Protein AF-0000000081334165 (afdb_homodimer)

Solvent-accessible surface area (backbone atoms only — not comparable to full-atom values): 91832 Å² total; per-residue (Å²): 130,87,77,68,78,71,56,58,39,54,40,35,56,31,52,33,25,50,48,74,70,47,47,52,51,48,32,50,76,73,73,34,92,42,68,66,59,48,47,58,62,47,50,38,78,86,43,57,79,36,36,62,44,57,65,48,78,8,33,24,68,68,56,44,54,52,51,51,49,57,36,32,65,49,25,54,87,49,56,69,19,46,39,72,92,49,43,61,37,69,53,54,45,59,52,48,51,65,37,71,65,22,54,60,46,34,41,13,50,54,49,84,54,26,45,41,22,44,20,61,47,50,37,36,24,48,28,11,32,50,50,15,42,40,35,52,24,79,35,28,27,47,22,30,59,34,38,17,50,37,51,35,52,47,52,56,44,25,60,75,67,24,72,28,70,86,40,52,29,34,38,32,33,62,44,35,44,69,44,33,54,43,20,33,50,45,56,24,53,49,66,65,39,44,74,46,73,37,58,71,92,70,61,82,76,55,68,60,22,12,23,37,41,41,39,42,58,21,53,61,11,38,60,80,83,55,46,66,58,44,50,52,32,44,74,36,34,17,37,37,34,33,38,38,46,62,63,58,28,63,53,27,56,24,51,33,76,46,60,41,49,28,41,27,20,50,42,31,56,37,32,39,56,37,10,31,41,8,72,33,13,5,37,47,28,26,43,72,93,50,57,81,61,53,62,61,51,31,50,22,40,29,29,20,78,84,65,46,78,37,50,35,70,36,71,59,74,42,34,14,85,69,35,19,64,71,23,79,37,37,66,77,62,25,11,31,44,44,30,37,46,25,25,48,40,44,23,38,45,16,49,67,43,49,38,48,51,38,49,32,25,30,42,52,32,33,30,42,51,53,39,40,42,74,62,70,45,48,67,71,55,80,25,34,56,34,32,44,31,31,61,47,41,89,48,30,64,58,48,52,52,54,32,46,76,70,43,32,41,63,22,81,69,54,79,35,27,40,27,42,26,52,35,72,75,63,48,72,70,51,48,53,51,53,46,55,66,69,31,76,85,51,81,75,66,83,91,54,92,48,71,82,38,58,53,76,91,38,48,43,80,75,82,50,56,78,55,62,70,24,72,65,28,50,18,52,56,51,36,48,28,51,49,45,54,28,46,64,31,37,66,24,56,41,76,35,71,49,55,44,19,82,45,36,80,47,67,59,49,47,72,28,52,57,62,48,77,33,60,57,42,20,62,35,56,59,81,52,63,69,81,36,39,46,13,57,52,51,51,51,54,51,43,35,52,52,50,25,32,42,31,41,24,69,40,58,45,60,26,24,44,22,46,50,46,7,46,36,51,47,49,45,16,51,51,50,48,35,42,75,70,73,39,66,69,31,33,31,30,40,31,46,70,63,50,60,25,38,54,46,16,24,39,45,58,54,44,27,46,79,42,77,27,51,56,41,96,70,66,42,75,26,62,65,54,41,46,50,49,37,59,74,35,30,84,26,30,34,31,35,50,44,50,50,48,30,77,60,18,24,51,62,69,55,50,52,57,53,34,46,51,38,47,75,28,66,21,43,34,34,33,41,30,72,41,40,45,52,24,32,51,51,28,12,56,37,59,49,52,33,39,26,27,24,32,31,35,27,22,64,39,35,30,42,35,11,34,34,7,51,40,35,1,26,30,34,21,30,69,88,42,52,86,38,51,72,17,20,83,92,43,91,48,51,59,50,16,79,35,54,24,77,40,12,30,39,28,54,50,56,25,36,47,41,47,54,47,21,24,16,31,49,33,42,25,47,41,12,49,36,10,25,48,43,15,38,45,51,46,62,74,38,42,87,77,36,49,64,68,44,55,34,98,74,69,38,35,32,32,19,36,30,38,43,36,53,66,50,22,74,66,43,67,51,44,52,64,30,53,35,29,32,33,38,39,73,52,33,49,36,45,26,65,43,45,75,45,78,41,22,38,23,44,25,44,37,32,29,53,30,56,68,57,52,48,53,51,52,51,50,52,53,51,50,49,52,53,47,50,29,31,56,73,58,79,30,49,75,80,55,34,62,42,73,59,21,26,56,32,69,74,60,62,48,52,85,80,85,59,87,62,55,58,38,59,48,58,44,74,48,76,81,39,72,87,66,65,58,62,37,74,40,35,37,66,39,64,68,57,20,62,75,44,77,38,47,48,73,69,60,73,69,69,77,103,129,87,78,69,78,70,56,58,39,54,40,35,56,32,52,32,25,49,48,74,69,48,47,53,52,49,32,50,75,74,72,35,91,41,68,64,58,46,48,58,62,48,48,39,78,86,42,58,78,37,35,63,43,58,64,48,80,7,32,24,68,68,56,44,54,53,51,50,49,57,36,33,64,50,25,54,87,48,56,71,19,45,40,72,92,49,43,62,38,68,53,56,44,60,51,47,53,66,36,71,64,22,53,61,46,34,42,12,48,55,48,83,54,26,44,42,22,42,19,62,45,49,36,36,25,46,28,10,32,52,51,15,42,41,36,51,22,80,36,29,28,46,22,30,59,33,36,17,50,36,50,35,51,48,52,56,44,25,62,74,68,25,73,26,71,85,42,51,28,33,38,31,33,62,44,34,44,69,44,33,54,42,19,32,49,46,56,24,53,48,66,65,39,44,75,46,72,39,59,72,91,68,60,84,75,55,67,62,23,12,24,34,41,40,40,41,57,22,54,61,11,38,59,81,84,54,44,65,59,43,51,52,32,46,75,36,34,17,38,36,34,31,38,37,46,63,62,58,26,63,53,28,56,25,52,32,75,45,62,41,49,28,41,27,20,51,44,31,56,37,34,38,57,35,9,31,43,8,72,33,12,6,37,46,28,25,44,72,91,49,59,80,62,53,64,60,51,30,49,23,41,28,27,18,78,84,64,46,78,36,50,34,71,35,72,58,73,43,34,15,82,67,36,20,62,72,23,79,38,38,64,76,64,26,12,31,42,44,32,37,47,26,26,48,40,46,23,38,43,15,49,68,43,48,38,49,51,39,49,32,24,29,42,52,32,32,30,45,50,52,39,40,43,73,60,70,44,47,66,71,55,79,27,34,56,34,34,43,30,31,61,47,41,89,48,30,64,60,48,52,51,56,30,44,75,70,43,32,40,65,21,82,71,54,79,36,28,40,27,42,28,50,35,72,75,62,47,73,69,50,48,54,50,54,45,55,66,69,31,77,85,52,82,74,65,81,92,55,92,47,70,82,37,58,54,77,90,39,48,44,81,75,84,50,56,78,53,62,72,24,73,65,28,50,20,52,54,51,35,48,27,50,49,45,55,28,47,65,30,37,64,23,56,43,75,36,72,49,56,43,19,84,47,35,78,48,66,58,49,47,71,29,53,56,61,47,77,34,60,56,42,20,62,34,58,58,82,52,62,71,81,36,39,47,14,57,52,52,51,52,53,51,42,36,52,52,50,24,32,43,31,42,23,70,40,58,46,59,26,25,44,22,45,49,46,7,47,37,51,46,50,46,16,51,49,50,50,36,41,74,69,74,38,66,69,30,33,31,32,39,32,45,70,63,51,62,26,40,53,46,17,25,38,46,59,56,46,26,46,80,43,74,27,52,55,41,95,71,66,38,75,26,61,66,54,42,47,51,50,38,60,74,35,29,82,26,29,34,31,35,51,42,50,49,48,30,76,59,19,24,51,64,66,56,51,49,57,53,33,46,51,40,48,74,29,67,20,43,34,34,32,41,31,70,41,41,46,52,24,32,50,52,27,14,56,36,58,48,51,34,40,27,28,24,32,31,37,27,21,63,38,37,31,42,34,11,35,32,7,52,41,35,1,25,30,35,20,30,70,87,42,51,88,41,51,73,19,20,82,93,44,91,49,49,58,50,16,78,36,55,24,76,40,12,29,40,27,55,48,56,23,35,46,42,48,53,45,20,24,15,31,49,32,42,25,48,42,13,48,38,8,25,46,44,14,38,45,51,47,62,73,40,43,87,77,36,48,64,69,43,54,33,97,75,68,36,34,32,30,19,36,31,35,46,37,54,66,50,24,73,67,44,67,52,43,50,66,29,54,36,29,31,33,37,41,73,51,32,48,36,43,25,65,44,46,76,45,78,41,22,38,23,43,24,45,37,30,30,54,30,56,68,58,52,47,52,50,52,51,50,54,51,52,52,48,51,52,48,50,28,30,56,72,58,80,30,49,76,80,55,35,64,42,72,59,20,27,56,30,69,73,60,62,47,50,84,79,86,60,88,63,56,60,37,59,48,59,44,73,47,75,80,40,73,88,66,65,59,63,37,77,42,35,39,67,38,64,68,57,20,62,75,45,77,37,48,48,74,68,60,73,68,68,78,103

Organism: NCBI:txid2813360

Secondary structure (DSSP, 8-state):
-PPP---TTHHHHHH--S-HHHHHHHHHHHT-S-HHHHHHHHS-GGGTT------PPPPPHHHHHHHHHHHHTTB---EEE--TT-------HHHIIIIIT-HHHHTB--TTSGGGBHHHHHHHHHHHHHHHHHHT-SEE-S-BS-HHHHHHHHHHHHHHH-S-TT--EEEEETTS-HHHHHHHHHHHGGGT-EEEEE-GGG----TTEEEEEEEES-TTSB----HHHHHHHHHTT-EEEEEE-TTGGGTB--GGGGT-SEEEEE-TTTT---GGG----EEEEE-GGGGGG--S-EEEEEEBTTS-EEEEEE-GGGSHHHHGGG-S-------HHHHHHHHHHHHHHHHHHHHHHHHHHHHHHHHHHHHHHHTT-EE--SSBSSEEEEE-GGGHHHHHHHHHHTTEEEEE-SSSEEEEE--TT--HHHHHHHHHHHHTTSPPPP-------S-GGGB--S----STHHHH--SHHHHHHHHHHHHHTB-BTTT-S-S-GGG------HHHHGGGG-HHHHS--TTS-GGGBHHHHHHHHHHHHHHHHHH--SEEE---SSHHHHHHHHHHHHHHHHHHTT-TT--EEEEETTS-THHHHHHHHTTPEEEEEPB-TTSSB-HHHHHHHHHHTTTTEEEEEEESS-TTSS--TTHHHHHHHHHHTT-EEEEEETTGGGTTTT--HHHHT-SEEEE-TTTTT----TTT------EEE-GGGGGGS---TTSSS-S---SSSTTSSGGGHHHHHHHHHHHHHHHHHHHHHHHHHHHHHHHHHHTTTS-B----TTS--SS-EEEE-HHHHHHH---HHHHHHHHHHTT----EES-SSTTEEEE---TTS-HHHHHHHHHHHHHHHHHHHHHHTTSS-SSSSHHHH-S--SGGGGS---SSS-HHHHH-SSGGGGGG----SSSSB-HHHHHHS---SPPPGGGG-/-PPP---TTHHHHHH--S-HHHHHHHHHHHT-S-HHHHHHHHS-GGGTT------PPPPPHHHHHHHHHHHHTTB---EEE--TT-------HHHIIIIIT-HHHHTB--TTSGGGBHHHHHHHHHHHHHHHHHHT-SEE-S-BS-HHHHHHHHHHHHHHH-S-TT--EEEEETTS-HHHHHHHHHHHGGGT-EEEEE-GGG----TTEEEEEEEES-TTSB----HHHHHHHHHTT-EEEEEE-TTGGGTB--GGGGT-SEEEEE-TTTT---GGG----EEEEE-GGGGGG--S-EEEEEEBTTS-EEEEEE-GGGSHHHHGGG-S-------HHHHHHHHHHHHHHHHHHHHHHHHHHHHHHHHHHHHHHHTT-EE--SSBSSEEEEE-GGGHHHHHHHHHHTTEEEEE-SSSEEEEE--TT--HHHHHHHHHHHHTTSPPPP-------S-GGGB--S----STHHHH--SHHHHHHHHHHHHHTB-BTTT-S-S-GGG------HHHHGGGG-HHHHS--TTS-GGGBHHHHHHHHHHHHHHHHHH--SEEE---SSHHHHHHHHHHHHHHHHHHTT-TT--EEEEETTS-THHHHHHHHTT-EEEEEPB-TTSSB-HHHHHHHHHHTTTTEEEEEEESS-TTSS--TTHHHHHHHHHHTT-EEEEEETTGGGTTTT--HHHHT-SEEEE-TTTTT----TTT------EEE-GGGGGGS---TTSSS-S---SSSTTSSGGGHHHHHHHHHHHHHHHHHHHHHHHHHHHHHHHHHHTTTS-B----TTS--SS-EEEE-HHHHHHH---HHHHHHHHHHTT----EES-SSTTEEEE---TTS-HHHHHHHHHHHHHHHHHHHHHHTTSS-SSSSHHHH-S--SGGGGS---SSS-HHHHH-SSGGGGGG----SSSSB-HHHHHHS---SPPPGGGG-

Sequence (1890 aa):
MSINLSTANEFIARHIGPRQADEQQMLASLGFDSLEALSASVIPESIKGTSVLGLEDGLSEAEALARIKTIASQNQLFKTYIGQGYYNCHTPSPILRNLLENPAWYTAYTPYQPEISQGRLEALLNFQTLISDLTGLPIANASLLDEATAAAEAMTFCKRLSKNKGSNAFFASVHSHPQTLDVLRTRAEPLGIDVVVGDERELTDVSAFFGALLQYPASNGDVFDYRALTERFHAANALVAVAADLLALTLLTPPGEFGADVAIGSAQRFGVPLGFGGPHAAYFSTKDAFKRDMPGRLVGVSVDRFGKPALRLAMQTREQHIRREKATSNICTAQVLLANIASMYAVYHGPEGLTQIAQRIHQLTAILAKGLTALGLKVEQENFFDTLTLNTGANTAALHDKARAQRINLRVVDAERVGLSVDETTTQADIETLWAIFADGKALPAFAQAESALPAALLRQSPILSHPVFNRYHSETELMRYLRKLADKDLALDRTMIPLGSCTMKLNAASEMIPVTWAEFGALHPFAPAEQSAGYLQLTADLEAMLCAATGYDAISLQPNAGSQGEYAGLLAIRAYHQSRGEARRDICLIPSSAHGTNPATANMAGMRVVVTACDARGNVDIEDLRAKAIEHREHLAALMITYPSTHGVFEEGIREICAIIHDNGGQVYIDGANMNAMVGLCAPGKFGGDVSHLNLHKTFCIPHGGGGPGVGPIGVKSHLTPFLPGHAAMERKEGAVCAAPFGSASILPITWMYISMMGGAGLKRASQLAILNANYISRRLEEHYPVLYTGSNGLVAHECILDLRPLKDSSGISVDDVAKRLIDFGFHAPTMSFPVAGTLMIEPTESESREELDRFCDAMIAIREEIRAVENGTLDKDDNPLKNAPHTAAELVGEWSHPYSREQAVYPVASLIEGKYWPPVGRVDNVFGDRNLVCACPSIESYAMSINLSTANEFIARHIGPRQADEQQMLASLGFDSLEALSASVIPESIKGTSVLGLEDGLSEAEALARIKTIASQNQLFKTYIGQGYYNCHTPSPILRNLLENPAWYTAYTPYQPEISQGRLEALLNFQTLISDLTGLPIANASLLDEATAAAEAMTFCKRLSKNKGSNAFFASVHSHPQTLDVLRTRAEPLGIDVVVGDERELTDVSAFFGALLQYPASNGDVFDYRALTERFHAANALVAVAADLLALTLLTPPGEFGADVAIGSAQRFGVPLGFGGPHAAYFSTKDAFKRDMPGRLVGVSVDRFGKPALRLAMQTREQHIRREKATSNICTAQVLLANIASMYAVYHGPEGLTQIAQRIHQLTAILAKGLTALGLKVEQENFFDTLTLNTGANTAALHDKARAQRINLRVVDAERVGLSVDETTTQADIETLWAIFADGKALPAFAQAESALPAALLRQSPILSHPVFNRYHSETELMRYLRKLADKDLALDRTMIPLGSCTMKLNAASEMIPVTWAEFGALHPFAPAEQSAGYLQLTADLEAMLCAATGYDAISLQPNAGSQGEYAGLLAIRAYHQSRGEARRDICLIPSSAHGTNPATANMAGMRVVVTACDARGNVDIEDLRAKAIEHREHLAALMITYPSTHGVFEEGIREICAIIHDNGGQVYIDGANMNAMVGLCAPGKFGGDVSHLNLHKTFCIPHGGGGPGVGPIGVKSHLTPFLPGHAAMERKEGAVCAAPFGSASILPITWMYISMMGGAGLKRASQLAILNANYISRRLEEHYPVLYTGSNGLVAHECILDLRPLKDSSGISVDDVAKRLIDFGFHAPTMSFPVAGTLMIEPTESESREELDRFCDAMIAIREEIRAVENGTLDKDDNPLKNAPHTAAELVGEWSHPYSREQAVYPVASLIEGKYWPPVGRVDNVFGDRNLVCACPSIESYA

Radius of gyration: 35.68 Å; Cα contacts (8 Å, |Δi|>4): 4645; chains: 2; bounding box: 79×101×93 Å

Nearest PDB structures (foldseek):
  4lhd-assembly1_A  TM=9.823E-01  e=0.000E+00  Synechocystis sp. PCC 6803 substr. Kazusa
  4lhc-assembly1_A  TM=9.825E-01  e=0.000E+00  Synechocystis sp. PCC 6803 substr. Kazus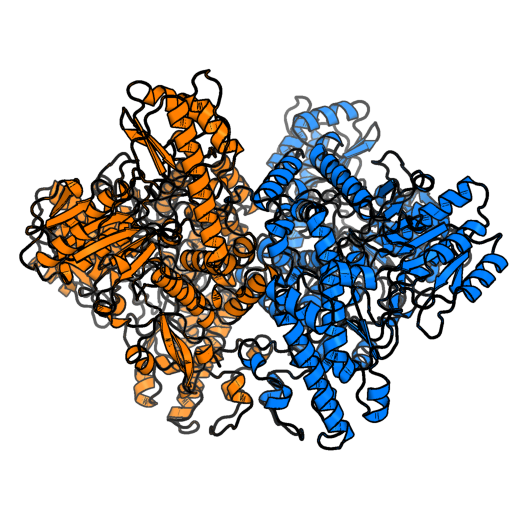a
  4lhd-assembly1_B  TM=9.816E-01  e=0.000E+00  Synechocystis sp. PCC 6803 substr. Kazusa
  4lgl-assembly1_A  TM=9.764E-01  e=0.000E+00  Synechocystis sp. PCC 6803 substr. Kazusa
  4lgl-assembly1_B  TM=9.721E-01  e=0.000E+00  Synechocystis sp. PCC 6803 substr. Kazusa

InterPro domains:
  IPR003437 Glycine dehydrogenase (decarboxylating) [MF_00711] (5-944)
  IPR003437 Glycine dehydrogenase (decarboxylating) [TIGR00461] (14-938)
  IPR015421 Pyridoxal phosphate-dependent transferase, major domain [G3DSA:3.40.640.10] (92-352)
  IPR015421 Pyridoxal phosphate-dependent transferase, major domain [G3DSA:3.40.640.10] (516-757)
  IPR015422 Pyridoxal phosphate-dependent transferase, small domain [G3DSA:3.90.1150.10] (81-434)
  IPR015422 Pyridoxal phosphate-dependent transferase, small domain [G3DSA:3.90.1150.10] (758-892)
  IPR015424 Pyridoxal phosphate-dependent transferase [SSF53383] (14-440)
  IPR015424 Pyridoxal phosphate-dependent transferase [SSF53383] (452-939)
  IPR020581 Glycine cleavage system P protein [PTHR11773] (5-944)
  IPR020581 Glycine cleavage system P protein [cd00613] (61-438)
  IPR020581 Glycine cleavage system P protein [cd00613] (476-861)
  IPR049315 Glycine cleavage system P-protein, N-terminal domain [PF02347] (14-438)
  IPR049315 Glycine cleavage system P-protein, N-terminal domain [PF02347] (464-728)
  IPR049316 Glycine dehydrogenase, C-terminal domain [PF21478] (767-888)

Foldseek 3Di:
DDDDPDCWQVCLPVFFFADPVRLCVLCVLVPHRDLVRLLVVFFFPLFFPFAQADFDIFHHLVVLLVVLVVLLVLFFFFAEFAPLQAFDAAFPPLCVVLFQLDQLFQQFAACQPQLFQQLLLVLLLLLQQLVCQLQVAAGKFSFAWFQLLLLLLVQLLLQVPFPLVPAQEEEEELQHRPLSVQQNVLLSVLVVHHYDYDHLVPDDDLLRHQEYEEEAPGSQFAHDLCLVVQVRCVVSRHAYEYEYDRLVSLWFAHNSRSPHFKYKGWLCNLNAFQLLFDGTTIMIGGHPVSVLLDDHWFKFWFAFPVRAITIGTFNCCLALQNCQLNHSFLDQFGASSNSSSSSLSLLQQFSVRSNVLQVVQQFLQQLLQVQLVVLVWDFPYQAGRFKTKTFQAQCVVVLQVLQVVVSYHWHPPDNGMIMGGTHSVDDPVNSQVSSVSNNVPPDTDDRDTGDGSHDPVTTDDDDGDPFVSSVPQNDSVSSSVSSVVSSLQHFGPVFADFQAQLQQSGDLDSSLSVLLPPCSSRHDNNPPPPSSNSSLVVLVVLLQVLVCSQAVFDTKAFQQFFALLQLLLQLQLLCVLCVVVVLNLQAEEEEELQDRSSNSNSSVSSNHHYDYFYADQQRHTPQVSLLVVLVVCLSRHAEYEAEPVHQQQGHDNCVLVSLVSSVVSPYAYEYACSPSLQPGLGGHNNRSRHAKYWYWCCHNQNRHCSNRDRTTIMMGGHPSSVVSGAAPCPGPDHHNRNGSGSNRNSSSSSSSVSRCSSCRSSSSNVQNSLLQSLQQSLCSLCCVLFPWRHADPVRGGTSKTKTACVVLCVQQVQFPVLLQQLVVLLVHNFYHACHPHHRMGMHGGGSSHYPVSSVSSSVSSNLVSVQSVCSNVVVAPSCFGLSNWGDDAPVVQVDDDPGPDDPCCNRPVDVVCPVPPRGRPRTHTDNVRCNVPGDRHDDHPVSND/DDDDPDCWQVCLPVFFFADPVRLCVLCVLVPHRDLVRLLVVFFFPLFFPFAQADFDIFHHLVVLLVVLVVLLVLFFFFAEFAPLQAFDAAFPPLCVVLFQLDQLFQQFAACQPQLFQQLLLVLLLLLQQLVCQLQVAAGKFSFAWFQLLLLLLVQLLLQVPFPLVVAQEEEEELQHRPLSVQQNVLLSVLVVHHYDYDHLVPDDDLLRHQEYEEEAPGSQFAHDLCLVVQVRCVVSRHAYEYEYDRLVSLWFAHNSRSPHFKYKGWLCNLNAFQLLFDGTTIMIGGHPVSVLLDDHWFKFWFAFPVRAITIGTFNCCLALQNCQLNHSFLDQFGASSNSSSSSLSLLQQFSVRSNVLQVVQQFLQQLLQVQLVVLVWDFPYQAGRFKTKTFQAQCVVVLQVLQVVVSYHWHPPDNGMIMGGTHSVDDPVNSQVSSVSNNVPPDGDDRDTGDGSHDPVTTDDDDGRPFVSSVPQNDSVSSSVSSVVSSLQHFGPVFADFQAQLQQSGDLDSSLSVLLPPCSSRHDNNPPPPSSSSSLVVLVVLLQVLVCSQAVFDTKAFQQFFALLLLLQVLQLLCVLCVVVVLNLQAEEEEELQDRSSNSNSSVSSNHHYDYFYADQQRHTPQVSLLVVLVVCLSRHAEYEAEPVHLQQGHDNCVLVSLVSSVVSPYAYEYACSPSLQPGLGGHNNRSRHAKYWYWCCHNQNRHCSNRDRTIIMMGGHPSSVVSGAAPCPGPDHHNRNGSGSNRNSSSSSSSVSRCSSCRSSSSNVQNSLLQSLQQSLCSLCCVLFPWRHADPVRGGTSKTKTACVVLCVQQVQFPVLLQQLVVLLVHHFYHACHPHHRMGMHGGGSSHYPVSSVSSSVSSNLVSVQSVCSNVVVAPSCFGLSNWGDDAPVVQVDDDPGPDDPCCNRPVDVVCPVPPRGRPRTHTDNVRCNVPGDRHDDHPVSND

Structure (mmCIF, N/CA/C/O backbone):
data_AF-0000000081334165-model_v1
#
loop_
_entity.id
_entity.type
_entity.pdbx_description
1 polymer 'Glycine dehydrogenase (decarboxylating)'
#
loop_
_atom_site.group_PDB
_atom_site.id
_atom_site.type_symbol
_atom_site.label_atom_id
_atom_site.label_alt_id
_atom_site.label_comp_id
_atom_site.label_asym_id
_atom_site.label_entity_id
_atom_site.label_seq_id
_atom_site.pdbx_PDB_ins_code
_atom_site.Cartn_x
_atom_site.Cartn_y
_atom_site.Cartn_z
_atom_site.occupancy
_atom_site.B_iso_or_equiv
_atom_site.auth_seq_id
_atom_site.auth_comp_id
_atom_site.auth_asym_id
_atom_site.auth_atom_id
_atom_site.pdbx_PDB_model_num
ATOM 1 N N . MET A 1 1 ? 37.188 18.109 -6.395 1 54.38 1 MET A N 1
ATOM 2 C CA . MET A 1 1 ? 36.594 16.828 -6.809 1 54.38 1 MET A CA 1
ATOM 3 C C . MET A 1 1 ? 35.375 17.047 -7.68 1 54.38 1 MET A C 1
ATOM 5 O O . MET A 1 1 ? 34.562 17.922 -7.402 1 54.38 1 MET A O 1
ATOM 9 N N . SER A 1 2 ? 35.406 16.516 -8.812 1 76.94 2 SER A N 1
ATOM 10 C CA . SER A 1 2 ? 34.312 16.672 -9.789 1 76.94 2 SER A CA 1
ATOM 11 C C . SER A 1 2 ? 33 16.141 -9.258 1 76.94 2 SER A C 1
ATOM 13 O O . SER A 1 2 ? 32.969 15.086 -8.609 1 76.94 2 SER A O 1
ATOM 15 N N . ILE A 1 3 ? 32 17.031 -9.242 1 85.75 3 ILE A N 1
ATOM 16 C CA . ILE A 1 3 ? 30.656 16.688 -8.773 1 85.75 3 ILE A CA 1
ATOM 17 C C . ILE A 1 3 ? 29.938 15.836 -9.82 1 85.75 3 ILE A C 1
ATOM 19 O O . ILE A 1 3 ? 29.938 16.172 -11.008 1 85.75 3 ILE A O 1
ATOM 23 N N . ASN A 1 4 ? 29.5 14.703 -9.383 1 87.5 4 ASN A N 1
ATOM 24 C CA . ASN A 1 4 ? 28.734 13.828 -10.266 1 87.5 4 ASN A CA 1
ATOM 25 C C . ASN A 1 4 ? 27.344 14.398 -10.555 1 87.5 4 ASN A C 1
ATOM 27 O O . ASN A 1 4 ? 26.516 14.531 -9.656 1 87.5 4 ASN A O 1
ATOM 31 N N . LEU A 1 5 ? 27.047 14.703 -11.789 1 92.88 5 LEU A N 1
ATOM 32 C CA . LEU A 1 5 ? 25.797 15.336 -12.172 1 92.88 5 LEU A CA 1
ATOM 33 C C . LEU A 1 5 ? 24.781 14.297 -12.625 1 92.88 5 LEU A C 1
ATOM 35 O O . LEU A 1 5 ? 23.594 14.609 -12.789 1 92.88 5 LEU A O 1
ATOM 39 N N . SER A 1 6 ? 25.234 13.078 -12.781 1 90.44 6 SER A N 1
ATOM 40 C CA . SER A 1 6 ? 24.375 12 -13.266 1 90.44 6 SER A CA 1
ATOM 41 C C . SER A 1 6 ? 23.719 11.25 -12.109 1 90.44 6 SER A C 1
ATOM 43 O O . SER A 1 6 ? 24.25 11.227 -11 1 90.44 6 SER A O 1
ATOM 45 N N . THR A 1 7 ? 22.5 10.766 -12.367 1 92.19 7 THR A N 1
ATOM 46 C CA . THR A 1 7 ? 21.828 9.898 -11.406 1 92.19 7 THR A CA 1
ATOM 47 C C . THR A 1 7 ? 21.828 8.453 -11.898 1 92.19 7 THR A C 1
ATOM 49 O O . THR A 1 7 ? 21.094 7.613 -11.367 1 92.19 7 THR A O 1
ATOM 52 N N . ALA A 1 8 ? 22.625 8.18 -12.922 1 91.75 8 ALA A N 1
ATOM 53 C CA . ALA A 1 8 ? 22.75 6.816 -13.422 1 91.75 8 ALA A CA 1
ATOM 54 C C . ALA A 1 8 ? 23.266 5.879 -12.328 1 91.75 8 ALA A C 1
ATOM 56 O O . ALA A 1 8 ? 24.062 6.285 -11.484 1 91.75 8 ALA A O 1
ATOM 57 N N . ASN A 1 9 ? 22.844 4.66 -12.266 1 94.44 9 ASN A N 1
ATOM 58 C CA . ASN A 1 9 ? 23.297 3.578 -11.406 1 94.44 9 ASN A CA 1
ATOM 59 C C . ASN A 1 9 ? 22.906 3.812 -9.945 1 94.44 9 ASN A C 1
ATOM 61 O O . ASN A 1 9 ? 23.375 3.105 -9.055 1 94.44 9 ASN A O 1
ATOM 65 N N . GLU A 1 10 ? 22.047 4.883 -9.719 1 95 10 GLU A N 1
ATOM 66 C CA . GLU A 1 10 ? 21.688 5.176 -8.336 1 95 10 GLU A CA 1
ATOM 67 C C . GLU A 1 10 ? 20.953 4.004 -7.695 1 95 10 GLU A C 1
ATOM 69 O O . GLU A 1 10 ? 21.016 3.803 -6.48 1 95 10 GLU A O 1
ATOM 74 N N . PHE A 1 11 ? 20.234 3.172 -8.508 1 97.31 11 PHE A N 1
ATOM 75 C CA . PHE A 1 11 ? 19.406 2.086 -8.016 1 97.31 11 PHE A CA 1
ATOM 76 C C . PHE A 1 11 ? 20.25 0.948 -7.465 1 97.31 11 PHE A C 1
ATOM 78 O O . PHE A 1 11 ? 19.797 0.184 -6.609 1 97.31 11 PHE A O 1
ATOM 85 N N . ILE A 1 12 ? 21.484 0.809 -7.941 1 97.62 12 ILE A N 1
ATOM 86 C CA . ILE A 1 12 ? 22.359 -0.292 -7.539 1 97.62 12 ILE A CA 1
ATOM 87 C C . ILE A 1 12 ? 22.484 -0.312 -6.02 1 97.62 12 ILE A C 1
ATOM 89 O O . ILE A 1 12 ? 22.297 -1.354 -5.387 1 97.62 12 ILE A O 1
ATOM 93 N N . ALA A 1 13 ? 22.688 0.855 -5.406 1 95.88 13 ALA A N 1
ATOM 94 C CA . ALA A 1 13 ? 22.906 0.927 -3.963 1 95.88 13 ALA A CA 1
ATOM 95 C C . ALA A 1 13 ? 21.594 0.73 -3.211 1 95.88 13 ALA A C 1
ATOM 97 O O . ALA A 1 13 ? 21.594 0.354 -2.037 1 95.88 13 ALA A O 1
ATOM 98 N N . ARG A 1 14 ? 20.469 1.013 -3.869 1 96.12 14 ARG A N 1
ATOM 99 C CA . ARG A 1 14 ? 19.156 0.809 -3.268 1 96.12 14 ARG A CA 1
ATOM 100 C C . ARG A 1 14 ? 18.797 -0.672 -3.221 1 96.12 14 ARG A C 1
ATOM 102 O O . ARG A 1 14 ? 18.094 -1.12 -2.312 1 96.12 14 ARG A O 1
ATOM 109 N N . HIS A 1 15 ? 19.234 -1.38 -4.23 1 97.75 15 HIS A N 1
ATOM 110 C CA . HIS A 1 15 ? 18.922 -2.795 -4.387 1 97.75 15 HIS A CA 1
ATOM 111 C C . HIS A 1 15 ? 19.891 -3.666 -3.582 1 97.75 15 HIS A C 1
ATOM 113 O O . HIS A 1 15 ? 19.469 -4.648 -2.963 1 97.75 15 HIS A O 1
ATOM 119 N N . ILE A 1 16 ? 21.188 -3.385 -3.605 1 97.81 16 ILE A N 1
ATOM 120 C CA . ILE A 1 16 ? 22.234 -4.18 -2.959 1 97.81 16 ILE A CA 1
ATOM 121 C C . ILE A 1 16 ? 22.281 -3.852 -1.469 1 97.81 16 ILE A C 1
ATOM 123 O O . ILE A 1 16 ? 22.375 -2.684 -1.085 1 97.81 16 ILE A O 1
ATOM 127 N N . GLY A 1 17 ? 22.25 -4.844 -0.606 1 96.19 17 GLY A N 1
ATOM 128 C CA . GLY A 1 17 ? 22.125 -4.691 0.834 1 96.19 17 GLY A CA 1
ATOM 129 C C . GLY A 1 17 ? 23.391 -4.168 1.492 1 96.19 17 GLY A C 1
ATOM 130 O O . GLY A 1 17 ? 23.359 -3.135 2.164 1 96.19 17 GLY A O 1
ATOM 131 N N . PRO A 1 18 ? 24.516 -4.793 1.286 1 96.69 18 PRO A N 1
ATOM 132 C CA . PRO A 1 18 ? 25.766 -4.383 1.947 1 96.69 18 PRO A CA 1
ATOM 133 C C . PRO A 1 18 ? 26.312 -3.064 1.407 1 96.69 18 PRO A C 1
ATOM 135 O O . PRO A 1 18 ? 26.266 -2.822 0.199 1 96.69 18 PRO A O 1
ATOM 138 N N . ARG A 1 19 ? 26.828 -2.262 2.32 1 94.5 19 ARG A N 1
ATOM 139 C CA . ARG A 1 19 ? 27.531 -1.039 1.936 1 94.5 19 ARG A CA 1
ATOM 140 C C . ARG A 1 19 ? 29 -1.312 1.682 1 94.5 19 ARG A C 1
ATOM 142 O O . ARG A 1 19 ? 29.484 -2.426 1.903 1 94.5 19 ARG A O 1
ATOM 149 N N . GLN A 1 20 ? 29.688 -0.35 1.18 1 93.62 20 GLN A N 1
ATOM 150 C CA . GLN A 1 20 ? 31.078 -0.517 0.799 1 93.62 20 GLN A CA 1
ATOM 151 C C . GLN A 1 20 ? 31.922 -1.022 1.973 1 93.62 20 GLN A C 1
ATOM 153 O O . GLN A 1 20 ? 32.719 -1.947 1.82 1 93.62 20 GLN A O 1
ATOM 158 N N . ALA A 1 21 ? 31.703 -0.443 3.119 1 94.69 21 ALA A N 1
ATOM 159 C CA . ALA A 1 21 ? 32.438 -0.864 4.301 1 94.69 21 ALA A CA 1
ATOM 160 C C . ALA A 1 21 ? 32.094 -2.295 4.691 1 94.69 21 ALA A C 1
ATOM 162 O O . ALA A 1 21 ? 32.969 -3.057 5.137 1 94.69 21 ALA A O 1
ATOM 163 N N . ASP A 1 22 ? 30.859 -2.689 4.555 1 96.62 22 ASP A N 1
ATOM 164 C CA . ASP A 1 22 ? 30.406 -4.051 4.828 1 96.62 22 ASP A CA 1
ATOM 165 C C . ASP A 1 22 ? 31.078 -5.051 3.895 1 96.62 22 ASP A C 1
ATOM 167 O O . ASP A 1 22 ? 31.547 -6.102 4.336 1 96.62 22 ASP A O 1
ATOM 171 N N . GLU A 1 23 ? 31.109 -4.664 2.645 1 97.31 23 GLU A N 1
ATOM 172 C CA . GLU A 1 23 ? 31.703 -5.523 1.625 1 97.31 23 GLU A CA 1
ATOM 173 C C . GLU A 1 23 ? 33.188 -5.805 1.935 1 97.31 23 GLU A C 1
ATOM 175 O O . GLU A 1 23 ? 33.625 -6.953 1.868 1 97.31 23 GLU A O 1
ATOM 180 N N . GLN A 1 24 ? 33.844 -4.777 2.311 1 97.44 24 GLN A N 1
ATOM 181 C CA . GLN A 1 24 ? 35.281 -4.914 2.613 1 97.44 24 GLN A CA 1
ATOM 182 C C . GLN A 1 24 ? 35.5 -5.828 3.816 1 97.44 24 GLN A C 1
ATOM 184 O O . GLN A 1 24 ? 36.375 -6.68 3.801 1 97.44 24 GLN A O 1
ATOM 189 N N . GLN A 1 25 ? 34.656 -5.652 4.777 1 97.75 25 GLN A N 1
ATOM 190 C CA . GLN A 1 25 ? 34.781 -6.484 5.969 1 97.75 25 GLN A CA 1
ATOM 191 C C . GLN A 1 25 ? 34.438 -7.941 5.664 1 97.75 25 GLN A C 1
ATOM 193 O O . GLN A 1 25 ? 35.125 -8.852 6.145 1 97.75 25 GLN A O 1
ATOM 198 N N . MET A 1 26 ? 33.469 -8.156 4.91 1 98.5 26 MET A N 1
ATOM 199 C CA . MET A 1 26 ? 33.062 -9.508 4.539 1 98.5 26 MET A CA 1
ATOM 200 C C . MET A 1 26 ? 34.125 -10.195 3.689 1 98.5 26 MET A C 1
ATOM 202 O O . MET A 1 26 ? 34.438 -11.367 3.916 1 98.5 26 MET A O 1
ATOM 206 N N . LEU A 1 27 ? 34.688 -9.461 2.74 1 98.5 27 LEU A N 1
ATOM 207 C CA . LEU A 1 27 ? 35.75 -9.992 1.896 1 98.5 27 LEU A CA 1
ATOM 208 C C . LEU A 1 27 ? 36.969 -10.352 2.729 1 98.5 27 LEU A C 1
ATOM 210 O O . LEU A 1 27 ? 37.594 -11.406 2.529 1 98.5 27 LEU A O 1
ATOM 214 N N . ALA A 1 28 ? 37.281 -9.477 3.67 1 98 28 ALA A N 1
ATOM 215 C CA . ALA A 1 28 ? 38.406 -9.711 4.539 1 98 28 ALA A CA 1
ATOM 216 C C . ALA A 1 28 ? 38.25 -10.984 5.352 1 98 28 ALA A C 1
ATOM 218 O O . ALA A 1 28 ? 39.188 -11.742 5.551 1 98 28 ALA A O 1
ATOM 219 N N . SER A 1 29 ? 37.062 -11.172 5.805 1 97.25 29 SER A N 1
ATOM 220 C CA . SER A 1 29 ? 36.781 -12.367 6.598 1 97.25 29 SER A CA 1
ATOM 221 C C . SER A 1 29 ? 36.969 -13.633 5.766 1 97.25 29 SER A C 1
ATOM 223 O O . SER A 1 29 ? 37.188 -14.711 6.316 1 97.25 29 SER A O 1
ATOM 225 N N . LEU A 1 30 ? 36.875 -13.57 4.453 1 97.5 30 LEU A N 1
ATOM 226 C CA . LEU A 1 30 ? 37.031 -14.711 3.551 1 97.5 30 LEU A CA 1
ATOM 227 C C . LEU A 1 30 ? 38.438 -14.789 2.986 1 97.5 30 LEU A C 1
ATOM 229 O O . LEU A 1 30 ? 38.781 -15.758 2.305 1 97.5 30 LEU A O 1
ATOM 233 N N . GLY A 1 31 ? 39.219 -13.773 3.234 1 97 31 GLY A N 1
ATOM 234 C CA . GLY A 1 31 ? 40.594 -13.758 2.781 1 97 31 GLY A CA 1
ATOM 235 C C . GLY A 1 31 ? 40.75 -13.219 1.37 1 97 31 GLY A C 1
ATOM 236 O O . GLY A 1 31 ? 41.688 -13.578 0.67 1 97 31 GLY A O 1
ATOM 237 N N . PHE A 1 32 ? 39.812 -12.438 0.936 1 97.62 32 PHE A N 1
ATOM 238 C CA . PHE A 1 32 ? 39.875 -11.875 -0.407 1 97.62 32 PHE A CA 1
ATOM 239 C C . PHE A 1 32 ? 39.969 -10.352 -0.352 1 97.62 32 PHE A C 1
ATOM 241 O O . PHE A 1 32 ? 39.438 -9.734 0.58 1 97.62 32 PHE A O 1
ATOM 248 N N . ASP A 1 33 ? 40.5 -9.742 -1.419 1 96.12 33 ASP A N 1
ATOM 249 C CA . ASP A 1 33 ? 40.719 -8.297 -1.453 1 96.12 33 ASP A CA 1
ATOM 250 C C . ASP A 1 33 ? 39.625 -7.602 -2.256 1 96.12 33 ASP A C 1
ATOM 252 O O . ASP A 1 33 ? 39.406 -6.395 -2.119 1 96.12 33 ASP A O 1
ATOM 256 N N . SER A 1 34 ? 39 -8.375 -3.076 1 97.25 34 SER A N 1
ATOM 257 C CA . SER A 1 34 ? 38 -7.766 -3.943 1 97.25 34 SER A CA 1
ATOM 258 C C . SER A 1 34 ? 36.938 -8.781 -4.355 1 97.25 34 SER A C 1
ATOM 260 O O . SER A 1 34 ? 37.156 -9.984 -4.262 1 97.25 34 SER A O 1
ATOM 262 N N . LEU A 1 35 ? 35.844 -8.219 -4.82 1 97 35 LEU A N 1
ATOM 263 C CA . LEU A 1 35 ? 34.781 -9.047 -5.344 1 97 35 LEU A CA 1
ATOM 264 C C . LEU A 1 35 ? 35.219 -9.82 -6.574 1 97 35 LEU A C 1
ATOM 266 O O . LEU A 1 35 ? 34.812 -10.961 -6.785 1 97 35 LEU A O 1
ATOM 270 N N . GLU A 1 36 ? 36.031 -9.195 -7.328 1 96.75 36 GLU A N 1
ATOM 271 C CA . GLU A 1 36 ? 36.562 -9.836 -8.531 1 96.75 36 GLU A CA 1
ATOM 272 C C . GLU A 1 36 ? 37.406 -11.055 -8.172 1 96.75 36 GLU A C 1
ATOM 274 O O . GLU A 1 36 ? 37.281 -12.109 -8.805 1 96.75 36 GLU A O 1
ATOM 279 N N . ALA A 1 37 ? 38.188 -10.852 -7.203 1 97.19 37 ALA A N 1
ATOM 280 C CA . ALA A 1 37 ? 39.031 -11.961 -6.781 1 97.19 37 ALA A CA 1
ATOM 281 C C . ALA A 1 37 ? 38.219 -13.125 -6.25 1 97.19 37 ALA A C 1
ATOM 283 O O . ALA A 1 37 ? 38.5 -14.281 -6.551 1 97.19 37 ALA A O 1
ATOM 284 N N . LEU A 1 38 ? 37.219 -12.828 -5.48 1 97.69 38 LEU A N 1
ATOM 285 C CA . LEU A 1 38 ? 36.344 -13.867 -4.949 1 97.69 38 LEU A CA 1
ATOM 286 C C . LEU A 1 38 ? 35.625 -14.586 -6.074 1 97.69 38 LEU A C 1
ATOM 288 O O . LEU A 1 38 ? 35.594 -15.82 -6.117 1 97.69 38 LEU A O 1
ATOM 292 N N . SER A 1 39 ? 35.031 -13.852 -6.988 1 96.31 39 SER A N 1
ATOM 293 C CA . SER A 1 39 ? 34.281 -14.43 -8.086 1 96.31 39 SER A CA 1
ATOM 294 C C . SER A 1 39 ? 35.156 -15.305 -8.977 1 96.31 39 SER A C 1
ATOM 296 O O . SER A 1 39 ? 34.719 -16.375 -9.422 1 96.31 39 SER A O 1
ATOM 298 N N . ALA A 1 40 ? 36.312 -14.836 -9.18 1 95.25 40 ALA A N 1
ATOM 299 C CA . ALA A 1 40 ? 37.25 -15.594 -10.008 1 95.25 40 ALA A CA 1
ATOM 300 C C . ALA A 1 40 ? 37.625 -16.922 -9.359 1 95.25 40 ALA A C 1
ATOM 302 O O . ALA A 1 40 ? 37.875 -17.922 -10.047 1 95.25 40 ALA A O 1
ATOM 303 N N . SER A 1 41 ? 37.594 -16.891 -8.078 1 96.06 41 SER A N 1
ATOM 304 C CA . SER A 1 41 ? 37.938 -18.094 -7.344 1 96.06 41 SER A CA 1
ATOM 305 C C . SER A 1 41 ? 36.781 -19.078 -7.316 1 96.06 41 SER A C 1
ATOM 307 O O . SER A 1 41 ? 37 -20.281 -7.148 1 96.06 41 SER A O 1
ATOM 309 N N . VAL A 1 42 ? 35.594 -18.625 -7.449 1 96.31 42 VAL A N 1
ATOM 310 C CA . VAL A 1 42 ? 34.406 -19.438 -7.348 1 96.31 42 VAL A CA 1
ATOM 311 C C . VAL A 1 42 ? 34.062 -20.016 -8.719 1 96.31 42 VAL A C 1
ATOM 313 O O . VAL A 1 42 ? 33.625 -21.188 -8.82 1 96.31 42 VAL A O 1
ATOM 316 N N . ILE A 1 43 ? 34.156 -19.297 -9.797 1 95.94 43 ILE A N 1
ATOM 317 C CA . ILE A 1 43 ? 33.781 -19.672 -11.148 1 95.94 43 ILE A CA 1
ATOM 318 C C . ILE A 1 43 ? 34.875 -20.531 -11.789 1 95.94 43 ILE A C 1
ATOM 320 O O . ILE A 1 43 ? 36.031 -20.109 -11.844 1 95.94 43 ILE A O 1
ATOM 324 N N . PRO A 1 44 ? 34.469 -21.656 -12.305 1 95.25 44 PRO A N 1
ATOM 325 C CA . PRO A 1 44 ? 35.469 -22.531 -12.93 1 95.25 44 PRO A CA 1
ATOM 326 C C . PRO A 1 44 ? 36.156 -21.875 -14.125 1 95.25 44 PRO A C 1
ATOM 328 O O . PRO A 1 44 ? 35.531 -21.141 -14.883 1 95.25 44 PRO A O 1
ATOM 331 N N . GLU A 1 45 ? 37.375 -22.266 -14.344 1 94.62 45 GLU A N 1
ATOM 332 C CA . GLU A 1 45 ? 38.156 -21.719 -15.438 1 94.62 45 GLU A CA 1
ATOM 333 C C . GLU A 1 45 ? 37.531 -22.016 -16.797 1 94.62 45 GLU A C 1
ATOM 335 O O . GLU A 1 45 ? 37.656 -21.219 -17.734 1 94.62 45 GLU A O 1
ATOM 340 N N . SER A 1 46 ? 36.906 -23.109 -16.891 1 94.12 46 SER A N 1
ATOM 341 C CA . SER A 1 46 ? 36.375 -23.594 -18.172 1 94.12 46 SER A CA 1
ATOM 342 C C . SER A 1 46 ? 35.25 -22.688 -18.672 1 94.12 46 SER A C 1
ATOM 344 O O . SER A 1 46 ? 34.906 -22.688 -19.859 1 94.12 46 SER A O 1
ATOM 346 N N . ILE A 1 47 ? 34.656 -21.906 -17.812 1 95.88 47 ILE A N 1
ATOM 347 C CA . ILE A 1 47 ? 33.531 -21.125 -18.266 1 95.88 47 ILE A CA 1
ATOM 348 C C . ILE A 1 47 ? 33.781 -19.641 -18 1 95.88 47 ILE A C 1
ATOM 350 O O . ILE A 1 47 ? 32.906 -18.812 -18.234 1 95.88 47 ILE A O 1
ATOM 354 N N . LYS A 1 48 ? 34.906 -19.328 -17.484 1 94.31 48 LYS A N 1
ATOM 355 C CA . LYS A 1 48 ? 35.281 -17.922 -17.328 1 94.31 48 LYS A CA 1
ATOM 356 C C . LYS A 1 48 ? 35.281 -17.203 -18.688 1 94.31 48 LYS A C 1
ATOM 358 O O . LYS A 1 48 ? 35.688 -17.766 -19.688 1 94.31 48 LYS A O 1
ATOM 363 N N . GLY A 1 49 ? 34.75 -15.969 -18.672 1 92.31 49 GLY A N 1
ATOM 364 C CA . GLY A 1 49 ? 34.781 -15.164 -19.891 1 92.31 49 GLY A CA 1
ATOM 365 C C . GLY A 1 49 ? 33.625 -15.453 -20.828 1 92.31 49 GLY A C 1
ATOM 366 O O . GLY A 1 49 ? 33.562 -14.875 -21.922 1 92.31 49 GLY A O 1
ATOM 367 N N . THR A 1 50 ? 32.719 -16.234 -20.422 1 94.19 50 THR A N 1
ATOM 368 C CA . THR A 1 50 ? 31.625 -16.609 -21.312 1 94.19 50 THR A CA 1
ATOM 369 C C . THR A 1 50 ? 30.5 -15.586 -21.234 1 94.19 50 THR A C 1
ATOM 371 O O . THR A 1 50 ? 29.594 -15.594 -22.078 1 94.19 50 THR A O 1
ATOM 374 N N . SER A 1 51 ? 30.531 -14.719 -20.297 1 95.31 51 SER A N 1
ATOM 375 C CA . SER A 1 51 ? 29.484 -13.703 -20.188 1 95.31 51 SER A CA 1
ATOM 376 C C . SER A 1 51 ? 29.453 -12.82 -21.438 1 95.31 51 SER A C 1
ATOM 378 O O . SER A 1 51 ? 30.5 -12.453 -21.969 1 95.31 51 SER A O 1
ATOM 380 N N . VAL A 1 52 ? 28.188 -12.414 -21.859 1 95.69 52 VAL A N 1
ATOM 381 C CA . VAL A 1 52 ? 28.031 -11.531 -23.016 1 95.69 52 VAL A CA 1
ATOM 382 C C . VAL A 1 52 ? 27.266 -10.273 -22.594 1 95.69 52 VAL A C 1
ATOM 384 O O . VAL A 1 52 ? 26.812 -9.508 -23.438 1 95.69 52 VAL A O 1
ATOM 387 N N . LEU A 1 53 ? 27.031 -10.156 -21.359 1 96.25 53 LEU A N 1
ATOM 388 C CA . LEU A 1 53 ? 26.297 -9.016 -20.812 1 96.25 53 LEU A CA 1
ATOM 389 C C . LEU A 1 53 ? 27.109 -7.73 -20.953 1 96.25 53 LEU A C 1
ATOM 391 O O . LEU A 1 53 ? 28.25 -7.664 -20.516 1 96.25 53 LEU A O 1
ATOM 395 N N . GLY A 1 54 ? 26.516 -6.734 -21.609 1 94.88 54 GLY A N 1
ATOM 396 C CA . GLY A 1 54 ? 27.141 -5.422 -21.625 1 94.88 54 GLY A CA 1
ATOM 397 C C . GLY A 1 54 ? 27.156 -4.746 -20.266 1 94.88 54 GLY A C 1
ATOM 398 O O . GLY A 1 54 ? 26.344 -5.082 -19.391 1 94.88 54 GLY A O 1
ATOM 399 N N . LEU A 1 55 ? 28.047 -3.807 -20.062 1 94.12 55 LEU A N 1
ATOM 400 C CA . LEU A 1 55 ? 28.219 -3.18 -18.766 1 94.12 55 LEU A CA 1
ATOM 401 C C . LEU A 1 55 ? 27.734 -1.734 -18.781 1 94.12 55 LEU A C 1
ATOM 403 O O . LEU A 1 55 ? 28.297 -0.87 -18.125 1 94.12 55 LEU A O 1
ATOM 407 N N . GLU A 1 56 ? 26.734 -1.485 -19.594 1 94.5 56 GLU A N 1
ATOM 408 C CA . GLU A 1 56 ? 26.172 -0.144 -19.688 1 94.5 56 GLU A CA 1
ATOM 409 C C . GLU A 1 56 ? 25.531 0.28 -18.375 1 94.5 56 GLU A C 1
ATOM 411 O O . GLU A 1 56 ? 25.062 -0.563 -17.594 1 94.5 56 GLU A O 1
ATOM 416 N N . ASP A 1 57 ? 25.5 1.576 -18.188 1 95.88 57 ASP A N 1
ATOM 417 C CA . ASP A 1 57 ? 24.906 2.146 -16.984 1 95.88 57 ASP A CA 1
ATOM 418 C C . ASP A 1 57 ? 23.406 1.892 -16.938 1 95.88 57 ASP A C 1
ATOM 420 O O . ASP A 1 57 ? 22.734 1.861 -17.969 1 95.88 57 ASP A O 1
ATOM 424 N N . GLY A 1 58 ? 22.953 1.683 -15.664 1 97.31 58 GLY A N 1
ATOM 425 C CA . GLY A 1 58 ? 21.516 1.604 -15.461 1 97.31 58 GLY A CA 1
ATOM 426 C C . GLY A 1 58 ? 20.844 2.963 -15.422 1 97.31 58 GLY A C 1
ATOM 427 O O . GLY A 1 58 ? 21.484 3.975 -15.156 1 97.31 58 GLY A O 1
ATOM 428 N N . LEU A 1 59 ? 19.562 3.016 -15.672 1 97.62 59 LEU A N 1
ATOM 429 C CA . LEU A 1 59 ? 18.766 4.227 -15.547 1 97.62 59 LEU A CA 1
ATOM 430 C C . LEU A 1 59 ? 18.469 4.539 -14.086 1 97.62 59 LEU A C 1
ATOM 432 O O . LEU A 1 59 ? 18.469 3.637 -13.242 1 97.62 59 LEU A O 1
ATOM 436 N N . SER A 1 60 ? 18.281 5.844 -13.797 1 96.81 60 SER A N 1
ATOM 437 C CA . SER A 1 60 ? 17.719 6.191 -12.492 1 96.81 60 SER A CA 1
ATOM 438 C C . SER A 1 60 ? 16.281 5.699 -12.359 1 96.81 60 SER A C 1
ATOM 440 O O . SER A 1 60 ? 15.641 5.352 -13.359 1 96.81 60 SER A O 1
ATOM 442 N N . GLU A 1 61 ? 15.719 5.621 -11.125 1 97.25 61 GLU A N 1
ATOM 443 C CA . GLU A 1 61 ? 14.336 5.199 -10.898 1 97.25 61 GLU A CA 1
ATOM 444 C C . GLU A 1 61 ? 13.352 6.098 -11.641 1 97.25 61 GLU A C 1
ATOM 446 O O . GLU A 1 61 ? 12.414 5.609 -12.281 1 97.25 61 GLU A O 1
ATOM 451 N N . ALA A 1 62 ? 13.602 7.387 -11.555 1 96.44 62 ALA A N 1
ATOM 452 C CA . ALA A 1 62 ? 12.711 8.344 -12.203 1 96.44 62 ALA A CA 1
ATOM 453 C C . ALA A 1 62 ? 12.75 8.18 -13.727 1 96.44 62 ALA A C 1
ATOM 455 O O . ALA A 1 62 ? 11.703 8.219 -14.383 1 96.44 62 ALA A O 1
ATOM 456 N N . GLU A 1 63 ? 13.953 8.031 -14.297 1 97.25 63 GLU A N 1
ATOM 457 C CA . GLU A 1 63 ? 14.102 7.867 -15.742 1 97.25 63 GLU A CA 1
ATOM 458 C C . GLU A 1 63 ? 13.469 6.559 -16.219 1 97.25 63 GLU A C 1
ATOM 460 O O . GLU A 1 63 ? 12.836 6.516 -17.266 1 97.25 63 GLU A O 1
ATOM 465 N N . ALA A 1 64 ? 13.703 5.496 -15.438 1 98.38 64 ALA A N 1
ATOM 466 C CA . ALA A 1 64 ? 13.125 4.199 -15.789 1 98.38 64 ALA A CA 1
ATOM 467 C C . ALA A 1 64 ? 11.602 4.258 -15.789 1 98.38 64 ALA A C 1
ATOM 469 O O . ALA A 1 64 ? 10.953 3.744 -16.703 1 98.38 64 ALA A O 1
ATOM 470 N N . LEU A 1 65 ? 11.023 4.852 -14.742 1 98.12 65 LEU A N 1
ATOM 471 C CA . LEU A 1 65 ? 9.57 4.988 -14.648 1 98.12 65 LEU A CA 1
ATOM 472 C C . LEU A 1 65 ? 9.023 5.832 -15.797 1 98.12 65 LEU A C 1
ATOM 474 O O . LEU A 1 65 ? 7.965 5.527 -16.344 1 98.12 65 LEU A O 1
ATOM 478 N N . ALA A 1 66 ? 9.734 6.902 -16.156 1 97.25 66 ALA A N 1
ATOM 479 C CA . ALA A 1 66 ? 9.312 7.738 -17.266 1 97.25 66 ALA A CA 1
ATOM 480 C C . ALA A 1 66 ? 9.367 6.961 -18.578 1 97.25 66 ALA A C 1
ATOM 482 O O . ALA A 1 66 ? 8.461 7.066 -19.406 1 97.25 66 ALA A O 1
ATOM 483 N N . ARG A 1 67 ? 10.438 6.219 -18.75 1 98.25 67 ARG A N 1
ATOM 484 C CA . ARG A 1 67 ? 10.617 5.461 -19.984 1 98.25 67 ARG A CA 1
ATOM 485 C C . ARG A 1 67 ? 9.555 4.379 -20.125 1 98.25 67 ARG A C 1
ATOM 487 O O . ARG A 1 67 ? 8.969 4.211 -21.188 1 98.25 67 ARG A O 1
ATOM 494 N N . ILE A 1 68 ? 9.336 3.623 -19.078 1 98.69 68 ILE A N 1
ATOM 495 C CA . ILE A 1 68 ? 8.367 2.541 -19.188 1 98.69 68 ILE A CA 1
ATOM 496 C C . ILE A 1 68 ? 6.961 3.125 -19.328 1 98.69 68 ILE A C 1
ATOM 498 O O . ILE A 1 68 ? 6.098 2.523 -19.969 1 98.69 68 ILE A O 1
ATOM 502 N N . LYS A 1 69 ? 6.629 4.262 -18.703 1 98.12 69 LYS A N 1
ATOM 503 C CA . LYS A 1 69 ? 5.348 4.93 -18.922 1 98.12 69 LYS A CA 1
ATOM 504 C C . LYS A 1 69 ? 5.164 5.293 -20.391 1 98.12 69 LYS A C 1
ATOM 506 O O . LYS A 1 69 ? 4.059 5.18 -20.922 1 98.12 69 LYS A O 1
ATOM 511 N N . THR A 1 70 ? 6.262 5.777 -21.031 1 98.19 70 THR A N 1
ATOM 512 C CA . THR A 1 70 ? 6.215 6.066 -22.469 1 98.19 70 THR A CA 1
ATOM 513 C C . THR A 1 70 ? 5.875 4.809 -23.25 1 98.19 70 THR A C 1
ATOM 515 O O . THR A 1 70 ? 5.059 4.852 -24.172 1 98.19 70 THR A O 1
ATOM 518 N N . ILE A 1 71 ? 6.438 3.709 -22.875 1 98.69 71 ILE A N 1
ATOM 519 C CA . ILE A 1 71 ? 6.16 2.432 -23.516 1 98.69 71 ILE A CA 1
ATOM 520 C C . ILE A 1 71 ? 4.695 2.049 -23.297 1 98.69 71 ILE A C 1
ATOM 522 O O . ILE A 1 71 ? 3.982 1.727 -24.25 1 98.69 71 ILE A O 1
ATOM 526 N N . ALA A 1 72 ? 4.238 2.109 -22.031 1 98.5 72 ALA A N 1
ATOM 527 C CA . ALA A 1 72 ? 2.873 1.745 -21.672 1 98.5 72 ALA A CA 1
ATOM 528 C C . ALA A 1 72 ? 1.854 2.592 -22.422 1 98.5 72 ALA A C 1
ATOM 530 O O . ALA A 1 72 ? 0.799 2.094 -22.828 1 98.5 72 ALA A O 1
ATOM 531 N N . SER A 1 73 ? 2.178 3.875 -22.656 1 97.5 73 SER A N 1
ATOM 532 C CA . SER A 1 73 ? 1.251 4.836 -23.234 1 97.5 73 SER A CA 1
ATOM 533 C C . SER A 1 73 ? 1.01 4.543 -24.719 1 97.5 73 SER A C 1
ATOM 535 O O . SER A 1 73 ? 0.07 5.07 -25.312 1 97.5 73 SER A O 1
ATOM 537 N N . GLN A 1 74 ? 1.849 3.699 -25.297 1 98.31 74 GLN A N 1
ATOM 538 C CA . GLN A 1 74 ? 1.648 3.297 -26.688 1 98.31 74 GLN A CA 1
ATOM 539 C C . GLN A 1 74 ? 0.492 2.309 -26.812 1 98.31 74 GLN A C 1
ATOM 541 O O . GLN A 1 74 ? -0.015 2.072 -27.906 1 98.31 74 GLN A O 1
ATOM 546 N N . ASN A 1 75 ? 0.129 1.673 -25.719 1 98.5 75 ASN A N 1
ATOM 547 C CA . ASN A 1 75 ? -1.035 0.794 -25.734 1 98.5 75 ASN A CA 1
ATOM 548 C C . ASN A 1 75 ? -2.336 1.588 -25.828 1 98.5 75 ASN A C 1
ATOM 550 O O . ASN A 1 75 ? -2.49 2.617 -25.172 1 98.5 75 ASN A O 1
ATOM 554 N N . GLN A 1 76 ? -3.207 1.195 -26.719 1 97.81 76 GLN A N 1
ATOM 555 C CA . GLN A 1 76 ? -4.5 1.849 -26.891 1 97.81 76 GLN A CA 1
ATOM 556 C C . GLN A 1 76 ? -5.594 1.116 -26.109 1 97.81 76 GLN A C 1
ATOM 558 O O . GLN A 1 76 ? -5.902 -0.039 -26.406 1 97.81 76 GLN A O 1
ATOM 563 N N . LEU A 1 77 ? -6.152 1.768 -25.172 1 96.69 77 LEU A N 1
ATOM 564 C CA . LEU A 1 77 ? -7.184 1.163 -24.328 1 96.69 77 LEU A CA 1
ATOM 565 C C . LEU A 1 77 ? -8.562 1.371 -24.938 1 96.69 77 LEU A C 1
ATOM 567 O O . LEU A 1 77 ? -9.18 2.426 -24.75 1 96.69 77 LEU A O 1
ATOM 571 N N . PHE A 1 78 ? -9.102 0.359 -25.641 1 97.69 78 PHE A N 1
ATOM 572 C CA . PHE A 1 78 ? -10.461 0.336 -26.172 1 97.69 78 PHE A CA 1
ATOM 573 C C . PHE A 1 78 ? -11.406 -0.349 -25.203 1 97.69 78 PHE A C 1
ATOM 575 O O . PHE A 1 78 ? -10.992 -1.201 -24.422 1 97.69 78 PHE A O 1
ATOM 582 N N . LYS A 1 79 ? -12.672 0.132 -25.234 1 97.31 79 LYS A N 1
ATOM 583 C CA . LYS A 1 79 ? -13.68 -0.696 -24.578 1 97.31 79 LYS A CA 1
ATOM 584 C C . LYS A 1 79 ? -13.805 -2.055 -25.266 1 97.31 79 LYS A C 1
ATOM 586 O O . LYS A 1 79 ? -13.906 -2.129 -26.484 1 97.31 79 LYS A O 1
ATOM 591 N N . THR A 1 80 ? -13.703 -3.158 -24.469 1 97.81 80 THR A N 1
ATOM 592 C CA . THR A 1 80 ? -13.609 -4.465 -25.109 1 97.81 80 THR A CA 1
ATOM 593 C C . THR A 1 80 ? -14.797 -5.34 -24.719 1 97.81 80 THR A C 1
ATOM 595 O O . THR A 1 80 ? -15.203 -5.379 -23.562 1 97.81 80 THR A O 1
ATOM 598 N N . TYR A 1 81 ? -15.406 -5.957 -25.812 1 98.56 81 TYR A N 1
ATOM 599 C CA . TYR A 1 81 ? -16.5 -6.918 -25.656 1 98.56 81 TYR A CA 1
ATOM 600 C C . TYR A 1 81 ? -16.109 -8.273 -26.219 1 98.56 81 TYR A C 1
ATOM 602 O O . TYR A 1 81 ? -16.969 -9.047 -26.656 1 98.56 81 TYR A O 1
ATOM 610 N N . ILE A 1 82 ? -14.797 -8.57 -26.172 1 98.19 82 ILE A N 1
ATOM 611 C CA . ILE A 1 82 ? -14.273 -9.766 -26.828 1 98.19 82 ILE A CA 1
ATOM 612 C C . ILE A 1 82 ? -14.672 -11 -26.031 1 98.19 82 ILE A C 1
ATOM 614 O O . ILE A 1 82 ? -15.078 -12.016 -26.609 1 98.19 82 ILE A O 1
ATOM 618 N N . GLY A 1 83 ? -14.539 -10.945 -24.734 1 97.94 83 GLY A N 1
ATOM 619 C CA . GLY A 1 83 ? -14.805 -12.109 -23.922 1 97.94 83 GLY A CA 1
ATOM 620 C C . GLY A 1 83 ? -13.797 -13.227 -24.109 1 97.94 83 GLY A C 1
ATOM 621 O O . GLY A 1 83 ? -12.586 -12.992 -24.047 1 97.94 83 GLY A O 1
ATOM 622 N N . GLN A 1 84 ? -14.281 -14.438 -24.297 1 96.75 84 GLN A N 1
ATOM 623 C CA . GLN A 1 84 ? -13.438 -15.594 -24.594 1 96.75 84 GLN A CA 1
ATOM 624 C C . GLN A 1 84 ? -12.578 -15.961 -23.391 1 96.75 84 GLN A C 1
ATOM 626 O O . GLN A 1 84 ? -11.367 -16.156 -23.516 1 96.75 84 GLN A O 1
ATOM 631 N N . GLY A 1 85 ? -13.117 -15.898 -22.219 1 97 85 GLY A N 1
ATOM 632 C CA . GLY A 1 85 ? -12.453 -16.344 -21.016 1 97 85 GLY A CA 1
ATOM 633 C C . GLY A 1 85 ? -11.758 -15.211 -20.266 1 97 85 GLY A C 1
ATOM 634 O O . GLY A 1 85 ? -11.203 -15.414 -19.188 1 97 85 GLY A O 1
ATOM 635 N N . TYR A 1 86 ? -11.734 -13.977 -20.844 1 97.81 86 TYR A N 1
ATOM 636 C CA . TYR A 1 86 ? -11.188 -12.758 -20.25 1 97.81 86 TYR A CA 1
ATOM 637 C C . TYR A 1 86 ? -12.227 -11.648 -20.219 1 97.81 86 TYR A C 1
ATOM 639 O O . TYR A 1 86 ? -12.68 -11.188 -21.266 1 97.81 86 TYR A O 1
ATOM 647 N N . TYR A 1 87 ? -12.625 -11.203 -19.031 1 98.31 87 TYR A N 1
ATOM 648 C CA . TYR A 1 87 ? -13.703 -10.227 -18.891 1 98.31 87 TYR A CA 1
ATOM 649 C C . TYR A 1 87 ? -13.266 -9.062 -18 1 98.31 87 TYR A C 1
ATOM 651 O O . TYR A 1 87 ? -12.617 -9.273 -16.969 1 98.31 87 TYR A O 1
ATOM 659 N N . ASN A 1 88 ? -13.602 -7.84 -18.391 1 97.62 88 ASN A N 1
ATOM 660 C CA . ASN A 1 88 ? -13.305 -6.691 -17.547 1 97.62 88 ASN A CA 1
ATOM 661 C C . ASN A 1 88 ? -14.047 -6.777 -16.219 1 97.62 88 ASN A C 1
ATOM 663 O O . ASN A 1 88 ? -15.164 -7.285 -16.156 1 97.62 88 ASN A O 1
ATOM 667 N N . CYS A 1 89 ? -13.367 -6.402 -15.25 1 97.69 89 CYS A N 1
ATOM 668 C CA . CYS A 1 89 ? -13.977 -6.348 -13.922 1 97.69 89 CYS A CA 1
ATOM 669 C C . CYS A 1 89 ? -13.406 -5.188 -13.109 1 97.69 89 CYS A C 1
ATOM 671 O O . CYS A 1 89 ? -12.469 -4.52 -13.547 1 97.69 89 CYS A O 1
ATOM 673 N N . HIS A 1 90 ? -14.047 -4.805 -12.07 1 97.56 90 HIS A N 1
ATOM 674 C CA . HIS A 1 90 ? -13.547 -3.812 -11.117 1 97.56 90 HIS A CA 1
ATOM 675 C C . HIS A 1 90 ? -12.789 -4.477 -9.977 1 97.56 90 HIS A C 1
ATOM 677 O O . HIS A 1 90 ? -13.359 -5.281 -9.234 1 97.56 90 HIS A O 1
ATOM 683 N N . THR A 1 91 ? -11.531 -4.203 -9.883 1 97.88 91 THR A N 1
ATOM 684 C CA . THR A 1 91 ? -10.828 -4.57 -8.656 1 97.88 91 THR A CA 1
ATOM 685 C C . THR A 1 91 ? -11.211 -3.627 -7.516 1 97.88 91 THR A C 1
ATOM 687 O O . THR A 1 91 ? -10.93 -2.428 -7.574 1 97.88 91 THR A O 1
ATOM 690 N N . PRO A 1 92 ? -11.859 -4.18 -6.477 1 97.88 92 PRO A N 1
ATOM 691 C CA . PRO A 1 92 ? -12.172 -3.266 -5.375 1 97.88 92 PRO A CA 1
ATOM 692 C C . PRO A 1 92 ? -10.938 -2.527 -4.855 1 97.88 92 PRO A C 1
ATOM 694 O O . PRO A 1 92 ? -9.883 -3.135 -4.668 1 97.88 92 PRO A O 1
ATOM 697 N N . SER A 1 93 ? -11.047 -1.206 -4.594 1 97.44 93 SER A N 1
ATOM 698 C CA . SER A 1 93 ? -9.93 -0.34 -4.242 1 97.44 93 SER A CA 1
ATOM 699 C C . SER A 1 93 ? -9.25 -0.81 -2.961 1 97.44 93 SER A C 1
ATOM 701 O O . SER A 1 93 ? -8.023 -0.716 -2.83 1 97.44 93 SER A O 1
ATOM 703 N N . PRO A 1 94 ? -10 -1.247 -1.934 1 97.38 94 PRO A N 1
ATOM 704 C CA . PRO A 1 94 ? -9.32 -1.726 -0.727 1 97.38 94 PRO A CA 1
ATOM 705 C C . PRO A 1 94 ? -8.469 -2.969 -0.981 1 97.38 94 PRO A C 1
ATOM 707 O O . PRO A 1 94 ? -7.473 -3.189 -0.294 1 97.38 94 PRO A O 1
ATOM 710 N N . ILE A 1 95 ? -8.859 -3.83 -1.937 1 98.31 95 ILE A N 1
ATOM 711 C CA . ILE A 1 95 ? -8.078 -5.004 -2.299 1 98.31 95 ILE A CA 1
ATOM 712 C C . ILE A 1 95 ? -6.84 -4.578 -3.084 1 98.31 95 ILE A C 1
ATOM 714 O O . ILE A 1 95 ? -5.746 -5.105 -2.871 1 98.31 95 ILE A O 1
ATOM 718 N N . LEU A 1 96 ? -7.027 -3.617 -3.957 1 97.69 96 LEU A N 1
ATOM 719 C CA . LEU A 1 96 ? -5.91 -3.068 -4.715 1 97.69 96 LEU A CA 1
ATOM 720 C C . LEU A 1 96 ? -4.832 -2.529 -3.781 1 97.69 96 LEU A C 1
ATOM 722 O O . LEU A 1 96 ? -3.658 -2.895 -3.904 1 97.69 96 LEU A O 1
ATOM 726 N N . ARG A 1 97 ? -5.188 -1.728 -2.791 1 96.62 97 ARG A N 1
ATOM 727 C CA . ARG A 1 97 ? -4.262 -0.996 -1.934 1 96.62 97 ARG A CA 1
ATOM 728 C C . ARG A 1 97 ? -3.711 -1.894 -0.83 1 96.62 97 ARG A C 1
ATOM 730 O O . ARG A 1 97 ? -2.518 -1.853 -0.526 1 96.62 97 ARG A O 1
ATOM 737 N N . ASN A 1 98 ? -4.551 -2.701 -0.235 1 96.88 98 ASN A N 1
ATOM 738 C CA . ASN A 1 98 ? -4.184 -3.379 1.004 1 96.88 98 ASN A CA 1
ATOM 739 C C . ASN A 1 98 ? -3.725 -4.809 0.745 1 96.88 98 ASN A C 1
ATOM 741 O O . ASN A 1 98 ? -3.279 -5.5 1.664 1 96.88 98 ASN A O 1
ATOM 745 N N . LEU A 1 99 ? -3.826 -5.246 -0.506 1 97.38 99 LEU A N 1
ATOM 746 C CA . LEU A 1 99 ? -3.408 -6.609 -0.826 1 97.38 99 LEU A CA 1
ATOM 747 C C . LEU A 1 99 ? -2.434 -6.617 -2 1 97.38 99 LEU A C 1
ATOM 749 O O . LEU A 1 99 ? -1.229 -6.789 -1.811 1 97.38 99 LEU A O 1
ATOM 753 N N . LEU A 1 100 ? -2.82 -6.168 -3.158 1 97.12 100 LEU A N 1
ATOM 754 C CA . LEU A 1 100 ? -1.992 -6.242 -4.359 1 97.12 100 LEU A CA 1
ATOM 755 C C . LEU A 1 100 ? -0.762 -5.352 -4.223 1 97.12 100 LEU A C 1
ATOM 757 O O . LEU A 1 100 ? 0.342 -5.75 -4.605 1 97.12 100 LEU A O 1
ATOM 761 N N . GLU A 1 101 ? -0.904 -4.18 -3.67 1 96.56 101 GLU A N 1
ATOM 762 C CA . GLU A 1 101 ? 0.184 -3.207 -3.6 1 96.56 101 GLU A CA 1
ATOM 763 C C . GLU A 1 101 ? 0.889 -3.266 -2.246 1 96.56 101 GLU A C 1
ATOM 765 O O . GLU A 1 101 ? 1.729 -2.416 -1.941 1 96.56 101 GLU A O 1
ATOM 770 N N . ASN A 1 102 ? 0.583 -4.266 -1.449 1 96.38 102 ASN A N 1
ATOM 771 C CA . ASN A 1 102 ? 1.126 -4.395 -0.102 1 96.38 102 ASN A CA 1
ATOM 772 C C . ASN A 1 102 ? 2.223 -5.457 -0.039 1 96.38 102 ASN A C 1
ATOM 774 O O . ASN A 1 102 ? 1.96 -6.641 -0.259 1 96.38 102 ASN A O 1
ATOM 778 N N . PRO A 1 103 ? 3.459 -5.09 0.351 1 95.62 103 PRO A N 1
ATOM 779 C CA . PRO A 1 103 ? 4.566 -6.051 0.353 1 95.62 103 PRO A CA 1
ATOM 780 C C . PRO A 1 103 ? 4.371 -7.176 1.365 1 95.62 103 PRO A C 1
ATOM 782 O O . PRO A 1 103 ? 4.988 -8.234 1.24 1 95.62 103 PRO A O 1
ATOM 785 N N . ALA A 1 104 ? 3.494 -7.008 2.34 1 95.5 104 ALA A N 1
ATOM 786 C CA . ALA A 1 104 ? 3.221 -8.086 3.283 1 95.5 104 ALA A CA 1
ATOM 787 C C . ALA A 1 104 ? 2.58 -9.281 2.582 1 95.5 104 ALA A C 1
ATOM 789 O O . ALA A 1 104 ? 2.66 -10.414 3.066 1 95.5 104 ALA A O 1
ATOM 790 N N . TRP A 1 105 ? 1.942 -9 1.428 1 96 105 TRP A N 1
ATOM 791 C CA . TRP A 1 105 ? 1.252 -10.047 0.681 1 96 105 TRP A CA 1
ATOM 792 C C . TRP A 1 105 ? 2.092 -10.516 -0.503 1 96 105 TRP A C 1
ATOM 794 O O . TRP A 1 105 ? 2.316 -11.711 -0.679 1 96 105 TRP A O 1
ATOM 804 N N . TYR A 1 106 ? 2.666 -9.57 -1.307 1 94.25 106 TYR A N 1
ATOM 805 C CA . TYR A 1 106 ? 3.26 -10.016 -2.564 1 94.25 106 TYR A CA 1
ATOM 806 C C . TYR A 1 106 ? 4.688 -10.5 -2.352 1 94.25 106 TYR A C 1
ATOM 808 O O . TYR A 1 106 ? 5.273 -11.133 -3.234 1 94.25 106 TYR A O 1
ATOM 816 N N . THR A 1 107 ? 5.281 -10.312 -1.141 1 91.94 107 THR A N 1
ATOM 817 C CA . THR A 1 107 ? 6.637 -10.797 -0.909 1 91.94 107 THR A CA 1
ATOM 818 C C . THR A 1 107 ? 6.621 -12.031 -0.018 1 91.94 107 THR A C 1
ATOM 820 O O . THR A 1 107 ? 7.676 -12.516 0.398 1 91.94 107 THR A O 1
ATOM 823 N N . ALA A 1 108 ? 5.469 -12.578 0.29 1 88.88 108 ALA A N 1
ATOM 824 C CA . ALA A 1 108 ? 5.371 -13.766 1.136 1 88.88 108 ALA A CA 1
ATOM 825 C C . ALA A 1 108 ? 5.887 -15 0.409 1 88.88 108 ALA A C 1
ATOM 827 O O . ALA A 1 108 ? 5.77 -15.102 -0.814 1 88.88 108 ALA A O 1
ATOM 828 N N . TYR A 1 109 ? 6.406 -15.961 1.158 1 84.69 109 TYR A N 1
ATOM 829 C CA . TYR A 1 109 ? 6.887 -17.219 0.607 1 84.69 109 TYR A CA 1
ATOM 830 C C . TYR A 1 109 ? 5.773 -18.266 0.58 1 84.69 109 TYR A C 1
ATOM 832 O O . TYR A 1 109 ? 4.668 -18.016 1.071 1 84.69 109 TYR A O 1
ATOM 840 N N . THR A 1 110 ? 6.145 -19.422 0.036 1 80.06 110 THR A N 1
ATOM 841 C CA . THR A 1 110 ? 5.195 -20.516 -0.034 1 80.06 110 THR A CA 1
ATOM 842 C C . THR A 1 110 ? 4.844 -21.031 1.364 1 80.06 110 THR A C 1
ATOM 844 O O . THR A 1 110 ? 5.684 -21 2.266 1 80.06 110 THR A O 1
ATOM 847 N N . PRO A 1 111 ? 3.77 -21.484 1.606 1 80.56 111 PRO A N 1
ATOM 848 C CA . PRO A 1 111 ? 3.299 -21.797 2.957 1 80.56 111 PRO A CA 1
ATOM 849 C C . PRO A 1 111 ? 3.773 -23.156 3.447 1 80.56 111 PRO A C 1
ATOM 851 O O . PRO A 1 111 ? 3.035 -23.859 4.141 1 80.56 111 PRO A O 1
ATOM 854 N N . TYR A 1 112 ? 5.02 -23.5 3.148 1 82.5 112 TYR A N 1
ATOM 855 C CA . TYR A 1 112 ? 5.559 -24.781 3.596 1 82.5 112 TYR A CA 1
ATOM 856 C C . TYR A 1 112 ? 5.82 -24.766 5.098 1 82.5 112 TYR A C 1
ATOM 858 O O . TYR A 1 112 ? 5.898 -25.828 5.73 1 82.5 112 TYR A O 1
ATOM 866 N N . GLN A 1 113 ? 6.047 -23.656 5.652 1 90.62 113 GLN A N 1
ATOM 867 C CA . GLN A 1 113 ? 6.039 -23.469 7.102 1 90.62 113 GLN A CA 1
ATOM 868 C C . GLN A 1 113 ? 4.691 -22.938 7.578 1 90.62 113 GLN A C 1
ATOM 870 O O . GLN A 1 113 ? 4.516 -21.719 7.723 1 90.62 113 GLN A O 1
ATOM 875 N N . PRO A 1 114 ? 3.861 -23.844 7.84 1 94.25 114 PRO A N 1
ATOM 876 C CA . PRO A 1 114 ? 2.473 -23.422 8.039 1 94.25 114 PRO A CA 1
ATOM 877 C C . PRO A 1 114 ? 2.295 -22.531 9.273 1 94.25 114 PRO A C 1
ATOM 879 O O . PRO A 1 114 ? 1.43 -21.656 9.281 1 94.25 114 PRO A O 1
ATOM 882 N N . GLU A 1 115 ? 3.156 -22.703 10.344 1 96.44 115 GLU A N 1
ATOM 883 C CA . GLU A 1 115 ? 2.979 -21.969 11.594 1 96.44 115 GLU A CA 1
ATOM 884 C C . GLU A 1 115 ? 3.119 -20.469 11.383 1 96.44 115 GLU A C 1
ATOM 886 O O . GLU A 1 115 ? 2.578 -19.672 12.156 1 96.44 115 GLU A O 1
ATOM 891 N N . ILE A 1 116 ? 3.836 -20.062 10.305 1 95.06 116 ILE A N 1
ATOM 892 C CA . ILE A 1 116 ? 4.078 -18.641 10.062 1 95.06 116 ILE A CA 1
ATOM 893 C C . ILE A 1 116 ? 3.398 -18.219 8.758 1 95.06 116 ILE A C 1
ATOM 895 O O . ILE A 1 116 ? 3.842 -17.266 8.102 1 95.06 116 ILE A O 1
ATOM 899 N N . SER A 1 117 ? 2.4 -18.953 8.281 1 95.38 117 SER A N 1
ATOM 900 C CA . SER A 1 117 ? 1.688 -18.672 7.043 1 95.38 117 SER A CA 1
ATOM 901 C C . SER A 1 117 ? 0.18 -18.797 7.23 1 95.38 117 SER A C 1
ATOM 903 O O . SER A 1 117 ? -0.555 -19.031 6.27 1 95.38 117 SER A O 1
ATOM 905 N N . GLN A 1 118 ? -0.276 -18.672 8.445 1 96.56 118 GLN A N 1
ATOM 906 C CA . GLN A 1 118 ? -1.679 -18.938 8.75 1 96.56 118 GLN A CA 1
ATOM 907 C C . GLN A 1 118 ? -2.592 -17.938 8.039 1 96.56 118 GLN A C 1
ATOM 909 O O . GLN A 1 118 ? -3.725 -18.266 7.684 1 96.56 118 GLN A O 1
ATOM 914 N N . GLY A 1 119 ? -2.154 -16.656 7.84 1 96.38 119 GLY A N 1
ATOM 915 C CA . GLY A 1 119 ? -2.975 -15.656 7.168 1 96.38 119 GLY A CA 1
ATOM 916 C C . GLY A 1 119 ? -3.232 -15.984 5.707 1 96.38 119 GLY A C 1
ATOM 917 O O . GLY A 1 119 ? -4.387 -16.062 5.277 1 96.38 119 GLY A O 1
ATOM 918 N N . ARG A 1 120 ? -2.23 -16.219 4.941 1 95.25 120 ARG A N 1
ATOM 919 C CA . ARG A 1 120 ? -2.369 -16.547 3.527 1 95.25 120 ARG A CA 1
ATOM 920 C C . ARG A 1 120 ? -3.082 -17.891 3.338 1 95.25 120 ARG A C 1
ATOM 922 O O . ARG A 1 120 ? -3.83 -18.062 2.375 1 95.25 120 ARG A O 1
ATOM 929 N N . LEU A 1 121 ? -2.758 -18.828 4.25 1 96.75 121 LEU A N 1
ATOM 930 C CA . LEU A 1 121 ? -3.441 -20.125 4.18 1 96.75 121 LEU A CA 1
ATOM 931 C C . LEU A 1 121 ? -4.941 -19.953 4.391 1 96.75 121 LEU A C 1
ATOM 933 O O . LEU A 1 121 ? -5.746 -20.625 3.734 1 96.75 121 LEU A O 1
ATOM 937 N N . GLU A 1 122 ? -5.285 -19.078 5.285 1 96.81 122 GLU A N 1
ATOM 938 C CA . GLU A 1 122 ? -6.703 -18.797 5.48 1 96.81 122 GLU A CA 1
ATOM 939 C C . GLU A 1 122 ? -7.324 -18.203 4.223 1 96.81 122 GLU A C 1
ATOM 941 O O . GLU A 1 122 ? -8.43 -18.578 3.83 1 96.81 122 GLU A O 1
ATOM 946 N N . ALA A 1 123 ? -6.703 -17.281 3.592 1 97.31 123 ALA A N 1
ATOM 947 C CA . ALA A 1 123 ? -7.188 -16.688 2.348 1 97.31 123 ALA A CA 1
ATOM 948 C C . ALA A 1 123 ? -7.34 -17.75 1.259 1 97.31 123 ALA A C 1
ATOM 950 O O . ALA A 1 123 ? -8.281 -17.703 0.469 1 97.31 123 ALA A O 1
ATOM 951 N N . LEU A 1 124 ? -6.391 -18.656 1.19 1 97.38 124 LEU A N 1
ATOM 952 C CA . LEU A 1 124 ? -6.449 -19.734 0.206 1 97.38 124 LEU A CA 1
ATOM 953 C C . LEU A 1 124 ? -7.582 -20.703 0.525 1 97.38 124 LEU A C 1
ATOM 955 O O . LEU A 1 124 ? -8.203 -21.266 -0.384 1 97.38 124 LEU A O 1
ATOM 959 N N . LEU A 1 125 ? -7.746 -20.906 1.827 1 97.44 125 LEU A N 1
ATOM 960 C CA . LEU A 1 125 ? -8.891 -21.734 2.209 1 97.44 125 LEU A CA 1
ATOM 961 C C . LEU A 1 125 ? -10.203 -21.078 1.785 1 97.44 125 LEU A C 1
ATOM 963 O O . LEU A 1 125 ? -11.133 -21.766 1.357 1 97.44 125 LEU A O 1
ATOM 967 N N . ASN A 1 126 ? -10.289 -19.781 1.968 1 98.25 126 ASN A N 1
ATOM 968 C CA . ASN A 1 126 ? -11.43 -19.047 1.428 1 98.25 126 ASN A CA 1
ATOM 969 C C . ASN A 1 126 ? -11.602 -19.297 -0.068 1 98.25 126 ASN A C 1
ATOM 971 O O . ASN A 1 126 ? -12.719 -19.484 -0.549 1 98.25 126 ASN A O 1
ATOM 975 N N . PHE A 1 127 ? -10.547 -19.312 -0.796 1 98.19 127 PHE A N 1
ATOM 976 C CA . PHE A 1 127 ? -10.57 -19.547 -2.236 1 98.19 127 PHE A CA 1
ATOM 977 C C . PHE A 1 127 ? -11.102 -20.938 -2.555 1 98.19 127 PHE A C 1
ATOM 979 O O . PHE A 1 127 ? -11.961 -21.094 -3.422 1 98.19 127 PHE A O 1
ATOM 986 N N . GLN A 1 128 ? -10.547 -21.922 -1.859 1 98.06 128 GLN A N 1
ATOM 987 C CA . GLN A 1 128 ? -10.984 -23.297 -2.049 1 98.06 128 GLN A CA 1
ATOM 988 C C . GLN A 1 128 ? -12.484 -23.438 -1.772 1 98.06 128 GLN A C 1
ATOM 990 O O . GLN A 1 128 ? -13.195 -24.125 -2.508 1 98.06 128 GLN A O 1
ATOM 995 N N . THR A 1 129 ? -12.922 -22.766 -0.723 1 98.19 129 THR A N 1
ATOM 996 C CA . THR A 1 129 ? -14.336 -22.812 -0.355 1 98.19 129 THR A CA 1
ATOM 997 C C . THR A 1 129 ? -15.188 -22.125 -1.417 1 98.19 129 THR A C 1
ATOM 999 O O . THR A 1 129 ? -16.266 -22.609 -1.775 1 98.19 129 THR A O 1
ATOM 1002 N N . LEU A 1 130 ? -14.703 -21.031 -1.889 1 98.69 130 LEU A N 1
ATOM 1003 C CA . LEU A 1 130 ? -15.352 -20.297 -2.967 1 98.69 130 LEU A CA 1
ATOM 1004 C C . LEU A 1 130 ? -15.562 -21.188 -4.184 1 98.69 130 LEU A C 1
ATOM 1006 O O . LEU A 1 130 ? -16.672 -21.281 -4.715 1 98.69 130 LEU A O 1
ATOM 1010 N N . ILE A 1 131 ? -14.523 -21.844 -4.594 1 98.69 131 ILE A N 1
ATOM 1011 C CA . ILE A 1 131 ? -14.57 -22.688 -5.781 1 98.69 131 ILE A CA 1
ATOM 1012 C C . ILE A 1 131 ? -15.5 -23.875 -5.543 1 98.69 131 ILE A C 1
ATOM 1014 O O . ILE A 1 131 ? -16.328 -24.188 -6.391 1 98.69 131 ILE A O 1
ATOM 1018 N N . SER A 1 132 ? -15.367 -24.484 -4.402 1 98.12 132 SER A N 1
ATOM 1019 C CA . SER A 1 132 ? -16.203 -25.641 -4.082 1 98.12 132 SER A CA 1
ATOM 1020 C C . SER A 1 132 ? -17.672 -25.266 -4.074 1 98.12 132 SER A C 1
ATOM 1022 O O . SER A 1 132 ? -18.5 -25.969 -4.66 1 98.12 132 SER A O 1
ATOM 1024 N N . ASP A 1 133 ? -18 -24.188 -3.455 1 98.12 133 ASP A N 1
ATOM 1025 C CA . ASP A 1 133 ? -19.391 -23.75 -3.338 1 98.12 133 ASP A CA 1
ATOM 1026 C C . ASP A 1 133 ? -19.984 -23.422 -4.707 1 98.12 133 ASP A C 1
ATOM 1028 O O . ASP A 1 133 ? -21.125 -23.766 -4.992 1 98.12 133 ASP A O 1
ATOM 1032 N N . LEU A 1 134 ? -19.266 -22.812 -5.492 1 98.69 134 LEU A N 1
ATOM 1033 C CA . LEU A 1 134 ? -19.797 -22.359 -6.777 1 98.69 134 LEU A CA 1
ATOM 1034 C C . LEU A 1 134 ? -19.859 -23.516 -7.766 1 98.69 134 LEU A C 1
ATOM 1036 O O . LEU A 1 134 ? -20.781 -23.594 -8.578 1 98.69 134 LEU A O 1
ATOM 1040 N N . THR A 1 135 ? -18.953 -24.484 -7.738 1 98.62 135 THR A N 1
ATOM 1041 C CA . THR A 1 135 ? -18.906 -25.547 -8.727 1 98.62 135 THR A CA 1
ATOM 1042 C C . THR A 1 135 ? -19.766 -26.734 -8.289 1 98.62 135 THR A C 1
ATOM 1044 O O . THR A 1 135 ? -20.094 -27.609 -9.094 1 98.62 135 THR A O 1
ATOM 1047 N N . GLY A 1 136 ? -20.078 -26.781 -6.988 1 98.12 136 GLY A N 1
ATOM 1048 C CA . GLY A 1 136 ? -20.844 -27.891 -6.453 1 98.12 136 GLY A CA 1
ATOM 1049 C C . GLY A 1 136 ? -20.016 -29.141 -6.266 1 98.12 136 GLY A C 1
ATOM 1050 O O . GLY A 1 136 ? -20.562 -30.234 -6.113 1 98.12 136 GLY A O 1
ATOM 1051 N N . LEU A 1 137 ? -18.703 -29.031 -6.367 1 98.06 137 LEU A N 1
ATOM 1052 C CA . LEU A 1 137 ? -17.781 -30.125 -6.102 1 98.06 137 LEU A CA 1
ATOM 1053 C C . LEU A 1 137 ? -17.062 -29.938 -4.766 1 98.06 137 LEU A C 1
ATOM 1055 O O . LEU A 1 137 ? -16.719 -28.812 -4.402 1 98.06 137 LEU A O 1
ATOM 1059 N N . PRO A 1 138 ? -16.797 -30.922 -4.07 1 95.69 138 PRO A N 1
ATOM 1060 C CA . PRO A 1 138 ? -16.469 -30.797 -2.652 1 95.69 138 PRO A CA 1
ATOM 1061 C C . PRO A 1 138 ? -15.016 -30.375 -2.422 1 95.69 138 PRO A C 1
ATOM 1063 O O . PRO A 1 138 ? -14.672 -29.875 -1.344 1 95.69 138 PRO A O 1
ATOM 1066 N N . ILE A 1 139 ? -14.094 -30.625 -3.391 1 95.56 139 ILE A N 1
ATOM 1067 C CA . ILE A 1 139 ? -12.688 -30.344 -3.156 1 95.56 139 ILE A CA 1
ATOM 1068 C C . ILE A 1 139 ? -12.141 -29.484 -4.289 1 95.56 139 ILE A C 1
ATOM 1070 O O . ILE A 1 139 ? -12.414 -29.734 -5.465 1 95.56 139 ILE A O 1
ATOM 1074 N N . ALA A 1 140 ? -11.453 -28.453 -3.893 1 97.06 140 ALA A N 1
ATOM 1075 C CA . ALA A 1 140 ? -10.781 -27.578 -4.852 1 97.06 140 ALA A CA 1
ATOM 1076 C C . ALA A 1 140 ? -9.328 -27.344 -4.453 1 97.06 140 ALA A C 1
ATOM 1078 O O . ALA A 1 140 ? -8.992 -27.375 -3.268 1 97.06 140 ALA A O 1
ATOM 1079 N N . ASN A 1 141 ? -8.492 -27.141 -5.391 1 95 141 ASN A N 1
ATOM 1080 C CA . ASN A 1 141 ? -7.098 -26.828 -5.094 1 95 141 ASN A CA 1
ATOM 1081 C C . ASN A 1 141 ? -6.895 -25.328 -4.879 1 95 141 ASN A C 1
ATOM 1083 O O . ASN A 1 141 ? -7.832 -24.547 -5.023 1 95 141 ASN A O 1
ATOM 1087 N N . ALA A 1 142 ? -5.652 -25.016 -4.395 1 94.62 142 ALA A N 1
ATOM 1088 C CA . ALA A 1 142 ? -5.301 -23.625 -4.129 1 94.62 142 ALA A CA 1
ATOM 1089 C C . ALA A 1 142 ? -4.742 -22.938 -5.379 1 94.62 142 ALA A C 1
ATOM 1091 O O . ALA A 1 142 ? -3.648 -22.375 -5.352 1 94.62 142 ALA A O 1
ATOM 1092 N N . SER A 1 143 ? -5.395 -23.109 -6.52 1 95.38 143 SER A N 1
ATOM 1093 C CA . SER A 1 143 ? -5.242 -22.469 -7.816 1 95.38 143 SER A CA 1
ATOM 1094 C C . SER A 1 143 ? -4.258 -23.219 -8.703 1 95.38 143 SER A C 1
ATOM 1096 O O . SER A 1 143 ? -3.469 -24.031 -8.211 1 95.38 143 SER A O 1
ATOM 1098 N N . LEU A 1 144 ? -4.352 -22.984 -9.93 1 96.25 144 LEU A N 1
ATOM 1099 C CA . LEU A 1 144 ? -3.441 -23.391 -11 1 96.25 144 LEU A CA 1
ATOM 1100 C C . LEU A 1 144 ? -3.029 -22.188 -11.844 1 96.25 144 LEU A C 1
ATOM 1102 O O . LEU A 1 144 ? -3.223 -21.047 -11.43 1 96.25 144 LEU A O 1
ATOM 1106 N N . LEU A 1 145 ? -2.408 -22.406 -12.977 1 95.5 145 LEU A N 1
ATOM 1107 C CA . LEU A 1 145 ? -1.76 -21.344 -13.75 1 95.5 145 LEU A CA 1
ATOM 1108 C C . LEU A 1 145 ? -2.777 -20.594 -14.602 1 95.5 145 LEU A C 1
ATOM 1110 O O . LEU A 1 145 ? -2.924 -19.375 -14.469 1 95.5 145 LEU A O 1
ATOM 1114 N N . ASP A 1 146 ? -3.473 -21.156 -15.516 1 96.56 146 ASP A N 1
ATOM 1115 C CA . ASP A 1 146 ? -4.527 -20.594 -16.359 1 96.56 146 ASP A CA 1
ATOM 1116 C C . ASP A 1 146 ? -5.543 -21.672 -16.75 1 96.56 146 ASP A C 1
ATOM 1118 O O . ASP A 1 146 ? -5.344 -22.844 -16.469 1 96.56 146 ASP A O 1
ATOM 1122 N N . GLU A 1 147 ? -6.629 -21.25 -17.297 1 97.69 147 GLU A N 1
ATOM 1123 C CA . GLU A 1 147 ? -7.723 -22.172 -17.594 1 97.69 147 GLU A CA 1
ATOM 1124 C C . GLU A 1 147 ? -7.281 -23.25 -18.578 1 97.69 147 GLU A C 1
ATOM 1126 O O . GLU A 1 147 ? -7.641 -24.422 -18.422 1 97.69 147 GLU A O 1
ATOM 1131 N N . ALA A 1 148 ? -6.508 -22.891 -19.609 1 98.06 148 ALA A N 1
ATOM 1132 C CA . ALA A 1 148 ? -6.066 -23.844 -20.609 1 98.06 148 ALA A CA 1
ATOM 1133 C C . ALA A 1 148 ? -5.168 -24.922 -20 1 98.06 148 ALA A C 1
ATOM 1135 O O . ALA A 1 148 ? -5.293 -26.109 -20.312 1 98.06 148 ALA A O 1
ATOM 1136 N N . THR A 1 149 ? -4.281 -24.469 -19.141 1 97 149 THR A N 1
ATOM 1137 C CA . THR A 1 149 ? -3.424 -25.406 -18.438 1 97 149 THR A CA 1
ATOM 1138 C C . THR A 1 149 ? -4.246 -26.297 -17.516 1 97 149 THR A C 1
ATOM 1140 O O . THR A 1 149 ? -3.967 -27.484 -17.375 1 97 149 THR A O 1
ATOM 1143 N N . ALA A 1 150 ? -5.219 -25.75 -16.859 1 97.88 150 ALA A N 1
ATOM 1144 C CA . ALA A 1 150 ? -6.105 -26.531 -16.016 1 97.88 150 ALA A CA 1
ATOM 1145 C C . ALA A 1 150 ? -6.848 -27.594 -16.828 1 97.88 150 ALA A C 1
ATOM 1147 O O . ALA A 1 150 ? -7.066 -28.703 -16.359 1 97.88 150 ALA A O 1
ATOM 1148 N N . ALA A 1 151 ? -7.27 -27.234 -18.016 1 98.62 151 ALA A N 1
ATOM 1149 C CA . ALA A 1 151 ? -7.945 -28.172 -18.906 1 98.62 151 ALA A CA 1
ATOM 1150 C C . ALA A 1 151 ? -7.023 -29.328 -19.281 1 98.62 151 ALA A C 1
ATOM 1152 O O . ALA A 1 151 ? -7.457 -30.484 -19.344 1 98.62 151 ALA A O 1
ATOM 1153 N N . ALA A 1 152 ? -5.809 -29 -19.578 1 97.88 152 ALA A N 1
ATOM 1154 C CA . ALA A 1 152 ? -4.828 -30.031 -19.906 1 97.88 152 ALA A CA 1
ATOM 1155 C C . ALA A 1 152 ? -4.602 -30.969 -18.719 1 97.88 152 ALA A C 1
ATOM 1157 O O . ALA A 1 152 ? -4.465 -32.188 -18.891 1 97.88 152 ALA A O 1
ATOM 1158 N N . GLU A 1 153 ? -4.5 -30.391 -17.531 1 97.06 153 GLU A N 1
ATOM 1159 C CA . GLU A 1 153 ? -4.387 -31.203 -16.312 1 97.06 153 GLU A CA 1
ATOM 1160 C C . GLU A 1 153 ? -5.605 -32.094 -16.141 1 97.06 153 GLU A C 1
ATOM 1162 O O . GLU A 1 153 ? -5.484 -33.25 -15.695 1 97.06 153 GLU A O 1
ATOM 1167 N N . ALA A 1 154 ? -6.777 -31.547 -16.438 1 98.38 154 ALA A N 1
ATOM 1168 C CA . ALA A 1 154 ? -8.008 -32.312 -16.328 1 98.38 154 ALA A CA 1
ATOM 1169 C C . ALA A 1 154 ? -7.988 -33.5 -17.297 1 98.38 154 ALA A C 1
ATOM 1171 O O . ALA A 1 154 ? -8.477 -34.594 -16.969 1 98.38 154 ALA A O 1
ATOM 1172 N N . MET A 1 155 ? -7.516 -33.344 -18.484 1 98.31 155 MET A N 1
ATOM 1173 C CA . MET A 1 155 ? -7.402 -34.406 -19.469 1 98.31 155 MET A CA 1
ATOM 1174 C C . MET A 1 155 ? -6.547 -35.531 -18.938 1 98.31 155 MET A C 1
ATOM 1176 O O . MET A 1 155 ? -6.961 -36.719 -18.984 1 98.31 155 MET A O 1
ATOM 1180 N N . THR A 1 156 ? -5.34 -35.219 -18.438 1 96.25 156 THR A N 1
ATOM 1181 C CA . THR A 1 156 ? -4.445 -36.25 -17.922 1 96.25 156 THR A CA 1
ATOM 1182 C C . THR A 1 156 ? -5.012 -36.906 -16.656 1 96.25 156 THR A C 1
ATOM 1184 O O . THR A 1 156 ? -4.816 -38.094 -16.406 1 96.25 156 THR A O 1
ATOM 1187 N N . PHE A 1 157 ? -5.656 -36.094 -15.867 1 96.69 157 PHE A N 1
ATOM 1188 C CA . PHE A 1 157 ? -6.375 -36.562 -14.688 1 96.69 157 PHE A CA 1
ATOM 1189 C C . PHE A 1 157 ? -7.414 -37.594 -15.07 1 96.69 157 PHE A C 1
ATOM 1191 O O . PHE A 1 157 ? -7.473 -38.656 -14.461 1 96.69 157 PHE A O 1
ATOM 1198 N N . CYS A 1 158 ? -8.242 -37.344 -16.094 1 98 158 CYS A N 1
ATOM 1199 C CA . CYS A 1 158 ? -9.25 -38.281 -16.578 1 98 158 CYS A CA 1
ATOM 1200 C C . CYS A 1 158 ? -8.609 -39.531 -17.125 1 98 158 CYS A C 1
ATOM 1202 O O . CYS A 1 158 ? -9.117 -40.656 -16.922 1 98 158 CYS A O 1
ATOM 1204 N N . LYS A 1 159 ? -7.527 -39.375 -17.828 1 96.94 159 LYS A N 1
ATOM 1205 C CA . LYS A 1 159 ? -6.844 -40.531 -18.406 1 96.94 159 LYS A CA 1
ATOM 1206 C C . LYS A 1 159 ? -6.414 -41.5 -17.297 1 96.94 159 LYS A C 1
ATOM 1208 O O . LYS A 1 159 ? -6.559 -42.719 -17.453 1 96.94 159 LYS A O 1
ATOM 1213 N N . ARG A 1 160 ? -5.91 -40.969 -16.234 1 94.38 160 ARG A N 1
ATOM 1214 C CA . ARG A 1 160 ? -5.398 -41.781 -15.125 1 94.38 160 ARG A CA 1
ATOM 1215 C C . ARG A 1 160 ? -6.535 -42.469 -14.398 1 94.38 160 ARG A C 1
ATOM 1217 O O . ARG A 1 160 ? -6.355 -43.594 -13.883 1 94.38 160 ARG A O 1
ATOM 1224 N N . LEU A 1 161 ? -7.688 -41.844 -14.312 1 96.31 161 LEU A N 1
ATOM 1225 C CA . LEU A 1 161 ? -8.711 -42.312 -13.383 1 96.31 161 LEU A CA 1
ATOM 1226 C C . LEU A 1 161 ? -9.836 -43.031 -14.125 1 96.31 161 LEU A C 1
ATOM 1228 O O . LEU A 1 161 ? -10.625 -43.75 -13.523 1 96.31 161 LEU A O 1
ATOM 1232 N N . SER A 1 162 ? -9.945 -42.781 -15.43 1 96.94 162 SER A N 1
ATOM 1233 C CA . SER A 1 162 ? -11.023 -43.375 -16.219 1 96.94 162 SER A CA 1
ATOM 1234 C C . SER A 1 162 ? -10.953 -44.906 -16.188 1 96.94 162 SER A C 1
ATOM 1236 O O . SER A 1 162 ? -9.859 -45.469 -16.172 1 96.94 162 SER A O 1
ATOM 1238 N N . LYS A 1 163 ? -12.125 -45.594 -16.203 1 95.81 163 LYS A N 1
ATOM 1239 C CA . LYS A 1 163 ? -12.211 -47.031 -16.266 1 95.81 163 LYS A CA 1
ATOM 1240 C C . LYS A 1 163 ? -12.172 -47.531 -17.703 1 95.81 163 LYS A C 1
ATOM 1242 O O . LYS A 1 163 ? -12.008 -48.75 -17.938 1 95.81 163 LYS A O 1
ATOM 1247 N N . ASN A 1 164 ? -12.352 -46.625 -18.547 1 95.25 164 ASN A N 1
ATOM 1248 C CA . ASN A 1 164 ? -12.133 -46.969 -19.953 1 95.25 164 ASN A CA 1
ATOM 1249 C C . ASN A 1 164 ? -10.648 -46.969 -20.297 1 95.25 164 ASN A C 1
ATOM 1251 O O . ASN A 1 164 ? -10.195 -46.125 -21.109 1 95.25 164 ASN A O 1
ATOM 1255 N N . LYS A 1 165 ? -9.93 -47.969 -19.906 1 90.88 165 LYS A N 1
ATOM 1256 C CA . LYS A 1 165 ? -8.469 -48 -19.906 1 90.88 165 LYS A CA 1
ATOM 1257 C C . LYS A 1 165 ? -7.938 -48.219 -21.328 1 90.88 165 LYS A C 1
ATOM 1259 O O . LYS A 1 165 ? -6.816 -47.844 -21.641 1 90.88 165 LYS A O 1
ATOM 1264 N N . GLY A 1 166 ? -8.695 -48.781 -22.094 1 91.69 166 GLY A N 1
ATOM 1265 C CA . GLY A 1 166 ? -8.227 -49.094 -23.438 1 91.69 166 GLY A CA 1
ATOM 1266 C C . GLY A 1 166 ? -8.281 -47.938 -24.391 1 91.69 166 GLY A C 1
ATOM 1267 O O . GLY A 1 166 ? -7.621 -47.938 -25.438 1 91.69 166 GLY A O 1
ATOM 1268 N N . SER A 1 167 ? -8.969 -46.938 -24.031 1 95 167 SER A N 1
ATOM 1269 C CA . SER A 1 167 ? -9.141 -45.781 -24.938 1 95 167 SER A CA 1
ATOM 1270 C C . SER A 1 167 ? -8 -44.781 -24.781 1 95 167 SER A C 1
ATOM 1272 O O . SER A 1 167 ? -7.512 -44.562 -23.672 1 95 167 SER A O 1
ATOM 1274 N N . ASN A 1 168 ? -7.582 -44.188 -25.906 1 97.12 168 ASN A N 1
ATOM 1275 C CA . ASN A 1 168 ? -6.605 -43.094 -25.891 1 97.12 168 ASN A CA 1
ATOM 1276 C C . ASN A 1 168 ? -7.184 -41.812 -26.5 1 97.12 168 ASN A C 1
ATOM 1278 O O . ASN A 1 168 ? -6.445 -40.906 -26.812 1 97.12 168 ASN A O 1
ATOM 1282 N N . ALA A 1 169 ? -8.484 -41.812 -26.641 1 98.25 169 ALA A N 1
ATOM 1283 C CA . ALA A 1 169 ? -9.125 -40.656 -27.234 1 98.25 169 ALA A CA 1
ATOM 1284 C C . ALA A 1 169 ? -9.82 -39.812 -26.172 1 98.25 169 ALA A C 1
ATOM 1286 O O . ALA A 1 169 ? -10.43 -40.344 -25.234 1 98.25 169 ALA A O 1
ATOM 1287 N N . PHE A 1 170 ? -9.656 -38.594 -26.234 1 98.62 170 PHE A N 1
ATOM 1288 C CA . PHE A 1 170 ? -10.289 -37.594 -25.375 1 98.62 170 PHE A CA 1
ATOM 1289 C C . PHE A 1 170 ? -11.18 -36.656 -26.188 1 98.62 170 PHE A C 1
ATOM 1291 O O . PHE A 1 170 ? -10.734 -36.094 -27.188 1 98.62 170 PHE A O 1
ATOM 1298 N N . PHE A 1 171 ? -12.453 -36.5 -25.812 1 98.69 171 PHE A N 1
ATOM 1299 C CA . PHE A 1 171 ? -13.359 -35.594 -26.531 1 98.69 171 PHE A CA 1
ATOM 1300 C C . PHE A 1 171 ? -13.25 -34.156 -26 1 98.69 171 PHE A C 1
ATOM 1302 O O . PHE A 1 171 ? -13.211 -33.938 -24.797 1 98.69 171 PHE A O 1
ATOM 1309 N N . ALA A 1 172 ? -13.125 -33.281 -26.844 1 98.69 172 ALA A N 1
ATOM 1310 C CA . ALA A 1 172 ? -13.18 -31.859 -26.484 1 98.69 172 ALA A CA 1
ATOM 1311 C C . ALA A 1 172 ? -14.266 -31.125 -27.266 1 98.69 172 ALA A C 1
ATOM 1313 O O . ALA A 1 172 ? -14.328 -31.219 -28.5 1 98.69 172 ALA A O 1
ATOM 1314 N N . SER A 1 173 ? -15.07 -30.422 -26.531 1 98.62 173 SER A N 1
ATOM 1315 C CA . SER A 1 173 ? -16.156 -29.672 -27.156 1 98.62 173 SER A CA 1
ATOM 1316 C C . SER A 1 173 ? -15.609 -28.578 -28.078 1 98.62 173 SER A C 1
ATOM 1318 O O . SER A 1 173 ? -14.703 -27.844 -27.703 1 98.62 173 SER A O 1
ATOM 1320 N N . VAL A 1 174 ? -16.219 -28.438 -29.25 1 97.69 174 VAL A N 1
ATOM 1321 C CA . VAL A 1 174 ? -15.852 -27.391 -30.203 1 97.69 174 VAL A CA 1
ATOM 1322 C C . VAL A 1 174 ? -16.234 -26.016 -29.641 1 97.69 174 VAL A C 1
ATOM 1324 O O . VAL A 1 174 ? -15.703 -25 -30.062 1 97.69 174 VAL A O 1
ATOM 1327 N N . HIS A 1 175 ? -17.078 -26.047 -28.578 1 97.44 175 HIS A N 1
ATOM 1328 C CA . HIS A 1 175 ? -17.578 -24.812 -27.984 1 97.44 175 HIS A CA 1
ATOM 1329 C C . HIS A 1 175 ? -16.641 -24.328 -26.875 1 97.44 175 HIS A C 1
ATOM 1331 O O . HIS A 1 175 ? -16.906 -23.297 -26.25 1 97.44 175 HIS A O 1
ATOM 1337 N N . SER A 1 176 ? -15.523 -25.078 -26.594 1 98.19 176 SER A N 1
ATOM 1338 C CA . SER A 1 176 ? -14.508 -24.609 -25.656 1 98.19 176 SER A CA 1
ATOM 1339 C C . SER A 1 176 ? -13.766 -23.391 -26.219 1 98.19 176 SER A C 1
ATOM 1341 O O . SER A 1 176 ? -13.805 -23.141 -27.422 1 98.19 176 SER A O 1
ATOM 1343 N N . HIS A 1 177 ? -13.211 -22.562 -25.359 1 97.69 177 HIS A N 1
ATOM 1344 C CA . HIS A 1 177 ? -12.383 -21.453 -25.844 1 97.69 177 HIS A CA 1
ATOM 1345 C C . HIS A 1 177 ? -11.281 -21.969 -26.781 1 97.69 177 HIS A C 1
ATOM 1347 O O . HIS A 1 177 ? -10.68 -23 -26.516 1 97.69 177 HIS A O 1
ATOM 1353 N N . PRO A 1 178 ? -10.992 -21.219 -27.859 1 96.56 178 PRO A N 1
ATOM 1354 C CA . PRO A 1 178 ? -9.984 -21.688 -28.828 1 96.56 178 PRO A CA 1
ATOM 1355 C C . PRO A 1 178 ? -8.602 -21.875 -28.188 1 96.56 178 PRO A C 1
ATOM 1357 O O . PRO A 1 178 ? -7.898 -22.828 -28.516 1 96.56 178 PRO A O 1
ATOM 1360 N N . GLN A 1 179 ? -8.203 -20.969 -27.328 1 97 179 GLN A N 1
ATOM 1361 C CA . GLN A 1 179 ? -6.887 -21.062 -26.719 1 97 179 GLN A CA 1
ATOM 1362 C C . GLN A 1 179 ? -6.785 -22.281 -25.812 1 97 179 GLN A C 1
ATOM 1364 O O . GLN A 1 179 ? -5.699 -22.844 -25.625 1 97 179 GLN A O 1
ATOM 1369 N N . THR A 1 180 ? -7.895 -22.719 -25.219 1 98 180 THR A N 1
ATOM 1370 C CA . THR A 1 180 ? -7.906 -23.922 -24.391 1 98 180 THR A CA 1
ATOM 1371 C C . THR A 1 180 ? -7.66 -25.156 -25.25 1 98 180 THR A C 1
ATOM 1373 O O . THR A 1 180 ? -6.875 -26.031 -24.875 1 98 180 THR A O 1
ATOM 1376 N N . LEU A 1 181 ? -8.312 -25.234 -26.391 1 97.62 181 LEU A N 1
ATOM 1377 C CA . LEU A 1 181 ? -8.141 -26.359 -27.312 1 97.62 181 LEU A CA 1
ATOM 1378 C C . LEU A 1 181 ? -6.703 -26.438 -27.812 1 97.62 181 LEU A C 1
ATOM 1380 O O . LEU A 1 181 ? -6.156 -27.531 -27.969 1 97.62 181 LEU A O 1
ATOM 1384 N N . ASP A 1 182 ? -6.113 -25.297 -28.016 1 96.69 182 ASP A N 1
ATOM 1385 C CA . ASP A 1 182 ? -4.738 -25.25 -28.484 1 96.69 182 ASP A CA 1
ATOM 1386 C C . ASP A 1 182 ? -3.779 -25.859 -27.484 1 96.69 182 ASP A C 1
ATOM 1388 O O . ASP A 1 182 ? -2.926 -26.672 -27.844 1 96.69 182 ASP A O 1
ATOM 1392 N N . VAL A 1 183 ? -3.887 -25.484 -26.266 1 97.69 183 VAL A N 1
ATOM 1393 C CA . VAL A 1 183 ? -3.008 -25.984 -25.219 1 97.69 183 VAL A CA 1
ATOM 1394 C C . VAL A 1 183 ? -3.277 -27.469 -24.984 1 97.69 183 VAL A C 1
ATOM 1396 O O . VAL A 1 183 ? -2.352 -28.234 -24.719 1 97.69 183 VAL A O 1
ATOM 1399 N N . LEU A 1 184 ? -4.562 -27.875 -25.078 1 97.5 184 LEU A N 1
ATOM 1400 C CA . LEU A 1 184 ? -4.938 -29.266 -24.938 1 97.5 184 LEU A CA 1
ATOM 1401 C C . LEU A 1 184 ? -4.215 -30.141 -25.969 1 97.5 184 LEU A C 1
ATOM 1403 O O . LEU A 1 184 ? -3.672 -31.188 -25.625 1 97.5 184 LEU A O 1
ATOM 1407 N N . ARG A 1 185 ? -4.215 -29.688 -27.188 1 97.06 185 ARG A N 1
ATOM 1408 C CA . ARG A 1 185 ? -3.57 -30.438 -28.266 1 97.06 185 ARG A CA 1
ATOM 1409 C C . ARG A 1 185 ? -2.068 -30.562 -28.031 1 97.06 185 ARG A C 1
ATOM 1411 O O . ARG A 1 185 ? -1.492 -31.641 -28.203 1 97.06 185 ARG A O 1
ATOM 1418 N N . THR A 1 186 ? -1.479 -29.484 -27.625 1 96.94 186 THR A N 1
ATOM 1419 C CA . THR A 1 186 ? -0.044 -29.469 -27.359 1 96.94 186 THR A CA 1
ATOM 1420 C C . THR A 1 186 ? 0.312 -30.453 -26.25 1 96.94 186 THR A C 1
ATOM 1422 O O . THR A 1 186 ? 1.311 -31.172 -26.359 1 96.94 186 THR A O 1
ATOM 1425 N N . ARG A 1 187 ? -0.459 -30.531 -25.172 1 97.06 187 ARG A N 1
ATOM 1426 C CA . ARG A 1 187 ? -0.221 -31.406 -24.031 1 97.06 187 ARG A CA 1
ATOM 1427 C C . ARG A 1 187 ? -0.488 -32.875 -24.375 1 97.06 187 ARG A C 1
ATOM 1429 O O . ARG A 1 187 ? 0.154 -33.781 -23.828 1 97.06 187 ARG A O 1
ATOM 1436 N N . ALA A 1 188 ? -1.369 -33.156 -25.297 1 97.62 188 ALA A N 1
ATOM 1437 C CA . ALA A 1 188 ? -1.841 -34.5 -25.625 1 97.62 188 ALA A CA 1
ATOM 1438 C C . ALA A 1 188 ? -0.837 -35.25 -26.5 1 97.62 188 ALA A C 1
ATOM 1440 O O . ALA A 1 188 ? -0.593 -36.438 -26.312 1 97.62 188 ALA A O 1
ATOM 1441 N N . GLU A 1 189 ? -0.211 -34.562 -27.375 1 96.31 189 GLU A N 1
ATOM 1442 C CA . GLU A 1 189 ? 0.566 -35.156 -28.438 1 96.31 189 GLU A CA 1
ATOM 1443 C C . GLU A 1 189 ? 1.723 -36 -27.875 1 96.31 189 GLU A C 1
ATOM 1445 O O . GLU A 1 189 ? 1.861 -37.188 -28.203 1 96.31 189 GLU A O 1
ATOM 1450 N N . PRO A 1 190 ? 2.535 -35.438 -27.016 1 95.62 190 PRO A N 1
ATOM 1451 C CA . PRO A 1 190 ? 3.654 -36.219 -26.516 1 95.62 190 PRO A CA 1
ATOM 1452 C C . PRO A 1 190 ? 3.197 -37.438 -25.672 1 95.62 190 PRO A C 1
ATOM 1454 O O . PRO A 1 190 ? 3.957 -38.375 -25.5 1 95.62 190 PRO A O 1
ATOM 1457 N N . LEU A 1 191 ? 1.969 -37.406 -25.203 1 95.31 191 LEU A N 1
ATOM 1458 C CA . LEU A 1 191 ? 1.46 -38.469 -24.312 1 95.31 191 LEU A CA 1
ATOM 1459 C C . LEU A 1 191 ? 0.703 -39.531 -25.109 1 95.31 191 LEU A C 1
ATOM 1461 O O . LEU A 1 191 ? 0.198 -40.5 -24.531 1 95.31 191 LEU A O 1
ATOM 1465 N N . GLY A 1 192 ? 0.58 -39.281 -26.359 1 95.5 192 GLY A N 1
ATOM 1466 C CA . GLY A 1 192 ? -0.105 -40.25 -27.219 1 95.5 192 GLY A CA 1
ATOM 1467 C C . GLY A 1 192 ? -1.615 -40.188 -27.094 1 95.5 192 GLY A C 1
ATOM 1468 O O . GLY A 1 192 ? -2.305 -41.188 -27.359 1 95.5 192 GLY A O 1
ATOM 1469 N N . ILE A 1 193 ? -2.133 -39.094 -26.641 1 97.75 193 ILE A N 1
ATOM 1470 C CA . ILE A 1 193 ? -3.572 -38.906 -26.5 1 97.75 193 ILE A CA 1
ATOM 1471 C C . ILE A 1 193 ? -4.141 -38.25 -27.75 1 97.75 193 ILE A C 1
ATOM 1473 O O . ILE A 1 193 ? -3.578 -37.281 -28.266 1 97.75 193 ILE A O 1
ATOM 1477 N N . ASP A 1 194 ? -5.215 -38.812 -28.281 1 98 194 ASP A N 1
ATOM 1478 C CA . ASP A 1 194 ? -5.91 -38.25 -29.438 1 98 194 ASP A CA 1
ATOM 1479 C C . ASP A 1 194 ? -7.043 -37.312 -29 1 98 194 ASP A C 1
ATOM 1481 O O . ASP A 1 194 ? -8.055 -37.781 -28.469 1 98 194 ASP A O 1
ATOM 1485 N N . VAL A 1 195 ? -6.855 -36.062 -29.25 1 98.31 195 VAL A N 1
ATOM 1486 C CA . VAL A 1 195 ? -7.91 -35.125 -28.922 1 98.31 195 VAL A CA 1
ATOM 1487 C C . VAL A 1 195 ? -8.875 -35 -30.094 1 98.31 195 VAL A C 1
ATOM 1489 O O . VAL A 1 195 ? -8.492 -34.562 -31.188 1 98.31 195 VAL A O 1
ATOM 1492 N N . VAL A 1 196 ? -10.102 -35.375 -29.875 1 98.31 196 VAL A N 1
ATOM 1493 C CA . VAL A 1 196 ? -11.133 -35.281 -30.906 1 98.31 196 VAL A CA 1
ATOM 1494 C C . VAL A 1 196 ? -12.047 -34.094 -30.609 1 98.31 196 VAL A C 1
ATOM 1496 O O . VAL A 1 196 ? -12.852 -34.125 -29.672 1 98.31 196 VAL A O 1
ATOM 1499 N N . VAL A 1 197 ? -11.93 -33.062 -31.406 1 98.12 197 VAL A N 1
ATOM 1500 C CA . VAL A 1 197 ? -12.75 -31.859 -31.219 1 98.12 197 VAL A CA 1
ATOM 1501 C C . VAL A 1 197 ? -14.047 -32 -32.031 1 98.12 197 VAL A C 1
ATOM 1503 O O . VAL A 1 197 ? -14.016 -32.281 -33.219 1 98.12 197 VAL A O 1
ATOM 1506 N N . GLY A 1 198 ? -15.148 -31.844 -31.391 1 97.75 198 GLY A N 1
ATOM 1507 C CA . GLY A 1 198 ? -16.422 -31.984 -32.062 1 97.75 198 GLY A CA 1
ATOM 1508 C C . GLY A 1 198 ? -17.578 -31.312 -31.344 1 97.75 198 GLY A C 1
ATOM 1509 O O . GLY A 1 198 ? -17.391 -30.797 -30.234 1 97.75 198 GLY A O 1
ATOM 1510 N N . ASP A 1 199 ? -18.703 -31.297 -31.969 1 97.62 199 ASP A N 1
ATOM 1511 C CA . ASP A 1 199 ? -19.922 -30.797 -31.359 1 97.62 199 ASP A CA 1
ATOM 1512 C C . ASP A 1 199 ? -20.562 -31.875 -30.469 1 97.62 199 ASP A C 1
ATOM 1514 O O . ASP A 1 199 ? -20.969 -32.938 -30.969 1 97.62 199 ASP A O 1
ATOM 1518 N N . GLU A 1 200 ? -20.578 -31.562 -29.172 1 96.44 200 GLU A N 1
ATOM 1519 C CA . GLU A 1 200 ? -21.078 -32.562 -28.219 1 96.44 200 GLU A CA 1
ATOM 1520 C C . GLU A 1 200 ? -22.547 -32.875 -28.484 1 96.44 200 GLU A C 1
ATOM 1522 O O . GLU A 1 200 ? -23.031 -33.938 -28.109 1 96.44 200 GLU A O 1
ATOM 1527 N N . ARG A 1 201 ? -23.422 -32.125 -29.234 1 92.38 201 ARG A N 1
ATOM 1528 C CA . ARG A 1 201 ? -24.828 -32.344 -29.562 1 92.38 201 ARG A CA 1
ATOM 1529 C C . ARG A 1 201 ? -25 -33.406 -30.625 1 92.38 201 ARG A C 1
ATOM 1531 O O . ARG A 1 201 ? -26.062 -34 -30.75 1 92.38 201 ARG A O 1
ATOM 1538 N N . GLU A 1 202 ? -23.812 -33.594 -31.266 1 94.19 202 GLU A N 1
ATOM 1539 C CA . GLU A 1 202 ? -23.844 -34.531 -32.375 1 94.19 202 GLU A CA 1
ATOM 1540 C C . GLU A 1 202 ? -23.172 -35.844 -31.984 1 94.19 202 GLU A C 1
ATOM 1542 O O . GLU A 1 202 ? -23.141 -36.781 -32.781 1 94.19 202 GLU A O 1
ATOM 1547 N N . LEU A 1 203 ? -22.703 -35.875 -30.922 1 94 203 LEU A N 1
ATOM 1548 C CA . LEU A 1 203 ? -21.984 -37.031 -30.469 1 94 203 LEU A CA 1
ATOM 1549 C C . LEU A 1 203 ? -22.938 -38.188 -30.188 1 94 203 LEU A C 1
ATOM 1551 O O . LEU A 1 203 ? -23.797 -38.094 -29.297 1 94 203 LEU A O 1
ATOM 1555 N N . THR A 1 204 ? -22.969 -39.281 -30.969 1 91.31 204 THR A N 1
ATOM 1556 C CA . THR A 1 204 ? -23.859 -40.438 -30.781 1 91.31 204 THR A CA 1
ATOM 1557 C C . THR A 1 204 ? -23.188 -41.562 -30.016 1 91.31 204 THR A C 1
ATOM 1559 O O . THR A 1 204 ? -23.797 -42.156 -29.141 1 91.31 204 THR A O 1
ATOM 1562 N N . ASP A 1 205 ? -21.953 -41.812 -30.312 1 94.81 205 ASP A N 1
ATOM 1563 C CA . ASP A 1 205 ? -21.188 -42.844 -29.641 1 94.81 205 ASP A CA 1
ATOM 1564 C C . ASP A 1 205 ? -20.016 -42.25 -28.859 1 94.81 205 ASP A C 1
ATOM 1566 O O . ASP A 1 205 ? -19.172 -41.562 -29.438 1 94.81 205 ASP A O 1
ATOM 1570 N N . VAL A 1 206 ? -20.062 -42.5 -27.547 1 96.88 206 VAL A N 1
ATOM 1571 C CA . VAL A 1 206 ? -19.031 -41.906 -26.703 1 96.88 206 VAL A CA 1
ATOM 1572 C C . VAL A 1 206 ? -18.109 -43 -26.172 1 96.88 206 VAL A C 1
ATOM 1574 O O . VAL A 1 206 ? -17.219 -42.75 -25.359 1 96.88 206 VAL A O 1
ATOM 1577 N N . SER A 1 207 ? -18.234 -44.25 -26.625 1 96.25 207 SER A N 1
ATOM 1578 C CA . SER A 1 207 ? -17.516 -45.406 -26.094 1 96.25 207 SER A CA 1
ATOM 1579 C C . SER A 1 207 ? -16.016 -45.344 -26.406 1 96.25 207 SER A C 1
ATOM 1581 O O . SER A 1 207 ? -15.211 -46 -25.766 1 96.25 207 SER A O 1
ATOM 1583 N N . ALA A 1 208 ? -15.711 -44.5 -27.328 1 96.5 208 ALA A N 1
ATOM 1584 C CA . ALA A 1 208 ? -14.32 -44.438 -27.781 1 96.5 208 ALA A CA 1
ATOM 1585 C C . ALA A 1 208 ? -13.508 -43.5 -26.859 1 96.5 208 ALA A C 1
ATOM 1587 O O . ALA A 1 208 ? -12.273 -43.5 -26.938 1 96.5 208 ALA A O 1
ATOM 1588 N N . PHE A 1 209 ? -14.18 -42.812 -26 1 98.44 209 PHE A N 1
ATOM 1589 C CA . PHE A 1 209 ? -13.492 -41.75 -25.266 1 98.44 209 PHE A CA 1
ATOM 1590 C C . PHE A 1 209 ? -13.273 -42.188 -23.812 1 98.44 209 PHE A C 1
ATOM 1592 O O . PHE A 1 209 ? -14.133 -42.812 -23.203 1 98.44 209 PHE A O 1
ATOM 1599 N N . PHE A 1 210 ? -12.062 -41.781 -23.219 1 98.31 210 PHE A N 1
ATOM 1600 C CA . PHE A 1 210 ? -11.828 -42 -21.797 1 98.31 210 PHE A CA 1
ATOM 1601 C C . PHE A 1 210 ? -12.328 -40.844 -20.969 1 98.31 210 PHE A C 1
ATOM 1603 O O . PHE A 1 210 ? -12.445 -40.938 -19.734 1 98.31 210 PHE A O 1
ATOM 1610 N N . GLY A 1 211 ? -12.602 -39.75 -21.609 1 98.56 211 GLY A N 1
ATOM 1611 C CA . GLY A 1 211 ? -13.102 -38.531 -20.953 1 98.56 211 GLY A CA 1
ATOM 1612 C C . GLY A 1 211 ? -13.523 -37.469 -21.922 1 98.56 211 GLY A C 1
ATOM 1613 O O . GLY A 1 211 ? -13.406 -37.625 -23.141 1 98.56 211 GLY A O 1
ATOM 1614 N N . ALA A 1 212 ? -14.016 -36.344 -21.375 1 98.81 212 ALA A N 1
ATOM 1615 C CA . ALA A 1 212 ? -14.492 -35.25 -22.203 1 98.81 212 ALA A CA 1
ATOM 1616 C C . ALA A 1 212 ? -14.273 -33.906 -21.516 1 98.81 212 ALA A C 1
ATOM 1618 O O . ALA A 1 212 ? -14.289 -33.812 -20.281 1 98.81 212 ALA A O 1
ATOM 1619 N N . LEU A 1 213 ? -14.008 -32.875 -22.297 1 98.88 213 LEU A N 1
ATOM 1620 C CA . LEU A 1 213 ? -14 -31.5 -21.844 1 98.88 213 LEU A CA 1
ATOM 1621 C C . LEU A 1 213 ? -15.172 -30.719 -22.438 1 98.88 213 LEU A C 1
ATOM 1623 O O . LEU A 1 213 ? -15.352 -30.688 -23.656 1 98.88 213 LEU A O 1
ATOM 1627 N N . LEU A 1 214 ? -15.969 -30.188 -21.594 1 98.75 214 LEU A N 1
ATOM 1628 C CA . LEU A 1 214 ? -17.094 -29.344 -21.984 1 98.75 214 LEU A CA 1
ATOM 1629 C C . LEU A 1 214 ? -16.922 -27.922 -21.469 1 98.75 214 LEU A C 1
ATOM 1631 O O . LEU A 1 214 ? -16.094 -27.672 -20.594 1 98.75 214 LEU A O 1
ATOM 1635 N N . GLN A 1 215 ? -17.578 -26.953 -22.094 1 98.62 215 GLN A N 1
ATOM 1636 C CA . GLN A 1 215 ? -17.516 -25.547 -21.719 1 98.62 215 GLN A CA 1
ATOM 1637 C C . GLN A 1 215 ? -18.875 -25.031 -21.281 1 98.62 215 GLN A C 1
ATOM 1639 O O . GLN A 1 215 ? -19.875 -25.234 -21.969 1 98.62 215 GLN A O 1
ATOM 1644 N N . TYR A 1 216 ? -18.922 -24.312 -20.047 1 98.56 216 TYR A N 1
ATOM 1645 C CA . TYR A 1 216 ? -20.188 -23.922 -19.422 1 98.56 216 TYR A CA 1
ATOM 1646 C C . TYR A 1 216 ? -20.109 -22.547 -18.797 1 98.56 216 TYR A C 1
ATOM 1648 O O . TYR A 1 216 ? -19.5 -22.375 -17.734 1 98.56 216 TYR A O 1
ATOM 1656 N N . PRO A 1 217 ? -20.734 -21.406 -19.422 1 98.06 217 PRO A N 1
ATOM 1657 C CA . PRO A 1 217 ? -21.375 -21.422 -20.734 1 98.06 217 PRO A CA 1
ATOM 1658 C C . PRO A 1 217 ? -20.375 -21.609 -21.875 1 98.06 217 PRO A C 1
ATOM 1660 O O . PRO A 1 217 ? -19.172 -21.531 -21.656 1 98.06 217 PRO A O 1
ATOM 1663 N N . ALA A 1 218 ? -20.875 -21.859 -22.969 1 98.25 218 ALA A N 1
ATOM 1664 C CA . ALA A 1 218 ? -20.047 -22.094 -24.141 1 98.25 218 ALA A CA 1
ATOM 1665 C C . ALA A 1 218 ? -19.375 -20.797 -24.594 1 98.25 218 ALA A C 1
ATOM 1667 O O . ALA A 1 218 ? -19.844 -19.703 -24.266 1 98.25 218 ALA A O 1
ATOM 1668 N N . SER A 1 219 ? -18.266 -20.969 -25.312 1 97.69 219 SER A N 1
ATOM 1669 C CA . SER A 1 219 ? -17.469 -19.828 -25.781 1 97.69 219 SER A CA 1
ATOM 1670 C C . SER A 1 219 ? -18.312 -18.922 -26.672 1 97.69 219 SER A C 1
ATOM 1672 O O . SER A 1 219 ? -18.047 -17.719 -26.766 1 97.69 219 SER A O 1
ATOM 1674 N N . ASN A 1 220 ? -19.281 -19.422 -27.375 1 97.25 220 ASN A N 1
ATOM 1675 C CA . ASN A 1 220 ? -20.109 -18.641 -28.281 1 97.25 220 ASN A CA 1
ATOM 1676 C C . ASN A 1 220 ? -21.312 -18.031 -27.547 1 97.25 220 ASN A C 1
ATOM 1678 O O . ASN A 1 220 ? -22.109 -17.312 -28.141 1 97.25 220 ASN A O 1
ATOM 1682 N N . GLY A 1 221 ? -21.562 -18.422 -26.297 1 98.06 221 GLY A N 1
ATOM 1683 C CA . GLY A 1 221 ? -22.594 -17.828 -25.484 1 98.06 221 GLY A CA 1
ATOM 1684 C C . GLY A 1 221 ? -23.703 -18.797 -25.094 1 98.06 221 GLY A C 1
ATOM 1685 O O . GLY A 1 221 ? -24.469 -18.547 -24.172 1 98.06 221 GLY A O 1
ATOM 1686 N N . ASP A 1 222 ? -23.797 -19.953 -25.797 1 98.12 222 ASP A N 1
ATOM 1687 C CA . ASP A 1 222 ? -24.844 -20.922 -25.531 1 98.12 222 ASP A CA 1
ATOM 1688 C C . ASP A 1 222 ? -24.734 -21.484 -24.125 1 98.12 222 ASP A C 1
ATOM 1690 O O . ASP A 1 222 ? -23.625 -21.609 -23.578 1 98.12 222 ASP A O 1
ATOM 1694 N N . VAL A 1 223 ? -25.859 -21.766 -23.578 1 98.5 223 VAL A N 1
ATOM 1695 C CA . VAL A 1 223 ? -25.922 -22.516 -22.328 1 98.5 223 VAL A CA 1
ATOM 1696 C C . VAL A 1 223 ? -26.562 -23.875 -22.562 1 98.5 223 VAL A C 1
ATOM 1698 O O . VAL A 1 223 ? -27.766 -23.969 -22.812 1 98.5 223 VAL A O 1
ATOM 1701 N N . PHE A 1 224 ? -25.75 -24.922 -22.438 1 97.38 224 PHE A N 1
ATOM 1702 C CA . PHE A 1 224 ? -26.203 -26.266 -22.734 1 97.38 224 PHE A CA 1
ATOM 1703 C C . PHE A 1 224 ? -26.531 -27.016 -21.453 1 97.38 224 PHE A C 1
ATOM 1705 O O . PHE A 1 224 ? -25.891 -26.812 -20.422 1 97.38 224 PHE A O 1
ATOM 1712 N N . ASP A 1 225 ? -27.562 -27.844 -21.5 1 97.75 225 ASP A N 1
ATOM 1713 C CA . ASP A 1 225 ? -27.828 -28.812 -20.422 1 97.75 225 ASP A CA 1
ATOM 1714 C C . ASP A 1 225 ? -27.016 -30.094 -20.641 1 97.75 225 ASP A C 1
ATOM 1716 O O . ASP A 1 225 ? -27.297 -30.875 -21.531 1 97.75 225 ASP A O 1
ATOM 1720 N N . TYR A 1 226 ? -26.031 -30.297 -19.812 1 98.06 226 TYR A N 1
ATOM 1721 C CA . TYR A 1 226 ? -25.062 -31.359 -20.031 1 98.06 226 TYR A CA 1
ATOM 1722 C C . TYR A 1 226 ? -25.422 -32.594 -19.234 1 98.06 226 TYR A C 1
ATOM 1724 O O . TYR A 1 226 ? -24.688 -33.594 -19.25 1 98.06 226 TYR A O 1
ATOM 1732 N N . ARG A 1 227 ? -26.641 -32.812 -18.594 1 95.75 227 ARG A N 1
ATOM 1733 C CA . ARG A 1 227 ? -27.031 -33.906 -17.703 1 95.75 227 ARG A CA 1
ATOM 1734 C C . ARG A 1 227 ? -27.062 -35.219 -18.453 1 95.75 227 ARG A C 1
ATOM 1736 O O . ARG A 1 227 ? -26.391 -36.188 -18.047 1 95.75 227 ARG A O 1
ATOM 1743 N N . ALA A 1 228 ? -27.672 -35.188 -19.516 1 97.31 228 ALA A N 1
ATOM 1744 C CA . ALA A 1 228 ? -27.812 -36.438 -20.281 1 97.31 228 ALA A CA 1
ATOM 1745 C C . ALA A 1 228 ? -26.469 -36.844 -20.906 1 97.31 228 ALA A C 1
ATOM 1747 O O . ALA A 1 228 ? -26.141 -38.031 -20.953 1 97.31 228 ALA A O 1
ATOM 1748 N N . LEU A 1 229 ? -25.812 -35.906 -21.391 1 97.88 229 LEU A N 1
ATOM 1749 C CA . LEU A 1 229 ? -24.516 -36.188 -22.016 1 97.88 229 LEU A CA 1
ATOM 1750 C C . LEU A 1 229 ? -23.531 -36.75 -20.984 1 97.88 229 LEU A C 1
ATOM 1752 O O . LEU A 1 229 ? -22.781 -37.688 -21.266 1 97.88 229 LEU A O 1
ATOM 1756 N N . THR A 1 230 ? -23.469 -36.156 -19.812 1 98.31 230 THR A N 1
ATOM 1757 C CA . THR A 1 230 ? -22.594 -36.625 -18.734 1 98.31 230 THR A CA 1
ATOM 1758 C C . THR A 1 230 ? -22.922 -38.062 -18.359 1 98.31 230 THR A C 1
ATOM 1760 O O . THR A 1 230 ? -22.016 -38.875 -18.172 1 98.31 230 THR A O 1
ATOM 1763 N N . GLU A 1 231 ? -24.203 -38.375 -18.297 1 97.69 231 GLU A N 1
ATOM 1764 C CA . GLU A 1 231 ? -24.625 -39.75 -17.984 1 97.69 231 GLU A CA 1
ATOM 1765 C C . GLU A 1 231 ? -24.141 -40.719 -19.062 1 97.69 231 GLU A C 1
ATOM 1767 O O . GLU A 1 231 ? -23.719 -41.844 -18.734 1 97.69 231 GLU A O 1
ATOM 1772 N N . ARG A 1 232 ? -24.219 -40.312 -20.266 1 97.94 232 ARG A N 1
ATOM 1773 C CA . ARG A 1 232 ? -23.766 -41.188 -21.359 1 97.94 232 ARG A CA 1
ATOM 1774 C C . ARG A 1 232 ? -22.266 -41.438 -21.266 1 97.94 232 ARG A C 1
ATOM 1776 O O . ARG A 1 232 ? -21.828 -42.594 -21.453 1 97.94 232 ARG A O 1
ATOM 1783 N N . PHE A 1 233 ? -21.5 -40.469 -21 1 98.44 233 PHE A N 1
ATOM 1784 C CA . PHE A 1 233 ? -20.062 -40.656 -20.828 1 98.44 233 PHE A CA 1
ATOM 1785 C C . PHE A 1 233 ? -19.766 -41.594 -19.656 1 98.44 233 PHE A C 1
ATOM 1787 O O . PHE A 1 233 ? -18.891 -42.438 -19.766 1 98.44 233 PHE A O 1
ATOM 1794 N N . HIS A 1 234 ? -20.516 -41.438 -18.562 1 98 234 HIS A N 1
ATOM 1795 C CA . HIS A 1 234 ? -20.328 -42.312 -17.391 1 98 234 HIS A CA 1
ATOM 1796 C C . HIS A 1 234 ? -20.672 -43.75 -17.734 1 98 234 HIS A C 1
ATOM 1798 O O . HIS A 1 234 ? -19.984 -44.688 -17.297 1 98 234 HIS A O 1
ATOM 1804 N N . ALA A 1 235 ? -21.703 -43.875 -18.516 1 97.38 235 ALA A N 1
ATOM 1805 C CA . ALA A 1 235 ? -22.109 -45.219 -18.922 1 97.38 235 ALA A CA 1
ATOM 1806 C C . ALA A 1 235 ? -21.016 -45.906 -19.75 1 97.38 235 ALA A C 1
ATOM 1808 O O . ALA A 1 235 ? -20.875 -47.125 -19.734 1 97.38 235 ALA A O 1
ATOM 1809 N N . ALA A 1 236 ? -20.25 -45.125 -20.406 1 97.25 236 ALA A N 1
ATOM 1810 C CA . ALA A 1 236 ? -19.141 -45.625 -21.203 1 97.25 236 ALA A CA 1
ATOM 1811 C C . ALA A 1 236 ? -17.844 -45.656 -20.406 1 97.25 236 ALA A C 1
ATOM 1813 O O . ALA A 1 236 ? -16.766 -45.812 -20.969 1 97.25 236 ALA A O 1
ATOM 1814 N N . ASN A 1 237 ? -17.922 -45.469 -19.109 1 97.44 237 ASN A N 1
ATOM 1815 C CA . ASN A 1 237 ? -16.812 -45.531 -18.172 1 97.44 237 ASN A CA 1
ATOM 1816 C C . ASN A 1 237 ? -15.82 -44.375 -18.406 1 97.44 237 ASN A C 1
ATOM 1818 O O . ASN A 1 237 ? -14.617 -44.531 -18.188 1 97.44 237 ASN A O 1
ATOM 1822 N N . ALA A 1 238 ? -16.281 -43.281 -18.938 1 98.25 238 ALA A N 1
ATOM 1823 C CA . ALA A 1 238 ? -15.484 -42.094 -19.156 1 98.25 238 ALA A CA 1
ATOM 1824 C C . ALA A 1 238 ? -15.797 -41.031 -18.125 1 98.25 238 ALA A C 1
ATOM 1826 O O . ALA A 1 238 ? -16.828 -41.094 -17.453 1 98.25 238 ALA A O 1
ATOM 1827 N N . LEU A 1 239 ? -14.875 -40.094 -17.875 1 98.62 239 LEU A N 1
ATOM 1828 C CA . LEU A 1 239 ? -15.07 -38.969 -16.938 1 98.62 239 LEU A CA 1
ATOM 1829 C C . LEU A 1 239 ? -15.336 -37.688 -17.672 1 98.62 239 LEU A C 1
ATOM 1831 O O . LEU A 1 239 ? -14.953 -37.531 -18.844 1 98.62 239 LEU A O 1
ATOM 1835 N N . VAL A 1 240 ? -16 -36.75 -17.031 1 98.81 240 VAL A N 1
ATOM 1836 C CA . VAL A 1 240 ? -16.406 -35.5 -17.688 1 98.81 240 VAL A CA 1
ATOM 1837 C C . VAL A 1 240 ? -15.805 -34.312 -16.922 1 98.81 240 VAL A C 1
ATOM 1839 O O . VAL A 1 240 ? -16.047 -34.156 -15.727 1 98.81 240 VAL A O 1
ATOM 1842 N N . ALA A 1 241 ? -14.977 -33.562 -17.578 1 98.81 241 ALA A N 1
ATOM 1843 C CA . ALA A 1 241 ? -14.484 -32.281 -17.094 1 98.81 241 ALA A CA 1
ATOM 1844 C C . ALA A 1 241 ? -15.258 -31.109 -17.719 1 98.81 241 ALA A C 1
ATOM 1846 O O . ALA A 1 241 ? -15.578 -31.141 -18.906 1 98.81 241 ALA A O 1
ATOM 1847 N N . VAL A 1 242 ? -15.617 -30.094 -16.891 1 98.88 242 VAL A N 1
ATOM 1848 C CA . VAL A 1 242 ? -16.359 -28.938 -17.375 1 98.88 242 VAL A CA 1
ATOM 1849 C C . VAL A 1 242 ? -15.602 -27.656 -17.047 1 98.88 242 VAL A C 1
ATOM 1851 O O . VAL A 1 242 ? -15.312 -27.375 -15.875 1 98.88 242 VAL A O 1
ATOM 1854 N N . ALA A 1 243 ? -15.148 -26.938 -18.078 1 98.81 243 ALA A N 1
ATOM 1855 C CA . ALA A 1 243 ? -14.672 -25.562 -17.875 1 98.81 243 ALA A CA 1
ATOM 1856 C C . ALA A 1 243 ? -15.836 -24.594 -17.672 1 98.81 243 ALA A C 1
ATOM 1858 O O . ALA A 1 243 ? -16.656 -24.406 -18.562 1 98.81 243 ALA A O 1
ATOM 1859 N N . ALA A 1 244 ? -15.875 -23.984 -16.453 1 98.75 244 ALA A N 1
ATOM 1860 C CA . ALA A 1 244 ? -17.078 -23.219 -16.125 1 98.75 244 ALA A CA 1
ATOM 1861 C C . ALA A 1 244 ? -16.703 -21.812 -15.633 1 98.75 244 ALA A C 1
ATOM 1863 O O . ALA A 1 244 ? -15.656 -21.625 -15.016 1 98.75 244 ALA A O 1
ATOM 1864 N N . ASP A 1 245 ? -17.547 -20.844 -15.977 1 98.5 245 ASP A N 1
ATOM 1865 C CA . ASP A 1 245 ? -17.406 -19.469 -15.508 1 98.5 245 ASP A CA 1
ATOM 1866 C C . ASP A 1 245 ? -17.984 -19.312 -14.102 1 98.5 245 ASP A C 1
ATOM 1868 O O . ASP A 1 245 ? -19.172 -19.578 -13.875 1 98.5 245 ASP A O 1
ATOM 1872 N N . LEU A 1 246 ? -17.203 -18.797 -13.18 1 98.69 246 LEU A N 1
ATOM 1873 C CA . LEU A 1 246 ? -17.594 -18.734 -11.773 1 98.69 246 LEU A CA 1
ATOM 1874 C C . LEU A 1 246 ? -18.766 -17.781 -11.578 1 98.69 246 LEU A C 1
ATOM 1876 O O . LEU A 1 246 ? -19.656 -18.047 -10.766 1 98.69 246 LEU A O 1
ATOM 1880 N N . LEU A 1 247 ? -18.734 -16.656 -12.227 1 98.75 247 LEU A N 1
ATOM 1881 C CA . LEU A 1 247 ? -19.812 -15.688 -12.055 1 98.75 247 LEU A CA 1
ATOM 1882 C C . LEU A 1 247 ? -21.141 -16.234 -12.586 1 98.75 247 LEU A C 1
ATOM 1884 O O . LEU A 1 247 ? -22.188 -16.016 -11.984 1 98.75 247 LEU A O 1
ATOM 1888 N N . ALA A 1 248 ? -21.141 -16.953 -13.742 1 98.75 248 ALA A N 1
ATOM 1889 C CA . ALA A 1 248 ? -22.328 -17.594 -14.289 1 98.75 248 ALA A CA 1
ATOM 1890 C C . ALA A 1 248 ? -22.891 -18.625 -13.32 1 98.75 248 ALA A C 1
ATOM 1892 O O . ALA A 1 248 ? -24.109 -18.812 -13.242 1 98.75 248 ALA A O 1
ATOM 1893 N N . LEU A 1 249 ? -22.016 -19.234 -12.586 1 98.75 249 LEU A N 1
ATOM 1894 C CA . LEU A 1 249 ? -22.422 -20.312 -11.688 1 98.75 249 LEU A CA 1
ATOM 1895 C C . LEU A 1 249 ? -23.172 -19.766 -10.484 1 98.75 249 LEU A C 1
ATOM 1897 O O . LEU A 1 249 ? -23.75 -20.531 -9.703 1 98.75 249 LEU A O 1
ATOM 1901 N N . THR A 1 250 ? -23.156 -18.453 -10.273 1 98.5 250 THR A N 1
ATOM 1902 C CA . THR A 1 250 ? -24.016 -17.875 -9.242 1 98.5 250 THR A CA 1
ATOM 1903 C C . THR A 1 250 ? -25.484 -18 -9.625 1 98.5 250 THR A C 1
ATOM 1905 O O . THR A 1 250 ? -26.359 -17.969 -8.758 1 98.5 250 THR A O 1
ATOM 1908 N N . LEU A 1 251 ? -25.781 -18.156 -10.938 1 98.5 251 LEU A N 1
ATOM 1909 C CA . LEU A 1 251 ? -27.156 -18.156 -11.422 1 98.5 251 LEU A CA 1
ATOM 1910 C C . LEU A 1 251 ? -27.5 -19.516 -12.031 1 98.5 251 LEU A C 1
ATOM 1912 O O . LEU A 1 251 ? -28.688 -19.859 -12.148 1 98.5 251 LEU A O 1
ATOM 1916 N N . LEU A 1 252 ? -26.516 -20.328 -12.469 1 98.75 252 LEU A N 1
ATOM 1917 C CA . LEU A 1 252 ? -26.75 -21.547 -13.219 1 98.75 252 LEU A CA 1
ATOM 1918 C C . LEU A 1 252 ? -26.438 -22.781 -12.367 1 98.75 252 LEU A C 1
ATOM 1920 O O . LEU A 1 252 ? -25.625 -22.719 -11.453 1 98.75 252 LEU A O 1
ATOM 1924 N N . THR A 1 253 ? -27.109 -23.922 -12.703 1 98.56 253 THR A N 1
ATOM 1925 C CA . THR A 1 253 ? -26.812 -25.203 -12.07 1 98.56 253 THR A CA 1
ATOM 1926 C C . THR A 1 253 ? -25.328 -25.531 -12.195 1 98.56 253 THR A C 1
ATOM 1928 O O . THR A 1 253 ? -24.781 -25.531 -13.297 1 98.56 253 THR A O 1
ATOM 1931 N N . PRO A 1 254 ? -24.688 -25.766 -11.062 1 98.56 254 PRO A N 1
ATOM 1932 C CA . PRO A 1 254 ? -23.234 -25.984 -11.141 1 98.56 254 PRO A CA 1
ATOM 1933 C C . PRO A 1 254 ? -22.875 -27.359 -11.695 1 98.56 254 PRO A C 1
ATOM 1935 O O . PRO A 1 254 ? -23.656 -28.297 -11.578 1 98.56 254 PRO A O 1
ATOM 1938 N N . PRO A 1 255 ? -21.656 -27.484 -12.219 1 98.75 255 PRO A N 1
ATOM 1939 C CA . PRO A 1 255 ? -21.203 -28.75 -12.812 1 98.75 255 PRO A CA 1
ATOM 1940 C C . PRO A 1 255 ? -21.359 -29.938 -11.859 1 98.75 255 PRO A C 1
ATOM 1942 O O . PRO A 1 255 ? -21.766 -31.031 -12.281 1 98.75 255 PRO A O 1
ATOM 1945 N N . GLY A 1 256 ? -21.047 -29.719 -10.594 1 98.38 256 GLY A N 1
ATOM 1946 C CA . GLY A 1 256 ? -21.156 -30.797 -9.625 1 98.38 256 GLY A CA 1
ATOM 1947 C C . GLY A 1 256 ? -22.547 -31.375 -9.516 1 98.38 256 GLY A C 1
ATOM 1948 O O . GLY A 1 256 ? -22.719 -32.562 -9.242 1 98.38 256 GLY A O 1
ATOM 1949 N N . GLU A 1 257 ? -23.547 -30.594 -9.805 1 97.94 257 GLU A N 1
ATOM 1950 C CA . GLU A 1 257 ? -24.938 -30.984 -9.617 1 97.94 257 GLU A CA 1
ATOM 1951 C C . GLU A 1 257 ? -25.5 -31.641 -10.875 1 97.94 257 GLU A C 1
ATOM 1953 O O . GLU A 1 257 ? -26.562 -32.281 -10.828 1 97.94 257 GLU A O 1
ATOM 1958 N N . PHE A 1 258 ? -24.844 -31.516 -12.031 1 96.94 258 PHE A N 1
ATOM 1959 C CA . PHE A 1 258 ? -25.328 -32.281 -13.18 1 96.94 258 PHE A CA 1
ATOM 1960 C C . PHE A 1 258 ? -24.375 -33.406 -13.523 1 96.94 258 PHE A C 1
ATOM 1962 O O . PHE A 1 258 ? -24.375 -33.906 -14.648 1 96.94 258 PHE A O 1
ATOM 1969 N N . GLY A 1 259 ? -23.438 -33.688 -12.586 1 97.31 259 GLY A N 1
ATOM 1970 C CA . GLY A 1 259 ? -22.734 -34.938 -12.617 1 97.31 259 GLY A CA 1
ATOM 1971 C C . GLY A 1 259 ? -21.297 -34.812 -13.078 1 97.31 259 GLY A C 1
ATOM 1972 O O . GLY A 1 259 ? -20.578 -35.812 -13.148 1 97.31 259 GLY A O 1
ATOM 1973 N N . ALA A 1 260 ? -20.797 -33.656 -13.391 1 98.62 260 ALA A N 1
ATOM 1974 C CA . ALA A 1 260 ? -19.406 -33.5 -13.805 1 98.62 260 ALA A CA 1
ATOM 1975 C C . ALA A 1 260 ? -18.438 -34.062 -12.766 1 98.62 260 ALA A C 1
ATOM 1977 O O . ALA A 1 260 ? -18.703 -33.969 -11.562 1 98.62 260 ALA A O 1
ATOM 1978 N N . ASP A 1 261 ? -17.312 -34.625 -13.227 1 98.5 261 ASP A N 1
ATOM 1979 C CA . ASP A 1 261 ? -16.297 -35.219 -12.344 1 98.5 261 ASP A CA 1
ATOM 1980 C C . ASP A 1 261 ? -15.273 -34.156 -11.938 1 98.5 261 ASP A C 1
ATOM 1982 O O . ASP A 1 261 ? -14.672 -34.25 -10.867 1 98.5 261 ASP A O 1
ATOM 1986 N N . VAL A 1 262 ? -15.055 -33.25 -12.82 1 98.44 262 VAL A N 1
ATOM 1987 C CA . VAL A 1 262 ? -14.086 -32.188 -12.625 1 98.44 262 VAL A CA 1
ATOM 1988 C C . VAL A 1 262 ? -14.664 -30.859 -13.133 1 98.44 262 VAL A C 1
ATOM 1990 O O . VAL A 1 262 ? -15.383 -30.828 -14.141 1 98.44 262 VAL A O 1
ATOM 1993 N N . ALA A 1 263 ? -14.461 -29.828 -12.359 1 98.81 263 ALA A N 1
ATOM 1994 C CA . ALA A 1 263 ? -14.719 -28.469 -12.82 1 98.81 263 ALA A CA 1
ATOM 1995 C C . ALA A 1 263 ? -13.445 -27.641 -12.812 1 98.81 263 ALA A C 1
ATOM 1997 O O . ALA A 1 263 ? -12.68 -27.672 -11.852 1 98.81 263 ALA A O 1
ATOM 1998 N N . ILE A 1 264 ? -13.164 -26.984 -13.906 1 98.75 264 ILE A N 1
ATOM 1999 C CA . ILE A 1 264 ? -12 -26.125 -14.031 1 98.75 264 ILE A CA 1
ATOM 2000 C C . ILE A 1 264 ? -12.422 -24.75 -14.57 1 98.75 264 ILE A C 1
ATOM 2002 O O . ILE A 1 264 ? -13.578 -24.578 -14.977 1 98.75 264 ILE A O 1
ATOM 2006 N N . GLY A 1 265 ? -11.516 -23.812 -14.57 1 98.31 265 GLY A N 1
ATOM 2007 C CA . GLY A 1 265 ? -11.758 -22.5 -15.141 1 98.31 265 GLY A CA 1
ATOM 2008 C C . GLY A 1 265 ? -10.828 -21.438 -14.594 1 98.31 265 GLY A C 1
ATOM 2009 O O . GLY A 1 265 ? -9.805 -21.75 -13.984 1 98.31 265 GLY A O 1
ATOM 2010 N N . SER A 1 266 ? -11.109 -20.203 -14.961 1 97.94 266 SER A N 1
ATOM 2011 C CA . SER A 1 266 ? -10.352 -19.047 -14.508 1 97.94 266 SER A CA 1
ATOM 2012 C C . SER A 1 266 ? -11.141 -18.234 -13.492 1 97.94 266 SER A C 1
ATOM 2014 O O . SER A 1 266 ? -12.352 -18.062 -13.633 1 97.94 266 SER A O 1
ATOM 2016 N N . ALA A 1 267 ? -10.414 -17.719 -12.469 1 98.38 267 ALA A N 1
ATOM 2017 C CA . ALA A 1 267 ? -11.055 -16.828 -11.508 1 98.38 267 ALA A CA 1
ATOM 2018 C C . ALA A 1 267 ? -10.742 -15.367 -11.836 1 98.38 267 ALA A C 1
ATOM 2020 O O . ALA A 1 267 ? -10.891 -14.492 -10.977 1 98.38 267 ALA A O 1
ATOM 2021 N N . GLN A 1 268 ? -10.344 -15.07 -13.062 1 98.25 268 GLN A N 1
ATOM 2022 C CA . GLN A 1 268 ? -9.883 -13.75 -13.477 1 98.25 268 GLN A CA 1
ATOM 2023 C C . GLN A 1 268 ? -10.922 -12.68 -13.18 1 98.25 268 GLN A C 1
ATOM 2025 O O . GLN A 1 268 ? -10.609 -11.641 -12.594 1 98.25 268 GLN A O 1
ATOM 2030 N N . ARG A 1 269 ? -12.188 -12.828 -13.523 1 97.94 269 ARG A N 1
ATOM 2031 C CA . ARG A 1 269 ? -13.156 -11.742 -13.453 1 97.94 269 ARG A CA 1
ATOM 2032 C C . ARG A 1 269 ? -13.641 -11.531 -12.023 1 97.94 269 ARG A C 1
ATOM 2034 O O . ARG A 1 269 ? -14.531 -10.719 -11.781 1 97.94 269 ARG A O 1
ATOM 2041 N N . PHE A 1 270 ? -13.109 -12.336 -11.078 1 98.5 270 PHE A N 1
ATOM 2042 C CA . PHE A 1 270 ? -13.305 -12.047 -9.664 1 98.5 270 PHE A CA 1
ATOM 2043 C C . PHE A 1 270 ? -12.242 -11.07 -9.164 1 98.5 270 PHE A C 1
ATOM 2045 O O . PHE A 1 270 ? -11.461 -11.398 -8.266 1 98.5 270 PHE A O 1
ATOM 2052 N N . GLY A 1 271 ? -12.148 -9.969 -9.781 1 97.94 271 GLY A N 1
ATOM 2053 C CA . GLY A 1 271 ? -11.43 -8.812 -9.258 1 97.94 271 GLY A CA 1
ATOM 2054 C C . GLY A 1 271 ? -10.031 -8.68 -9.836 1 97.94 271 GLY A C 1
ATOM 2055 O O . GLY A 1 271 ? -9.273 -7.797 -9.43 1 97.94 271 GLY A O 1
ATOM 2056 N N . VAL A 1 272 ? -9.539 -9.523 -10.75 1 97.94 272 VAL A N 1
ATOM 2057 C CA . VAL A 1 272 ? -8.203 -9.43 -11.328 1 97.94 272 VAL A CA 1
ATOM 2058 C C . VAL A 1 272 ? -8.281 -8.844 -12.734 1 97.94 272 VAL A C 1
ATOM 2060 O O . VAL A 1 272 ? -9.039 -9.328 -13.57 1 97.94 272 VAL A O 1
ATOM 2063 N N . PRO A 1 273 ? -7.508 -7.777 -13.07 1 97.19 273 PRO A N 1
ATOM 2064 C CA . PRO A 1 273 ? -7.535 -7.172 -14.398 1 97.19 273 PRO A CA 1
ATOM 2065 C C . PRO A 1 273 ? -7.129 -8.148 -15.5 1 97.19 273 PRO A C 1
ATOM 2067 O O . PRO A 1 273 ? -6.555 -9.203 -15.219 1 97.19 273 PRO A O 1
ATOM 2070 N N . LEU A 1 274 ? -7.352 -7.789 -16.734 1 98.06 274 LEU A N 1
ATOM 2071 C CA . LEU A 1 274 ? -7.086 -8.633 -17.891 1 98.06 274 LEU A CA 1
ATOM 2072 C C . LEU A 1 274 ? -5.594 -8.922 -18.031 1 98.06 274 LEU A C 1
ATOM 2074 O O . LEU A 1 274 ? -5.199 -10.055 -18.297 1 98.06 274 LEU A O 1
ATOM 2078 N N . GLY A 1 275 ? -4.777 -7.832 -17.828 1 97.5 275 GLY A N 1
ATOM 2079 C CA . GLY A 1 275 ? -3.33 -7.961 -17.781 1 97.5 275 GLY A CA 1
ATOM 2080 C C . GLY A 1 275 ? -2.732 -8.438 -19.094 1 97.5 275 GLY A C 1
ATOM 2081 O O . GLY A 1 275 ? -1.666 -9.055 -19.109 1 97.5 275 GLY A O 1
ATOM 2082 N N . PHE A 1 276 ? -3.506 -8.281 -20.234 1 97.94 276 PHE A N 1
ATOM 2083 C CA . PHE A 1 276 ? -3.053 -8.781 -21.531 1 97.94 276 PHE A CA 1
ATOM 2084 C C . PHE A 1 276 ? -2.785 -10.281 -21.469 1 97.94 276 PHE A C 1
ATOM 2086 O O . PHE A 1 276 ? -1.824 -10.773 -22.062 1 97.94 276 PHE A O 1
ATOM 2093 N N . GLY A 1 277 ? -3.547 -10.977 -20.609 1 96.19 277 GLY A N 1
ATOM 2094 C CA . GLY A 1 277 ? -3.477 -12.43 -20.562 1 96.19 277 GLY A CA 1
ATOM 2095 C C . GLY A 1 277 ? -3.117 -12.969 -19.188 1 96.19 277 GLY A C 1
ATOM 2096 O O . GLY A 1 277 ? -3.203 -14.18 -18.953 1 96.19 277 GLY A O 1
ATOM 2097 N N . GLY A 1 278 ? -2.689 -12.078 -18.266 1 94.62 278 GLY A N 1
ATOM 2098 C CA . GLY A 1 278 ? -2.41 -12.594 -16.938 1 94.62 278 GLY A CA 1
ATOM 2099 C C . GLY A 1 278 ? -1.412 -11.758 -16.172 1 94.62 278 GLY A C 1
ATOM 2100 O O . GLY A 1 278 ? -0.953 -10.719 -16.656 1 94.62 278 GLY A O 1
ATOM 2101 N N . PRO A 1 279 ? -1.162 -12.312 -14.945 1 95.94 279 PRO A N 1
ATOM 2102 C CA . PRO A 1 279 ? -1.521 -13.641 -14.445 1 95.94 279 PRO A CA 1
ATOM 2103 C C . PRO A 1 279 ? -2.906 -13.672 -13.805 1 95.94 279 PRO A C 1
ATOM 2105 O O . PRO A 1 279 ? -3.402 -12.641 -13.344 1 95.94 279 PRO A O 1
ATOM 2108 N N . HIS A 1 280 ? -3.584 -14.891 -13.844 1 96.56 280 HIS A N 1
ATOM 2109 C CA . HIS A 1 280 ? -4.863 -15.156 -13.195 1 96.56 280 HIS A CA 1
ATOM 2110 C C . HIS A 1 280 ? -4.852 -16.5 -12.477 1 96.56 280 HIS A C 1
ATOM 2112 O O . HIS A 1 280 ? -4.098 -17.406 -12.852 1 96.56 280 HIS A O 1
ATOM 2118 N N . ALA A 1 281 ? -5.688 -16.656 -11.484 1 97.44 281 ALA A N 1
ATOM 2119 C CA . ALA A 1 281 ? -5.816 -17.938 -10.805 1 97.44 281 ALA A CA 1
ATOM 2120 C C . ALA A 1 281 ? -6.805 -18.844 -11.539 1 97.44 281 ALA A C 1
ATOM 2122 O O . ALA A 1 281 ? -7.996 -18.547 -11.617 1 97.44 281 ALA A O 1
ATOM 2123 N N . ALA A 1 282 ? -6.309 -19.906 -12.102 1 97.88 282 ALA A N 1
ATOM 2124 C CA . ALA A 1 282 ? -7.215 -20.969 -12.539 1 97.88 282 ALA A CA 1
ATOM 2125 C C . ALA A 1 282 ? -7.602 -21.875 -11.375 1 97.88 282 ALA A C 1
ATOM 2127 O O . ALA A 1 282 ? -6.883 -21.953 -10.375 1 97.88 282 ALA A O 1
ATOM 2128 N N . TYR A 1 283 ? -8.75 -22.469 -11.438 1 98.25 283 TYR A N 1
ATOM 2129 C CA . TYR A 1 283 ? -9.164 -23.375 -10.367 1 98.25 283 TYR A CA 1
ATOM 2130 C C . TYR A 1 283 ? -9.359 -24.781 -10.891 1 98.25 283 TYR A C 1
ATOM 2132 O O . TYR A 1 283 ? -9.469 -25 -12.102 1 98.25 283 TYR A O 1
ATOM 2140 N N . PHE A 1 284 ? -9.266 -25.734 -10.078 1 98.06 284 PHE A N 1
ATOM 2141 C CA . PHE A 1 284 ? -9.492 -27.156 -10.289 1 98.06 284 PHE A CA 1
ATOM 2142 C C . PHE A 1 284 ? -10.258 -27.766 -9.117 1 98.06 284 PHE A C 1
ATOM 2144 O O . PHE A 1 284 ? -9.789 -27.719 -7.977 1 98.06 284 PHE A O 1
ATOM 2151 N N . SER A 1 285 ? -11.43 -28.234 -9.359 1 98.25 285 SER A N 1
ATOM 2152 C CA . SER A 1 285 ? -12.266 -28.828 -8.328 1 98.25 285 SER A CA 1
ATOM 2153 C C . SER A 1 285 ? -12.758 -30.219 -8.742 1 98.25 285 SER A C 1
ATOM 2155 O O . SER A 1 285 ? -12.984 -30.469 -9.93 1 98.25 285 SER A O 1
ATOM 2157 N N . THR A 1 286 ? -12.875 -31.125 -7.848 1 97.88 286 THR A N 1
ATOM 2158 C CA . THR A 1 286 ? -13.242 -32.5 -8.195 1 97.88 286 THR A CA 1
ATOM 2159 C C . THR A 1 286 ? -13.969 -33.156 -7.035 1 97.88 286 THR A C 1
ATOM 2161 O O . THR A 1 286 ? -14.281 -32.531 -6.031 1 97.88 286 THR A O 1
ATOM 2164 N N . LYS A 1 287 ? -14.32 -34.406 -7.258 1 97.19 287 LYS A N 1
ATOM 2165 C CA . LYS A 1 287 ? -14.984 -35.219 -6.258 1 97.19 287 LYS A CA 1
ATOM 2166 C C . LYS A 1 287 ? -14 -35.719 -5.191 1 97.19 287 LYS A C 1
ATOM 2168 O O . LYS A 1 287 ? -12.805 -35.812 -5.449 1 97.19 287 LYS A O 1
ATOM 2173 N N . ASP A 1 288 ? -14.531 -36 -4.031 1 94.38 288 ASP A N 1
ATOM 2174 C CA . ASP A 1 288 ? -13.719 -36.438 -2.904 1 94.38 288 ASP A CA 1
ATOM 2175 C C . ASP A 1 288 ? -12.969 -37.75 -3.248 1 94.38 288 ASP A C 1
ATOM 2177 O O . ASP A 1 288 ? -11.82 -37.906 -2.832 1 94.38 288 ASP A O 1
ATOM 2181 N N . ALA A 1 289 ? -13.5 -38.562 -4.008 1 94.31 289 ALA A N 1
ATOM 2182 C CA . ALA A 1 289 ? -12.93 -39.844 -4.344 1 94.31 289 ALA A CA 1
ATOM 2183 C C . ALA A 1 289 ? -11.656 -39.688 -5.172 1 94.31 289 ALA A C 1
ATOM 2185 O O . ALA A 1 289 ? -10.828 -40.625 -5.238 1 94.31 289 ALA A O 1
ATOM 2186 N N . PHE A 1 290 ? -11.492 -38.562 -5.797 1 94.56 290 PHE A N 1
ATOM 2187 C CA . PHE A 1 290 ? -10.398 -38.375 -6.738 1 94.56 290 PHE A CA 1
ATOM 2188 C C . PHE A 1 290 ? -9.305 -37.5 -6.145 1 94.56 290 PHE A C 1
ATOM 2190 O O . PHE A 1 290 ? -8.352 -37.125 -6.836 1 94.56 290 PHE A O 1
ATOM 2197 N N . LYS A 1 291 ? -9.359 -37.094 -4.891 1 90.19 291 LYS A N 1
ATOM 2198 C CA . LYS A 1 291 ? -8.539 -36.062 -4.262 1 90.19 291 LYS A CA 1
ATOM 2199 C C . LYS A 1 291 ? -7.059 -36.438 -4.332 1 90.19 291 LYS A C 1
ATOM 2201 O O . LYS A 1 291 ? -6.199 -35.562 -4.398 1 90.19 291 LYS A O 1
ATOM 2206 N N . ARG A 1 292 ? -6.633 -37.625 -4.371 1 88.94 292 ARG A N 1
ATOM 2207 C CA . ARG A 1 292 ? -5.234 -38.062 -4.359 1 88.94 292 ARG A CA 1
ATOM 2208 C C . ARG A 1 292 ? -4.582 -37.844 -5.719 1 88.94 292 ARG A C 1
ATOM 2210 O O . ARG A 1 292 ? -3.355 -37.844 -5.832 1 88.94 292 ARG A O 1
ATOM 2217 N N . ASP A 1 293 ? -5.426 -37.656 -6.734 1 91.62 293 ASP A N 1
ATOM 2218 C CA . ASP A 1 293 ? -4.898 -37.5 -8.086 1 91.62 293 ASP A CA 1
ATOM 2219 C C . ASP A 1 293 ? -4.977 -36.031 -8.539 1 91.62 293 ASP A C 1
ATOM 2221 O O . ASP A 1 293 ? -4.527 -35.688 -9.641 1 91.62 293 ASP A O 1
ATOM 2225 N N . MET A 1 294 ? -5.523 -35.25 -7.711 1 92.38 294 MET A N 1
ATOM 2226 C CA . MET A 1 294 ? -5.719 -33.844 -8.07 1 92.38 294 MET A CA 1
ATOM 2227 C C . MET A 1 294 ? -4.383 -33.125 -8.219 1 92.38 294 MET A C 1
ATOM 2229 O O . MET A 1 294 ? -3.465 -33.344 -7.426 1 92.38 294 MET A O 1
ATOM 2233 N N . PRO A 1 295 ? -4.227 -32.281 -9.203 1 92.75 295 PRO A N 1
ATOM 2234 C CA . PRO A 1 295 ? -3.008 -31.469 -9.344 1 92.75 295 PRO A CA 1
ATOM 2235 C C . PRO A 1 295 ? -2.984 -30.266 -8.406 1 92.75 295 PRO A C 1
ATOM 2237 O O . PRO A 1 295 ? -4.031 -29.844 -7.906 1 92.75 295 PRO A O 1
ATOM 2240 N N . GLY A 1 296 ? -1.781 -29.75 -8.156 1 90.12 296 GLY A N 1
ATOM 2241 C CA . GLY A 1 296 ? -1.631 -28.5 -7.434 1 90.12 296 GLY A CA 1
ATOM 2242 C C . GLY A 1 296 ? -1.664 -28.672 -5.926 1 90.12 296 GLY A C 1
ATOM 2243 O O . GLY A 1 296 ? -1.871 -29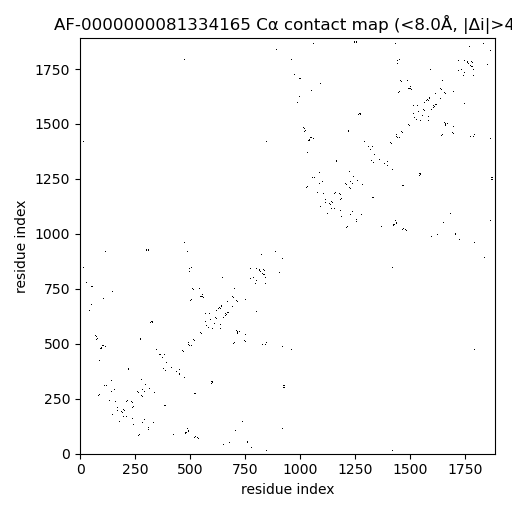.781 -5.43 1 90.12 296 GLY A O 1
ATOM 2244 N N . ARG A 1 297 ? -1.584 -27.578 -5.23 1 91.06 297 ARG A N 1
ATOM 2245 C CA . ARG A 1 297 ? -1.511 -27.562 -3.773 1 91.06 297 ARG A CA 1
ATOM 2246 C C . ARG A 1 297 ? -2.904 -27.547 -3.154 1 91.06 297 ARG A C 1
ATOM 2248 O O . ARG A 1 297 ? -3.852 -27.047 -3.758 1 91.06 297 ARG A O 1
ATOM 2255 N N . LEU A 1 298 ? -3.002 -28.172 -1.99 1 92.69 298 LEU A N 1
ATOM 2256 C CA . LEU A 1 298 ? -4.25 -28.203 -1.233 1 92.69 298 LEU A CA 1
ATOM 2257 C C . LEU A 1 298 ? -4.035 -27.719 0.197 1 92.69 298 LEU A C 1
ATOM 2259 O O . LEU A 1 298 ? -3.115 -28.188 0.88 1 92.69 298 LEU A O 1
ATOM 2263 N N . VAL A 1 299 ? -4.871 -26.766 0.638 1 94.88 299 VAL A N 1
ATOM 2264 C CA . VAL A 1 299 ? -4.844 -26.312 2.025 1 94.88 299 VAL A CA 1
ATOM 2265 C C . VAL A 1 299 ? -5.84 -27.125 2.852 1 94.88 299 VAL A C 1
ATOM 2267 O O . VAL A 1 299 ? -6.957 -27.391 2.4 1 94.88 299 VAL A O 1
ATOM 2270 N N . GLY A 1 300 ? -5.418 -27.562 3.945 1 94.12 300 GLY A N 1
ATOM 2271 C CA . GLY A 1 300 ? -6.281 -28.312 4.84 1 94.12 300 GLY A CA 1
ATOM 2272 C C . GLY A 1 300 ? -6.164 -27.875 6.289 1 94.12 300 GLY A C 1
ATOM 2273 O O . GLY A 1 300 ? -5.207 -27.203 6.66 1 94.12 300 GLY A O 1
ATOM 2274 N N . VAL A 1 301 ? -7.18 -28.266 7.102 1 94.31 301 VAL A N 1
ATOM 2275 C CA . VAL A 1 301 ? -7.227 -27.938 8.523 1 94.31 301 VAL A CA 1
ATOM 2276 C C . VAL A 1 301 ? -6.523 -29.031 9.328 1 94.31 301 VAL A C 1
ATOM 2278 O O . VAL A 1 301 ? -6.664 -30.219 9.031 1 94.31 301 VAL A O 1
ATOM 2281 N N . SER A 1 302 ? -5.707 -28.625 10.195 1 95 302 SER A N 1
ATOM 2282 C CA . SER A 1 302 ? -5.078 -29.469 11.203 1 95 302 SER A CA 1
ATOM 2283 C C . SER A 1 302 ? -5.168 -28.844 12.594 1 95 302 SER A C 1
ATOM 2285 O O . SER A 1 302 ? -6.07 -28.047 12.859 1 95 302 SER A O 1
ATOM 2287 N N . VAL A 1 303 ? -4.414 -29.344 13.492 1 95.75 303 VAL A N 1
ATOM 2288 C CA . VAL A 1 303 ? -4.32 -28.766 14.828 1 95.75 303 VAL A CA 1
ATOM 2289 C C . VAL A 1 303 ? -2.854 -28.578 15.211 1 95.75 303 VAL A C 1
ATOM 2291 O O . VAL A 1 303 ? -1.967 -29.188 14.617 1 95.75 303 VAL A O 1
ATOM 2294 N N . ASP A 1 304 ? -2.607 -27.719 16.125 1 95.94 304 ASP A N 1
ATOM 2295 C CA . ASP A 1 304 ? -1.245 -27.578 16.625 1 95.94 304 ASP A CA 1
ATOM 2296 C C . ASP A 1 304 ? -1.041 -28.391 17.906 1 95.94 304 ASP A C 1
ATOM 2298 O O . ASP A 1 304 ? -1.909 -29.188 18.281 1 95.94 304 ASP A O 1
ATOM 2302 N N . ARG A 1 305 ? 0.112 -28.328 18.547 1 94.62 305 ARG A N 1
ATOM 2303 C CA . ARG A 1 305 ? 0.482 -29.172 19.672 1 94.62 305 ARG A CA 1
ATOM 2304 C C . ARG A 1 305 ? -0.451 -28.938 20.859 1 94.62 305 ARG A C 1
ATOM 2306 O O . ARG A 1 305 ? -0.502 -29.75 21.781 1 94.62 305 ARG A O 1
ATOM 2313 N N . PHE A 1 306 ? -1.26 -27.844 20.906 1 94.12 306 PHE A N 1
ATOM 2314 C CA . PHE A 1 306 ? -2.195 -27.562 21.984 1 94.12 306 PHE A CA 1
ATOM 2315 C C . PHE A 1 306 ? -3.617 -27.938 21.578 1 94.12 306 PHE A C 1
ATOM 2317 O O . PHE A 1 306 ? -4.566 -27.672 22.328 1 94.12 306 PHE A O 1
ATOM 2324 N N . GLY A 1 307 ? -3.766 -28.406 20.391 1 93.69 307 GLY A N 1
ATOM 2325 C CA . GLY A 1 307 ? -5.086 -28.797 19.906 1 93.69 307 GLY A CA 1
ATOM 2326 C C . GLY A 1 307 ? -5.832 -27.656 19.234 1 93.69 307 GLY A C 1
ATOM 2327 O O . GLY A 1 307 ? -6.996 -27.812 18.859 1 93.69 307 GLY A O 1
ATOM 2328 N N . LYS A 1 308 ? -5.242 -26.547 19.078 1 92.75 308 LYS A N 1
ATOM 2329 C CA . LYS A 1 308 ? -5.848 -25.406 18.391 1 92.75 308 LYS A CA 1
ATOM 2330 C C . LYS A 1 308 ? -5.867 -25.625 16.875 1 92.75 308 LYS A C 1
ATOM 2332 O O . LYS A 1 308 ? -4.902 -26.125 16.312 1 92.75 308 LYS A O 1
ATOM 2337 N N . PRO A 1 309 ? -6.961 -25.234 16.25 1 93.75 309 PRO A N 1
ATOM 2338 C CA . PRO A 1 309 ? -7.012 -25.359 14.789 1 93.75 309 PRO A CA 1
ATOM 2339 C C . PRO A 1 309 ? -5.887 -24.609 14.086 1 93.75 309 PRO A C 1
ATOM 2341 O O . PRO A 1 309 ? -5.551 -23.484 14.492 1 93.75 309 PRO A O 1
ATOM 2344 N N . ALA A 1 310 ? -5.301 -25.234 13.148 1 95.56 310 ALA A N 1
ATOM 2345 C CA . ALA A 1 310 ? -4.223 -24.688 12.336 1 95.56 310 ALA A CA 1
ATOM 2346 C C . ALA A 1 310 ? -4.348 -25.125 10.883 1 95.56 310 ALA A C 1
ATOM 2348 O O . ALA A 1 310 ? -4.871 -26.203 10.602 1 95.56 310 ALA A O 1
ATOM 2349 N N . LEU A 1 311 ? -3.945 -24.281 9.992 1 96.62 311 LEU A N 1
ATOM 2350 C CA . LEU A 1 311 ? -3.986 -24.594 8.57 1 96.62 311 LEU A CA 1
ATOM 2351 C C . LEU A 1 311 ? -2.615 -25.031 8.062 1 96.62 311 LEU A C 1
ATOM 2353 O O . LEU A 1 311 ? -1.589 -24.625 8.617 1 96.62 311 LEU A O 1
ATOM 2357 N N . ARG A 1 312 ? -2.555 -25.828 7.043 1 95.06 312 ARG A N 1
ATOM 2358 C CA . ARG A 1 312 ? -1.328 -26.297 6.41 1 95.06 312 ARG A CA 1
ATOM 2359 C C . ARG A 1 312 ? -1.601 -26.812 5 1 95.06 312 ARG A C 1
ATOM 2361 O O . ARG A 1 312 ? -2.756 -27 4.617 1 95.06 312 ARG A O 1
ATOM 2368 N N . LEU A 1 313 ? -0.533 -26.984 4.215 1 92.06 313 LEU A N 1
ATOM 2369 C CA . LEU A 1 313 ? -0.664 -27.703 2.959 1 92.06 313 LEU A CA 1
ATOM 2370 C C . LEU A 1 313 ? -0.891 -29.203 3.213 1 92.06 313 LEU A C 1
ATOM 2372 O O . LEU A 1 313 ? -0.206 -29.797 4.043 1 92.06 313 LEU A O 1
ATOM 2376 N N . ALA A 1 314 ? -1.878 -29.703 2.529 1 90.69 314 ALA A N 1
ATOM 2377 C CA . ALA A 1 314 ? -2.266 -31.094 2.75 1 90.69 314 ALA A CA 1
ATOM 2378 C C . ALA A 1 314 ? -1.872 -31.969 1.562 1 90.69 314 ALA A C 1
ATOM 2380 O O . ALA A 1 314 ? -1.716 -31.469 0.444 1 90.69 314 ALA A O 1
ATOM 2381 N N . MET A 1 315 ? -1.677 -33.25 1.804 1 86.38 315 MET A N 1
ATOM 2382 C CA . MET A 1 315 ? -1.438 -34.281 0.813 1 86.38 315 MET A CA 1
ATOM 2383 C C . MET A 1 315 ? -0.282 -33.906 -0.107 1 86.38 315 MET A C 1
ATOM 2385 O O . MET A 1 315 ? -0.421 -33.938 -1.331 1 86.38 315 MET A O 1
ATOM 2389 N N . GLN A 1 316 ? 0.758 -33.531 0.416 1 79.38 316 GLN A N 1
ATOM 2390 C CA . GLN A 1 316 ? 1.904 -33.062 -0.348 1 79.38 316 GLN A CA 1
ATOM 2391 C C . GLN A 1 316 ? 2.592 -34.219 -1.086 1 79.38 316 GLN A C 1
ATOM 2393 O O . GLN A 1 316 ? 3.365 -33.969 -2.018 1 79.38 316 GLN A O 1
ATOM 2398 N N . THR A 1 317 ? 2.287 -35.469 -0.714 1 74.19 317 THR A N 1
ATOM 2399 C CA . THR A 1 317 ? 2.9 -36.625 -1.346 1 74.19 317 THR A CA 1
ATOM 2400 C C . THR A 1 317 ? 2.451 -36.75 -2.799 1 74.19 317 THR A C 1
ATOM 2402 O O . THR A 1 317 ? 2.979 -37.594 -3.547 1 74.19 317 THR A O 1
ATOM 2405 N N . ARG A 1 318 ? 1.609 -35.906 -3.211 1 74.56 318 ARG A N 1
ATOM 2406 C CA . ARG A 1 318 ? 1.172 -35.875 -4.602 1 74.56 318 ARG A CA 1
ATOM 2407 C C . ARG A 1 318 ? 2.119 -35.031 -5.445 1 74.56 318 ARG A C 1
ATOM 2409 O O . ARG A 1 318 ? 2.18 -35.188 -6.668 1 74.56 318 ARG A O 1
ATOM 2416 N N . GLU A 1 319 ? 2.838 -34.25 -4.789 1 75.06 319 GLU A N 1
ATOM 2417 C CA . GLU A 1 319 ? 3.557 -33.156 -5.461 1 75.06 319 GLU A CA 1
ATOM 2418 C C . GLU A 1 319 ? 4.898 -33.656 -6 1 75.06 319 GLU A C 1
ATOM 2420 O O . GLU A 1 319 ? 5.434 -34.656 -5.535 1 75.06 319 GLU A O 1
ATOM 2425 N N . GLN A 1 320 ? 5.43 -32.969 -6.91 1 75.5 320 GLN A N 1
ATOM 2426 C CA . GLN A 1 320 ? 6.598 -33.375 -7.684 1 75.5 320 GLN A CA 1
ATOM 2427 C C . GLN A 1 320 ? 7.859 -33.375 -6.824 1 75.5 320 GLN A C 1
ATOM 2429 O O . GLN A 1 320 ? 8.805 -34.094 -7.09 1 75.5 320 GLN A O 1
ATOM 2434 N N . HIS A 1 321 ? 7.852 -32.562 -5.801 1 69.5 321 HIS A N 1
ATOM 2435 C CA . HIS A 1 321 ? 9.055 -32.531 -4.977 1 69.5 321 HIS A CA 1
ATOM 2436 C C . HIS A 1 321 ? 9.234 -33.812 -4.207 1 69.5 321 HIS A C 1
ATOM 2438 O O . HIS A 1 321 ? 10.344 -34.156 -3.766 1 69.5 321 HIS A O 1
ATOM 2444 N N . ILE A 1 322 ? 8.133 -34.594 -4.137 1 70.06 322 ILE A N 1
ATOM 2445 C CA . ILE A 1 322 ? 8.195 -35.875 -3.439 1 70.06 322 ILE A CA 1
ATOM 2446 C C . ILE A 1 322 ? 8.148 -37.031 -4.453 1 70.06 322 ILE A C 1
ATOM 2448 O O . ILE A 1 322 ? 8.984 -37.938 -4.418 1 70.06 322 ILE A O 1
ATOM 2452 N N . ARG A 1 323 ? 7.312 -36.938 -5.441 1 74.56 323 ARG A N 1
ATOM 2453 C CA . ARG A 1 323 ? 7.051 -38.062 -6.328 1 74.56 323 ARG A CA 1
ATOM 2454 C C . ARG A 1 323 ? 7.914 -37.969 -7.582 1 74.56 323 ARG A C 1
ATOM 2456 O O . ARG A 1 323 ? 8.055 -38.969 -8.305 1 74.56 323 ARG A O 1
ATOM 2463 N N . ARG A 1 324 ? 8.5 -36.906 -7.848 1 78.25 324 ARG A N 1
ATOM 2464 C CA . ARG A 1 324 ? 9.398 -36.719 -8.977 1 78.25 324 ARG A CA 1
ATOM 2465 C C . ARG A 1 324 ? 8.758 -37.219 -10.273 1 78.25 324 ARG A C 1
ATOM 2467 O O . ARG A 1 324 ? 7.68 -36.75 -10.648 1 78.25 324 ARG A O 1
ATOM 2474 N N . GLU A 1 325 ? 9.305 -38.281 -10.891 1 74.62 325 GLU A N 1
ATOM 2475 C CA . GLU A 1 325 ? 8.82 -38.719 -12.195 1 74.62 325 GLU A CA 1
ATOM 2476 C C . GLU A 1 325 ? 7.449 -39.375 -12.086 1 74.62 325 GLU A C 1
ATOM 2478 O O . GLU A 1 325 ? 6.742 -39.531 -13.078 1 74.62 325 GLU A O 1
ATOM 2483 N N . LYS A 1 326 ? 7.055 -39.688 -10.961 1 75.62 326 LYS A N 1
ATOM 2484 C CA . LYS A 1 326 ? 5.75 -40.312 -10.742 1 75.62 326 LYS A CA 1
ATOM 2485 C C . LYS A 1 326 ? 4.711 -39.25 -10.336 1 75.62 326 LYS A C 1
ATOM 2487 O O . LYS A 1 326 ? 3.557 -39.594 -10.062 1 75.62 326 LYS A O 1
ATOM 2492 N N . ALA A 1 327 ? 5.164 -38.062 -10.414 1 79.06 327 ALA A N 1
ATOM 2493 C CA . ALA A 1 327 ? 4.227 -37 -10.039 1 79.06 327 ALA A CA 1
ATOM 2494 C C . ALA A 1 327 ? 3.096 -36.906 -11.062 1 79.06 327 ALA A C 1
ATOM 2496 O O . ALA A 1 327 ? 3.279 -37.219 -12.242 1 79.06 327 ALA A O 1
ATOM 2497 N N . THR A 1 328 ? 1.941 -36.406 -10.562 1 74.44 328 THR A N 1
ATOM 2498 C CA . THR A 1 328 ? 0.754 -36.281 -11.398 1 74.44 328 THR A CA 1
ATOM 2499 C C . THR A 1 328 ? 0.849 -35.031 -12.273 1 74.44 328 THR A C 1
ATOM 2501 O O . THR A 1 328 ? 0.121 -34.906 -13.258 1 74.44 328 THR A O 1
ATOM 2504 N N . SER A 1 329 ? 1.618 -34.156 -11.859 1 85.88 329 SER A N 1
ATOM 2505 C CA . SER A 1 329 ? 1.785 -32.875 -12.523 1 85.88 329 SER A CA 1
ATOM 2506 C C . SER A 1 329 ? 3.154 -32.281 -12.227 1 85.88 329 SER A C 1
ATOM 2508 O O . SER A 1 329 ? 3.779 -32.594 -11.219 1 85.88 329 SER A O 1
ATOM 2510 N N . ASN A 1 330 ? 3.633 -31.453 -13.164 1 89.25 330 ASN A N 1
ATOM 2511 C CA . ASN A 1 330 ? 4.891 -30.766 -12.891 1 89.25 330 ASN A CA 1
ATOM 2512 C C . ASN A 1 330 ? 4.656 -29.391 -12.289 1 89.25 330 ASN A C 1
ATOM 2514 O O . ASN A 1 330 ? 5.605 -28.625 -12.062 1 89.25 330 ASN A O 1
ATOM 2518 N N . ILE A 1 331 ? 3.324 -29.062 -12.008 1 88.12 331 ILE A N 1
ATOM 2519 C CA . ILE A 1 331 ? 3.004 -27.719 -11.5 1 88.12 331 ILE A CA 1
ATOM 2520 C C . ILE A 1 331 ? 3.555 -27.562 -10.086 1 88.12 331 ILE A C 1
ATOM 2522 O O . ILE A 1 331 ? 3.266 -28.375 -9.203 1 88.12 331 ILE A O 1
ATOM 2526 N N . CYS A 1 332 ? 4.371 -26.562 -9.93 1 80.94 332 CYS A N 1
ATOM 2527 C CA . CYS A 1 332 ? 4.938 -26.188 -8.633 1 80.94 332 CYS A CA 1
ATOM 2528 C C . CYS A 1 332 ? 4.5 -24.781 -8.234 1 80.94 332 CYS A C 1
ATOM 2530 O O . CYS A 1 332 ? 4.148 -24.547 -7.078 1 80.94 332 CYS A O 1
ATOM 2532 N N . THR A 1 333 ? 4.547 -23.906 -9.203 1 80.75 333 THR A N 1
ATOM 2533 C CA . THR A 1 333 ? 4.074 -22.531 -8.992 1 80.75 333 THR A CA 1
ATOM 2534 C C . THR A 1 333 ? 2.568 -22.438 -9.234 1 80.75 333 THR A C 1
ATOM 2536 O O . THR A 1 333 ? 2.062 -22.938 -10.242 1 80.75 333 THR A O 1
ATOM 2539 N N . ALA A 1 334 ? 1.912 -21.859 -8.234 1 87.25 334 ALA A N 1
ATOM 2540 C CA . ALA A 1 334 ? 0.495 -21.562 -8.422 1 87.25 334 ALA A CA 1
ATOM 2541 C C . ALA A 1 334 ? 0.282 -20.078 -8.695 1 87.25 334 ALA A C 1
ATOM 2543 O O . ALA A 1 334 ? 1.168 -19.391 -9.227 1 87.25 334 ALA A O 1
ATOM 2544 N N . GLN A 1 335 ? -0.847 -19.562 -8.672 1 94.88 335 GLN A N 1
ATOM 2545 C CA . GLN A 1 335 ? -1.207 -18.141 -8.758 1 94.88 335 GLN A CA 1
ATOM 2546 C C . GLN A 1 335 ? -1.829 -17.656 -7.449 1 94.88 335 GLN A C 1
ATOM 2548 O O . GLN A 1 335 ? -2.918 -17.078 -7.449 1 94.88 335 GLN A O 1
ATOM 2553 N N . VAL A 1 336 ? -0.991 -17.812 -6.367 1 95.56 336 VAL A N 1
ATOM 2554 C CA . VAL A 1 336 ? -1.514 -17.656 -5.012 1 95.56 336 VAL A CA 1
ATOM 2555 C C . VAL A 1 336 ? -1.962 -16.219 -4.789 1 95.56 336 VAL A C 1
ATOM 2557 O O . VAL A 1 336 ? -3.035 -15.977 -4.234 1 95.56 336 VAL A O 1
ATOM 2560 N N . LEU A 1 337 ? -1.155 -15.219 -5.168 1 96.44 337 LEU A N 1
ATOM 2561 C CA . LEU A 1 337 ? -1.514 -13.82 -4.965 1 96.44 337 LEU A CA 1
ATOM 2562 C C . LEU A 1 337 ? -2.846 -13.5 -5.633 1 96.44 337 LEU A C 1
ATOM 2564 O O . LEU A 1 337 ? -3.691 -12.82 -5.047 1 96.44 337 LEU A O 1
ATOM 2568 N N . LEU A 1 338 ? -3.045 -14.023 -6.891 1 97.62 338 LEU A N 1
ATOM 2569 C CA . LEU A 1 338 ? -4.27 -13.773 -7.641 1 97.62 338 LEU A CA 1
ATOM 2570 C C . LEU A 1 338 ? -5.441 -14.547 -7.043 1 97.62 338 LEU A C 1
ATOM 2572 O O . LEU A 1 338 ? -6.578 -14.062 -7.055 1 97.62 338 LEU A O 1
ATOM 2576 N N . ALA A 1 339 ? -5.148 -15.773 -6.566 1 97.75 339 ALA A N 1
ATOM 2577 C CA . ALA A 1 339 ? -6.18 -16.516 -5.855 1 97.75 339 ALA A CA 1
ATOM 2578 C C . ALA A 1 339 ? -6.645 -15.773 -4.609 1 97.75 339 ALA A C 1
ATOM 2580 O O . ALA A 1 339 ? -7.832 -15.773 -4.281 1 97.75 339 ALA A O 1
ATOM 2581 N N . ASN A 1 340 ? -5.703 -15.164 -3.887 1 97.69 340 ASN A N 1
ATOM 2582 C CA . ASN A 1 340 ? -6.051 -14.352 -2.723 1 97.69 340 ASN A CA 1
ATOM 2583 C C . ASN A 1 340 ? -6.922 -13.164 -3.107 1 97.69 340 ASN A C 1
ATOM 2585 O O . ASN A 1 340 ? -7.871 -12.828 -2.398 1 97.69 340 ASN A O 1
ATOM 2589 N N . ILE A 1 341 ? -6.641 -12.508 -4.207 1 98.25 341 ILE A N 1
ATOM 2590 C CA . ILE A 1 341 ? -7.441 -11.383 -4.676 1 98.25 341 ILE A CA 1
ATOM 2591 C C . ILE A 1 341 ? -8.859 -11.859 -4.996 1 98.25 341 ILE A C 1
ATOM 2593 O O . ILE A 1 341 ? -9.836 -11.242 -4.574 1 98.25 341 ILE A O 1
ATOM 2597 N N . ALA A 1 342 ? -8.953 -13.008 -5.699 1 98.44 342 ALA A N 1
ATOM 2598 C CA . ALA A 1 342 ? -10.258 -13.539 -6.082 1 98.44 342 ALA A CA 1
ATOM 2599 C C . ALA A 1 342 ? -11.07 -13.93 -4.852 1 98.44 342 ALA A C 1
ATOM 2601 O O . ALA A 1 342 ? -12.281 -13.688 -4.801 1 98.44 342 ALA A O 1
ATOM 2602 N N . SER A 1 343 ? -10.391 -14.523 -3.908 1 97.88 343 SER A N 1
ATOM 2603 C CA . SER A 1 343 ? -11.07 -14.914 -2.678 1 97.88 343 SER A CA 1
ATOM 2604 C C . SER A 1 343 ? -11.586 -13.695 -1.923 1 97.88 343 SER A C 1
ATOM 2606 O O . SER A 1 343 ? -12.719 -13.688 -1.434 1 97.88 343 SER A O 1
ATOM 2608 N N . MET A 1 344 ? -10.797 -12.633 -1.822 1 98.69 344 MET A N 1
ATOM 2609 C CA . MET A 1 344 ? -11.188 -11.43 -1.092 1 98.69 344 MET A CA 1
ATOM 2610 C C . MET A 1 344 ? -12.281 -10.672 -1.842 1 98.69 344 MET A C 1
ATOM 2612 O O . MET A 1 344 ? -13.117 -10.008 -1.226 1 98.69 344 MET A O 1
ATOM 2616 N N . TYR A 1 345 ? -12.258 -10.766 -3.193 1 98.62 345 TYR A N 1
ATOM 2617 C CA . TYR A 1 345 ? -13.352 -10.234 -3.988 1 98.62 345 TYR A CA 1
ATOM 2618 C C . TYR A 1 345 ? -14.68 -10.852 -3.568 1 98.62 345 TYR A C 1
ATOM 2620 O O . TYR A 1 345 ? -15.68 -10.148 -3.396 1 98.62 345 TYR A O 1
ATOM 2628 N N . ALA A 1 346 ? -14.68 -12.164 -3.398 1 98.81 346 ALA A N 1
ATOM 2629 C CA . ALA A 1 346 ? -15.875 -12.883 -2.98 1 98.81 346 ALA A CA 1
ATOM 2630 C C . ALA A 1 346 ? -16.25 -12.539 -1.54 1 98.81 346 ALA A C 1
ATOM 2632 O O . ALA A 1 346 ? -17.422 -12.43 -1.206 1 98.81 346 ALA A O 1
ATOM 2633 N N . VAL A 1 347 ? -15.273 -12.406 -0.7 1 98.5 347 VAL A N 1
ATOM 2634 C CA . VAL A 1 347 ? -15.5 -12.023 0.69 1 98.5 347 VAL A CA 1
ATOM 2635 C C . VAL A 1 347 ? -16.125 -10.633 0.75 1 98.5 347 VAL A C 1
ATOM 2637 O O . VAL A 1 347 ? -17.062 -10.398 1.526 1 98.5 347 VAL A O 1
ATOM 2640 N N . TYR A 1 348 ? -15.672 -9.719 -0.077 1 98 348 TYR A N 1
ATOM 2641 C CA . TYR A 1 348 ? -16.094 -8.328 -0.106 1 98 348 TYR A CA 1
ATOM 2642 C C . TYR A 1 348 ? -17.531 -8.203 -0.613 1 98 348 TYR A C 1
ATOM 2644 O O . TYR A 1 348 ? -18.344 -7.477 -0.034 1 98 348 TYR A O 1
ATOM 2652 N N . HIS A 1 349 ? -17.922 -8.898 -1.648 1 97.94 349 HIS A N 1
ATOM 2653 C CA . HIS A 1 349 ? -19.234 -8.773 -2.273 1 97.94 349 HIS A CA 1
ATOM 2654 C C . HIS A 1 349 ? -20.234 -9.711 -1.625 1 97.94 349 HIS A C 1
ATOM 2656 O O . HIS A 1 349 ? -21.422 -9.398 -1.552 1 97.94 349 HIS A O 1
ATOM 2662 N N . GLY A 1 350 ? -19.75 -10.961 -1.207 1 97.62 350 GLY A N 1
ATOM 2663 C CA . GLY A 1 350 ? -20.656 -11.961 -0.667 1 97.62 350 GLY A CA 1
ATOM 2664 C C . GLY A 1 350 ? -21.562 -12.586 -1.722 1 97.62 350 GLY A C 1
ATOM 2665 O O . GLY A 1 350 ? -21.5 -12.203 -2.893 1 97.62 350 GLY A O 1
ATOM 2666 N N . PRO A 1 351 ? -22.312 -13.562 -1.293 1 97.88 351 PRO A N 1
ATOM 2667 C CA . PRO A 1 351 ? -23.188 -14.242 -2.248 1 97.88 351 PRO A CA 1
ATOM 2668 C C . PRO A 1 351 ? -24.219 -13.305 -2.875 1 97.88 351 PRO A C 1
ATOM 2670 O O . PRO A 1 351 ? -24.5 -13.391 -4.074 1 97.88 351 PRO A O 1
ATOM 2673 N N . GLU A 1 352 ? -24.766 -12.344 -2.107 1 96.12 352 GLU A N 1
ATOM 2674 C CA . GLU A 1 352 ? -25.75 -11.422 -2.633 1 96.12 352 GLU A CA 1
ATOM 2675 C C . GLU A 1 352 ? -25.141 -10.461 -3.645 1 96.12 352 GLU A C 1
ATOM 2677 O O . GLU A 1 352 ? -25.719 -10.195 -4.695 1 96.12 352 GLU A O 1
ATOM 2682 N N . GLY A 1 353 ? -23.969 -9.953 -3.254 1 96.69 353 GLY A N 1
ATOM 2683 C CA . GLY A 1 353 ? -23.281 -9.039 -4.16 1 96.69 353 GLY A CA 1
ATOM 2684 C C . GLY A 1 353 ? -22.891 -9.688 -5.473 1 96.69 353 GLY A C 1
ATOM 2685 O O . GLY A 1 353 ? -23.031 -9.086 -6.539 1 96.69 353 GLY A O 1
ATOM 2686 N N . LEU A 1 354 ? -22.391 -10.867 -5.441 1 98.38 354 LEU A N 1
ATOM 2687 C CA . LEU A 1 354 ? -21.984 -11.594 -6.641 1 98.38 354 LEU A CA 1
ATOM 2688 C C . LEU A 1 354 ? -23.188 -11.898 -7.52 1 98.38 354 LEU A C 1
ATOM 2690 O O . LEU A 1 354 ? -23.125 -11.758 -8.742 1 98.38 354 LEU A O 1
ATOM 2694 N N . THR A 1 355 ? -24.297 -12.32 -6.891 1 98 355 THR A N 1
ATOM 2695 C CA . THR A 1 355 ? -25.516 -12.609 -7.629 1 98 355 THR A CA 1
ATOM 2696 C C . THR A 1 355 ? -26.047 -11.344 -8.305 1 98 355 THR A C 1
ATOM 2698 O O . THR A 1 355 ? -26.5 -11.391 -9.453 1 98 355 THR A O 1
ATOM 2701 N N . GLN A 1 356 ? -25.969 -10.227 -7.586 1 96.94 356 GLN A N 1
ATOM 2702 C CA . GLN A 1 356 ? -26.406 -8.961 -8.148 1 96.94 356 GLN A CA 1
ATOM 2703 C C . GLN A 1 356 ? -25.578 -8.578 -9.367 1 96.94 356 GLN A C 1
ATOM 2705 O O . GLN A 1 356 ? -26.109 -8.102 -10.367 1 96.94 356 GLN A O 1
ATOM 2710 N N . ILE A 1 357 ? -24.266 -8.742 -9.258 1 98 357 ILE A N 1
ATOM 2711 C CA . ILE A 1 357 ? -23.375 -8.438 -10.375 1 98 357 ILE A CA 1
ATOM 2712 C C . ILE A 1 357 ? -23.734 -9.328 -11.57 1 98 357 ILE A C 1
ATOM 2714 O O . ILE A 1 357 ? -23.859 -8.844 -12.695 1 98 357 ILE A O 1
ATOM 2718 N N . ALA A 1 358 ? -23.938 -10.617 -11.312 1 98.5 358 ALA A N 1
ATOM 2719 C CA . ALA A 1 358 ? -24.266 -11.57 -12.367 1 98.5 358 ALA A CA 1
ATOM 2720 C C . ALA A 1 358 ? -25.609 -11.234 -13.016 1 98.5 358 ALA A C 1
ATOM 2722 O O . ALA A 1 358 ? -25.734 -11.273 -14.242 1 98.5 358 ALA A O 1
ATOM 2723 N N . GLN A 1 359 ? -26.594 -10.922 -12.188 1 98 359 GLN A N 1
ATOM 2724 C CA . GLN A 1 359 ? -27.922 -10.586 -12.68 1 98 359 GLN A CA 1
ATOM 2725 C C . GLN A 1 359 ? -27.891 -9.32 -13.539 1 98 359 GLN A C 1
ATOM 2727 O O . GLN A 1 359 ? -28.562 -9.25 -14.57 1 98 359 GLN A O 1
ATOM 2732 N N . ARG A 1 360 ? -27.156 -8.367 -13.062 1 97.62 360 ARG A N 1
ATOM 2733 C CA . ARG A 1 360 ? -27.031 -7.133 -13.82 1 97.62 360 ARG A CA 1
ATOM 2734 C C . ARG A 1 360 ? -26.406 -7.395 -15.188 1 97.62 360 ARG A C 1
ATOM 2736 O O . ARG A 1 360 ? -26.891 -6.887 -16.203 1 97.62 360 ARG A O 1
ATOM 2743 N N . ILE A 1 361 ? -25.359 -8.148 -15.211 1 98.38 361 ILE A N 1
ATOM 2744 C CA . ILE A 1 361 ? -24.672 -8.477 -16.453 1 98.38 361 ILE A CA 1
ATOM 2745 C C . ILE A 1 361 ? -25.625 -9.211 -17.391 1 98.38 361 ILE A C 1
ATOM 2747 O O . ILE A 1 361 ? -25.719 -8.883 -18.578 1 98.38 361 ILE A O 1
ATOM 2751 N N . HIS A 1 362 ? -26.344 -10.227 -16.859 1 98.44 362 HIS A N 1
ATOM 2752 C CA . HIS A 1 362 ? -27.281 -11 -17.656 1 98.44 362 HIS A CA 1
ATOM 2753 C C . HIS A 1 362 ? -28.391 -10.117 -18.203 1 98.44 362 HIS A C 1
ATOM 2755 O O . HIS A 1 362 ? -28.75 -10.219 -19.375 1 98.44 362 HIS A O 1
ATOM 2761 N N . GLN A 1 363 ? -28.922 -9.281 -17.312 1 98 363 GLN A N 1
ATOM 2762 C CA . GLN A 1 363 ? -30.016 -8.414 -17.734 1 98 363 GLN A CA 1
ATOM 2763 C C . GLN A 1 363 ? -29.562 -7.449 -18.828 1 98 363 GLN A C 1
ATOM 2765 O O . GLN A 1 363 ? -30.297 -7.215 -19.797 1 98 363 GLN A O 1
ATOM 2770 N N . LEU A 1 364 ? -28.375 -6.848 -18.672 1 98.31 364 LEU A N 1
ATOM 2771 C CA . LEU A 1 364 ? -27.828 -5.977 -19.703 1 98.31 364 LEU A CA 1
ATOM 2772 C C . LEU A 1 364 ? -27.656 -6.734 -21.016 1 98.31 364 LEU A C 1
ATOM 2774 O O . LEU A 1 364 ? -27.891 -6.188 -22.094 1 98.31 364 LEU A O 1
ATOM 2778 N N . THR A 1 365 ? -27.234 -7.996 -20.922 1 98.5 365 THR A N 1
ATOM 2779 C CA . THR A 1 365 ? -27.047 -8.828 -22.094 1 98.5 365 THR A CA 1
ATOM 2780 C C . THR A 1 365 ? -28.391 -9.109 -22.781 1 98.5 365 THR A C 1
ATOM 2782 O O . THR A 1 365 ? -28.5 -9.07 -24 1 98.5 365 THR A O 1
ATOM 2785 N N . ALA A 1 366 ? -29.391 -9.461 -21.969 1 98.06 366 ALA A N 1
ATOM 2786 C CA . ALA A 1 366 ? -30.734 -9.727 -22.5 1 98.06 366 ALA A CA 1
ATOM 2787 C C . ALA A 1 366 ? -31.297 -8.484 -23.188 1 98.06 366 ALA A C 1
ATOM 2789 O O . ALA A 1 366 ? -31.922 -8.586 -24.234 1 98.06 366 ALA A O 1
ATOM 2790 N N . ILE A 1 367 ? -31.109 -7.32 -22.547 1 97.94 367 ILE A N 1
ATOM 2791 C CA . ILE A 1 367 ? -31.547 -6.059 -23.125 1 97.94 367 ILE A CA 1
ATOM 2792 C C . ILE A 1 367 ? -30.828 -5.82 -24.453 1 97.94 367 ILE A C 1
ATOM 2794 O O . ILE A 1 367 ? -31.453 -5.426 -25.438 1 97.94 367 ILE A O 1
ATOM 2798 N N . LEU A 1 368 ? -29.516 -6.051 -24.422 1 98.31 368 LEU A N 1
ATOM 2799 C CA . LEU A 1 368 ? -28.719 -5.914 -25.641 1 98.31 368 LEU A CA 1
ATOM 2800 C C . LEU A 1 368 ? -29.266 -6.816 -26.75 1 98.31 368 LEU A C 1
ATOM 2802 O O . LEU A 1 368 ? -29.453 -6.371 -27.891 1 98.31 368 LEU A O 1
ATOM 2806 N N . ALA A 1 369 ? -29.5 -8.117 -26.453 1 98.12 369 ALA A N 1
ATOM 2807 C CA . ALA A 1 369 ? -29.984 -9.094 -27.422 1 98.12 369 ALA A CA 1
ATOM 2808 C C . ALA A 1 369 ? -31.344 -8.68 -27.984 1 98.12 369 ALA A C 1
ATOM 2810 O O . ALA A 1 369 ? -31.562 -8.773 -29.203 1 98.12 369 ALA A O 1
ATOM 2811 N N . LYS A 1 370 ? -32.219 -8.297 -27.125 1 97.31 370 LYS A N 1
ATOM 2812 C CA . LYS A 1 370 ? -33.562 -7.844 -27.547 1 97.31 370 LYS A CA 1
ATOM 2813 C C . LYS A 1 370 ? -33.469 -6.664 -28.5 1 97.31 370 LYS A C 1
ATOM 2815 O O . LYS A 1 370 ? -34.156 -6.621 -29.516 1 97.31 370 LYS A O 1
ATOM 2820 N N . GLY A 1 371 ? -32.625 -5.691 -28.109 1 97.62 371 GLY A N 1
ATOM 2821 C CA . GLY A 1 371 ? -32.438 -4.539 -28.969 1 97.62 371 GLY A CA 1
ATOM 2822 C C . GLY A 1 371 ? -31.828 -4.891 -30.312 1 97.62 371 GLY A C 1
ATOM 2823 O O . GLY A 1 371 ? -32.219 -4.34 -31.344 1 97.62 371 GLY A O 1
ATOM 2824 N N . LEU A 1 372 ? -30.875 -5.789 -30.344 1 97.31 372 LEU A N 1
ATOM 2825 C CA . LEU A 1 372 ? -30.25 -6.227 -31.594 1 97.31 372 LEU A CA 1
ATOM 2826 C C . LEU A 1 372 ? -31.266 -6.934 -32.469 1 97.31 372 LEU A C 1
ATOM 2828 O O . LEU A 1 372 ? -31.266 -6.738 -33.688 1 97.31 372 LEU A O 1
ATOM 2832 N N . THR A 1 373 ? -32.062 -7.785 -31.891 1 95.81 373 THR A N 1
ATOM 2833 C CA . THR A 1 373 ? -33.125 -8.461 -32.625 1 95.81 373 THR A CA 1
ATOM 2834 C C . THR A 1 373 ? -34.094 -7.441 -33.219 1 95.81 373 THR A C 1
ATOM 2836 O O . THR A 1 373 ? -34.5 -7.59 -34.375 1 95.81 373 THR A O 1
ATOM 2839 N N . ALA A 1 374 ? -34.375 -6.445 -32.438 1 95.69 374 ALA A N 1
ATOM 2840 C CA . ALA A 1 374 ? -35.281 -5.391 -32.938 1 95.69 374 ALA A CA 1
ATOM 2841 C C . ALA A 1 374 ? -34.656 -4.633 -34.094 1 95.69 374 ALA A C 1
ATOM 2843 O O . ALA A 1 374 ? -35.375 -4.121 -34.969 1 95.69 374 ALA A O 1
ATOM 2844 N N . LEU A 1 375 ? -33.375 -4.586 -34.156 1 95.81 375 LEU A N 1
ATOM 2845 C CA . LEU A 1 375 ? -32.656 -3.908 -35.219 1 95.81 375 LEU A CA 1
ATOM 2846 C C . LEU A 1 375 ? -32.5 -4.82 -36.438 1 95.81 375 LEU A C 1
ATOM 2848 O O . LEU A 1 375 ? -31.922 -4.422 -37.438 1 95.81 375 LEU A O 1
ATOM 2852 N N . GLY A 1 376 ? -32.969 -6.039 -36.344 1 92.88 376 GLY A N 1
ATOM 2853 C CA . GLY A 1 376 ? -33 -6.949 -37.469 1 92.88 376 GLY A CA 1
ATOM 2854 C C . GLY A 1 376 ? -31.828 -7.918 -37.5 1 92.88 376 GLY A C 1
ATOM 2855 O O . GLY A 1 376 ? -31.594 -8.609 -38.469 1 92.88 376 GLY A O 1
ATOM 2856 N N . LEU A 1 377 ? -31.078 -7.957 -36.438 1 94.69 377 LEU A N 1
ATOM 2857 C CA . LEU A 1 377 ? -29.953 -8.883 -36.375 1 94.69 377 LEU A CA 1
ATOM 2858 C C . LEU A 1 377 ? -30.391 -10.219 -35.781 1 94.69 377 LEU A C 1
ATOM 2860 O O . LEU A 1 377 ? -31.328 -10.281 -34.969 1 94.69 377 LEU A O 1
ATOM 2864 N N . LYS A 1 378 ? -29.719 -11.195 -36.219 1 93.12 378 LYS A N 1
ATOM 2865 C CA . LYS A 1 378 ? -30.016 -12.531 -35.719 1 93.12 378 LYS A CA 1
ATOM 2866 C C . LYS A 1 378 ? -29.062 -12.914 -34.594 1 93.12 378 LYS A C 1
ATOM 2868 O O . LYS A 1 378 ? -27.875 -13.172 -34.844 1 93.12 378 LYS A O 1
ATOM 2873 N N . VAL A 1 379 ? -29.547 -12.984 -33.406 1 95.5 379 VAL A N 1
ATOM 2874 C CA . VAL A 1 379 ? -28.844 -13.562 -32.281 1 95.5 379 VAL A CA 1
ATOM 2875 C C . VAL A 1 379 ? -28.969 -15.086 -32.312 1 95.5 379 VAL A C 1
ATOM 2877 O O . VAL A 1 379 ? -30.062 -15.625 -32.281 1 95.5 379 VAL A O 1
ATOM 2880 N N . GLU A 1 380 ? -27.844 -15.711 -32.344 1 95.62 380 GLU A N 1
ATOM 2881 C CA . GLU A 1 380 ? -27.875 -17.141 -32.625 1 95.62 380 GLU A CA 1
ATOM 2882 C C . GLU A 1 380 ? -28.281 -17.922 -31.375 1 95.62 380 GLU A C 1
ATOM 2884 O O . GLU A 1 380 ? -28.828 -19.031 -31.484 1 95.62 380 GLU A O 1
ATOM 2889 N N . GLN A 1 3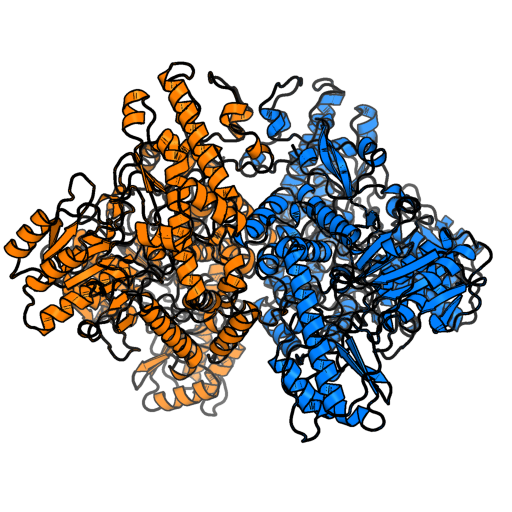81 ? -28.047 -17.422 -30.219 1 95.25 381 GLN A N 1
ATOM 2890 C CA . GLN A 1 381 ? -28.281 -18.141 -28.969 1 95.25 381 GLN A CA 1
ATOM 2891 C C . GLN A 1 381 ? -29.703 -17.906 -28.469 1 95.25 381 GLN A C 1
ATOM 2893 O O . GLN A 1 381 ? -30.172 -16.766 -28.438 1 95.25 381 GLN A O 1
ATOM 2898 N N . GLU A 1 382 ? -30.359 -18.922 -28.109 1 95 382 GLU A N 1
ATOM 2899 C CA . GLU A 1 382 ? -31.625 -18.812 -27.406 1 95 382 GLU A CA 1
ATOM 2900 C C . GLU A 1 382 ? -31.422 -18.562 -25.922 1 95 382 GLU A C 1
ATOM 2902 O O . GLU A 1 382 ? -32.125 -17.75 -25.312 1 95 382 GLU A O 1
ATOM 2907 N N . ASN A 1 383 ? -30.547 -19.312 -25.359 1 97.81 383 ASN A N 1
ATOM 2908 C CA . ASN A 1 383 ? -30.141 -19.188 -23.969 1 97.81 383 ASN A CA 1
ATOM 2909 C C . ASN A 1 383 ? -28.688 -18.734 -23.828 1 97.81 383 ASN A C 1
ATOM 2911 O O . ASN A 1 383 ? -27.812 -19.281 -24.516 1 97.81 383 ASN A O 1
ATOM 2915 N N . PHE A 1 384 ? -28.516 -17.703 -23.047 1 98.56 384 PHE A N 1
ATOM 2916 C CA . PHE A 1 384 ? -27.188 -17.156 -22.859 1 98.56 384 PHE A CA 1
ATOM 2917 C C . PHE A 1 384 ? -27.078 -16.484 -21.484 1 98.56 384 PHE A C 1
ATOM 2919 O O . PHE A 1 384 ? -28.094 -16.188 -20.859 1 98.56 384 PHE A O 1
ATOM 2926 N N . PHE A 1 385 ? -25.828 -16.312 -21.031 1 98.62 385 PHE A N 1
ATOM 2927 C CA . PHE A 1 385 ? -25.547 -15.602 -19.781 1 98.62 385 PHE A CA 1
ATOM 2928 C C . PHE A 1 385 ? -25.031 -14.195 -20.078 1 98.62 385 PHE A C 1
ATOM 2930 O O . PHE A 1 385 ? -25.766 -13.219 -19.938 1 98.62 385 PHE A O 1
ATOM 2937 N N . ASP A 1 386 ? -23.891 -14.047 -20.688 1 98.75 386 ASP A N 1
ATOM 2938 C CA . ASP A 1 386 ? -23.297 -12.727 -20.859 1 98.75 386 ASP A CA 1
ATOM 2939 C C . ASP A 1 386 ? -22.719 -12.547 -22.266 1 98.75 386 ASP A C 1
ATOM 2941 O O . ASP A 1 386 ? -22.188 -11.484 -22.578 1 98.75 386 ASP A O 1
ATOM 2945 N N . THR A 1 387 ? -22.766 -13.555 -23.078 1 98.69 387 THR A N 1
ATOM 2946 C CA . THR A 1 387 ? -22.094 -13.562 -24.375 1 98.69 387 THR A CA 1
ATOM 2947 C C . THR A 1 387 ? -23.094 -13.867 -25.5 1 98.69 387 THR A C 1
ATOM 2949 O O . THR A 1 387 ? -23.953 -14.727 -25.344 1 98.69 387 THR A O 1
ATOM 2952 N N . LEU A 1 388 ? -22.984 -13.141 -26.594 1 98.56 388 LEU A N 1
ATOM 2953 C CA . LEU A 1 388 ? -23.797 -13.336 -27.781 1 98.56 388 LEU A CA 1
ATOM 2954 C C . LEU A 1 388 ? -22.922 -13.539 -29.016 1 98.56 388 LEU A C 1
ATOM 2956 O O . LEU A 1 388 ? -21.797 -13.016 -29.078 1 98.56 388 LEU A O 1
ATOM 2960 N N . THR A 1 389 ? -23.359 -14.352 -29.875 1 98.25 389 THR A N 1
ATOM 2961 C CA . THR A 1 389 ? -22.812 -14.453 -31.219 1 98.25 389 THR A CA 1
ATOM 2962 C C . THR A 1 389 ? -23.844 -14.07 -32.281 1 98.25 389 THR A C 1
ATOM 2964 O O . THR A 1 389 ? -24.953 -14.602 -32.281 1 98.25 389 THR A O 1
ATOM 2967 N N . LEU A 1 390 ? -23.516 -13.141 -33.156 1 97.94 390 LEU A N 1
ATOM 2968 C CA . LEU A 1 390 ? -24.422 -12.625 -34.156 1 97.94 390 LEU A CA 1
ATOM 2969 C C . LEU A 1 390 ? -23.984 -13.055 -35.562 1 97.94 390 LEU A C 1
ATOM 2971 O O . LEU A 1 390 ? -22.812 -12.93 -35.906 1 97.94 390 LEU A O 1
ATOM 2975 N N . ASN A 1 391 ? -24.891 -13.617 -36.281 1 96.19 391 ASN A N 1
ATOM 2976 C CA . ASN A 1 391 ? -24.641 -13.852 -37.688 1 96.19 391 ASN A CA 1
ATOM 2977 C C . ASN A 1 391 ? -24.859 -12.578 -38.5 1 96.19 391 ASN A C 1
ATOM 2979 O O . ASN A 1 391 ? -26 -12.227 -38.812 1 96.19 391 ASN A O 1
ATOM 2983 N N . THR A 1 392 ? -23.828 -11.953 -38.906 1 95.81 392 THR A N 1
ATOM 2984 C CA . THR A 1 392 ? -23.906 -10.664 -39.594 1 95.81 392 THR A CA 1
ATOM 2985 C C . THR A 1 392 ? -23.531 -10.805 -41.062 1 95.81 392 THR A C 1
ATOM 2987 O O . THR A 1 392 ? -23.469 -9.812 -41.781 1 95.81 392 THR A O 1
ATOM 2990 N N . GLY A 1 393 ? -23.172 -12 -41.531 1 94.69 393 GLY A N 1
ATOM 2991 C CA . GLY A 1 393 ? -22.906 -12.305 -42.938 1 94.69 393 GLY A CA 1
ATOM 2992 C C . GLY A 1 393 ? -21.797 -11.438 -43.5 1 94.69 393 GLY A C 1
ATOM 2993 O O . GLY A 1 393 ? -20.719 -11.312 -42.938 1 94.69 393 GLY A O 1
ATOM 2994 N N . ALA A 1 394 ? -22.094 -10.867 -44.625 1 94.56 394 ALA A N 1
ATOM 2995 C CA . ALA A 1 394 ? -21.109 -10.102 -45.406 1 94.56 394 ALA A CA 1
ATOM 2996 C C . ALA A 1 394 ? -20.766 -8.789 -44.688 1 94.56 394 ALA A C 1
ATOM 2998 O O . ALA A 1 394 ? -19.75 -8.164 -45 1 94.56 394 ALA A O 1
ATOM 2999 N N . ASN A 1 395 ? -21.594 -8.43 -43.719 1 94.75 395 ASN A N 1
ATOM 3000 C CA . ASN A 1 395 ? -21.391 -7.145 -43.062 1 94.75 395 ASN A CA 1
ATOM 3001 C C . ASN A 1 395 ? -20.391 -7.258 -41.906 1 94.75 395 ASN A C 1
ATOM 3003 O O . ASN A 1 395 ? -20.031 -6.25 -41.312 1 94.75 395 ASN A O 1
ATOM 3007 N N . THR A 1 396 ? -19.906 -8.414 -41.656 1 96.94 396 THR A N 1
ATOM 3008 C CA . THR A 1 396 ? -19.094 -8.703 -40.469 1 96.94 396 THR A CA 1
ATOM 3009 C C . THR A 1 396 ? -17.859 -7.809 -40.438 1 96.94 396 THR A C 1
ATOM 3011 O O . THR A 1 396 ? -17.578 -7.16 -39.438 1 96.94 396 THR A O 1
ATOM 3014 N N . ALA A 1 397 ? -17.125 -7.684 -41.469 1 96.88 397 ALA A N 1
ATOM 3015 C CA . ALA A 1 397 ? -15.898 -6.895 -41.531 1 96.88 397 ALA A CA 1
ATOM 3016 C C . ALA A 1 397 ? -16.188 -5.414 -41.312 1 96.88 397 ALA A C 1
ATOM 3018 O O . ALA A 1 397 ? -15.445 -4.727 -40.594 1 96.88 397 ALA A O 1
ATOM 3019 N N . ALA A 1 398 ? -17.266 -4.934 -41.969 1 96.06 398 ALA A N 1
ATOM 3020 C CA . ALA A 1 398 ? -17.656 -3.527 -41.844 1 96.06 398 ALA A CA 1
ATOM 3021 C C . ALA A 1 398 ? -18.031 -3.186 -40.406 1 96.06 398 ALA A C 1
ATOM 3023 O O . ALA A 1 398 ? -17.781 -2.072 -39.938 1 96.06 398 ALA A O 1
ATOM 3024 N N . LEU A 1 399 ? -18.688 -4.062 -39.781 1 96.5 399 LEU A N 1
ATOM 3025 C CA . LEU A 1 399 ? -19.094 -3.85 -38.406 1 96.5 399 LEU A CA 1
ATOM 3026 C C . LEU A 1 399 ? -17.875 -3.742 -37.5 1 96.5 399 LEU A C 1
ATOM 3028 O O . LEU A 1 399 ? -17.844 -2.91 -36.562 1 96.5 399 LEU A O 1
ATOM 3032 N N . HIS A 1 400 ? -16.906 -4.594 -37.625 1 97.19 400 HIS A N 1
ATOM 3033 C CA . HIS A 1 400 ? -15.664 -4.496 -36.875 1 97.19 400 HIS A CA 1
ATOM 3034 C C . HIS A 1 400 ? -14.992 -3.143 -37.094 1 97.19 400 HIS A C 1
ATOM 3036 O O . HIS A 1 400 ? -14.5 -2.531 -36.156 1 97.19 400 HIS A O 1
ATOM 3042 N N . ASP A 1 401 ? -14.938 -2.686 -38.312 1 96.81 401 ASP A N 1
ATOM 3043 C CA . ASP A 1 401 ? -14.32 -1.399 -38.625 1 96.81 401 ASP A CA 1
ATOM 3044 C C . ASP A 1 401 ? -15.062 -0.255 -37.938 1 96.81 401 ASP A C 1
ATOM 3046 O O . ASP A 1 401 ? -14.43 0.658 -37.406 1 96.81 401 ASP A O 1
ATOM 3050 N N . LYS A 1 402 ? -16.375 -0.326 -38.031 1 96.62 402 LYS A N 1
ATOM 3051 C CA . LYS A 1 402 ? -17.203 0.688 -37.375 1 96.62 402 LYS A CA 1
ATOM 3052 C C . LYS A 1 402 ? -16.953 0.721 -35.875 1 96.62 402 LYS A C 1
ATOM 3054 O O . LYS A 1 402 ? -16.859 1.796 -35.281 1 96.62 402 LYS A O 1
ATOM 3059 N N . ALA A 1 403 ? -16.922 -0.427 -35.281 1 97.69 403 ALA A N 1
ATOM 3060 C CA . ALA A 1 403 ? -16.656 -0.521 -33.844 1 97.69 403 ALA A CA 1
ATOM 3061 C C . ALA A 1 403 ? -15.281 0.041 -33.5 1 97.69 403 ALA A C 1
ATOM 3063 O O . ALA A 1 403 ? -15.133 0.798 -32.531 1 97.69 403 ALA A O 1
ATOM 3064 N N . ARG A 1 404 ? -14.266 -0.316 -34.219 1 97.06 404 ARG A N 1
ATOM 3065 C CA . ARG A 1 404 ? -12.906 0.15 -34 1 97.06 404 ARG A CA 1
ATOM 3066 C C . ARG A 1 404 ? -12.82 1.668 -34.125 1 97.06 404 ARG A C 1
ATOM 3068 O O . ARG A 1 404 ? -12.062 2.311 -33.375 1 97.06 404 ARG A O 1
ATOM 3075 N N . ALA A 1 405 ? -13.539 2.219 -35.062 1 96.62 405 ALA A N 1
ATOM 3076 C CA . ALA A 1 405 ? -13.562 3.668 -35.219 1 96.62 405 ALA A CA 1
ATOM 3077 C C . ALA A 1 405 ? -14.086 4.359 -33.969 1 96.62 405 ALA A C 1
ATOM 3079 O O . ALA A 1 405 ? -13.734 5.512 -33.688 1 96.62 405 ALA A O 1
ATOM 3080 N N . GLN A 1 406 ? -14.875 3.676 -33.25 1 96.81 406 GLN A N 1
ATOM 3081 C CA . GLN A 1 406 ? -15.406 4.207 -32 1 96.81 406 GLN A CA 1
ATOM 3082 C C . GLN A 1 406 ? -14.609 3.705 -30.797 1 96.81 406 GLN A C 1
ATOM 3084 O O . GLN A 1 406 ? -15.055 3.812 -29.656 1 96.81 406 GLN A O 1
ATOM 3089 N N . ARG A 1 407 ? -13.461 3.059 -31 1 97.75 407 ARG A N 1
ATOM 3090 C CA . ARG A 1 407 ? -12.547 2.529 -29.984 1 97.75 407 ARG A CA 1
ATOM 3091 C C . ARG A 1 407 ? -13.211 1.429 -29.172 1 97.75 407 ARG A C 1
ATOM 3093 O O . ARG A 1 407 ? -13.133 1.431 -27.938 1 97.75 407 ARG A O 1
ATOM 3100 N N . ILE A 1 408 ? -13.945 0.573 -29.906 1 98.31 408 ILE A N 1
ATOM 3101 C CA . ILE A 1 408 ? -14.609 -0.589 -29.312 1 98.31 408 ILE A CA 1
ATOM 3102 C C . ILE A 1 408 ? -14.109 -1.862 -30 1 98.31 408 ILE A C 1
ATOM 3104 O O . ILE A 1 408 ? -13.969 -1.907 -31.219 1 98.31 408 ILE A O 1
ATOM 3108 N N . ASN A 1 409 ? -13.75 -2.889 -29.188 1 98.31 409 ASN A N 1
ATOM 3109 C CA . ASN A 1 409 ? -13.359 -4.191 -29.719 1 98.31 409 ASN A CA 1
ATOM 3110 C C . ASN A 1 409 ? -14.492 -5.211 -29.578 1 98.31 409 ASN A C 1
ATOM 3112 O O . ASN A 1 409 ? -15 -5.434 -28.469 1 98.31 409 ASN A O 1
ATOM 3116 N N . LEU A 1 410 ? -14.914 -5.801 -30.688 1 98.25 410 LEU A N 1
ATOM 3117 C CA . LEU A 1 410 ? -15.797 -6.961 -30.719 1 98.25 410 LEU A CA 1
ATOM 3118 C C . LEU A 1 410 ? -15.008 -8.234 -31 1 98.25 410 LEU A C 1
ATOM 3120 O O . LEU A 1 410 ? -13.891 -8.18 -31.516 1 98.25 410 LEU A O 1
ATOM 3124 N N . ARG A 1 411 ? -15.523 -9.391 -30.672 1 98.12 411 ARG A N 1
ATOM 3125 C CA . ARG A 1 411 ? -14.828 -10.648 -30.922 1 98.12 411 ARG A CA 1
ATOM 3126 C C . ARG A 1 411 ? -14.938 -11.055 -32.375 1 98.12 411 ARG A C 1
ATOM 3128 O O . ARG A 1 411 ? -16.031 -11.055 -32.969 1 98.12 411 ARG A O 1
ATOM 3135 N N . VAL A 1 412 ? -13.867 -11.367 -33 1 96.06 412 VAL A N 1
ATOM 3136 C CA . VAL A 1 412 ? -13.859 -11.977 -34.312 1 96.06 412 VAL A CA 1
ATOM 3137 C C . VAL A 1 412 ? -14.094 -13.484 -34.188 1 96.06 412 VAL A C 1
ATOM 3139 O O . VAL A 1 412 ? -13.188 -14.227 -33.812 1 96.06 412 VAL A O 1
ATOM 3142 N N . VAL A 1 413 ? -15.273 -13.93 -34.469 1 96 413 VAL A N 1
ATOM 3143 C CA . VAL A 1 413 ? -15.602 -15.344 -34.406 1 96 413 VAL A CA 1
ATOM 3144 C C . VAL A 1 413 ? -15.172 -16.031 -35.688 1 96 413 VAL A C 1
ATOM 3146 O O . VAL A 1 413 ? -14.453 -17.031 -35.656 1 96 413 VAL A O 1
ATOM 3149 N N . ASP A 1 414 ? -15.648 -15.586 -36.781 1 94.88 414 ASP A N 1
ATOM 3150 C CA . ASP A 1 414 ? -15.258 -15.969 -38.125 1 94.88 414 ASP A CA 1
ATOM 3151 C C . ASP A 1 414 ? -15.656 -14.906 -39.156 1 94.88 414 ASP A C 1
ATOM 3153 O O . ASP A 1 414 ? -15.891 -13.75 -38.781 1 94.88 414 ASP A O 1
ATOM 3157 N N . ALA A 1 415 ? -15.68 -15.242 -40.469 1 95.5 415 ALA A N 1
ATOM 3158 C CA . ALA A 1 415 ? -15.898 -14.258 -41.5 1 95.5 415 ALA A CA 1
ATOM 3159 C C . ALA A 1 415 ? -17.344 -13.781 -41.531 1 95.5 415 ALA A C 1
ATOM 3161 O O . ALA A 1 415 ? -17.656 -12.742 -42.125 1 95.5 415 ALA A O 1
ATOM 3162 N N . GLU A 1 416 ? -18.234 -14.484 -40.875 1 96.5 416 GLU A N 1
ATOM 3163 C CA . GLU A 1 416 ? -19.641 -14.164 -41 1 96.5 416 GLU A CA 1
ATOM 3164 C C . GLU A 1 416 ? -20.281 -13.93 -39.625 1 96.5 416 GLU A C 1
ATOM 3166 O O . GLU A 1 416 ? -21.484 -13.648 -39.531 1 96.5 416 GLU A O 1
ATOM 3171 N N . ARG A 1 417 ? -19.531 -13.969 -38.594 1 97.19 417 ARG A N 1
ATOM 3172 C CA . ARG A 1 417 ? -20.094 -13.859 -37.25 1 97.19 417 ARG A CA 1
ATOM 3173 C C . ARG A 1 417 ? -19.25 -12.93 -36.375 1 97.19 417 ARG A C 1
ATOM 3175 O O . ARG A 1 417 ? -18.031 -12.906 -36.469 1 97.19 417 ARG A O 1
ATOM 3182 N N . VAL A 1 418 ? -19.969 -12.18 -35.5 1 97.62 418 VAL A N 1
ATOM 3183 C CA . VAL A 1 418 ? -19.359 -11.297 -34.531 1 97.62 418 VAL A CA 1
ATOM 3184 C C . VAL A 1 418 ? -19.797 -11.719 -33.125 1 97.62 418 VAL A C 1
ATOM 3186 O O . VAL A 1 418 ? -20.953 -12.078 -32.906 1 97.62 418 VAL A O 1
ATOM 3189 N N . GLY A 1 419 ? -18.797 -11.789 -32.188 1 97.88 419 GLY A N 1
ATOM 3190 C CA . GLY A 1 419 ? -19.109 -12.078 -30.797 1 97.88 419 GLY A CA 1
ATOM 3191 C C . GLY A 1 419 ? -19.141 -10.836 -29.922 1 97.88 419 GLY A C 1
ATOM 3192 O O . GLY A 1 419 ? -18.391 -9.883 -30.172 1 97.88 419 GLY A O 1
ATOM 3193 N N . LEU A 1 420 ? -20.016 -10.781 -28.922 1 97.75 420 LEU A N 1
ATOM 3194 C CA . LEU A 1 420 ? -20.172 -9.727 -27.938 1 97.75 420 LEU A CA 1
ATOM 3195 C C . LEU A 1 420 ? -20.312 -10.305 -26.531 1 97.75 420 LEU A C 1
ATOM 3197 O O . LEU A 1 420 ? -21.203 -11.125 -26.281 1 97.75 420 LEU A O 1
ATOM 3201 N N . SER A 1 421 ? -19.406 -9.844 -25.672 1 98.62 421 SER A N 1
ATOM 3202 C CA . SER A 1 421 ? -19.547 -10.258 -24.266 1 98.62 421 SER A CA 1
ATOM 3203 C C . SER A 1 421 ? -19.688 -9.047 -23.359 1 98.62 421 SER A C 1
ATOM 3205 O O . SER A 1 421 ? -18.891 -8.117 -23.406 1 98.62 421 SER A O 1
ATOM 3207 N N . VAL A 1 422 ? -20.703 -9.023 -22.547 1 98.25 422 VAL A N 1
ATOM 3208 C CA . VAL A 1 422 ? -20.969 -8 -21.547 1 98.25 422 VAL A CA 1
ATOM 3209 C C . VAL A 1 422 ? -20.375 -8.414 -20.219 1 98.25 422 VAL A C 1
ATOM 3211 O O . VAL A 1 422 ? -20.344 -9.602 -19.875 1 98.25 422 VAL A O 1
ATOM 3214 N N . ASP A 1 423 ? -19.812 -7.457 -19.5 1 98.38 423 ASP A N 1
ATOM 3215 C CA . ASP A 1 423 ? -19.188 -7.797 -18.234 1 98.38 423 ASP A CA 1
ATOM 3216 C C . ASP A 1 423 ? -19.531 -6.766 -17.156 1 98.38 423 ASP A C 1
ATOM 3218 O O . ASP A 1 423 ? -20.438 -5.957 -17.328 1 98.38 423 ASP A O 1
ATOM 3222 N N . GLU A 1 424 ? -18.859 -6.82 -15.992 1 98.06 424 GLU A N 1
ATOM 3223 C CA . GLU A 1 424 ? -19.156 -6.027 -14.805 1 98.06 424 GLU A CA 1
ATOM 3224 C C . GLU A 1 424 ? -19.031 -4.535 -15.086 1 98.06 424 GLU A C 1
ATOM 3226 O O . GLU A 1 424 ? -19.703 -3.719 -14.453 1 98.06 424 GLU A O 1
ATOM 3231 N N . THR A 1 425 ? -18.234 -4.145 -16.031 1 97.69 425 THR A N 1
ATOM 3232 C CA . THR A 1 425 ? -17.922 -2.74 -16.266 1 97.69 425 THR A CA 1
ATOM 3233 C C . THR A 1 425 ? -18.891 -2.129 -17.281 1 97.69 425 THR A C 1
ATOM 3235 O O . THR A 1 425 ? -18.828 -0.93 -17.562 1 97.69 425 THR A O 1
ATOM 3238 N N . THR A 1 426 ? -19.828 -2.93 -17.875 1 97.88 426 THR A N 1
ATOM 3239 C CA . THR A 1 426 ? -20.75 -2.463 -18.891 1 97.88 426 THR A CA 1
ATOM 3240 C C . THR A 1 426 ? -21.875 -1.649 -18.281 1 97.88 426 THR A C 1
ATOM 3242 O O . THR A 1 426 ? -22.406 -2.016 -17.234 1 97.88 426 THR A O 1
ATOM 3245 N N . THR A 1 427 ? -22.219 -0.557 -18.906 1 96.25 427 THR A N 1
ATOM 3246 C CA . THR A 1 427 ? -23.281 0.335 -18.438 1 96.25 427 THR A CA 1
ATOM 3247 C C . THR A 1 427 ? -24.391 0.443 -19.484 1 96.25 427 THR A C 1
ATOM 3249 O O . THR A 1 427 ? -24.266 -0.092 -20.594 1 96.25 427 THR A O 1
ATOM 3252 N N . GLN A 1 428 ? -25.516 1.128 -19.109 1 96.31 428 GLN A N 1
ATOM 3253 C CA . GLN A 1 428 ? -26.594 1.404 -20.047 1 96.31 428 GLN A CA 1
ATOM 3254 C C . GLN A 1 428 ? -26.062 2.166 -21.266 1 96.31 428 GLN A C 1
ATOM 3256 O O . GLN A 1 428 ? -26.438 1.858 -22.406 1 96.31 428 GLN A O 1
ATOM 3261 N N . ALA A 1 429 ? -25.203 3.145 -21.016 1 96.25 429 ALA A N 1
ATOM 3262 C CA . ALA A 1 429 ? -24.641 3.938 -22.109 1 96.25 429 ALA A CA 1
ATOM 3263 C C . ALA A 1 429 ? -23.844 3.061 -23.078 1 96.25 429 ALA A C 1
ATOM 3265 O O . ALA A 1 429 ? -23.844 3.311 -24.281 1 96.25 429 ALA A O 1
ATOM 3266 N N . ASP A 1 430 ? -23.25 2.051 -22.578 1 97.38 430 ASP A N 1
ATOM 3267 C CA . ASP A 1 430 ? -22.5 1.119 -23.406 1 97.38 430 ASP A CA 1
ATOM 3268 C C . ASP A 1 430 ? -23.422 0.306 -24.312 1 97.38 430 ASP A C 1
ATOM 3270 O O . ASP A 1 430 ? -23.109 0.062 -25.469 1 97.38 430 ASP A O 1
ATOM 3274 N N . ILE A 1 431 ? -24.516 -0.167 -23.734 1 97.88 431 ILE A N 1
ATOM 3275 C CA . ILE A 1 431 ? -25.5 -0.928 -24.5 1 97.88 431 ILE A CA 1
ATOM 3276 C C . ILE A 1 431 ? -26.031 -0.071 -25.656 1 97.88 431 ILE A C 1
ATOM 3278 O O . ILE A 1 431 ? -26.141 -0.538 -26.781 1 97.88 431 ILE A O 1
ATOM 3282 N N . GLU A 1 432 ? -26.328 1.157 -25.344 1 97.38 432 GLU A N 1
ATOM 3283 C CA . GLU A 1 432 ? -26.844 2.08 -26.359 1 97.38 432 GLU A CA 1
ATOM 3284 C C . GLU A 1 432 ? -25.812 2.352 -27.438 1 97.38 432 GLU A C 1
ATOM 3286 O O . GLU A 1 432 ? -26.141 2.439 -28.625 1 97.38 432 GLU A O 1
ATOM 3291 N N . THR A 1 433 ? -24.578 2.441 -27.031 1 97.12 433 THR A N 1
ATOM 3292 C CA . THR A 1 433 ? -23.5 2.629 -27.984 1 97.12 433 THR A CA 1
ATOM 3293 C C . THR A 1 433 ? -23.359 1.409 -28.891 1 97.12 433 THR A C 1
ATOM 3295 O O . THR A 1 433 ? -23.141 1.548 -30.094 1 97.12 433 THR A O 1
ATOM 3298 N N . LEU A 1 434 ? -23.469 0.217 -28.344 1 97.56 434 LEU A N 1
ATOM 3299 C CA . LEU A 1 434 ? -23.406 -1.01 -29.125 1 97.56 434 LEU A CA 1
ATOM 3300 C C . LEU A 1 434 ? -24.562 -1.073 -30.125 1 97.56 434 LEU A C 1
ATOM 3302 O O . LEU A 1 434 ? -24.375 -1.419 -31.297 1 97.56 434 LEU A O 1
ATOM 3306 N N . TRP A 1 435 ? -25.812 -0.729 -29.719 1 97.62 435 TRP A N 1
ATOM 3307 C CA . TRP A 1 435 ? -26.953 -0.671 -30.625 1 97.62 435 TRP A CA 1
ATOM 3308 C C . TRP A 1 435 ? -26.672 0.28 -31.797 1 97.62 435 TRP A C 1
ATOM 3310 O O . TRP A 1 435 ? -27.016 -0.019 -32.938 1 97.62 435 TRP A O 1
ATOM 3320 N N . ALA A 1 436 ? -26.078 1.378 -31.438 1 96.94 436 ALA A N 1
ATOM 3321 C CA . ALA A 1 436 ? -25.812 2.391 -32.469 1 96.94 436 ALA A CA 1
ATOM 3322 C C . ALA A 1 436 ? -24.859 1.857 -33.531 1 96.94 436 ALA A C 1
ATOM 3324 O O . ALA A 1 436 ? -25 2.184 -34.719 1 96.94 436 ALA A O 1
ATOM 3325 N N . ILE A 1 437 ? -23.891 1.081 -33.094 1 96.56 437 ILE A N 1
ATOM 3326 C CA . ILE A 1 437 ? -22.938 0.492 -34.031 1 96.56 437 ILE A CA 1
ATOM 3327 C C . ILE A 1 437 ? -23.656 -0.439 -35 1 96.56 437 ILE A C 1
ATOM 3329 O O . ILE A 1 437 ? -23.328 -0.473 -36.188 1 96.56 437 ILE A O 1
ATOM 3333 N N . PHE A 1 438 ? -24.688 -1.151 -34.562 1 96.06 438 PHE A N 1
ATOM 3334 C CA . PHE A 1 438 ? -25.375 -2.16 -35.344 1 96.06 438 PHE A CA 1
ATOM 3335 C C . PHE A 1 438 ? -26.594 -1.563 -36.062 1 96.06 438 PHE A C 1
ATOM 3337 O O . PHE A 1 438 ? -27.125 -2.154 -37 1 96.06 438 PHE A O 1
ATOM 3344 N N . ALA A 1 439 ? -27.125 -0.446 -35.656 1 94.38 439 ALA A N 1
ATOM 3345 C CA . ALA A 1 439 ? -28.375 0.129 -36.125 1 94.38 439 ALA A CA 1
ATOM 3346 C C . ALA A 1 439 ? -28.219 0.652 -37.562 1 94.38 439 ALA A C 1
ATOM 3348 O O . ALA A 1 439 ? -29.203 0.75 -38.281 1 94.38 439 ALA A O 1
ATOM 3349 N N . ASP A 1 440 ? -27 0.928 -38.062 1 85.19 440 ASP A N 1
ATOM 3350 C CA . ASP A 1 440 ? -26.781 1.442 -39.406 1 85.19 440 ASP A CA 1
ATOM 3351 C C . ASP A 1 440 ? -27.797 2.518 -39.75 1 85.19 440 ASP A C 1
ATOM 3353 O O . ASP A 1 440 ? -28.484 2.418 -40.781 1 85.19 440 ASP A O 1
ATOM 3357 N N . GLY A 1 441 ? -28.016 3.504 -38.938 1 84.94 441 GLY A N 1
ATOM 3358 C CA . GLY A 1 441 ? -28.859 4.66 -39.188 1 84.94 441 GLY A CA 1
ATOM 3359 C C . GLY A 1 441 ? -30.281 4.492 -38.688 1 84.94 441 GLY A C 1
ATOM 3360 O O . GLY A 1 441 ? -31.047 5.457 -38.656 1 84.94 441 GLY A O 1
ATOM 3361 N N . LYS A 1 442 ? -30.734 3.398 -38.312 1 92.19 442 LYS A N 1
ATOM 3362 C CA . LYS A 1 442 ? -32.062 3.162 -37.75 1 92.19 442 LYS A CA 1
ATOM 3363 C C . LYS A 1 442 ? -32.156 3.758 -36.344 1 92.19 442 LYS A C 1
ATOM 3365 O O . LYS A 1 442 ? -31.156 4.023 -35.688 1 92.19 442 LYS A O 1
ATOM 3370 N N . ALA A 1 443 ? -33.344 3.971 -36 1 94.69 443 ALA A N 1
ATOM 3371 C CA . ALA A 1 443 ? -33.594 4.422 -34.625 1 94.69 443 ALA A CA 1
ATOM 3372 C C . ALA A 1 443 ? -33.219 3.35 -33.594 1 94.69 443 ALA A C 1
ATOM 3374 O O . ALA A 1 443 ? -33.438 2.16 -33.844 1 94.69 443 ALA A O 1
ATOM 3375 N N . LEU A 1 444 ? -32.625 3.799 -32.531 1 95.94 444 LEU A N 1
ATOM 3376 C CA . LEU A 1 444 ? -32.219 2.867 -31.5 1 95.94 444 LEU A CA 1
ATOM 3377 C C . LEU A 1 444 ? -33.406 2.311 -30.734 1 95.94 444 LEU A C 1
ATOM 3379 O O . LEU A 1 444 ? -34.406 3.01 -30.547 1 95.94 444 LEU A O 1
ATOM 3383 N N . PRO A 1 445 ? -33.344 1.113 -30.297 1 95.19 445 PRO A N 1
ATOM 3384 C CA . PRO A 1 445 ? -34.375 0.531 -29.469 1 95.19 445 PRO A CA 1
ATOM 3385 C C . PRO A 1 445 ? -34.531 1.223 -28.109 1 95.19 445 PRO A C 1
ATOM 3387 O O . PRO A 1 445 ? -33.594 1.905 -27.656 1 95.19 445 PRO A O 1
ATOM 3390 N N . ALA A 1 446 ? -35.719 1.086 -27.547 1 94.38 446 ALA A N 1
ATOM 3391 C CA . ALA A 1 446 ? -35.938 1.588 -26.203 1 94.38 446 ALA A CA 1
ATOM 3392 C C . ALA A 1 446 ? -35.188 0.722 -25.172 1 94.38 446 ALA A C 1
ATOM 3394 O O . ALA A 1 446 ? -35.188 -0.508 -25.281 1 94.38 446 ALA A O 1
ATOM 3395 N N . PHE A 1 447 ? -34.562 1.387 -24.312 1 94.62 447 PHE A N 1
ATOM 3396 C CA . PHE A 1 447 ? -33.875 0.672 -23.234 1 94.62 447 PHE A CA 1
ATOM 3397 C C . PHE A 1 447 ? -34.875 0.242 -22.156 1 94.62 447 PHE A C 1
ATOM 3399 O O . PHE A 1 447 ? -35.344 1.07 -21.375 1 94.62 447 PHE A O 1
ATOM 3406 N N . ALA A 1 448 ? -35.25 -0.933 -22.109 1 92.12 448 ALA A N 1
ATOM 3407 C CA . ALA A 1 448 ? -36.219 -1.477 -21.172 1 92.12 448 ALA A CA 1
ATOM 3408 C C . ALA A 1 448 ? -35.812 -2.873 -20.703 1 92.12 448 ALA A C 1
ATOM 3410 O O . ALA A 1 448 ? -35.156 -3.615 -21.438 1 92.12 448 ALA A O 1
ATOM 3411 N N . GLN A 1 449 ? -36.219 -3.189 -19.547 1 91 449 GLN A N 1
ATOM 3412 C CA . GLN A 1 449 ? -35.938 -4.508 -19 1 91 449 GLN A CA 1
ATOM 3413 C C . GLN A 1 449 ? -36.406 -5.613 -19.938 1 91 449 GLN A C 1
ATOM 3415 O O . GLN A 1 449 ? -37.406 -5.457 -20.641 1 91 449 GLN A O 1
ATOM 3420 N N . ALA A 1 450 ? -35.594 -6.676 -19.938 1 93.06 450 ALA A N 1
ATOM 3421 C CA . ALA A 1 450 ? -35.875 -7.828 -20.797 1 93.06 450 ALA A CA 1
ATOM 3422 C C . ALA A 1 450 ? -36.062 -9.094 -19.969 1 93.06 450 ALA A C 1
ATOM 3424 O O . ALA A 1 450 ? -35.594 -9.172 -18.828 1 93.06 450 ALA A O 1
ATOM 3425 N N . GLU A 1 451 ? -36.75 -10.008 -20.562 1 93.44 451 GLU A N 1
ATOM 3426 C CA . GLU A 1 451 ? -36.906 -11.305 -19.906 1 93.44 451 GLU A CA 1
ATOM 3427 C C . GLU A 1 451 ? -35.594 -12.055 -19.844 1 93.44 451 GLU A C 1
ATOM 3429 O O . GLU A 1 451 ? -34.75 -11.922 -20.734 1 93.44 451 GLU A O 1
ATOM 3434 N N . SER A 1 452 ? -35.438 -12.812 -18.719 1 95.44 452 SER A N 1
ATOM 3435 C CA . SER A 1 452 ? -34.25 -13.625 -18.578 1 95.44 452 SER A CA 1
ATOM 3436 C C . SER A 1 452 ? -34.125 -14.641 -19.719 1 95.44 452 SER A C 1
ATOM 3438 O O . SER A 1 452 ? -35.125 -15.227 -20.141 1 95.44 452 SER A O 1
ATOM 3440 N N . ALA A 1 453 ? -32.875 -14.781 -20.203 1 97 453 ALA A N 1
ATOM 3441 C CA . ALA A 1 453 ? -32.594 -15.742 -21.281 1 97 453 ALA A CA 1
ATOM 3442 C C . ALA A 1 453 ? -31.922 -16.984 -20.734 1 97 453 ALA A C 1
ATOM 3444 O O . ALA A 1 453 ? -31.438 -17.828 -21.5 1 97 453 ALA A O 1
ATOM 3445 N N . LEU A 1 454 ? -31.859 -17.156 -19.469 1 98.12 454 LEU A N 1
ATOM 3446 C CA . LEU A 1 454 ? -31.312 -18.375 -18.875 1 98.12 454 LEU A CA 1
ATOM 3447 C C . LEU A 1 454 ? -32.344 -19.5 -18.922 1 98.12 454 LEU A C 1
ATOM 3449 O O . LEU A 1 454 ? -33.531 -19.281 -18.703 1 98.12 454 LEU A O 1
ATOM 3453 N N . PRO A 1 455 ? -31.875 -20.672 -19.281 1 97.25 455 PRO A N 1
ATOM 3454 C CA . PRO A 1 455 ? -32.844 -21.781 -19.281 1 97.25 455 PRO A CA 1
ATOM 3455 C C . PRO A 1 455 ? -33.406 -22.078 -17.906 1 97.25 455 PRO A C 1
ATOM 3457 O O . PRO A 1 455 ? -32.656 -22.328 -16.953 1 97.25 455 PRO A O 1
ATOM 3460 N N . ALA A 1 456 ? -34.625 -22.156 -17.812 1 96.5 456 ALA A N 1
ATOM 3461 C CA . ALA A 1 456 ? -35.312 -22.359 -16.547 1 96.5 456 ALA A CA 1
ATOM 3462 C C . ALA A 1 456 ? -34.812 -23.625 -15.844 1 96.5 456 ALA A C 1
ATOM 3464 O O . ALA A 1 456 ? -34.688 -23.641 -14.617 1 96.5 456 ALA A O 1
ATOM 3465 N N . ALA A 1 457 ? -34.531 -24.594 -16.625 1 96.5 457 ALA A N 1
ATOM 3466 C CA . ALA A 1 457 ? -34.188 -25.891 -16.094 1 96.5 457 ALA A CA 1
ATOM 3467 C C . ALA A 1 457 ? -32.75 -25.875 -15.508 1 96.5 457 ALA A C 1
ATOM 3469 O O . ALA A 1 457 ? -32.375 -26.797 -14.797 1 96.5 457 ALA A O 1
ATOM 3470 N N . LEU A 1 458 ? -32.062 -24.828 -15.797 1 98.06 458 LEU A N 1
ATOM 3471 C CA . LEU A 1 458 ? -30.672 -24.797 -15.367 1 98.06 458 LEU A CA 1
ATOM 3472 C C . LEU A 1 458 ? -30.453 -23.688 -14.344 1 98.06 458 LEU A C 1
ATOM 3474 O O . LEU A 1 458 ? -29.312 -23.391 -13.969 1 98.06 458 LEU A O 1
ATOM 3478 N N . LEU A 1 459 ? -31.516 -23.047 -13.922 1 98.12 459 LEU A N 1
ATOM 3479 C CA . LEU A 1 459 ? -31.375 -22.047 -12.875 1 98.12 459 LEU A CA 1
ATOM 3480 C C . LEU A 1 459 ? -30.906 -22.688 -11.57 1 98.12 459 LEU A C 1
ATOM 3482 O O . LEU A 1 459 ? -31.422 -23.719 -11.172 1 98.12 459 LEU A O 1
ATOM 3486 N N . ARG A 1 460 ? -29.938 -22.125 -11 1 97.62 460 ARG A N 1
ATOM 3487 C CA . ARG A 1 460 ? -29.359 -22.672 -9.773 1 97.62 460 ARG A CA 1
ATOM 3488 C C . ARG A 1 460 ? -30.375 -22.672 -8.641 1 97.62 460 ARG A C 1
ATOM 3490 O O . ARG A 1 460 ? -31.125 -21.688 -8.477 1 97.62 460 ARG A O 1
ATOM 3497 N N . GLN A 1 461 ? -30.344 -23.672 -7.867 1 96.38 461 GLN A N 1
ATOM 3498 C CA . GLN A 1 461 ? -31.234 -23.781 -6.727 1 96.38 461 GLN A CA 1
ATOM 3499 C C . GLN A 1 461 ? -30.469 -23.875 -5.414 1 96.38 461 GLN A C 1
ATOM 3501 O O . GLN A 1 461 ? -31 -23.594 -4.344 1 96.38 461 GLN A O 1
ATOM 3506 N N . SER A 1 462 ? -29.25 -24.297 -5.469 1 96.88 462 SER A N 1
ATOM 3507 C CA . SER A 1 462 ? -28.453 -24.484 -4.27 1 96.88 462 SER A CA 1
ATOM 3508 C C . SER A 1 462 ? -27.906 -23.156 -3.742 1 96.88 462 SER A C 1
ATOM 3510 O O . SER A 1 462 ? -27.609 -22.25 -4.523 1 96.88 462 SER A O 1
ATOM 3512 N N . PRO A 1 463 ? -27.844 -23.047 -2.395 1 96.31 463 PRO A N 1
ATOM 3513 C CA . PRO A 1 463 ? -27.219 -21.844 -1.85 1 96.31 463 PRO A CA 1
ATOM 3514 C C . PRO A 1 463 ? -25.719 -21.766 -2.146 1 96.31 463 PRO A C 1
ATOM 3516 O O . PRO A 1 463 ? -25.094 -22.781 -2.412 1 96.31 463 PRO A O 1
ATOM 3519 N N . ILE A 1 464 ? -25.219 -20.578 -2.156 1 97.25 464 ILE A N 1
ATOM 3520 C CA . ILE A 1 464 ? -23.781 -20.406 -2.383 1 97.25 464 ILE A CA 1
ATOM 3521 C C . ILE A 1 464 ? -23.188 -19.547 -1.272 1 97.25 464 ILE A C 1
ATOM 3523 O O . ILE A 1 464 ? -23.844 -18.656 -0.75 1 97.25 464 ILE A O 1
ATOM 3527 N N . LEU A 1 465 ? -21.891 -19.844 -0.869 1 97.94 465 LEU A N 1
ATOM 3528 C CA . LEU A 1 465 ? -21.047 -19.047 0.006 1 97.94 465 LEU A CA 1
ATOM 3529 C C . LEU A 1 465 ? -21.766 -18.703 1.307 1 97.94 465 LEU A C 1
ATOM 3531 O O . LEU A 1 465 ? -21.859 -17.547 1.693 1 97.94 465 LEU A O 1
ATOM 3535 N N . SER A 1 466 ? -22.234 -19.719 1.926 1 96.69 466 SER A N 1
ATOM 3536 C CA . SER A 1 466 ? -23.016 -19.578 3.15 1 96.69 466 SER A CA 1
ATOM 3537 C C . SER A 1 466 ? -22.109 -19.359 4.359 1 96.69 466 SER A C 1
ATOM 3539 O O . SER A 1 466 ? -22.562 -18.875 5.402 1 96.69 466 SER A O 1
ATOM 3541 N N . HIS A 1 467 ? -20.828 -19.75 4.23 1 96.19 467 HIS A N 1
ATOM 3542 C CA . HIS A 1 467 ? -19.906 -19.578 5.344 1 96.19 467 HIS A CA 1
ATOM 3543 C C . HIS A 1 467 ? -19.828 -18.125 5.789 1 96.19 467 HIS A C 1
ATOM 3545 O O . HIS A 1 467 ? -19.844 -17.219 4.957 1 96.19 467 HIS A O 1
ATOM 3551 N N . PRO A 1 468 ? -19.656 -17.859 7.07 1 95.44 468 PRO A N 1
ATOM 3552 C CA . PRO A 1 468 ? -19.703 -16.5 7.613 1 95.44 468 PRO A CA 1
ATOM 3553 C C . PRO A 1 468 ? -18.625 -15.594 7.02 1 95.44 468 PRO A C 1
ATOM 3555 O O . PRO A 1 468 ? -18.828 -14.383 6.918 1 95.44 468 PRO A O 1
ATOM 3558 N N . VAL A 1 469 ? -17.547 -16.172 6.629 1 96.88 469 VAL A N 1
ATOM 3559 C CA . VAL A 1 469 ? -16.453 -15.352 6.113 1 96.88 469 VAL A CA 1
ATOM 3560 C C . VAL A 1 469 ? -16.906 -14.586 4.871 1 96.88 469 VAL A C 1
ATOM 3562 O O . VAL A 1 469 ? -16.438 -13.484 4.605 1 96.88 469 VAL A O 1
ATOM 3565 N N . PHE A 1 470 ? -17.875 -15.117 4.102 1 97.88 470 PHE A N 1
ATOM 3566 C CA . PHE A 1 470 ? -18.375 -14.484 2.885 1 97.88 470 PHE A CA 1
ATOM 3567 C C . PHE A 1 470 ? -19.562 -13.578 3.188 1 97.88 470 PHE A C 1
ATOM 3569 O O . PHE A 1 470 ? -20.156 -13 2.275 1 97.88 470 PHE A O 1
ATOM 3576 N N . ASN A 1 471 ? -19.938 -13.391 4.453 1 95.56 471 ASN A N 1
ATOM 3577 C CA . ASN A 1 471 ? -21.156 -12.664 4.812 1 95.56 471 ASN A CA 1
ATOM 3578 C C . ASN A 1 471 ? -20.891 -11.617 5.887 1 95.56 471 ASN A C 1
ATOM 3580 O O . ASN A 1 471 ? -21.828 -11 6.402 1 95.56 471 ASN A O 1
ATOM 3584 N N . ARG A 1 472 ? -19.656 -11.398 6.152 1 94.06 472 ARG A N 1
ATOM 3585 C CA . ARG A 1 472 ? -19.328 -10.555 7.301 1 94.06 472 ARG A CA 1
ATOM 3586 C C . ARG A 1 472 ? -18.562 -9.312 6.867 1 94.06 472 ARG A C 1
ATOM 3588 O O . ARG A 1 472 ? -18.719 -8.242 7.457 1 94.06 472 ARG A O 1
ATOM 3595 N N . TYR A 1 473 ? -17.734 -9.281 5.891 1 96.75 473 TYR A N 1
ATOM 3596 C CA . TYR A 1 473 ? -16.734 -8.266 5.602 1 96.75 473 TYR A CA 1
ATOM 3597 C C . TYR A 1 473 ? -17.125 -7.43 4.391 1 96.75 473 TYR A C 1
ATOM 3599 O O . TYR A 1 473 ? -16.312 -7.195 3.496 1 96.75 473 TYR A O 1
ATOM 3607 N N . HIS A 1 474 ? -18.375 -6.898 4.387 1 95.88 474 HIS A N 1
ATOM 3608 C CA . HIS A 1 474 ? -18.891 -6.195 3.219 1 95.88 474 HIS A CA 1
ATOM 3609 C C . HIS A 1 474 ? -18.578 -4.703 3.289 1 95.88 474 HIS A C 1
ATOM 3611 O O . HIS A 1 474 ? -18.594 -4.012 2.268 1 95.88 474 HIS A O 1
ATOM 3617 N N . SER A 1 475 ? -18.375 -4.117 4.496 1 96.94 475 SER A N 1
ATOM 3618 C CA . SER A 1 475 ? -17.891 -2.738 4.594 1 96.94 475 SER A CA 1
ATOM 3619 C C . SER A 1 475 ? -16.391 -2.654 4.414 1 96.94 475 SER A C 1
ATOM 3621 O O . SER A 1 475 ? -15.664 -3.594 4.754 1 96.94 475 SER A O 1
ATOM 3623 N N . GLU A 1 476 ? -15.891 -1.532 3.854 1 97.06 476 GLU A N 1
ATOM 3624 C CA . GLU A 1 476 ? -14.461 -1.39 3.609 1 97.06 476 GLU A CA 1
ATOM 3625 C C . GLU A 1 476 ? -13.672 -1.421 4.914 1 97.06 476 GLU A C 1
ATOM 3627 O O . GLU A 1 476 ? -12.562 -1.959 4.965 1 97.06 476 GLU A O 1
ATOM 3632 N N . THR A 1 477 ? -14.219 -0.878 5.984 1 96.62 477 THR A N 1
ATOM 3633 C CA . THR A 1 477 ? -13.539 -0.868 7.273 1 96.62 477 THR A CA 1
ATOM 3634 C C . THR A 1 477 ? -13.289 -2.291 7.766 1 96.62 477 THR A C 1
ATOM 3636 O O . THR A 1 477 ? -12.18 -2.619 8.195 1 96.62 477 THR A O 1
ATOM 3639 N N . GLU A 1 478 ? -14.273 -3.121 7.68 1 96.81 478 GLU A N 1
ATOM 3640 C CA . GLU A 1 478 ? -14.141 -4.504 8.133 1 96.81 478 GLU A CA 1
ATOM 3641 C C . GLU A 1 478 ? -13.18 -5.285 7.246 1 96.81 478 GLU A C 1
ATOM 3643 O O . GLU A 1 478 ? -12.383 -6.086 7.742 1 96.81 478 GLU A O 1
ATOM 3648 N N . LEU A 1 479 ? -13.273 -5.062 5.938 1 98.06 479 LEU A N 1
ATOM 3649 C CA . LEU A 1 479 ? -12.359 -5.762 5.039 1 98.06 479 LEU A CA 1
ATOM 3650 C C . LEU A 1 479 ? -10.922 -5.344 5.301 1 98.06 479 LEU A C 1
ATOM 3652 O O . LEU A 1 479 ? -10.016 -6.188 5.32 1 98.06 479 LEU A O 1
ATOM 3656 N N . MET A 1 480 ? -10.688 -4.023 5.438 1 97.31 480 MET A N 1
ATOM 3657 C CA . MET A 1 480 ? -9.352 -3.502 5.711 1 97.31 480 MET A CA 1
ATOM 3658 C C . MET A 1 480 ? -8.758 -4.156 6.957 1 97.31 480 MET A C 1
ATOM 3660 O O . MET A 1 480 ? -7.605 -4.598 6.941 1 97.31 480 MET A O 1
ATOM 3664 N N . ARG A 1 481 ? -9.523 -4.285 8.008 1 96.94 481 ARG A N 1
ATOM 3665 C CA . ARG A 1 481 ? -9.055 -4.871 9.266 1 96.94 481 ARG A CA 1
ATOM 3666 C C . ARG A 1 481 ? -8.836 -6.371 9.117 1 96.94 481 ARG A C 1
ATOM 3668 O O . ARG A 1 481 ? -7.914 -6.93 9.711 1 96.94 481 ARG A O 1
ATOM 3675 N N . TYR A 1 482 ? -9.711 -7.031 8.344 1 97.44 482 TYR A N 1
ATOM 3676 C CA . TYR A 1 482 ? -9.539 -8.453 8.086 1 97.44 482 TYR A CA 1
ATOM 3677 C C . TYR A 1 482 ? -8.227 -8.719 7.352 1 97.44 482 TYR A C 1
ATOM 3679 O O . TYR A 1 482 ? -7.461 -9.602 7.742 1 97.44 482 TYR A O 1
ATOM 3687 N N . LEU A 1 483 ? -7.957 -7.945 6.324 1 98.06 483 LEU A N 1
ATOM 3688 C CA . LEU A 1 483 ? -6.723 -8.086 5.559 1 98.06 483 LEU A CA 1
ATOM 3689 C C . LEU A 1 483 ? -5.504 -7.824 6.438 1 98.06 483 LEU A C 1
ATOM 3691 O O . LEU A 1 483 ? -4.496 -8.523 6.336 1 98.06 483 LEU A O 1
ATOM 3695 N N . ARG A 1 484 ? -5.578 -6.832 7.277 1 97 484 ARG A N 1
ATOM 3696 C CA . ARG A 1 484 ? -4.492 -6.527 8.203 1 97 484 ARG A CA 1
ATOM 3697 C C . ARG A 1 484 ? -4.25 -7.688 9.164 1 97 484 ARG A C 1
ATOM 3699 O O . ARG A 1 484 ? -3.104 -8.086 9.391 1 97 484 ARG A O 1
ATOM 3706 N N . LYS A 1 485 ? -5.301 -8.219 9.688 1 97 485 LYS A N 1
ATOM 3707 C CA . LYS A 1 485 ? -5.207 -9.344 10.617 1 97 485 LYS A CA 1
ATOM 3708 C C . LYS A 1 485 ? -4.516 -10.539 9.961 1 97 485 LYS A C 1
ATOM 3710 O O . LYS A 1 485 ? -3.627 -11.148 10.562 1 97 485 LYS A O 1
ATOM 3715 N N . LEU A 1 486 ? -4.926 -10.867 8.766 1 97.19 486 LEU A N 1
ATOM 3716 C CA . LEU A 1 486 ? -4.332 -12 8.062 1 97.19 486 LEU A CA 1
ATOM 3717 C C . LEU A 1 486 ? -2.859 -11.742 7.762 1 97.19 486 LEU A C 1
ATOM 3719 O O . LEU A 1 486 ? -2.02 -12.625 7.938 1 97.19 486 LEU A O 1
ATOM 3723 N N . ALA A 1 487 ? -2.502 -10.562 7.293 1 96.06 487 ALA A N 1
ATOM 3724 C CA . ALA A 1 487 ? -1.118 -10.219 6.98 1 96.06 487 ALA A CA 1
ATOM 3725 C C . ALA A 1 487 ? -0.234 -10.312 8.219 1 96.06 487 ALA A C 1
ATOM 3727 O O . ALA A 1 487 ? 0.935 -10.695 8.133 1 96.06 487 ALA A O 1
ATOM 3728 N N . ASP A 1 488 ? -0.788 -9.992 9.383 1 95.62 488 ASP A N 1
ATOM 3729 C CA . ASP A 1 488 ? -0.024 -9.992 10.633 1 95.62 488 ASP A CA 1
ATOM 3730 C C . ASP A 1 488 ? 0.299 -11.414 11.078 1 95.62 488 ASP A C 1
ATOM 3732 O O . ASP A 1 488 ? 1.223 -11.633 11.867 1 95.62 488 ASP A O 1
ATOM 3736 N N . LYS A 1 489 ? -0.438 -12.383 10.586 1 96.12 489 LYS A N 1
ATOM 3737 C CA . LYS A 1 489 ? -0.205 -13.781 10.938 1 96.12 489 LYS A CA 1
ATOM 3738 C C . LYS A 1 489 ? 0.951 -14.367 10.133 1 96.12 489 LYS A C 1
ATOM 3740 O O . LYS A 1 489 ? 1.449 -15.453 10.445 1 96.12 489 LYS A O 1
ATOM 3745 N N . ASP A 1 490 ? 1.412 -13.672 9.164 1 95.19 490 ASP A N 1
ATOM 3746 C CA . ASP A 1 490 ? 2.408 -14.203 8.234 1 95.19 490 ASP A CA 1
ATOM 3747 C C . ASP A 1 490 ? 3.768 -13.547 8.453 1 95.19 490 ASP A C 1
ATOM 3749 O O . ASP A 1 490 ? 3.855 -12.477 9.062 1 95.19 490 ASP A O 1
ATOM 3753 N N . LEU A 1 491 ? 4.824 -14.211 8.047 1 93.38 491 LEU A N 1
ATOM 3754 C CA . LEU A 1 491 ? 6.18 -13.672 7.941 1 93.38 491 LEU A CA 1
ATOM 3755 C C . LEU A 1 491 ? 6.586 -13.516 6.48 1 93.38 491 LEU A C 1
ATOM 3757 O O . LEU A 1 491 ? 6.512 -14.469 5.703 1 93.38 491 LEU A O 1
ATOM 3761 N N . ALA A 1 492 ? 6.934 -12.297 6.059 1 92.81 492 ALA A N 1
ATOM 3762 C CA . ALA A 1 492 ? 7.32 -12 4.684 1 92.81 492 ALA A CA 1
ATOM 3763 C C . ALA A 1 492 ? 8.602 -11.172 4.641 1 92.81 492 ALA A C 1
ATOM 3765 O O . ALA A 1 492 ? 9.234 -10.938 5.68 1 92.81 492 ALA A O 1
ATOM 3766 N N . LEU A 1 493 ? 9.031 -10.734 3.461 1 93.25 493 LEU A N 1
ATOM 3767 C CA . LEU A 1 493 ? 10.281 -10.008 3.268 1 93.25 493 LEU A CA 1
ATOM 3768 C C . LEU A 1 493 ? 10.234 -8.641 3.949 1 93.25 493 LEU A C 1
ATOM 3770 O O . LEU A 1 493 ? 11.273 -8.039 4.223 1 93.25 493 LEU A O 1
ATOM 3774 N N . ASP A 1 494 ? 9.062 -8.156 4.23 1 93.88 494 ASP A N 1
ATOM 3775 C CA . ASP A 1 494 ? 8.938 -6.852 4.871 1 93.88 494 ASP A CA 1
ATOM 3776 C C . ASP A 1 494 ? 9.336 -6.926 6.344 1 93.88 494 ASP A C 1
ATOM 3778 O O . ASP A 1 494 ? 9.5 -5.898 7 1 93.88 494 ASP A O 1
ATOM 3782 N N . ARG A 1 495 ? 9.617 -8.203 6.859 1 94.19 495 ARG A N 1
ATOM 3783 C CA . ARG A 1 495 ? 9.992 -8.359 8.258 1 94.19 495 ARG A CA 1
ATOM 3784 C C . ARG A 1 495 ? 11.391 -8.953 8.391 1 94.19 495 ARG A C 1
ATOM 3786 O O . ARG A 1 495 ? 12.102 -8.656 9.352 1 94.19 495 ARG A O 1
ATOM 3793 N N . THR A 1 496 ? 11.703 -9.883 7.473 1 93.81 496 THR A N 1
ATOM 3794 C CA . THR A 1 496 ? 12.93 -10.648 7.695 1 93.81 496 THR A CA 1
ATOM 3795 C C . THR A 1 496 ? 13.43 -11.258 6.391 1 93.81 496 THR A C 1
ATOM 3797 O O . THR A 1 496 ? 12.719 -11.258 5.387 1 93.81 496 THR A O 1
ATOM 3800 N N . MET A 1 497 ? 14.75 -11.75 6.469 1 92.12 497 MET A N 1
ATOM 3801 C CA . MET A 1 497 ? 15.344 -12.406 5.309 1 92.12 497 MET A CA 1
ATOM 3802 C C . MET A 1 497 ? 14.945 -13.875 5.25 1 92.12 497 MET A C 1
ATOM 3804 O O . MET A 1 497 ? 14.367 -14.406 6.195 1 92.12 497 MET A O 1
ATOM 3808 N N . ILE A 1 498 ? 15.266 -14.531 4.227 1 73.31 498 ILE A N 1
ATOM 3809 C CA . ILE A 1 498 ? 15.359 -15.938 3.859 1 73.31 498 ILE A CA 1
ATOM 3810 C C . ILE A 1 498 ? 14.031 -16.641 4.145 1 73.31 498 ILE A C 1
ATOM 3812 O O . ILE A 1 498 ? 13.898 -17.344 5.148 1 73.31 498 ILE A O 1
ATOM 3816 N N . PRO A 1 499 ? 13.031 -16.578 3.406 1 63.78 499 PRO A N 1
ATOM 3817 C CA . PRO A 1 499 ? 11.891 -17.453 3.734 1 63.78 499 PRO A CA 1
ATOM 3818 C C . PRO A 1 499 ? 12.086 -18.891 3.242 1 63.78 499 PRO A C 1
ATOM 3820 O O . PRO A 1 499 ? 11.789 -19.828 3.969 1 63.78 499 PRO A O 1
ATOM 3823 N N . LEU A 1 500 ? 12.539 -19.188 1.79 1 65 500 LEU A N 1
ATOM 3824 C CA . LEU A 1 500 ? 12.734 -20.5 1.188 1 65 500 LEU A CA 1
ATOM 3825 C C . LEU A 1 500 ? 13.922 -20.5 0.23 1 65 500 LEU A C 1
ATOM 3827 O O . LEU A 1 500 ? 13.977 -19.672 -0.682 1 65 500 LEU A O 1
ATOM 3831 N N . GLY A 1 501 ? 15.188 -20.875 0.819 1 65.75 501 GLY A N 1
ATOM 3832 C CA . GLY A 1 501 ? 16.5 -20.844 0.196 1 65.75 501 GLY A CA 1
ATOM 3833 C C . GLY A 1 501 ? 16.453 -21.016 -1.31 1 65.75 501 GLY A C 1
ATOM 3834 O O . GLY A 1 501 ? 17.125 -20.297 -2.049 1 65.75 501 GLY A O 1
ATOM 3835 N N . SER A 1 502 ? 15.492 -21.766 -1.924 1 72.69 502 SER A N 1
ATOM 3836 C CA . SER A 1 502 ? 15.578 -22.047 -3.352 1 72.69 502 SER A CA 1
ATOM 3837 C C . SER A 1 502 ? 14.727 -21.078 -4.164 1 72.69 502 SER A C 1
ATOM 3839 O O . SER A 1 502 ? 14.75 -21.109 -5.398 1 72.69 502 SER A O 1
ATOM 3841 N N . CYS A 1 503 ? 14.133 -20.141 -3.549 1 78.75 503 CYS A N 1
ATOM 3842 C CA . CYS A 1 503 ? 13.25 -19.25 -4.277 1 78.75 503 CYS A CA 1
ATOM 3843 C C . CYS A 1 503 ? 13.883 -17.875 -4.461 1 78.75 503 CYS A C 1
ATOM 3845 O O . CYS A 1 503 ? 13.281 -16.969 -5.055 1 78.75 503 CYS A O 1
ATOM 3847 N N . THR A 1 504 ? 15.109 -17.656 -4.078 1 80.06 504 THR A N 1
ATOM 3848 C CA . THR A 1 504 ? 15.844 -16.406 -4.262 1 80.06 504 THR A CA 1
ATOM 3849 C C . THR A 1 504 ? 14.961 -15.203 -3.926 1 80.06 504 THR A C 1
ATOM 3851 O O . THR A 1 504 ? 14.711 -14.352 -4.781 1 80.06 504 THR A O 1
ATOM 3854 N N . MET A 1 505 ? 14.578 -15.07 -2.682 1 85.12 505 MET A N 1
ATOM 3855 C CA . MET A 1 505 ? 13.711 -13.977 -2.285 1 85.12 505 MET A CA 1
ATOM 3856 C C . MET A 1 505 ? 14.5 -12.68 -2.133 1 85.12 505 MET A C 1
ATOM 3858 O O . MET A 1 505 ? 14.844 -12.281 -1.018 1 85.12 505 MET A O 1
ATOM 3862 N N . LYS A 1 506 ? 14.664 -12.039 -3.344 1 91.56 506 LYS A N 1
ATOM 3863 C CA . LYS A 1 506 ? 15.352 -10.75 -3.342 1 91.56 506 LYS A CA 1
ATOM 3864 C C . LYS A 1 506 ? 14.359 -9.594 -3.264 1 91.56 506 LYS A C 1
ATOM 3866 O O . LYS A 1 506 ? 13.148 -9.82 -3.16 1 91.56 506 LYS A O 1
ATOM 3871 N N . LEU A 1 507 ? 14.852 -8.422 -3.203 1 92.38 507 LEU A N 1
ATOM 3872 C CA . LEU A 1 507 ? 14.008 -7.23 -3.17 1 92.3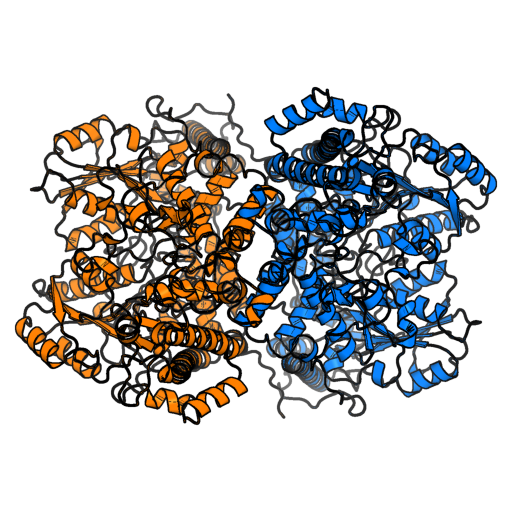8 507 LEU A CA 1
ATOM 3873 C C . LEU A 1 507 ? 13.164 -7.125 -4.434 1 92.38 507 LEU A C 1
ATOM 3875 O O . LEU A 1 507 ? 13.688 -7.23 -5.547 1 92.38 507 LEU A O 1
ATOM 3879 N N . ASN A 1 508 ? 11.875 -7.016 -4.301 1 94.81 508 ASN A N 1
ATOM 3880 C CA . ASN A 1 508 ? 10.953 -6.508 -5.312 1 94.81 508 ASN A CA 1
ATOM 3881 C C . ASN A 1 508 ? 10.672 -5.02 -5.117 1 94.81 508 ASN A C 1
ATOM 3883 O O . ASN A 1 508 ? 9.727 -4.645 -4.422 1 94.81 508 ASN A O 1
ATOM 3887 N N . ALA A 1 509 ? 11.445 -4.25 -5.758 1 97.19 509 ALA A N 1
ATOM 3888 C CA . ALA A 1 509 ? 11.477 -2.822 -5.445 1 97.19 509 ALA A CA 1
ATOM 3889 C C . ALA A 1 509 ? 10.133 -2.168 -5.75 1 97.19 509 ALA A C 1
ATOM 3891 O O . ALA A 1 509 ? 9.438 -2.568 -6.688 1 97.19 509 ALA A O 1
ATOM 3892 N N . ALA A 1 510 ? 9.797 -1.181 -4.938 1 97.5 510 ALA A N 1
ATOM 3893 C CA . ALA A 1 510 ? 8.555 -0.434 -5.129 1 97.5 510 ALA A CA 1
ATOM 3894 C C . ALA A 1 510 ? 8.477 0.135 -6.543 1 97.5 510 ALA A C 1
ATOM 3896 O O . ALA A 1 510 ? 7.418 0.101 -7.176 1 97.5 510 ALA A O 1
ATOM 3897 N N . SER A 1 511 ? 9.586 0.664 -7.059 1 98 511 SER A N 1
ATOM 3898 C CA . SER A 1 511 ? 9.609 1.239 -8.398 1 98 511 SER A CA 1
ATOM 3899 C C . SER A 1 511 ? 9.328 0.182 -9.461 1 98 511 SER A C 1
ATOM 3901 O O . SER A 1 511 ? 8.812 0.495 -10.531 1 98 511 SER A O 1
ATOM 3903 N N . GLU A 1 512 ? 9.711 -1.048 -9.164 1 98.19 512 GLU A N 1
ATOM 3904 C CA . GLU A 1 512 ? 9.438 -2.152 -10.078 1 98.19 512 GLU A CA 1
ATOM 3905 C C . GLU A 1 512 ? 7.957 -2.51 -10.086 1 98.19 512 GLU A C 1
ATOM 3907 O O . GLU A 1 512 ? 7.41 -2.902 -11.117 1 98.19 512 GLU A O 1
ATOM 3912 N N . MET A 1 513 ? 7.289 -2.348 -8.969 1 97.69 513 MET A N 1
ATOM 3913 C CA . MET A 1 513 ? 5.91 -2.787 -8.781 1 97.69 513 MET A CA 1
ATOM 3914 C C . MET A 1 513 ? 4.93 -1.724 -9.266 1 97.69 513 MET A C 1
ATOM 3916 O O . MET A 1 513 ? 3.789 -2.037 -9.609 1 97.69 513 MET A O 1
ATOM 3920 N N . ILE A 1 514 ? 5.301 -0.475 -9.359 1 97.69 514 ILE A N 1
ATOM 3921 C CA . ILE A 1 514 ? 4.426 0.664 -9.617 1 97.69 514 ILE A CA 1
ATOM 3922 C C . ILE A 1 514 ? 3.74 0.485 -10.969 1 97.69 514 ILE A C 1
ATOM 3924 O O . ILE A 1 514 ? 2.518 0.606 -11.078 1 97.69 514 ILE A O 1
ATOM 3928 N N . PRO A 1 515 ? 4.426 0.066 -12.07 1 97.88 515 PRO A N 1
ATOM 3929 C CA . PRO A 1 515 ? 3.766 -0.017 -13.375 1 97.88 515 PRO A CA 1
ATOM 3930 C C . PRO A 1 515 ? 2.734 -1.142 -13.445 1 97.88 515 PRO A C 1
ATOM 3932 O O . PRO A 1 515 ? 1.859 -1.129 -14.312 1 97.88 515 PRO A O 1
ATOM 3935 N N . VAL A 1 516 ? 2.814 -2.129 -12.523 1 96.88 516 VAL A N 1
ATOM 3936 C CA . VAL A 1 516 ? 1.982 -3.328 -12.547 1 96.88 516 VAL A CA 1
ATOM 3937 C C . VAL A 1 516 ? 0.511 -2.939 -12.43 1 96.88 516 VAL A C 1
ATOM 3939 O O . VAL A 1 516 ? -0.364 -3.617 -12.969 1 96.88 516 VAL A O 1
ATOM 3942 N N . THR A 1 517 ? 0.19 -1.823 -11.781 1 95.94 517 THR A N 1
ATOM 3943 C CA . THR A 1 517 ? -1.199 -1.464 -11.523 1 95.94 517 THR A CA 1
ATOM 3944 C C . THR A 1 517 ? -1.648 -0.338 -12.453 1 95.94 517 THR A C 1
ATOM 3946 O O . THR A 1 517 ? -2.717 0.245 -12.258 1 95.94 517 THR A O 1
ATOM 3949 N N . TRP A 1 518 ? -0.829 0.051 -13.477 1 97 518 TRP A N 1
ATOM 3950 C CA . TRP A 1 518 ? -1.257 1.018 -14.477 1 97 518 TRP A CA 1
ATOM 3951 C C . TRP A 1 518 ? -2.27 0.396 -15.438 1 97 518 TRP A C 1
ATOM 3953 O O . TRP A 1 518 ? -2.119 -0.757 -15.844 1 97 518 TRP A O 1
ATOM 3963 N N . ALA A 1 519 ? -3.312 1.118 -15.797 1 96.5 519 ALA A N 1
ATOM 3964 C CA . ALA A 1 519 ? -4.355 0.626 -16.688 1 96.5 519 ALA A CA 1
ATOM 3965 C C . ALA A 1 519 ? -3.779 0.257 -18.062 1 96.5 519 ALA A C 1
ATOM 3967 O O . ALA A 1 519 ? -4.246 -0.685 -18.703 1 96.5 519 ALA A O 1
ATOM 3968 N N . GLU A 1 520 ? -2.742 0.951 -18.484 1 97.62 520 GLU A N 1
ATOM 3969 C CA . GLU A 1 520 ? -2.137 0.728 -19.797 1 97.62 520 GLU A CA 1
ATOM 3970 C C . GLU A 1 520 ? -1.58 -0.688 -19.906 1 97.62 520 GLU A C 1
ATOM 3972 O O . GLU A 1 520 ? -1.571 -1.269 -21 1 97.62 520 GLU A O 1
ATOM 3977 N N . PHE A 1 521 ? -1.178 -1.266 -18.797 1 97.88 521 PHE A N 1
ATOM 3978 C CA . PHE A 1 521 ? -0.703 -2.645 -18.781 1 97.88 521 PHE A CA 1
ATOM 3979 C C . PHE A 1 521 ? -1.793 -3.588 -18.281 1 97.88 521 PHE A C 1
ATOM 3981 O O . PHE A 1 521 ? -1.903 -4.719 -18.75 1 97.88 521 PHE A O 1
ATOM 3988 N N . GLY A 1 522 ? -2.627 -3.121 -17.422 1 96.62 522 GLY A N 1
ATOM 3989 C CA . GLY A 1 522 ? -3.568 -3.99 -16.734 1 96.62 522 GLY A CA 1
ATOM 3990 C C . GLY A 1 522 ? -4.867 -4.184 -17.484 1 96.62 522 GLY A C 1
ATOM 3991 O O . GLY A 1 522 ? -5.555 -5.191 -17.312 1 96.62 522 GLY A O 1
ATOM 3992 N N . ALA A 1 523 ? -5.227 -3.305 -18.406 1 96.5 523 ALA A N 1
ATOM 3993 C CA . ALA A 1 523 ? -6.602 -3.289 -18.906 1 96.5 523 ALA A CA 1
ATOM 3994 C C . ALA A 1 523 ? -6.68 -3.828 -20.328 1 96.5 523 ALA A C 1
ATOM 3996 O O . ALA A 1 523 ? -7.773 -3.973 -20.875 1 96.5 523 ALA A O 1
ATOM 3997 N N . LEU A 1 524 ? -5.617 -4.23 -20.938 1 97.62 524 LEU A N 1
ATOM 3998 C CA . LEU A 1 524 ? -5.629 -4.688 -22.328 1 97.62 524 LEU A CA 1
ATOM 3999 C C . LEU A 1 524 ? -6.016 -6.164 -22.406 1 97.62 524 LEU A C 1
ATOM 4001 O O . LEU A 1 524 ? -5.539 -6.977 -21.609 1 97.62 524 LEU A O 1
ATOM 4005 N N . HIS A 1 525 ? -6.957 -6.457 -23.344 1 97.94 525 HIS A N 1
ATOM 4006 C CA . HIS A 1 525 ? -7.348 -7.84 -23.609 1 97.94 525 HIS A CA 1
ATOM 4007 C C . HIS A 1 525 ? -6.25 -8.586 -24.375 1 97.94 525 HIS A C 1
ATOM 4009 O O . HIS A 1 525 ? -5.613 -8.023 -25.266 1 97.94 525 HIS A O 1
ATOM 4015 N N . PRO A 1 526 ? -5.941 -9.844 -24.016 1 97.25 526 PRO A N 1
ATOM 4016 C CA . PRO A 1 526 ? -4.824 -10.539 -24.656 1 97.25 526 PRO A CA 1
ATOM 4017 C C . PRO A 1 526 ? -5.062 -10.797 -26.141 1 97.25 526 PRO A C 1
ATOM 4019 O O . PRO A 1 526 ? -4.117 -11.062 -26.891 1 97.25 526 PRO A O 1
ATOM 4022 N N . PHE A 1 527 ? -6.344 -10.719 -26.594 1 97.06 527 PHE A N 1
ATOM 4023 C CA . PHE A 1 527 ? -6.652 -10.977 -28 1 97.06 527 PHE A CA 1
ATOM 4024 C C . PHE A 1 527 ? -7.109 -9.695 -28.703 1 97.06 527 PHE A C 1
ATOM 4026 O O . PHE A 1 527 ? -7.812 -9.75 -29.703 1 97.06 527 PHE A O 1
ATOM 4033 N N . ALA A 1 528 ? -6.82 -8.555 -28.109 1 96.56 528 ALA A N 1
ATOM 4034 C CA . ALA A 1 528 ? -7.035 -7.285 -28.797 1 96.56 528 ALA A CA 1
ATOM 4035 C C . ALA A 1 528 ? -6.219 -7.215 -30.078 1 96.56 528 ALA A C 1
ATOM 4037 O O . ALA A 1 528 ? -5.191 -7.883 -30.219 1 96.56 528 ALA A O 1
ATOM 4038 N N . PRO A 1 529 ? -6.723 -6.406 -31.047 1 95 529 PRO A N 1
ATOM 4039 C CA . PRO A 1 529 ? -5.926 -6.223 -32.281 1 95 529 PRO A CA 1
ATOM 4040 C C . PRO A 1 529 ? -4.492 -5.789 -31.969 1 95 529 PRO A C 1
ATOM 4042 O O . PRO A 1 529 ? -4.254 -4.996 -31.062 1 95 529 PRO A O 1
ATOM 4045 N N . ALA A 1 530 ? -3.611 -6.32 -32.781 1 93.75 530 ALA A N 1
ATOM 4046 C CA . ALA A 1 530 ? -2.178 -6.156 -32.562 1 93.75 530 ALA A CA 1
ATOM 4047 C C . ALA A 1 530 ? -1.798 -4.68 -32.5 1 93.75 530 ALA A C 1
ATOM 4049 O O . ALA A 1 530 ? -0.895 -4.301 -31.734 1 93.75 530 ALA A O 1
ATOM 4050 N N . GLU A 1 531 ? -2.486 -3.838 -33.25 1 95.56 531 GLU A N 1
ATOM 4051 C CA . GLU A 1 531 ? -2.145 -2.42 -33.312 1 95.56 531 GLU A CA 1
ATOM 4052 C C . GLU A 1 531 ? -2.418 -1.718 -32 1 95.56 531 GLU A C 1
ATOM 4054 O O . GLU A 1 531 ? -1.885 -0.637 -31.734 1 95.56 531 GLU A O 1
ATOM 4059 N N . GLN A 1 532 ? -3.244 -2.311 -31.188 1 97.44 532 GLN A N 1
ATOM 4060 C CA . GLN A 1 532 ? -3.625 -1.7 -29.922 1 97.44 532 GLN A CA 1
ATOM 4061 C C . GLN A 1 532 ? -2.617 -2.037 -28.828 1 97.44 532 GLN A C 1
ATOM 4063 O O . GLN A 1 532 ? -2.678 -1.479 -27.734 1 97.44 532 GLN A O 1
ATOM 4068 N N . SER A 1 533 ? -1.648 -2.926 -29.047 1 97.81 533 SER A N 1
ATOM 4069 C CA . SER A 1 533 ? -0.729 -3.41 -28.031 1 97.81 533 SER A CA 1
ATOM 4070 C C . SER A 1 533 ? 0.716 -3.068 -28.375 1 97.81 533 SER A C 1
ATOM 4072 O O . SER A 1 533 ? 1.624 -3.865 -28.125 1 97.81 533 SER A O 1
ATOM 4074 N N . ALA A 1 534 ? 0.944 -1.889 -29 1 98.25 534 ALA A N 1
ATOM 4075 C CA . ALA A 1 534 ? 2.281 -1.476 -29.422 1 98.25 534 ALA A CA 1
ATOM 4076 C C . ALA A 1 534 ? 3.221 -1.368 -28.219 1 98.25 534 ALA A C 1
ATOM 4078 O O . ALA A 1 534 ? 4.414 -1.658 -28.328 1 98.25 534 ALA A O 1
ATOM 4079 N N . GLY A 1 535 ? 2.715 -0.902 -27.109 1 98.56 535 GLY A N 1
ATOM 4080 C CA . GLY A 1 535 ? 3.518 -0.83 -25.891 1 98.56 535 GLY A CA 1
ATOM 4081 C C . GLY A 1 535 ? 3.998 -2.188 -25.422 1 98.56 535 GLY A C 1
ATOM 4082 O O . GLY A 1 535 ? 5.168 -2.348 -25.062 1 98.56 535 GLY A O 1
ATOM 4083 N N . TYR A 1 536 ? 3.129 -3.172 -25.422 1 98.19 536 TYR A N 1
ATOM 4084 C CA . TYR A 1 536 ? 3.506 -4.527 -25.047 1 98.19 536 TYR A CA 1
ATOM 4085 C C . TYR A 1 536 ? 4.508 -5.113 -26.031 1 98.19 536 TYR A C 1
ATOM 4087 O O . TYR A 1 536 ? 5.422 -5.844 -25.641 1 98.19 536 TYR A O 1
ATOM 4095 N N . LEU A 1 537 ? 4.285 -4.84 -27.266 1 97.12 537 LEU A N 1
ATOM 4096 C CA . LEU A 1 537 ? 5.227 -5.336 -28.266 1 97.12 537 LEU A CA 1
ATOM 4097 C C . LEU A 1 537 ? 6.633 -4.805 -28.016 1 97.12 537 LEU A C 1
ATOM 4099 O O . LEU A 1 537 ? 7.605 -5.562 -28.062 1 97.12 537 LEU A O 1
ATOM 4103 N N . GLN A 1 538 ? 6.699 -3.541 -27.734 1 98.44 538 GLN A N 1
ATOM 4104 C CA . GLN A 1 538 ? 8 -2.965 -27.422 1 98.44 538 GLN A CA 1
ATOM 4105 C C . GLN A 1 538 ? 8.562 -3.541 -26.125 1 98.44 538 GLN A C 1
ATOM 4107 O O . GLN A 1 538 ? 9.742 -3.887 -26.062 1 98.44 538 GLN A O 1
ATOM 4112 N N . LEU A 1 539 ? 7.766 -3.621 -25.109 1 98.62 539 LEU A N 1
ATOM 4113 C CA . LEU A 1 539 ? 8.188 -4.152 -23.828 1 98.62 539 LEU A CA 1
ATOM 4114 C C . LEU A 1 539 ? 8.75 -5.562 -23.969 1 98.62 539 LEU A C 1
ATOM 4116 O O . LEU A 1 539 ? 9.812 -5.871 -23.422 1 98.62 539 LEU A O 1
ATOM 4120 N N . THR A 1 540 ? 8.047 -6.453 -24.688 1 98 540 THR A N 1
ATOM 4121 C CA . THR A 1 540 ? 8.461 -7.844 -24.828 1 98 540 THR A CA 1
ATOM 4122 C C . THR A 1 540 ? 9.719 -7.953 -25.688 1 98 540 THR A C 1
ATOM 4124 O O . THR A 1 540 ? 10.609 -8.758 -25.406 1 98 540 THR A O 1
ATOM 4127 N N . ALA A 1 541 ? 9.789 -7.125 -26.719 1 98.12 541 ALA A N 1
ATOM 4128 C CA . ALA A 1 541 ? 11 -7.113 -27.531 1 98.12 541 ALA A CA 1
ATOM 4129 C C . ALA A 1 541 ? 12.219 -6.707 -26.703 1 98.12 541 ALA A C 1
ATOM 4131 O O . ALA A 1 541 ? 13.273 -7.328 -26.797 1 98.12 541 ALA A O 1
ATOM 4132 N N . ASP A 1 542 ? 12.039 -5.641 -25.938 1 98.5 542 ASP A N 1
ATOM 4133 C CA . ASP A 1 542 ? 13.109 -5.188 -25.047 1 98.5 542 ASP A CA 1
ATOM 4134 C C . ASP A 1 542 ? 13.531 -6.293 -24.078 1 98.5 542 ASP A C 1
ATOM 4136 O O . ASP A 1 542 ? 14.727 -6.555 -23.906 1 98.5 542 ASP A O 1
ATOM 4140 N N . LEU A 1 543 ? 12.594 -6.883 -23.484 1 98.5 543 LEU A N 1
ATOM 4141 C CA . LEU A 1 543 ? 12.867 -7.875 -22.453 1 98.5 543 LEU A CA 1
ATOM 4142 C C . LEU A 1 543 ? 13.539 -9.109 -23.047 1 98.5 543 LEU A C 1
ATOM 4144 O O . LEU A 1 543 ? 14.43 -9.695 -22.422 1 98.5 543 LEU A O 1
ATOM 4148 N N . GLU A 1 544 ? 13.039 -9.555 -24.203 1 98.44 544 GLU A N 1
ATOM 4149 C CA . GLU A 1 544 ? 13.688 -10.664 -24.891 1 98.44 544 GLU A CA 1
ATOM 4150 C C . GLU A 1 544 ? 15.156 -10.359 -25.172 1 98.44 544 GLU A C 1
ATOM 4152 O O . GLU A 1 544 ? 16.031 -11.195 -24.938 1 98.44 544 GLU A O 1
ATOM 4157 N N . ALA A 1 545 ? 15.43 -9.18 -25.625 1 98.5 545 ALA A N 1
ATOM 4158 C CA . ALA A 1 545 ? 16.812 -8.773 -25.891 1 98.5 545 ALA A CA 1
ATOM 4159 C C . ALA A 1 545 ? 17.625 -8.75 -24.609 1 98.5 545 ALA A C 1
ATOM 4161 O O . ALA A 1 545 ? 18.781 -9.172 -24.594 1 98.5 545 ALA A O 1
ATOM 4162 N N . MET A 1 546 ? 17.047 -8.219 -23.594 1 98.56 546 MET A N 1
ATOM 4163 C CA . MET A 1 546 ? 17.719 -8.141 -22.297 1 98.56 546 MET A CA 1
ATOM 4164 C C . MET A 1 546 ? 18.078 -9.531 -21.797 1 98.56 546 MET A C 1
ATOM 4166 O O . MET A 1 546 ? 19.188 -9.75 -21.312 1 98.56 546 MET A O 1
ATOM 4170 N N . LEU A 1 547 ? 17.172 -10.453 -21.891 1 98.62 547 LEU A N 1
ATOM 4171 C CA . LEU A 1 547 ? 17.391 -11.805 -21.406 1 98.62 547 LEU A CA 1
ATOM 4172 C C . LEU A 1 547 ? 18.375 -12.555 -22.281 1 98.62 547 LEU A C 1
ATOM 4174 O O . LEU A 1 547 ? 19.156 -13.375 -21.781 1 98.62 547 LEU A O 1
ATOM 4178 N N . CYS A 1 548 ? 18.359 -12.336 -23.594 1 98.62 548 CYS A N 1
ATOM 4179 C CA . CYS A 1 548 ? 19.391 -12.875 -24.453 1 98.62 548 CYS A CA 1
ATOM 4180 C C . CYS A 1 548 ? 20.766 -12.398 -24.016 1 98.62 548 CYS A C 1
ATOM 4182 O O . CYS A 1 548 ? 21.703 -13.195 -23.922 1 98.62 548 CYS A O 1
ATOM 4184 N N . ALA A 1 549 ? 20.859 -11.164 -23.656 1 98.31 549 ALA A N 1
ATOM 4185 C CA . ALA A 1 549 ? 22.141 -10.594 -23.234 1 98.31 549 ALA A CA 1
ATOM 4186 C C . ALA A 1 549 ? 22.594 -11.203 -21.906 1 98.31 549 ALA A C 1
ATOM 4188 O O . ALA A 1 549 ? 23.797 -11.375 -21.688 1 98.31 549 ALA A O 1
ATOM 4189 N N . ALA A 1 550 ? 21.703 -11.523 -21.094 1 97.94 550 ALA A N 1
ATOM 4190 C CA . ALA A 1 550 ? 22.016 -12.062 -19.781 1 97.94 550 ALA A CA 1
ATOM 4191 C C . ALA A 1 550 ? 22.406 -13.539 -19.859 1 97.94 550 ALA A C 1
ATOM 4193 O O . ALA A 1 550 ? 23.203 -14.023 -19.062 1 97.94 550 ALA A O 1
ATOM 4194 N N . THR A 1 551 ? 21.891 -14.297 -20.891 1 98.31 551 THR A N 1
ATOM 4195 C CA . THR A 1 551 ? 22 -15.75 -20.875 1 98.31 551 THR A CA 1
ATOM 4196 C C . THR A 1 551 ? 22.906 -16.25 -22 1 98.31 551 THR A C 1
ATOM 4198 O O . THR A 1 551 ? 23.359 -17.391 -21.969 1 98.31 551 THR A O 1
ATOM 4201 N N . GLY A 1 552 ? 23.109 -15.477 -22.969 1 98.25 552 GLY A N 1
ATOM 4202 C CA . GLY A 1 552 ? 23.906 -15.883 -24.109 1 98.25 552 GLY A CA 1
ATOM 4203 C C . GLY A 1 552 ? 23.141 -16.703 -25.125 1 98.25 552 GLY A C 1
ATOM 4204 O O . GLY A 1 552 ? 23.703 -17.203 -26.094 1 98.25 552 GLY A O 1
ATOM 4205 N N . TYR A 1 553 ? 21.859 -16.859 -24.984 1 98.69 553 TYR A N 1
ATOM 4206 C CA . TYR A 1 553 ? 21.016 -17.562 -25.953 1 98.69 553 TYR A CA 1
ATOM 4207 C C . TYR A 1 553 ? 20.656 -16.641 -27.109 1 98.69 553 TYR A C 1
ATOM 4209 O O . TYR A 1 553 ? 20.844 -15.422 -27.031 1 98.69 553 TYR A O 1
ATOM 4217 N N . ASP A 1 554 ? 20.094 -17.234 -28.141 1 98.56 554 ASP A N 1
ATOM 4218 C CA . ASP A 1 554 ? 19.875 -16.5 -29.375 1 98.56 554 ASP A CA 1
ATOM 4219 C C . ASP A 1 554 ? 18.438 -15.977 -29.453 1 98.56 554 ASP A C 1
ATOM 4221 O O . ASP A 1 554 ? 18.156 -15 -30.141 1 98.56 554 ASP A O 1
ATOM 4225 N N . ALA A 1 555 ? 17.531 -16.641 -28.797 1 98.44 555 ALA A N 1
ATOM 4226 C CA . ALA A 1 555 ? 16.109 -16.266 -28.797 1 98.44 555 ALA A CA 1
ATOM 4227 C C . ALA A 1 555 ? 15.461 -16.609 -27.469 1 98.44 555 ALA A C 1
ATOM 4229 O O . ALA A 1 555 ? 15.906 -17.5 -26.75 1 98.44 555 ALA A O 1
ATOM 4230 N N . ILE A 1 556 ? 14.422 -15.82 -27.172 1 98.31 556 ILE A N 1
ATOM 4231 C CA . ILE A 1 556 ? 13.688 -15.992 -25.922 1 98.31 556 ILE A CA 1
ATOM 4232 C C . ILE A 1 556 ? 12.195 -16.094 -26.219 1 98.31 556 ILE A C 1
ATOM 4234 O O . ILE A 1 556 ? 11.672 -15.375 -27.062 1 98.31 556 ILE A O 1
ATOM 4238 N N . SER A 1 557 ? 11.492 -17.047 -25.578 1 98.19 557 SER A N 1
ATOM 4239 C CA . SER A 1 557 ? 10.039 -17.047 -25.5 1 98.19 557 SER A CA 1
ATOM 4240 C C . SER A 1 557 ? 9.562 -16.656 -24.109 1 98.19 557 SER A C 1
ATOM 4242 O O . SER A 1 557 ? 10 -17.234 -23.109 1 98.19 557 SER A O 1
ATOM 4244 N N . LEU A 1 558 ? 8.656 -15.695 -24.016 1 97.94 558 LEU A N 1
ATOM 4245 C CA . LEU A 1 558 ? 8.156 -15.203 -22.734 1 97.94 558 LEU A CA 1
ATOM 4246 C C . LEU A 1 558 ? 6.828 -15.867 -22.375 1 97.94 558 LEU A C 1
ATOM 4248 O O . LEU A 1 558 ? 6.219 -15.547 -21.344 1 97.94 558 LEU A O 1
ATOM 4252 N N . GLN A 1 559 ? 6.316 -16.828 -23.094 1 97.62 559 GLN A N 1
ATOM 4253 C CA . GLN A 1 559 ? 4.957 -17.359 -23.016 1 97.62 559 GLN A CA 1
ATOM 4254 C C . GLN A 1 559 ? 4.746 -18.156 -21.734 1 97.62 559 GLN A C 1
ATOM 4256 O O . GLN A 1 559 ? 3.717 -18 -21.062 1 97.62 559 GLN A O 1
ATOM 4261 N N . PRO A 1 560 ? 5.75 -18.984 -21.219 1 97.31 560 PRO A N 1
ATOM 4262 C CA . PRO A 1 560 ? 5.469 -19.875 -20.094 1 97.31 560 PRO A CA 1
ATOM 4263 C C . PRO A 1 560 ? 5.215 -19.109 -18.797 1 97.31 560 PRO A C 1
ATOM 4265 O O . PRO A 1 560 ? 5.984 -18.203 -18.438 1 97.31 560 PRO A O 1
ATOM 4268 N N . ASN A 1 561 ? 4.219 -19.547 -18.031 1 96 561 ASN A N 1
ATOM 4269 C CA . ASN A 1 561 ? 3.736 -18.828 -16.859 1 96 561 ASN A CA 1
ATOM 4270 C C . ASN A 1 561 ? 4.586 -19.125 -15.625 1 96 561 ASN A C 1
ATOM 4272 O O . ASN A 1 561 ? 4.461 -18.453 -14.602 1 96 561 ASN A O 1
ATOM 4276 N N . ALA A 1 562 ? 5.453 -20.172 -15.703 1 94 562 ALA A N 1
ATOM 4277 C CA . ALA A 1 562 ? 6.266 -20.609 -14.562 1 94 562 ALA A CA 1
ATOM 4278 C C . ALA A 1 562 ? 7.504 -21.359 -15.031 1 94 562 ALA A C 1
ATOM 4280 O O . ALA A 1 562 ? 7.621 -21.719 -16.203 1 94 562 ALA A O 1
ATOM 4281 N N . GLY A 1 563 ? 8.391 -21.609 -14.078 1 93.44 563 GLY A N 1
ATOM 4282 C CA . GLY A 1 563 ? 9.602 -22.344 -14.406 1 93.44 563 GLY A CA 1
ATOM 4283 C C . GLY A 1 563 ? 9.32 -23.75 -14.914 1 93.44 563 GLY A C 1
ATOM 4284 O O . GLY A 1 563 ? 9.938 -24.203 -15.891 1 93.44 563 GLY A O 1
ATOM 4285 N N . SER A 1 564 ? 8.398 -24.453 -14.266 1 93.56 564 SER A N 1
ATOM 4286 C CA . SER A 1 564 ? 8.07 -25.812 -14.688 1 93.56 564 SER A CA 1
ATOM 4287 C C . SER A 1 564 ? 7.453 -25.828 -16.078 1 93.56 564 SER A C 1
ATOM 4289 O O . SER A 1 564 ? 7.672 -26.766 -16.859 1 93.56 564 SER A O 1
ATOM 4291 N N . GLN A 1 565 ? 6.699 -24.797 -16.375 1 95.62 565 GLN A N 1
ATOM 4292 C CA . GLN A 1 565 ? 6.148 -24.688 -17.719 1 95.62 565 GLN A CA 1
ATOM 4293 C C . GLN A 1 565 ? 7.238 -24.359 -18.734 1 95.62 565 GLN A C 1
ATOM 4295 O O . GLN A 1 565 ? 7.172 -24.781 -19.891 1 95.62 565 GLN A O 1
ATOM 4300 N N . GLY A 1 566 ? 8.203 -23.547 -18.266 1 97.38 566 GLY A N 1
ATOM 4301 C CA . GLY A 1 566 ? 9.375 -23.328 -19.094 1 97.38 566 GLY A CA 1
ATOM 4302 C C . GLY A 1 566 ? 10.148 -24.594 -19.391 1 97.38 566 GLY A C 1
ATOM 4303 O O . GLY A 1 566 ? 10.617 -24.797 -20.516 1 97.38 566 GLY A O 1
ATOM 4304 N N . GLU A 1 567 ? 10.32 -25.469 -18.391 1 97.31 567 GLU A N 1
ATOM 4305 C CA . GLU A 1 567 ? 10.93 -26.781 -18.594 1 97.31 567 GLU A CA 1
ATOM 4306 C C . GLU A 1 567 ? 10.195 -27.562 -19.703 1 97.31 567 GLU A C 1
ATOM 4308 O O . GLU A 1 567 ? 10.828 -28.094 -20.609 1 97.31 567 GLU A O 1
ATOM 4313 N N . TYR A 1 568 ? 8.898 -27.531 -19.547 1 97.5 568 TYR A N 1
ATOM 4314 C CA . TYR A 1 568 ? 8.062 -28.25 -20.5 1 97.5 568 TYR A CA 1
ATOM 4315 C C . TYR A 1 568 ? 8.234 -27.688 -21.906 1 97.5 568 TYR A C 1
ATOM 4317 O O . TYR A 1 568 ? 8.438 -28.438 -22.859 1 97.5 568 TYR A O 1
ATOM 4325 N N . ALA A 1 569 ? 8.172 -26.375 -22.016 1 98.19 569 ALA A N 1
ATOM 4326 C CA . ALA A 1 569 ? 8.336 -25.719 -23.312 1 98.19 569 ALA A CA 1
ATOM 4327 C C . ALA A 1 569 ? 9.703 -26.047 -23.922 1 98.19 569 ALA A C 1
ATOM 4329 O O . ALA A 1 569 ? 9.82 -26.266 -25.125 1 98.19 569 ALA A O 1
ATOM 4330 N N . GLY A 1 570 ? 10.742 -26 -23.094 1 98.5 570 GLY A N 1
ATOM 4331 C CA . GLY A 1 570 ? 12.086 -26.328 -23.547 1 98.5 570 GLY A CA 1
ATOM 4332 C C . GLY A 1 570 ? 12.211 -27.734 -24.078 1 98.5 570 GLY A C 1
ATOM 4333 O O . GLY A 1 570 ? 12.828 -27.969 -25.125 1 98.5 570 GLY A O 1
ATOM 4334 N N . LEU A 1 571 ? 11.688 -28.688 -23.344 1 98.31 571 LEU A N 1
ATOM 4335 C CA . LEU A 1 571 ? 11.766 -30.078 -23.766 1 98.31 571 LEU A CA 1
ATOM 4336 C C . LEU A 1 571 ? 10.953 -30.312 -25.031 1 98.31 571 LEU A C 1
ATOM 4338 O O . LEU A 1 571 ? 11.32 -31.141 -25.875 1 98.31 571 LEU A O 1
ATOM 4342 N N . LEU A 1 572 ? 9.789 -29.609 -25.141 1 98 572 LEU A N 1
ATOM 4343 C CA . LEU A 1 572 ? 9.016 -29.688 -26.375 1 98 572 LEU A CA 1
ATOM 4344 C C . LEU A 1 572 ? 9.82 -29.188 -27.562 1 98 572 LEU A C 1
ATOM 4346 O O . LEU A 1 572 ? 9.734 -29.75 -28.672 1 98 572 LEU A O 1
ATOM 4350 N N . ALA A 1 573 ? 10.539 -28.109 -27.375 1 98.19 573 ALA A N 1
ATOM 4351 C CA . ALA A 1 573 ? 11.383 -27.594 -28.438 1 98.19 573 ALA A CA 1
ATOM 4352 C C . ALA A 1 573 ? 12.43 -28.625 -28.859 1 98.19 573 ALA A C 1
ATOM 4354 O O . ALA A 1 573 ? 12.672 -28.812 -30.047 1 98.19 573 ALA A O 1
ATOM 4355 N N . ILE A 1 574 ? 13.086 -29.297 -27.906 1 98.56 574 ILE A N 1
ATOM 4356 C CA . ILE A 1 574 ? 14.078 -30.328 -28.188 1 98.56 574 ILE A CA 1
ATOM 4357 C C . ILE A 1 574 ? 13.422 -31.484 -28.938 1 98.56 574 ILE A C 1
ATOM 4359 O O . ILE A 1 574 ? 13.977 -31.969 -29.938 1 98.56 574 ILE A O 1
ATOM 4363 N N . ARG A 1 575 ? 12.281 -31.953 -28.453 1 97.94 575 ARG A N 1
ATOM 4364 C CA . ARG A 1 575 ? 11.555 -33.031 -29.094 1 97.94 575 ARG A CA 1
ATOM 4365 C C . ARG A 1 575 ? 11.25 -32.688 -30.547 1 97.94 575 ARG A C 1
ATOM 4367 O O . ARG A 1 575 ? 11.477 -33.531 -31.438 1 97.94 575 ARG A O 1
ATOM 4374 N N . ALA A 1 576 ? 10.703 -31.5 -30.734 1 97.25 576 ALA A N 1
ATOM 4375 C CA . ALA A 1 576 ? 10.359 -31.062 -32.094 1 97.25 576 ALA A CA 1
ATOM 4376 C C . ALA A 1 576 ? 11.602 -31 -32.969 1 97.25 576 ALA A C 1
ATOM 4378 O O . ALA A 1 576 ? 11.539 -31.312 -34.156 1 97.25 576 ALA A O 1
ATOM 4379 N N . TYR A 1 577 ? 12.742 -30.578 -32.469 1 97.75 577 TYR A N 1
ATOM 4380 C CA . TYR A 1 577 ? 14 -30.531 -33.188 1 97.75 577 TYR A CA 1
ATOM 4381 C C . TYR A 1 577 ? 14.414 -31.922 -33.656 1 97.75 577 TYR A C 1
ATOM 4383 O O . TYR A 1 577 ? 14.75 -32.094 -34.844 1 97.75 577 TYR A O 1
ATOM 4391 N N . HIS A 1 578 ? 14.391 -32.906 -32.719 1 98.12 578 HIS A N 1
ATOM 4392 C CA . HIS A 1 578 ? 14.734 -34.25 -33.094 1 98.12 578 HIS A CA 1
ATOM 4393 C C . HIS A 1 578 ? 13.797 -34.781 -34.156 1 98.12 578 HIS A C 1
ATOM 4395 O O . HIS A 1 578 ? 14.234 -35.469 -35.094 1 98.12 578 HIS A O 1
ATOM 4401 N N . GLN A 1 579 ? 12.508 -34.562 -34 1 97.25 579 GLN A N 1
ATOM 4402 C CA . GLN A 1 579 ? 11.516 -35 -34.969 1 97.25 579 GLN A CA 1
ATOM 4403 C C . GLN A 1 579 ? 11.789 -34.375 -36.344 1 97.25 579 GLN A C 1
ATOM 4405 O O . GLN A 1 579 ? 11.656 -35.062 -37.375 1 97.25 579 GLN A O 1
ATOM 4410 N N . SER A 1 580 ? 12.148 -33.156 -36.344 1 97.31 580 SER A N 1
ATOM 4411 C CA . SER A 1 580 ? 12.406 -32.469 -37.594 1 97.31 580 SER A CA 1
ATOM 4412 C C . SER A 1 580 ? 13.586 -33.094 -38.344 1 97.31 580 SER A C 1
ATOM 4414 O O . SER A 1 580 ? 13.703 -32.938 -39.562 1 97.31 580 SER A O 1
ATOM 4416 N N . ARG A 1 581 ? 14.43 -33.844 -37.656 1 97.25 581 ARG A N 1
ATOM 4417 C CA . ARG A 1 581 ? 15.609 -34.469 -38.25 1 97.25 581 ARG A CA 1
ATOM 4418 C C . ARG A 1 581 ? 15.367 -35.938 -38.5 1 97.25 581 ARG A C 1
ATOM 4420 O O . ARG A 1 581 ? 16.312 -36.688 -38.781 1 97.25 581 ARG A O 1
ATOM 4427 N N . GLY A 1 582 ? 14.148 -36.406 -38.312 1 96.62 582 GLY A N 1
ATOM 4428 C CA . GLY A 1 582 ? 13.789 -37.781 -38.531 1 96.62 582 GLY A CA 1
ATOM 4429 C C . GLY A 1 582 ? 14.266 -38.688 -37.406 1 96.62 582 GLY A C 1
ATOM 4430 O O . GLY A 1 582 ? 14.391 -39.906 -37.594 1 96.62 582 GLY A O 1
ATOM 4431 N N . GLU A 1 583 ? 14.539 -38.156 -36.281 1 97.31 583 GLU A N 1
ATOM 4432 C CA . GLU A 1 583 ? 15.062 -38.906 -35.156 1 97.31 583 GLU A CA 1
ATOM 4433 C C . GLU A 1 583 ? 14.047 -38.938 -34 1 97.31 583 GLU A C 1
ATOM 4435 O O . GLU A 1 583 ? 14.391 -38.688 -32.844 1 97.31 583 GLU A O 1
ATOM 4440 N N . ALA A 1 584 ? 12.852 -39.281 -34.312 1 93.94 584 ALA A N 1
ATOM 4441 C CA . ALA A 1 584 ? 11.758 -39.312 -33.344 1 93.94 584 ALA A CA 1
ATOM 4442 C C . ALA A 1 584 ? 12 -40.375 -32.281 1 93.94 584 ALA A C 1
ATOM 4444 O O . ALA A 1 584 ? 11.375 -40.375 -31.219 1 93.94 584 ALA A O 1
ATOM 4445 N N . ARG A 1 585 ? 12.938 -41.281 -32.562 1 95.38 585 ARG A N 1
ATOM 4446 C CA . ARG A 1 585 ? 13.227 -42.344 -31.609 1 95.38 585 ARG A CA 1
ATOM 4447 C C . ARG A 1 585 ? 13.977 -41.844 -30.391 1 95.38 585 ARG A C 1
ATOM 4449 O O . ARG A 1 585 ? 14.039 -42.5 -29.359 1 95.38 585 ARG A O 1
ATOM 4456 N N . ARG A 1 586 ? 14.57 -40.625 -30.484 1 97.62 586 ARG A N 1
ATOM 4457 C CA . ARG A 1 586 ? 15.281 -40.031 -29.359 1 97.62 586 ARG A CA 1
ATOM 4458 C C . ARG A 1 586 ? 14.305 -39.594 -28.266 1 97.62 586 ARG A C 1
ATOM 4460 O O . ARG A 1 586 ? 13.711 -38.531 -28.359 1 97.62 586 ARG A O 1
ATOM 4467 N N . ASP A 1 587 ? 14.141 -40.406 -27.219 1 97.62 587 ASP A N 1
ATOM 4468 C CA . ASP A 1 587 ? 13.133 -40.125 -26.188 1 97.62 587 ASP A CA 1
ATOM 4469 C C . ASP A 1 587 ? 13.711 -40.344 -24.781 1 97.62 587 ASP A C 1
ATOM 4471 O O . ASP A 1 587 ? 12.969 -40.531 -23.828 1 97.62 587 ASP A O 1
ATOM 4475 N N . ILE A 1 588 ? 15.039 -40.406 -24.672 1 98.31 588 ILE A N 1
ATOM 4476 C CA . ILE A 1 588 ? 15.656 -40.562 -23.359 1 98.31 588 ILE A CA 1
ATOM 4477 C C . ILE A 1 588 ? 16.188 -39.219 -22.859 1 98.31 588 ILE A C 1
ATOM 4479 O O . ILE A 1 588 ? 16.875 -38.5 -23.578 1 98.31 588 ILE A O 1
ATOM 4483 N N . CYS A 1 589 ? 15.797 -38.875 -21.656 1 98.31 589 CYS A N 1
ATOM 4484 C CA . CYS A 1 589 ? 16.297 -37.688 -20.969 1 98.31 589 CYS A CA 1
ATOM 4485 C C . CYS A 1 589 ? 17.156 -38.094 -19.766 1 98.31 589 CYS A C 1
ATOM 4487 O O . CYS A 1 589 ? 16.672 -38.719 -18.828 1 98.31 589 CYS A O 1
ATOM 4489 N N . LEU A 1 590 ? 18.438 -37.781 -19.781 1 98.38 590 LEU A N 1
ATOM 4490 C CA . LEU A 1 590 ? 19.312 -37.969 -18.625 1 98.38 590 LEU A CA 1
ATOM 4491 C C . LEU A 1 590 ? 19.109 -36.875 -17.594 1 98.38 590 LEU A C 1
ATOM 4493 O O . LEU A 1 590 ? 19.031 -35.688 -17.922 1 98.38 590 LEU A O 1
ATOM 4497 N N . ILE A 1 591 ? 18.938 -37.219 -16.375 1 96.69 591 ILE A N 1
ATOM 4498 C CA . ILE A 1 591 ? 18.719 -36.281 -15.297 1 96.69 591 ILE A CA 1
ATOM 4499 C C . ILE A 1 591 ? 19.531 -36.688 -14.07 1 96.69 591 ILE A C 1
ATOM 4501 O O . ILE A 1 591 ? 19.359 -37.781 -13.531 1 96.69 591 ILE A O 1
ATOM 4505 N N . PRO A 1 592 ? 20.375 -35.75 -13.617 1 93.81 592 PRO A N 1
ATOM 4506 C CA . PRO A 1 592 ? 21.125 -36.062 -12.391 1 93.81 592 PRO A CA 1
ATOM 4507 C C . PRO A 1 592 ? 20.219 -36.312 -11.188 1 93.81 592 PRO A C 1
ATOM 4509 O O . PRO A 1 592 ? 19.156 -35.719 -11.078 1 93.81 592 PRO A O 1
ATOM 4512 N N . SER A 1 593 ? 20.672 -37.094 -10.25 1 87.94 593 SER A N 1
ATOM 4513 C CA . SER A 1 593 ? 19.891 -37.438 -9.078 1 87.94 593 SER A CA 1
ATOM 4514 C C . SER A 1 593 ? 19.609 -36.219 -8.203 1 87.94 593 SER A C 1
ATOM 4516 O O . SER A 1 593 ? 18.625 -36.219 -7.445 1 87.94 593 SER A O 1
ATOM 4518 N N . SER A 1 594 ? 20.344 -35.219 -8.336 1 83.81 594 SER A N 1
ATOM 4519 C CA . SER A 1 594 ? 20.219 -34 -7.508 1 83.81 594 SER A CA 1
ATOM 4520 C C . SER A 1 594 ? 19.234 -33.031 -8.125 1 83.81 594 SER A C 1
ATOM 4522 O O . SER A 1 594 ? 18.922 -32 -7.512 1 83.81 594 SER A O 1
ATOM 4524 N N . ALA A 1 595 ? 18.719 -33.344 -9.227 1 87 595 ALA A N 1
ATOM 4525 C CA . ALA A 1 595 ? 17.891 -32.375 -9.953 1 87 595 ALA A CA 1
ATOM 4526 C C . ALA A 1 595 ? 16.562 -32.156 -9.234 1 87 595 ALA A C 1
ATOM 4528 O O . ALA A 1 595 ? 16.078 -33.031 -8.516 1 87 595 ALA A O 1
ATOM 4529 N N . HIS A 1 596 ? 16.031 -30.969 -9.391 1 85.56 596 HIS A N 1
ATOM 4530 C CA . HIS A 1 596 ? 14.719 -30.641 -8.867 1 85.56 596 HIS A CA 1
ATOM 4531 C C . HIS A 1 596 ? 13.656 -31.594 -9.391 1 85.56 596 HIS A C 1
ATOM 4533 O O . HIS A 1 596 ? 13.742 -32.062 -10.531 1 85.56 596 HIS A O 1
ATOM 4539 N N . GLY A 1 597 ? 12.609 -31.781 -8.578 1 84.5 597 GLY A N 1
ATOM 4540 C CA . GLY A 1 597 ? 11.578 -32.75 -8.898 1 84.5 597 GLY A CA 1
ATOM 4541 C C . GLY A 1 597 ? 10.797 -32.406 -10.148 1 84.5 597 GLY A C 1
ATOM 4542 O O . GLY A 1 597 ? 10.258 -33.281 -10.82 1 84.5 597 GLY A O 1
ATOM 4543 N N . THR A 1 598 ? 10.75 -31.172 -10.492 1 90.94 598 THR A N 1
ATOM 4544 C CA . THR A 1 598 ? 9.992 -30.766 -11.672 1 90.94 598 THR A CA 1
ATOM 4545 C C . THR A 1 598 ? 10.68 -31.266 -12.945 1 90.94 598 THR A C 1
ATOM 4547 O O . THR A 1 598 ? 10.031 -31.438 -13.984 1 90.94 598 THR A O 1
ATOM 4550 N N . ASN A 1 599 ? 11.969 -31.516 -12.922 1 94.19 599 ASN A N 1
ATOM 4551 C CA . ASN A 1 599 ? 12.688 -31.922 -14.125 1 94.19 599 ASN A CA 1
ATOM 4552 C C . ASN A 1 599 ? 12.234 -33.281 -14.609 1 94.19 599 ASN A C 1
ATOM 4554 O O . ASN A 1 599 ? 11.734 -33.438 -15.727 1 94.19 599 ASN A O 1
ATOM 4558 N N . PRO A 1 600 ? 12.344 -34.312 -13.742 1 94.12 600 PRO A N 1
ATOM 4559 C CA . PRO A 1 600 ? 11.867 -35.594 -14.219 1 94.12 600 PRO A CA 1
ATOM 4560 C C . PRO A 1 600 ? 10.375 -35.594 -14.539 1 94.12 600 PRO A C 1
ATOM 4562 O O . PRO A 1 600 ? 9.938 -36.25 -15.484 1 94.12 600 PRO A O 1
ATOM 4565 N N . ALA A 1 601 ? 9.555 -34.875 -13.734 1 93.56 601 ALA A N 1
ATOM 4566 C CA . ALA A 1 601 ? 8.125 -34.781 -14.023 1 93.56 601 ALA A CA 1
ATOM 4567 C C . ALA A 1 601 ? 7.875 -34.188 -15.398 1 93.56 601 ALA A C 1
ATOM 4569 O O . ALA A 1 601 ? 6.996 -34.656 -16.141 1 93.56 601 ALA A O 1
ATOM 4570 N N . THR A 1 602 ? 8.609 -33.219 -15.711 1 95.69 602 THR A N 1
ATOM 4571 C CA . THR A 1 602 ? 8.477 -32.531 -16.984 1 95.69 602 THR A CA 1
ATOM 4572 C C . THR A 1 602 ? 8.891 -33.438 -18.141 1 95.69 602 THR A C 1
ATOM 4574 O O . THR A 1 602 ? 8.25 -33.438 -19.203 1 95.69 602 THR A O 1
ATOM 4577 N N . ALA A 1 603 ? 9.977 -34.156 -17.984 1 96.12 603 ALA A N 1
ATOM 4578 C CA . ALA A 1 603 ? 10.438 -35.062 -19.016 1 96.12 603 ALA A CA 1
ATOM 4579 C C . ALA A 1 603 ? 9.359 -36.094 -19.344 1 96.12 603 ALA A C 1
ATOM 4581 O O . ALA A 1 603 ? 9.094 -36.375 -20.516 1 96.12 603 ALA A O 1
ATOM 4582 N N . ASN A 1 604 ? 8.773 -36.594 -18.328 1 94.25 604 ASN A N 1
ATOM 4583 C CA . ASN A 1 604 ? 7.684 -37.531 -18.516 1 94.25 604 ASN A CA 1
ATOM 4584 C C . ASN A 1 604 ? 6.516 -36.906 -19.266 1 94.25 604 ASN A C 1
ATOM 4586 O O . ASN A 1 604 ? 5.91 -37.531 -20.141 1 94.25 604 ASN A O 1
ATOM 4590 N N . MET A 1 605 ? 6.172 -35.75 -18.906 1 93.88 605 MET A N 1
ATOM 4591 C CA . MET A 1 605 ? 5.078 -35.031 -19.547 1 93.88 605 MET A CA 1
ATOM 4592 C C . MET A 1 605 ? 5.367 -34.781 -21.016 1 93.88 605 MET A C 1
ATOM 4594 O O . MET A 1 605 ? 4.445 -34.688 -21.828 1 93.88 605 MET A O 1
ATOM 4598 N N . ALA A 1 606 ? 6.656 -34.656 -21.328 1 95.5 606 ALA A N 1
ATOM 4599 C CA . ALA A 1 606 ? 7.07 -34.406 -22.703 1 95.5 606 ALA A CA 1
ATOM 4600 C C . ALA A 1 606 ? 7.254 -35.688 -23.484 1 95.5 606 ALA A C 1
ATOM 4602 O O . ALA A 1 606 ? 7.754 -35.688 -24.609 1 95.5 606 ALA A O 1
ATOM 4603 N N . GLY A 1 607 ? 6.891 -36.812 -22.906 1 94.06 607 GLY A N 1
ATOM 4604 C CA . GLY A 1 607 ? 6.961 -38.094 -23.578 1 94.06 607 GLY A CA 1
ATOM 4605 C C . GLY A 1 607 ? 8.352 -38.719 -23.578 1 94.06 607 GLY A C 1
ATOM 4606 O O . GLY A 1 607 ? 8.672 -39.531 -24.422 1 94.06 607 GLY A O 1
ATOM 4607 N N . MET A 1 608 ? 9.141 -38.281 -22.688 1 96.75 608 MET A N 1
ATOM 4608 C CA . MET A 1 608 ? 10.508 -38.781 -22.609 1 96.75 608 MET A CA 1
ATOM 4609 C C . MET A 1 608 ? 10.656 -39.781 -21.453 1 96.75 608 MET A C 1
ATOM 4611 O O . MET A 1 608 ? 9.977 -39.625 -20.438 1 96.75 608 MET A O 1
ATOM 4615 N N . ARG A 1 609 ? 11.539 -40.75 -21.625 1 96.69 609 ARG A N 1
ATOM 4616 C CA . ARG A 1 609 ? 11.914 -41.656 -20.547 1 96.69 609 ARG A CA 1
ATOM 4617 C C . ARG A 1 609 ? 13.086 -41.094 -19.75 1 96.69 609 ARG A C 1
ATOM 4619 O O . ARG A 1 609 ? 14.055 -40.625 -20.328 1 96.69 609 ARG A O 1
ATOM 4626 N N . VAL A 1 610 ? 12.953 -41.219 -18.438 1 96.69 610 VAL A N 1
ATOM 4627 C CA . VAL A 1 610 ? 13.945 -40.625 -17.547 1 96.69 610 VAL A CA 1
ATOM 4628 C C . VAL A 1 610 ? 15.008 -41.656 -17.188 1 96.69 610 VAL A C 1
ATOM 4630 O O . VAL A 1 610 ? 14.68 -42.781 -16.812 1 96.69 610 VAL A O 1
ATOM 4633 N N . VAL A 1 611 ? 16.219 -41.312 -17.391 1 97.44 611 VAL A N 1
ATOM 4634 C CA . VAL A 1 611 ? 17.359 -42.094 -16.906 1 97.44 611 VAL A CA 1
ATOM 4635 C C . VAL A 1 611 ? 18.188 -41.25 -15.938 1 97.44 611 VAL A C 1
ATOM 4637 O O . VAL A 1 611 ? 18.672 -40.188 -16.281 1 97.44 611 VAL A O 1
ATOM 4640 N N . VAL A 1 612 ? 18.344 -41.75 -14.734 1 96 612 VAL A N 1
ATOM 4641 C CA . VAL A 1 612 ? 19 -41 -13.68 1 96 612 VAL A CA 1
ATOM 4642 C C . VAL A 1 612 ? 20.5 -41.219 -13.758 1 96 612 VAL A C 1
ATOM 4644 O O . VAL A 1 612 ? 20.969 -42.344 -13.969 1 96 612 VAL A O 1
ATOM 4647 N N . THR A 1 613 ? 21.188 -40.156 -13.727 1 96.31 613 THR A N 1
ATOM 4648 C CA . THR A 1 613 ? 22.641 -40.219 -13.625 1 96.31 613 THR A CA 1
ATOM 4649 C C . THR A 1 613 ? 23.094 -40 -12.188 1 96.31 613 THR A C 1
ATOM 4651 O O . THR A 1 613 ? 22.5 -39.219 -11.453 1 96.31 613 THR A O 1
ATOM 4654 N N . ALA A 1 614 ? 24.141 -40.594 -11.797 1 94.56 614 ALA A N 1
ATOM 4655 C CA . ALA A 1 614 ? 24.625 -40.594 -10.414 1 94.56 614 ALA A CA 1
ATOM 4656 C C . ALA A 1 614 ? 25.406 -39.312 -10.102 1 94.56 614 ALA A C 1
ATOM 4658 O O . ALA A 1 614 ? 25.859 -38.594 -11.016 1 94.56 614 ALA A O 1
ATOM 4659 N N . CYS A 1 615 ? 25.438 -39.031 -8.898 1 92 615 CYS A N 1
ATOM 4660 C CA . CYS A 1 615 ? 26.328 -38 -8.375 1 92 615 CYS A CA 1
ATOM 4661 C C . CYS A 1 615 ? 27.531 -38.625 -7.688 1 92 615 CYS A C 1
ATOM 4663 O O . CYS A 1 615 ? 27.438 -39.719 -7.113 1 92 615 CYS A O 1
ATOM 4665 N N . ASP A 1 616 ? 28.609 -38 -7.742 1 91 616 ASP A N 1
ATOM 4666 C CA . ASP A 1 616 ? 29.781 -38.531 -7.039 1 91 616 ASP A CA 1
ATOM 4667 C C . ASP A 1 616 ? 29.75 -38.125 -5.562 1 91 616 ASP A C 1
ATOM 4669 O O . ASP A 1 616 ? 28.766 -37.562 -5.086 1 91 616 ASP A O 1
ATOM 4673 N N . ALA A 1 617 ? 30.797 -38.438 -4.855 1 85.5 617 ALA A N 1
ATOM 4674 C CA . ALA A 1 617 ? 30.828 -38.281 -3.406 1 85.5 617 ALA A CA 1
ATOM 4675 C C . ALA A 1 617 ? 30.891 -36.781 -3.031 1 85.5 617 ALA A C 1
ATOM 4677 O O . ALA A 1 617 ? 30.531 -36.406 -1.917 1 85.5 617 ALA A O 1
ATOM 4678 N N . ARG A 1 618 ? 31.266 -36.031 -3.922 1 85.69 618 ARG A N 1
ATOM 4679 C CA . ARG A 1 618 ? 31.391 -34.594 -3.652 1 85.69 618 ARG A CA 1
ATOM 4680 C C . ARG A 1 618 ? 30.141 -33.844 -4.105 1 85.69 618 ARG A C 1
ATOM 4682 O O . ARG A 1 618 ? 30.109 -32.625 -4.051 1 85.69 618 ARG A O 1
ATOM 4689 N N . GLY A 1 619 ? 29.188 -34.656 -4.582 1 87.75 619 GLY A N 1
ATOM 4690 C CA . GLY A 1 619 ? 27.906 -34.062 -4.941 1 87.75 619 GLY A CA 1
ATOM 4691 C C . GLY A 1 619 ? 27.859 -33.594 -6.391 1 87.75 619 GLY A C 1
ATOM 4692 O O . GLY A 1 619 ? 26.844 -33.062 -6.836 1 87.75 619 GLY A O 1
ATOM 4693 N N . ASN A 1 620 ? 28.875 -33.75 -7.133 1 92.19 620 ASN A N 1
ATOM 4694 C CA . ASN A 1 620 ? 28.891 -33.406 -8.547 1 92.19 620 ASN A CA 1
ATOM 4695 C C . ASN A 1 620 ? 28.266 -34.5 -9.398 1 92.19 620 ASN A C 1
ATOM 4697 O O . ASN A 1 620 ? 28.125 -35.656 -8.953 1 92.19 620 ASN A O 1
ATOM 4701 N N . VAL A 1 621 ? 27.922 -34.125 -10.578 1 94.88 621 VAL A N 1
ATOM 4702 C CA . VAL A 1 621 ? 27.5 -35.156 -11.539 1 94.88 621 VAL A CA 1
ATOM 4703 C C . VAL A 1 621 ? 28.656 -36.125 -11.789 1 94.88 621 VAL A C 1
ATOM 4705 O O . VAL A 1 621 ? 29.781 -35.688 -12.023 1 94.88 621 VAL A O 1
ATOM 4708 N N . ASP A 1 622 ? 28.391 -37.438 -11.648 1 96.12 622 ASP A N 1
ATOM 4709 C CA . ASP A 1 622 ? 29.375 -38.438 -12.023 1 96.12 622 ASP A CA 1
ATOM 4710 C C . ASP A 1 622 ? 29.547 -38.5 -13.539 1 96.12 622 ASP A C 1
ATOM 4712 O O . ASP A 1 622 ? 28.797 -39.156 -14.242 1 96.12 622 ASP A O 1
ATOM 4716 N N . ILE A 1 623 ? 30.625 -37.938 -14 1 97.19 623 ILE A N 1
ATOM 4717 C CA . ILE A 1 623 ? 30.844 -37.75 -15.43 1 97.19 623 ILE A CA 1
ATOM 4718 C C . ILE A 1 623 ? 30.984 -39.094 -16.125 1 97.19 623 ILE A C 1
ATOM 4720 O O . ILE A 1 623 ? 30.516 -39.281 -17.25 1 97.19 623 ILE A O 1
ATOM 4724 N N . GLU A 1 624 ? 31.625 -40.031 -15.438 1 97.25 624 GLU A N 1
ATOM 4725 C CA . GLU A 1 624 ? 31.797 -41.344 -16.031 1 97.25 624 GLU A CA 1
ATOM 4726 C C . GLU A 1 624 ? 30.469 -42.094 -16.156 1 97.25 624 GLU A C 1
ATOM 4728 O O . GLU A 1 624 ? 30.203 -42.75 -17.156 1 97.25 624 GLU A O 1
ATOM 4733 N N . ASP A 1 625 ? 29.75 -41.969 -15.117 1 97.81 625 ASP A N 1
ATOM 4734 C CA . ASP A 1 625 ? 28.422 -42.562 -15.203 1 97.81 625 ASP A CA 1
ATOM 4735 C C . ASP A 1 625 ? 27.594 -41.906 -16.312 1 97.81 625 ASP A C 1
ATOM 4737 O O . ASP A 1 625 ? 26.891 -42.594 -17.062 1 97.81 625 ASP A O 1
ATOM 4741 N N . LEU A 1 626 ? 27.688 -40.625 -16.391 1 98.12 626 LEU A N 1
ATOM 4742 C CA . LEU A 1 626 ? 26.984 -39.875 -17.438 1 98.12 626 LEU A CA 1
ATOM 4743 C C . LEU A 1 626 ? 27.453 -40.312 -18.828 1 98.12 626 LEU A C 1
ATOM 4745 O O . LEU A 1 626 ? 26.625 -40.5 -19.719 1 98.12 626 LEU A O 1
ATOM 4749 N N . ARG A 1 627 ? 28.734 -40.438 -18.984 1 98.06 627 ARG A N 1
ATOM 4750 C CA . ARG A 1 627 ? 29.297 -40.875 -20.25 1 98.06 627 ARG A CA 1
ATOM 4751 C C . ARG A 1 627 ? 28.797 -42.25 -20.625 1 98.06 627 ARG A C 1
ATOM 4753 O O . ARG A 1 627 ? 28.391 -42.5 -21.766 1 98.06 627 ARG A O 1
ATOM 4760 N N . ALA A 1 628 ? 28.844 -43.125 -19.672 1 98.44 628 ALA A N 1
ATOM 4761 C CA . ALA A 1 628 ? 28.391 -44.5 -19.906 1 98.44 628 ALA A CA 1
ATOM 4762 C C . ALA A 1 628 ? 26.938 -44.531 -20.344 1 98.44 628 ALA A C 1
ATOM 4764 O O . ALA A 1 628 ? 26.578 -45.219 -21.297 1 98.44 628 ALA A O 1
ATOM 4765 N N . LYS A 1 629 ? 26.172 -43.812 -19.703 1 98.38 629 LYS A N 1
ATOM 4766 C CA . LYS A 1 629 ? 24.734 -43.781 -20.016 1 98.38 629 LYS A CA 1
ATOM 4767 C C . LYS A 1 629 ? 24.469 -43.094 -21.359 1 98.38 629 LYS A C 1
ATOM 4769 O O . LYS A 1 629 ? 23.578 -43.5 -22.094 1 98.38 629 LYS A O 1
ATOM 4774 N N . ALA A 1 630 ? 25.219 -42.031 -21.609 1 98.44 630 ALA A N 1
ATOM 4775 C CA . ALA A 1 630 ? 25.078 -41.344 -22.891 1 98.44 630 ALA A CA 1
ATOM 4776 C C . ALA A 1 630 ? 25.406 -42.281 -24.047 1 98.44 630 ALA A C 1
ATOM 4778 O O . ALA A 1 630 ? 24.734 -42.281 -25.078 1 98.44 630 ALA A O 1
ATOM 4779 N N . ILE A 1 631 ? 26.438 -43.094 -23.844 1 98.12 631 ILE A N 1
ATOM 4780 C CA . ILE A 1 631 ? 26.859 -44.031 -24.875 1 98.12 631 ILE A CA 1
ATOM 4781 C C . ILE A 1 631 ? 25.828 -45.156 -24.984 1 98.12 631 ILE A C 1
ATOM 4783 O O . ILE A 1 631 ? 25.453 -45.562 -26.094 1 98.12 631 ILE A O 1
ATOM 4787 N N . GLU A 1 632 ? 25.453 -45.625 -23.859 1 98.25 632 GLU A N 1
ATOM 4788 C CA . GLU A 1 632 ? 24.484 -46.719 -23.828 1 98.25 632 GLU A CA 1
ATOM 4789 C C . GLU A 1 632 ? 23.203 -46.344 -24.578 1 98.25 632 GLU A C 1
ATOM 4791 O O . GLU A 1 632 ? 22.641 -47.156 -25.297 1 98.25 632 GLU A O 1
ATOM 4796 N N . HIS A 1 633 ? 22.797 -45.094 -24.453 1 98.12 633 HIS A N 1
ATOM 4797 C CA . HIS A 1 633 ? 21.516 -44.688 -25.016 1 98.12 633 HIS A CA 1
ATOM 4798 C C . HIS A 1 633 ? 21.734 -43.75 -26.219 1 98.12 633 HIS A C 1
ATOM 4800 O O . HIS A 1 633 ? 20.859 -42.938 -26.547 1 98.12 633 HIS A O 1
ATOM 4806 N N . ARG A 1 634 ? 22.797 -43.844 -26.828 1 97.69 634 ARG A N 1
ATOM 4807 C CA . ARG A 1 634 ? 23.234 -42.906 -27.875 1 97.69 634 ARG A CA 1
ATOM 4808 C C . ARG A 1 634 ? 22.141 -42.75 -28.953 1 97.69 634 ARG A C 1
ATOM 4810 O O . ARG A 1 634 ? 21.844 -41.656 -29.375 1 97.69 634 ARG A O 1
ATOM 4817 N N . GLU A 1 635 ? 21.516 -43.781 -29.391 1 97.06 635 GLU A N 1
ATOM 4818 C CA . GLU A 1 635 ? 20.547 -43.781 -30.469 1 97.06 635 GLU A CA 1
ATOM 4819 C C . GLU A 1 635 ? 19.203 -43.219 -30 1 97.06 635 GLU A C 1
ATOM 4821 O O . GLU A 1 635 ? 18.375 -42.812 -30.828 1 97.06 635 GLU A O 1
ATOM 4826 N N . HIS A 1 636 ? 19.031 -43.188 -28.703 1 98.25 636 HIS A N 1
ATOM 4827 C CA . HIS A 1 636 ? 17.75 -42.75 -28.141 1 98.25 636 HIS A CA 1
ATOM 4828 C C . HIS A 1 636 ? 17.922 -41.469 -27.312 1 98.25 636 HIS A C 1
ATOM 4830 O O . HIS A 1 636 ? 16.938 -40.906 -26.828 1 98.25 636 HIS A O 1
ATOM 4836 N N . LEU A 1 637 ? 19.125 -40.938 -27.203 1 98.69 637 LEU A N 1
ATOM 4837 C CA . LEU A 1 637 ? 19.406 -39.812 -26.328 1 98.69 637 LEU A CA 1
ATOM 4838 C C . LEU A 1 637 ? 18.781 -38.531 -26.859 1 98.69 637 LEU A C 1
ATOM 4840 O O . LEU A 1 637 ? 19.141 -38.094 -27.953 1 98.69 637 LEU A O 1
ATOM 4844 N N . ALA A 1 638 ? 17.812 -38 -26.094 1 98.56 638 ALA A N 1
ATOM 4845 C CA . ALA A 1 638 ? 17.141 -36.781 -26.5 1 98.56 638 ALA A CA 1
ATOM 4846 C C . ALA A 1 638 ? 17.75 -35.562 -25.812 1 98.56 638 ALA A C 1
ATOM 4848 O O . ALA A 1 638 ? 18.016 -34.531 -26.453 1 98.56 638 ALA A O 1
ATOM 4849 N N . ALA A 1 639 ? 17.906 -35.688 -24.531 1 98.62 639 ALA A N 1
ATOM 4850 C CA . ALA A 1 639 ? 18.281 -34.5 -23.797 1 98.62 639 ALA A CA 1
ATOM 4851 C C . ALA A 1 639 ? 18.953 -34.844 -22.469 1 98.62 639 ALA A C 1
ATOM 4853 O O . ALA A 1 639 ? 18.828 -35.969 -21.984 1 98.62 639 ALA A O 1
ATOM 4854 N N . LEU A 1 640 ? 19.688 -33.906 -21.922 1 98.44 640 LEU A N 1
ATOM 4855 C CA . LEU A 1 640 ? 20.094 -33.812 -20.531 1 98.44 640 LEU A CA 1
ATOM 4856 C C . LEU A 1 640 ? 19.422 -32.625 -19.859 1 98.44 640 LEU A C 1
ATOM 4858 O O . LEU A 1 640 ? 19.344 -31.531 -20.438 1 98.44 640 LEU A O 1
ATOM 4862 N N . MET A 1 641 ? 18.812 -32.844 -18.719 1 98 641 MET A N 1
ATOM 4863 C CA . MET A 1 641 ? 18.391 -31.719 -17.875 1 98 641 MET A CA 1
ATOM 4864 C C . MET A 1 641 ? 19.344 -31.562 -16.672 1 98 641 MET A C 1
ATOM 4866 O O . MET A 1 641 ? 19.453 -32.469 -15.859 1 98 641 MET A O 1
ATOM 4870 N N . ILE A 1 642 ? 19.984 -30.453 -16.625 1 96.69 642 ILE A N 1
ATOM 4871 C CA . ILE A 1 642 ? 20.953 -30.25 -15.555 1 96.69 642 ILE A CA 1
ATOM 4872 C C . ILE A 1 642 ? 20.781 -28.844 -14.969 1 96.69 642 ILE A C 1
ATOM 4874 O O . ILE A 1 642 ? 20.469 -27.891 -15.688 1 96.69 642 ILE A O 1
ATOM 4878 N N . THR A 1 643 ? 20.812 -28.719 -13.648 1 94.88 643 THR A N 1
ATOM 4879 C CA . THR A 1 643 ? 20.797 -27.438 -12.961 1 94.88 643 THR A CA 1
ATOM 4880 C C . THR A 1 643 ? 22.203 -26.906 -12.758 1 94.88 643 THR A C 1
ATOM 4882 O O . THR A 1 643 ? 23.094 -27.641 -12.328 1 94.88 643 THR A O 1
ATOM 4885 N N . TYR A 1 644 ? 22.469 -25.656 -13.086 1 94.38 644 TYR A N 1
ATOM 4886 C CA . TYR A 1 644 ? 23.797 -25.078 -12.945 1 94.38 644 TYR A CA 1
ATOM 4887 C C . TYR A 1 644 ? 23.703 -23.625 -12.5 1 94.38 644 TYR A C 1
ATOM 4889 O O . TYR A 1 644 ? 22.984 -22.828 -13.094 1 94.38 644 TYR A O 1
ATOM 4897 N N . PRO A 1 645 ? 24.578 -23.078 -11.469 1 94.12 645 PRO A N 1
ATOM 4898 C CA . PRO A 1 645 ? 25.266 -23.984 -10.555 1 94.12 645 PRO A CA 1
ATOM 4899 C C . PRO A 1 645 ? 24.344 -25.062 -9.977 1 94.12 645 PRO A C 1
ATOM 4901 O O . PRO A 1 645 ? 23.125 -24.922 -10.016 1 94.12 645 PRO A O 1
ATOM 4904 N N . SER A 1 646 ? 24.938 -26.125 -9.531 1 92 646 SER A N 1
ATOM 4905 C CA . SER A 1 646 ? 24.156 -27.281 -9.109 1 92 646 SER A CA 1
ATOM 4906 C C . SER A 1 646 ? 23.297 -26.953 -7.898 1 92 646 SER A C 1
ATOM 4908 O O . SER A 1 646 ? 23.531 -25.953 -7.215 1 92 646 SER A O 1
ATOM 4910 N N . THR A 1 647 ? 22.25 -27.766 -7.625 1 87.44 647 THR A N 1
ATOM 4911 C CA . THR A 1 647 ? 21.375 -27.609 -6.473 1 87.44 647 THR A CA 1
ATOM 4912 C C . THR A 1 647 ? 22.141 -27.828 -5.172 1 87.44 647 THR A C 1
ATOM 4914 O O . THR A 1 647 ? 21.641 -27.516 -4.086 1 87.44 647 THR A O 1
ATOM 4917 N N . HIS A 1 648 ? 23.406 -28.266 -5.355 1 89.88 648 HIS A N 1
ATOM 4918 C CA . HIS A 1 648 ? 24.25 -28.422 -4.184 1 89.88 648 HIS A CA 1
ATOM 4919 C C . HIS A 1 648 ? 25 -27.141 -3.857 1 89.88 648 HIS A C 1
ATOM 4921 O O . HIS A 1 648 ? 25.781 -27.109 -2.904 1 89.88 648 HIS A O 1
ATOM 4927 N N . GLY A 1 649 ? 24.781 -26.109 -4.656 1 90.88 649 GLY A N 1
ATOM 4928 C CA . GLY A 1 649 ? 25.297 -24.781 -4.352 1 90.88 649 GLY A CA 1
ATOM 4929 C C . GLY A 1 649 ? 26.719 -24.562 -4.852 1 90.88 649 GLY A C 1
ATOM 4930 O O . GLY A 1 649 ? 27.422 -23.672 -4.375 1 90.88 649 GLY A O 1
ATOM 4931 N N . VAL A 1 650 ? 27.156 -25.359 -5.832 1 94.62 650 VAL A N 1
ATOM 4932 C CA . VAL A 1 650 ? 28.531 -25.266 -6.289 1 94.62 650 VAL A CA 1
ATOM 4933 C C . VAL A 1 650 ? 28.578 -25.234 -7.812 1 94.62 650 VAL A C 1
ATOM 4935 O O . VAL A 1 650 ? 27.688 -25.781 -8.477 1 94.62 650 VAL A O 1
ATOM 4938 N N . PHE A 1 651 ? 29.609 -24.531 -8.359 1 95.5 651 PHE A N 1
ATOM 4939 C CA . PHE A 1 651 ? 29.906 -24.609 -9.781 1 95.5 651 PHE A CA 1
ATOM 4940 C C . PHE A 1 651 ? 30.719 -25.875 -10.094 1 95.5 651 PHE A C 1
ATOM 4942 O O . PHE A 1 651 ? 31.906 -25.953 -9.797 1 95.5 651 PHE A O 1
ATOM 4949 N N . GLU A 1 652 ? 30 -26.766 -10.742 1 93 652 GLU A N 1
ATOM 4950 C CA . GLU A 1 652 ? 30.719 -27.969 -11.125 1 93 652 GLU A CA 1
ATOM 4951 C C . GLU A 1 652 ? 31.719 -27.688 -12.242 1 93 652 GLU A C 1
ATOM 4953 O O . GLU A 1 652 ? 31.375 -27.062 -13.25 1 93 652 GLU A O 1
ATOM 4958 N N . GLU A 1 653 ? 32.875 -28.109 -12.117 1 93.31 653 GLU A N 1
ATOM 4959 C CA . GLU A 1 653 ? 33.969 -27.766 -13.023 1 93.31 653 GLU A CA 1
ATOM 4960 C C . GLU A 1 653 ? 33.781 -28.453 -14.375 1 93.31 653 GLU A C 1
ATOM 4962 O O . GLU A 1 653 ? 34.219 -27.922 -15.406 1 93.31 653 GLU A O 1
ATOM 4967 N N . GLY A 1 654 ? 33.156 -29.531 -14.438 1 94.25 654 GLY A N 1
ATOM 4968 C CA . GLY A 1 654 ? 33.094 -30.359 -15.633 1 94.25 654 GLY A CA 1
ATOM 4969 C C . GLY A 1 654 ? 31.922 -30.016 -16.531 1 94.25 654 GLY A C 1
ATOM 4970 O O . GLY A 1 654 ? 31.531 -30.828 -17.375 1 94.25 654 GLY A O 1
ATOM 4971 N N . ILE A 1 655 ? 31.359 -28.891 -16.406 1 96.56 655 ILE A N 1
ATOM 4972 C CA . ILE A 1 655 ? 30.094 -28.578 -17.078 1 96.56 655 ILE A CA 1
ATOM 4973 C C . ILE A 1 655 ? 30.312 -28.578 -18.594 1 96.56 655 ILE A C 1
ATOM 4975 O O . ILE A 1 655 ? 29.453 -29.047 -19.344 1 96.56 655 ILE A O 1
ATOM 4979 N N . ARG A 1 656 ? 31.406 -28.078 -19.109 1 96.81 656 ARG A N 1
ATOM 4980 C CA . ARG A 1 656 ? 31.672 -28.078 -20.547 1 96.81 656 ARG A CA 1
ATOM 4981 C C . ARG A 1 656 ? 31.828 -29.5 -21.078 1 96.81 656 ARG A C 1
ATOM 4983 O O . ARG A 1 656 ? 31.359 -29.812 -22.172 1 96.81 656 ARG A O 1
ATOM 4990 N N . GLU A 1 657 ? 32.531 -30.266 -20.312 1 97.25 657 GLU A N 1
ATOM 4991 C CA . GLU A 1 657 ? 32.719 -31.672 -20.688 1 97.25 657 GLU A CA 1
ATOM 4992 C C . GLU A 1 657 ? 31.375 -32.406 -20.688 1 97.25 657 GLU A C 1
ATOM 4994 O O . GLU A 1 657 ? 31.078 -33.188 -21.594 1 97.25 657 GLU A O 1
ATOM 4999 N N . ILE A 1 658 ? 30.625 -32.156 -19.672 1 97.75 658 ILE A N 1
ATOM 5000 C CA . ILE A 1 658 ? 29.297 -32.75 -19.547 1 97.75 658 ILE A CA 1
ATOM 5001 C C . ILE A 1 658 ? 28.469 -32.406 -20.781 1 97.75 658 ILE A C 1
ATOM 5003 O O . ILE A 1 658 ? 27.859 -33.312 -21.391 1 97.75 658 ILE A O 1
ATOM 5007 N N . CYS A 1 659 ? 28.453 -31.172 -21.188 1 98.19 659 CYS A N 1
ATOM 5008 C CA . CYS A 1 659 ? 27.703 -30.719 -22.359 1 98.19 659 CYS A CA 1
ATOM 5009 C C . CYS A 1 659 ? 28.219 -31.391 -23.625 1 98.19 659 CYS A C 1
ATOM 5011 O O . CYS A 1 659 ? 27.422 -31.812 -24.469 1 98.19 659 CYS A O 1
ATOM 5013 N N . ALA A 1 660 ? 29.5 -31.531 -23.734 1 98.12 660 ALA A N 1
ATOM 5014 C CA . ALA A 1 660 ? 30.109 -32.125 -24.906 1 98.12 660 ALA A CA 1
ATOM 5015 C C . ALA A 1 660 ? 29.719 -33.594 -25.031 1 98.12 660 ALA A C 1
ATOM 5017 O O . ALA A 1 660 ? 29.453 -34.094 -26.125 1 98.12 660 ALA A O 1
ATOM 5018 N N . ILE A 1 661 ? 29.75 -34.281 -23.906 1 98.56 661 ILE A N 1
ATOM 5019 C CA . ILE A 1 661 ? 29.375 -35.688 -23.891 1 98.56 661 ILE A CA 1
ATOM 5020 C C . ILE A 1 661 ? 27.969 -35.875 -24.469 1 98.56 661 ILE A C 1
ATOM 5022 O O . ILE A 1 661 ? 27.719 -36.781 -25.266 1 98.56 661 ILE A O 1
ATOM 5026 N N . ILE A 1 662 ? 27.062 -35.031 -24.094 1 98.69 662 ILE A N 1
ATOM 5027 C CA . ILE A 1 662 ? 25.672 -35.125 -24.531 1 98.69 662 ILE A CA 1
ATOM 5028 C C . ILE A 1 662 ? 25.578 -34.812 -26.016 1 98.69 662 ILE A C 1
ATOM 5030 O O . ILE A 1 662 ? 24.922 -35.531 -26.766 1 98.69 662 ILE A O 1
ATOM 5034 N N . HIS A 1 663 ? 26.25 -33.75 -26.484 1 98.44 663 HIS A N 1
ATOM 5035 C CA . HIS A 1 663 ? 26.234 -33.375 -27.875 1 98.44 663 HIS A CA 1
ATOM 5036 C C . HIS A 1 663 ? 26.844 -34.438 -28.766 1 98.44 663 HIS A C 1
ATOM 5038 O O . HIS A 1 663 ? 26.328 -34.75 -29.828 1 98.44 663 HIS A O 1
ATOM 5044 N N . ASP A 1 664 ? 27.906 -35.031 -28.281 1 98.12 664 ASP A N 1
ATOM 5045 C CA . ASP A 1 664 ? 28.625 -36.062 -29.031 1 98.12 664 ASP A CA 1
ATOM 5046 C C . ASP A 1 664 ? 27.75 -37.281 -29.234 1 98.12 664 ASP A C 1
ATOM 5048 O O . ASP A 1 664 ? 27.984 -38.062 -30.156 1 98.12 664 ASP A O 1
ATOM 5052 N N . ASN A 1 665 ? 26.859 -37.406 -28.391 1 98.38 665 ASN A N 1
ATOM 5053 C CA . ASN A 1 665 ? 26 -38.594 -28.469 1 98.38 665 ASN A CA 1
ATOM 5054 C C . ASN A 1 665 ? 24.609 -38.219 -29 1 98.38 665 ASN A C 1
ATOM 5056 O O . ASN A 1 665 ? 23.641 -38.969 -28.797 1 98.38 665 ASN A O 1
ATOM 5060 N N . GLY A 1 666 ? 24.469 -37.031 -29.578 1 97.44 666 GLY A N 1
ATOM 5061 C CA . GLY A 1 666 ? 23.297 -36.656 -30.375 1 97.44 666 GLY A CA 1
ATOM 5062 C C . GLY A 1 666 ? 22.219 -35.969 -29.562 1 97.44 666 GLY A C 1
ATOM 5063 O O . GLY A 1 666 ? 21.219 -35.531 -30.109 1 97.44 666 GLY A O 1
ATOM 5064 N N . GLY A 1 667 ? 22.375 -35.844 -28.266 1 98.56 667 GLY A N 1
ATOM 5065 C CA . GLY A 1 667 ? 21.391 -35.219 -27.422 1 98.56 667 GLY A CA 1
ATOM 5066 C C . GLY A 1 667 ? 21.547 -33.688 -27.344 1 98.56 667 GLY A C 1
ATOM 5067 O O . GLY A 1 667 ? 22.453 -33.125 -27.953 1 98.56 667 GLY A O 1
ATOM 5068 N N . GLN A 1 668 ? 20.562 -33 -26.734 1 98.75 668 GLN A N 1
ATOM 5069 C CA . GLN A 1 668 ? 20.578 -31.578 -26.453 1 98.75 668 GLN A CA 1
ATOM 5070 C C . GLN A 1 668 ? 20.719 -31.312 -24.953 1 98.75 668 GLN A C 1
ATOM 5072 O O . GLN A 1 668 ? 20.297 -32.125 -24.141 1 98.75 668 GLN A O 1
ATOM 5077 N N . VAL A 1 669 ? 21.281 -30.156 -24.594 1 98.81 669 VAL A N 1
ATOM 5078 C CA . VAL A 1 669 ? 21.516 -29.844 -23.188 1 98.81 669 VAL A CA 1
ATOM 5079 C C . VAL A 1 669 ? 20.516 -28.797 -22.719 1 98.81 669 VAL A C 1
ATOM 5081 O O . VAL A 1 669 ? 20.5 -27.672 -23.219 1 98.81 669 VAL A O 1
ATOM 5084 N N . TYR A 1 670 ? 19.641 -29.203 -21.844 1 98.56 670 TYR A N 1
ATOM 5085 C CA . TYR A 1 670 ? 18.766 -28.312 -21.094 1 98.56 670 TYR A CA 1
ATOM 5086 C C . TYR A 1 670 ? 19.391 -27.891 -19.766 1 98.56 670 TYR A C 1
ATOM 5088 O O . TYR A 1 670 ? 19.641 -28.734 -18.906 1 98.56 670 TYR A O 1
ATOM 5096 N N . ILE A 1 671 ? 19.625 -26.594 -19.609 1 97.81 671 ILE A N 1
ATOM 5097 C CA . ILE A 1 671 ? 20.172 -26.094 -18.344 1 97.81 671 ILE A CA 1
ATOM 5098 C C . ILE A 1 671 ? 19.047 -25.438 -17.531 1 97.81 671 ILE A C 1
ATOM 5100 O O . ILE A 1 671 ? 18.469 -24.438 -17.969 1 97.81 671 ILE A O 1
ATOM 5104 N N . ASP A 1 672 ? 18.734 -26.062 -16.406 1 95.69 672 ASP A N 1
ATOM 5105 C CA . ASP A 1 672 ? 17.812 -25.422 -15.469 1 95.69 672 ASP A CA 1
ATOM 5106 C C . ASP A 1 672 ? 18.391 -24.109 -14.953 1 95.69 672 ASP A C 1
ATOM 5108 O O . ASP A 1 672 ? 19.375 -24.094 -14.219 1 95.69 672 ASP A O 1
ATOM 5112 N N . GLY A 1 673 ? 17.688 -23 -15.352 1 94.19 673 GLY A N 1
ATOM 5113 C CA . GLY A 1 673 ? 18.219 -21.672 -15.086 1 94.19 673 GLY A CA 1
ATOM 5114 C C . GLY A 1 673 ? 17.703 -21.062 -13.797 1 94.19 673 GLY A C 1
ATOM 5115 O O . GLY A 1 673 ? 17.703 -19.844 -13.641 1 94.19 673 GLY A O 1
ATOM 5116 N N . ALA A 1 674 ? 17.203 -21.875 -12.812 1 92.56 674 ALA A N 1
ATOM 5117 C CA . ALA A 1 674 ? 16.688 -21.406 -11.531 1 92.56 674 ALA A CA 1
ATOM 5118 C C . ALA A 1 674 ? 17.766 -20.672 -10.734 1 92.56 674 ALA A C 1
ATOM 5120 O O . ALA A 1 674 ? 17.453 -19.812 -9.906 1 92.56 674 ALA A O 1
ATOM 5121 N N . ASN A 1 675 ? 19.047 -20.969 -10.992 1 95 675 ASN A N 1
ATOM 5122 C CA . ASN A 1 675 ? 20.141 -20.438 -10.195 1 95 675 ASN A CA 1
ATOM 5123 C C . ASN A 1 675 ? 20.922 -19.375 -10.961 1 95 675 ASN A C 1
ATOM 5125 O O . ASN A 1 675 ? 22.125 -19.25 -10.797 1 95 675 ASN A O 1
ATOM 5129 N N . MET A 1 676 ? 20.172 -18.656 -11.789 1 96.12 676 MET A N 1
ATOM 5130 C CA . MET A 1 676 ? 20.797 -17.609 -12.594 1 96.12 676 MET A CA 1
ATOM 5131 C C . MET A 1 676 ? 21.344 -16.5 -11.711 1 96.12 676 MET A C 1
ATOM 5133 O O . MET A 1 676 ? 22.156 -15.695 -12.156 1 96.12 676 MET A O 1
ATOM 5137 N N . ASN A 1 677 ? 20.938 -16.453 -10.469 1 95.69 677 ASN A N 1
ATOM 5138 C CA . ASN A 1 677 ? 21.375 -15.391 -9.57 1 95.69 677 ASN A CA 1
ATOM 5139 C C . ASN A 1 677 ? 22.891 -15.414 -9.367 1 95.69 677 ASN A C 1
ATOM 5141 O O . ASN A 1 677 ? 23.484 -14.406 -8.992 1 95.69 677 ASN A O 1
ATOM 5145 N N . ALA A 1 678 ? 23.531 -16.531 -9.656 1 96.38 678 ALA A N 1
ATOM 5146 C CA . ALA A 1 678 ? 24.984 -16.688 -9.492 1 96.38 678 ALA A CA 1
ATOM 5147 C C . ALA A 1 678 ? 25.719 -16.406 -10.797 1 96.38 678 ALA A C 1
ATOM 5149 O O . ALA A 1 678 ? 26.938 -16.297 -10.812 1 96.38 678 ALA A O 1
ATOM 5150 N N . MET A 1 679 ? 25 -16.156 -11.852 1 97.62 679 MET A N 1
ATOM 5151 C CA . MET A 1 679 ? 25.688 -16.266 -13.133 1 97.62 679 MET A CA 1
ATOM 5152 C C . MET A 1 679 ? 25.578 -14.953 -13.914 1 97.62 679 MET A C 1
ATOM 5154 O O . MET A 1 679 ? 26.453 -14.648 -14.734 1 97.62 679 MET A O 1
ATOM 5158 N N . VAL A 1 680 ? 24.547 -14.141 -13.734 1 98 680 VAL A N 1
ATOM 5159 C CA . VAL A 1 680 ? 24.281 -12.977 -14.57 1 98 680 VAL A CA 1
ATOM 5160 C C . VAL A 1 680 ? 25.484 -12.047 -14.562 1 98 680 VAL A C 1
ATOM 5162 O O . VAL A 1 680 ? 25.891 -11.555 -13.5 1 98 680 VAL A O 1
ATOM 5165 N N . GLY A 1 681 ? 26.031 -11.836 -15.711 1 97.75 681 GLY A N 1
ATOM 5166 C CA . GLY A 1 681 ? 27.188 -10.961 -15.852 1 97.75 681 GLY A CA 1
ATOM 5167 C C . GLY A 1 681 ? 28.5 -11.656 -15.578 1 97.75 681 GLY A C 1
ATOM 5168 O O . GLY A 1 681 ? 29.578 -11.07 -15.758 1 97.75 681 GLY A O 1
ATOM 5169 N N . LEU A 1 682 ? 28.5 -12.93 -15.172 1 97.81 682 LEU A N 1
ATOM 5170 C CA . LEU A 1 682 ? 29.719 -13.664 -14.82 1 97.81 682 LEU A CA 1
ATOM 5171 C C . LEU A 1 682 ? 29.953 -14.805 -15.805 1 97.81 682 LEU A C 1
ATOM 5173 O O . LEU A 1 682 ? 31.094 -15.055 -16.203 1 97.81 682 LEU A O 1
ATOM 5177 N N . CYS A 1 683 ? 29 -15.492 -16.156 1 97.19 683 CYS A N 1
ATOM 5178 C CA . CYS A 1 683 ? 29.031 -16.547 -17.156 1 97.19 683 CYS A CA 1
ATOM 5179 C C . CYS A 1 683 ? 27.656 -16.719 -17.797 1 97.19 683 CYS A C 1
ATOM 5181 O O . CYS A 1 683 ? 26.656 -16.25 -17.25 1 97.19 683 CYS A O 1
ATOM 5183 N N . ALA A 1 684 ? 27.594 -17.344 -19 1 97.94 684 ALA A N 1
ATOM 5184 C CA . ALA A 1 684 ? 26.359 -17.438 -19.766 1 97.94 684 ALA A CA 1
ATOM 5185 C C . ALA A 1 684 ? 26.094 -18.875 -20.203 1 97.94 684 ALA A C 1
ATOM 5187 O O . ALA A 1 684 ? 26.891 -19.453 -20.969 1 97.94 684 ALA A O 1
ATOM 5188 N N . PRO A 1 685 ? 25 -19.422 -19.797 1 98.19 685 PRO A N 1
ATOM 5189 C CA . PRO A 1 685 ? 24.719 -20.812 -20.141 1 98.19 685 PRO A CA 1
ATOM 5190 C C . PRO A 1 685 ? 24.703 -21.047 -21.656 1 98.19 685 PRO A C 1
ATOM 5192 O O . PRO A 1 685 ? 25.172 -22.094 -22.109 1 98.19 685 PRO A O 1
ATOM 5195 N N . GLY A 1 686 ? 24.219 -20.109 -22.422 1 98.19 686 GLY A N 1
ATOM 5196 C CA . GLY A 1 686 ? 24.172 -20.266 -23.875 1 98.19 686 GLY A CA 1
ATOM 5197 C C . GLY A 1 686 ? 25.547 -20.281 -24.516 1 98.19 686 GLY A C 1
ATOM 5198 O O . GLY A 1 686 ? 25.688 -20.609 -25.688 1 98.19 686 GLY A O 1
ATOM 5199 N N . LYS A 1 687 ? 26.594 -20.016 -23.734 1 97.69 687 LYS A N 1
ATOM 5200 C CA . LYS A 1 687 ? 27.938 -19.906 -24.297 1 97.69 687 LYS A CA 1
ATOM 5201 C C . LYS A 1 687 ? 28.844 -21.016 -23.781 1 97.69 687 LYS A C 1
ATOM 5203 O O . LYS A 1 687 ? 29.938 -21.219 -24.297 1 97.69 687 LYS A O 1
ATOM 5208 N N . PHE A 1 688 ? 28.359 -21.781 -22.797 1 97.25 688 PHE A N 1
ATOM 5209 C CA . PHE A 1 688 ? 29.281 -22.828 -22.328 1 97.25 688 PHE A CA 1
ATOM 5210 C C . PHE A 1 688 ? 28.703 -24.203 -22.594 1 97.25 688 PHE A C 1
ATOM 5212 O O . PHE A 1 688 ? 29.219 -25.203 -22.078 1 97.25 688 PHE A O 1
ATOM 5219 N N . GLY A 1 689 ? 27.609 -24.219 -23.297 1 97.38 689 GLY A N 1
ATOM 5220 C CA . GLY A 1 689 ? 27.188 -25.531 -23.766 1 97.38 689 GLY A CA 1
ATOM 5221 C C . GLY A 1 689 ? 25.688 -25.719 -23.719 1 97.38 689 GLY A C 1
ATOM 5222 O O . GLY A 1 689 ? 25.156 -26.688 -24.281 1 97.38 689 GLY A O 1
ATOM 5223 N N . GLY A 1 690 ? 24.922 -24.859 -23.109 1 98.31 690 GLY A N 1
ATOM 5224 C CA . GLY A 1 690 ? 23.469 -24.969 -23.031 1 98.31 690 GLY A CA 1
ATOM 5225 C C . GLY A 1 690 ? 22.781 -24.734 -24.359 1 98.31 690 GLY A C 1
ATOM 5226 O O . GLY A 1 690 ? 23.172 -23.844 -25.109 1 98.31 690 GLY A O 1
ATOM 5227 N N . ASP A 1 691 ? 21.766 -25.562 -24.656 1 98.81 691 ASP A N 1
ATOM 5228 C CA . ASP A 1 691 ? 20.953 -25.375 -25.859 1 98.81 691 ASP A CA 1
ATOM 5229 C C . ASP A 1 691 ? 19.656 -24.641 -25.516 1 98.81 691 ASP A C 1
ATOM 5231 O O . ASP A 1 691 ? 19.109 -23.906 -26.344 1 98.81 691 ASP A O 1
ATOM 5235 N N . VAL A 1 692 ? 19.156 -24.938 -24.422 1 98.62 692 VAL A N 1
ATOM 5236 C CA . VAL A 1 692 ? 17.938 -24.312 -23.938 1 98.62 692 VAL A CA 1
ATOM 5237 C C . VAL A 1 692 ? 17.969 -24.203 -22.422 1 98.62 692 VAL A C 1
ATOM 5239 O O . VAL A 1 692 ? 18.547 -25.062 -21.75 1 98.62 692 VAL A O 1
ATOM 5242 N N . SER A 1 693 ? 17.516 -23.094 -21.891 1 98.44 693 SER A N 1
ATOM 5243 C CA . SER A 1 693 ? 17.297 -22.875 -20.453 1 98.44 693 SER A CA 1
ATOM 5244 C C . SER A 1 693 ? 15.938 -22.25 -20.203 1 98.44 693 SER A C 1
ATOM 5246 O O . SER A 1 693 ? 15.445 -21.469 -21.016 1 98.44 693 SER A O 1
ATOM 5248 N N . HIS A 1 694 ? 15.297 -22.672 -19.156 1 97.44 694 HIS A N 1
ATOM 5249 C CA . HIS A 1 694 ? 14.258 -21.781 -18.656 1 97.44 694 HIS A CA 1
ATOM 5250 C C . HIS A 1 694 ? 14.828 -20.797 -17.625 1 97.44 694 HIS A C 1
ATOM 5252 O O . HIS A 1 694 ? 15.922 -21.016 -17.094 1 97.44 694 HIS A O 1
ATOM 5258 N N . LEU A 1 695 ? 14.164 -19.703 -17.422 1 97.19 695 LEU A N 1
ATOM 5259 C CA . LEU A 1 695 ? 14.477 -18.734 -16.375 1 97.19 695 LEU A CA 1
ATOM 5260 C C . LEU A 1 695 ? 13.305 -18.578 -15.414 1 97.19 695 LEU A C 1
ATOM 5262 O O . LEU A 1 695 ? 12.156 -18.812 -15.789 1 97.19 695 LEU A O 1
ATOM 5266 N N . ASN A 1 696 ? 13.57 -18.391 -14.18 1 95.25 696 ASN A N 1
ATOM 5267 C CA . ASN A 1 696 ? 12.562 -17.984 -13.219 1 95.25 696 ASN A CA 1
ATOM 5268 C C . ASN A 1 696 ? 12.625 -16.484 -12.953 1 95.25 696 ASN A C 1
ATOM 5270 O O . ASN A 1 696 ? 13.406 -16.016 -12.117 1 95.25 696 ASN A O 1
ATOM 5274 N N . LEU A 1 697 ? 11.711 -15.75 -13.641 1 96.62 697 LEU A N 1
ATOM 5275 C CA . LEU A 1 697 ? 11.727 -14.305 -13.422 1 96.62 697 LEU A CA 1
ATOM 5276 C C . LEU A 1 697 ? 11.25 -13.961 -12.016 1 96.62 697 LEU A C 1
ATOM 5278 O O . LEU A 1 697 ? 11.523 -12.867 -11.516 1 96.62 697 LEU A O 1
ATOM 5282 N N . HIS A 1 698 ? 10.555 -14.867 -11.359 1 91.56 698 HIS A N 1
ATOM 5283 C CA . HIS A 1 698 ? 10.102 -14.672 -9.992 1 91.56 698 HIS A CA 1
ATOM 5284 C C . HIS A 1 698 ? 11.164 -15.117 -8.992 1 91.56 698 HIS A C 1
ATOM 5286 O O . HIS A 1 698 ? 10.883 -15.273 -7.801 1 91.56 698 HIS A O 1
ATOM 5292 N N . LYS A 1 699 ? 12.359 -15.383 -9.391 1 91.69 699 LYS A N 1
ATOM 5293 C CA . LYS A 1 699 ? 13.555 -15.586 -8.578 1 91.69 699 LYS A CA 1
ATOM 5294 C C . LYS A 1 699 ? 14.609 -14.523 -8.875 1 91.69 699 LYS A C 1
ATOM 5296 O O . LYS A 1 699 ? 14.492 -13.383 -8.414 1 91.69 699 LYS A O 1
ATOM 5301 N N . THR A 1 700 ? 15.453 -14.734 -9.82 1 94.31 700 THR A N 1
ATOM 5302 C CA . THR A 1 700 ? 16.641 -13.938 -10.141 1 94.31 700 THR A CA 1
ATOM 5303 C C . THR A 1 700 ? 16.234 -12.539 -10.609 1 94.31 700 THR A C 1
ATOM 5305 O O . THR A 1 700 ? 16.953 -11.57 -10.367 1 94.31 700 THR A O 1
ATOM 5308 N N . PHE A 1 701 ? 15.039 -12.383 -11.203 1 97 701 PHE A N 1
ATOM 5309 C CA . PHE A 1 701 ? 14.758 -11.141 -11.914 1 97 701 PHE A CA 1
ATOM 5310 C C . PHE A 1 701 ? 13.617 -10.383 -11.242 1 97 701 PHE A C 1
ATOM 5312 O O . PHE A 1 701 ? 12.875 -9.656 -11.906 1 97 701 PHE A O 1
ATOM 5319 N N . CYS A 1 702 ? 13.289 -10.578 -10.055 1 95.44 702 CYS A N 1
ATOM 5320 C CA . CYS A 1 702 ? 12.688 -9.695 -9.07 1 95.44 702 CYS A CA 1
ATOM 5321 C C . CYS A 1 702 ? 11.164 -9.773 -9.125 1 95.44 702 CYS A C 1
ATOM 5323 O O . CYS A 1 702 ? 10.477 -9.055 -8.398 1 95.44 702 CYS A O 1
ATOM 5325 N N . ILE A 1 703 ? 10.492 -10.648 -9.953 1 95.88 703 ILE A N 1
ATOM 5326 C CA . ILE A 1 703 ? 9.055 -10.852 -9.805 1 95.88 703 ILE A CA 1
ATOM 5327 C C . ILE A 1 703 ? 8.758 -11.516 -8.461 1 95.88 703 ILE A C 1
ATOM 5329 O O . ILE A 1 703 ? 9.422 -12.477 -8.078 1 95.88 703 ILE A O 1
ATOM 5333 N N . PRO A 1 704 ? 7.824 -10.992 -7.707 1 91.62 704 PRO A N 1
ATOM 5334 C CA . PRO A 1 704 ? 7.602 -11.516 -6.355 1 91.62 704 PRO A CA 1
ATOM 5335 C C . PRO A 1 704 ? 7.082 -12.953 -6.355 1 91.62 704 PRO A C 1
ATOM 5337 O O . PRO A 1 704 ? 6.473 -13.391 -7.332 1 91.62 704 PRO A O 1
ATOM 5340 N N . HIS A 1 705 ? 7.234 -13.578 -5.281 1 86.31 705 HIS A N 1
ATOM 5341 C CA . HIS A 1 705 ? 6.77 -14.953 -5.125 1 86.31 705 HIS A CA 1
ATOM 5342 C C . HIS A 1 705 ? 5.273 -15 -4.832 1 86.31 705 HIS A C 1
ATOM 5344 O O . HIS A 1 705 ? 4.605 -15.984 -5.16 1 86.31 705 HIS A O 1
ATOM 5350 N N . GLY A 1 706 ? 4.754 -13.93 -4.164 1 83.62 706 GLY A N 1
ATOM 5351 C CA . GLY A 1 706 ? 3.334 -13.773 -3.902 1 83.62 706 GLY A CA 1
ATOM 5352 C C . GLY A 1 706 ? 2.75 -14.906 -3.08 1 83.62 706 GLY A C 1
ATOM 5353 O O . GLY A 1 706 ? 1.575 -15.242 -3.229 1 83.62 706 GLY A O 1
ATOM 5354 N N . GLY A 1 707 ? 3.568 -15.688 -2.266 1 83.31 707 GLY A N 1
ATOM 5355 C CA . GLY A 1 707 ? 3.088 -16.812 -1.486 1 83.31 707 GLY A CA 1
ATOM 5356 C C . GLY A 1 707 ? 3.057 -18.109 -2.271 1 83.31 707 GLY A C 1
ATOM 5357 O O . GLY A 1 707 ? 2.562 -19.125 -1.781 1 83.31 707 GLY A O 1
ATOM 5358 N N . GLY A 1 708 ? 3.516 -18.172 -3.482 1 84 708 GLY A N 1
ATOM 5359 C CA . GLY A 1 708 ? 3.469 -19.312 -4.391 1 84 708 GLY A CA 1
ATOM 5360 C C . GLY A 1 708 ? 3.107 -18.922 -5.812 1 84 708 GLY A C 1
ATOM 5361 O O . GLY A 1 708 ? 2.617 -19.75 -6.582 1 84 708 GLY A O 1
ATOM 5362 N N . GLY A 1 709 ? 3.311 -17.688 -6.125 1 88.38 709 GLY A N 1
ATOM 5363 C CA . GLY A 1 709 ? 3.01 -17.094 -7.418 1 88.38 709 GLY A CA 1
ATOM 5364 C C . GLY A 1 709 ? 2.396 -15.711 -7.312 1 88.38 709 GLY A C 1
ATOM 5365 O O . GLY A 1 709 ? 1.838 -15.352 -6.273 1 88.38 709 GLY A O 1
ATOM 5366 N N . PRO A 1 710 ? 2.654 -14.812 -8.445 1 89.25 710 PRO A N 1
ATOM 5367 C CA . PRO A 1 710 ? 2.732 -15.352 -9.805 1 89.25 710 PRO A CA 1
ATOM 5368 C C . PRO A 1 710 ? 4.168 -15.617 -10.258 1 89.25 710 PRO A C 1
ATOM 5370 O O . PRO A 1 710 ? 5.113 -15.297 -9.531 1 89.25 710 PRO A O 1
ATOM 5373 N N . GLY A 1 711 ? 4.203 -16.359 -11.492 1 92 711 GLY A N 1
ATOM 5374 C CA . GLY A 1 711 ? 5.516 -16.625 -12.062 1 92 711 GLY A CA 1
ATOM 5375 C C . GLY A 1 711 ? 5.57 -16.406 -13.562 1 92 711 GLY A C 1
ATOM 5376 O O . GLY A 1 711 ? 4.535 -16.297 -14.219 1 92 711 GLY A O 1
ATOM 5377 N N . VAL A 1 712 ? 6.742 -16.203 -14.094 1 96.06 712 VAL A N 1
ATOM 5378 C CA . VAL A 1 712 ? 7.094 -16.203 -15.516 1 96.06 712 VAL A CA 1
ATOM 5379 C C . VAL A 1 712 ? 8.312 -17.094 -15.742 1 96.06 712 VAL A C 1
ATOM 5381 O O . VAL A 1 712 ? 9.328 -16.938 -15.055 1 96.06 712 VAL A O 1
ATOM 5384 N N . GLY A 1 713 ? 8.164 -18.062 -16.609 1 96.75 713 GLY A N 1
ATOM 5385 C CA . GLY A 1 713 ? 9.25 -18.984 -16.875 1 96.75 713 GLY A CA 1
ATOM 5386 C C . GLY A 1 713 ? 9.688 -19 -18.328 1 96.75 713 GLY A C 1
ATOM 5387 O O . GLY A 1 713 ? 9.57 -20.031 -19 1 96.75 713 GLY A O 1
ATOM 5388 N N . PRO A 1 714 ? 10.203 -17.922 -18.797 1 97.94 714 PRO A N 1
ATOM 5389 C CA . PRO A 1 714 ? 10.648 -17.891 -20.203 1 97.94 714 PRO A CA 1
ATOM 5390 C C . PRO A 1 714 ? 11.734 -18.906 -20.5 1 97.94 714 PRO A C 1
ATOM 5392 O O . PRO A 1 714 ? 12.383 -19.422 -19.594 1 97.94 714 PRO A O 1
ATOM 5395 N N . ILE A 1 715 ? 11.875 -19.203 -21.797 1 98.56 715 ILE A N 1
ATOM 5396 C CA . ILE A 1 715 ? 12.969 -20.078 -22.188 1 98.56 715 ILE A CA 1
ATOM 5397 C C . ILE A 1 715 ? 13.883 -19.359 -23.172 1 98.56 715 ILE A C 1
ATOM 5399 O O . ILE A 1 715 ? 13.406 -18.594 -24.016 1 98.56 715 ILE A O 1
ATOM 5403 N N . GLY A 1 716 ? 15.148 -19.438 -22.953 1 98.69 716 GLY A N 1
ATOM 5404 C CA . GLY A 1 716 ? 16.172 -19.047 -23.922 1 98.69 716 GLY A CA 1
ATOM 5405 C C . GLY A 1 716 ? 16.734 -20.219 -24.688 1 98.69 716 GLY A C 1
ATOM 5406 O O . GLY A 1 716 ? 16.953 -21.297 -24.125 1 98.69 716 GLY A O 1
ATOM 5407 N N . VAL A 1 717 ? 16.938 -20.062 -26.062 1 98.81 717 VAL A N 1
ATOM 5408 C CA . VAL A 1 717 ? 17.375 -21.188 -26.875 1 98.81 717 VAL A CA 1
ATOM 5409 C C . VAL A 1 717 ? 18.469 -20.734 -27.828 1 98.81 717 VAL A C 1
ATOM 5411 O O . VAL A 1 717 ? 18.562 -19.547 -28.172 1 98.81 717 VAL A O 1
ATOM 5414 N N . LYS A 1 718 ? 19.266 -21.672 -28.156 1 98.62 718 LYS A N 1
ATOM 5415 C CA . LYS A 1 718 ? 20.188 -21.453 -29.281 1 98.62 718 LYS A CA 1
ATOM 5416 C C . LYS A 1 718 ? 19.438 -21.422 -30.609 1 98.62 718 LYS A C 1
ATOM 5418 O O . LYS A 1 718 ? 18.312 -21.891 -30.703 1 98.62 718 LYS A O 1
ATOM 5423 N N . SER A 1 719 ? 20.109 -20.953 -31.641 1 98.44 719 SER A N 1
ATOM 5424 C CA . SER A 1 719 ? 19.484 -20.625 -32.938 1 98.44 719 SER A CA 1
ATOM 5425 C C . SER A 1 719 ? 18.812 -21.844 -33.531 1 98.44 719 SER A C 1
ATOM 5427 O O . SER A 1 719 ? 17.75 -21.719 -34.156 1 98.44 719 SER A O 1
ATOM 5429 N N . HIS A 1 720 ? 19.359 -23.047 -33.375 1 98 720 HIS A N 1
ATOM 5430 C CA . HIS A 1 720 ? 18.812 -24.234 -34 1 98 720 HIS A CA 1
ATOM 5431 C C . HIS A 1 720 ? 17.484 -24.641 -33.375 1 98 720 HIS A C 1
ATOM 5433 O O . HIS A 1 720 ? 16.703 -25.391 -33.969 1 98 720 HIS A O 1
ATOM 5439 N N . LEU A 1 721 ? 17.172 -24.172 -32.188 1 98.44 721 LEU A N 1
ATOM 5440 C CA . LEU A 1 721 ? 15.922 -24.5 -31.516 1 98.44 721 LEU A CA 1
ATOM 5441 C C . LEU A 1 721 ? 14.898 -23.375 -31.688 1 98.44 721 LEU A C 1
ATOM 5443 O O . LEU A 1 721 ? 13.727 -23.547 -31.344 1 98.44 721 LEU A O 1
ATOM 5447 N N . THR A 1 722 ? 15.227 -22.203 -32.219 1 98 722 THR A N 1
ATOM 5448 C CA . THR A 1 722 ? 14.383 -21.016 -32.344 1 98 722 THR A CA 1
ATOM 5449 C C . THR A 1 722 ? 13.094 -21.344 -33.094 1 98 722 THR A C 1
ATOM 5451 O O . THR A 1 722 ? 12.016 -20.906 -32.688 1 98 722 THR A O 1
ATOM 5454 N N . PRO A 1 723 ? 13.133 -22.141 -34.156 1 97.12 723 PRO A N 1
ATOM 5455 C CA . PRO A 1 723 ? 11.906 -22.422 -34.906 1 97.12 723 PRO A CA 1
ATOM 5456 C C . PRO A 1 723 ? 10.891 -23.234 -34.094 1 97.12 723 PRO A C 1
ATOM 5458 O O . PRO A 1 723 ? 9.734 -23.359 -34.5 1 97.12 723 PRO A O 1
ATOM 5461 N N . PHE A 1 724 ? 11.352 -23.812 -33 1 97.12 724 PHE A N 1
ATOM 5462 C CA . PHE A 1 724 ? 10.508 -24.766 -32.281 1 97.12 724 PHE A CA 1
ATOM 5463 C C . PHE A 1 724 ? 10.023 -24.172 -30.984 1 97.12 724 PHE A C 1
ATOM 5465 O O . PHE A 1 724 ? 9.562 -24.891 -30.094 1 97.12 724 PHE A O 1
ATOM 5472 N N . LEU A 1 725 ? 10.188 -22.844 -30.844 1 97.62 725 LEU A N 1
ATOM 5473 C CA . LEU A 1 725 ? 9.633 -22.156 -29.688 1 97.62 725 LEU A CA 1
ATOM 5474 C C . LEU A 1 725 ? 8.109 -22.266 -29.672 1 97.62 725 LEU A C 1
ATOM 5476 O O . LEU A 1 725 ? 7.488 -22.484 -30.719 1 97.62 725 LEU A O 1
ATOM 5480 N N . PRO A 1 726 ? 7.488 -22.125 -28.453 1 96.44 726 PRO A N 1
ATOM 5481 C CA . PRO A 1 726 ? 6.027 -22.188 -28.391 1 96.44 726 PRO A CA 1
ATOM 5482 C C . PRO A 1 726 ? 5.355 -21.172 -29.312 1 96.44 726 PRO A C 1
ATOM 5484 O O . PRO A 1 726 ? 5.812 -20.031 -29.438 1 96.44 726 PRO A O 1
ATOM 5487 N N . GLY A 1 727 ? 4.348 -21.688 -29.969 1 95.19 727 GLY A N 1
ATOM 5488 C CA . GLY A 1 727 ? 3.549 -20.812 -30.812 1 95.19 727 GLY A CA 1
ATOM 5489 C C . GLY A 1 727 ? 2.201 -20.469 -30.203 1 95.19 727 GLY A C 1
ATOM 5490 O O . GLY A 1 727 ? 1.924 -20.812 -29.062 1 95.19 727 GLY A O 1
ATOM 5491 N N . HIS A 1 728 ? 1.396 -19.703 -30.953 1 92.94 728 HIS A N 1
ATOM 5492 C CA . HIS A 1 728 ? 0.039 -19.297 -30.609 1 92.94 728 HIS A CA 1
ATOM 5493 C C . HIS A 1 728 ? -0.702 -18.75 -31.828 1 92.94 728 HIS A C 1
ATOM 5495 O O . HIS A 1 728 ? -0.082 -18.219 -32.75 1 92.94 728 HIS A O 1
ATOM 5501 N N . ALA A 1 729 ? -1.99 -18.906 -31.766 1 86.69 729 ALA A N 1
ATOM 5502 C CA . ALA A 1 729 ? -2.803 -18.453 -32.875 1 86.69 729 ALA A CA 1
ATOM 5503 C C . ALA A 1 729 ? -2.504 -16.984 -33.219 1 86.69 729 ALA A C 1
ATOM 5505 O O . ALA A 1 729 ? -2.586 -16.578 -34.375 1 86.69 729 ALA A O 1
ATOM 5506 N N . ALA A 1 730 ? -2.125 -16.219 -32.219 1 82.81 730 ALA A N 1
ATOM 5507 C CA . ALA A 1 730 ? -1.881 -14.789 -32.375 1 82.81 730 ALA A CA 1
ATOM 5508 C C . ALA A 1 730 ? -0.422 -14.516 -32.719 1 82.81 730 ALA A C 1
ATOM 5510 O O . ALA A 1 730 ? -0.019 -13.359 -32.875 1 82.81 730 ALA A O 1
ATOM 5511 N N . MET A 1 731 ? 0.337 -15.578 -32.875 1 87 731 MET A N 1
ATOM 5512 C CA . MET A 1 731 ? 1.761 -15.438 -33.188 1 87 731 MET A CA 1
ATOM 5513 C C . MET A 1 731 ? 2.09 -15.992 -34.562 1 87 731 MET A C 1
ATOM 5515 O O . MET A 1 731 ? 1.203 -16.484 -35.281 1 87 731 MET A O 1
ATOM 5519 N N . GLU A 1 732 ? 3.387 -15.781 -34.938 1 83 732 GLU A N 1
ATOM 5520 C CA . GLU A 1 732 ? 3.838 -16.297 -36.25 1 83 732 GLU A CA 1
ATOM 5521 C C . GLU A 1 732 ? 3.707 -17.812 -36.312 1 83 732 GLU A C 1
ATOM 5523 O O . GLU A 1 732 ? 3.131 -18.359 -37.25 1 83 732 GLU A O 1
ATOM 5528 N N . ARG A 1 733 ? 4.305 -18.422 -35.281 1 89.06 733 ARG A N 1
ATOM 5529 C CA . ARG A 1 733 ? 4.082 -19.844 -35.156 1 89.06 733 ARG A CA 1
ATOM 5530 C C . ARG A 1 733 ? 2.742 -20.141 -34.469 1 89.06 733 ARG A C 1
ATOM 5532 O O . ARG A 1 733 ? 2.5 -19.719 -33.344 1 89.06 733 ARG A O 1
ATOM 5539 N N . LYS A 1 734 ? 1.898 -20.844 -35.125 1 90.19 734 LYS A N 1
ATOM 5540 C CA . LYS A 1 734 ? 0.512 -20.984 -34.688 1 90.19 734 LYS A CA 1
ATOM 5541 C C . LYS A 1 734 ? 0.347 -22.172 -33.719 1 90.19 734 LYS A C 1
ATOM 5543 O O . LYS A 1 734 ? -0.605 -22.219 -32.938 1 90.19 734 LYS A O 1
ATOM 5548 N N . GLU A 1 735 ? 1.214 -23.172 -33.812 1 90.44 735 GLU A N 1
ATOM 5549 C CA . GLU A 1 735 ? 1.037 -24.406 -33.062 1 90.44 735 GLU A CA 1
ATOM 5550 C C . GLU A 1 735 ? 1.985 -24.469 -31.859 1 90.44 735 GLU A C 1
ATOM 5552 O O . GLU A 1 735 ? 2.992 -23.75 -31.828 1 90.44 735 GLU A O 1
ATOM 5557 N N . GLY A 1 736 ? 1.565 -25.203 -30.953 1 94.88 736 GLY A N 1
ATOM 5558 C CA . GLY A 1 736 ? 2.479 -25.516 -29.859 1 94.88 736 GLY A CA 1
ATOM 5559 C C . GLY A 1 736 ? 2.311 -24.594 -28.656 1 94.88 736 GLY A C 1
ATOM 5560 O O . GLY A 1 736 ? 3.258 -24.359 -27.906 1 94.88 736 GLY A O 1
ATOM 5561 N N . ALA A 1 737 ? 1.094 -24.031 -28.484 1 97.06 737 ALA A N 1
ATOM 5562 C CA . ALA A 1 737 ? 0.844 -23.156 -27.328 1 97.06 737 ALA A CA 1
ATOM 5563 C C . ALA A 1 737 ? 0.984 -23.922 -26.016 1 97.06 737 ALA A C 1
ATOM 5565 O O . ALA A 1 737 ? 0.5 -25.047 -25.906 1 97.06 737 ALA A O 1
ATOM 5566 N N . VAL A 1 738 ? 1.729 -23.328 -25.125 1 97.06 738 VAL A N 1
ATOM 5567 C CA . VAL A 1 738 ? 1.887 -23.984 -23.828 1 97.06 738 VAL A CA 1
ATOM 5568 C C . VAL A 1 738 ? 1.086 -23.234 -22.766 1 97.06 738 VAL A C 1
ATOM 5570 O O . VAL A 1 738 ? 0.893 -23.734 -21.656 1 97.06 738 VAL A O 1
ATOM 5573 N N . CYS A 1 739 ? 0.592 -22.047 -23.109 1 96.12 739 CYS A N 1
ATOM 5574 C CA . CYS A 1 739 ? -0.272 -21.234 -22.266 1 96.12 739 CYS A CA 1
ATOM 5575 C C . CYS A 1 739 ? -1.457 -20.688 -23.047 1 96.12 739 CYS A C 1
ATOM 5577 O O . CYS A 1 739 ? -1.452 -20.703 -24.281 1 96.12 739 CYS A O 1
ATOM 5579 N N . ALA A 1 740 ? -2.457 -20.172 -22.234 1 97.31 740 ALA A N 1
ATOM 5580 C CA . ALA A 1 740 ? -3.682 -19.688 -22.859 1 97.31 740 ALA A CA 1
ATOM 5581 C C . ALA A 1 740 ? -3.428 -18.391 -23.625 1 97.31 740 ALA A C 1
ATOM 5583 O O . ALA A 1 740 ? -3.955 -18.203 -24.719 1 97.31 740 ALA A O 1
ATOM 5584 N N . ALA A 1 741 ? -2.686 -17.484 -23.016 1 96.94 741 ALA A N 1
ATOM 5585 C CA . ALA A 1 741 ? -2.389 -16.188 -23.656 1 96.94 741 ALA A CA 1
ATOM 5586 C C . ALA A 1 741 ? -1.03 -16.219 -24.344 1 96.94 741 ALA A C 1
ATOM 5588 O O . ALA A 1 741 ? -0.11 -16.906 -23.891 1 96.94 741 ALA A O 1
ATOM 5589 N N . PRO A 1 742 ? -0.864 -15.414 -25.406 1 95.56 742 PRO A N 1
ATOM 5590 C CA . PRO A 1 742 ? 0.368 -15.469 -26.203 1 95.56 742 PRO A CA 1
ATOM 5591 C C . PRO A 1 742 ? 1.61 -15.133 -25.375 1 95.56 742 PRO A C 1
ATOM 5593 O O . PRO A 1 742 ? 2.691 -15.664 -25.641 1 95.56 742 PRO A O 1
ATOM 5596 N N . PHE A 1 743 ? 1.456 -14.273 -24.375 1 95.94 743 PHE A N 1
ATOM 5597 C CA . PHE A 1 743 ? 2.611 -13.875 -23.578 1 95.94 743 PHE A CA 1
ATOM 5598 C C . PHE A 1 743 ? 2.406 -14.219 -22.109 1 95.94 743 PHE A C 1
ATOM 5600 O O . PHE A 1 743 ? 2.99 -13.586 -21.234 1 95.94 743 PHE A O 1
ATOM 5607 N N . GLY A 1 744 ? 1.522 -15.203 -21.891 1 95.94 744 GLY A N 1
ATOM 5608 C CA . GLY A 1 744 ? 1.313 -15.711 -20.547 1 95.94 744 GLY A CA 1
ATOM 5609 C C . GLY A 1 744 ? 0.978 -14.633 -19.547 1 95.94 744 GLY A C 1
ATOM 5610 O O . GLY A 1 744 ? -0.017 -13.922 -19.703 1 95.94 744 GLY A O 1
ATOM 5611 N N . SER A 1 745 ? 1.864 -14.5 -18.516 1 96.81 745 SER A N 1
ATOM 5612 C CA . SER A 1 745 ? 1.71 -13.523 -17.453 1 96.81 745 SER A CA 1
ATOM 5613 C C . SER A 1 745 ? 2.309 -12.18 -17.828 1 96.81 745 SER A C 1
ATOM 5615 O O . SER A 1 745 ? 3.189 -11.664 -17.141 1 96.81 745 SER A O 1
ATOM 5617 N N . ALA A 1 746 ? 1.681 -11.508 -18.781 1 97.88 746 ALA A N 1
ATOM 5618 C CA . ALA A 1 746 ? 2.277 -10.359 -19.453 1 97.88 746 ALA A CA 1
ATOM 5619 C C . ALA A 1 746 ? 2.307 -9.141 -18.531 1 97.88 746 ALA A C 1
ATOM 5621 O O . ALA A 1 746 ? 3.246 -8.344 -18.578 1 97.88 746 ALA A O 1
ATOM 5622 N N . SER A 1 747 ? 1.369 -8.992 -17.672 1 97.69 747 SER A N 1
ATOM 5623 C CA . SER A 1 747 ? 1.183 -7.762 -16.906 1 97.69 747 SER A CA 1
ATOM 5624 C C . SER A 1 747 ? 2.252 -7.609 -15.836 1 97.69 747 SER A C 1
ATOM 5626 O O . SER A 1 747 ? 2.42 -6.531 -15.266 1 97.69 747 SER A O 1
ATOM 5628 N N . ILE A 1 748 ? 3.057 -8.672 -15.562 1 97.69 748 ILE A N 1
ATOM 5629 C CA . ILE A 1 748 ? 4.078 -8.531 -14.531 1 97.69 748 ILE A CA 1
ATOM 5630 C C . ILE A 1 748 ? 5.465 -8.547 -15.172 1 97.69 748 ILE A C 1
ATOM 5632 O O . ILE A 1 748 ? 6.48 -8.5 -14.469 1 97.69 748 ILE A O 1
ATOM 5636 N N . LEU A 1 749 ? 5.57 -8.523 -16.5 1 98.5 749 LEU A N 1
ATOM 5637 C CA . LEU A 1 749 ? 6.836 -8.422 -17.219 1 98.5 749 LEU A CA 1
ATOM 5638 C C . LEU A 1 749 ? 7.512 -7.078 -16.938 1 98.5 749 LEU A C 1
ATOM 5640 O O . LEU A 1 749 ? 8.742 -6.988 -16.922 1 98.5 749 LEU A O 1
ATOM 5644 N N . PRO A 1 750 ? 6.711 -5.992 -16.656 1 98.56 750 PRO A N 1
ATOM 5645 C CA . PRO A 1 750 ? 7.328 -4.699 -16.344 1 98.56 750 PRO A CA 1
ATOM 5646 C C . PRO A 1 750 ? 8.281 -4.77 -15.156 1 98.56 750 PRO A C 1
ATOM 5648 O O . PRO A 1 750 ? 9.25 -4.012 -15.086 1 98.56 750 PRO A O 1
ATOM 5651 N N . ILE A 1 751 ? 8.055 -5.652 -14.227 1 98.38 751 ILE A N 1
ATOM 5652 C CA . ILE A 1 751 ? 8.891 -5.75 -13.031 1 98.38 751 ILE A CA 1
ATOM 5653 C C . ILE A 1 751 ? 10.328 -6.07 -13.43 1 98.38 751 ILE A C 1
ATOM 5655 O O . ILE A 1 751 ? 11.266 -5.387 -13.008 1 98.38 751 ILE A O 1
ATOM 5659 N N . THR A 1 752 ? 10.492 -7.07 -14.297 1 98.56 752 THR A N 1
ATOM 5660 C CA . THR A 1 752 ? 11.812 -7.496 -14.742 1 98.56 752 THR A CA 1
ATOM 5661 C C . THR A 1 752 ? 12.445 -6.441 -15.641 1 98.56 752 THR A C 1
ATOM 5663 O O . THR A 1 752 ? 13.648 -6.18 -15.547 1 98.56 752 THR A O 1
ATOM 5666 N N . TRP A 1 753 ? 11.609 -5.852 -16.484 1 98.75 753 TRP A N 1
ATOM 5667 C CA . TRP A 1 753 ? 12.102 -4.777 -17.344 1 98.75 753 TRP A CA 1
ATOM 5668 C C . TRP A 1 753 ? 12.688 -3.639 -16.516 1 98.75 753 TRP A C 1
ATOM 5670 O O . TRP A 1 753 ? 13.781 -3.15 -16.812 1 98.75 753 TRP A O 1
ATOM 5680 N N . MET A 1 754 ? 11.992 -3.25 -15.516 1 98.81 754 MET A N 1
ATOM 5681 C CA . MET A 1 754 ? 12.438 -2.189 -14.617 1 98.81 754 MET A CA 1
ATOM 5682 C C . MET A 1 754 ? 13.742 -2.576 -13.922 1 98.81 754 MET A C 1
ATOM 5684 O O . MET A 1 754 ? 14.672 -1.775 -13.859 1 98.81 754 MET A O 1
ATOM 5688 N N . TYR A 1 755 ? 13.789 -3.764 -13.445 1 98.44 755 TYR A N 1
ATOM 5689 C CA . TYR A 1 755 ? 14.961 -4.254 -12.727 1 98.44 755 TYR A CA 1
ATOM 5690 C C . TYR A 1 755 ? 16.219 -4.168 -13.594 1 98.44 755 TYR A C 1
ATOM 5692 O O . TYR A 1 755 ? 17.203 -3.545 -13.211 1 98.44 755 TYR A O 1
ATOM 5700 N N . ILE A 1 756 ? 16.125 -4.754 -14.758 1 98.75 756 ILE A N 1
ATOM 5701 C CA . ILE A 1 756 ? 17.281 -4.812 -15.648 1 98.75 756 ILE A CA 1
ATOM 5702 C C . ILE A 1 756 ? 17.672 -3.404 -16.094 1 98.75 756 ILE A C 1
ATOM 5704 O O . ILE A 1 756 ? 18.844 -3.051 -16.109 1 98.75 756 ILE A O 1
ATOM 5708 N N . SER A 1 757 ? 16.672 -2.574 -16.359 1 98.69 757 SER A N 1
ATOM 5709 C CA . SER A 1 757 ? 16.906 -1.221 -16.844 1 98.69 757 SER A CA 1
ATOM 5710 C C . SER A 1 757 ? 17.578 -0.362 -15.781 1 98.69 757 SER A C 1
ATOM 5712 O O . SER A 1 757 ? 18.422 0.478 -16.094 1 98.69 757 SER A O 1
ATOM 5714 N N . MET A 1 758 ? 17.25 -0.521 -14.531 1 98.56 758 MET A N 1
ATOM 5715 C CA . MET A 1 758 ? 17.781 0.319 -13.461 1 98.56 758 MET A CA 1
ATOM 5716 C C . MET A 1 758 ? 19.125 -0.204 -12.977 1 98.56 758 MET A C 1
ATOM 5718 O O . MET A 1 758 ? 20 0.577 -12.594 1 98.56 758 MET A O 1
ATOM 5722 N N . MET A 1 759 ? 19.328 -1.494 -13.023 1 98.38 759 MET A N 1
ATOM 5723 C CA . MET A 1 759 ? 20.594 -2.078 -12.578 1 98.38 759 MET A CA 1
ATOM 5724 C C . MET A 1 759 ? 21.688 -1.861 -13.617 1 98.38 759 MET A C 1
ATOM 5726 O O . MET A 1 759 ? 22.859 -1.676 -13.258 1 98.38 759 MET A O 1
ATOM 5730 N N . GLY A 1 760 ? 21.359 -1.895 -14.969 1 98 760 GLY A N 1
ATOM 5731 C CA . GLY A 1 760 ? 22.375 -1.926 -16.016 1 98 760 GLY A CA 1
ATOM 5732 C C . GLY A 1 760 ? 23.266 -3.15 -15.938 1 98 760 GLY A C 1
ATOM 5733 O O . GLY A 1 760 ? 23.094 -3.994 -15.047 1 98 760 GLY A O 1
ATOM 5734 N N . GLY A 1 761 ? 24.156 -3.275 -16.922 1 97.88 761 GLY A N 1
ATOM 5735 C CA . GLY A 1 761 ? 25.031 -4.434 -16.953 1 97.88 761 GLY A CA 1
ATOM 5736 C C . GLY A 1 761 ? 25.953 -4.516 -15.742 1 97.88 761 GLY A C 1
ATOM 5737 O O . GLY A 1 761 ? 26.125 -5.59 -15.164 1 97.88 761 GLY A O 1
ATOM 5738 N N . ALA A 1 762 ? 26.469 -3.377 -15.344 1 96.25 762 ALA A N 1
ATOM 5739 C CA . ALA A 1 762 ? 27.375 -3.348 -14.195 1 96.25 762 ALA A CA 1
ATOM 5740 C C . ALA A 1 762 ? 26.641 -3.734 -12.914 1 96.25 762 ALA A C 1
ATOM 5742 O O . ALA A 1 762 ? 27.188 -4.461 -12.078 1 96.25 762 ALA A O 1
ATOM 5743 N N . GLY A 1 763 ? 25.453 -3.193 -12.781 1 98 763 GLY A N 1
ATOM 5744 C CA . GLY A 1 763 ? 24.656 -3.516 -11.602 1 98 763 GLY A CA 1
ATOM 5745 C C . GLY A 1 763 ? 24.266 -4.98 -11.531 1 98 763 GLY A C 1
ATOM 5746 O O . GLY A 1 763 ? 24.281 -5.578 -10.453 1 98 763 GLY A O 1
ATOM 5747 N N . LEU A 1 764 ? 23.906 -5.562 -12.633 1 98.5 764 LEU A N 1
ATOM 5748 C CA . LEU A 1 764 ? 23.516 -6.969 -12.688 1 98.5 764 LEU A CA 1
ATOM 5749 C C . LEU A 1 764 ? 24.703 -7.867 -12.32 1 98.5 764 LEU A C 1
ATOM 5751 O O . LEU A 1 764 ? 24.531 -8.844 -11.586 1 98.5 764 LEU A O 1
ATOM 5755 N N . LYS A 1 765 ? 25.859 -7.562 -12.867 1 98.19 765 LYS A N 1
ATOM 5756 C CA . LYS A 1 765 ? 27.062 -8.312 -12.523 1 98.19 765 LYS A CA 1
ATOM 5757 C C . LYS A 1 765 ? 27.359 -8.227 -11.031 1 98.19 765 LYS A C 1
ATOM 5759 O O . LYS A 1 765 ? 27.609 -9.242 -10.383 1 98.19 765 LYS A O 1
ATOM 5764 N N . ARG A 1 766 ? 27.281 -7.047 -10.516 1 97.75 766 ARG A N 1
ATOM 5765 C CA . ARG A 1 766 ? 27.531 -6.824 -9.094 1 97.75 766 ARG A CA 1
ATOM 5766 C C . ARG A 1 766 ? 26.531 -7.594 -8.234 1 97.75 766 ARG A C 1
ATOM 5768 O O . ARG A 1 766 ? 26.906 -8.117 -7.176 1 97.75 766 ARG A O 1
ATOM 5775 N N . ALA A 1 767 ? 25.281 -7.602 -8.688 1 97.88 767 ALA A N 1
ATOM 5776 C CA . ALA A 1 767 ? 24.266 -8.344 -7.953 1 97.88 767 ALA A CA 1
ATOM 5777 C C . ALA A 1 767 ? 24.672 -9.812 -7.793 1 97.88 767 ALA A C 1
ATOM 5779 O O . ALA A 1 767 ? 24.547 -10.375 -6.703 1 97.88 767 ALA A O 1
ATOM 5780 N N . SER A 1 768 ? 25.094 -10.43 -8.852 1 97.88 768 SER A N 1
ATOM 5781 C CA . SER A 1 768 ? 25.531 -11.82 -8.797 1 97.88 768 SER A CA 1
ATOM 5782 C C . SER A 1 768 ? 26.75 -11.977 -7.895 1 97.88 768 SER A C 1
ATOM 5784 O O . SER A 1 768 ? 26.844 -12.93 -7.113 1 97.88 768 SER A O 1
ATOM 5786 N N . GLN A 1 769 ? 27.703 -11.07 -7.996 1 98.19 769 GLN A N 1
ATOM 5787 C CA . GLN A 1 769 ? 28.906 -11.125 -7.176 1 98.19 769 GLN A CA 1
ATOM 5788 C C . GLN A 1 769 ? 28.562 -11.016 -5.691 1 98.19 769 GLN A C 1
ATOM 5790 O O . GLN A 1 769 ? 29.156 -11.719 -4.863 1 98.19 769 GLN A O 1
ATOM 5795 N N . LEU A 1 770 ? 27.641 -10.172 -5.395 1 98.31 770 LEU A N 1
ATOM 5796 C CA . LEU A 1 770 ? 27.266 -9.977 -3.996 1 98.31 770 LEU A CA 1
ATOM 5797 C C . LEU A 1 770 ? 26.469 -11.164 -3.473 1 98.31 770 LEU A C 1
ATOM 5799 O O . LEU A 1 770 ? 26.562 -11.508 -2.291 1 98.31 770 LEU A O 1
ATOM 5803 N N . ALA A 1 771 ? 25.656 -11.766 -4.34 1 96.81 771 ALA A N 1
ATOM 5804 C CA . ALA A 1 771 ? 24.984 -13 -3.934 1 96.81 771 ALA A CA 1
ATOM 5805 C C . ALA A 1 771 ? 26 -14.062 -3.529 1 96.81 771 ALA A C 1
ATOM 5807 O O . ALA A 1 771 ? 25.812 -14.75 -2.521 1 96.81 771 ALA A O 1
ATOM 5808 N N . ILE A 1 772 ? 27.062 -14.195 -4.297 1 97.56 772 ILE A N 1
ATOM 5809 C CA . ILE A 1 772 ? 28.125 -15.156 -4.016 1 97.56 772 ILE A CA 1
ATOM 5810 C C . ILE A 1 772 ? 28.844 -14.773 -2.725 1 97.56 772 ILE A C 1
ATOM 5812 O O . ILE A 1 772 ? 29.094 -15.625 -1.877 1 97.56 772 ILE A O 1
ATOM 5816 N N . LEU A 1 773 ? 29.109 -13.492 -2.602 1 98.44 773 LEU A N 1
ATOM 5817 C CA . LEU A 1 773 ? 29.766 -13.016 -1.385 1 98.44 773 LEU A CA 1
ATOM 5818 C C . LEU A 1 773 ? 28.922 -13.344 -0.155 1 98.44 773 LEU A C 1
ATOM 5820 O O . LEU A 1 773 ? 29.438 -13.859 0.838 1 98.44 773 LEU A O 1
ATOM 5824 N N . ASN A 1 774 ? 27.625 -12.992 -0.201 1 97.25 774 ASN A N 1
ATOM 5825 C CA . ASN A 1 774 ? 26.734 -13.211 0.933 1 97.25 774 ASN A CA 1
ATOM 5826 C C . ASN A 1 774 ? 26.656 -14.68 1.322 1 97.25 774 ASN A C 1
ATOM 5828 O O . ASN A 1 774 ? 26.656 -15.016 2.508 1 97.25 774 ASN A O 1
ATOM 5832 N N . ALA A 1 775 ? 26.578 -15.539 0.34 1 96.56 775 ALA A N 1
ATOM 5833 C CA . ALA A 1 775 ? 26.5 -16.969 0.608 1 96.56 775 ALA A CA 1
ATOM 5834 C C . ALA A 1 775 ? 27.781 -17.469 1.264 1 96.56 775 ALA A C 1
ATOM 5836 O O . ALA A 1 775 ? 27.75 -18.266 2.209 1 96.56 775 ALA A O 1
ATOM 5837 N N . ASN A 1 776 ? 28.922 -17.062 0.77 1 97.94 776 ASN A N 1
ATOM 5838 C CA . ASN A 1 776 ? 30.203 -17.484 1.326 1 97.94 776 ASN A CA 1
ATOM 5839 C C . ASN A 1 776 ? 30.438 -16.891 2.711 1 97.94 776 ASN A C 1
ATOM 5841 O O . ASN A 1 776 ? 31.047 -17.531 3.568 1 97.94 776 ASN A O 1
ATOM 5845 N N . TYR A 1 777 ? 29.984 -15.664 2.891 1 98.06 777 TYR A N 1
ATOM 5846 C CA . TYR A 1 777 ? 30.062 -15.055 4.211 1 98.06 777 TYR A CA 1
ATOM 5847 C C . TYR A 1 777 ? 29.297 -15.867 5.242 1 98.06 777 TYR A C 1
ATOM 5849 O O . TYR A 1 777 ? 29.812 -16.172 6.32 1 98.06 777 TYR A O 1
ATOM 5857 N N . ILE A 1 778 ? 28.094 -16.25 4.949 1 97 778 ILE A N 1
ATOM 5858 C CA . ILE A 1 778 ? 27.281 -17.062 5.848 1 97 778 ILE A CA 1
ATOM 5859 C C . ILE A 1 778 ? 27.953 -18.406 6.082 1 97 778 ILE A C 1
ATOM 5861 O O . ILE A 1 778 ? 28.031 -18.875 7.223 1 97 778 ILE A O 1
ATOM 5865 N N . SER A 1 779 ? 28.391 -19.031 4.98 1 97.44 779 SER A N 1
ATOM 5866 C CA . SER A 1 779 ? 29.078 -20.328 5.086 1 97.44 779 SER A CA 1
ATOM 5867 C C . SER A 1 779 ? 30.25 -20.25 6.043 1 97.44 779 SER A C 1
ATOM 5869 O O . SER A 1 779 ? 30.422 -21.109 6.91 1 97.44 779 SER A O 1
ATOM 5871 N N . ARG A 1 780 ? 31.031 -19.219 5.895 1 97.44 780 ARG A N 1
ATOM 5872 C CA . ARG A 1 780 ? 32.219 -19.031 6.723 1 97.44 780 ARG A CA 1
ATOM 5873 C C . ARG A 1 780 ? 31.844 -18.797 8.18 1 97.44 780 ARG A C 1
ATOM 5875 O O . ARG A 1 780 ? 32.438 -19.375 9.086 1 97.44 780 ARG A O 1
ATOM 5882 N N . ARG A 1 781 ? 30.875 -18 8.43 1 97.75 781 ARG A N 1
ATOM 5883 C CA . ARG A 1 781 ? 30.438 -17.672 9.781 1 97.75 781 ARG A CA 1
ATOM 5884 C C . ARG A 1 781 ? 29.875 -18.891 10.492 1 97.75 781 ARG A C 1
ATOM 5886 O O . ARG A 1 781 ? 29.969 -19 11.719 1 97.75 781 ARG A O 1
ATOM 5893 N N . LEU A 1 782 ? 29.297 -19.812 9.75 1 97.94 782 LEU A N 1
ATOM 5894 C CA . LEU A 1 782 ? 28.531 -20.891 10.383 1 97.94 782 LEU A CA 1
ATOM 5895 C C . LEU A 1 782 ? 29.328 -22.188 10.344 1 97.94 782 LEU A C 1
ATOM 5897 O O . LEU A 1 782 ? 29 -23.141 11.062 1 97.94 782 LEU A O 1
ATOM 5901 N N . GLU A 1 783 ? 30.406 -22.328 9.586 1 96.56 783 GLU A N 1
ATOM 5902 C CA . GLU A 1 783 ? 31.109 -23.578 9.32 1 96.56 783 GLU A CA 1
ATOM 5903 C C . GLU A 1 783 ? 31.672 -24.188 10.609 1 96.56 783 GLU A C 1
ATOM 5905 O O . GLU A 1 783 ? 31.797 -25.406 10.719 1 96.56 783 GLU A O 1
ATOM 5910 N N . GLU A 1 784 ? 31.984 -23.391 11.578 1 96.12 784 GLU A N 1
ATOM 5911 C CA . GLU A 1 784 ? 32.5 -23.906 12.836 1 96.12 784 GLU A CA 1
ATOM 5912 C C . GLU A 1 784 ? 31.406 -24.547 13.672 1 96.12 784 GLU A C 1
ATOM 5914 O O . GLU A 1 784 ? 31.688 -25.328 14.586 1 96.12 784 GLU A O 1
ATOM 5919 N N . HIS A 1 785 ? 30.25 -24.25 13.359 1 97.25 785 HIS A N 1
ATOM 5920 C CA . HIS A 1 785 ? 29.109 -24.688 14.156 1 97.25 785 HIS A CA 1
ATOM 5921 C C . HIS A 1 785 ? 28.312 -25.781 13.438 1 97.25 785 HIS A C 1
ATOM 5923 O O . HIS A 1 785 ? 27.734 -26.656 14.078 1 97.25 785 HIS A O 1
ATOM 5929 N N . TYR A 1 786 ? 28.219 -25.672 12.156 1 97.69 786 TYR A N 1
ATOM 5930 C CA . TYR A 1 786 ? 27.5 -26.609 11.281 1 97.69 786 TYR A CA 1
ATOM 5931 C C . TYR A 1 786 ? 28.391 -27.031 10.125 1 97.69 786 TYR A C 1
ATOM 5933 O O . TYR A 1 786 ? 28.906 -26.203 9.375 1 97.69 786 TYR A O 1
ATOM 5941 N N . PRO A 1 787 ? 28.531 -28.328 9.992 1 96.44 787 PRO A N 1
ATOM 5942 C CA . PRO A 1 787 ? 29.312 -28.75 8.828 1 96.44 787 PRO A CA 1
ATOM 5943 C C . PRO A 1 787 ? 28.703 -28.281 7.508 1 96.44 787 PRO A C 1
ATOM 5945 O O . PRO A 1 787 ? 27.484 -28.375 7.32 1 96.44 787 PRO A O 1
ATOM 5948 N N . VAL A 1 788 ? 29.5 -27.719 6.633 1 96.25 788 VAL A N 1
ATOM 5949 C CA . VAL A 1 788 ? 29.094 -27.406 5.266 1 96.25 788 VAL A CA 1
ATOM 5950 C C . VAL A 1 788 ? 29.25 -28.641 4.387 1 96.25 788 VAL A C 1
ATOM 5952 O O . VAL A 1 788 ? 30.344 -29.188 4.238 1 96.25 788 VAL A O 1
ATOM 5955 N N . LEU A 1 789 ? 28.188 -29.078 3.762 1 95.25 789 LEU A N 1
ATOM 5956 C CA . LEU A 1 789 ? 28.141 -30.391 3.131 1 95.25 789 LEU A CA 1
ATOM 5957 C C . LEU A 1 789 ? 28.953 -30.406 1.84 1 95.25 789 LEU A C 1
ATOM 5959 O O . LEU A 1 789 ? 29.688 -31.359 1.576 1 95.25 789 LEU A O 1
ATOM 5963 N N . TYR A 1 790 ? 28.75 -29.438 0.976 1 94.38 790 TYR A N 1
ATOM 5964 C CA . TYR A 1 790 ? 29.438 -29.406 -0.308 1 94.38 790 TYR A CA 1
ATOM 5965 C C . TYR A 1 790 ? 30.141 -28.062 -0.507 1 94.38 790 TYR A C 1
ATOM 5967 O O . TYR A 1 790 ? 29.625 -27.016 -0.128 1 94.38 790 TYR A O 1
ATOM 5975 N N . THR A 1 791 ? 31.312 -28.062 -0.978 1 94.81 791 THR A N 1
ATOM 5976 C CA . THR A 1 791 ? 32.062 -26.891 -1.413 1 94.81 791 THR A CA 1
ATOM 5977 C C . THR A 1 791 ? 32.812 -27.172 -2.715 1 94.81 791 THR A C 1
ATOM 5979 O O . THR A 1 791 ? 33 -28.328 -3.092 1 94.81 791 THR A O 1
ATOM 5982 N N . GLY A 1 792 ? 33.094 -26.156 -3.439 1 90.5 792 GLY A N 1
ATOM 5983 C CA . GLY A 1 792 ? 33.906 -26.281 -4.637 1 90.5 792 GLY A CA 1
ATOM 5984 C C . GLY A 1 792 ? 35.375 -26.469 -4.34 1 90.5 792 GLY A C 1
ATOM 5985 O O . GLY A 1 792 ? 35.75 -26.734 -3.201 1 90.5 792 GLY A O 1
ATOM 5986 N N . SER A 1 793 ? 36.25 -26.422 -5.383 1 82.31 793 SER A N 1
ATOM 5987 C CA . SER A 1 793 ? 37.688 -26.734 -5.293 1 82.31 793 SER A CA 1
ATOM 5988 C C . SER A 1 793 ? 38.406 -25.781 -4.348 1 82.31 793 SER A C 1
ATOM 5990 O O . SER A 1 793 ? 39.375 -26.156 -3.688 1 82.31 793 SER A O 1
ATOM 5992 N N . ASN A 1 794 ? 37.938 -24.609 -4.137 1 88.25 794 ASN A N 1
ATOM 5993 C CA . ASN A 1 794 ? 38.625 -23.641 -3.273 1 88.25 794 ASN A CA 1
ATOM 5994 C C . ASN A 1 794 ? 37.875 -23.484 -1.945 1 88.25 794 ASN A C 1
ATOM 5996 O O . ASN A 1 794 ? 38.062 -22.484 -1.238 1 88.25 794 ASN A O 1
ATOM 6000 N N . GLY A 1 795 ? 37.094 -24.422 -1.713 1 92.88 795 GLY A N 1
ATOM 6001 C CA . GLY A 1 795 ? 36.344 -24.375 -0.46 1 92.88 795 GLY A CA 1
ATOM 6002 C C . GLY A 1 795 ? 35.25 -23.344 -0.451 1 92.88 795 GLY A C 1
ATOM 6003 O O . GLY A 1 795 ? 34.75 -22.953 0.614 1 92.88 795 GLY A O 1
ATOM 6004 N N . LEU A 1 796 ? 34.938 -22.875 -1.572 1 96.62 796 LEU A N 1
ATOM 6005 C CA . LEU A 1 796 ? 33.938 -21.828 -1.697 1 96.62 796 LEU A CA 1
ATOM 6006 C C . LEU A 1 796 ? 32.625 -22.391 -2.289 1 96.62 796 LEU A C 1
ATOM 6008 O O . LEU A 1 796 ? 32.625 -23.453 -2.9 1 96.62 796 LEU A O 1
ATOM 6012 N N . VAL A 1 797 ? 31.594 -21.75 -1.985 1 96.69 797 VAL A N 1
ATOM 6013 C CA . VAL A 1 797 ? 30.297 -22.109 -2.559 1 96.69 797 VAL A CA 1
ATOM 6014 C C . VAL A 1 797 ? 29.875 -21.047 -3.578 1 96.69 797 VAL A C 1
ATOM 6016 O O . VAL A 1 797 ? 30.516 -20 -3.697 1 96.69 797 VAL A O 1
ATOM 6019 N N . ALA A 1 798 ? 28.875 -21.344 -4.379 1 96.19 798 ALA A N 1
ATOM 6020 C CA . ALA A 1 798 ? 28.312 -20.359 -5.297 1 96.19 798 ALA A CA 1
ATOM 6021 C C . ALA A 1 798 ? 27.438 -19.344 -4.551 1 96.19 798 ALA A C 1
ATOM 6023 O O . ALA A 1 798 ? 27.891 -18.719 -3.582 1 96.19 798 ALA A O 1
ATOM 6024 N N . HIS A 1 799 ? 26.109 -19.156 -4.965 1 95.38 799 HIS A N 1
ATOM 6025 C CA . HIS A 1 799 ? 25.234 -18.172 -4.348 1 95.38 799 HIS A CA 1
ATOM 6026 C C . HIS A 1 799 ? 24.438 -18.781 -3.199 1 95.38 799 HIS A C 1
ATOM 6028 O O . HIS A 1 799 ? 23.562 -18.125 -2.637 1 95.38 799 HIS A O 1
ATOM 6034 N N . GLU A 1 800 ? 24.672 -20.109 -2.818 1 95 800 GLU A N 1
ATOM 6035 C CA . GLU A 1 800 ? 24 -20.766 -1.713 1 95 800 GLU A CA 1
ATOM 6036 C C . GLU A 1 800 ? 24.891 -21.828 -1.062 1 95 800 GLU A C 1
ATOM 6038 O O . GLU A 1 800 ? 25.922 -22.203 -1.63 1 95 800 GLU A O 1
ATOM 6043 N N . CYS A 1 801 ? 24.562 -22.25 0.129 1 94.88 801 CYS A N 1
ATOM 6044 C CA . CYS A 1 801 ? 25.312 -23.297 0.82 1 94.88 801 CYS A CA 1
ATOM 6045 C C . CYS A 1 801 ? 24.391 -24.266 1.537 1 94.88 801 CYS A C 1
ATOM 6047 O O . CYS A 1 801 ? 23.234 -23.938 1.812 1 94.88 801 CYS A O 1
ATOM 6049 N N . ILE A 1 802 ? 24.859 -25.438 1.754 1 95.44 802 ILE A N 1
ATOM 6050 C CA . ILE A 1 802 ? 24.094 -26.484 2.406 1 95.44 802 ILE A CA 1
ATOM 6051 C C . ILE A 1 802 ? 24.734 -26.859 3.738 1 95.44 802 ILE A C 1
ATOM 6053 O O . ILE A 1 802 ? 25.906 -27.25 3.777 1 95.44 802 ILE A O 1
ATOM 6057 N N . LEU A 1 803 ? 24 -26.719 4.777 1 96.19 803 LEU A N 1
ATOM 6058 C CA . LEU A 1 803 ? 24.453 -27.141 6.098 1 96.19 803 LEU A CA 1
ATOM 6059 C C . LEU A 1 803 ? 23.953 -28.547 6.414 1 96.19 803 LEU A C 1
ATOM 6061 O O . LEU A 1 803 ? 22.781 -28.859 6.195 1 96.19 803 LEU A O 1
ATOM 6065 N N . ASP A 1 804 ? 24.828 -29.391 6.891 1 96.38 804 ASP A N 1
ATOM 6066 C CA . ASP A 1 804 ? 24.531 -30.781 7.215 1 96.38 804 ASP A CA 1
ATOM 6067 C C . ASP A 1 804 ? 24.141 -30.938 8.68 1 96.38 804 ASP A C 1
ATOM 6069 O O . ASP A 1 804 ? 24.984 -30.828 9.57 1 96.38 804 ASP A O 1
ATOM 6073 N N . LEU A 1 805 ? 22.922 -31.203 8.938 1 97 805 LEU A N 1
ATOM 6074 C CA . LEU A 1 805 ? 22.453 -31.297 10.305 1 97 805 LEU A CA 1
ATOM 6075 C C . LEU A 1 805 ? 22.312 -32.75 10.734 1 97 805 LEU A C 1
ATOM 6077 O O . LEU A 1 805 ? 21.938 -33.031 11.875 1 97 805 LEU A O 1
ATOM 6081 N N . ARG A 1 806 ? 22.719 -33.875 9.992 1 94.62 806 ARG A N 1
ATOM 6082 C CA . ARG A 1 806 ? 22.562 -35.312 10.266 1 94.62 806 ARG A CA 1
ATOM 6083 C C . ARG A 1 806 ? 23.438 -35.719 11.445 1 94.62 806 ARG A C 1
ATOM 6085 O O . ARG A 1 806 ? 22.969 -36.406 12.352 1 94.62 806 ARG A O 1
ATOM 6092 N N . PRO A 1 807 ? 24.547 -35.188 11.352 1 95.56 807 PRO A N 1
ATOM 6093 C CA . PRO A 1 807 ? 25.359 -35.562 12.516 1 95.56 807 PRO A CA 1
ATOM 6094 C C . PRO A 1 807 ? 24.781 -35.031 13.828 1 95.56 807 PRO A C 1
ATOM 6096 O O . PRO A 1 807 ? 24.922 -35.688 14.875 1 95.56 807 PRO A O 1
ATOM 6099 N N . LEU A 1 808 ? 24.234 -33.938 13.789 1 95.5 808 LEU A N 1
ATOM 6100 C CA . LEU A 1 808 ? 23.641 -33.344 14.977 1 95.5 808 LEU A CA 1
ATOM 6101 C C . LEU A 1 808 ? 22.438 -34.125 15.438 1 95.5 808 LEU A C 1
ATOM 6103 O O . LEU A 1 808 ? 22.188 -34.281 16.641 1 95.5 808 LEU A O 1
ATOM 6107 N N . LYS A 1 809 ? 21.688 -34.562 14.453 1 96.31 809 LYS A N 1
ATOM 6108 C CA . LYS A 1 809 ? 20.547 -35.438 14.797 1 96.31 809 LYS A CA 1
ATOM 6109 C C . LYS A 1 809 ? 21.016 -36.719 15.492 1 96.31 809 LYS A C 1
ATOM 6111 O O . LYS A 1 809 ? 20.422 -37.125 16.484 1 96.31 809 LYS A O 1
ATOM 6116 N N . ASP A 1 810 ? 22.109 -37.312 15.086 1 95.31 810 ASP A N 1
ATOM 6117 C CA . ASP A 1 810 ? 22.641 -38.531 15.633 1 95.31 810 ASP A CA 1
ATOM 6118 C C . ASP A 1 810 ? 23.141 -38.344 17.062 1 95.31 810 ASP A C 1
ATOM 6120 O O . ASP A 1 810 ? 22.938 -39.219 17.922 1 95.31 810 ASP A O 1
ATOM 6124 N N . SER A 1 811 ? 23.688 -37.25 17.281 1 95.94 811 SER A N 1
ATOM 6125 C CA . SER A 1 811 ? 24.328 -37.031 18.578 1 95.94 811 SER A CA 1
ATOM 6126 C C . SER A 1 811 ? 23.312 -36.531 19.609 1 95.94 811 SER A C 1
ATOM 6128 O O . SER A 1 811 ? 23.5 -36.719 20.812 1 95.94 811 SER A O 1
ATOM 6130 N N . SER A 1 812 ? 22.297 -35.906 19.188 1 96.56 812 SER A N 1
ATOM 6131 C CA . SER A 1 812 ? 21.438 -35.188 20.141 1 96.56 812 SER A CA 1
ATOM 6132 C C . SER A 1 812 ? 19.984 -35.594 19.984 1 96.56 812 SER A C 1
ATOM 6134 O O . SER A 1 812 ? 19.172 -35.375 20.891 1 96.56 812 SER A O 1
ATOM 6136 N N . GLY A 1 813 ? 19.625 -36.125 18.859 1 96.56 813 GLY A N 1
ATOM 6137 C CA . GLY A 1 813 ? 18.234 -36.406 18.562 1 96.56 813 GLY A CA 1
ATOM 6138 C C . GLY A 1 813 ? 17.469 -35.219 18.016 1 96.56 813 GLY A C 1
ATOM 6139 O O . GLY A 1 813 ? 16.297 -35.344 17.656 1 96.56 813 GLY A O 1
ATOM 6140 N N . ILE A 1 814 ? 18.094 -34.031 17.906 1 97.81 814 ILE A N 1
ATOM 6141 C CA . ILE A 1 814 ? 17.469 -32.844 17.344 1 97.81 814 ILE A CA 1
ATOM 6142 C C . ILE A 1 814 ? 17.5 -32.906 15.82 1 97.81 814 ILE A C 1
ATOM 6144 O O . ILE A 1 814 ? 18.578 -33 15.219 1 97.81 814 ILE A O 1
ATOM 6148 N N . SER A 1 815 ? 16.344 -32.844 15.188 1 96.31 815 SER A N 1
ATOM 6149 C CA . SER A 1 815 ? 16.234 -33 13.734 1 96.31 815 SER A CA 1
ATOM 6150 C C . SER A 1 815 ? 16.312 -31.641 13.039 1 96.31 815 SER A C 1
ATOM 6152 O O . SER A 1 815 ? 16.266 -30.594 13.688 1 96.31 815 SER A O 1
ATOM 6154 N N . VAL A 1 816 ? 16.406 -31.703 11.68 1 96 816 VAL A N 1
ATOM 6155 C CA . VAL A 1 816 ? 16.375 -30.5 10.852 1 96 816 VAL A CA 1
ATOM 6156 C C . VAL A 1 816 ? 15.039 -29.781 11.031 1 96 816 VAL A C 1
ATOM 6158 O O . VAL A 1 816 ? 14.984 -28.547 11.008 1 96 816 VAL A O 1
ATOM 6161 N N . ASP A 1 817 ? 13.977 -30.484 11.242 1 95.19 817 ASP A N 1
ATOM 6162 C CA . ASP A 1 817 ? 12.656 -29.906 11.469 1 95.19 817 ASP A CA 1
ATOM 6163 C C . ASP A 1 817 ? 12.625 -29.109 12.766 1 95.19 817 ASP A C 1
ATOM 6165 O O . ASP A 1 817 ? 12.023 -28.031 12.82 1 95.19 817 ASP A O 1
ATOM 6169 N N . ASP A 1 818 ? 13.258 -29.672 13.781 1 97.5 818 ASP A N 1
ATOM 6170 C CA . ASP A 1 818 ? 13.32 -28.969 15.062 1 97.5 818 ASP A CA 1
ATOM 6171 C C . ASP A 1 818 ? 14.047 -27.641 14.922 1 97.5 818 ASP A C 1
ATOM 6173 O O . ASP A 1 818 ? 13.617 -26.625 15.492 1 97.5 818 ASP A O 1
ATOM 6177 N N . VAL A 1 819 ? 15.117 -27.641 14.188 1 97.31 819 VAL A N 1
ATOM 6178 C CA . VAL A 1 819 ? 15.891 -26.406 13.961 1 97.31 819 VAL A CA 1
ATOM 6179 C C . VAL A 1 819 ? 15.039 -25.406 13.18 1 97.31 819 VAL A C 1
ATOM 6181 O O . VAL A 1 819 ? 15.031 -24.219 13.5 1 97.31 819 VAL A O 1
ATOM 6184 N N . ALA A 1 820 ? 14.367 -25.906 12.156 1 95.12 820 ALA A N 1
ATOM 6185 C CA . ALA A 1 820 ? 13.5 -25.062 11.336 1 95.12 820 ALA A CA 1
ATOM 6186 C C . ALA A 1 820 ? 12.406 -24.422 12.188 1 95.12 820 ALA A C 1
ATOM 6188 O O . ALA A 1 820 ? 12.109 -23.234 12.023 1 95.12 820 ALA A O 1
ATOM 6189 N N . LYS A 1 821 ? 11.797 -25.203 13.055 1 96.88 821 LYS A N 1
ATOM 6190 C CA . LYS A 1 821 ? 10.75 -24.672 13.922 1 96.88 821 LYS A CA 1
ATOM 6191 C C . LYS A 1 821 ? 11.32 -23.672 14.922 1 96.88 821 LYS A C 1
ATOM 6193 O O . LYS A 1 821 ? 10.68 -22.656 15.219 1 96.88 821 LYS A O 1
ATOM 6198 N N . ARG A 1 822 ? 12.469 -23.953 15.461 1 98 822 ARG A N 1
ATOM 6199 C CA . ARG A 1 822 ? 13.094 -23.047 16.422 1 98 822 ARG A CA 1
ATOM 6200 C C . ARG A 1 822 ? 13.43 -21.703 15.797 1 98 822 ARG A C 1
ATOM 6202 O O . ARG A 1 822 ? 13.352 -20.672 16.453 1 98 822 ARG A O 1
ATOM 6209 N N . LEU A 1 823 ? 13.789 -21.656 14.57 1 96.75 823 LEU A N 1
ATOM 6210 C CA . LEU A 1 823 ? 14.078 -20.422 13.844 1 96.75 823 LEU A CA 1
ATOM 6211 C C . LEU A 1 823 ? 12.867 -19.5 13.859 1 96.75 823 LEU A C 1
ATOM 6213 O O . LEU A 1 823 ? 13.023 -18.266 13.836 1 96.75 823 LEU A O 1
ATOM 6217 N N . ILE A 1 824 ? 11.664 -20.062 13.938 1 96.44 824 ILE A N 1
ATOM 6218 C CA . ILE A 1 824 ? 10.438 -19.266 13.977 1 96.44 824 ILE A CA 1
ATOM 6219 C C . ILE A 1 824 ? 10.438 -18.391 15.227 1 96.44 824 ILE A C 1
ATOM 6221 O O . ILE A 1 824 ? 10.047 -17.234 15.18 1 96.44 824 ILE A O 1
ATOM 6225 N N . ASP A 1 825 ? 10.922 -18.969 16.297 1 97.69 825 ASP A N 1
ATOM 6226 C CA . ASP A 1 825 ? 10.984 -18.203 17.547 1 97.69 825 ASP A CA 1
ATOM 6227 C C . ASP A 1 825 ? 11.961 -17.047 17.438 1 97.69 825 ASP A C 1
ATOM 6229 O O . ASP A 1 825 ? 11.867 -16.062 18.188 1 97.69 825 ASP A O 1
ATOM 6233 N N . PHE A 1 826 ? 12.938 -17.141 16.531 1 97.06 826 PHE A N 1
ATOM 6234 C CA . PHE A 1 826 ? 13.914 -16.078 16.297 1 97.06 826 PHE A CA 1
ATOM 6235 C C . PHE A 1 826 ? 13.406 -15.102 15.242 1 97.06 826 PHE A C 1
ATOM 6237 O O . PHE A 1 826 ? 14.094 -14.133 14.906 1 97.06 826 PHE A O 1
ATOM 6244 N N . GLY A 1 827 ? 12.188 -15.32 14.727 1 94.75 827 GLY A N 1
ATOM 6245 C CA . GLY A 1 827 ? 11.609 -14.422 13.734 1 94.75 827 GLY A CA 1
ATOM 6246 C C . GLY A 1 827 ? 12.094 -14.695 12.328 1 94.75 827 GLY A C 1
ATOM 6247 O O . GLY A 1 827 ? 12.156 -13.789 11.5 1 94.75 827 GLY A O 1
ATOM 6248 N N . PHE A 1 828 ? 12.477 -15.961 12.047 1 95 828 PHE A N 1
ATOM 6249 C CA . PHE A 1 828 ? 12.945 -16.328 10.711 1 95 828 PHE A CA 1
ATOM 6250 C C . PHE A 1 828 ? 12.102 -17.453 10.141 1 95 828 PHE A C 1
ATOM 6252 O O . PHE A 1 828 ? 11.633 -18.328 10.875 1 95 828 PHE A O 1
ATOM 6259 N N . HIS A 1 829 ? 11.867 -17.375 8.828 1 91.81 829 HIS A N 1
ATOM 6260 C CA . HIS A 1 829 ? 11.492 -18.578 8.086 1 91.81 829 HIS A CA 1
ATOM 6261 C C . HIS A 1 829 ? 12.68 -19.516 7.91 1 91.81 829 HIS A C 1
ATOM 6263 O O . HIS A 1 829 ? 13.812 -19.062 7.719 1 91.81 829 HIS A O 1
ATOM 6269 N N . ALA A 1 830 ? 12.422 -20.797 7.992 1 91.38 830 ALA A N 1
ATOM 6270 C CA . ALA A 1 830 ? 13.516 -21.734 7.773 1 91.38 830 ALA A CA 1
ATOM 6271 C C . ALA A 1 830 ? 13.977 -21.719 6.32 1 91.38 830 ALA A C 1
ATOM 6273 O O . ALA A 1 830 ? 13.164 -21.547 5.406 1 91.38 830 ALA A O 1
ATOM 6274 N N . PRO A 1 831 ? 15.32 -21.891 6.145 1 91.94 831 PRO A N 1
ATOM 6275 C CA . PRO A 1 831 ? 15.773 -22.141 4.773 1 91.94 831 PRO A CA 1
ATOM 6276 C C . PRO A 1 831 ? 15.203 -23.438 4.195 1 91.94 831 PRO A C 1
ATOM 6278 O O . PRO A 1 831 ? 14.422 -24.125 4.855 1 91.94 831 PRO A O 1
ATOM 6281 N N . THR A 1 832 ? 15.492 -23.703 2.922 1 90.25 832 THR A N 1
ATOM 6282 C CA . THR A 1 832 ? 15 -24.922 2.297 1 90.25 832 THR A CA 1
ATOM 6283 C C . THR A 1 832 ? 15.438 -26.141 3.096 1 90.25 832 THR A C 1
ATOM 6285 O O . THR A 1 832 ? 16.625 -26.328 3.365 1 90.25 832 THR A O 1
ATOM 6288 N N . MET A 1 833 ? 14.422 -26.922 3.467 1 89.62 833 MET A N 1
ATOM 6289 C CA . MET A 1 833 ? 14.672 -28.094 4.301 1 89.62 833 MET A CA 1
ATOM 6290 C C . MET A 1 833 ? 14.719 -29.359 3.461 1 89.62 833 MET A C 1
ATOM 6292 O O . MET A 1 833 ? 13.898 -29.547 2.557 1 89.62 833 MET A O 1
ATOM 6296 N N . SER A 1 834 ? 15.68 -30.156 3.75 1 87.19 834 SER A N 1
ATOM 6297 C CA . SER A 1 834 ? 15.75 -31.547 3.281 1 87.19 834 SER A CA 1
ATOM 6298 C C . SER A 1 834 ? 15.719 -31.609 1.758 1 87.19 834 SER A C 1
ATOM 6300 O O . SER A 1 834 ? 15.047 -32.469 1.184 1 87.19 834 SER A O 1
ATOM 6302 N N . PHE A 1 835 ? 16.172 -30.688 1.104 1 83.38 835 PHE A N 1
ATOM 6303 C CA . PHE A 1 835 ? 16.406 -30.609 -0.331 1 83.38 835 PHE A CA 1
ATOM 6304 C C . PHE A 1 835 ? 17.656 -29.797 -0.624 1 83.38 835 PHE A C 1
ATOM 6306 O O . PHE A 1 835 ? 17.891 -28.75 -0.011 1 83.38 835 PHE A O 1
ATOM 6313 N N . PRO A 1 836 ? 18.516 -30.344 -1.393 1 84.44 836 PRO A N 1
ATOM 6314 C CA . PRO A 1 836 ? 18.453 -31.578 -2.191 1 84.44 836 PRO A CA 1
ATOM 6315 C C . PRO A 1 836 ? 18.828 -32.812 -1.392 1 84.44 836 PRO A C 1
ATOM 6317 O O . PRO A 1 836 ? 18.688 -33.938 -1.888 1 84.44 836 PRO A O 1
ATOM 6320 N N . VAL A 1 837 ? 19.359 -32.562 -0.212 1 88 837 VAL A N 1
ATOM 6321 C CA . VAL A 1 837 ? 19.75 -33.688 0.626 1 88 837 VAL A CA 1
ATOM 6322 C C . VAL A 1 837 ? 18.891 -33.719 1.89 1 88 837 VAL A C 1
ATOM 6324 O O . VAL A 1 837 ? 18.75 -32.719 2.572 1 88 837 VAL A O 1
ATOM 6327 N N . ALA A 1 838 ? 18.375 -34.938 2.207 1 90.69 838 ALA A N 1
ATOM 6328 C CA . ALA A 1 838 ? 17.531 -35.094 3.396 1 90.69 838 A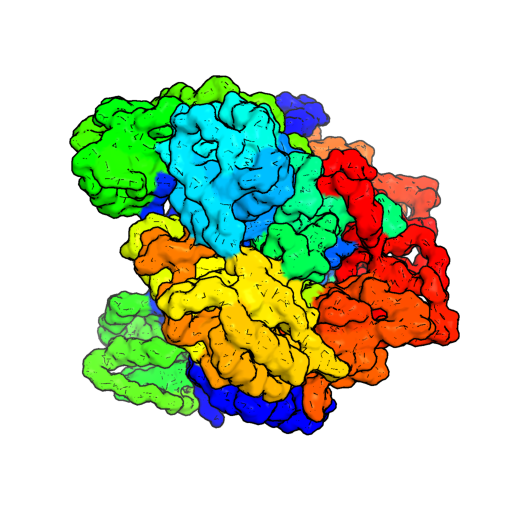LA A CA 1
ATOM 6329 C C . ALA A 1 838 ? 18.312 -34.75 4.664 1 90.69 838 ALA A C 1
ATOM 6331 O O . ALA A 1 838 ? 19.484 -35.125 4.797 1 90.69 838 ALA A O 1
ATOM 6332 N N . GLY A 1 839 ? 17.703 -34 5.512 1 93.94 839 GLY A N 1
ATOM 6333 C CA . GLY A 1 839 ? 18.297 -33.688 6.801 1 93.94 839 GLY A CA 1
ATOM 6334 C C . GLY A 1 839 ? 19.219 -32.469 6.766 1 93.94 839 GLY A C 1
ATOM 6335 O O . GLY A 1 839 ? 19.969 -32.25 7.707 1 93.94 839 GLY A O 1
ATOM 6336 N N . THR A 1 840 ? 19.203 -31.719 5.707 1 94 840 THR A N 1
ATOM 6337 C CA . THR A 1 840 ? 20.062 -30.547 5.566 1 94 840 THR A CA 1
ATOM 6338 C C . THR A 1 840 ? 19.25 -29.281 5.43 1 94 840 THR A C 1
ATOM 6340 O O . THR A 1 840 ? 18.016 -29.328 5.309 1 94 840 THR A O 1
ATOM 6343 N N . LEU A 1 841 ? 19.891 -28.172 5.574 1 94.31 841 LEU A N 1
ATOM 6344 C CA . LEU A 1 841 ? 19.359 -26.859 5.289 1 94.31 841 LEU A CA 1
ATOM 6345 C C . LEU A 1 841 ? 20.125 -26.188 4.152 1 94.31 841 LEU A C 1
ATOM 6347 O O . LEU A 1 841 ? 21.344 -26.125 4.18 1 94.31 841 LEU A O 1
ATOM 6351 N N . MET A 1 842 ? 19.438 -25.781 3.129 1 94.06 842 MET A N 1
ATOM 6352 C CA . MET A 1 842 ? 20.047 -25.016 2.047 1 94.06 842 MET A CA 1
ATOM 6353 C C . MET A 1 842 ? 19.766 -23.531 2.203 1 94.06 842 MET A C 1
ATOM 6355 O O . MET A 1 842 ? 18.594 -23.109 2.254 1 94.06 842 MET A O 1
ATOM 6359 N N . ILE A 1 843 ? 20.75 -22.703 2.389 1 94.69 843 ILE A N 1
ATOM 6360 C CA . ILE A 1 843 ? 20.625 -21.266 2.65 1 94.69 843 ILE A CA 1
ATOM 6361 C C . ILE A 1 843 ? 21.078 -20.484 1.422 1 94.69 843 ILE A C 1
ATOM 6363 O O . ILE A 1 843 ? 22.203 -20.656 0.943 1 94.69 843 ILE A O 1
ATOM 6367 N N . GLU A 1 844 ? 20.234 -19.688 0.888 1 93.62 844 GLU A N 1
ATOM 6368 C CA . GLU A 1 844 ? 20.516 -18.828 -0.248 1 93.62 844 GLU A CA 1
ATOM 6369 C C . GLU A 1 844 ? 20.219 -17.359 0.081 1 93.62 844 GLU A C 1
ATOM 6371 O O . GLU A 1 844 ? 19.125 -16.859 -0.215 1 93.62 844 GLU A O 1
ATOM 6376 N N . PRO A 1 845 ? 21.281 -16.719 0.595 1 93.31 845 PRO A N 1
ATOM 6377 C CA . PRO A 1 845 ? 21.094 -15.289 0.82 1 93.31 845 PRO A CA 1
ATOM 6378 C C . PRO A 1 845 ? 21.172 -14.477 -0.468 1 93.31 845 PRO A C 1
ATOM 6380 O O . PRO A 1 845 ? 21.938 -14.82 -1.376 1 93.31 845 PRO A O 1
ATOM 6383 N N . THR A 1 846 ? 20.219 -13.57 -0.767 1 94 846 THR A N 1
ATOM 6384 C CA . THR A 1 846 ? 20.25 -12.75 -1.973 1 94 846 THR A CA 1
ATOM 6385 C C . THR A 1 846 ? 21.141 -11.531 -1.771 1 94 846 THR A C 1
ATOM 6387 O O . THR A 1 846 ? 21.594 -11.258 -0.655 1 94 846 THR A O 1
ATOM 6390 N N . GLU A 1 847 ? 21.469 -10.844 -2.824 1 96.88 847 GLU A N 1
ATOM 6391 C CA . GLU A 1 847 ? 22.328 -9.664 -2.811 1 96.88 847 GLU A CA 1
ATOM 6392 C C . GLU A 1 847 ? 21.656 -8.5 -2.102 1 96.88 847 GLU A C 1
ATOM 6394 O O . GLU A 1 847 ? 22.312 -7.523 -1.728 1 96.88 847 GLU A O 1
ATOM 6399 N N . SER A 1 848 ? 20.375 -8.555 -1.846 1 96.62 848 SER A N 1
ATOM 6400 C CA . SER A 1 848 ? 19.625 -7.43 -1.304 1 96.62 848 SER A CA 1
ATOM 6401 C C . SER A 1 848 ? 19.688 -7.398 0.22 1 96.62 848 SER A C 1
ATOM 6403 O O . SER A 1 848 ? 19.281 -6.418 0.846 1 96.62 848 SER A O 1
ATOM 6405 N N . GLU A 1 849 ? 20.234 -8.43 0.86 1 96.62 849 GLU A N 1
ATOM 6406 C CA . GLU A 1 849 ? 20.297 -8.492 2.318 1 96.62 849 GLU A CA 1
ATOM 6407 C C . GLU A 1 849 ? 21.516 -7.754 2.857 1 96.62 849 GLU A C 1
ATOM 6409 O O . GLU A 1 849 ? 22.625 -7.91 2.334 1 96.62 849 GLU A O 1
ATOM 6414 N N . SER A 1 850 ? 21.328 -6.949 3.832 1 96.5 850 SER A N 1
ATOM 6415 C CA . SER A 1 850 ? 22.422 -6.219 4.461 1 96.5 850 SER A CA 1
ATOM 6416 C C . SER A 1 850 ? 23.297 -7.141 5.312 1 96.5 850 SER A C 1
ATOM 6418 O O . SER A 1 850 ? 22.859 -8.234 5.684 1 96.5 850 SER A O 1
ATOM 6420 N N . ARG A 1 851 ? 24.5 -6.699 5.543 1 97.31 851 ARG A N 1
ATOM 6421 C CA . ARG A 1 851 ? 25.359 -7.473 6.434 1 97.31 851 ARG A CA 1
ATOM 6422 C C . ARG A 1 851 ? 24.719 -7.645 7.805 1 97.31 851 ARG A C 1
ATOM 6424 O O . ARG A 1 851 ? 24.812 -8.711 8.414 1 97.31 851 ARG A O 1
ATOM 6431 N N . GLU A 1 852 ? 24 -6.582 8.281 1 96.06 852 GLU A N 1
ATOM 6432 C CA . GLU A 1 852 ? 23.344 -6.621 9.586 1 96.06 852 GLU A CA 1
ATOM 6433 C C . GLU A 1 852 ? 22.312 -7.75 9.648 1 96.06 852 GLU A C 1
ATOM 6435 O O . GLU A 1 852 ? 22.234 -8.461 10.656 1 96.06 852 GLU A O 1
ATOM 6440 N N . GLU A 1 853 ? 21.547 -7.914 8.641 1 96.19 853 GLU A N 1
ATOM 6441 C CA . GLU A 1 853 ? 20.547 -8.969 8.609 1 96.19 853 GLU A CA 1
ATOM 6442 C C . GLU A 1 853 ? 21.188 -10.344 8.492 1 96.19 853 GLU A C 1
ATOM 6444 O O . GLU A 1 853 ? 20.703 -11.312 9.086 1 96.19 853 GLU A O 1
ATOM 6449 N N . LEU A 1 854 ? 22.297 -10.453 7.676 1 97 854 LEU A N 1
ATOM 6450 C CA . LEU A 1 854 ? 23.047 -11.703 7.598 1 97 854 LEU A CA 1
ATOM 6451 C C . LEU A 1 854 ? 23.578 -12.102 8.969 1 97 854 LEU A C 1
ATOM 6453 O O . LEU A 1 854 ? 23.484 -13.266 9.367 1 97 854 LEU A O 1
ATOM 6457 N N . ASP A 1 855 ? 24.109 -11.094 9.641 1 97.25 855 ASP A N 1
ATOM 6458 C CA . ASP A 1 855 ? 24.641 -11.328 10.984 1 97.25 855 ASP A CA 1
ATOM 6459 C C . ASP A 1 855 ? 23.531 -11.781 11.938 1 97.25 855 ASP A C 1
ATOM 6461 O O . ASP A 1 855 ? 23.734 -12.68 12.758 1 97.25 855 ASP A O 1
ATOM 6465 N N . ARG A 1 856 ? 22.375 -11.133 11.828 1 96.19 856 ARG A N 1
ATOM 6466 C CA . ARG A 1 856 ? 21.25 -11.516 12.664 1 96.19 856 ARG A CA 1
ATOM 6467 C C . ARG A 1 856 ? 20.875 -12.977 12.445 1 96.19 856 ARG A C 1
ATOM 6469 O O . ARG A 1 856 ? 20.609 -13.711 13.398 1 96.19 856 ARG A O 1
ATOM 6476 N N . PHE A 1 857 ? 20.891 -13.461 11.266 1 96.06 857 PHE A N 1
ATOM 6477 C CA . PHE A 1 857 ? 20.562 -14.844 10.93 1 96.06 857 PHE A CA 1
ATOM 6478 C C . PHE A 1 857 ? 21.625 -15.797 11.469 1 96.06 857 PHE A C 1
ATOM 6480 O O . PHE A 1 857 ? 21.312 -16.812 12.078 1 96.06 857 PHE A O 1
ATOM 6487 N N . CYS A 1 858 ? 22.875 -15.453 11.203 1 97.25 858 CYS A N 1
ATOM 6488 C CA . CYS A 1 858 ? 23.969 -16.297 11.68 1 97.25 858 CYS A CA 1
ATOM 6489 C C . CYS A 1 858 ? 23.953 -16.391 13.203 1 97.25 858 CYS A C 1
ATOM 6491 O O . CYS A 1 858 ? 24.172 -17.469 13.758 1 97.25 858 CYS A O 1
ATOM 6493 N N . ASP A 1 859 ? 23.688 -15.266 13.844 1 97.62 859 ASP A N 1
ATOM 6494 C CA . ASP A 1 859 ? 23.625 -15.266 15.305 1 97.62 859 ASP A CA 1
ATOM 6495 C C . ASP A 1 859 ? 22.5 -16.188 15.797 1 97.62 859 ASP A C 1
ATOM 6497 O O . ASP A 1 859 ? 22.656 -16.875 16.812 1 97.62 859 ASP A O 1
ATOM 6501 N N . ALA A 1 860 ? 21.406 -16.172 15.141 1 97.25 860 ALA A N 1
ATOM 6502 C CA . ALA A 1 860 ? 20.297 -17.062 15.484 1 97.25 860 ALA A CA 1
ATOM 6503 C C . ALA A 1 860 ? 20.719 -18.531 15.32 1 97.25 860 ALA A C 1
ATOM 6505 O O . ALA A 1 860 ? 20.469 -19.359 16.203 1 97.25 860 ALA A O 1
ATOM 6506 N N . MET A 1 861 ? 21.344 -18.859 14.188 1 97.62 861 MET A N 1
ATOM 6507 C CA . MET A 1 861 ? 21.781 -20.219 13.922 1 97.62 861 MET A CA 1
ATOM 6508 C C . MET A 1 861 ? 22.812 -20.672 14.961 1 97.62 861 MET A C 1
ATOM 6510 O O . MET A 1 861 ? 22.781 -21.812 15.414 1 97.62 861 MET A O 1
ATOM 6514 N N . ILE A 1 862 ? 23.703 -19.797 15.336 1 98.31 862 ILE A N 1
ATOM 6515 C CA . ILE A 1 862 ? 24.719 -20.109 16.328 1 98.31 862 ILE A CA 1
ATOM 6516 C C . ILE A 1 862 ? 24.078 -20.328 17.688 1 98.31 862 ILE A C 1
ATOM 6518 O O . ILE A 1 862 ? 24.438 -21.266 18.422 1 98.31 862 ILE A O 1
ATOM 6522 N N . ALA A 1 863 ? 23.094 -19.469 17.984 1 98.19 863 ALA A N 1
ATOM 6523 C CA . ALA A 1 863 ? 22.359 -19.656 19.234 1 98.19 863 ALA A CA 1
ATOM 6524 C C . ALA A 1 863 ? 21.656 -21 19.266 1 98.19 863 ALA A C 1
ATOM 6526 O O . ALA A 1 863 ? 21.625 -21.672 20.297 1 98.19 863 ALA A O 1
ATOM 6527 N N . ILE A 1 864 ? 21.078 -21.406 18.266 1 98.38 864 ILE A N 1
ATOM 6528 C CA . ILE A 1 864 ? 20.375 -22.688 18.156 1 98.38 864 ILE A CA 1
ATOM 6529 C C . ILE A 1 864 ? 21.375 -23.828 18.312 1 98.38 864 ILE A C 1
ATOM 6531 O O . ILE A 1 864 ? 21.094 -24.828 18.984 1 98.38 864 ILE A O 1
ATOM 6535 N N . ARG A 1 865 ? 22.562 -23.719 17.703 1 98.38 865 ARG A N 1
ATOM 6536 C CA . ARG A 1 865 ? 23.609 -24.734 17.859 1 98.38 865 ARG A CA 1
ATOM 6537 C C . ARG A 1 865 ? 24 -24.891 19.328 1 98.38 865 ARG A C 1
ATOM 6539 O O . ARG A 1 865 ? 24.266 -26 19.797 1 98.38 865 ARG A O 1
ATOM 6546 N N . GLU A 1 866 ? 24.062 -23.766 20 1 98.19 866 GLU A N 1
ATOM 6547 C CA . GLU A 1 866 ? 24.375 -23.812 21.438 1 98.19 866 GLU A CA 1
ATOM 6548 C C . GLU A 1 866 ? 23.281 -24.547 22.219 1 98.19 866 GLU A C 1
ATOM 6550 O O . GLU A 1 866 ? 23.578 -25.25 23.172 1 98.19 866 GLU A O 1
ATOM 6555 N N . GLU A 1 867 ? 22.047 -24.359 21.828 1 98.44 867 GLU A N 1
ATOM 6556 C CA . GLU A 1 867 ? 20.953 -25.109 22.453 1 98.44 867 GLU A CA 1
ATOM 6557 C C . GLU A 1 867 ? 21.109 -26.609 22.188 1 98.44 867 GLU A C 1
ATOM 6559 O O . GLU A 1 867 ? 20.844 -27.438 23.062 1 98.44 867 GLU A O 1
ATOM 6564 N N . ILE A 1 868 ? 21.547 -26.969 21 1 98.44 868 ILE A N 1
ATOM 6565 C CA . ILE A 1 868 ? 21.766 -28.375 20.656 1 98.44 868 ILE A CA 1
ATOM 6566 C C . ILE A 1 868 ? 22.906 -28.938 21.5 1 98.44 868 ILE A C 1
ATOM 6568 O O . ILE A 1 868 ? 22.812 -30.062 22.016 1 98.44 868 ILE A O 1
ATOM 6572 N N . ARG A 1 869 ? 23.953 -28.172 21.641 1 98.12 869 ARG A N 1
ATOM 6573 C CA . ARG A 1 869 ? 25.062 -28.578 22.5 1 98.12 869 ARG A CA 1
ATOM 6574 C C . ARG A 1 869 ? 24.594 -28.812 23.938 1 98.12 869 ARG A C 1
ATOM 6576 O O . ARG A 1 869 ? 25.078 -29.719 24.609 1 98.12 869 ARG A O 1
ATOM 6583 N N . ALA A 1 870 ? 23.688 -27.969 24.375 1 98.25 870 ALA A N 1
ATOM 6584 C CA . ALA A 1 870 ? 23.125 -28.125 25.719 1 98.25 870 ALA A CA 1
ATOM 6585 C C . ALA A 1 870 ? 22.328 -29.406 25.844 1 98.25 870 ALA A C 1
ATOM 6587 O O . ALA A 1 870 ? 22.312 -30.047 26.906 1 98.25 870 ALA A O 1
ATOM 6588 N N . VAL A 1 871 ? 21.641 -29.781 24.844 1 98.19 871 VAL A N 1
ATOM 6589 C CA . VAL A 1 871 ? 20.938 -31.062 24.828 1 98.19 871 VAL A CA 1
ATOM 6590 C C . VAL A 1 871 ? 21.953 -32.219 24.844 1 98.19 871 VAL A C 1
ATOM 6592 O O . VAL A 1 871 ? 21.797 -33.188 25.578 1 98.19 871 VAL A O 1
ATOM 6595 N N . GLU A 1 872 ? 23.047 -32.125 24.031 1 97.69 872 GLU A N 1
ATOM 6596 C CA . GLU A 1 872 ? 24.094 -33.125 23.938 1 97.69 872 GLU A CA 1
ATOM 6597 C C . GLU A 1 872 ? 24.766 -33.375 25.281 1 97.69 872 GLU A C 1
ATOM 6599 O O . GLU A 1 872 ? 25.078 -34.5 25.641 1 97.69 872 GLU A O 1
ATOM 6604 N N . ASN A 1 873 ? 24.938 -32.312 26.031 1 97.38 873 ASN A N 1
ATOM 6605 C CA . ASN A 1 873 ? 25.688 -32.406 27.281 1 97.38 873 ASN A CA 1
ATOM 6606 C C . ASN A 1 873 ? 24.75 -32.594 28.469 1 97.38 873 ASN A C 1
ATOM 6608 O O . ASN A 1 873 ? 25.203 -32.625 29.609 1 97.38 873 ASN A O 1
ATOM 6612 N N . GLY A 1 874 ? 23.438 -32.5 28.266 1 96.44 874 GLY A N 1
ATOM 6613 C CA . GLY A 1 874 ? 22.469 -32.812 29.297 1 96.44 874 GLY A CA 1
ATOM 6614 C C . GLY A 1 874 ? 21.969 -31.609 30.062 1 96.44 874 GLY A C 1
ATOM 6615 O O . GLY A 1 874 ? 21.078 -31.719 30.906 1 96.44 874 GLY A O 1
ATOM 6616 N N . THR A 1 875 ? 22.422 -30.422 29.766 1 97.25 875 THR A N 1
ATOM 6617 C CA . THR A 1 875 ? 21.969 -29.203 30.406 1 97.25 875 THR A CA 1
ATOM 6618 C C . THR A 1 875 ? 20.516 -28.906 30.016 1 97.25 875 THR A C 1
ATOM 6620 O O . THR A 1 875 ? 19.766 -28.312 30.797 1 97.25 875 THR A O 1
ATOM 6623 N N . LEU A 1 876 ? 20.109 -29.25 28.828 1 97.75 876 LEU A N 1
ATOM 6624 C CA . LEU A 1 876 ? 18.719 -29.219 28.391 1 97.75 876 LEU A CA 1
ATOM 6625 C C . LEU A 1 876 ? 18.172 -30.625 28.234 1 97.75 876 LEU A C 1
ATOM 6627 O O . LEU A 1 876 ? 18.891 -31.531 27.812 1 97.75 876 LEU A O 1
ATOM 6631 N N . ASP A 1 877 ? 16.922 -30.781 28.594 1 97.38 877 ASP A N 1
ATOM 6632 C CA . ASP A 1 877 ? 16.266 -32.062 28.469 1 97.38 877 ASP A CA 1
ATOM 6633 C C . ASP A 1 877 ? 16.172 -32.5 27.016 1 97.38 877 ASP A C 1
ATOM 6635 O O . ASP A 1 877 ? 15.875 -31.688 26.141 1 97.38 877 ASP A O 1
ATOM 6639 N N . LYS A 1 878 ? 16.359 -33.781 26.766 1 95.81 878 LYS A N 1
ATOM 6640 C CA . LYS A 1 878 ? 16.422 -34.281 25.406 1 95.81 878 LYS A CA 1
ATOM 6641 C C . LYS A 1 878 ? 15.047 -34.219 24.734 1 95.81 878 LYS A C 1
ATOM 6643 O O . LYS A 1 878 ? 14.961 -34.031 23.516 1 95.81 878 LYS A O 1
ATOM 6648 N N . ASP A 1 879 ? 14.039 -34.406 25.516 1 95.5 879 ASP A N 1
ATOM 6649 C CA . ASP A 1 879 ? 12.703 -34.5 24.938 1 95.5 879 ASP A CA 1
ATOM 6650 C C . ASP A 1 879 ? 11.867 -33.25 25.234 1 95.5 879 ASP A C 1
ATOM 6652 O O . ASP A 1 879 ? 10.844 -33.031 24.578 1 95.5 879 ASP A O 1
ATOM 6656 N N . ASP A 1 880 ? 12.242 -32.531 26.188 1 97.81 880 ASP A N 1
ATOM 6657 C CA . ASP A 1 880 ? 11.555 -31.312 26.578 1 97.81 880 ASP A CA 1
ATOM 6658 C C . ASP A 1 880 ? 12.516 -30.141 26.625 1 97.81 880 ASP A C 1
ATOM 6660 O O . ASP A 1 880 ? 13.008 -29.766 27.688 1 97.81 880 ASP A O 1
ATOM 6664 N N . ASN A 1 881 ? 12.742 -29.562 25.578 1 98.19 881 ASN A N 1
ATOM 6665 C CA . ASN A 1 881 ? 13.641 -28.438 25.391 1 98.19 881 ASN A CA 1
ATOM 6666 C C . ASN A 1 881 ? 13.07 -27.422 24.391 1 98.19 881 ASN A C 1
ATOM 6668 O O . ASN A 1 881 ? 12.047 -27.688 23.75 1 98.19 881 ASN A O 1
ATOM 6672 N N . PRO A 1 882 ? 13.625 -26.234 24.156 1 98.38 882 PRO A N 1
ATOM 6673 C CA . PRO A 1 882 ? 13.062 -25.188 23.297 1 98.38 882 PRO A CA 1
ATOM 6674 C C . PRO A 1 882 ? 12.953 -25.609 21.844 1 98.38 882 PRO A C 1
ATOM 6676 O O . PRO A 1 882 ? 12.078 -25.125 21.109 1 98.38 882 PRO A O 1
ATOM 6679 N N . LEU A 1 883 ? 13.844 -26.469 21.359 1 98.5 883 LEU A N 1
ATOM 6680 C CA . LEU A 1 883 ? 13.852 -26.906 19.969 1 98.5 883 LEU A CA 1
ATOM 6681 C C . LEU A 1 883 ? 12.68 -27.828 19.688 1 98.5 883 LEU A C 1
ATOM 6683 O O . LEU A 1 883 ? 11.984 -27.656 18.688 1 98.5 883 LEU A O 1
ATOM 6687 N N . LYS A 1 884 ? 12.414 -28.75 20.578 1 97.75 884 LYS A N 1
ATOM 6688 C CA . LYS A 1 884 ? 11.367 -29.734 20.406 1 97.75 884 LYS A CA 1
ATOM 6689 C C . LYS A 1 884 ? 9.984 -29.109 20.547 1 97.75 884 LYS A C 1
ATOM 6691 O O . LYS A 1 884 ? 9.016 -29.562 19.938 1 97.75 884 LYS A O 1
ATOM 6696 N N . ASN A 1 885 ? 9.898 -28.016 21.297 1 97.88 885 ASN A N 1
ATOM 6697 C CA . ASN A 1 885 ? 8.602 -27.438 21.578 1 97.88 885 ASN A CA 1
ATOM 6698 C C . ASN A 1 885 ? 8.352 -26.172 20.75 1 97.88 885 ASN A C 1
ATOM 6700 O O . ASN A 1 885 ? 7.297 -25.547 20.875 1 97.88 885 ASN A O 1
ATOM 6704 N N . ALA A 1 886 ? 9.289 -25.828 19.922 1 97.94 886 ALA A N 1
ATOM 6705 C CA . ALA A 1 886 ? 9.141 -24.656 19.062 1 97.94 886 ALA A CA 1
ATOM 6706 C C . ALA A 1 886 ? 8.102 -24.906 17.969 1 97.94 886 ALA A C 1
ATOM 6708 O O . ALA A 1 886 ? 7.926 -26.047 17.531 1 97.94 886 ALA A O 1
ATOM 6709 N N . PRO A 1 887 ? 7.473 -23.891 17.5 1 97.75 887 PRO A N 1
ATOM 6710 C CA . PRO A 1 887 ? 7.551 -22.5 17.969 1 97.75 887 PRO A CA 1
ATOM 6711 C C . PRO A 1 887 ? 6.676 -22.25 19.188 1 97.75 887 PRO A C 1
ATOM 6713 O O . PRO A 1 887 ? 5.773 -23.031 19.484 1 97.75 887 PRO A O 1
ATOM 6716 N N . HIS A 1 888 ? 6.973 -21.156 19.906 1 97.75 888 HIS A N 1
ATOM 6717 C CA . HIS A 1 888 ? 6.223 -20.797 21.094 1 97.75 888 HIS A CA 1
ATOM 6718 C C . HIS A 1 888 ? 5.273 -19.641 20.828 1 97.75 888 HIS A C 1
ATOM 6720 O O . HIS A 1 888 ? 5.68 -18.609 20.297 1 97.75 888 HIS A O 1
ATOM 6726 N N . THR A 1 889 ? 3.986 -19.781 21.109 1 96.44 889 THR A N 1
ATOM 6727 C CA . THR A 1 889 ? 2.982 -18.734 20.922 1 96.44 889 THR A CA 1
ATOM 6728 C C . THR A 1 889 ? 2.893 -17.844 22.156 1 96.44 889 THR A C 1
ATOM 6730 O O . THR A 1 889 ? 3.334 -18.234 23.25 1 96.44 889 THR A O 1
ATOM 6733 N N . ALA A 1 890 ? 2.316 -16.656 22.031 1 95.94 890 ALA A N 1
ATOM 6734 C CA . ALA A 1 890 ? 2.111 -15.773 23.172 1 95.94 890 ALA A CA 1
ATOM 6735 C C . ALA A 1 890 ? 1.125 -16.375 24.156 1 95.94 890 ALA A C 1
ATOM 6737 O O . ALA A 1 890 ? 1.275 -16.219 25.375 1 95.94 890 ALA A O 1
ATOM 6738 N N . ALA A 1 891 ? 0.161 -17.047 23.672 1 95 891 ALA A N 1
ATOM 6739 C CA . ALA A 1 891 ? -0.889 -17.625 24.516 1 95 891 ALA A CA 1
ATOM 6740 C C . ALA A 1 891 ? -0.311 -18.641 25.5 1 95 891 ALA A C 1
ATOM 6742 O O . ALA A 1 891 ? -0.803 -18.766 26.625 1 95 891 ALA A O 1
ATOM 6743 N N . GLU A 1 892 ? 0.701 -19.312 25.141 1 94.44 892 GLU A N 1
ATOM 6744 C CA . GLU A 1 892 ? 1.27 -20.344 26 1 94.44 892 GLU A CA 1
ATOM 6745 C C . GLU A 1 892 ? 1.997 -19.719 27.203 1 94.44 892 GLU A C 1
ATOM 6747 O O . GLU A 1 892 ? 2.184 -20.391 28.219 1 94.44 892 GLU A O 1
ATOM 6752 N N . LEU A 1 893 ? 2.35 -18.469 27.094 1 95.25 893 LEU A N 1
ATOM 6753 C CA . LEU A 1 893 ? 3.119 -17.797 28.141 1 95.25 893 LEU A CA 1
ATOM 6754 C C . LEU A 1 893 ? 2.26 -17.547 29.375 1 95.25 893 LEU A C 1
ATOM 6756 O O . LEU A 1 893 ? 2.787 -17.375 30.484 1 95.25 893 LEU A O 1
ATOM 6760 N N . VAL A 1 894 ? 0.952 -17.469 29.219 1 94.5 894 VAL A N 1
ATOM 6761 C CA . VAL A 1 894 ? 0.102 -17 30.297 1 94.5 894 VAL A CA 1
ATOM 6762 C C . VAL A 1 894 ? -0.4 -18.203 31.109 1 94.5 894 VAL A C 1
ATOM 6764 O O . VAL A 1 894 ? -0.898 -18.031 32.219 1 94.5 894 VAL A O 1
ATOM 6767 N N . GLY A 1 895 ? -0.204 -19.375 30.609 1 88.94 895 GLY A N 1
ATOM 6768 C CA . GLY A 1 895 ? -0.646 -20.578 31.297 1 88.94 895 GLY A CA 1
ATOM 6769 C C . GLY A 1 895 ? 0.421 -21.172 32.219 1 88.94 895 GLY A C 1
ATOM 6770 O O . GLY A 1 895 ? 1.403 -20.5 32.531 1 88.94 895 GLY A O 1
ATOM 6771 N N . GLU A 1 896 ? 0.13 -22.359 32.625 1 91.12 896 GLU A N 1
ATOM 6772 C CA . GLU A 1 896 ? 1.107 -23.109 33.406 1 91.12 896 GLU A CA 1
ATOM 6773 C C . GLU A 1 896 ? 2.352 -23.438 32.562 1 91.12 896 GLU A C 1
ATOM 6775 O O . GLU A 1 896 ? 2.252 -23.781 31.391 1 91.12 896 GLU A O 1
ATOM 6780 N N . TRP A 1 897 ? 3.508 -23.156 33.156 1 95.12 897 TRP A N 1
ATOM 6781 C CA . TRP A 1 897 ? 4.773 -23.438 32.5 1 95.12 897 TRP A CA 1
ATOM 6782 C C . TRP A 1 897 ? 5.465 -24.641 33.125 1 95.12 897 TRP A C 1
ATOM 6784 O O . TRP A 1 897 ? 6.078 -24.5 34.188 1 95.12 897 TRP A O 1
ATOM 6794 N N . SER A 1 898 ? 5.391 -25.75 32.562 1 93.94 898 SER A N 1
ATOM 6795 C CA . SER A 1 898 ? 5.883 -27 33.125 1 93.94 898 SER A CA 1
ATOM 6796 C C . SER A 1 898 ? 7.199 -27.422 32.5 1 93.94 898 SER A C 1
ATOM 6798 O O . SER A 1 898 ? 7.746 -28.484 32.844 1 93.94 898 SER A O 1
ATOM 6800 N N . HIS A 1 899 ? 7.816 -26.641 31.688 1 96.56 899 HIS A N 1
ATOM 6801 C CA . HIS A 1 899 ? 9.062 -26.984 31 1 96.56 899 HIS A CA 1
ATOM 6802 C C . HIS A 1 899 ? 10.266 -26.75 31.906 1 96.56 899 HIS A C 1
ATOM 6804 O O . HIS A 1 899 ? 10.234 -25.875 32.781 1 96.56 899 HIS A O 1
ATOM 6810 N N . PRO A 1 900 ? 11.242 -27.469 31.734 1 96.94 900 PRO A N 1
ATOM 6811 C CA . PRO A 1 900 ? 12.453 -27.266 32.531 1 96.94 900 PRO A CA 1
ATOM 6812 C C . PRO A 1 900 ? 13.266 -26.047 32.062 1 96.94 900 PRO A C 1
ATOM 6814 O O . PRO A 1 900 ? 14.281 -25.719 32.688 1 96.94 900 PRO A O 1
ATOM 6817 N N . TYR A 1 901 ? 12.953 -25.406 30.984 1 97.12 901 TYR A N 1
ATOM 6818 C CA . TYR A 1 901 ? 13.555 -24.172 30.516 1 97.12 901 TYR A CA 1
ATOM 6819 C C . TYR A 1 901 ? 12.625 -22.984 30.75 1 97.12 901 TYR A C 1
ATOM 6821 O O . TYR A 1 901 ? 11.422 -23.172 30.969 1 97.12 901 TYR A O 1
ATOM 6829 N N . SER A 1 902 ? 13.172 -21.781 30.734 1 96.81 902 SER A N 1
ATOM 6830 C CA . SER A 1 902 ? 12.414 -20.609 31.125 1 96.81 902 SER A CA 1
ATOM 6831 C C . SER A 1 902 ? 11.539 -20.094 29.984 1 96.81 902 SER A C 1
ATOM 6833 O O . SER A 1 902 ? 11.781 -20.422 28.828 1 96.81 902 SER A O 1
ATOM 6835 N N . ARG A 1 903 ? 10.508 -19.281 30.312 1 97.19 903 ARG A N 1
ATOM 6836 C CA . ARG A 1 903 ? 9.711 -18.562 29.328 1 97.19 903 ARG A CA 1
ATOM 6837 C C . ARG A 1 903 ? 10.578 -17.656 28.469 1 97.19 903 ARG A C 1
ATOM 6839 O O . ARG A 1 903 ? 10.359 -17.516 27.266 1 97.19 903 ARG A O 1
ATOM 6846 N N . GLU A 1 904 ? 11.531 -17 29.094 1 96.75 904 GLU A N 1
ATOM 6847 C CA . GLU A 1 904 ? 12.43 -16.078 28.391 1 96.75 904 GLU A CA 1
ATOM 6848 C C . GLU A 1 904 ? 13.242 -16.812 27.328 1 96.75 904 GLU A C 1
ATOM 6850 O O . GLU A 1 904 ? 13.359 -16.328 26.188 1 96.75 904 GLU A O 1
ATOM 6855 N N . GLN A 1 905 ? 13.789 -17.922 27.703 1 96.94 905 GLN A N 1
ATOM 6856 C CA . GLN A 1 905 ? 14.547 -18.703 26.734 1 96.94 905 GLN A CA 1
ATOM 6857 C C . GLN A 1 905 ? 13.656 -19.125 25.562 1 96.94 905 GLN A C 1
ATOM 6859 O O . GLN A 1 905 ? 14.125 -19.203 24.422 1 96.94 905 GLN A O 1
ATOM 6864 N N . ALA A 1 906 ? 12.43 -19.391 25.844 1 97.75 906 ALA A N 1
ATOM 6865 C CA . ALA A 1 906 ? 11.484 -19.859 24.844 1 97.75 906 ALA A CA 1
ATOM 6866 C C . ALA A 1 906 ? 11.219 -18.781 23.797 1 97.75 906 ALA A C 1
ATOM 6868 O O . ALA A 1 906 ? 11.266 -19.047 22.594 1 97.75 906 ALA A O 1
ATOM 6869 N N . VAL A 1 907 ? 10.977 -17.531 24.297 1 97.62 907 VAL A N 1
ATOM 6870 C CA . VAL A 1 907 ? 10.406 -16.578 23.359 1 97.62 907 VAL A CA 1
ATOM 6871 C C . VAL A 1 907 ? 11.406 -15.453 23.094 1 97.62 907 VAL A C 1
ATOM 6873 O O . VAL A 1 907 ? 11.305 -14.75 22.078 1 97.62 907 VAL A O 1
ATOM 6876 N N . TYR A 1 908 ? 12.367 -15.211 23.969 1 97.06 908 TYR A N 1
ATOM 6877 C CA . TYR A 1 908 ? 13.414 -14.203 23.781 1 97.06 908 TYR A CA 1
ATOM 6878 C C . TYR A 1 908 ? 14.797 -14.82 23.953 1 97.06 908 TYR A C 1
ATOM 6880 O O . TYR A 1 908 ? 15.586 -14.359 24.781 1 97.06 908 TYR A O 1
ATOM 6888 N N . PRO A 1 909 ? 15.094 -15.773 23.078 1 95.94 909 PRO A N 1
ATOM 6889 C CA . PRO A 1 909 ? 16.406 -16.406 23.172 1 95.94 909 PRO A CA 1
ATOM 6890 C C . PRO A 1 909 ? 17.562 -15.43 22.969 1 95.94 909 PRO A C 1
ATOM 6892 O O . PRO A 1 909 ? 18.688 -15.711 23.375 1 95.94 909 PRO A O 1
ATOM 6895 N N . VAL A 1 910 ? 17.281 -14.344 22.312 1 94.94 910 VAL A N 1
ATOM 6896 C CA . VAL A 1 910 ? 18.219 -13.227 22.203 1 94.94 910 VAL A CA 1
ATOM 6897 C C . VAL A 1 910 ? 17.5 -11.914 22.516 1 94.94 910 VAL A C 1
ATOM 6899 O O . VAL A 1 910 ? 16.312 -11.758 22.188 1 94.94 910 VAL A O 1
ATOM 6902 N N . ALA A 1 911 ? 18.172 -10.969 23.016 1 91.12 911 ALA A N 1
ATOM 6903 C CA . ALA A 1 911 ? 17.578 -9.742 23.531 1 91.12 911 ALA A CA 1
ATOM 6904 C C . ALA A 1 911 ? 17.031 -8.875 22.406 1 91.12 911 ALA A C 1
ATOM 6906 O O . ALA A 1 911 ? 16.062 -8.148 22.594 1 91.12 911 ALA A O 1
ATOM 6907 N N . SER A 1 912 ? 17.578 -8.953 21.25 1 89.75 912 SER A N 1
ATOM 6908 C CA . SER A 1 912 ? 17.219 -8.094 20.125 1 89.75 912 SER A CA 1
ATOM 6909 C C . SER A 1 912 ? 15.789 -8.367 19.656 1 89.75 912 SER A C 1
ATOM 6911 O O . SER A 1 912 ? 15.203 -7.562 18.938 1 89.75 912 SER A O 1
ATOM 6913 N N . LEU A 1 913 ? 15.211 -9.445 20.109 1 93.44 913 LEU A N 1
ATOM 6914 C CA . LEU A 1 913 ? 13.875 -9.828 19.672 1 93.44 913 LEU A CA 1
ATOM 6915 C C . LEU A 1 913 ? 12.812 -9.016 20.406 1 93.44 913 LEU A C 1
ATOM 6917 O O . LEU A 1 913 ? 11.664 -8.938 19.953 1 93.44 913 LEU A O 1
ATOM 6921 N N . ILE A 1 914 ? 13.156 -8.414 21.484 1 91.38 914 ILE A N 1
ATOM 6922 C CA . ILE A 1 914 ? 12.188 -7.754 22.344 1 91.38 914 ILE A CA 1
ATOM 6923 C C . ILE A 1 914 ? 11.531 -6.598 21.594 1 91.38 914 ILE A C 1
ATOM 6925 O O . ILE A 1 914 ? 10.32 -6.379 21.703 1 91.38 914 ILE A O 1
ATOM 6929 N N . GLU A 1 915 ? 12.258 -5.781 20.766 1 87 915 GLU A N 1
ATOM 6930 C CA . GLU A 1 915 ? 11.75 -4.578 20.109 1 87 915 GLU A CA 1
ATOM 6931 C C . GLU A 1 915 ? 10.906 -4.93 18.891 1 87 915 GLU A C 1
ATOM 6933 O O . GLU A 1 915 ? 10.086 -4.125 18.453 1 87 915 GLU A O 1
ATOM 6938 N N . GLY A 1 916 ? 10.906 -6.086 18.438 1 88.31 916 GLY A N 1
ATOM 6939 C CA . GLY A 1 916 ? 10.188 -6.438 17.219 1 88.31 916 GLY A CA 1
ATOM 6940 C C . GLY A 1 916 ? 9.867 -7.918 17.125 1 88.31 916 GLY A C 1
ATOM 6941 O O . GLY A 1 916 ? 10.117 -8.547 16.094 1 88.31 916 GLY A O 1
ATOM 6942 N N . LYS A 1 917 ? 9.258 -8.367 18.172 1 94.31 917 LYS A N 1
ATOM 6943 C CA . LYS A 1 917 ? 8.961 -9.789 18.25 1 94.31 917 LYS A CA 1
ATOM 6944 C C . LYS A 1 917 ? 7.836 -10.18 17.297 1 94.31 917 LYS A C 1
ATOM 6946 O O . LYS A 1 917 ? 6.785 -9.539 17.266 1 94.31 917 LYS A O 1
ATOM 6951 N N . TYR A 1 918 ? 8.062 -11.164 16.391 1 94.69 918 TYR A N 1
ATOM 6952 C CA . TYR A 1 918 ? 6.992 -11.844 15.672 1 94.69 918 TYR A CA 1
ATOM 6953 C C . TYR A 1 918 ? 6.43 -12.992 16.5 1 94.69 918 TYR A C 1
ATOM 6955 O O . TYR A 1 918 ? 7.176 -13.859 16.953 1 94.69 918 TYR A O 1
ATOM 6963 N N . TRP A 1 919 ? 5.172 -13.039 16.703 1 96.19 919 TRP A N 1
ATOM 6964 C CA . TRP A 1 919 ? 4.516 -14.102 17.469 1 96.19 919 TRP A CA 1
ATOM 6965 C C . TRP A 1 919 ? 3.811 -15.086 16.531 1 96.19 919 TRP A C 1
ATOM 6967 O O . TRP A 1 919 ? 2.867 -14.719 15.836 1 96.19 919 TRP A O 1
ATOM 6977 N N . PRO A 1 920 ? 4.289 -16.328 16.484 1 96.44 920 PRO A N 1
ATOM 6978 C CA . PRO A 1 920 ? 3.551 -17.312 15.688 1 96.44 920 PRO A CA 1
ATOM 6979 C C . PRO A 1 920 ? 2.105 -17.484 16.141 1 96.44 920 PRO A C 1
ATOM 6981 O O . PRO A 1 920 ? 1.846 -17.594 17.344 1 96.44 920 PRO A O 1
ATOM 6984 N N . PRO A 1 921 ? 1.198 -17.516 15.219 1 96.06 921 PRO A N 1
ATOM 6985 C CA . PRO A 1 921 ? -0.218 -17.594 15.586 1 96.06 921 PRO A CA 1
ATOM 6986 C C . PRO A 1 921 ? -0.602 -18.953 16.172 1 96.06 921 PRO A C 1
ATOM 6988 O O . PRO A 1 921 ? -1.601 -19.047 16.891 1 96.06 921 PRO A O 1
ATOM 6991 N N . VAL A 1 922 ? 0.141 -19.984 15.812 1 96.88 922 VAL A N 1
ATOM 6992 C CA . VAL A 1 922 ? -0.13 -21.328 16.297 1 96.88 922 VAL A CA 1
ATOM 6993 C C . VAL A 1 922 ? 1.176 -22.016 16.719 1 96.88 922 VAL A C 1
ATOM 6995 O O . VAL A 1 922 ? 2.258 -21.578 16.312 1 96.88 922 VAL A O 1
ATOM 6998 N N . GLY A 1 923 ? 1.035 -23.016 17.609 1 97.12 923 GLY A N 1
ATOM 6999 C CA . GLY A 1 923 ? 2.188 -23.844 17.922 1 97.12 923 GLY A CA 1
ATOM 7000 C C . GLY A 1 923 ? 2.539 -24.812 16.812 1 97.12 923 GLY A C 1
ATOM 7001 O O . GLY A 1 923 ? 2.051 -24.688 15.695 1 97.12 923 GLY A O 1
ATOM 7002 N N . ARG A 1 924 ? 3.439 -25.734 17.141 1 97 924 ARG A N 1
ATOM 7003 C CA . ARG A 1 924 ? 3.889 -26.734 16.172 1 97 924 ARG A CA 1
ATOM 7004 C C . ARG A 1 924 ? 2.709 -27.516 15.602 1 97 924 ARG A C 1
ATOM 7006 O O . ARG A 1 924 ? 1.943 -28.125 16.344 1 97 924 ARG A O 1
ATOM 7013 N N . VAL A 1 925 ? 2.547 -27.531 14.297 1 96.19 925 VAL A N 1
ATOM 7014 C CA . VAL A 1 925 ? 1.392 -28.109 13.625 1 96.19 925 VAL A CA 1
ATOM 7015 C C . VAL A 1 925 ? 1.562 -29.625 13.539 1 96.19 925 VAL A C 1
ATOM 7017 O O . VAL A 1 925 ? 2.662 -30.125 13.273 1 96.19 925 VAL A O 1
ATOM 7020 N N . ASP A 1 926 ? 0.503 -30.312 13.711 1 93.62 926 ASP A N 1
ATOM 7021 C CA . ASP A 1 926 ? 0.463 -31.766 13.57 1 93.62 926 ASP A CA 1
ATOM 7022 C C . ASP A 1 926 ? 0.135 -32.156 12.133 1 93.62 926 ASP A C 1
ATOM 7024 O O . ASP A 1 926 ? -1.036 -32.281 11.766 1 93.62 926 ASP A O 1
ATOM 7028 N N . ASN A 1 927 ? 1.148 -32.531 11.445 1 87.38 927 ASN A N 1
ATOM 7029 C CA . ASN A 1 927 ? 0.974 -32.844 10.039 1 87.38 927 ASN A CA 1
ATOM 7030 C C . ASN A 1 927 ? 0.232 -34.188 9.867 1 87.38 927 ASN A C 1
ATOM 7032 O O . ASN A 1 927 ? -0.581 -34.344 8.953 1 87.38 927 ASN A O 1
ATOM 7036 N N . VAL A 1 928 ? 0.498 -35.125 10.719 1 85.19 928 VAL A N 1
ATOM 7037 C CA . VAL A 1 928 ? -0.113 -36.438 10.633 1 85.19 928 VAL A CA 1
ATOM 7038 C C . VAL A 1 928 ? -1.618 -36.312 10.867 1 85.19 928 VAL A C 1
ATOM 7040 O O . VAL A 1 928 ? -2.412 -36.906 10.125 1 85.19 928 VAL A O 1
ATOM 7043 N N . PHE A 1 929 ? -1.973 -35.562 11.805 1 87 929 PHE A N 1
ATOM 7044 C CA . PHE A 1 929 ? -3.387 -35.344 12.086 1 87 929 PHE A CA 1
ATOM 7045 C C . PHE A 1 929 ? -4.102 -34.781 10.867 1 87 929 PHE A C 1
ATOM 7047 O O . PHE A 1 929 ? -5.176 -35.25 10.492 1 87 929 PHE A O 1
ATOM 7054 N N . GLY A 1 930 ? -3.586 -33.812 10.289 1 85.19 930 GLY A N 1
ATOM 7055 C CA . GLY A 1 930 ? -4.207 -33.188 9.141 1 85.19 930 GLY A CA 1
ATOM 7056 C C . GLY A 1 930 ? -4.398 -34.094 7.961 1 85.19 930 GLY A C 1
ATOM 7057 O O . GLY A 1 930 ? -5.41 -34.031 7.262 1 85.19 930 GLY A O 1
ATOM 7058 N N . ASP A 1 931 ? -3.416 -34.938 7.734 1 82.5 931 ASP A N 1
ATOM 7059 C CA . ASP A 1 931 ? -3.492 -35.844 6.598 1 82.5 931 ASP A CA 1
ATOM 7060 C C . ASP A 1 931 ? -4.543 -36.938 6.828 1 82.5 931 ASP A C 1
ATOM 7062 O O . ASP A 1 931 ? -5.184 -37.375 5.887 1 82.5 931 ASP A O 1
ATOM 7066 N N . ARG A 1 932 ? -4.707 -37.25 8.047 1 81.25 932 ARG A N 1
ATOM 7067 C CA . ARG A 1 932 ? -5.68 -38.281 8.398 1 81.25 932 ARG A CA 1
ATOM 7068 C C . ARG A 1 932 ? -7.09 -37.719 8.453 1 81.25 932 ARG A C 1
ATOM 7070 O O . ARG A 1 932 ? -8.07 -38.438 8.32 1 81.25 932 ARG A O 1
ATOM 7077 N N . ASN A 1 933 ? -7.145 -36.438 8.68 1 82.06 933 ASN A N 1
ATOM 7078 C CA . ASN A 1 933 ? -8.414 -35.719 8.75 1 82.06 933 ASN A CA 1
ATOM 7079 C C . ASN A 1 933 ? -8.477 -34.594 7.727 1 82.06 933 ASN A C 1
ATOM 7081 O O . ASN A 1 933 ? -8.461 -33.438 8.086 1 82.06 933 ASN A O 1
ATOM 7085 N N . LEU A 1 934 ? -8.742 -35.031 6.566 1 83.75 934 LEU A N 1
ATOM 7086 C CA . LEU A 1 934 ? -8.625 -34.062 5.484 1 83.75 934 LEU A CA 1
ATOM 7087 C C . LEU A 1 934 ? -9.883 -33.219 5.375 1 83.75 934 LEU A C 1
ATOM 7089 O O . LEU A 1 934 ? -10.953 -33.719 5.059 1 83.75 934 LEU A O 1
ATOM 7093 N N . VAL A 1 935 ? -9.781 -31.906 5.828 1 79.25 935 VAL A N 1
ATOM 7094 C CA . VAL A 1 935 ? -10.797 -30.875 5.648 1 79.25 935 VAL A CA 1
ATOM 7095 C C . VAL A 1 935 ? -10.219 -29.719 4.844 1 79.25 935 VAL A C 1
ATOM 7097 O O . VAL A 1 935 ? -9.281 -29.047 5.293 1 79.25 935 VAL A O 1
ATOM 7100 N N . CYS A 1 936 ? -10.797 -29.5 3.666 1 82.81 936 CYS A N 1
ATOM 7101 C CA . CYS A 1 936 ? -10.188 -28.547 2.75 1 82.81 936 CYS A CA 1
ATOM 7102 C C . CYS A 1 936 ? -11.125 -27.375 2.459 1 82.81 936 CYS A C 1
ATOM 7104 O O . CYS A 1 936 ? -11.062 -26.781 1.388 1 82.81 936 CYS A O 1
ATOM 7106 N N . ALA A 1 937 ? -12.086 -27.141 3.299 1 83.06 937 ALA A N 1
ATOM 7107 C CA . ALA A 1 937 ? -13.008 -26.016 3.244 1 83.06 937 ALA A CA 1
ATOM 7108 C C . ALA A 1 937 ? -13.117 -25.328 4.605 1 83.06 937 ALA A C 1
ATOM 7110 O O . ALA A 1 937 ? -12.695 -25.891 5.621 1 83.06 937 ALA A O 1
ATOM 7111 N N . CYS A 1 938 ? -13.594 -24.078 4.551 1 79.69 938 CYS A N 1
ATOM 7112 C CA . CYS A 1 938 ? -13.742 -23.328 5.797 1 79.69 938 CYS A CA 1
ATOM 7113 C C . CYS A 1 938 ? -14.602 -24.094 6.793 1 79.69 938 CYS A C 1
ATOM 7115 O O . CYS A 1 938 ? -15.719 -24.5 6.473 1 79.69 938 CYS A O 1
ATOM 7117 N N . PRO A 1 939 ? -14.023 -24.359 7.977 1 68.88 939 PRO A N 1
ATOM 7118 C CA . PRO A 1 939 ? -14.82 -25.047 8.992 1 68.88 939 PRO A CA 1
ATOM 7119 C C . PRO A 1 939 ? -15.969 -24.188 9.531 1 68.88 939 PRO A C 1
ATOM 7121 O O . PRO A 1 939 ? -16 -22.984 9.281 1 68.88 939 PRO A O 1
ATOM 7124 N N . SER A 1 940 ? -16.953 -24.938 10.062 1 63.31 940 SER A N 1
ATOM 7125 C CA . SER A 1 940 ? -18.047 -24.203 10.68 1 63.31 940 SER A CA 1
ATOM 7126 C C . SER A 1 940 ? -17.547 -23.25 11.758 1 63.31 940 SER A C 1
ATOM 7128 O O . SER A 1 940 ? -16.469 -23.453 12.32 1 63.31 940 SER A O 1
ATOM 7130 N N . ILE A 1 941 ? -18.188 -22.094 11.883 1 54.22 941 ILE A N 1
ATOM 7131 C CA . ILE A 1 941 ? -17.828 -21.062 12.852 1 54.22 941 ILE A CA 1
ATOM 7132 C C . ILE A 1 941 ? -17.609 -21.688 14.227 1 54.22 941 ILE A C 1
ATOM 7134 O O . ILE A 1 941 ? -16.766 -21.234 15 1 54.22 941 ILE A O 1
ATOM 7138 N N . GLU A 1 942 ? -18.312 -22.781 14.383 1 49.78 942 GLU A N 1
ATOM 7139 C CA . GLU A 1 942 ? -18.219 -23.453 15.68 1 49.78 942 GLU A CA 1
ATOM 7140 C C . GLU A 1 942 ? -16.828 -24.062 15.875 1 49.78 942 GLU A C 1
ATOM 7142 O O . GLU A 1 942 ? -16.391 -24.25 17.016 1 49.78 942 GLU A O 1
ATOM 7147 N N . SER A 1 943 ? -16.172 -24.25 14.82 1 51.59 943 SER A N 1
ATOM 7148 C CA . SER A 1 943 ? -14.867 -24.906 14.898 1 51.59 943 SER A CA 1
ATOM 7149 C C . SER A 1 943 ? -13.789 -23.922 15.352 1 51.59 943 SER A C 1
ATOM 7151 O O . SER A 1 943 ? -12.703 -24.328 15.766 1 51.59 943 SER A O 1
ATOM 7153 N N . TYR A 1 944 ? -14.125 -22.719 15.25 1 42.59 944 TYR A N 1
ATOM 7154 C CA . TYR A 1 944 ? -13.156 -21.703 15.656 1 42.59 944 TYR A CA 1
ATOM 7155 C C . TYR A 1 944 ? -13.383 -21.281 17.094 1 42.59 944 TYR A C 1
ATOM 7157 O O . TYR A 1 944 ? -12.586 -20.531 17.672 1 42.59 944 TYR A O 1
ATOM 7165 N N . ALA A 1 945 ? -14.578 -21.781 17.656 1 43.38 945 ALA A N 1
ATOM 7166 C CA . ALA A 1 945 ? -14.922 -21.438 19.031 1 43.38 945 ALA A CA 1
ATOM 7167 C C . ALA A 1 945 ? -14.164 -22.328 20.016 1 43.38 945 ALA A C 1
ATOM 7169 O O . ALA A 1 945 ? -14.055 -23.547 19.812 1 43.38 945 ALA A O 1
ATOM 7170 N N . MET B 1 1 ? -39.156 -9.5 -10.125 1 54.66 1 MET B N 1
ATOM 7171 C CA . MET B 1 1 ? -38.531 -8.367 -9.445 1 54.66 1 MET B CA 1
ATOM 7172 C C . MET B 1 1 ? -37.531 -7.656 -10.367 1 54.66 1 MET B C 1
ATOM 7174 O O . MET B 1 1 ? -36.781 -8.312 -11.094 1 54.66 1 MET B O 1
ATOM 7178 N N . SER B 1 2 ? -37.75 -6.434 -10.555 1 77 2 SER B N 1
ATOM 7179 C CA . SER B 1 2 ? -36.938 -5.617 -11.445 1 77 2 SER B CA 1
ATOM 7180 C C . SER B 1 2 ? -35.469 -5.598 -10.992 1 77 2 SER B C 1
ATOM 7182 O O . SER B 1 2 ? -35.188 -5.496 -9.797 1 77 2 SER B O 1
ATOM 7184 N N . ILE B 1 3 ? -34.594 -6.016 -11.914 1 85.88 3 ILE B N 1
ATOM 7185 C CA . ILE B 1 3 ? -33.156 -6.051 -11.648 1 85.88 3 ILE B CA 1
ATOM 7186 C C . ILE B 1 3 ? -32.594 -4.637 -11.711 1 85.88 3 ILE B C 1
ATOM 7188 O O . ILE B 1 3 ? -32.844 -3.891 -12.656 1 85.88 3 ILE B O 1
ATOM 7192 N N . ASN B 1 4 ? -31.922 -4.262 -10.656 1 87.75 4 ASN B N 1
ATOM 7193 C CA . ASN B 1 4 ? -31.281 -2.961 -10.617 1 87.75 4 ASN B CA 1
ATOM 7194 C C . ASN B 1 4 ? -30.047 -2.916 -11.531 1 87.75 4 ASN B C 1
ATOM 7196 O O . ASN B 1 4 ? -29.078 -3.627 -11.305 1 87.75 4 ASN B O 1
ATOM 7200 N N . LEU B 1 5 ? -30.062 -2.084 -12.539 1 92.88 5 LEU B N 1
ATOM 7201 C CA . LEU B 1 5 ? -28.984 -2.023 -13.523 1 92.88 5 LEU B CA 1
ATOM 7202 C C . LEU B 1 5 ? -27.984 -0.929 -13.172 1 92.88 5 LEU B C 1
ATOM 7204 O O . LEU B 1 5 ? -26.906 -0.855 -13.766 1 92.88 5 LEU B O 1
ATOM 7208 N N . SER B 1 6 ? -28.328 -0.134 -12.188 1 90.5 6 SER B N 1
ATOM 7209 C CA . SER B 1 6 ? -27.484 0.989 -11.789 1 90.5 6 SER B CA 1
ATOM 7210 C C . SER B 1 6 ? -26.516 0.587 -10.68 1 90.5 6 SER B C 1
ATOM 7212 O O . SER B 1 6 ? -26.797 -0.333 -9.914 1 90.5 6 SER B O 1
ATOM 7214 N N . THR B 1 7 ? -25.344 1.203 -10.711 1 92.31 7 THR B N 1
ATOM 7215 C CA . THR B 1 7 ? -24.375 1.031 -9.625 1 92.31 7 THR B CA 1
ATOM 7216 C C . THR B 1 7 ? -24.312 2.285 -8.758 1 92.31 7 THR B C 1
ATOM 7218 O O . THR B 1 7 ? -23.406 2.438 -7.941 1 92.31 7 THR B O 1
ATOM 7221 N N . ALA B 1 8 ? -25.281 3.186 -8.945 1 91.88 8 ALA B N 1
ATOM 7222 C CA . ALA B 1 8 ? -25.359 4.383 -8.109 1 91.88 8 ALA B CA 1
ATOM 7223 C C . ALA B 1 8 ? -25.531 4.012 -6.637 1 91.88 8 ALA B C 1
ATOM 7225 O O . ALA B 1 8 ? -26.172 3.008 -6.312 1 91.88 8 ALA B O 1
ATOM 7226 N N . ASN B 1 9 ? -24.969 4.727 -5.723 1 94.5 9 ASN B N 1
ATOM 7227 C CA . ASN B 1 9 ? -25.125 4.633 -4.277 1 94.5 9 ASN B CA 1
ATOM 7228 C C . ASN B 1 9 ? -24.469 3.377 -3.721 1 94.5 9 ASN B C 1
ATOM 7230 O O . ASN B 1 9 ? -24.656 3.029 -2.555 1 94.5 9 ASN B O 1
ATOM 7234 N N . GLU B 1 10 ? -23.688 2.656 -4.633 1 94.94 10 GLU B N 1
ATOM 7235 C CA . GLU B 1 10 ? -23.078 1.418 -4.16 1 94.94 10 GLU B CA 1
ATOM 7236 C C . GLU B 1 10 ? -22.094 1.687 -3.02 1 94.94 10 GLU B C 1
ATOM 7238 O O . GLU B 1 10 ? -21.891 0.833 -2.152 1 94.94 10 GLU B O 1
ATOM 7243 N N . PHE B 1 11 ? -21.5 2.902 -2.967 1 97.25 11 PHE B N 1
ATOM 7244 C CA . PHE B 1 11 ? -20.453 3.25 -2.002 1 97.25 11 PHE B CA 1
ATOM 7245 C C . PHE B 1 11 ? -21.047 3.396 -0.604 1 97.25 11 PHE B C 1
ATOM 7247 O O . PHE B 1 11 ? -20.344 3.221 0.392 1 97.25 11 PHE B O 1
ATOM 7254 N N . ILE B 1 12 ? -22.328 3.717 -0.496 1 97.62 12 ILE B N 1
ATOM 7255 C CA . ILE B 1 12 ? -22.969 3.957 0.792 1 97.62 12 ILE B CA 1
ATOM 7256 C C . ILE B 1 12 ? -22.781 2.744 1.698 1 97.62 12 ILE B C 1
ATOM 7258 O O . ILE B 1 12 ? -22.344 2.879 2.844 1 97.62 12 ILE B O 1
ATOM 7262 N N . ALA B 1 13 ? -22.969 1.54 1.158 1 95.81 13 ALA B N 1
ATOM 7263 C CA . ALA B 1 13 ? -22.875 0.324 1.961 1 95.81 13 ALA B CA 1
ATOM 7264 C C . ALA B 1 13 ? -21.422 -0.018 2.266 1 95.81 13 ALA B C 1
ATOM 7266 O O . ALA B 1 13 ? -21.125 -0.726 3.234 1 95.81 13 ALA B O 1
ATOM 7267 N N . ARG B 1 14 ? -20.516 0.455 1.439 1 95.94 14 ARG B N 1
ATOM 7268 C CA . ARG B 1 14 ? -19.078 0.236 1.662 1 95.94 14 ARG B CA 1
ATOM 7269 C C . ARG B 1 14 ? -18.562 1.123 2.787 1 95.94 14 ARG B C 1
ATOM 7271 O O . ARG B 1 14 ? -17.641 0.742 3.508 1 95.94 14 ARG B O 1
ATOM 7278 N N . HIS B 1 15 ? -19.125 2.309 2.871 1 97.69 15 HIS B N 1
ATOM 7279 C CA . HIS B 1 15 ? -18.703 3.312 3.84 1 97.69 15 HIS B CA 1
ATOM 7280 C C . HIS B 1 15 ? -19.359 3.088 5.195 1 97.69 15 HIS B C 1
ATOM 7282 O O . HIS B 1 15 ? -18.719 3.23 6.238 1 97.69 15 HIS B O 1
ATOM 7288 N N . ILE B 1 16 ? -20.672 2.791 5.238 1 97.81 16 ILE B N 1
ATOM 7289 C CA . ILE B 1 16 ? -21.453 2.639 6.457 1 97.81 16 ILE B CA 1
ATOM 7290 C C . ILE B 1 16 ? -21.219 1.252 7.051 1 97.81 16 ILE B C 1
ATOM 7292 O O . ILE B 1 16 ? -21.375 0.24 6.363 1 97.81 16 ILE B O 1
ATOM 7296 N N . GLY B 1 17 ? -20.891 1.158 8.312 1 96.31 17 GLY B N 1
ATOM 7297 C CA . GLY B 1 17 ? -20.469 -0.067 8.977 1 96.31 17 GLY B CA 1
ATOM 7298 C C . GLY B 1 17 ? -21.609 -1.037 9.211 1 96.31 17 GLY B C 1
ATOM 7299 O O . GLY B 1 17 ? -21.562 -2.188 8.766 1 96.31 17 GLY B O 1
ATOM 7300 N N . PRO B 1 18 ? -22.688 -0.624 9.836 1 96.75 18 PRO B N 1
ATOM 7301 C CA . PRO B 1 18 ? -23.797 -1.528 10.156 1 96.75 18 PRO B CA 1
ATOM 7302 C C . PRO B 1 18 ? -24.594 -1.948 8.922 1 96.75 18 PRO B C 1
ATOM 7304 O O . PRO B 1 18 ? -24.828 -1.13 8.031 1 96.75 18 PRO B O 1
ATOM 7307 N N . ARG B 1 19 ? -24.984 -3.213 8.914 1 94.5 19 ARG B N 1
ATOM 7308 C CA . ARG B 1 19 ? -25.875 -3.715 7.875 1 94.5 19 ARG B CA 1
ATOM 7309 C C . ARG B 1 19 ? -27.344 -3.502 8.258 1 94.5 19 ARG B C 1
ATOM 7311 O O . ARG B 1 19 ? -27.641 -3.059 9.367 1 94.5 19 ARG B O 1
ATOM 7318 N N . GLN B 1 20 ? -28.203 -3.754 7.352 1 93.62 20 GLN B N 1
ATOM 7319 C CA . GLN B 1 20 ? -29.625 -3.498 7.562 1 93.62 20 GLN B CA 1
ATOM 7320 C C . GLN B 1 20 ? -30.141 -4.219 8.805 1 93.62 20 GLN B C 1
ATOM 7322 O O . GLN B 1 20 ? -30.844 -3.631 9.625 1 93.62 20 GLN B O 1
ATOM 7327 N N . ALA B 1 21 ? -29.734 -5.449 8.953 1 94.69 21 ALA B N 1
ATOM 7328 C CA . ALA B 1 21 ? -30.172 -6.219 10.117 1 94.69 21 ALA B CA 1
ATOM 7329 C C . ALA B 1 21 ? -29.594 -5.641 11.406 1 94.69 21 ALA B C 1
ATOM 7331 O O . ALA B 1 21 ? -30.25 -5.633 12.445 1 94.69 21 ALA B O 1
ATOM 7332 N N . ASP B 1 22 ? -28.375 -5.168 11.375 1 96.62 22 ASP B N 1
ATOM 7333 C CA . ASP B 1 22 ? -27.734 -4.523 12.516 1 96.62 22 ASP B CA 1
ATOM 7334 C C . ASP B 1 22 ? -28.484 -3.256 12.922 1 96.62 22 ASP B C 1
ATOM 7336 O O . ASP B 1 22 ? -28.734 -3.031 14.109 1 96.62 22 ASP B O 1
ATOM 7340 N N . GLU B 1 23 ? -28.812 -2.496 11.914 1 97.25 23 GLU B N 1
ATOM 7341 C CA . GLU B 1 23 ? -29.516 -1.236 12.141 1 97.25 23 GLU B CA 1
ATOM 7342 C C . GLU B 1 23 ? -30.844 -1.469 12.852 1 97.25 23 GLU B C 1
ATOM 7344 O O . GLU B 1 23 ? -31.156 -0.776 13.82 1 97.25 23 GLU B O 1
ATOM 7349 N N . GLN B 1 24 ? -31.531 -2.455 12.398 1 97.44 24 GLN B N 1
ATOM 7350 C CA . GLN B 1 24 ? -32.844 -2.76 12.977 1 97.44 24 GLN B CA 1
ATOM 7351 C C . GLN B 1 24 ? -32.688 -3.199 14.43 1 97.44 24 GLN B C 1
ATOM 7353 O O . GLN B 1 24 ? -33.469 -2.773 15.289 1 97.44 24 GLN B O 1
ATOM 7358 N N . GLN B 1 25 ? -31.703 -3.98 14.664 1 97.75 25 GLN B N 1
ATOM 7359 C CA . GLN B 1 25 ? -31.484 -4.449 16.031 1 97.75 25 GLN B CA 1
ATOM 7360 C C . GLN B 1 25 ? -31.062 -3.301 16.938 1 97.75 25 GLN B C 1
ATOM 7362 O O . GLN B 1 25 ? -31.516 -3.213 18.078 1 97.75 25 GLN B O 1
ATOM 7367 N N . MET B 1 26 ? -30.25 -2.463 16.469 1 98.5 26 MET B N 1
ATOM 7368 C CA . MET B 1 26 ? -29.781 -1.32 17.25 1 98.5 26 MET B CA 1
ATOM 7369 C C . MET B 1 26 ? -30.922 -0.348 17.531 1 98.5 26 MET B C 1
ATOM 7371 O O . MET B 1 26 ? -31.047 0.134 18.656 1 98.5 26 MET B O 1
ATOM 7375 N N . LEU B 1 27 ? -31.75 -0.09 16.531 1 98.5 27 LEU B N 1
ATOM 7376 C CA . LEU B 1 27 ? -32.906 0.784 16.703 1 98.5 27 LEU B CA 1
ATOM 7377 C C . LEU B 1 27 ? -33.875 0.203 17.719 1 98.5 27 LEU B C 1
ATOM 7379 O O . LEU B 1 27 ? -34.375 0.926 18.578 1 98.5 27 LEU B O 1
ATOM 7383 N N . ALA B 1 28 ? -34.062 -1.094 17.625 1 98 28 ALA B N 1
ATOM 7384 C CA . ALA B 1 28 ? -34.969 -1.767 18.547 1 98 28 ALA B CA 1
ATOM 7385 C C . ALA B 1 28 ? -34.469 -1.635 19.984 1 98 28 ALA B C 1
ATOM 7387 O O . ALA B 1 28 ? -35.281 -1.447 20.906 1 98 28 ALA B O 1
ATOM 7388 N N . SER B 1 29 ? -33.219 -1.765 20.141 1 97.25 29 SER B N 1
ATOM 7389 C CA . SER B 1 29 ? -32.656 -1.657 21.484 1 97.25 29 SER B CA 1
ATOM 7390 C C . SER B 1 29 ? -32.875 -0.261 22.062 1 97.25 29 SER B C 1
ATOM 7392 O O . SER B 1 29 ? -32.844 -0.083 23.281 1 97.25 29 SER B O 1
ATOM 7394 N N . LEU B 1 30 ? -33.094 0.76 21.25 1 97.5 30 LEU B N 1
ATOM 7395 C CA . LEU B 1 30 ? -33.281 2.143 21.672 1 97.5 30 LEU B CA 1
ATOM 7396 C C . LEU B 1 30 ? -34.75 2.49 21.719 1 97.5 30 LEU B C 1
ATOM 7398 O O . LEU B 1 30 ? -35.125 3.574 22.172 1 97.5 30 LEU B O 1
ATOM 7402 N N . GLY B 1 31 ? -35.562 1.587 21.219 1 97 31 GLY B N 1
ATOM 7403 C CA . GLY B 1 31 ? -37 1.788 21.234 1 97 31 GLY B CA 1
ATOM 7404 C C . GLY B 1 31 ? -37.531 2.576 20.047 1 97 31 GLY B C 1
ATOM 7405 O O . GLY B 1 31 ? -38.562 3.238 20.141 1 97 31 GLY B O 1
ATOM 7406 N N . PHE B 1 32 ? -36.781 2.562 18.984 1 97.69 32 PHE B N 1
ATOM 7407 C CA . PHE B 1 32 ? -37.188 3.287 17.781 1 97.69 32 PHE B CA 1
ATOM 7408 C C . PHE B 1 32 ? -37.438 2.326 16.625 1 97.69 32 PHE B C 1
ATOM 7410 O O . PHE B 1 32 ? -36.781 1.27 16.547 1 97.69 32 PHE B O 1
ATOM 7417 N N . ASP B 1 33 ? -38.25 2.748 15.648 1 96.12 33 ASP B N 1
ATOM 7418 C CA . ASP B 1 33 ? -38.594 1.891 14.523 1 96.12 33 ASP B CA 1
ATOM 7419 C C . ASP B 1 33 ? -37.781 2.238 13.281 1 96.12 33 ASP B C 1
ATOM 7421 O O . ASP B 1 33 ? -37.688 1.436 12.352 1 96.12 33 ASP B O 1
ATOM 7425 N N . SER B 1 34 ? -37.312 3.424 13.312 1 97.25 34 SER B N 1
ATOM 7426 C CA . SER B 1 34 ? -36.594 3.861 12.117 1 97.25 34 SER B CA 1
ATOM 7427 C C . SER B 1 34 ? -35.531 4.906 12.461 1 97.25 34 SER B C 1
ATOM 7429 O O . SER B 1 34 ? -35.594 5.527 13.531 1 97.25 34 SER B O 1
ATOM 7431 N N . LEU B 1 35 ? -34.625 5.055 11.516 1 97 35 LEU B N 1
ATOM 7432 C CA . LEU B 1 35 ? -33.594 6.082 11.648 1 97 35 LEU B CA 1
ATOM 7433 C C . LEU B 1 35 ? -34.219 7.473 11.672 1 97 35 LEU B C 1
ATOM 7435 O O . LEU B 1 35 ? -33.719 8.367 12.359 1 97 35 LEU B O 1
ATOM 7439 N N . GLU B 1 36 ? -35.219 7.617 10.922 1 96.75 36 GLU B N 1
ATOM 7440 C CA . GLU B 1 36 ? -35.938 8.891 10.859 1 96.75 36 GLU B CA 1
ATOM 7441 C C . GLU B 1 36 ? -36.531 9.25 12.219 1 96.75 36 GLU B C 1
ATOM 7443 O O . GLU B 1 36 ? -36.438 10.391 12.664 1 96.75 36 GLU B O 1
ATOM 7448 N N . ALA B 1 37 ? -37.094 8.266 12.773 1 97.19 37 ALA B N 1
ATOM 7449 C CA . ALA B 1 37 ? -37.719 8.5 14.07 1 97.19 37 ALA B CA 1
ATOM 7450 C C . ALA B 1 37 ? -36.688 8.859 15.125 1 97.19 37 ALA B C 1
ATOM 7452 O O . ALA B 1 37 ? -36.906 9.766 15.938 1 97.19 37 ALA B O 1
ATOM 7453 N N . LEU B 1 38 ? -35.594 8.18 15.117 1 97.69 38 LEU B N 1
ATOM 7454 C CA . LEU B 1 38 ? -34.531 8.469 16.062 1 97.69 38 LEU B CA 1
ATOM 7455 C C . LEU B 1 38 ? -33.969 9.867 15.836 1 97.69 38 LEU B C 1
ATOM 7457 O O . LEU B 1 38 ? -33.812 10.641 16.781 1 97.69 38 LEU B O 1
ATOM 7461 N N . SER B 1 39 ? -33.688 10.219 14.609 1 96.19 39 SER B N 1
ATOM 7462 C CA . SER B 1 39 ? -33.094 11.516 14.289 1 96.19 39 SER B CA 1
ATOM 7463 C C . SER B 1 39 ? -34.031 12.656 14.664 1 96.19 39 SER B C 1
ATOM 7465 O O . SER B 1 39 ? -33.594 13.688 15.164 1 96.19 39 SER B O 1
ATOM 7467 N N . ALA B 1 40 ? -35.281 12.422 14.422 1 95.19 40 ALA B N 1
ATOM 7468 C CA . ALA B 1 40 ? -36.281 13.43 14.75 1 95.19 40 ALA B CA 1
ATOM 7469 C C . ALA B 1 40 ? -36.344 13.664 16.25 1 95.19 40 ALA B C 1
ATOM 7471 O O . ALA B 1 40 ? -36.625 14.781 16.703 1 95.19 40 ALA B O 1
ATOM 7472 N N . SER B 1 41 ? -36.062 12.617 16.938 1 96.06 41 SER B N 1
ATOM 7473 C CA . SER B 1 41 ? -36.125 12.719 18.391 1 96.06 41 SER B CA 1
ATOM 7474 C C . SER B 1 41 ? -34.875 13.414 18.953 1 96.06 41 SER B C 1
ATOM 7476 O O . SER B 1 41 ? -34.906 13.969 20.047 1 96.06 41 SER B O 1
ATOM 7478 N N . VAL B 1 42 ? -33.812 13.367 18.25 1 96.31 42 VAL B N 1
ATOM 7479 C CA . VAL B 1 42 ? -32.531 13.906 18.719 1 96.31 42 VAL B CA 1
ATOM 7480 C C . VAL B 1 42 ? -32.406 15.383 18.328 1 96.31 42 VAL B C 1
ATOM 7482 O O . VAL B 1 42 ? -31.906 16.203 19.109 1 96.31 42 VAL B O 1
ATOM 7485 N N . ILE B 1 43 ? -32.844 15.805 17.172 1 95.88 43 ILE B N 1
ATOM 7486 C CA . ILE B 1 43 ? -32.719 17.141 16.625 1 95.88 43 ILE B CA 1
ATOM 7487 C C . ILE B 1 43 ? -33.812 18.047 17.172 1 95.88 43 ILE B C 1
ATOM 7489 O O . ILE B 1 43 ? -35 17.719 17.078 1 95.88 43 ILE B O 1
ATOM 7493 N N . PRO B 1 44 ? -33.438 19.172 17.703 1 95.25 44 PRO B N 1
ATOM 7494 C CA . PRO B 1 44 ? -34.438 20.078 18.25 1 95.25 44 PRO B CA 1
ATOM 7495 C C . PRO B 1 44 ? -35.438 20.578 17.203 1 95.25 44 PRO B C 1
ATOM 7497 O O . PRO B 1 44 ? -35.062 20.797 16.047 1 95.25 44 PRO B O 1
ATOM 7500 N N . GLU B 1 45 ? -36.594 20.844 17.656 1 94.56 45 GLU B N 1
ATOM 7501 C CA . GLU B 1 45 ? -37.688 21.297 16.781 1 94.56 45 GLU B CA 1
ATOM 7502 C C . GLU B 1 45 ? -37.312 22.609 16.109 1 94.56 45 GLU B C 1
ATOM 7504 O O . GLU B 1 45 ? -37.719 22.875 14.977 1 94.56 45 GLU B O 1
ATOM 7509 N N . SER B 1 46 ? -36.594 23.422 16.781 1 94.12 46 SER B N 1
ATOM 7510 C CA . SER B 1 46 ? -36.312 24.781 16.328 1 94.12 46 SER B CA 1
ATOM 7511 C C . SER B 1 46 ? -35.438 24.766 15.078 1 94.12 46 SER B C 1
ATOM 7513 O O . SER B 1 46 ? -35.375 25.75 14.336 1 94.12 46 SER B O 1
ATOM 7515 N N . ILE B 1 47 ? -34.75 23.672 14.828 1 95.88 47 ILE B N 1
ATOM 7516 C CA . ILE B 1 47 ? -33.844 23.688 13.703 1 95.88 47 ILE B CA 1
ATOM 7517 C C . ILE B 1 47 ? -34.188 22.562 12.734 1 95.88 47 ILE B C 1
ATOM 7519 O O . ILE B 1 47 ? -33.469 22.344 11.75 1 95.88 47 ILE B O 1
ATOM 7523 N N . LYS B 1 48 ? -35.219 21.844 13.008 1 94.38 48 LYS B N 1
ATOM 7524 C CA . LYS B 1 48 ? -35.688 20.844 12.047 1 94.38 48 LYS B CA 1
ATOM 7525 C C . LYS B 1 48 ? -36.062 21.5 10.719 1 94.38 48 LYS B C 1
ATOM 7527 O O . LYS B 1 48 ? -36.625 22.594 10.695 1 94.38 48 LYS B O 1
ATOM 7532 N N . GLY B 1 49 ? -35.688 20.828 9.625 1 92.44 49 GLY B N 1
ATOM 7533 C CA . GLY B 1 49 ? -36.062 21.297 8.305 1 92.44 49 GLY B CA 1
ATOM 7534 C C . GLY B 1 49 ? -35.125 22.344 7.758 1 92.44 49 GLY B C 1
ATOM 7535 O O . GLY B 1 49 ? -35.312 22.875 6.664 1 92.44 49 GLY B O 1
ATOM 7536 N N . THR B 1 50 ? -34.062 22.578 8.43 1 94.19 50 THR B N 1
ATOM 7537 C CA . THR B 1 50 ? -33.156 23.641 7.988 1 94.19 50 THR B CA 1
ATOM 7538 C C . THR B 1 50 ? -32.156 23.094 6.969 1 94.19 50 THR B C 1
ATOM 7540 O O . THR B 1 50 ? -31.453 23.859 6.305 1 94.19 50 THR B O 1
ATOM 7543 N N . SER B 1 51 ? -32.062 21.812 6.82 1 95.19 51 SER B N 1
ATOM 7544 C CA . SER B 1 51 ? -31.141 21.25 5.848 1 95.19 51 SER B CA 1
ATOM 7545 C C . SER B 1 51 ? -31.484 21.719 4.434 1 95.19 51 SER B C 1
ATOM 7547 O O . SER B 1 51 ? -32.656 21.828 4.066 1 95.19 51 SER B O 1
ATOM 7549 N N . VAL B 1 52 ? -30.391 21.938 3.602 1 95.56 52 VAL B N 1
ATOM 7550 C CA . VAL B 1 52 ? -30.562 22.359 2.213 1 95.56 52 VAL B CA 1
ATOM 7551 C C . VAL B 1 52 ? -29.875 21.359 1.284 1 95.56 52 VAL B C 1
ATOM 7553 O O . VAL B 1 52 ? -29.719 21.625 0.091 1 95.56 52 VAL B O 1
ATOM 7556 N N . LEU B 1 53 ? -29.406 20.328 1.834 1 96.25 53 LEU B N 1
ATOM 7557 C CA . LEU B 1 53 ? -28.688 19.312 1.067 1 96.25 53 LEU B CA 1
ATOM 7558 C C . LEU B 1 53 ? -29.656 18.562 0.142 1 96.25 53 LEU B C 1
ATOM 7560 O O . LEU B 1 53 ? -30.672 18.047 0.589 1 96.25 53 LEU B O 1
ATOM 7564 N N . GLY B 1 54 ? -29.328 18.547 -1.137 1 95 54 GLY B N 1
ATOM 7565 C CA . GLY B 1 54 ? -30.094 17.703 -2.053 1 95 54 GLY B CA 1
ATOM 7566 C C . GLY B 1 54 ? -29.875 16.219 -1.817 1 95 54 GLY B C 1
ATOM 7567 O O . GLY B 1 54 ? -28.891 15.82 -1.211 1 95 54 GLY B O 1
ATOM 7568 N N . LEU B 1 55 ? -30.797 15.391 -2.279 1 94.25 55 LEU B N 1
ATOM 7569 C CA . LEU B 1 55 ? -30.75 13.961 -2.006 1 94.25 55 LEU B CA 1
ATOM 7570 C C . LEU B 1 55 ? -30.438 13.172 -3.273 1 94.25 55 LEU B C 1
ATOM 7572 O O . LEU B 1 55 ? -30.938 12.062 -3.465 1 94.25 55 LEU B O 1
ATOM 7576 N N . GLU B 1 56 ? -29.672 13.789 -4.145 1 94.81 56 GLU B N 1
ATOM 7577 C CA . GLU B 1 56 ? -29.281 13.125 -5.387 1 94.81 56 GLU B CA 1
ATOM 7578 C C . GLU B 1 56 ? -28.422 11.898 -5.113 1 94.81 56 GLU B C 1
ATOM 7580 O O . GLU B 1 56 ? -27.719 11.844 -4.102 1 94.81 56 GLU B O 1
ATOM 7585 N N . ASP B 1 57 ? -28.5 10.969 -6.039 1 96 57 ASP B N 1
ATOM 7586 C CA . ASP B 1 57 ? -27.719 9.742 -5.934 1 96 57 ASP B CA 1
ATOM 7587 C C . ASP B 1 57 ? -26.219 10.023 -6.031 1 96 57 ASP B C 1
ATOM 7589 O O . ASP B 1 57 ? -25.812 10.945 -6.734 1 96 57 ASP B O 1
ATOM 7593 N N . GLY B 1 58 ? -25.484 9.203 -5.254 1 97.38 58 GLY B N 1
ATOM 7594 C CA . GLY B 1 58 ? -24.031 9.25 -5.391 1 97.38 58 GLY B CA 1
ATOM 7595 C C . GLY B 1 58 ? -23.516 8.477 -6.586 1 97.38 58 GLY B C 1
ATOM 7596 O O . GLY B 1 58 ? -24.203 7.586 -7.098 1 97.38 58 GLY B O 1
ATOM 7597 N N . LEU B 1 59 ? -22.344 8.773 -7.039 1 97.62 59 LEU B N 1
ATOM 7598 C CA . LEU B 1 59 ? -21.672 8.039 -8.109 1 97.62 59 LEU B CA 1
ATOM 7599 C C . LEU B 1 59 ? -21.109 6.723 -7.586 1 97.62 59 LEU B C 1
ATOM 7601 O O . LEU B 1 59 ? -20.828 6.59 -6.395 1 97.62 59 LEU B O 1
ATOM 7605 N N . SER B 1 60 ? -21 5.734 -8.508 1 96.81 60 SER B N 1
ATOM 7606 C CA . SER B 1 60 ? -20.203 4.555 -8.164 1 96.81 60 SER B CA 1
ATOM 7607 C C . SER B 1 60 ? -18.734 4.898 -8.008 1 96.81 60 SER B C 1
ATOM 7609 O O . SER B 1 60 ? -18.297 5.969 -8.438 1 96.81 60 SER B O 1
ATOM 7611 N N . GLU B 1 61 ? -17.906 4.02 -7.359 1 97.19 61 GLU B N 1
ATOM 7612 C CA . GLU B 1 61 ? -16.484 4.238 -7.191 1 97.19 61 GLU B CA 1
ATOM 7613 C C . GLU B 1 61 ? -15.781 4.406 -8.539 1 97.19 61 GLU B C 1
ATOM 7615 O O . GLU B 1 61 ? -14.953 5.305 -8.711 1 97.19 61 GLU B O 1
ATOM 7620 N N . ALA B 1 62 ? -16.141 3.543 -9.461 1 96.44 62 ALA B N 1
ATOM 7621 C CA . ALA B 1 62 ? -15.531 3.586 -10.781 1 96.44 62 ALA B CA 1
ATOM 7622 C C . ALA B 1 62 ? -15.867 4.887 -11.508 1 96.44 62 ALA B C 1
ATOM 7624 O O . ALA B 1 62 ? -15 5.5 -12.133 1 96.44 62 ALA B O 1
ATOM 7625 N N . GLU B 1 63 ? -17.141 5.305 -11.453 1 97.19 63 GLU B N 1
ATOM 7626 C CA . GLU B 1 63 ? -17.578 6.535 -12.109 1 97.19 63 GLU B CA 1
ATOM 7627 C C . GLU B 1 63 ? -16.922 7.762 -11.469 1 97.19 63 GLU B C 1
ATOM 7629 O O . GLU B 1 63 ? -16.531 8.695 -12.172 1 97.19 63 GLU B O 1
ATOM 7634 N N . ALA B 1 64 ? -16.875 7.754 -10.133 1 98.38 64 ALA B N 1
ATOM 7635 C CA . ALA B 1 64 ? -16.25 8.867 -9.43 1 98.38 64 ALA B CA 1
ATOM 7636 C C . ALA B 1 64 ? -14.773 9 -9.797 1 98.38 64 ALA B C 1
ATOM 7638 O O . ALA B 1 64 ? -14.289 10.102 -10.047 1 98.38 64 ALA B O 1
ATOM 7639 N N . LEU B 1 65 ? -14.047 7.875 -9.805 1 98.12 65 LEU B N 1
ATOM 7640 C CA . LEU B 1 65 ? -12.633 7.875 -10.164 1 98.12 65 LEU B CA 1
ATOM 7641 C C . LEU B 1 65 ? -12.445 8.344 -11.602 1 98.12 65 LEU B C 1
ATOM 7643 O O . LEU B 1 65 ? -11.5 9.078 -11.906 1 98.12 65 LEU B O 1
ATOM 7647 N N . ALA B 1 66 ? -13.32 7.914 -12.5 1 97.25 66 ALA B N 1
ATOM 7648 C CA . ALA B 1 66 ? -13.242 8.352 -13.891 1 97.25 66 ALA B CA 1
ATOM 7649 C C . ALA B 1 66 ? -13.492 9.852 -14.008 1 97.25 66 ALA B C 1
ATOM 7651 O O . ALA B 1 66 ? -12.797 10.547 -14.75 1 97.25 66 ALA B O 1
ATOM 7652 N N . ARG B 1 67 ? -14.477 10.305 -13.281 1 98.25 67 ARG B N 1
ATOM 7653 C CA . ARG B 1 67 ? -14.836 11.719 -13.336 1 98.25 67 ARG B CA 1
ATOM 7654 C C . ARG B 1 67 ? -13.719 12.594 -12.781 1 98.25 67 ARG B C 1
ATOM 7656 O O . ARG B 1 67 ? -13.359 13.609 -13.383 1 98.25 67 ARG B O 1
ATOM 7663 N N . ILE B 1 68 ? -13.211 12.242 -11.641 1 98.69 68 ILE B N 1
ATOM 7664 C CA . ILE B 1 68 ? -12.172 13.07 -11.039 1 98.69 68 ILE B CA 1
ATOM 7665 C C . ILE B 1 68 ? -10.898 12.992 -11.891 1 98.69 68 ILE B C 1
ATOM 7667 O O . ILE B 1 68 ? -10.133 13.961 -11.961 1 98.69 68 ILE B O 1
ATOM 7671 N N . LYS B 1 69 ? -10.57 11.852 -12.508 1 98.12 69 LYS B N 1
ATOM 7672 C CA . LYS B 1 69 ? -9.445 11.766 -13.438 1 98.12 69 LYS B CA 1
ATOM 7673 C C . LYS B 1 69 ? -9.617 12.742 -14.594 1 98.12 69 LYS B C 1
ATOM 7675 O O . LYS B 1 69 ? -8.648 13.352 -15.047 1 98.12 69 LYS B O 1
ATOM 7680 N N . THR B 1 70 ? -10.867 12.852 -15.117 1 98.19 70 THR B N 1
ATOM 7681 C CA . THR B 1 70 ? -11.156 13.82 -16.156 1 98.19 70 THR B CA 1
ATOM 7682 C C . THR B 1 70 ? -10.859 15.242 -15.68 1 98.19 70 THR B C 1
ATOM 7684 O O . THR B 1 70 ? -10.266 16.031 -16.406 1 98.19 70 THR B O 1
ATOM 7687 N N . ILE B 1 71 ? -11.211 15.523 -14.469 1 98.69 71 ILE B N 1
ATOM 7688 C CA . ILE B 1 71 ? -10.938 16.828 -13.875 1 98.69 71 ILE B CA 1
ATOM 7689 C C . ILE B 1 71 ? -9.43 17.047 -13.758 1 98.69 71 ILE B C 1
ATOM 7691 O O . ILE B 1 71 ? -8.906 18.078 -14.188 1 98.69 71 ILE B O 1
ATOM 7695 N N . ALA B 1 72 ? -8.727 16.047 -13.195 1 98.5 72 ALA B N 1
ATOM 7696 C CA . ALA B 1 72 ? -7.281 16.125 -12.984 1 98.5 72 ALA B CA 1
ATOM 7697 C C . ALA B 1 72 ? -6.547 16.328 -14.305 1 98.5 72 ALA B C 1
ATOM 7699 O O . ALA B 1 72 ? -5.555 17.062 -14.359 1 98.5 72 ALA B O 1
ATOM 7700 N N . SER B 1 73 ? -7.043 15.719 -15.383 1 97.5 73 SER B N 1
ATOM 7701 C CA . SER B 1 73 ? -6.375 15.719 -16.688 1 97.5 73 SER B CA 1
ATOM 7702 C C . SER B 1 73 ? -6.43 17.094 -17.344 1 97.5 73 SER B C 1
ATOM 7704 O O . SER B 1 73 ? -5.699 17.359 -18.297 1 97.5 73 SER B O 1
ATOM 7706 N N . GLN B 1 74 ? -7.273 17.969 -16.812 1 98.31 74 GLN B N 1
ATOM 7707 C CA . GLN B 1 74 ? -7.332 19.328 -17.328 1 98.31 74 GLN B CA 1
ATOM 7708 C C . GLN B 1 74 ? -6.133 20.141 -16.859 1 98.31 74 GLN B C 1
ATOM 7710 O O . GLN B 1 74 ? -5.852 21.219 -17.391 1 98.31 74 GLN B O 1
ATOM 7715 N N . ASN B 1 75 ? -5.484 19.703 -15.805 1 98.5 75 ASN B N 1
ATOM 7716 C CA . ASN B 1 75 ? -4.258 20.359 -15.367 1 98.5 75 ASN B CA 1
ATOM 7717 C C . ASN B 1 75 ? -3.107 20.109 -16.328 1 98.5 75 ASN B C 1
ATOM 7719 O O . ASN B 1 75 ? -2.934 18.984 -16.812 1 98.5 75 ASN B O 1
ATOM 7723 N N . GLN B 1 76 ? -2.404 21.141 -16.703 1 97.88 76 GLN B N 1
ATOM 7724 C CA . GLN B 1 76 ? -1.256 21.016 -17.594 1 97.88 76 GLN B CA 1
ATOM 7725 C C . GLN B 1 76 ? 0.049 20.953 -16.812 1 97.88 76 GLN B C 1
ATOM 7727 O O . GLN B 1 76 ? 0.412 21.922 -16.125 1 97.88 76 GLN B O 1
ATOM 7732 N N . LEU B 1 77 ? 0.719 19.891 -16.906 1 96.69 77 LEU B N 1
ATOM 7733 C CA . LEU B 1 77 ? 1.963 19.688 -16.172 1 96.69 77 LEU B CA 1
ATOM 7734 C C . LEU B 1 77 ? 3.156 20.203 -16.984 1 96.69 77 LEU B C 1
ATOM 7736 O O . LEU B 1 77 ? 3.684 19.484 -17.828 1 96.69 77 LEU B O 1
ATOM 7740 N N . PHE B 1 78 ? 3.631 21.422 -16.688 1 97.69 78 PHE B N 1
ATOM 7741 C CA . PHE B 1 78 ? 4.84 22 -17.266 1 97.69 78 PHE B CA 1
ATOM 7742 C C . PHE B 1 78 ? 6.043 21.734 -16.359 1 97.69 78 PHE B C 1
ATOM 7744 O O . PHE B 1 78 ? 5.898 21.578 -15.148 1 97.69 78 PHE B O 1
ATOM 7751 N N . LYS B 1 79 ? 7.207 21.609 -17.031 1 97.25 79 LYS B N 1
ATOM 7752 C CA . LYS B 1 79 ? 8.414 21.688 -16.219 1 97.25 79 LYS B CA 1
ATOM 7753 C C . LYS B 1 79 ? 8.539 23.062 -15.547 1 97.25 79 LYS B C 1
ATOM 7755 O O . LYS B 1 79 ? 8.391 24.094 -16.203 1 97.25 79 LYS B O 1
ATOM 7760 N N . THR B 1 80 ? 8.727 23.078 -14.195 1 97.81 80 THR B N 1
ATOM 7761 C CA . THR B 1 80 ? 8.641 24.359 -13.5 1 97.81 80 THR B CA 1
ATOM 7762 C C . THR B 1 80 ? 9.977 24.703 -12.844 1 97.81 80 THR B C 1
ATOM 7764 O O . THR B 1 80 ? 10.617 23.844 -12.234 1 97.81 80 THR B O 1
ATOM 7767 N N . TYR B 1 81 ? 10.398 26 -13.102 1 98.56 81 TYR B N 1
ATOM 7768 C CA . TYR B 1 81 ? 11.594 26.562 -12.477 1 98.56 81 TYR B CA 1
ATOM 7769 C C . TYR B 1 81 ? 11.242 27.781 -11.633 1 98.56 81 TYR B C 1
ATOM 7771 O O . TYR B 1 81 ? 12.07 28.672 -11.461 1 98.56 81 TYR B O 1
ATOM 7779 N N . ILE B 1 82 ? 10.031 27.766 -11.086 1 98.19 82 ILE B N 1
ATOM 7780 C CA . ILE B 1 82 ? 9.508 28.938 -10.398 1 98.19 82 ILE B CA 1
ATOM 7781 C C . ILE B 1 82 ? 10.195 29.094 -9.039 1 98.19 82 ILE B C 1
ATOM 7783 O O . ILE B 1 82 ? 10.586 30.188 -8.656 1 98.19 82 ILE B O 1
ATOM 7787 N N . GLY B 1 83 ? 10.328 28 -8.336 1 97.94 83 GLY B N 1
ATOM 7788 C CA . GLY B 1 83 ? 10.891 28.078 -7 1 97.94 83 GLY B CA 1
ATOM 7789 C C . GLY B 1 83 ? 9.984 28.781 -6.012 1 97.94 83 GLY B C 1
ATOM 7790 O O . GLY B 1 83 ? 8.797 28.469 -5.906 1 97.94 83 GLY B O 1
ATOM 7791 N N . GLN B 1 84 ? 10.547 29.703 -5.254 1 96.75 84 GLN B N 1
ATOM 7792 C CA . GLN B 1 84 ? 9.797 30.531 -4.32 1 96.75 84 GLN B CA 1
ATOM 7793 C C . GLN B 1 84 ? 9.25 29.703 -3.16 1 96.75 84 GLN B C 1
ATOM 7795 O O . GLN B 1 84 ? 8.07 29.797 -2.824 1 96.75 84 GLN B O 1
ATOM 7800 N N . GLY B 1 85 ? 10.023 28.797 -2.662 1 97 85 GLY B N 1
ATOM 7801 C CA . GLY B 1 85 ? 9.68 28.016 -1.483 1 97 85 GLY B CA 1
ATOM 7802 C C . GLY B 1 85 ? 9.039 26.688 -1.816 1 97 85 GLY B C 1
ATOM 7803 O O . GLY B 1 85 ? 8.75 25.891 -0.921 1 97 85 GLY B O 1
ATOM 7804 N N . TYR B 1 86 ? 8.766 26.406 -3.121 1 97.81 86 TYR B N 1
ATOM 7805 C CA . TYR B 1 86 ? 8.227 25.156 -3.635 1 97.81 86 TYR B CA 1
ATOM 7806 C C . TYR B 1 86 ? 9.125 24.578 -4.727 1 97.81 86 TYR B C 1
ATOM 7808 O O . TYR B 1 86 ? 9.297 25.188 -5.785 1 97.81 86 TYR B O 1
ATOM 7816 N N . TYR B 1 87 ? 9.727 23.406 -4.488 1 98.31 87 TYR B N 1
ATOM 7817 C CA . TYR B 1 87 ? 10.695 22.844 -5.418 1 98.31 87 TYR B CA 1
ATOM 7818 C C . TYR B 1 87 ? 10.336 21.391 -5.75 1 98.31 87 TYR B C 1
ATOM 7820 O O . TYR B 1 87 ? 9.938 20.625 -4.867 1 98.31 87 TYR B O 1
ATOM 7828 N N . ASN B 1 88 ? 10.445 21.016 -7.023 1 97.62 88 ASN B N 1
ATOM 7829 C CA . ASN B 1 88 ? 10.219 19.625 -7.395 1 97.62 88 ASN B CA 1
ATOM 7830 C C . ASN B 1 88 ? 11.227 18.688 -6.727 1 97.62 88 ASN B C 1
ATOM 7832 O O . ASN B 1 88 ? 12.383 19.062 -6.52 1 97.62 88 ASN B O 1
ATOM 7836 N N . CYS B 1 89 ? 10.727 17.625 -6.332 1 97.69 89 CYS B N 1
ATOM 7837 C CA . CYS B 1 89 ? 11.594 16.609 -5.754 1 97.69 89 CYS B CA 1
ATOM 7838 C C . CYS B 1 89 ? 11.094 15.203 -6.105 1 97.69 89 CYS B C 1
ATOM 7840 O O . CYS B 1 89 ? 10.016 15.055 -6.688 1 97.69 89 CYS B O 1
ATOM 7842 N N . HIS B 1 90 ? 11.898 14.211 -5.949 1 97.56 90 HIS B N 1
ATOM 7843 C CA . HIS B 1 90 ? 11.508 12.82 -6.098 1 97.56 90 HIS B CA 1
ATOM 7844 C C . HIS B 1 90 ? 11.078 12.219 -4.758 1 97.56 90 HIS B C 1
ATOM 7846 O O . HIS B 1 90 ? 11.875 12.172 -3.816 1 97.56 90 HIS B O 1
ATOM 7852 N N . THR B 1 91 ? 9.844 11.844 -4.66 1 97.88 91 THR B N 1
ATOM 7853 C CA . THR B 1 91 ? 9.461 11.008 -3.527 1 97.88 91 THR B CA 1
ATOM 7854 C C . THR B 1 91 ? 9.977 9.586 -3.709 1 97.88 91 THR B C 1
ATOM 7856 O O . THR B 1 91 ? 9.562 8.883 -4.637 1 97.88 91 THR B O 1
ATOM 7859 N N . PRO B 1 92 ? 10.883 9.156 -2.814 1 97.88 92 PRO B N 1
ATOM 7860 C CA . PRO B 1 92 ? 11.328 7.77 -2.98 1 97.88 92 PRO B CA 1
ATOM 7861 C C . PRO B 1 92 ? 10.164 6.781 -3.012 1 97.88 92 PRO B C 1
ATOM 7863 O O . PRO B 1 92 ? 9.242 6.875 -2.195 1 97.88 92 PRO B O 1
ATOM 7866 N N . SER B 1 93 ? 10.188 5.793 -3.941 1 97.5 93 SER B N 1
ATOM 7867 C CA . SER B 1 93 ? 9.086 4.875 -4.191 1 97.5 93 SER B CA 1
ATOM 7868 C C . SER B 1 93 ? 8.75 4.059 -2.947 1 97.5 93 SER B C 1
ATOM 7870 O O . SER B 1 93 ? 7.582 3.77 -2.684 1 97.5 93 SER B O 1
ATOM 7872 N N . PRO B 1 94 ? 9.742 3.582 -2.176 1 97.44 94 PRO B N 1
ATOM 7873 C CA . PRO B 1 94 ? 9.398 2.832 -0.967 1 97.44 94 PRO B CA 1
ATOM 7874 C C . PRO B 1 94 ? 8.656 3.68 0.063 1 97.44 94 PRO B C 1
ATOM 7876 O O . PRO B 1 94 ? 7.859 3.154 0.845 1 97.44 94 PRO B O 1
ATOM 7879 N N . ILE B 1 95 ? 8.922 5 0.125 1 98.38 95 ILE B N 1
ATOM 7880 C CA . ILE B 1 95 ? 8.211 5.898 1.024 1 98.38 95 ILE B CA 1
ATOM 7881 C C . ILE B 1 95 ? 6.793 6.133 0.503 1 98.38 95 ILE B C 1
ATOM 7883 O O . ILE B 1 95 ? 5.836 6.152 1.279 1 98.38 95 ILE B O 1
ATOM 7887 N N . LEU B 1 96 ? 6.688 6.277 -0.792 1 97.69 96 LEU B N 1
ATOM 7888 C CA . LEU B 1 96 ? 5.379 6.434 -1.419 1 97.69 96 LEU B CA 1
ATOM 7889 C C . LEU B 1 96 ? 4.473 5.25 -1.087 1 97.69 96 LEU B C 1
ATOM 7891 O O . LEU B 1 96 ? 3.352 5.434 -0.613 1 97.69 96 LEU B O 1
ATOM 7895 N N . ARG B 1 97 ? 4.949 4.027 -1.243 1 96.69 97 ARG B N 1
ATOM 7896 C CA . ARG B 1 97 ? 4.156 2.809 -1.143 1 96.69 97 ARG B CA 1
ATOM 7897 C C . ARG B 1 97 ? 3.951 2.408 0.315 1 96.69 97 ARG B C 1
ATOM 7899 O O . ARG B 1 97 ? 2.852 2.008 0.706 1 96.69 97 ARG B O 1
ATOM 7906 N N . ASN B 1 98 ? 4.973 2.504 1.123 1 96.88 98 ASN B N 1
ATOM 7907 C CA . ASN B 1 98 ? 4.949 1.884 2.443 1 96.88 98 ASN B CA 1
ATOM 7908 C C . ASN B 1 98 ? 4.598 2.896 3.531 1 96.88 98 ASN B C 1
ATOM 7910 O O . ASN B 1 98 ? 4.438 2.529 4.695 1 96.88 98 ASN B O 1
ATOM 7914 N N . LEU B 1 99 ? 4.473 4.168 3.145 1 97.44 99 LEU B N 1
ATOM 7915 C CA . LEU B 1 99 ? 4.148 5.188 4.137 1 97.44 99 LEU B CA 1
ATOM 7916 C C . LEU B 1 99 ? 2.955 6.023 3.684 1 97.44 99 LEU B C 1
ATOM 7918 O O . LEU B 1 99 ? 1.839 5.832 4.172 1 97.44 99 LEU B O 1
ATOM 7922 N N . LEU B 1 100 ? 3.043 6.727 2.588 1 97.12 100 LEU B N 1
ATOM 7923 C CA . LEU B 1 100 ? 1.99 7.633 2.143 1 97.12 100 LEU B CA 1
ATOM 7924 C C . LEU B 1 100 ? 0.728 6.859 1.773 1 97.12 100 LEU B C 1
ATOM 7926 O O . LEU B 1 100 ? -0.382 7.281 2.105 1 97.12 100 LEU B O 1
ATOM 7930 N N . GLU B 1 101 ? 0.858 5.734 1.12 1 96.56 101 GLU B N 1
ATOM 7931 C CA . GLU B 1 101 ? -0.287 4.98 0.617 1 96.56 101 GLU B CA 1
ATOM 7932 C C . GLU B 1 101 ? -0.681 3.865 1.581 1 96.56 101 GLU B C 1
ATOM 7934 O O . GLU B 1 101 ? -1.529 3.031 1.26 1 96.56 101 GLU B O 1
ATOM 7939 N N . ASN B 1 102 ? -0.102 3.855 2.766 1 96.44 102 ASN B N 1
ATOM 7940 C CA . ASN B 1 102 ? -0.33 2.799 3.746 1 96.44 102 ASN B CA 1
ATOM 7941 C C . ASN B 1 102 ? -1.267 3.262 4.859 1 96.44 102 ASN B C 1
ATOM 7943 O O . ASN B 1 102 ? -0.931 4.172 5.621 1 96.44 102 ASN B O 1
ATOM 7947 N N . PRO B 1 103 ? -2.414 2.596 5.062 1 95.62 103 PRO B N 1
ATOM 7948 C CA . PRO B 1 103 ? -3.387 3.043 6.062 1 95.62 103 PRO B CA 1
ATOM 7949 C C . PRO B 1 103 ? -2.859 2.928 7.488 1 95.62 103 PRO B C 1
ATOM 7951 O O . PRO B 1 103 ? -3.371 3.59 8.398 1 95.62 103 PRO B O 1
ATOM 7954 N N . ALA B 1 104 ? -1.813 2.15 7.719 1 95.56 104 ALA B N 1
ATOM 7955 C CA . ALA B 1 104 ? -1.229 2.072 9.055 1 95.56 104 ALA B CA 1
ATOM 7956 C C . ALA B 1 104 ? -0.63 3.412 9.469 1 95.56 104 ALA B C 1
ATOM 7958 O O . ALA B 1 104 ? -0.478 3.688 10.664 1 95.56 104 ALA B O 1
ATOM 7959 N N . TRP B 1 105 ? -0.297 4.23 8.453 1 96 105 TRP B N 1
ATOM 7960 C CA . TRP B 1 105 ? 0.323 5.527 8.719 1 96 105 TRP B CA 1
ATOM 7961 C C . TRP B 1 105 ? -0.697 6.652 8.594 1 96 105 TRP B C 1
ATOM 7963 O O . TRP B 1 105 ? -0.827 7.484 9.5 1 96 105 TRP B O 1
ATOM 7973 N N . TYR B 1 106 ? -1.523 6.668 7.512 1 94.31 106 TYR B N 1
ATOM 7974 C CA . TYR B 1 106 ? -2.32 7.867 7.273 1 94.31 106 TYR B CA 1
ATOM 7975 C C . TYR B 1 106 ? -3.611 7.832 8.086 1 94.31 106 TYR B C 1
ATOM 7977 O O . TYR B 1 106 ? -4.297 8.844 8.211 1 94.31 106 TYR B O 1
ATOM 7985 N N . THR B 1 107 ? -3.947 6.684 8.742 1 91.94 107 THR B N 1
ATOM 7986 C CA . THR B 1 107 ? -5.16 6.645 9.555 1 91.94 107 THR B CA 1
ATOM 7987 C C . THR B 1 107 ? -4.816 6.684 11.039 1 91.94 107 THR B C 1
ATOM 7989 O O . THR B 1 107 ? -5.699 6.543 11.891 1 91.94 107 THR B O 1
ATOM 7992 N N . ALA B 1 108 ? -3.566 6.863 11.398 1 88.94 108 ALA B N 1
ATOM 7993 C CA . ALA B 1 108 ? -3.154 6.918 12.797 1 88.94 108 ALA B CA 1
ATOM 7994 C C . ALA B 1 108 ? -3.686 8.18 13.477 1 88.94 108 ALA B C 1
ATOM 7996 O O . ALA B 1 108 ? -3.838 9.219 12.836 1 88.94 108 ALA B O 1
ATOM 7997 N N . TYR B 1 109 ? -3.916 8.102 14.781 1 84.12 109 TYR B N 1
ATOM 7998 C CA . TYR B 1 109 ? -4.379 9.234 15.57 1 84.12 109 TYR B CA 1
ATOM 7999 C C . TYR B 1 109 ? -3.203 10.008 16.156 1 84.12 109 TYR B C 1
ATOM 8001 O O . TYR B 1 109 ? -2.045 9.617 15.984 1 84.12 109 TYR B O 1
ATOM 8009 N N . THR B 1 110 ? -3.562 11.062 16.906 1 79.31 110 THR B N 1
ATOM 8010 C CA . THR B 1 110 ? -2.543 11.883 17.531 1 79.31 110 THR B CA 1
ATOM 8011 C C . THR B 1 110 ? -1.836 11.109 18.656 1 79.31 110 THR B C 1
ATOM 8013 O O . THR B 1 110 ? -2.453 10.297 19.328 1 79.31 110 THR B O 1
ATOM 8016 N N . PRO B 1 111 ? -0.696 11.32 18.891 1 80.38 111 PRO B N 1
ATOM 8017 C CA . PRO B 1 111 ? 0.099 10.492 19.812 1 80.38 111 PRO B CA 1
ATOM 8018 C C . PRO B 1 111 ? -0.112 10.859 21.266 1 80.38 111 PRO B C 1
ATOM 8020 O O . PRO B 1 111 ? 0.831 10.812 22.062 1 80.38 111 PRO B O 1
ATOM 8023 N N . TYR B 1 112 ? -1.353 11.172 21.641 1 82.38 112 TYR B N 1
ATOM 8024 C CA . TYR B 1 112 ? -1.648 11.508 23.031 1 82.38 112 TYR B CA 1
ATOM 8025 C C . TYR B 1 112 ? -1.572 10.273 23.922 1 82.38 112 TYR B C 1
ATOM 8027 O O . TYR B 1 112 ? -1.385 10.391 25.141 1 82.38 112 TYR B O 1
ATOM 8035 N N . GLN B 1 113 ? -1.794 9.148 23.406 1 90.69 113 GLN B N 1
ATOM 8036 C CA . GLN B 1 113 ? -1.489 7.887 24.062 1 90.69 113 GLN B CA 1
ATOM 8037 C C . GLN B 1 113 ? -0.138 7.34 23.609 1 90.69 113 GLN B C 1
ATOM 8039 O O . GLN B 1 113 ? -0.07 6.523 22.688 1 90.69 113 GLN B O 1
ATOM 8044 N N . PRO B 1 114 ? 0.822 7.766 24.312 1 94.25 114 PRO B N 1
ATOM 8045 C CA . PRO B 1 114 ? 2.166 7.512 23.797 1 94.25 114 PRO B CA 1
ATOM 8046 C C . PRO B 1 114 ? 2.51 6.023 23.734 1 94.25 114 PRO B C 1
ATOM 8048 O O . PRO B 1 114 ? 3.252 5.586 22.859 1 94.25 114 PRO B O 1
ATOM 8051 N N . GLU B 1 115 ? 1.929 5.172 24.656 1 96.44 115 GLU B N 1
ATOM 8052 C CA . GLU B 1 115 ? 2.293 3.76 24.75 1 96.44 115 GLU B CA 1
ATOM 8053 C C . GLU B 1 115 ? 1.946 3.02 23.469 1 96.44 115 GLU B C 1
ATOM 8055 O O . GLU B 1 115 ? 2.557 1.996 23.141 1 96.44 115 GLU B O 1
ATOM 8060 N N . ILE B 1 116 ? 0.976 3.551 22.688 1 95 116 ILE B N 1
ATOM 8061 C CA . ILE B 1 116 ? 0.532 2.875 21.469 1 95 116 ILE B CA 1
ATOM 8062 C C . ILE B 1 116 ? 0.863 3.734 20.25 1 95 116 ILE B C 1
ATOM 8064 O O . ILE B 1 116 ? 0.182 3.656 19.219 1 95 116 ILE B O 1
ATOM 8068 N N . SER B 1 117 ? 1.805 4.664 20.359 1 95.38 117 SER B N 1
ATOM 8069 C CA . SER B 1 117 ? 2.203 5.566 19.281 1 95.38 117 SER B CA 1
ATOM 8070 C C . SER B 1 117 ? 3.721 5.652 19.172 1 95.38 117 SER B C 1
ATOM 8072 O O . SER B 1 117 ? 4.254 6.637 18.656 1 95.38 117 SER B O 1
ATOM 8074 N N . GLN B 1 118 ? 4.41 4.656 19.641 1 96.56 118 GLN B N 1
ATOM 8075 C CA . GLN B 1 118 ? 5.863 4.723 19.734 1 96.56 118 GLN B CA 1
ATOM 8076 C C . GLN B 1 118 ? 6.492 4.793 18.344 1 96.56 118 GLN B C 1
ATOM 8078 O O . GLN B 1 118 ? 7.551 5.398 18.156 1 96.56 118 GLN B O 1
ATOM 8083 N N . GLY B 1 119 ? 5.879 4.145 17.297 1 96.38 119 GLY B N 1
ATOM 8084 C CA . GLY B 1 119 ? 6.422 4.176 15.945 1 96.38 119 GLY B CA 1
ATOM 8085 C C . GLY B 1 119 ? 6.398 5.559 15.32 1 96.38 119 GLY B C 1
ATOM 8086 O O . GLY B 1 119 ? 7.434 6.066 14.891 1 96.38 119 GLY B O 1
ATOM 8087 N N . ARG B 1 120 ? 5.289 6.211 15.297 1 95.31 120 ARG B N 1
ATOM 8088 C CA . ARG B 1 120 ? 5.164 7.547 14.727 1 95.31 120 ARG B CA 1
ATOM 8089 C C . ARG B 1 120 ? 5.961 8.562 15.531 1 95.31 120 ARG B C 1
ATOM 8091 O O . ARG B 1 120 ? 6.5 9.523 14.969 1 95.31 120 ARG B O 1
ATOM 8098 N N . LEU B 1 121 ? 5.945 8.367 16.875 1 96.75 121 LEU B N 1
ATOM 8099 C CA . LEU B 1 121 ? 6.734 9.266 17.719 1 96.75 121 LEU B CA 1
ATOM 8100 C C . LEU B 1 121 ? 8.219 9.156 17.375 1 96.75 121 LEU B C 1
ATOM 8102 O O . LEU B 1 121 ? 8.93 10.164 17.375 1 96.75 121 LEU B O 1
ATOM 8106 N N . GLU B 1 122 ? 8.641 7.965 17.125 1 96.75 122 GLU B N 1
ATOM 8107 C CA . GLU B 1 122 ? 10.031 7.793 16.703 1 96.75 122 GLU B CA 1
ATOM 8108 C C . GLU B 1 122 ? 10.297 8.5 15.375 1 96.75 122 GLU B C 1
ATOM 8110 O O . GLU B 1 122 ? 11.328 9.156 15.219 1 96.75 122 GLU B O 1
ATOM 8115 N N . ALA B 1 123 ? 9.461 8.391 14.422 1 97.38 123 ALA B N 1
ATOM 8116 C CA . ALA B 1 123 ? 9.594 9.086 13.148 1 97.38 123 ALA B CA 1
ATOM 8117 C C . ALA B 1 123 ? 9.625 10.594 13.344 1 97.38 123 ALA B C 1
ATOM 8119 O O . ALA B 1 123 ? 10.367 11.305 12.656 1 97.38 123 ALA B O 1
ATOM 8120 N N . LEU B 1 124 ? 8.797 11.094 14.234 1 97.38 124 LEU B N 1
ATOM 8121 C CA . LEU B 1 124 ? 8.758 12.516 14.523 1 97.38 124 LEU B CA 1
ATOM 8122 C C . LEU B 1 124 ? 10.031 12.961 15.234 1 97.38 124 LEU B C 1
ATOM 8124 O O . LEU B 1 124 ? 10.508 14.078 15.023 1 97.38 124 LEU B O 1
ATOM 8128 N N . LEU B 1 125 ? 10.5 12.07 16.094 1 97.44 125 LEU B N 1
ATOM 8129 C CA . LEU B 1 125 ? 11.781 12.383 16.719 1 97.44 125 LEU B CA 1
ATOM 8130 C C . LEU B 1 125 ? 12.891 12.469 15.68 1 97.44 125 LEU B C 1
ATOM 8132 O O . LEU B 1 125 ? 13.781 13.32 15.789 1 97.44 125 LEU B O 1
ATOM 8136 N N . ASN B 1 126 ? 12.875 11.562 14.727 1 98.19 126 ASN B N 1
ATOM 8137 C CA . ASN B 1 126 ? 13.781 11.672 13.594 1 98.19 126 ASN B CA 1
ATOM 8138 C C . ASN B 1 126 ? 13.656 13.031 12.914 1 98.19 126 ASN B C 1
ATOM 8140 O O . ASN B 1 126 ? 14.664 13.641 12.539 1 98.19 126 ASN B O 1
ATOM 8144 N N . PHE B 1 127 ? 12.484 13.508 12.734 1 98.19 127 PHE B N 1
ATOM 8145 C CA . PHE B 1 127 ? 12.227 14.789 12.102 1 98.19 127 PHE B CA 1
ATOM 8146 C C . PHE B 1 127 ? 12.82 15.93 12.914 1 98.19 127 PHE B C 1
ATOM 8148 O O . PHE B 1 127 ? 13.492 16.812 12.367 1 98.19 127 PHE B O 1
ATOM 8155 N N . GLN B 1 128 ? 12.547 15.906 14.211 1 98.06 128 GLN B N 1
ATOM 8156 C CA . GLN B 1 128 ? 13.078 16.922 15.109 1 98.06 128 GLN B CA 1
ATOM 8157 C C . GLN B 1 128 ? 14.609 16.953 15.055 1 98.06 128 GLN B C 1
ATOM 8159 O O . GLN B 1 128 ? 15.211 18.016 15.031 1 98.06 128 GLN B O 1
ATOM 8164 N N . THR B 1 129 ? 15.188 15.766 15.023 1 98.19 129 THR B N 1
ATOM 8165 C CA . THR B 1 129 ? 16.641 15.648 14.961 1 98.19 129 THR B CA 1
ATOM 8166 C C . THR B 1 129 ? 17.172 16.172 13.633 1 98.19 129 THR B C 1
ATOM 8168 O O . THR B 1 129 ? 18.188 16.875 13.594 1 98.19 129 THR B O 1
ATOM 8171 N N . LEU B 1 130 ? 16.469 15.844 12.594 1 98.69 130 LEU B N 1
ATOM 8172 C CA . LEU B 1 130 ? 16.797 16.328 11.258 1 98.69 130 LEU B CA 1
ATOM 8173 C C . LEU B 1 130 ? 16.828 17.859 11.234 1 98.69 130 LEU B C 1
ATOM 8175 O O . LEU B 1 130 ? 17.812 18.453 10.766 1 98.69 130 LEU B O 1
ATOM 8179 N N . ILE B 1 131 ? 15.82 18.469 11.758 1 98.69 131 ILE B N 1
ATOM 8180 C CA . ILE B 1 131 ? 15.695 19.922 11.742 1 98.69 131 ILE B CA 1
ATOM 8181 C C . ILE B 1 131 ? 16.781 20.531 12.625 1 98.69 131 ILE B C 1
ATOM 8183 O O . ILE B 1 131 ? 17.438 21.5 12.219 1 98.69 131 ILE B O 1
ATOM 8187 N N . SER B 1 132 ? 16.953 19.984 13.781 1 98.12 132 SER B N 1
ATOM 8188 C CA . SER B 1 132 ? 17.953 20.5 14.703 1 98.12 132 SER B CA 1
ATOM 8189 C C . SER B 1 132 ? 19.359 20.438 14.102 1 98.12 132 SER B C 1
ATOM 8191 O O . SER B 1 132 ? 20.109 21.406 14.156 1 98.12 132 SER B O 1
ATOM 8193 N N . ASP B 1 133 ? 19.688 19.328 13.523 1 98.12 133 ASP B N 1
ATOM 8194 C CA . ASP B 1 133 ? 21.016 19.125 12.953 1 98.12 133 ASP B CA 1
ATOM 8195 C C . ASP B 1 133 ? 21.266 20.078 11.789 1 98.12 133 ASP B C 1
ATOM 8197 O O . ASP B 1 133 ? 22.359 20.641 11.656 1 98.12 133 ASP B O 1
ATOM 8201 N N . LEU B 1 134 ? 20.328 20.266 11.008 1 98.69 134 LEU B N 1
ATOM 8202 C CA . LEU B 1 134 ? 20.516 21.094 9.812 1 98.69 134 LEU B CA 1
ATOM 8203 C C . LEU B 1 134 ? 20.5 22.578 10.156 1 98.69 134 LEU B C 1
ATOM 8205 O O . LEU B 1 134 ? 21.234 23.359 9.555 1 98.69 134 LEU B O 1
ATOM 8209 N N . THR B 1 135 ? 19.734 23.016 11.125 1 98.62 135 THR B N 1
ATOM 8210 C CA . THR B 1 135 ? 19.594 24.438 11.43 1 98.62 135 THR B CA 1
ATOM 8211 C C . THR B 1 135 ? 20.656 24.891 12.438 1 98.62 135 THR B C 1
ATOM 8213 O O . THR B 1 135 ? 20.891 26.078 12.609 1 98.62 135 THR B O 1
ATOM 8216 N N . GLY B 1 136 ? 21.234 23.906 13.141 1 98.12 136 GLY B N 1
ATOM 8217 C CA . GLY B 1 136 ? 22.219 24.234 14.164 1 98.12 136 GLY B CA 1
ATOM 8218 C C . GLY B 1 136 ? 21.578 24.734 15.453 1 98.12 136 GLY B C 1
ATOM 8219 O O . GLY B 1 136 ? 22.266 25.328 16.297 1 98.12 136 GLY B O 1
ATOM 8220 N N . LEU B 1 137 ? 20.266 24.609 15.578 1 98.06 137 LEU B N 1
ATOM 8221 C CA . LEU B 1 137 ? 19.562 24.953 16.797 1 98.06 137 LEU B CA 1
ATOM 8222 C C . LEU B 1 137 ? 19.125 23.703 17.562 1 98.06 137 LEU B C 1
ATOM 8224 O O . LEU B 1 137 ? 18.75 22.703 16.938 1 98.06 137 LEU B O 1
ATOM 8228 N N . PRO B 1 138 ? 19.125 23.703 18.797 1 95.62 138 PRO B N 1
ATOM 8229 C CA . PRO B 1 138 ? 19.094 22.469 19.562 1 95.62 138 PRO B CA 1
ATOM 8230 C C . PRO B 1 138 ? 17.688 21.875 19.672 1 95.62 138 PRO B C 1
ATOM 8232 O O . PRO B 1 138 ? 17.531 20.688 19.953 1 95.62 138 PRO B O 1
ATOM 8235 N N . ILE B 1 139 ? 16.609 22.688 19.516 1 95.62 139 ILE B N 1
ATOM 8236 C CA . ILE B 1 139 ? 15.266 22.188 19.719 1 95.62 139 ILE B CA 1
ATOM 8237 C C . ILE B 1 139 ? 14.398 22.516 18.5 1 95.62 139 ILE B C 1
ATOM 8239 O O . ILE B 1 139 ? 14.445 23.625 17.984 1 95.62 139 ILE B O 1
ATOM 8243 N N . ALA B 1 140 ? 13.703 21.516 18.062 1 97.12 140 ALA B N 1
ATOM 8244 C CA . ALA B 1 140 ? 12.75 21.688 16.969 1 97.12 140 ALA B CA 1
ATOM 8245 C C . ALA B 1 140 ? 11.406 21.062 17.312 1 97.12 140 ALA B C 1
ATOM 8247 O O . ALA B 1 140 ? 11.336 20.109 18.094 1 97.12 140 ALA B O 1
ATOM 8248 N N . ASN B 1 141 ? 10.367 21.594 16.812 1 95 141 ASN B N 1
ATOM 8249 C CA . ASN B 1 141 ? 9.047 21.031 17.031 1 95 141 ASN B CA 1
ATOM 8250 C C . ASN B 1 141 ? 8.719 19.953 16 1 95 141 ASN B C 1
ATOM 8252 O O . ASN B 1 141 ? 9.516 19.703 15.094 1 95 141 ASN B O 1
ATOM 8256 N N . ALA B 1 142 ? 7.578 19.234 16.281 1 94.62 142 ALA B N 1
ATOM 8257 C CA . ALA B 1 142 ? 7.137 18.156 15.406 1 94.62 142 ALA B CA 1
ATOM 8258 C C . ALA B 1 142 ? 6.258 18.703 14.281 1 94.62 142 ALA B C 1
ATOM 8260 O O . ALA B 1 142 ? 5.141 18.219 14.07 1 94.62 142 ALA B O 1
ATOM 8261 N N . SER B 1 143 ? 6.676 19.781 13.625 1 95.38 143 SER B N 1
ATOM 8262 C CA . SER B 1 143 ? 6.184 20.406 12.406 1 95.38 143 SER B CA 1
ATOM 8263 C C . SER B 1 143 ? 5.117 21.453 12.719 1 95.38 143 SER B C 1
ATOM 8265 O O . SER B 1 143 ? 4.543 21.453 13.812 1 95.38 143 SER B O 1
ATOM 8267 N N . LEU B 1 144 ? 4.922 22.297 11.812 1 96.31 144 LEU B N 1
ATOM 8268 C CA . LEU B 1 144 ? 3.855 23.297 11.727 1 96.31 144 LEU B CA 1
ATOM 8269 C C . LEU B 1 144 ? 3.145 23.203 10.375 1 96.31 144 LEU B C 1
ATOM 8271 O O . LEU B 1 144 ? 3.293 22.219 9.656 1 96.31 144 LEU B O 1
ATOM 8275 N N . LEU B 1 145 ? 2.324 24.156 10.031 1 95.56 145 LEU B N 1
ATOM 8276 C CA . LEU B 1 145 ? 1.414 24.078 8.891 1 95.56 145 LEU B CA 1
ATOM 8277 C C . LEU B 1 145 ? 2.137 24.406 7.594 1 95.56 145 LEU B C 1
ATOM 8279 O O . LEU B 1 145 ? 2.17 23.594 6.668 1 95.56 145 LEU B O 1
ATOM 8283 N N . ASP B 1 146 ? 2.678 25.547 7.379 1 96.62 146 ASP B N 1
ATOM 8284 C CA . ASP B 1 146 ? 3.463 25.984 6.23 1 96.62 146 ASP B CA 1
ATOM 8285 C C . ASP B 1 146 ? 4.477 27.047 6.641 1 96.62 146 ASP B C 1
ATOM 8287 O O . ASP B 1 146 ? 4.477 27.516 7.785 1 96.62 146 ASP B O 1
ATOM 8291 N N . GLU B 1 147 ? 5.371 27.359 5.77 1 97.75 147 GLU B N 1
ATOM 8292 C CA . GLU B 1 147 ? 6.469 28.266 6.094 1 97.75 147 GLU B CA 1
ATOM 8293 C C . GLU B 1 147 ? 5.945 29.641 6.496 1 97.75 147 GLU B C 1
ATOM 8295 O O . GLU B 1 147 ? 6.457 30.266 7.434 1 97.75 147 GLU B O 1
ATOM 8300 N N . ALA B 1 148 ? 4.938 30.156 5.793 1 98.06 148 ALA B N 1
ATOM 8301 C CA . ALA B 1 148 ? 4.395 31.484 6.082 1 98.06 148 ALA B CA 1
ATOM 8302 C C . ALA B 1 148 ? 3.773 31.531 7.477 1 98.06 148 ALA B C 1
ATOM 8304 O O . ALA B 1 148 ? 3.953 32.5 8.211 1 98.06 148 ALA B O 1
ATOM 8305 N N . THR B 1 149 ? 3.047 30.484 7.781 1 97 149 THR B N 1
ATOM 8306 C CA . THR B 1 149 ? 2.467 30.375 9.117 1 97 149 THR B CA 1
ATOM 8307 C C . THR B 1 149 ? 3.562 30.266 10.172 1 97 149 THR B C 1
ATOM 8309 O O . THR B 1 149 ? 3.451 30.844 11.258 1 97 149 THR B O 1
ATOM 8312 N N . ALA B 1 150 ? 4.586 29.531 9.891 1 97.94 150 ALA B N 1
ATOM 8313 C CA . ALA B 1 150 ? 5.715 29.438 10.812 1 97.94 150 ALA B CA 1
ATOM 8314 C C . ALA B 1 150 ? 6.375 30.797 11.031 1 97.94 150 ALA B C 1
ATOM 8316 O O . ALA B 1 150 ? 6.812 31.109 12.141 1 97.94 150 ALA B O 1
ATOM 8317 N N . ALA B 1 151 ? 6.492 31.562 9.992 1 98.62 151 ALA B N 1
ATOM 8318 C CA . ALA B 1 151 ? 7.055 32.906 10.094 1 98.62 151 ALA B CA 1
ATOM 8319 C C . ALA B 1 151 ? 6.207 33.812 11 1 98.62 151 ALA B C 1
ATOM 8321 O O . ALA B 1 151 ? 6.738 34.562 11.789 1 98.62 151 ALA B O 1
ATOM 8322 N N . ALA B 1 152 ? 4.926 33.688 10.82 1 97.88 152 ALA B N 1
ATOM 8323 C CA . ALA B 1 152 ? 4.016 34.469 11.664 1 97.88 152 ALA B CA 1
ATOM 8324 C C . ALA B 1 152 ? 4.148 34.062 13.125 1 97.88 152 ALA B C 1
ATOM 8326 O O . ALA B 1 152 ? 4.113 34.906 14.023 1 97.88 152 ALA B O 1
ATOM 8327 N N . GLU B 1 153 ? 4.254 32.75 13.367 1 97.06 153 GLU B N 1
ATOM 8328 C CA . GLU B 1 153 ? 4.492 32.25 14.719 1 97.06 153 GLU B CA 1
ATOM 8329 C C . GLU B 1 153 ? 5.812 32.781 15.273 1 97.06 153 GLU B C 1
ATOM 8331 O O . GLU B 1 153 ? 5.914 33.094 16.453 1 97.06 153 GLU B O 1
ATOM 8336 N N . ALA B 1 154 ? 6.82 32.844 14.406 1 98.38 154 ALA B N 1
ATOM 8337 C CA . ALA B 1 154 ? 8.125 33.344 14.828 1 98.38 154 ALA B CA 1
ATOM 8338 C C . ALA B 1 154 ? 8.023 34.812 15.227 1 98.38 154 ALA B C 1
ATOM 8340 O O . ALA B 1 154 ? 8.688 35.25 16.172 1 98.38 154 ALA B O 1
ATOM 8341 N N . MET B 1 155 ? 7.297 35.594 14.516 1 98.31 155 MET B N 1
ATOM 8342 C CA . MET B 1 155 ? 7.09 37 14.836 1 98.31 155 MET B CA 1
ATOM 8343 C C . MET B 1 155 ? 6.496 37.188 16.234 1 98.31 155 MET B C 1
ATOM 8345 O O . MET B 1 155 ? 7.016 37.938 17.047 1 98.31 155 MET B O 1
ATOM 8349 N N . THR B 1 156 ? 5.402 36.438 16.516 1 96.31 156 THR B N 1
ATOM 8350 C CA . THR B 1 156 ? 4.758 36.562 17.812 1 96.31 156 THR B CA 1
ATOM 8351 C C . THR B 1 156 ? 5.641 36 18.922 1 96.31 156 THR B C 1
ATOM 8353 O O . THR B 1 156 ? 5.633 36.469 20.047 1 96.31 156 THR B O 1
ATOM 8356 N N . PHE B 1 157 ? 6.348 34.969 18.594 1 96.75 157 PHE B N 1
ATOM 8357 C CA . PHE B 1 157 ? 7.348 34.375 19.469 1 96.75 157 PHE B CA 1
ATOM 8358 C C . PHE B 1 157 ? 8.391 35.406 19.875 1 96.75 157 PHE B C 1
ATOM 8360 O O . PHE B 1 157 ? 8.695 35.562 21.047 1 96.75 157 PHE B O 1
ATOM 8367 N N . CYS B 1 158 ? 8.945 36.156 18.906 1 98 158 CYS B N 1
ATOM 8368 C CA . CYS B 1 158 ? 9.922 37.219 19.156 1 98 158 CYS B CA 1
ATOM 8369 C C . CYS B 1 158 ? 9.32 38.344 19.984 1 98 158 CYS B C 1
ATOM 8371 O O . CYS B 1 158 ? 9.977 38.875 20.875 1 98 158 CYS B O 1
ATOM 8373 N N . LYS B 1 159 ? 8.102 38.656 19.688 1 96.94 159 LYS B N 1
ATOM 8374 C CA . LYS B 1 159 ? 7.441 39.75 20.438 1 96.94 159 LYS B CA 1
ATOM 8375 C C . LYS B 1 159 ? 7.367 39.406 21.922 1 96.94 159 LYS B C 1
ATOM 8377 O O . LYS B 1 159 ? 7.605 40.25 22.766 1 96.94 159 LYS B O 1
ATOM 8382 N N . ARG B 1 160 ? 7.051 38.156 22.203 1 94.44 160 ARG B N 1
ATOM 8383 C CA . ARG B 1 160 ? 6.875 37.719 23.578 1 94.44 160 ARG B CA 1
ATOM 8384 C C . ARG B 1 160 ? 8.211 37.688 24.312 1 94.44 160 ARG B C 1
ATOM 8386 O O . ARG B 1 160 ? 8.266 37.906 25.531 1 94.44 160 ARG B O 1
ATOM 8393 N N . LEU B 1 161 ? 9.281 37.375 23.625 1 96.31 161 LEU B N 1
ATOM 8394 C CA . LEU B 1 161 ? 10.523 37.031 24.312 1 96.31 161 LEU B CA 1
ATOM 8395 C C . LEU B 1 161 ? 11.531 38.156 24.219 1 96.31 161 LEU B C 1
ATOM 8397 O O . LEU B 1 161 ? 12.508 38.188 24.969 1 96.31 161 LEU B O 1
ATOM 8401 N N . SER B 1 162 ? 11.336 39.062 23.25 1 96.94 162 SER B N 1
ATOM 8402 C CA . SER B 1 162 ? 12.273 40.156 23.047 1 96.94 162 SER B CA 1
ATOM 8403 C C . SER B 1 162 ? 12.375 41.031 24.297 1 96.94 162 SER B C 1
ATOM 8405 O O . SER B 1 162 ? 11.383 41.25 24.984 1 96.94 162 SER B O 1
ATOM 8407 N N . LYS B 1 163 ? 13.602 41.594 24.578 1 95.88 163 LYS B N 1
ATOM 8408 C CA . LYS B 1 163 ? 13.82 42.5 25.688 1 95.88 163 LYS B CA 1
ATOM 8409 C C . LYS B 1 163 ? 13.539 43.938 25.281 1 95.88 163 LYS B C 1
ATOM 8411 O O . LYS B 1 163 ? 13.453 44.812 26.125 1 95.88 163 LYS B O 1
ATOM 8416 N N . ASN B 1 164 ? 13.422 44.094 24.031 1 95.25 164 ASN B N 1
ATOM 8417 C CA . ASN B 1 164 ? 12.945 45.375 23.547 1 95.25 164 ASN B CA 1
ATOM 8418 C C . ASN B 1 164 ? 11.43 45.5 23.656 1 95.25 164 ASN B C 1
ATOM 8420 O O . ASN B 1 164 ? 10.734 45.594 22.641 1 95.25 164 ASN B O 1
ATOM 8424 N N . LYS B 1 165 ? 10.93 45.688 24.828 1 90.81 165 LYS B N 1
ATOM 8425 C CA . LYS B 1 165 ? 9.516 45.562 25.172 1 90.81 165 LYS B CA 1
ATOM 8426 C C . LYS B 1 165 ? 8.719 46.781 24.656 1 90.81 165 LYS B C 1
ATOM 8428 O O . LYS B 1 165 ? 7.52 46.656 24.406 1 90.81 165 LYS B O 1
ATOM 8433 N N . GLY B 1 166 ? 9.359 47.812 24.5 1 91.81 166 GLY B N 1
ATOM 8434 C CA . GLY B 1 166 ? 8.656 49 24.109 1 91.81 166 GLY B CA 1
ATOM 8435 C C . GLY B 1 166 ? 8.375 49.094 22.625 1 91.81 166 GLY B C 1
ATOM 8436 O O . GLY B 1 166 ? 7.512 49.844 22.188 1 91.81 166 GLY B O 1
ATOM 8437 N N . SER B 1 167 ? 9.008 48.281 21.891 1 95.12 167 SER B N 1
ATOM 8438 C CA . SER B 1 167 ? 8.859 48.312 20.438 1 95.12 167 SER B CA 1
ATOM 8439 C C . SER B 1 167 ? 7.676 47.469 19.969 1 95.12 167 SER B C 1
ATOM 8441 O O . SER B 1 167 ? 7.422 46.406 20.516 1 95.12 167 SER B O 1
ATOM 8443 N N . ASN B 1 168 ? 6.957 47.969 18.953 1 97.12 168 ASN B N 1
ATOM 8444 C CA . ASN B 1 168 ? 5.895 47.219 18.297 1 97.12 168 ASN B CA 1
ATOM 8445 C C . ASN B 1 168 ? 6.184 47 16.812 1 97.12 168 ASN B C 1
ATOM 8447 O O . ASN B 1 168 ? 5.297 46.594 16.062 1 97.12 168 ASN B O 1
ATOM 8451 N N . ALA B 1 169 ? 7.414 47.25 16.453 1 98.25 169 ALA B N 1
ATOM 8452 C CA . ALA B 1 169 ? 7.781 47.094 15.055 1 98.25 169 ALA B CA 1
ATOM 8453 C C . ALA B 1 169 ? 8.594 45.812 14.836 1 98.25 169 ALA B C 1
ATOM 8455 O O . ALA B 1 169 ? 9.438 45.469 15.656 1 98.25 169 ALA B O 1
ATOM 8456 N N . PHE B 1 170 ? 8.281 45.094 13.859 1 98.62 170 PHE B N 1
ATOM 8457 C CA . PHE B 1 170 ? 8.977 43.906 13.414 1 98.62 170 PHE B CA 1
ATOM 8458 C C . PHE B 1 170 ? 9.562 44.094 12.023 1 98.62 170 PHE B C 1
ATOM 8460 O O . PHE B 1 170 ? 8.859 44.5 11.102 1 98.62 170 PHE B O 1
ATOM 8467 N N . PHE B 1 171 ? 10.859 43.844 11.836 1 98.69 171 PHE B N 1
ATOM 8468 C CA . PHE B 1 171 ? 11.492 43.969 10.523 1 98.69 171 PHE B CA 1
ATOM 8469 C C . PHE B 1 171 ? 11.344 42.688 9.711 1 98.69 171 PHE B C 1
ATOM 8471 O O . PHE B 1 171 ? 11.547 41.594 10.234 1 98.69 171 PHE B O 1
ATOM 8478 N N . ALA B 1 172 ? 10.938 42.812 8.539 1 98.69 172 ALA B N 1
ATOM 8479 C CA . ALA B 1 172 ? 10.922 41.688 7.605 1 98.69 172 ALA B CA 1
ATOM 8480 C C . ALA B 1 172 ? 11.734 42 6.352 1 98.69 172 ALA B C 1
ATOM 8482 O O . ALA B 1 172 ? 11.539 43.031 5.719 1 98.69 172 ALA B O 1
ATOM 8483 N N . SER B 1 173 ? 12.602 41.062 6.031 1 98.62 173 SER B N 1
ATOM 8484 C CA . SER B 1 173 ? 13.43 41.25 4.844 1 98.62 173 SER B CA 1
ATOM 8485 C C . SER B 1 173 ? 12.586 41.281 3.576 1 98.62 173 SER B C 1
ATOM 8487 O O . SER B 1 173 ? 11.703 40.438 3.391 1 98.62 173 SER B O 1
ATOM 8489 N N . VAL B 1 174 ? 12.906 42.188 2.666 1 97.69 174 VAL B N 1
ATOM 8490 C CA . VAL B 1 174 ? 12.234 42.281 1.377 1 97.69 174 VAL B CA 1
ATOM 8491 C C . VAL B 1 174 ? 12.578 41.062 0.525 1 97.69 174 VAL B C 1
ATOM 8493 O O . VAL B 1 174 ? 11.859 40.719 -0.42 1 97.69 174 VAL B O 1
ATOM 8496 N N . HIS B 1 175 ? 13.625 40.344 0.962 1 97.5 175 HIS B N 1
ATOM 8497 C CA . HIS B 1 175 ? 14.102 39.188 0.213 1 97.5 175 HIS B CA 1
ATOM 8498 C C . HIS B 1 175 ? 13.391 37.906 0.651 1 97.5 175 HIS B C 1
ATOM 8500 O O . HIS B 1 175 ? 13.672 36.812 0.139 1 97.5 175 HIS B O 1
ATOM 8506 N N . SER B 1 176 ? 12.438 38 1.646 1 98.19 176 SER B N 1
ATOM 8507 C CA . SER B 1 176 ? 11.602 36.844 2.01 1 98.19 176 SER B CA 1
ATOM 8508 C C . SER B 1 176 ? 10.625 36.5 0.889 1 98.19 176 SER B C 1
ATOM 8510 O O . SER B 1 176 ? 10.375 37.312 -0.001 1 98.19 176 SER B O 1
ATOM 8512 N N . HIS B 1 177 ? 10.172 35.281 0.836 1 97.69 177 HIS B N 1
ATOM 8513 C CA . HIS B 1 177 ? 9.148 34.906 -0.14 1 97.69 177 HIS B CA 1
ATOM 8514 C C . HIS B 1 177 ? 7.938 35.844 -0.026 1 97.69 177 HIS B C 1
ATOM 8516 O O . HIS B 1 177 ? 7.52 36.188 1.08 1 97.69 177 HIS B O 1
ATOM 8522 N N . PRO B 1 178 ? 7.34 36.219 -1.167 1 96.56 178 PRO B N 1
ATOM 8523 C CA . PRO B 1 178 ? 6.211 37.156 -1.129 1 96.56 178 PRO B CA 1
ATOM 8524 C C . PRO B 1 178 ? 5.023 36.625 -0.333 1 96.56 178 PRO B C 1
ATOM 8526 O O . PRO B 1 178 ? 4.375 37.375 0.399 1 96.56 178 PRO B O 1
ATOM 8529 N N . GLN B 1 179 ? 4.723 35.344 -0.475 1 96.94 179 GLN B N 1
ATOM 8530 C CA . GLN B 1 179 ? 3.58 34.781 0.229 1 96.94 179 GLN B CA 1
ATOM 8531 C C . GLN B 1 179 ? 3.809 34.781 1.737 1 96.94 179 GLN B C 1
ATOM 8533 O O . GLN B 1 179 ? 2.854 34.844 2.514 1 96.94 179 GLN B O 1
ATOM 8538 N N . THR B 1 180 ? 5.062 34.656 2.18 1 97.94 180 THR B N 1
ATOM 8539 C CA . THR B 1 180 ? 5.379 34.75 3.602 1 97.94 180 THR B CA 1
ATOM 8540 C C . THR B 1 180 ? 5.098 36.125 4.156 1 97.94 180 THR B C 1
ATOM 8542 O O . THR B 1 180 ? 4.508 36.281 5.23 1 97.94 180 THR B O 1
ATOM 8545 N N . LEU B 1 181 ? 5.496 37.156 3.432 1 97.62 181 LEU B N 1
ATOM 8546 C CA . LEU B 1 181 ? 5.254 38.531 3.836 1 97.62 181 LEU B CA 1
ATOM 8547 C C . LEU B 1 181 ? 3.76 38.812 3.926 1 97.62 181 LEU B C 1
ATOM 8549 O O . LEU B 1 181 ? 3.316 39.531 4.82 1 97.62 181 LEU B O 1
ATOM 8553 N N . ASP B 1 182 ? 3.02 38.219 3.027 1 96.69 182 ASP B N 1
ATOM 8554 C CA . ASP B 1 182 ? 1.574 38.438 3.01 1 96.69 182 ASP B CA 1
ATOM 8555 C C . ASP B 1 182 ? 0.926 37.906 4.281 1 96.69 182 ASP B C 1
ATOM 8557 O O . ASP B 1 182 ? 0.109 38.594 4.906 1 96.69 182 ASP B O 1
ATOM 8561 N N . VAL B 1 183 ? 1.248 36.719 4.645 1 97.62 183 VAL B N 1
ATOM 8562 C CA . VAL B 1 183 ? 0.674 36.094 5.824 1 97.62 183 VAL B CA 1
ATOM 8563 C C . VAL B 1 183 ? 1.146 36.812 7.082 1 97.62 183 VAL B C 1
ATOM 8565 O O . VAL B 1 183 ? 0.388 36.938 8.047 1 97.62 183 VAL B O 1
ATOM 8568 N N . LEU B 1 184 ? 2.416 37.281 7.062 1 97.5 184 LEU B N 1
ATOM 8569 C CA . LEU B 1 184 ? 2.965 38.031 8.18 1 97.5 184 LEU B CA 1
ATOM 8570 C C . LEU B 1 184 ? 2.137 39.281 8.445 1 97.5 184 LEU B C 1
ATOM 8572 O O . LEU B 1 184 ? 1.8 39.594 9.594 1 97.5 184 LEU B O 1
ATOM 8576 N N . ARG B 1 185 ? 1.824 40 7.398 1 97 185 ARG B N 1
ATOM 8577 C CA . ARG B 1 185 ? 1.051 41.219 7.52 1 97 185 ARG B CA 1
ATOM 8578 C C . ARG B 1 185 ? -0.342 40.938 8.078 1 97 185 ARG B C 1
ATOM 8580 O O . ARG B 1 185 ? -0.824 41.656 8.953 1 97 185 ARG B O 1
ATOM 8587 N N . THR B 1 186 ? -0.946 39.906 7.57 1 96.88 186 THR B N 1
ATOM 8588 C CA . THR B 1 186 ? -2.285 39.562 8.016 1 96.88 186 THR B CA 1
ATOM 8589 C C . THR B 1 186 ? -2.287 39.219 9.508 1 96.88 186 THR B C 1
ATOM 8591 O O . THR B 1 186 ? -3.199 39.625 10.234 1 96.88 186 THR B O 1
ATOM 8594 N N . ARG B 1 187 ? -1.295 38.5 10.016 1 97.06 187 ARG B N 1
ATOM 8595 C CA . ARG B 1 187 ? -1.186 38.062 11.406 1 97.06 187 ARG B CA 1
ATOM 8596 C C . ARG B 1 187 ? -0.846 39.25 12.312 1 97.06 187 ARG B C 1
ATOM 8598 O O . ARG B 1 187 ? -1.263 39.281 13.469 1 97.06 187 ARG B O 1
ATOM 8605 N N . ALA B 1 188 ? -0.153 40.25 11.844 1 97.62 188 ALA B N 1
ATOM 8606 C CA . ALA B 1 188 ? 0.379 41.375 12.633 1 97.62 188 ALA B CA 1
ATOM 8607 C C . ALA B 1 188 ? -0.706 42.406 12.922 1 97.62 188 ALA B C 1
ATOM 8609 O O . ALA B 1 188 ? -0.772 42.938 14.031 1 97.62 188 ALA B O 1
ATOM 8610 N N . GLU B 1 189 ? -1.576 42.594 12.016 1 96.25 189 GLU B N 1
ATOM 8611 C CA . GLU B 1 189 ? -2.494 43.719 12.062 1 96.25 189 GLU B CA 1
ATOM 8612 C C . GLU B 1 189 ? -3.406 43.656 13.281 1 96.25 189 GLU B C 1
ATOM 8614 O O . GLU B 1 189 ? -3.479 44.594 14.07 1 96.25 189 GLU B O 1
ATOM 8619 N N . PRO B 1 190 ? -4.066 42.531 13.5 1 95.56 190 PRO B N 1
ATOM 8620 C CA . PRO B 1 190 ? -4.957 42.5 14.664 1 95.56 190 PRO B CA 1
ATOM 8621 C C . PRO B 1 190 ? -4.207 42.594 15.984 1 95.56 190 PRO B C 1
ATOM 8623 O O . PRO B 1 190 ? -4.797 42.938 17.016 1 95.56 190 PRO B O 1
ATOM 8626 N N . LEU B 1 191 ? -2.91 42.344 15.984 1 95.31 191 LEU B N 1
ATOM 8627 C CA . LEU B 1 191 ? -2.113 42.312 17.203 1 95.31 191 LEU B CA 1
ATOM 8628 C C . LEU B 1 191 ? -1.432 43.656 17.438 1 95.31 191 LEU B C 1
ATOM 8630 O O . LEU B 1 191 ? -0.715 43.844 18.438 1 95.31 191 LEU B O 1
ATOM 8634 N N . GLY B 1 192 ? -1.61 44.531 16.531 1 95.5 192 GLY B N 1
ATOM 8635 C CA . GLY B 1 192 ? -1.024 45.875 16.656 1 95.5 192 GLY B CA 1
ATOM 8636 C C . GLY B 1 192 ? 0.463 45.906 16.359 1 95.5 192 GLY B C 1
ATOM 8637 O O . GLY B 1 192 ? 1.183 46.781 16.859 1 95.5 192 GLY B O 1
ATOM 8638 N N . ILE B 1 193 ? 0.945 44.938 15.633 1 97.75 193 ILE B N 1
ATOM 8639 C CA . ILE B 1 193 ? 2.354 44.875 15.258 1 97.75 193 ILE B CA 1
ATOM 8640 C C . ILE B 1 193 ? 2.568 45.531 13.906 1 97.75 193 ILE B C 1
ATOM 8642 O O . ILE B 1 193 ? 1.803 45.312 12.961 1 97.75 193 ILE B O 1
ATOM 8646 N N . ASP B 1 194 ? 3.561 46.406 13.812 1 98 194 ASP B N 1
ATOM 8647 C CA . ASP B 1 194 ? 3.93 47.062 12.57 1 98 194 ASP B CA 1
ATOM 8648 C C . ASP B 1 194 ? 5.023 46.281 11.836 1 98 194 ASP B C 1
ATOM 8650 O O . ASP B 1 194 ? 6.168 46.25 12.289 1 98 194 ASP B O 1
ATOM 8654 N N . VAL B 1 195 ? 4.648 45.719 10.75 1 98.31 195 VAL B N 1
ATOM 8655 C CA . VAL B 1 195 ? 5.641 45 9.953 1 98.31 195 VAL B CA 1
ATOM 8656 C C . VAL B 1 195 ? 6.316 45.969 8.977 1 98.31 195 VAL B C 1
ATOM 8658 O O . VAL B 1 195 ? 5.656 46.531 8.102 1 98.31 195 VAL B O 1
ATOM 8661 N N . VAL B 1 196 ? 7.59 46.156 9.148 1 98.31 196 VAL B N 1
ATOM 8662 C CA . VAL B 1 196 ? 8.367 47.031 8.266 1 98.31 196 VAL B CA 1
ATOM 8663 C C . VAL B 1 196 ? 9.188 46.188 7.297 1 98.31 196 VAL B C 1
ATOM 8665 O O . VAL B 1 196 ? 10.172 45.531 7.691 1 98.31 196 VAL B O 1
ATOM 8668 N N . VAL B 1 197 ? 8.789 46.188 6.043 1 98.12 197 VAL B N 1
ATOM 8669 C CA . VAL B 1 197 ? 9.492 45.406 5.02 1 98.12 197 VAL B CA 1
ATOM 8670 C C . VAL B 1 197 ? 10.594 46.281 4.398 1 98.12 197 VAL B C 1
ATOM 8672 O O . VAL B 1 197 ? 10.336 47.406 3.965 1 98.12 197 VAL B O 1
ATOM 8675 N N . GLY B 1 198 ? 11.773 45.812 4.391 1 97.75 198 GLY B N 1
ATOM 8676 C CA . GLY B 1 198 ? 12.883 46.562 3.838 1 97.75 198 GLY B CA 1
ATOM 8677 C C . GLY B 1 198 ? 14.086 45.719 3.486 1 97.75 198 GLY B C 1
ATOM 8678 O O . GLY B 1 198 ? 14.078 44.5 3.734 1 97.75 198 GLY B O 1
ATOM 8679 N N . ASP B 1 199 ? 15.047 46.312 2.867 1 97.69 199 ASP B N 1
ATOM 8680 C CA . ASP B 1 199 ? 16.328 45.688 2.566 1 97.69 199 ASP B CA 1
ATOM 8681 C C . ASP B 1 199 ? 17.234 45.688 3.787 1 97.69 199 ASP B C 1
ATOM 8683 O O . ASP B 1 199 ? 17.641 46.75 4.262 1 97.69 199 ASP B O 1
ATOM 8687 N N . GLU B 1 200 ? 17.5 44.469 4.27 1 96.56 200 GLU B N 1
ATOM 8688 C CA . GLU B 1 200 ? 18.281 44.344 5.496 1 96.56 200 GLU B CA 1
ATOM 8689 C C . GLU B 1 200 ? 19.688 44.906 5.289 1 96.56 200 GLU B C 1
ATOM 8691 O O . GLU B 1 200 ? 20.359 45.312 6.25 1 96.56 200 GLU B O 1
ATOM 8696 N N . ARG B 1 201 ? 20.297 45.156 4.07 1 92.38 201 ARG B N 1
ATOM 8697 C CA . ARG B 1 201 ? 21.625 45.719 3.764 1 92.38 201 ARG B CA 1
ATOM 8698 C C . ARG B 1 201 ? 21.656 47.219 3.977 1 92.38 201 ARG B C 1
ATOM 8700 O O . ARG B 1 201 ? 22.734 47.781 4.164 1 92.38 201 ARG B O 1
ATOM 8707 N N . GLU B 1 202 ? 20.391 47.688 4.004 1 94.19 202 GLU B N 1
ATOM 8708 C CA . GLU B 1 202 ? 20.281 49.156 4.125 1 94.19 202 GLU B CA 1
ATOM 8709 C C . GLU B 1 202 ? 19.859 49.562 5.531 1 94.19 202 GLU B C 1
ATOM 8711 O O . GLU B 1 202 ? 19.766 50.75 5.832 1 94.19 202 GLU B O 1
ATOM 8716 N N . LEU B 1 203 ? 19.656 48.656 6.246 1 94.12 203 LEU B N 1
ATOM 8717 C CA . LEU B 1 203 ? 19.172 48.938 7.594 1 94.12 203 LEU B CA 1
ATOM 8718 C C . LEU B 1 203 ? 20.297 49.5 8.469 1 94.12 203 LEU B C 1
ATOM 8720 O O . LEU B 1 203 ? 21.312 48.812 8.695 1 94.12 203 LEU B O 1
ATOM 8724 N N . THR B 1 204 ? 20.266 50.75 8.898 1 91.31 204 THR B N 1
ATOM 8725 C CA . THR B 1 204 ? 21.297 51.406 9.703 1 91.31 204 THR B CA 1
ATOM 8726 C C . THR B 1 204 ? 20.922 51.375 11.188 1 91.31 204 THR B C 1
ATOM 8728 O O . THR B 1 204 ? 21.781 51.125 12.039 1 91.31 204 THR B O 1
ATOM 8731 N N . ASP B 1 205 ? 19.688 51.625 11.484 1 94.88 205 ASP B N 1
ATOM 8732 C CA . ASP B 1 205 ? 19.203 51.625 12.859 1 94.88 205 ASP B CA 1
ATOM 8733 C C . ASP B 1 205 ? 18.172 50.5 13.062 1 94.88 205 ASP B C 1
ATOM 8735 O O . ASP B 1 205 ? 17.156 50.469 12.375 1 94.88 205 ASP B O 1
ATOM 8739 N N . VAL B 1 206 ? 18.531 49.625 14.008 1 96.94 206 VAL B N 1
ATOM 8740 C CA . VAL B 1 206 ? 17.656 48.469 14.242 1 96.94 206 VAL B CA 1
ATOM 8741 C C . VAL B 1 206 ? 16.984 48.594 15.609 1 96.94 206 VAL B C 1
ATOM 8743 O O . VAL B 1 206 ? 16.266 47.719 16.047 1 96.94 206 VAL B O 1
ATOM 8746 N N . SER B 1 207 ? 17.125 49.719 16.312 1 96.25 207 SER B N 1
ATOM 8747 C CA . SER B 1 207 ? 16.672 49.906 17.688 1 96.25 207 SER B CA 1
ATOM 8748 C C . SER B 1 207 ? 15.156 49.969 17.766 1 96.25 207 SER B C 1
ATOM 8750 O O . SER B 1 207 ? 14.57 49.75 18.828 1 96.25 207 SER B O 1
ATOM 8752 N N . ALA B 1 208 ? 14.57 50.188 16.656 1 96.5 208 ALA B N 1
ATOM 8753 C CA . ALA B 1 208 ? 13.117 50.344 16.625 1 96.5 208 ALA B CA 1
ATOM 8754 C C . ALA B 1 208 ? 12.422 48.969 16.594 1 96.5 208 ALA B C 1
ATOM 8756 O O . ALA B 1 208 ? 11.211 48.875 16.797 1 96.5 208 ALA B O 1
ATOM 8757 N N . PHE B 1 209 ? 13.188 47.938 16.391 1 98.44 209 PHE B N 1
ATOM 8758 C CA . PHE B 1 209 ? 12.562 46.656 16.125 1 98.44 209 PHE B CA 1
ATOM 8759 C C . PHE B 1 209 ? 12.703 45.719 17.312 1 98.44 209 PHE B C 1
ATOM 8761 O O . PHE B 1 209 ? 13.734 45.719 17.984 1 98.44 209 PHE B O 1
ATOM 8768 N N . PHE B 1 210 ? 11.609 44.906 17.594 1 98.31 210 PHE B N 1
ATOM 8769 C CA . PHE B 1 210 ? 11.711 43.875 18.641 1 98.31 210 PHE B CA 1
ATOM 8770 C C . PHE B 1 210 ? 12.25 42.562 18.062 1 98.31 210 PHE B C 1
ATOM 8772 O O . PHE B 1 210 ? 12.641 41.656 18.812 1 98.31 210 PHE B O 1
ATOM 8779 N N . GLY B 1 211 ? 12.25 42.438 16.766 1 98.62 211 GLY B N 1
ATOM 8780 C CA . GLY B 1 211 ? 12.758 41.281 16.078 1 98.62 211 GLY B CA 1
ATOM 8781 C C . GLY B 1 211 ? 12.836 41.438 14.57 1 98.62 211 GLY B C 1
ATOM 8782 O O . GLY B 1 211 ? 12.469 42.5 14.047 1 98.62 211 GLY B O 1
ATOM 8783 N N . ALA B 1 212 ? 13.312 40.375 13.906 1 98.81 212 ALA B N 1
ATOM 8784 C CA . ALA B 1 212 ? 13.477 40.438 12.453 1 98.81 212 ALA B CA 1
ATOM 8785 C C . ALA B 1 212 ? 13.273 39.062 11.82 1 98.81 212 ALA B C 1
ATOM 8787 O O . ALA B 1 212 ? 13.539 38.062 12.453 1 98.81 212 ALA B O 1
ATOM 8788 N N . LEU B 1 213 ? 12.734 39.062 10.617 1 98.88 213 LEU B N 1
ATOM 8789 C CA . LEU B 1 213 ? 12.672 37.875 9.766 1 98.88 213 LEU B CA 1
ATOM 8790 C C . LEU B 1 213 ? 13.602 38.031 8.57 1 98.88 213 LEU B C 1
ATOM 8792 O O . LEU B 1 213 ? 13.508 39 7.816 1 98.88 213 LEU B O 1
ATOM 8796 N N . LEU B 1 214 ? 14.508 37.094 8.461 1 98.81 214 LEU B N 1
ATOM 8797 C CA . LEU B 1 214 ? 15.422 37.062 7.332 1 98.81 214 LEU B CA 1
ATOM 8798 C C . LEU B 1 214 ? 15.211 35.781 6.52 1 98.81 214 LEU B C 1
ATOM 8800 O O . LEU B 1 214 ? 14.57 34.844 6.996 1 98.81 214 LEU B O 1
ATOM 8804 N N . GLN B 1 215 ? 15.609 35.75 5.262 1 98.62 215 GLN B N 1
ATOM 8805 C CA . GLN B 1 215 ? 15.469 34.625 4.355 1 98.62 215 GLN B CA 1
ATOM 8806 C C . GLN B 1 215 ? 16.844 34.094 3.908 1 98.62 215 GLN B C 1
ATOM 8808 O O . GLN B 1 215 ? 17.688 34.875 3.463 1 98.62 215 GLN B O 1
ATOM 8813 N N . TYR B 1 216 ? 17.062 32.719 4.02 1 98.56 216 TYR B N 1
ATOM 8814 C CA . TYR B 1 216 ? 18.391 32.125 3.803 1 98.56 216 TYR B CA 1
ATOM 8815 C C . TYR B 1 216 ? 18.281 30.781 3.082 1 98.56 216 TYR B C 1
ATOM 8817 O O . TYR B 1 216 ? 17.906 29.781 3.686 1 98.56 216 TYR B O 1
ATOM 8825 N N . PRO B 1 217 ? 18.641 30.672 1.67 1 98.06 217 PRO B N 1
ATOM 8826 C CA . PRO B 1 217 ? 18.969 31.812 0.799 1 98.06 217 PRO B CA 1
ATOM 8827 C C . PRO B 1 217 ? 17.781 32.719 0.511 1 98.06 217 PRO B C 1
ATOM 8829 O O . PRO B 1 217 ? 16.641 32.344 0.839 1 98.06 217 PRO B O 1
ATOM 8832 N N . ALA B 1 218 ? 18.062 33.781 0 1 98.25 218 ALA B N 1
ATOM 8833 C CA . ALA B 1 218 ? 17.016 34.781 -0.309 1 98.25 218 ALA B CA 1
ATOM 8834 C C . ALA B 1 218 ? 16.125 34.281 -1.45 1 98.25 218 ALA B C 1
ATOM 8836 O O . ALA B 1 218 ? 16.531 33.406 -2.236 1 98.25 218 ALA B O 1
ATOM 8837 N N . SER B 1 219 ? 14.914 34.812 -1.487 1 97.69 219 SER B N 1
ATOM 8838 C CA . SER B 1 219 ? 13.93 34.438 -2.488 1 97.69 219 SER B CA 1
ATOM 8839 C C . SER B 1 219 ? 14.438 34.688 -3.9 1 97.69 219 SER B C 1
ATOM 8841 O O . SER B 1 219 ? 14.039 34.031 -4.848 1 97.69 219 SER B O 1
ATOM 8843 N N . ASN B 1 220 ? 15.297 35.688 -4.098 1 97.31 220 ASN B N 1
ATOM 8844 C CA . ASN B 1 220 ? 15.828 36.031 -5.414 1 97.31 220 ASN B CA 1
ATOM 8845 C C . ASN B 1 220 ? 17.094 35.219 -5.73 1 97.31 220 ASN B C 1
ATOM 8847 O O . ASN B 1 220 ? 17.656 35.344 -6.816 1 97.31 220 ASN B O 1
ATOM 8851 N N . GLY B 1 221 ? 17.625 34.469 -4.766 1 98.06 221 GLY B N 1
ATOM 8852 C CA . GLY B 1 221 ? 18.75 33.562 -5.012 1 98.06 221 GLY B CA 1
ATOM 8853 C C . GLY B 1 221 ? 20 33.969 -4.258 1 98.06 221 GLY B C 1
ATOM 8854 O O . GLY B 1 221 ? 20.922 33.156 -4.109 1 98.06 221 GLY B O 1
ATOM 8855 N N . ASP B 1 222 ? 20.078 35.219 -3.75 1 98.12 222 ASP B N 1
ATOM 8856 C CA . ASP B 1 222 ? 21.266 35.719 -3.055 1 98.12 222 ASP B CA 1
ATOM 8857 C C . ASP B 1 222 ? 21.516 34.906 -1.775 1 98.12 222 ASP B C 1
ATOM 8859 O O . ASP B 1 222 ? 20.562 34.438 -1.143 1 98.12 222 ASP B O 1
ATOM 8863 N N . VAL B 1 223 ? 22.75 34.75 -1.481 1 98.5 223 VAL B N 1
ATOM 8864 C CA . VAL B 1 223 ? 23.156 34.219 -0.194 1 98.5 223 VAL B CA 1
ATOM 8865 C C . VAL B 1 223 ? 23.875 35.312 0.615 1 98.5 223 VAL B C 1
ATOM 8867 O O . VAL B 1 223 ? 25 35.688 0.289 1 98.5 223 VAL B O 1
ATOM 8870 N N . PHE B 1 224 ? 23.234 35.719 1.693 1 97.38 224 PHE B N 1
ATOM 8871 C CA . PHE B 1 224 ? 23.766 36.812 2.502 1 97.38 224 PHE B CA 1
ATOM 8872 C C . PHE B 1 224 ? 24.438 36.281 3.758 1 97.38 224 PHE B C 1
ATOM 8874 O O . PHE B 1 224 ? 24.016 35.25 4.316 1 97.38 224 PHE B O 1
ATOM 8881 N N . ASP B 1 225 ? 25.516 36.906 4.176 1 97.75 225 ASP B N 1
ATOM 8882 C CA . ASP B 1 225 ? 26.094 36.656 5.492 1 97.75 225 ASP B CA 1
ATOM 8883 C C . ASP B 1 225 ? 25.406 37.5 6.566 1 97.75 225 ASP B C 1
ATOM 8885 O O . ASP B 1 225 ? 25.578 38.719 6.625 1 97.75 225 ASP B O 1
ATOM 8889 N N . TYR B 1 226 ? 24.656 36.875 7.395 1 98.06 226 TYR B N 1
ATOM 8890 C CA . TYR B 1 226 ? 23.781 37.562 8.328 1 98.06 226 TYR B CA 1
ATOM 8891 C C . TYR B 1 226 ? 24.438 37.719 9.688 1 98.06 226 TYR B C 1
ATOM 8893 O O . TYR B 1 226 ? 23.828 38.219 10.633 1 98.06 226 TYR B O 1
ATOM 8901 N N . ARG B 1 227 ? 25.797 37.469 9.953 1 95.94 227 ARG B N 1
ATOM 8902 C CA . ARG B 1 227 ? 26.484 37.469 11.242 1 95.94 227 ARG B CA 1
ATOM 8903 C C . ARG B 1 227 ? 26.5 38.844 11.875 1 95.94 227 ARG B C 1
ATOM 8905 O O . ARG B 1 227 ? 26.031 39.031 13.008 1 95.94 227 ARG B O 1
ATOM 8912 N N . ALA B 1 228 ? 26.844 39.75 11.117 1 97.31 228 ALA B N 1
ATOM 8913 C CA . ALA B 1 228 ? 26.953 41.094 11.648 1 97.31 228 ALA B CA 1
ATOM 8914 C C . ALA B 1 228 ? 25.562 41.688 11.906 1 97.31 228 ALA B C 1
ATOM 8916 O O . ALA B 1 228 ? 25.359 42.406 12.898 1 97.31 228 ALA B O 1
ATOM 8917 N N . LEU B 1 229 ? 24.703 41.438 11.039 1 97.94 229 LEU B N 1
ATOM 8918 C CA . LEU B 1 229 ? 23.344 41.969 11.188 1 97.94 229 LEU B CA 1
ATOM 8919 C C . LEU B 1 229 ? 22.672 41.375 12.422 1 97.94 229 LEU B C 1
ATOM 8921 O O . LEU B 1 229 ? 22 42.062 13.164 1 97.94 229 LEU B O 1
ATOM 8925 N N . THR B 1 230 ? 22.812 40.094 12.617 1 98.31 230 THR B N 1
ATOM 8926 C CA . THR B 1 230 ? 22.25 39.406 13.781 1 98.31 230 THR B CA 1
ATOM 8927 C C . THR B 1 230 ? 22.797 40 15.078 1 98.31 230 THR B C 1
ATOM 8929 O O . THR B 1 230 ? 22.031 40.219 16.031 1 98.31 230 THR B O 1
ATOM 8932 N N . GLU B 1 231 ? 24.078 40.281 15.086 1 97.75 231 GLU B N 1
ATOM 8933 C CA . GLU B 1 231 ? 24.703 40.875 16.25 1 97.75 231 GLU B CA 1
ATOM 8934 C C . GLU B 1 231 ? 24.109 42.25 16.531 1 97.75 231 GLU B C 1
ATOM 8936 O O . GLU B 1 231 ? 23.891 42.625 17.688 1 97.75 231 GLU B O 1
ATOM 8941 N N . ARG B 1 232 ? 23.875 43 15.508 1 98 232 ARG B N 1
ATOM 8942 C CA . ARG B 1 232 ? 23.297 44.312 15.672 1 98 232 ARG B CA 1
ATOM 8943 C C . ARG B 1 232 ? 21.906 44.25 16.266 1 98 232 ARG B C 1
ATOM 8945 O O . ARG B 1 232 ? 21.547 45.031 17.141 1 98 232 ARG B O 1
ATOM 8952 N N . PHE B 1 233 ? 21.109 43.344 15.789 1 98.5 233 PHE B N 1
ATOM 8953 C CA . PHE B 1 233 ? 19.766 43.156 16.344 1 98.5 233 PHE B CA 1
ATOM 8954 C C . PHE B 1 233 ? 19.844 42.781 17.812 1 98.5 233 PHE B C 1
ATOM 8956 O O . PHE B 1 233 ? 19.062 43.281 18.625 1 98.5 233 PHE B O 1
ATOM 8963 N N . HIS B 1 234 ? 20.797 41.906 18.156 1 98 234 HIS B N 1
ATOM 8964 C CA . HIS B 1 234 ? 20.953 41.469 19.547 1 98 234 HIS B CA 1
ATOM 8965 C C . HIS B 1 234 ? 21.375 42.625 20.438 1 98 234 HIS B C 1
ATOM 8967 O O . HIS B 1 234 ? 20.891 42.75 21.562 1 98 234 HIS B O 1
ATOM 8973 N N . ALA B 1 235 ? 22.219 43.438 19.875 1 97.38 235 ALA B N 1
ATOM 8974 C CA . ALA B 1 235 ? 22.656 44.625 20.625 1 97.38 235 ALA B CA 1
ATOM 8975 C C . ALA B 1 235 ? 21.5 45.562 20.922 1 97.38 235 ALA B C 1
ATOM 8977 O O . ALA B 1 235 ? 21.5 46.25 21.938 1 97.38 235 ALA B O 1
ATOM 8978 N N . ALA B 1 236 ? 20.531 45.5 20.109 1 97.25 236 ALA B N 1
ATOM 8979 C CA . ALA B 1 236 ? 19.344 46.344 20.281 1 97.25 236 ALA B CA 1
ATOM 8980 C C . ALA B 1 236 ? 18.266 45.562 21.062 1 97.25 236 ALA B C 1
ATOM 8982 O O . ALA B 1 236 ? 17.109 46 21.094 1 97.25 236 ALA B O 1
ATOM 8983 N N . ASN B 1 237 ? 18.594 44.438 21.594 1 97.44 237 ASN B N 1
ATOM 8984 C CA . ASN B 1 237 ? 17.719 43.594 22.422 1 97.44 237 ASN B CA 1
ATOM 8985 C C . ASN B 1 237 ? 16.578 43 21.594 1 97.44 237 ASN B C 1
ATOM 8987 O O . ASN B 1 237 ? 15.484 42.812 22.094 1 97.44 237 ASN B O 1
ATOM 8991 N N . ALA B 1 238 ? 16.797 42.844 20.328 1 98.25 238 ALA B N 1
ATOM 8992 C CA . ALA B 1 238 ? 15.844 42.219 19.406 1 98.25 238 ALA B CA 1
ATOM 8993 C C . ALA B 1 238 ? 16.25 40.781 19.078 1 98.25 238 ALA B C 1
ATOM 8995 O O . ALA B 1 238 ? 17.406 40.375 19.297 1 98.25 238 ALA B O 1
ATOM 8996 N N . LEU B 1 239 ? 15.305 39.906 18.672 1 98.62 239 LEU B N 1
ATOM 8997 C CA . LEU B 1 239 ? 15.57 38.531 18.281 1 98.62 239 LEU B CA 1
ATOM 8998 C C . LEU B 1 239 ? 15.531 38.375 16.766 1 98.62 239 LEU B C 1
ATOM 9000 O O . LEU B 1 239 ? 14.891 39.156 16.078 1 98.62 239 LEU B O 1
ATOM 9004 N N . VAL B 1 240 ? 16.219 37.406 16.25 1 98.81 240 VAL B N 1
ATOM 9005 C CA . VAL B 1 240 ? 16.328 37.219 14.812 1 98.81 240 VAL B CA 1
ATOM 9006 C C . VAL B 1 240 ? 15.789 35.844 14.43 1 98.81 240 VAL B C 1
ATOM 9008 O O . VAL B 1 240 ? 16.266 34.812 14.922 1 98.81 240 VAL B O 1
ATOM 9011 N N . ALA B 1 241 ? 14.758 35.812 13.617 1 98.81 241 ALA B N 1
ATOM 9012 C CA . ALA B 1 241 ? 14.242 34.594 12.977 1 98.81 241 ALA B CA 1
ATOM 9013 C C . ALA B 1 241 ? 14.734 34.5 11.539 1 98.81 241 ALA B C 1
ATOM 9015 O O . ALA B 1 241 ? 14.797 35.5 10.82 1 98.81 241 ALA B O 1
ATOM 9016 N N . VAL B 1 242 ? 15.148 33.281 11.117 1 98.88 242 VAL B N 1
ATOM 9017 C CA . VAL B 1 242 ? 15.641 33.062 9.766 1 98.88 242 VAL B CA 1
ATOM 9018 C C . VAL B 1 242 ? 14.828 31.938 9.094 1 98.88 242 VAL B C 1
ATOM 9020 O O . VAL B 1 242 ? 14.766 30.812 9.594 1 98.88 242 VAL B O 1
ATOM 9023 N N . ALA B 1 243 ? 14.094 32.281 8.031 1 98.81 243 ALA B N 1
ATOM 9024 C CA . ALA B 1 243 ? 13.523 31.266 7.156 1 98.81 243 ALA B CA 1
ATOM 9025 C C . ALA B 1 243 ? 14.594 30.656 6.258 1 98.81 243 ALA B C 1
ATOM 9027 O O . ALA B 1 243 ? 15.18 31.344 5.422 1 98.81 243 ALA B O 1
ATOM 9028 N N . ALA B 1 244 ? 14.836 29.328 6.449 1 98.75 244 ALA B N 1
ATOM 9029 C CA . ALA B 1 244 ? 15.977 28.734 5.77 1 98.75 244 ALA B CA 1
ATOM 9030 C C . ALA B 1 244 ? 15.57 27.469 5.008 1 98.75 244 ALA B C 1
ATOM 9032 O O . ALA B 1 244 ? 14.664 26.75 5.43 1 98.75 244 ALA B O 1
ATOM 9033 N N . ASP B 1 245 ? 16.219 27.25 3.863 1 98.5 245 ASP B N 1
ATOM 9034 C CA . ASP B 1 245 ? 16.031 26.047 3.066 1 98.5 245 ASP B CA 1
ATOM 9035 C C . ASP B 1 245 ? 16.875 24.891 3.609 1 98.5 245 ASP B C 1
ATOM 9037 O O . ASP B 1 245 ? 18.094 25 3.703 1 98.5 245 ASP B O 1
ATOM 9041 N N . LEU B 1 246 ? 16.25 23.766 3.898 1 98.75 246 LEU B N 1
ATOM 9042 C CA . LEU B 1 246 ? 16.922 22.656 4.562 1 98.75 246 LEU B CA 1
ATOM 9043 C C . LEU B 1 246 ? 18 22.062 3.666 1 98.75 246 LEU B C 1
ATOM 9045 O O . LEU B 1 246 ? 19.062 21.672 4.148 1 98.75 246 LEU B O 1
ATOM 9049 N N . LEU B 1 247 ? 17.719 21.906 2.406 1 98.75 247 LEU B N 1
ATOM 9050 C CA . LEU B 1 247 ? 18.688 21.297 1.499 1 98.75 247 LEU B CA 1
ATOM 9051 C C . LEU B 1 247 ? 19.906 22.203 1.345 1 98.75 247 LEU B C 1
ATOM 9053 O O . LEU B 1 247 ? 21.047 21.703 1.297 1 98.75 247 LEU B O 1
ATOM 9057 N N . ALA B 1 248 ? 19.75 23.531 1.26 1 98.81 248 ALA B N 1
ATOM 9058 C CA . ALA B 1 248 ? 20.859 24.484 1.202 1 98.81 248 ALA B CA 1
ATOM 9059 C C . ALA B 1 248 ? 21.719 24.391 2.455 1 98.81 248 ALA B C 1
ATOM 9061 O O . ALA B 1 248 ? 22.938 24.578 2.391 1 98.81 248 ALA B O 1
ATOM 9062 N N . LEU B 1 249 ? 21.094 24.078 3.547 1 98.75 249 LEU B N 1
ATOM 9063 C CA . LEU B 1 249 ? 21.797 24.047 4.828 1 98.75 249 LEU B CA 1
ATOM 9064 C C . LEU B 1 249 ? 22.734 22.844 4.91 1 98.75 249 LEU B C 1
ATOM 9066 O O . LEU B 1 249 ? 23.531 22.75 5.836 1 98.75 249 LEU B O 1
ATOM 9070 N N . THR B 1 250 ? 22.609 21.891 3.994 1 98.5 250 THR B N 1
ATOM 9071 C CA . THR B 1 250 ? 23.594 20.828 3.939 1 98.5 250 THR B CA 1
ATOM 9072 C C . THR B 1 250 ? 24.953 21.359 3.502 1 98.5 250 THR B C 1
ATOM 9074 O O . THR B 1 250 ? 25.984 20.75 3.785 1 98.5 250 THR B O 1
ATOM 9077 N N . LEU B 1 251 ? 24.984 22.531 2.82 1 98.5 251 LEU B N 1
ATOM 9078 C CA . LEU B 1 251 ? 26.219 23.062 2.258 1 98.5 251 LEU B CA 1
ATOM 9079 C C . LEU B 1 251 ? 26.578 24.391 2.918 1 98.5 251 LEU B C 1
ATOM 9081 O O . LEU B 1 251 ? 27.734 24.812 2.883 1 98.5 251 LEU B O 1
ATOM 9085 N N . LEU B 1 252 ? 25.609 25.125 3.525 1 98.75 252 LEU B N 1
ATOM 9086 C CA . LEU B 1 252 ? 25.812 26.469 4.023 1 98.75 252 LEU B CA 1
ATOM 9087 C C . LEU B 1 252 ? 25.828 26.5 5.551 1 98.75 252 LEU B C 1
ATOM 9089 O O . LEU B 1 252 ? 25.219 25.641 6.191 1 98.75 252 LEU B O 1
ATOM 9093 N N . THR B 1 253 ? 26.531 27.516 6.125 1 98.56 253 THR B N 1
ATOM 9094 C CA . THR B 1 253 ? 26.5 27.734 7.566 1 98.56 253 THR B CA 1
ATOM 9095 C C . THR B 1 253 ? 25.078 27.875 8.078 1 98.56 253 THR B C 1
ATOM 9097 O O . THR B 1 253 ? 24.297 28.688 7.574 1 98.56 253 THR B O 1
ATOM 9100 N N . PRO B 1 254 ? 24.734 27.047 9.055 1 98.56 254 PRO B N 1
ATOM 9101 C CA . PRO B 1 254 ? 23.328 27.078 9.484 1 98.56 254 PRO B CA 1
ATOM 9102 C C . PRO B 1 254 ? 23 28.297 10.344 1 98.56 254 PRO B C 1
ATOM 9104 O O . PRO B 1 254 ? 23.891 28.859 11 1 98.56 254 PRO B O 1
ATOM 9107 N N . PRO B 1 255 ? 21.734 28.656 10.414 1 98.75 255 PRO B N 1
ATOM 9108 C CA . PRO B 1 255 ? 21.297 29.828 11.172 1 98.75 255 PRO B CA 1
ATOM 9109 C C . PRO B 1 255 ? 21.781 29.797 12.625 1 98.75 255 PRO B C 1
ATOM 9111 O O . PRO B 1 255 ? 22.188 30.828 13.164 1 98.75 255 PRO B O 1
ATOM 9114 N N . GLY B 1 256 ? 21.719 28.625 13.234 1 98.38 256 GLY B N 1
ATOM 9115 C CA . GLY B 1 256 ? 22.141 28.516 14.617 1 98.38 256 GLY B CA 1
ATOM 9116 C C . GLY B 1 256 ? 23.594 28.922 14.836 1 98.38 256 GLY B C 1
ATOM 9117 O O . GLY B 1 256 ? 23.938 29.438 15.906 1 98.38 256 GLY B O 1
ATOM 9118 N N . GLU B 1 257 ? 24.406 28.797 13.852 1 97.94 257 GLU B N 1
ATOM 9119 C CA . GLU B 1 257 ? 25.844 29.031 13.977 1 97.94 257 GLU B CA 1
ATOM 9120 C C . GLU B 1 257 ? 26.188 30.484 13.672 1 97.94 257 GLU B C 1
ATOM 9122 O O . GLU B 1 257 ? 27.297 30.953 13.992 1 97.94 257 GLU B O 1
ATOM 9127 N N . PHE B 1 258 ? 25.297 31.266 13.039 1 96.94 258 PHE B N 1
ATOM 9128 C CA . PHE B 1 258 ? 25.609 32.688 12.883 1 96.94 258 PHE B CA 1
ATOM 9129 C C . PHE B 1 258 ? 24.734 33.531 13.797 1 96.94 258 PHE B C 1
ATOM 9131 O O . PHE B 1 258 ? 24.562 34.719 13.562 1 96.94 258 PHE B O 1
ATOM 9138 N N . GLY B 1 259 ? 24.047 32.844 14.727 1 97.38 259 GLY B N 1
ATOM 9139 C CA . GLY B 1 259 ? 23.5 33.531 15.867 1 97.38 259 GLY B CA 1
ATOM 9140 C C . GLY B 1 259 ? 21.984 33.688 15.82 1 97.38 259 GLY B C 1
ATOM 9141 O O . GLY B 1 259 ? 21.375 34.25 16.734 1 97.38 259 GLY B O 1
ATOM 9142 N N . ALA B 1 260 ? 21.297 33.156 14.828 1 98.69 260 ALA B N 1
ATOM 9143 C CA . ALA B 1 260 ? 19.844 33.25 14.758 1 98.69 260 ALA B CA 1
ATOM 9144 C C . ALA B 1 260 ? 19.203 32.656 16.016 1 98.69 260 ALA B C 1
ATOM 9146 O O . ALA B 1 260 ? 19.703 31.688 16.578 1 98.69 260 ALA B O 1
ATOM 9147 N N . ASP B 1 261 ? 18.078 33.25 16.453 1 98.5 261 ASP B N 1
ATOM 9148 C CA . ASP B 1 261 ? 17.344 32.781 17.625 1 98.5 261 ASP B CA 1
ATOM 9149 C C . ASP B 1 261 ? 16.312 31.719 17.234 1 98.5 261 ASP B C 1
ATOM 9151 O O . ASP B 1 261 ? 15.961 30.859 18.047 1 98.5 261 ASP B O 1
ATOM 9155 N N . VAL B 1 262 ? 15.812 31.844 16.047 1 98.44 262 VAL B N 1
ATOM 9156 C CA . VAL B 1 262 ? 14.797 30.953 15.516 1 98.44 262 VAL B CA 1
ATOM 9157 C C . VAL B 1 262 ? 15.109 30.641 14.055 1 98.44 262 VAL B C 1
ATOM 9159 O O . VAL B 1 262 ? 15.594 31.5 13.312 1 98.44 262 VAL B O 1
ATOM 9162 N N . ALA B 1 263 ? 14.961 29.391 13.727 1 98.81 263 ALA B N 1
ATOM 9163 C CA . ALA B 1 263 ? 14.969 28.969 12.32 1 98.81 263 ALA B CA 1
ATOM 9164 C C . ALA B 1 263 ? 13.641 28.328 11.93 1 98.81 263 ALA B C 1
ATOM 9166 O O . ALA B 1 263 ? 13.102 27.5 12.672 1 98.81 263 ALA B O 1
ATOM 9167 N N . ILE B 1 264 ? 13.07 28.781 10.852 1 98.75 264 ILE B N 1
ATOM 9168 C CA . ILE B 1 264 ? 11.812 28.25 10.336 1 98.75 264 ILE B CA 1
ATOM 9169 C C . ILE B 1 264 ? 11.961 27.906 8.852 1 98.75 264 ILE B C 1
ATOM 9171 O O . ILE B 1 264 ? 12.977 28.25 8.234 1 98.75 264 ILE B O 1
ATOM 9175 N N . GLY B 1 265 ? 10.984 27.25 8.297 1 98.31 265 GLY B N 1
ATOM 9176 C CA . GLY B 1 265 ? 10.953 26.938 6.879 1 98.31 265 GLY B CA 1
ATOM 9177 C C . GLY B 1 265 ? 10.047 25.766 6.543 1 98.31 265 GLY B C 1
ATOM 9178 O O . GLY B 1 265 ? 9.219 25.359 7.363 1 98.31 265 GLY B O 1
ATOM 9179 N N . SER B 1 266 ? 10.109 25.359 5.293 1 97.94 266 SER B N 1
ATOM 9180 C CA . SER B 1 266 ? 9.336 24.234 4.793 1 97.94 266 SER B CA 1
ATOM 9181 C C . SER B 1 266 ? 10.234 23.016 4.543 1 97.94 266 SER B C 1
ATOM 9183 O O . SER B 1 266 ? 11.359 23.172 4.074 1 97.94 266 SER B O 1
ATOM 9185 N N . ALA B 1 267 ? 9.695 21.828 4.875 1 98.38 267 ALA B N 1
ATOM 9186 C CA . ALA B 1 267 ? 10.414 20.594 4.57 1 98.38 267 ALA B CA 1
ATOM 9187 C C . ALA B 1 267 ? 9.891 19.953 3.291 1 98.38 267 ALA B C 1
ATOM 9189 O O . ALA B 1 267 ? 10.125 18.766 3.045 1 98.38 267 ALA B O 1
ATOM 9190 N N . GLN B 1 268 ? 9.211 20.703 2.451 1 98.31 268 GLN B N 1
ATOM 9191 C CA . GLN B 1 268 ? 8.531 20.203 1.267 1 98.31 268 GLN B CA 1
ATOM 9192 C C . GLN B 1 268 ? 9.492 19.438 0.358 1 98.31 268 GLN B C 1
ATOM 9194 O O . GLN B 1 268 ? 9.195 18.328 -0.062 1 98.31 268 GLN B O 1
ATOM 9199 N N . ARG B 1 269 ? 10.656 19.953 0.003 1 97.94 269 ARG B N 1
ATOM 9200 C CA . ARG B 1 269 ? 11.5 19.359 -1.029 1 97.94 269 ARG B CA 1
ATOM 9201 C C . ARG B 1 269 ? 12.242 18.141 -0.491 1 97.94 269 ARG B C 1
ATOM 9203 O O . ARG B 1 269 ? 13.078 17.547 -1.19 1 97.94 269 ARG B O 1
ATOM 9210 N N . PHE B 1 270 ? 12.016 17.812 0.796 1 98.5 270 PHE B N 1
ATOM 9211 C CA . PHE B 1 270 ? 12.477 16.531 1.326 1 98.5 270 PHE B CA 1
ATOM 9212 C C . PHE B 1 270 ? 11.453 15.438 1.064 1 98.5 270 PHE B C 1
ATOM 9214 O O . PHE B 1 270 ? 10.922 14.836 2.002 1 98.5 270 PHE B O 1
ATOM 9221 N N . GLY B 1 271 ? 11.102 15.258 -0.139 1 97.94 271 GLY B N 1
ATOM 9222 C CA . GLY B 1 271 ? 10.391 14.078 -0.606 1 97.94 271 GLY B CA 1
ATOM 9223 C C . GLY B 1 271 ? 8.898 14.297 -0.742 1 97.94 271 GLY B C 1
ATOM 9224 O O . GLY B 1 271 ? 8.148 13.367 -1.048 1 97.94 271 GLY B O 1
ATOM 9225 N N . VAL B 1 272 ? 8.312 15.477 -0.497 1 97.94 272 VAL B N 1
ATOM 9226 C CA . VAL B 1 272 ? 6.879 15.727 -0.613 1 97.94 272 VAL B CA 1
ATOM 9227 C C . VAL B 1 272 ? 6.594 16.516 -1.895 1 97.94 272 VAL B C 1
ATOM 9229 O O . VAL B 1 272 ? 7.203 17.547 -2.143 1 97.94 272 VAL B O 1
ATOM 9232 N N . PRO B 1 273 ? 5.656 16.062 -2.758 1 97.25 273 PRO B N 1
ATOM 9233 C CA . PRO B 1 273 ? 5.336 16.766 -4.004 1 97.25 273 PRO B CA 1
ATOM 9234 C C . PRO B 1 273 ? 4.812 18.188 -3.762 1 97.25 273 PRO B C 1
ATOM 9236 O O . PRO B 1 273 ? 4.43 18.531 -2.639 1 97.25 273 PRO B O 1
ATOM 9239 N N . LEU B 1 274 ? 4.727 18.969 -4.793 1 98.06 274 LEU B N 1
ATOM 9240 C CA . LEU B 1 274 ? 4.312 20.375 -4.727 1 98.06 274 LEU B CA 1
ATOM 9241 C C . LEU B 1 274 ? 2.867 20.484 -4.25 1 98.06 274 LEU B C 1
ATOM 9243 O O . LEU B 1 274 ? 2.553 21.328 -3.404 1 98.06 274 LEU B O 1
ATOM 9247 N N . GLY B 1 275 ? 1.994 19.594 -4.836 1 97.5 275 GLY B N 1
ATOM 9248 C CA . GLY B 1 275 ? 0.613 19.484 -4.398 1 97.5 275 GLY B CA 1
ATOM 9249 C C . GLY B 1 275 ? -0.194 20.75 -4.633 1 97.5 275 GLY B C 1
ATOM 9250 O O . GLY B 1 275 ? -1.162 21.016 -3.918 1 97.5 275 GLY B O 1
ATOM 9251 N N . PHE B 1 276 ? 0.303 21.656 -5.555 1 97.94 276 PHE B N 1
ATOM 9252 C CA . PHE B 1 276 ? -0.357 22.938 -5.789 1 97.94 276 PHE B CA 1
ATOM 9253 C C . PHE B 1 276 ? -0.435 23.75 -4.504 1 97.94 276 PHE B C 1
ATOM 9255 O O . PHE B 1 276 ? -1.438 24.406 -4.242 1 97.94 276 PHE B O 1
ATOM 9262 N N . GLY B 1 277 ? 0.556 23.547 -3.633 1 96.19 277 GLY B N 1
ATOM 9263 C CA . GLY B 1 277 ? 0.661 24.375 -2.438 1 96.19 277 GLY B CA 1
ATOM 9264 C C . GLY B 1 277 ? 0.665 23.562 -1.155 1 96.19 277 GLY B C 1
ATOM 9265 O O . GLY B 1 277 ? 0.942 24.094 -0.079 1 96.19 277 GLY B O 1
ATOM 9266 N N . GLY B 1 278 ? 0.346 22.25 -1.25 1 94.62 278 GLY B N 1
ATOM 9267 C CA . GLY B 1 278 ? 0.416 21.484 -0.025 1 94.62 278 GLY B CA 1
ATOM 9268 C C . GLY B 1 278 ? -0.484 20.25 -0.044 1 94.62 278 GLY B C 1
ATOM 9269 O O . GLY B 1 278 ? -1.146 19.984 -1.047 1 94.62 278 GLY B O 1
ATOM 9270 N N . PRO B 1 279 ? -0.406 19.578 1.136 1 95.94 279 PRO B N 1
ATOM 9271 C CA . PRO B 1 279 ? 0.193 20.016 2.4 1 95.94 279 PRO B CA 1
ATOM 9272 C C . PRO B 1 279 ? 1.677 19.672 2.5 1 95.94 279 PRO B C 1
ATOM 9274 O O . PRO B 1 279 ? 2.143 18.734 1.846 1 95.94 279 PRO B O 1
ATOM 9277 N N . HIS B 1 280 ? 2.457 20.5 3.307 1 96.56 280 HIS B N 1
ATOM 9278 C CA . HIS B 1 280 ? 3.865 20.266 3.615 1 96.56 280 HIS B CA 1
ATOM 9279 C C . HIS B 1 280 ? 4.152 20.516 5.094 1 96.56 280 HIS B C 1
ATOM 9281 O O . HIS B 1 280 ? 3.447 21.281 5.75 1 96.56 280 HIS B O 1
ATOM 9287 N N . ALA B 1 281 ? 5.184 19.906 5.613 1 97.5 281 ALA B N 1
ATOM 9288 C CA . ALA B 1 281 ? 5.598 20.156 6.992 1 97.5 281 ALA B CA 1
ATOM 9289 C C . ALA B 1 281 ? 6.5 21.375 7.086 1 97.5 281 ALA B C 1
ATOM 9291 O O . ALA B 1 281 ? 7.598 21.391 6.527 1 97.5 281 ALA B O 1
ATOM 9292 N N . ALA B 1 282 ? 6.02 22.406 7.727 1 97.94 282 ALA B N 1
ATOM 9293 C CA . ALA B 1 282 ? 6.926 23.469 8.125 1 97.94 282 ALA B CA 1
ATOM 9294 C C . ALA B 1 282 ? 7.652 23.125 9.422 1 97.94 282 ALA B C 1
ATOM 9296 O O . ALA B 1 282 ? 7.18 22.297 10.203 1 97.94 282 ALA B O 1
ATOM 9297 N N . TYR B 1 283 ? 8.812 23.656 9.602 1 98.25 283 TYR B N 1
ATOM 9298 C CA . TYR B 1 283 ? 9.547 23.375 10.836 1 98.25 283 TYR B CA 1
ATOM 9299 C C . TYR B 1 283 ? 9.773 24.656 11.625 1 98.25 283 TYR B C 1
ATOM 9301 O O . TYR B 1 283 ? 9.641 25.766 11.086 1 98.25 283 TYR B O 1
ATOM 9309 N N . PHE B 1 284 ? 9.969 24.562 12.867 1 98.06 284 PHE B N 1
ATOM 9310 C CA . PHE B 1 284 ? 10.297 25.609 13.836 1 98.06 284 PHE B CA 1
ATOM 9311 C C . PHE B 1 284 ? 11.352 25.125 14.812 1 98.06 284 PHE B C 1
ATOM 9313 O O . PHE B 1 284 ? 11.141 24.141 15.523 1 98.06 284 PHE B O 1
ATOM 9320 N N . SER B 1 285 ? 12.492 25.734 14.797 1 98.25 285 SER B N 1
ATOM 9321 C CA . SER B 1 285 ? 13.586 25.359 15.688 1 98.25 285 SER B CA 1
ATOM 9322 C C . SER B 1 285 ? 14.117 26.562 16.438 1 98.25 285 SER B C 1
ATOM 9324 O O . SER B 1 285 ? 14.109 27.688 15.93 1 98.25 285 SER B O 1
ATOM 9326 N N . THR B 1 286 ? 14.523 26.406 17.641 1 97.94 286 THR B N 1
ATOM 9327 C CA . THR B 1 286 ? 14.961 27.531 18.469 1 97.94 286 THR B CA 1
ATOM 9328 C C . THR B 1 286 ? 15.977 27.094 19.5 1 97.94 286 THR B C 1
ATOM 9330 O O . THR B 1 286 ? 16.422 25.938 19.5 1 97.94 286 THR B O 1
ATOM 9333 N N . LYS B 1 287 ? 16.406 28.047 20.281 1 97.19 287 LYS B N 1
ATOM 9334 C CA . LYS B 1 287 ? 17.359 27.812 21.359 1 97.19 287 LYS B CA 1
ATOM 9335 C C . LYS B 1 287 ? 16.688 27.141 22.562 1 97.19 287 LYS B C 1
ATOM 9337 O O . LYS B 1 287 ? 15.477 27.281 22.766 1 97.19 287 LYS B O 1
ATOM 9342 N N . ASP B 1 288 ? 17.484 26.438 23.328 1 94.31 288 ASP B N 1
ATOM 9343 C CA . ASP B 1 288 ? 16.984 25.734 24.5 1 94.31 288 ASP B CA 1
ATOM 9344 C C . ASP B 1 288 ? 16.328 26.688 25.484 1 94.31 288 ASP B C 1
ATOM 9346 O O . ASP B 1 288 ? 15.32 26.328 26.109 1 94.31 288 ASP B O 1
ATOM 9350 N N . ALA B 1 289 ? 16.766 27.828 25.594 1 94.25 289 ALA B N 1
ATOM 9351 C CA . ALA B 1 289 ? 16.281 28.812 26.562 1 94.25 289 ALA B CA 1
ATOM 9352 C C . ALA B 1 289 ? 14.859 29.234 26.234 1 94.25 289 ALA B C 1
ATOM 9354 O O . ALA B 1 289 ? 14.148 29.75 27.109 1 94.25 289 ALA B O 1
ATOM 9355 N N . PHE B 1 290 ? 14.438 29.031 25.016 1 94.56 290 PHE B N 1
ATOM 9356 C CA . PHE B 1 290 ? 13.148 29.562 24.578 1 94.56 290 PHE B CA 1
ATOM 9357 C C . PHE B 1 290 ? 12.125 28.453 24.438 1 94.56 290 PHE B C 1
ATOM 9359 O O . PHE B 1 290 ? 11.008 28.672 23.969 1 94.56 290 PHE B O 1
ATOM 9366 N N . LYS B 1 291 ? 12.398 27.219 24.828 1 90.12 291 LYS B N 1
ATOM 9367 C CA . LYS B 1 291 ? 11.625 26.016 24.547 1 90.12 291 LYS B CA 1
ATOM 9368 C C . LYS B 1 291 ? 10.211 26.125 25.109 1 90.12 291 LYS B C 1
ATOM 9370 O O . LYS B 1 291 ? 9.266 25.562 24.547 1 90.12 291 LYS B O 1
ATOM 9375 N N . ARG B 1 292 ? 9.914 26.828 26.125 1 89 292 ARG B N 1
ATOM 9376 C CA . ARG B 1 292 ? 8.609 26.922 26.766 1 89 292 ARG B CA 1
ATOM 9377 C C . ARG B 1 292 ? 7.66 27.797 25.953 1 89 292 ARG B C 1
ATOM 9379 O O . ARG B 1 292 ? 6.445 27.766 26.156 1 89 292 ARG B O 1
ATOM 9386 N N . ASP B 1 293 ? 8.25 28.594 25.062 1 91.69 293 ASP B N 1
ATOM 9387 C CA . ASP B 1 293 ? 7.434 29.516 24.281 1 91.69 293 ASP B CA 1
ATOM 9388 C C . ASP B 1 293 ? 7.258 29.016 22.844 1 91.69 293 ASP B C 1
ATOM 9390 O O . ASP B 1 293 ? 6.551 29.641 22.047 1 91.69 293 ASP B O 1
ATOM 9394 N N . MET B 1 294 ? 7.867 27.953 22.578 1 92.38 294 MET B N 1
ATOM 9395 C CA . MET B 1 294 ? 7.824 27.422 21.219 1 92.38 294 MET B CA 1
ATOM 9396 C C . MET B 1 294 ? 6.414 26.969 20.844 1 92.38 294 MET B C 1
ATOM 9398 O O . MET B 1 294 ? 5.715 26.375 21.656 1 92.38 294 MET B O 1
ATOM 9402 N N . PRO B 1 295 ? 5.969 27.219 19.641 1 92.81 295 PRO B N 1
ATOM 9403 C CA . PRO B 1 295 ? 4.664 26.719 19.188 1 92.81 295 PRO B CA 1
ATOM 9404 C C . PRO B 1 295 ? 4.707 25.25 18.766 1 92.81 295 PRO B C 1
ATOM 9406 O O . PRO B 1 295 ? 5.785 24.719 18.5 1 92.81 295 PRO B O 1
ATOM 9409 N N . GLY B 1 296 ? 3.535 24.625 18.75 1 90.12 296 GLY B N 1
ATOM 9410 C CA . GLY B 1 296 ? 3.404 23.297 18.203 1 90.12 296 GLY B CA 1
ATOM 9411 C C . GLY B 1 296 ? 3.771 22.203 19.188 1 90.12 296 GLY B C 1
ATOM 9412 O O . GLY B 1 296 ? 4.191 22.5 20.312 1 90.12 296 GLY B O 1
ATOM 9413 N N . ARG B 1 297 ? 3.727 20.984 18.719 1 91.12 297 ARG B N 1
ATOM 9414 C CA . ARG B 1 297 ? 3.965 19.797 19.562 1 91.12 297 ARG B CA 1
ATOM 9415 C C . ARG B 1 297 ? 5.449 19.453 19.594 1 91.12 297 ARG B C 1
ATOM 9417 O O . ARG B 1 297 ? 6.184 19.734 18.656 1 91.12 297 ARG B O 1
ATOM 9424 N N . LEU B 1 298 ? 5.867 18.906 20.719 1 92.75 298 LEU B N 1
ATOM 9425 C CA . LEU B 1 298 ? 7.242 18.469 20.922 1 92.75 298 LEU B CA 1
ATOM 9426 C C . LEU B 1 298 ? 7.293 17.016 21.391 1 92.75 298 LEU B C 1
ATOM 9428 O O . LEU B 1 298 ? 6.598 16.656 22.344 1 92.75 298 LEU B O 1
ATOM 9432 N N . VAL B 1 299 ? 8.094 16.188 20.703 1 94.88 299 VAL B N 1
ATOM 9433 C CA . VAL B 1 299 ? 8.312 14.805 21.125 1 94.88 299 VAL B CA 1
ATOM 9434 C C . VAL B 1 299 ? 9.547 14.734 22.016 1 94.88 299 VAL B C 1
ATOM 9436 O O . VAL B 1 299 ? 10.562 15.375 21.734 1 94.88 299 VAL B O 1
ATOM 9439 N N . GLY B 1 300 ? 9.414 14.086 23.094 1 94.12 300 GLY B N 1
ATOM 9440 C CA . GLY B 1 300 ? 10.531 13.906 24 1 94.12 300 GLY B CA 1
ATOM 9441 C C . GLY B 1 300 ? 10.672 12.484 24.5 1 94.12 300 GLY B C 1
ATOM 9442 O O . GLY B 1 300 ? 9.75 11.68 24.375 1 94.12 300 GLY B O 1
ATOM 9443 N N . VAL B 1 301 ? 11.875 12.172 25.047 1 94.25 301 VAL B N 1
ATOM 9444 C CA . VAL B 1 301 ? 12.188 10.844 25.578 1 94.25 301 VAL B CA 1
ATOM 9445 C C . VAL B 1 301 ? 11.789 10.781 27.062 1 94.25 301 VAL B C 1
ATOM 9447 O O . VAL B 1 301 ? 12 11.742 27.797 1 94.25 301 VAL B O 1
ATOM 9450 N N . SER B 1 302 ? 11.148 9.758 27.406 1 94.94 302 SER B N 1
ATOM 9451 C CA . SER B 1 302 ? 10.844 9.391 28.797 1 94.94 302 SER B CA 1
ATOM 9452 C C . SER B 1 302 ? 11.156 7.922 29.047 1 94.94 302 SER B C 1
ATOM 9454 O O . SER B 1 302 ? 12 7.332 28.375 1 94.94 302 SER B O 1
ATOM 9456 N N . VAL B 1 303 ? 10.672 7.422 30.125 1 95.69 303 VAL B N 1
ATOM 9457 C CA . VAL B 1 303 ? 10.805 6.004 30.438 1 95.69 303 VAL B CA 1
ATOM 9458 C C . VAL B 1 303 ? 9.438 5.43 30.812 1 95.69 303 VAL B C 1
ATOM 9460 O O . VAL B 1 303 ? 8.523 6.176 31.156 1 95.69 303 VAL B O 1
ATOM 9463 N N . ASP B 1 304 ? 9.305 4.164 30.703 1 95.94 304 ASP B N 1
ATOM 9464 C CA . ASP B 1 304 ? 8.07 3.531 31.156 1 95.94 304 ASP B CA 1
ATOM 9465 C C . ASP B 1 304 ? 8.234 2.986 32.594 1 95.94 304 ASP B C 1
ATOM 9467 O O . ASP B 1 304 ? 9.25 3.238 33.25 1 95.94 304 ASP B O 1
ATOM 9471 N N . ARG B 1 305 ? 7.254 2.316 33.125 1 94.56 305 ARG B N 1
ATOM 9472 C CA . ARG B 1 305 ? 7.227 1.877 34.531 1 94.56 305 ARG B CA 1
ATOM 9473 C C . ARG B 1 305 ? 8.359 0.895 34.812 1 94.56 305 ARG B C 1
ATOM 9475 O O . ARG B 1 305 ? 8.695 0.649 35.969 1 94.56 305 ARG B O 1
ATOM 9482 N N . PHE B 1 306 ? 9.031 0.302 33.812 1 94.06 306 PHE B N 1
ATOM 9483 C CA . PHE B 1 306 ? 10.133 -0.633 33.969 1 94.06 306 PHE B CA 1
ATOM 9484 C C . PHE B 1 306 ? 11.469 0.058 33.75 1 94.06 306 PHE B C 1
ATOM 9486 O O . PHE B 1 306 ? 12.523 -0.589 33.75 1 94.06 306 PHE B O 1
ATOM 9493 N N . GLY B 1 307 ? 11.422 1.306 33.406 1 93.5 307 GLY B N 1
ATOM 9494 C CA . GLY B 1 307 ? 12.641 2.047 33.156 1 93.5 307 GLY B CA 1
ATOM 9495 C C . GLY B 1 307 ? 13.094 1.986 31.703 1 93.5 307 GLY B C 1
ATOM 9496 O O . GLY B 1 307 ? 14.156 2.51 31.359 1 93.5 307 GLY B O 1
ATOM 9497 N N . LYS B 1 308 ? 12.359 1.396 30.859 1 92.56 308 LYS B N 1
ATOM 9498 C CA . LYS B 1 308 ? 12.664 1.327 29.438 1 92.56 308 LYS B CA 1
ATOM 9499 C C . LYS B 1 308 ? 12.391 2.662 28.75 1 92.56 308 LYS B C 1
ATOM 9501 O O . LYS B 1 308 ? 11.391 3.318 29.031 1 92.56 308 LYS B O 1
ATOM 9506 N N . PRO B 1 309 ? 13.281 3.049 27.859 1 93.75 309 PRO B N 1
ATOM 9507 C CA . PRO B 1 309 ? 13.031 4.293 27.125 1 93.75 309 PRO B CA 1
ATOM 9508 C C . PRO B 1 309 ? 11.711 4.277 26.359 1 93.75 309 PRO B C 1
ATOM 9510 O O . PRO B 1 309 ? 11.344 3.258 25.766 1 93.75 309 PRO B O 1
ATOM 9513 N N . ALA B 1 310 ? 11.016 5.348 26.453 1 95.56 310 ALA B N 1
ATOM 9514 C CA . ALA B 1 310 ? 9.734 5.551 25.781 1 95.56 310 ALA B CA 1
ATOM 9515 C C . ALA B 1 310 ? 9.594 6.988 25.297 1 95.56 310 ALA B C 1
ATOM 9517 O O . ALA B 1 310 ? 10.164 7.91 25.875 1 95.56 310 ALA B O 1
ATOM 9518 N N . LEU B 1 311 ? 8.914 7.156 24.219 1 96.56 311 LEU B N 1
ATOM 9519 C CA . LEU B 1 311 ? 8.68 8.477 23.641 1 96.56 311 LEU B CA 1
ATOM 9520 C C . LEU B 1 311 ? 7.293 8.992 24 1 96.56 311 LEU B C 1
ATOM 9522 O O . LEU B 1 311 ? 6.371 8.195 24.219 1 96.56 311 LEU B O 1
ATOM 9526 N N . ARG B 1 312 ? 7.102 10.266 24.062 1 95.06 312 ARG B N 1
ATOM 9527 C CA . ARG B 1 312 ? 5.828 10.922 24.344 1 95.06 312 ARG B CA 1
ATOM 9528 C C . ARG B 1 312 ? 5.848 12.375 23.891 1 95.06 312 ARG B C 1
ATOM 9530 O O . ARG B 1 312 ? 6.906 12.922 23.578 1 95.06 312 ARG B O 1
ATOM 9537 N N . LEU B 1 313 ? 4.66 12.984 23.797 1 92.06 313 LEU B N 1
ATOM 9538 C CA . LEU B 1 313 ? 4.598 14.438 23.641 1 92.06 313 LEU B CA 1
ATOM 9539 C C . LEU B 1 313 ? 5.039 15.141 24.922 1 92.06 313 LEU B C 1
ATOM 9541 O O . LEU B 1 313 ? 4.621 14.766 26.016 1 92.06 313 LEU B O 1
ATOM 9545 N N . ALA B 1 314 ? 5.906 16.094 24.734 1 90.69 314 ALA B N 1
ATOM 9546 C CA . ALA B 1 314 ? 6.484 16.781 25.875 1 90.69 314 ALA B CA 1
ATOM 9547 C C . ALA B 1 314 ? 5.938 18.203 25.984 1 90.69 314 ALA B C 1
ATOM 9549 O O . ALA B 1 314 ? 5.484 18.781 25 1 90.69 314 ALA B O 1
ATOM 9550 N N . MET B 1 315 ? 5.941 18.75 27.172 1 86.25 315 MET B N 1
ATOM 9551 C CA . MET B 1 315 ? 5.605 20.141 27.484 1 86.25 315 MET B CA 1
ATOM 9552 C C . MET B 1 315 ? 4.246 20.516 26.906 1 86.25 315 MET B C 1
ATOM 9554 O O . MET B 1 315 ? 4.117 21.531 26.219 1 86.25 315 MET B O 1
ATOM 9558 N N . GLN B 1 316 ? 3.312 19.766 27.156 1 79 316 GLN B N 1
ATOM 9559 C CA . GLN B 1 316 ? 1.98 19.953 26.594 1 79 316 GLN B CA 1
ATOM 9560 C C . GLN B 1 316 ? 1.276 21.141 27.234 1 79 316 GLN B C 1
ATOM 9562 O O . GLN B 1 316 ? 0.299 21.672 26.688 1 79 316 GLN B O 1
ATOM 9567 N N . THR B 1 317 ? 1.778 21.625 28.375 1 74.12 317 THR B N 1
ATOM 9568 C CA . THR B 1 317 ? 1.166 22.75 29.078 1 74.12 317 THR B CA 1
ATOM 9569 C C . THR B 1 317 ? 1.3 24.031 28.266 1 74.12 317 THR B C 1
ATOM 9571 O O . THR B 1 317 ? 0.688 25.047 28.594 1 74.12 317 THR B O 1
ATOM 9574 N N . ARG B 1 318 ? 1.956 23.969 27.188 1 74.44 318 ARG B N 1
ATOM 9575 C CA . ARG B 1 318 ? 2.08 25.109 26.281 1 74.44 318 ARG B CA 1
ATOM 9576 C C . ARG B 1 318 ? 0.893 25.172 25.328 1 74.44 318 ARG B C 1
ATOM 9578 O O . ARG B 1 318 ? 0.594 26.234 24.766 1 74.44 318 ARG B O 1
ATOM 9585 N N . GLU B 1 319 ? 0.25 24.094 25.219 1 74.94 319 GLU B N 1
ATOM 9586 C CA . GLU B 1 319 ? -0.707 23.922 24.141 1 74.94 319 GLU B CA 1
ATOM 9587 C C . GLU B 1 319 ? -2.072 24.5 24.5 1 74.94 319 GLU B C 1
ATOM 9589 O O . GLU B 1 319 ? -2.383 24.672 25.688 1 74.94 319 GLU B O 1
ATOM 9594 N N . GLN B 1 320 ? -2.854 24.766 23.547 1 75.62 320 GLN B N 1
ATOM 9595 C CA . GLN B 1 320 ? -4.105 25.5 23.688 1 75.62 320 GLN B CA 1
ATOM 9596 C C . GLN B 1 320 ? -5.148 24.672 24.438 1 75.62 320 GLN B C 1
ATOM 9598 O O . GLN B 1 320 ? -6.043 25.234 25.078 1 75.62 320 GLN B O 1
ATOM 9603 N N . HIS B 1 321 ? -5.012 23.375 24.375 1 69.75 321 HIS B N 1
ATOM 9604 C CA . HIS B 1 321 ? -6.008 22.578 25.078 1 69.75 321 HIS B CA 1
ATOM 9605 C C . HIS B 1 321 ? -5.879 22.719 26.578 1 69.75 321 HIS B C 1
ATOM 9607 O O . HIS B 1 321 ? -6.828 22.453 27.328 1 69.75 321 HIS B O 1
ATOM 9613 N N . ILE B 1 322 ? -4.699 23.234 26.984 1 70.12 322 ILE B N 1
ATOM 9614 C CA . ILE B 1 322 ? -4.473 23.438 28.422 1 70.12 322 ILE B CA 1
ATOM 9615 C C . ILE B 1 322 ? -4.512 24.938 28.734 1 70.12 322 ILE B C 1
ATOM 9617 O O . ILE B 1 322 ? -5.219 25.359 29.656 1 70.12 322 ILE B O 1
ATOM 9621 N N . ARG B 1 323 ? -3.916 25.75 27.938 1 74.88 323 ARG B N 1
ATOM 9622 C CA . ARG B 1 323 ? -3.723 27.156 28.281 1 74.88 323 ARG B CA 1
ATOM 9623 C C . ARG B 1 323 ? -4.836 28.031 27.688 1 74.88 323 ARG B C 1
ATOM 9625 O O . ARG B 1 323 ? -5.016 29.172 28.094 1 74.88 323 ARG B O 1
ATOM 9632 N N . ARG B 1 324 ? -5.586 27.531 26.812 1 79.06 324 ARG B N 1
ATOM 9633 C CA . ARG B 1 324 ? -6.715 28.234 26.203 1 79.06 324 ARG B CA 1
ATOM 9634 C C . ARG B 1 324 ? -6.312 29.625 25.719 1 79.06 324 ARG B C 1
ATOM 9636 O O . ARG B 1 324 ? -5.391 29.75 24.922 1 79.06 324 ARG B O 1
ATOM 9643 N N . GLU B 1 325 ? -6.859 30.703 26.328 1 75.06 325 GLU B N 1
ATOM 9644 C CA . GLU B 1 325 ? -6.613 32.062 25.828 1 75.06 325 GLU B CA 1
ATOM 9645 C C . GLU B 1 325 ? -5.184 32.5 26.141 1 75.06 325 GLU B C 1
ATOM 9647 O O . GLU B 1 325 ? -4.688 33.438 25.531 1 75.06 325 GLU B O 1
ATOM 9652 N N . LYS B 1 326 ? -4.539 31.828 26.938 1 75.69 326 LYS B N 1
ATOM 9653 C CA . LYS B 1 326 ? -3.158 32.156 27.281 1 75.69 326 LYS B CA 1
ATOM 9654 C C . LYS B 1 326 ? -2.174 31.328 26.469 1 75.69 326 LYS B C 1
ATOM 9656 O O . LYS B 1 326 ? -0.96 31.422 26.656 1 75.69 326 LYS B O 1
ATOM 9661 N N . ALA B 1 327 ? -2.766 30.609 25.562 1 79.25 327 ALA B N 1
ATOM 9662 C CA . ALA B 1 327 ? -1.891 29.781 24.734 1 79.25 327 ALA B CA 1
ATOM 9663 C C . ALA B 1 327 ? -1.011 30.641 23.828 1 79.25 327 ALA B C 1
ATOM 9665 O O . ALA B 1 327 ? -1.396 31.75 23.453 1 79.25 327 ALA B O 1
ATOM 9666 N N . THR B 1 328 ? 0.161 30.094 23.484 1 73.94 328 THR B N 1
ATOM 9667 C CA . THR B 1 328 ? 1.13 30.781 22.656 1 73.94 328 THR B CA 1
ATOM 9668 C C . THR B 1 328 ? 0.718 30.734 21.188 1 73.94 328 THR B C 1
ATOM 9670 O O . THR B 1 328 ? 1.209 31.516 20.359 1 73.94 328 THR B O 1
ATOM 9673 N N . SER B 1 329 ? -0.049 29.812 20.906 1 85.69 329 SER B N 1
ATOM 9674 C CA . SER B 1 329 ? -0.496 29.562 19.531 1 85.69 329 SER B CA 1
ATOM 9675 C C . SER B 1 329 ? -1.83 28.812 19.516 1 85.69 329 SER B C 1
ATOM 9677 O O . SER B 1 329 ? -2.188 28.156 20.5 1 85.69 329 SER B O 1
ATOM 9679 N N . ASN B 1 330 ? -2.578 29.016 18.438 1 89.38 330 ASN B N 1
ATOM 9680 C CA . ASN B 1 330 ? -3.816 28.266 18.312 1 89.38 330 ASN B CA 1
ATOM 9681 C C . ASN B 1 330 ? -3.615 26.984 17.5 1 89.38 330 ASN B C 1
ATOM 9683 O O . ASN B 1 330 ? -4.57 26.25 17.25 1 89.38 330 ASN B O 1
ATOM 9687 N N . ILE B 1 331 ? -2.307 26.703 17.109 1 88.31 331 ILE B N 1
ATOM 9688 C CA . ILE B 1 331 ? -2.035 25.531 16.266 1 88.31 331 ILE B CA 1
ATOM 9689 C C . ILE B 1 331 ? -2.295 24.25 17.062 1 88.31 331 ILE B C 1
ATOM 9691 O O . ILE B 1 331 ? -1.753 24.078 18.156 1 88.31 331 ILE B O 1
ATOM 9695 N N . CYS B 1 332 ? -3.154 23.438 16.531 1 80.75 332 CYS B N 1
ATOM 9696 C CA . CYS B 1 332 ? -3.477 22.125 17.078 1 80.75 332 CYS B CA 1
ATOM 9697 C C . CYS B 1 332 ? -3.113 21.016 16.109 1 80.75 332 CYS B C 1
ATOM 9699 O O . CYS B 1 332 ? -2.527 20.016 16.5 1 80.75 332 CYS B O 1
ATOM 9701 N N . THR B 1 333 ? -3.488 21.25 14.859 1 79.94 333 THR B N 1
ATOM 9702 C CA . THR B 1 333 ? -3.127 20.328 13.797 1 79.94 333 THR B CA 1
ATOM 9703 C C . THR B 1 333 ? -1.739 20.641 13.25 1 79.94 333 THR B C 1
ATOM 9705 O O . THR B 1 333 ? -1.434 21.797 12.953 1 79.94 333 THR B O 1
ATOM 9708 N N . ALA B 1 334 ? -0.936 19.578 13.211 1 86.88 334 ALA B N 1
ATOM 9709 C CA . ALA B 1 334 ? 0.363 19.719 12.555 1 86.88 334 ALA B CA 1
ATOM 9710 C C . ALA B 1 334 ? 0.357 19.062 11.18 1 86.88 334 ALA B C 1
ATOM 9712 O O . ALA B 1 334 ? -0.691 18.969 10.539 1 86.88 334 ALA B O 1
ATOM 9713 N N . GLN B 1 335 ? 1.399 18.875 10.531 1 94.81 335 GLN B N 1
ATOM 9714 C CA . GLN B 1 335 ? 1.587 18.141 9.281 1 94.81 335 GLN B CA 1
ATOM 9715 C C . GLN B 1 335 ? 2.414 16.875 9.508 1 94.81 335 GLN B C 1
ATOM 9717 O O . GLN B 1 335 ? 3.412 16.641 8.828 1 94.81 335 GLN B O 1
ATOM 9722 N N . VAL B 1 336 ? 1.849 16.016 10.438 1 95.5 336 VAL B N 1
ATOM 9723 C CA . VAL B 1 336 ? 2.629 14.906 10.969 1 95.5 336 VAL B CA 1
ATOM 9724 C C . VAL B 1 336 ? 2.953 13.922 9.852 1 95.5 336 VAL B C 1
ATOM 9726 O O . VAL B 1 336 ? 4.09 13.445 9.742 1 95.5 336 VAL B O 1
ATOM 9729 N N . LEU B 1 337 ? 1.982 13.531 9.023 1 96.44 337 LEU B N 1
ATOM 9730 C CA . LEU B 1 337 ? 2.223 12.57 7.949 1 96.44 337 LEU B CA 1
ATOM 9731 C C . LEU B 1 337 ? 3.338 13.055 7.027 1 96.44 337 LEU B C 1
ATOM 9733 O O . LEU B 1 337 ? 4.211 12.273 6.637 1 96.44 337 LEU B O 1
ATOM 9737 N N . LEU B 1 338 ? 3.324 14.391 6.688 1 97.62 338 LEU B N 1
ATOM 9738 C CA . LEU B 1 338 ? 4.324 14.969 5.797 1 97.62 338 LEU B CA 1
ATOM 9739 C C . LEU B 1 338 ? 5.676 15.086 6.5 1 97.62 338 LEU B C 1
ATOM 9741 O O . LEU B 1 338 ? 6.723 14.93 5.867 1 97.62 338 LEU B O 1
ATOM 9745 N N . ALA B 1 339 ? 5.625 15.406 7.812 1 97.75 339 ALA B N 1
ATOM 9746 C CA . ALA B 1 339 ? 6.863 15.398 8.594 1 97.75 339 ALA B CA 1
ATOM 9747 C C . ALA B 1 339 ? 7.496 14.008 8.602 1 97.75 339 ALA B C 1
ATOM 9749 O O . ALA B 1 339 ? 8.719 13.883 8.523 1 97.75 339 ALA B O 1
ATOM 9750 N N . ASN B 1 340 ? 6.668 12.977 8.727 1 97.69 340 ASN B N 1
ATOM 9751 C CA . ASN B 1 340 ? 7.164 11.602 8.672 1 97.69 340 ASN B CA 1
ATOM 9752 C C . ASN B 1 340 ? 7.797 11.289 7.316 1 97.69 340 ASN B C 1
ATOM 9754 O O . ASN B 1 340 ? 8.836 10.625 7.246 1 97.69 340 ASN B O 1
ATOM 9758 N N . ILE B 1 341 ? 7.219 11.75 6.23 1 98.25 341 ILE B N 1
ATOM 9759 C CA . ILE B 1 341 ? 7.77 11.531 4.898 1 98.25 341 ILE B CA 1
ATOM 9760 C C . ILE B 1 341 ? 9.125 12.219 4.785 1 98.25 341 ILE B C 1
ATOM 9762 O O . ILE B 1 341 ? 10.102 11.617 4.328 1 98.25 341 ILE B O 1
ATOM 9766 N N . ALA B 1 342 ? 9.195 13.477 5.281 1 98.5 342 ALA B N 1
ATOM 9767 C CA . ALA B 1 342 ? 10.445 14.242 5.207 1 98.5 342 ALA B CA 1
ATOM 9768 C C . ALA B 1 342 ? 11.539 13.578 6.039 1 98.5 342 ALA B C 1
ATOM 9770 O O . ALA B 1 342 ? 12.695 13.523 5.617 1 98.5 342 ALA B O 1
ATOM 9771 N N . SER B 1 343 ? 11.141 13.109 7.195 1 97.94 343 SER B N 1
ATOM 9772 C CA . SER B 1 343 ? 12.109 12.438 8.055 1 97.94 343 SER B CA 1
ATOM 9773 C C . SER B 1 343 ? 12.641 11.164 7.402 1 97.94 343 SER B C 1
ATOM 9775 O O . SER B 1 343 ? 13.836 10.898 7.434 1 97.94 343 SER B O 1
ATOM 9777 N N . MET B 1 344 ? 11.773 10.359 6.777 1 98.69 344 MET B N 1
ATOM 9778 C CA . MET B 1 344 ? 12.188 9.109 6.148 1 98.69 344 MET B CA 1
ATOM 9779 C C . MET B 1 344 ? 13 9.367 4.887 1 98.69 344 MET B C 1
ATOM 9781 O O . MET B 1 344 ? 13.875 8.578 4.531 1 98.69 344 MET B O 1
ATOM 9785 N N . TYR B 1 345 ? 12.695 10.5 4.203 1 98.62 345 TYR B N 1
ATOM 9786 C CA . TYR B 1 345 ? 13.539 10.938 3.094 1 98.62 345 TYR B CA 1
ATOM 9787 C C . TYR B 1 345 ? 14.984 11.117 3.541 1 98.62 345 TYR B C 1
ATOM 9789 O O . TYR B 1 345 ? 15.906 10.664 2.863 1 98.62 345 TYR B O 1
ATOM 9797 N N . ALA B 1 346 ? 15.156 11.766 4.688 1 98.81 346 ALA B N 1
ATOM 9798 C CA . ALA B 1 346 ? 16.5 11.992 5.234 1 98.81 346 ALA B CA 1
ATOM 9799 C C . ALA B 1 346 ? 17.125 10.68 5.695 1 98.81 346 ALA B C 1
ATOM 9801 O O . ALA B 1 346 ? 18.328 10.477 5.543 1 98.81 346 ALA B O 1
ATOM 9802 N N . VAL B 1 347 ? 16.344 9.82 6.266 1 98.5 347 VAL B N 1
ATOM 9803 C CA . VAL B 1 347 ? 16.812 8.508 6.695 1 98.5 347 VAL B CA 1
ATOM 9804 C C . VAL B 1 347 ? 17.281 7.707 5.484 1 98.5 347 VAL B C 1
ATOM 9806 O O . VAL B 1 347 ? 18.328 7.047 5.535 1 98.5 347 VAL B O 1
ATOM 9809 N N . TYR B 1 348 ? 16.562 7.77 4.391 1 98 348 TYR B N 1
ATOM 9810 C CA . TYR B 1 348 ? 16.812 7.012 3.168 1 98 348 TYR B CA 1
ATOM 9811 C C . TYR B 1 348 ? 18.094 7.496 2.48 1 98 348 TYR B C 1
ATOM 9813 O O . TYR B 1 348 ? 18.906 6.691 2.043 1 98 348 TYR B O 1
ATOM 9821 N N . HIS B 1 349 ? 18.328 8.781 2.381 1 97.94 349 HIS B N 1
ATOM 9822 C CA . HIS B 1 349 ? 19.453 9.344 1.65 1 97.94 349 HIS B CA 1
ATOM 9823 C C . HIS B 1 349 ? 20.672 9.492 2.551 1 97.94 349 HIS B C 1
ATOM 9825 O O . HIS B 1 349 ? 21.812 9.375 2.084 1 97.94 349 HIS B O 1
ATOM 9831 N N . GLY B 1 350 ? 20.422 9.852 3.889 1 97.62 350 GLY B N 1
ATOM 9832 C CA . GLY B 1 350 ? 21.531 10.109 4.797 1 97.62 350 GLY B CA 1
ATOM 9833 C C . GLY B 1 350 ? 22.234 11.422 4.512 1 97.62 350 GLY B C 1
ATOM 9834 O O . GLY B 1 350 ? 21.906 12.125 3.559 1 97.62 350 GLY B O 1
ATOM 9835 N N . PRO B 1 351 ? 23.172 11.742 5.371 1 97.81 351 PRO B N 1
ATOM 9836 C CA . PRO B 1 351 ? 23.906 13 5.191 1 97.81 351 PRO B CA 1
ATOM 9837 C C . PRO B 1 351 ? 24.656 13.062 3.869 1 97.81 351 PRO B C 1
ATOM 9839 O O . PRO B 1 351 ? 24.672 14.102 3.205 1 97.81 351 PRO B O 1
ATOM 9842 N N . GLU B 1 352 ? 25.25 11.945 3.42 1 96.12 352 GLU B N 1
ATOM 9843 C CA . GLU B 1 352 ? 26 11.922 2.172 1 96.12 352 GLU B CA 1
ATOM 9844 C C . GLU B 1 352 ? 25.078 12.086 0.966 1 96.12 352 GLU B C 1
ATOM 9846 O O . GLU B 1 352 ? 25.406 12.828 0.034 1 96.12 352 GLU B O 1
ATOM 9851 N N . GLY B 1 353 ? 23.984 11.344 1.03 1 96.75 353 GLY B N 1
ATOM 9852 C CA . GLY B 1 353 ? 23.031 11.445 -0.064 1 96.75 353 GLY B CA 1
ATOM 9853 C C . GLY B 1 353 ? 22.422 12.828 -0.205 1 96.75 353 GLY B C 1
ATOM 9854 O O . GLY B 1 353 ? 22.281 13.336 -1.318 1 96.75 353 GLY B O 1
ATOM 9855 N N . LEU B 1 354 ? 22.062 13.453 0.865 1 98.44 354 LEU B N 1
ATOM 9856 C CA . LEU B 1 354 ? 21.5 14.797 0.846 1 98.44 354 LEU B CA 1
ATOM 9857 C C . LEU B 1 354 ? 22.516 15.812 0.332 1 98.44 354 LEU B C 1
ATOM 9859 O O . LEU B 1 354 ? 22.172 16.688 -0.456 1 98.44 354 LEU B O 1
ATOM 9863 N N . THR B 1 355 ? 23.766 15.688 0.791 1 98.06 355 THR B N 1
ATOM 9864 C CA . THR B 1 355 ? 24.828 16.578 0.339 1 98.06 355 THR B CA 1
ATOM 9865 C C . THR B 1 355 ? 25.062 16.422 -1.161 1 98.06 355 THR B C 1
ATOM 9867 O O . THR B 1 355 ? 25.266 17.422 -1.87 1 98.06 355 THR B O 1
ATOM 9870 N N . GLN B 1 356 ? 25.016 15.18 -1.628 1 96.94 356 GLN B N 1
ATOM 9871 C CA . GLN B 1 356 ? 25.188 14.922 -3.055 1 96.94 356 GLN B CA 1
ATOM 9872 C C . GLN B 1 356 ? 24.078 15.57 -3.871 1 96.94 356 GLN B C 1
ATOM 9874 O O . GLN B 1 356 ? 24.328 16.141 -4.93 1 96.94 356 GLN B O 1
ATOM 9879 N N . ILE B 1 357 ? 22.859 15.438 -3.398 1 98 357 ILE B N 1
ATOM 9880 C CA . ILE B 1 357 ? 21.719 16.047 -4.082 1 98 357 ILE B CA 1
ATOM 9881 C C . ILE B 1 357 ? 21.906 17.562 -4.129 1 98 357 ILE B C 1
ATOM 9883 O O . ILE B 1 357 ? 21.719 18.188 -5.18 1 98 357 ILE B O 1
ATOM 9887 N N . ALA B 1 358 ? 22.297 18.156 -3 1 98.5 358 ALA B N 1
ATOM 9888 C CA . ALA B 1 358 ? 22.5 19.594 -2.908 1 98.5 358 ALA B CA 1
ATOM 9889 C C . ALA B 1 358 ? 23.625 20.062 -3.83 1 98.5 358 ALA B C 1
ATOM 9891 O O . ALA B 1 358 ? 23.5 21.062 -4.523 1 98.5 358 ALA B O 1
ATOM 9892 N N . GLN B 1 359 ? 24.719 19.312 -3.82 1 98 359 GLN B N 1
ATOM 9893 C CA . GLN B 1 359 ? 25.875 19.656 -4.652 1 98 359 GLN B CA 1
ATOM 9894 C C . GLN B 1 359 ? 25.516 19.578 -6.137 1 98 359 GLN B C 1
ATOM 9896 O O . GLN B 1 359 ? 25.938 20.422 -6.922 1 98 359 GLN B O 1
ATOM 9901 N N . ARG B 1 360 ? 24.797 18.547 -6.465 1 97.62 360 ARG B N 1
ATOM 9902 C CA . ARG B 1 360 ? 24.375 18.406 -7.855 1 97.62 360 ARG B CA 1
ATOM 9903 C C . ARG B 1 360 ? 23.516 19.594 -8.289 1 97.62 360 ARG B C 1
ATOM 9905 O O . ARG B 1 360 ? 23.703 20.156 -9.367 1 97.62 360 ARG B O 1
ATOM 9912 N N . ILE B 1 361 ? 22.578 19.938 -7.473 1 98.38 361 ILE B N 1
ATOM 9913 C CA . ILE B 1 361 ? 21.672 21.047 -7.766 1 98.38 361 ILE B CA 1
ATOM 9914 C C . ILE B 1 361 ? 22.484 22.344 -7.918 1 98.38 361 ILE B C 1
ATOM 9916 O O . ILE B 1 361 ? 22.281 23.094 -8.875 1 98.38 361 ILE B O 1
ATOM 9920 N N . HIS B 1 362 ? 23.391 22.594 -6.973 1 98.44 362 HIS B N 1
ATOM 9921 C CA . HIS B 1 362 ? 24.219 23.797 -7.008 1 98.44 362 HIS B CA 1
ATOM 9922 C C . HIS B 1 362 ? 25.094 23.828 -8.258 1 98.44 362 HIS B C 1
ATOM 9924 O O . HIS B 1 362 ? 25.203 24.859 -8.922 1 98.44 362 HIS B O 1
ATOM 9930 N N . GLN B 1 363 ? 25.703 22.688 -8.531 1 98.06 363 GLN B N 1
ATOM 9931 C CA . GLN B 1 363 ? 26.578 22.609 -9.688 1 98.06 363 GLN B CA 1
ATOM 9932 C C . GLN B 1 363 ? 25.812 22.859 -10.984 1 98.06 363 GLN B C 1
ATOM 9934 O O . GLN B 1 363 ? 26.281 23.562 -11.867 1 98.06 363 GLN B O 1
ATOM 9939 N N . LEU B 1 364 ? 24.625 22.25 -11.117 1 98.31 364 LEU B N 1
ATOM 9940 C CA . LEU B 1 364 ? 23.781 22.5 -12.281 1 98.31 364 LEU B CA 1
ATOM 9941 C C . LEU B 1 364 ? 23.406 23.969 -12.383 1 98.31 364 LEU B C 1
ATOM 9943 O O . LEU B 1 364 ? 23.359 24.531 -13.477 1 98.31 364 LEU B O 1
ATOM 9947 N N . THR B 1 365 ? 23.156 24.594 -11.227 1 98.5 365 THR B N 1
ATOM 9948 C CA . THR B 1 365 ? 22.812 26.016 -11.203 1 98.5 365 THR B CA 1
ATOM 9949 C C . THR B 1 365 ? 24 26.859 -11.641 1 98.5 365 THR B C 1
ATOM 9951 O O . THR B 1 365 ? 23.844 27.828 -12.391 1 98.5 365 THR B O 1
ATOM 9954 N N . ALA B 1 366 ? 25.188 26.547 -11.117 1 98.06 366 ALA B N 1
ATOM 9955 C CA . ALA B 1 366 ? 26.391 27.266 -11.5 1 98.06 366 ALA B CA 1
ATOM 9956 C C . ALA B 1 366 ? 26.672 27.141 -12.992 1 98.06 366 ALA B C 1
ATOM 9958 O O . ALA B 1 366 ? 27.062 28.094 -13.641 1 98.06 366 ALA B O 1
ATOM 9959 N N . ILE B 1 367 ? 26.5 25.906 -13.523 1 97.94 367 ILE B N 1
ATOM 9960 C CA . ILE B 1 367 ? 26.656 25.672 -14.945 1 97.94 367 ILE B CA 1
ATOM 9961 C C . ILE B 1 367 ? 25.656 26.516 -15.734 1 97.94 367 ILE B C 1
ATOM 9963 O O . ILE B 1 367 ? 26 27.125 -16.734 1 97.94 367 ILE B O 1
ATOM 9967 N N . LEU B 1 368 ? 24.406 26.484 -15.25 1 98.31 368 LEU B N 1
ATOM 9968 C CA . LEU B 1 368 ? 23.359 27.281 -15.883 1 98.31 368 LEU B CA 1
ATOM 9969 C C . LEU B 1 368 ? 23.75 28.766 -15.906 1 98.31 368 LEU B C 1
ATOM 9971 O O . LEU B 1 368 ? 23.641 29.422 -16.938 1 98.31 368 LEU B O 1
ATOM 9975 N N . ALA B 1 369 ? 24.188 29.328 -14.758 1 98.12 369 ALA B N 1
ATOM 9976 C CA . ALA B 1 369 ? 24.562 30.734 -14.625 1 98.12 369 ALA B CA 1
ATOM 9977 C C . ALA B 1 369 ? 25.703 31.078 -15.57 1 98.12 369 ALA B C 1
ATOM 9979 O O . ALA B 1 369 ? 25.672 32.125 -16.234 1 98.12 369 ALA B O 1
ATOM 9980 N N . LYS B 1 370 ? 26.719 30.25 -15.57 1 97.38 370 LYS B N 1
ATOM 9981 C CA . LYS B 1 370 ? 27.859 30.469 -16.453 1 97.38 370 LYS B CA 1
ATOM 9982 C C . LYS B 1 370 ? 27.422 30.516 -17.922 1 97.38 370 LYS B C 1
ATOM 9984 O O . LYS B 1 370 ? 27.875 31.375 -18.672 1 97.38 370 LYS B O 1
ATOM 9989 N N . GLY B 1 371 ? 26.609 29.547 -18.281 1 97.62 371 GLY B N 1
ATOM 9990 C CA . GLY B 1 371 ? 26.094 29.516 -19.656 1 97.62 371 GLY B CA 1
ATOM 9991 C C . GLY B 1 371 ? 25.25 30.734 -20 1 97.62 371 GLY B C 1
ATOM 9992 O O . GLY B 1 371 ? 25.344 31.266 -21.109 1 97.62 371 GLY B O 1
ATOM 9993 N N . LEU B 1 372 ? 24.422 31.188 -19.094 1 97.31 372 LEU B N 1
ATOM 9994 C CA . LEU B 1 372 ? 23.609 32.375 -19.312 1 97.31 372 LEU B CA 1
ATOM 9995 C C . LEU B 1 372 ? 24.469 33.625 -19.484 1 97.31 372 LEU B C 1
ATOM 9997 O O . LEU B 1 372 ? 24.188 34.469 -20.328 1 97.31 372 LEU B O 1
ATOM 10001 N N . THR B 1 373 ? 25.469 33.719 -18.641 1 95.81 373 THR B N 1
ATOM 10002 C CA . THR B 1 373 ? 26.406 34.844 -18.75 1 95.81 373 THR B CA 1
ATOM 10003 C C . THR B 1 373 ? 27.109 34.812 -20.109 1 95.81 373 THR B C 1
ATOM 10005 O O . THR B 1 373 ? 27.281 35.875 -20.734 1 95.81 373 THR B O 1
ATOM 10008 N N . ALA B 1 374 ? 27.453 33.625 -20.531 1 95.62 374 ALA B N 1
ATOM 10009 C CA . ALA B 1 374 ? 28.109 33.469 -21.828 1 95.62 374 ALA B CA 1
ATOM 10010 C C . ALA B 1 374 ? 27.172 33.875 -22.953 1 95.62 374 ALA B C 1
ATOM 10012 O O . ALA B 1 374 ? 27.625 34.344 -24.016 1 95.62 374 ALA B O 1
ATOM 10013 N N . LEU B 1 375 ? 25.922 33.75 -22.75 1 95.81 375 LEU B N 1
ATOM 10014 C CA . LEU B 1 375 ? 24.922 34.125 -23.734 1 95.81 375 LEU B CA 1
ATOM 10015 C C . LEU B 1 375 ? 24.594 35.625 -23.672 1 95.81 375 LEU B C 1
ATOM 10017 O O . LEU B 1 375 ? 23.781 36.125 -24.438 1 95.81 375 LEU B O 1
ATOM 10021 N N . GLY B 1 376 ? 25.188 36.312 -22.75 1 92.81 376 GLY B N 1
ATOM 10022 C CA . GLY B 1 376 ? 25.078 37.781 -22.672 1 92.81 376 GLY B CA 1
ATOM 10023 C C . GLY B 1 376 ? 24.047 38.219 -21.656 1 92.81 376 GLY B C 1
ATOM 10024 O O . GLY B 1 376 ? 23.688 39.406 -21.625 1 92.81 376 GLY B O 1
ATOM 10025 N N . LEU B 1 377 ? 23.547 37.344 -20.875 1 94.62 377 LEU B N 1
ATOM 10026 C CA . LEU B 1 377 ? 22.578 37.719 -19.859 1 94.62 377 LEU B CA 1
ATOM 10027 C C . LEU B 1 377 ? 23.266 38.094 -18.547 1 94.62 377 LEU B C 1
ATOM 10029 O O . LEU B 1 377 ? 24.344 37.594 -18.25 1 94.62 377 LEU B O 1
ATOM 10033 N N . LYS B 1 378 ? 22.641 38.969 -17.891 1 92.94 378 LYS B N 1
ATOM 10034 C CA . LYS B 1 378 ? 23.203 39.375 -16.594 1 92.94 378 LYS B CA 1
ATOM 10035 C C . LYS B 1 378 ? 22.547 38.625 -15.453 1 92.94 378 LYS B C 1
ATOM 10037 O O . LYS B 1 378 ? 21.375 38.844 -15.133 1 92.94 378 LYS B O 1
ATOM 10042 N N . VAL B 1 379 ? 23.281 37.75 -14.844 1 95.44 379 VAL B N 1
ATOM 10043 C CA . VAL B 1 379 ? 22.891 37.125 -13.586 1 95.44 379 VAL B CA 1
ATOM 10044 C C . VAL B 1 379 ? 23.172 38.094 -12.422 1 95.44 379 VAL B C 1
ATOM 10046 O O . VAL B 1 379 ? 24.312 38.5 -12.203 1 95.44 379 VAL B O 1
ATOM 10049 N N . GLU B 1 380 ? 22.156 38.375 -11.703 1 95.69 380 GLU B N 1
ATOM 10050 C CA . GLU B 1 380 ? 22.281 39.438 -10.711 1 95.69 380 GLU B CA 1
ATOM 10051 C C . GLU B 1 380 ? 23.031 38.938 -9.469 1 95.69 380 GLU B C 1
ATOM 10053 O O . GLU B 1 380 ? 23.656 39.75 -8.773 1 95.69 380 GLU B O 1
ATOM 10058 N N . GLN B 1 381 ? 22.984 37.688 -9.164 1 95.38 381 GLN B N 1
ATOM 10059 C CA . GLN B 1 381 ? 23.562 37.156 -7.941 1 95.38 381 GLN B CA 1
ATOM 10060 C C . GLN B 1 381 ? 25.016 36.75 -8.148 1 95.38 381 GLN B C 1
ATOM 10062 O O . GLN B 1 381 ? 25.359 36.094 -9.133 1 95.38 381 GLN B O 1
ATOM 10067 N N . GLU B 1 382 ? 25.844 37.156 -7.266 1 95.06 382 GLU B N 1
ATOM 10068 C CA . GLU B 1 382 ? 27.219 36.688 -7.234 1 95.06 382 GLU B CA 1
ATOM 10069 C C . GLU B 1 382 ? 27.312 35.312 -6.539 1 95.06 382 GLU B C 1
ATOM 10071 O O . GLU B 1 382 ? 28.031 34.438 -6.988 1 95.06 382 GLU B O 1
ATOM 10076 N N . ASN B 1 383 ? 26.641 35.219 -5.445 1 97.88 383 ASN B N 1
ATOM 10077 C CA . ASN B 1 383 ? 26.547 34 -4.672 1 97.88 383 ASN B CA 1
ATOM 10078 C C . ASN B 1 383 ? 25.125 33.469 -4.645 1 97.88 383 ASN B C 1
ATOM 10080 O O . ASN B 1 383 ? 24.172 34.219 -4.414 1 97.88 383 ASN B O 1
ATOM 10084 N N . PHE B 1 384 ? 25 32.188 -4.988 1 98.56 384 PHE B N 1
ATOM 10085 C CA . PHE B 1 384 ? 23.688 31.578 -5.02 1 98.56 384 PHE B CA 1
ATOM 10086 C C . PHE B 1 384 ? 23.797 30.078 -4.758 1 98.56 384 PHE B C 1
ATOM 10088 O O . PHE B 1 384 ? 24.891 29.5 -4.859 1 98.56 384 PHE B O 1
ATOM 10095 N N . PHE B 1 385 ? 22.672 29.484 -4.367 1 98.62 385 PHE B N 1
ATOM 10096 C CA . PHE B 1 385 ? 22.578 28.031 -4.176 1 98.62 385 PHE B CA 1
ATOM 10097 C C . PHE B 1 385 ? 21.875 27.375 -5.355 1 98.62 385 PHE B C 1
ATOM 10099 O O . PHE B 1 385 ? 22.516 26.781 -6.219 1 98.62 385 PHE B O 1
ATOM 10106 N N . ASP B 1 386 ? 20.609 27.656 -5.574 1 98.75 386 ASP B N 1
ATOM 10107 C CA . ASP B 1 386 ? 19.859 26.938 -6.594 1 98.75 386 ASP B CA 1
ATOM 10108 C C . ASP B 1 386 ? 18.984 27.891 -7.41 1 98.75 386 ASP B C 1
ATOM 10110 O O . ASP B 1 386 ? 18.281 27.453 -8.328 1 98.75 386 ASP B O 1
ATOM 10114 N N . THR B 1 387 ? 18.953 29.141 -7.078 1 98.75 387 THR B N 1
ATOM 10115 C CA . THR B 1 387 ? 18.031 30.109 -7.664 1 98.75 387 THR B CA 1
ATOM 10116 C C . THR B 1 387 ? 18.797 31.281 -8.266 1 98.75 387 THR B C 1
ATOM 10118 O O . THR B 1 387 ? 19.766 31.766 -7.68 1 98.75 387 THR B O 1
ATOM 10121 N N . LEU B 1 388 ? 18.375 31.719 -9.445 1 98.56 388 LEU B N 1
ATOM 10122 C CA . LEU B 1 388 ? 18.922 32.875 -10.141 1 98.56 388 LEU B CA 1
ATOM 10123 C C . LEU B 1 388 ? 17.828 33.875 -10.492 1 98.56 388 LEU B C 1
ATOM 10125 O O . LEU B 1 388 ? 16.688 33.5 -10.711 1 98.56 388 LEU B O 1
ATOM 10129 N N . THR B 1 389 ? 18.172 35.094 -10.43 1 98.25 389 THR B N 1
ATOM 10130 C CA . THR B 1 389 ? 17.359 36.156 -10.992 1 98.25 389 THR B CA 1
ATOM 10131 C C . THR B 1 389 ? 18.094 36.875 -12.109 1 98.25 389 THR B C 1
ATOM 10133 O O . THR B 1 389 ? 19.234 37.312 -11.93 1 98.25 389 THR B O 1
ATOM 10136 N N . LEU B 1 390 ? 17.5 37 -13.281 1 97.94 390 LEU B N 1
ATOM 10137 C CA . LEU B 1 390 ? 18.109 37.594 -14.461 1 97.94 390 LEU B CA 1
ATOM 10138 C C . LEU B 1 390 ? 17.422 38.906 -14.812 1 97.94 390 LEU B C 1
ATOM 10140 O O . LEU B 1 390 ? 16.203 39 -14.867 1 97.94 390 LEU B O 1
ATOM 10144 N N . ASN B 1 391 ? 18.219 39.906 -14.953 1 96.12 391 ASN B N 1
ATOM 10145 C CA . ASN B 1 391 ? 17.703 41.156 -15.523 1 96.12 391 ASN B CA 1
ATOM 10146 C C . ASN B 1 391 ? 17.594 41.062 -17.047 1 96.12 391 ASN B C 1
ATOM 10148 O O . ASN B 1 391 ? 18.594 41.219 -17.75 1 96.12 391 ASN B O 1
ATOM 10152 N N . THR B 1 392 ? 16.438 40.906 -17.547 1 95.81 392 THR B N 1
ATOM 10153 C CA . THR B 1 392 ? 16.234 40.688 -18.984 1 95.81 392 THR B CA 1
ATOM 10154 C C . THR B 1 392 ? 15.57 41.906 -19.625 1 95.81 392 THR B C 1
ATOM 10156 O O . THR B 1 392 ? 15.25 41.875 -20.812 1 95.81 392 THR B O 1
ATOM 10159 N N . GLY B 1 393 ? 15.258 42.938 -18.859 1 94.69 393 GLY B N 1
ATOM 10160 C CA . GLY B 1 393 ? 14.727 44.188 -19.344 1 94.69 393 GLY B CA 1
ATOM 10161 C C . GLY B 1 393 ? 13.438 44.031 -20.141 1 94.69 393 GLY B C 1
ATOM 10162 O O . GLY B 1 393 ? 12.508 43.375 -19.672 1 94.69 393 GLY B O 1
ATOM 10163 N N . ALA B 1 394 ? 13.43 44.625 -21.297 1 94.5 394 ALA B N 1
ATOM 10164 C CA . ALA B 1 394 ? 12.227 44.656 -22.125 1 94.5 394 ALA B CA 1
ATOM 10165 C C . ALA B 1 394 ? 11.906 43.281 -22.703 1 94.5 394 ALA B C 1
ATOM 10167 O O . ALA B 1 394 ? 10.781 43.062 -23.156 1 94.5 394 ALA B O 1
ATOM 10168 N N . ASN B 1 395 ? 12.859 42.375 -22.609 1 94.62 395 ASN B N 1
ATOM 10169 C CA . ASN B 1 395 ? 12.68 41.062 -23.219 1 94.62 395 ASN B CA 1
ATOM 10170 C C . ASN B 1 395 ? 11.953 40.125 -22.266 1 94.62 395 ASN B C 1
ATOM 10172 O O . ASN B 1 395 ? 11.625 39 -22.641 1 94.62 395 ASN B O 1
ATOM 10176 N N . THR B 1 396 ? 11.656 40.562 -21.094 1 96.94 396 THR B N 1
ATOM 10177 C CA . THR B 1 396 ? 11.148 39.688 -20.031 1 96.94 396 THR B CA 1
ATOM 10178 C C . THR B 1 396 ? 9.852 39 -20.453 1 96.94 396 THR B C 1
ATOM 10180 O O . THR B 1 396 ? 9.727 37.781 -20.344 1 96.94 396 THR B O 1
ATOM 10183 N N . ALA B 1 397 ? 8.922 39.656 -20.969 1 96.81 397 ALA B N 1
ATOM 10184 C CA . ALA B 1 397 ? 7.637 39.125 -21.375 1 96.81 397 ALA B CA 1
ATOM 10185 C C . ALA B 1 397 ? 7.809 38.094 -22.484 1 96.81 397 ALA B C 1
ATOM 10187 O O . ALA B 1 397 ? 7.164 37.031 -22.469 1 96.81 397 ALA B O 1
ATOM 10188 N N . ALA B 1 398 ? 8.664 38.438 -23.469 1 96.06 398 ALA B N 1
ATOM 10189 C CA . ALA B 1 398 ? 8.906 37.531 -24.594 1 96.06 398 ALA B CA 1
ATOM 10190 C C . ALA B 1 398 ? 9.547 36.219 -24.141 1 96.06 398 ALA B C 1
ATOM 10192 O O . ALA B 1 398 ? 9.281 35.156 -24.703 1 96.06 398 ALA B O 1
ATOM 10193 N N . LEU B 1 399 ? 10.391 36.344 -23.234 1 96.44 399 LEU B N 1
ATOM 10194 C CA . LEU B 1 399 ? 11.055 35.156 -22.703 1 96.44 399 LEU B CA 1
ATOM 10195 C C . LEU B 1 399 ? 10.055 34.219 -22.016 1 96.44 399 LEU B C 1
ATOM 10197 O O . LEU B 1 399 ? 10.133 33 -22.156 1 96.44 399 LEU B O 1
ATOM 10201 N N . HIS B 1 400 ? 9.18 34.75 -21.219 1 97.12 400 HIS B N 1
ATOM 10202 C CA . HIS B 1 400 ? 8.125 33.938 -20.594 1 97.12 400 HIS B CA 1
ATOM 10203 C C . HIS B 1 400 ? 7.285 33.25 -21.656 1 97.12 400 HIS B C 1
ATOM 10205 O O . HIS B 1 400 ? 6.945 32.062 -21.5 1 97.12 400 HIS B O 1
ATOM 10211 N N . ASP B 1 401 ? 6.926 33.938 -22.688 1 96.75 401 ASP B N 1
ATOM 10212 C CA . ASP B 1 401 ? 6.129 33.344 -23.766 1 96.75 401 ASP B CA 1
ATOM 10213 C C . ASP B 1 401 ? 6.867 32.219 -24.438 1 96.75 401 ASP B C 1
ATOM 10215 O O . ASP B 1 401 ? 6.277 31.156 -24.719 1 96.75 401 ASP B O 1
ATOM 10219 N N . LYS B 1 402 ? 8.141 32.469 -24.719 1 96.56 402 LYS B N 1
ATOM 10220 C CA . LYS B 1 402 ? 8.969 31.422 -25.328 1 96.56 402 LYS B CA 1
ATOM 10221 C C . LYS B 1 402 ? 9.039 30.172 -24.438 1 96.56 402 LYS B C 1
ATOM 10223 O O . LYS B 1 402 ? 8.969 29.047 -24.938 1 96.56 402 LYS B O 1
ATOM 10228 N N . ALA B 1 403 ? 9.25 30.391 -23.188 1 97.69 403 ALA B N 1
ATOM 10229 C CA . ALA B 1 403 ? 9.312 29.281 -22.25 1 97.69 403 ALA B CA 1
ATOM 10230 C C . ALA B 1 403 ? 7.992 28.516 -22.203 1 97.69 403 ALA B C 1
ATOM 10232 O O . ALA B 1 403 ? 7.977 27.281 -22.234 1 97.69 403 ALA B O 1
ATOM 10233 N N . ARG B 1 404 ? 6.898 29.219 -22.125 1 97.06 404 ARG B N 1
ATOM 10234 C CA . ARG B 1 404 ? 5.578 28.594 -22.062 1 97.06 404 ARG B CA 1
ATOM 10235 C C . ARG B 1 404 ? 5.301 27.781 -23.328 1 97.06 404 ARG B C 1
ATOM 10237 O O . ARG B 1 404 ? 4.652 26.734 -23.25 1 97.06 404 ARG B O 1
ATOM 10244 N N . ALA B 1 405 ? 5.738 28.266 -24.453 1 96.56 405 ALA B N 1
ATOM 10245 C CA . ALA B 1 405 ? 5.57 27.547 -25.703 1 96.56 405 ALA B CA 1
ATOM 10246 C C . ALA B 1 405 ? 6.27 26.188 -25.656 1 96.56 405 ALA B C 1
ATOM 10248 O O . ALA B 1 405 ? 5.863 25.25 -26.344 1 96.56 405 ALA B O 1
ATOM 10249 N N . GLN B 1 406 ? 7.266 26.109 -24.875 1 96.81 406 GLN B N 1
ATOM 10250 C CA . GLN B 1 406 ? 7.984 24.859 -24.688 1 96.81 406 GLN B CA 1
ATOM 10251 C C . GLN B 1 406 ? 7.516 24.109 -23.438 1 96.81 406 GLN B C 1
ATOM 10253 O O . GLN B 1 406 ? 8.18 23.188 -22.969 1 96.81 406 GLN B O 1
ATOM 10258 N N . ARG B 1 407 ? 6.434 24.531 -22.797 1 97.75 407 ARG B N 1
ATOM 10259 C CA . ARG B 1 407 ? 5.812 23.953 -21.609 1 97.75 407 ARG B CA 1
ATOM 10260 C C . ARG B 1 407 ? 6.75 24.031 -20.406 1 97.75 407 ARG B C 1
ATOM 10262 O O . ARG B 1 407 ? 6.938 23.047 -19.703 1 97.75 407 ARG B O 1
ATOM 10269 N N . ILE B 1 408 ? 7.402 25.203 -20.297 1 98.25 408 ILE B N 1
ATOM 10270 C CA . ILE B 1 408 ? 8.297 25.5 -19.188 1 98.25 408 ILE B CA 1
ATOM 10271 C C . ILE B 1 408 ? 7.801 26.75 -18.453 1 98.25 408 ILE B C 1
ATOM 10273 O O . ILE B 1 408 ? 7.406 27.734 -19.078 1 98.25 408 ILE B O 1
ATOM 10277 N N . ASN B 1 409 ? 7.738 26.672 -17.094 1 98.31 409 ASN B N 1
ATOM 10278 C CA . ASN B 1 409 ? 7.395 27.828 -16.281 1 98.31 409 ASN B CA 1
ATOM 10279 C C . ASN B 1 409 ? 8.633 28.438 -15.633 1 98.31 409 ASN B C 1
ATOM 10281 O O . ASN B 1 409 ? 9.383 27.75 -14.938 1 98.31 409 ASN B O 1
ATOM 10285 N N . LEU B 1 410 ? 8.875 29.734 -15.891 1 98.25 410 LEU B N 1
ATOM 10286 C CA . LEU B 1 410 ? 9.844 30.547 -15.172 1 98.25 410 LEU B CA 1
ATOM 10287 C C . LEU B 1 410 ? 9.156 31.438 -14.141 1 98.25 410 LEU B C 1
ATOM 10289 O O . LEU B 1 410 ? 7.957 31.688 -14.242 1 98.25 410 LEU B O 1
ATOM 10293 N N . ARG B 1 411 ? 9.852 31.922 -13.156 1 98.12 411 ARG B N 1
ATOM 10294 C CA . ARG B 1 411 ? 9.266 32.781 -12.148 1 98.12 411 ARG B CA 1
ATOM 10295 C C . ARG B 1 411 ? 9.102 34.219 -12.68 1 98.12 411 ARG B C 1
ATOM 10297 O O . ARG B 1 411 ? 10.047 34.781 -13.227 1 98.12 411 ARG B O 1
ATOM 10304 N N . VAL B 1 412 ? 7.977 34.781 -12.547 1 96 412 VAL B N 1
ATOM 10305 C CA . VAL B 1 412 ? 7.746 36.188 -12.812 1 96 412 VAL B CA 1
ATOM 10306 C C . VAL B 1 412 ? 8.164 37 -11.594 1 96 412 VAL B C 1
ATOM 10308 O O . VAL B 1 412 ? 7.438 37.062 -10.594 1 96 412 VAL B O 1
ATOM 10311 N N . VAL B 1 413 ? 9.289 37.625 -11.641 1 96 413 VAL B N 1
ATOM 10312 C CA . VAL B 1 413 ? 9.773 38.438 -10.547 1 96 413 VAL B CA 1
ATOM 10313 C C . VAL B 1 413 ? 9.156 39.844 -10.648 1 96 413 VAL B C 1
ATOM 10315 O O . VAL B 1 413 ? 8.562 40.344 -9.688 1 96 413 VAL B O 1
ATOM 10318 N N . ASP B 1 414 ? 9.336 40.5 -11.727 1 94.81 414 ASP B N 1
ATOM 10319 C CA . ASP B 1 414 ? 8.711 41.75 -12.102 1 94.81 414 ASP B CA 1
ATOM 10320 C C . ASP B 1 414 ? 8.773 41.969 -13.609 1 94.81 414 ASP B C 1
ATOM 10322 O O . ASP B 1 414 ? 8.961 41 -14.375 1 94.81 414 ASP B O 1
ATOM 10326 N N . ALA B 1 415 ? 8.555 43.188 -14.094 1 95.44 415 ALA B N 1
ATOM 10327 C CA . ALA B 1 415 ? 8.438 43.469 -15.523 1 95.44 415 ALA B CA 1
ATOM 10328 C C . ALA B 1 415 ? 9.797 43.375 -16.219 1 95.44 415 ALA B C 1
ATOM 10330 O O . ALA B 1 415 ? 9.867 43.25 -17.438 1 95.44 415 ALA B O 1
ATOM 10331 N N . GLU B 1 416 ? 10.875 43.375 -15.469 1 96.44 416 GLU B N 1
ATOM 10332 C CA . GLU B 1 416 ? 12.188 43.438 -16.094 1 96.44 416 GLU B CA 1
ATOM 10333 C C . GLU B 1 416 ? 13.07 42.281 -15.641 1 96.44 416 GLU B C 1
ATOM 10335 O O . GLU B 1 416 ? 14.227 42.156 -16.062 1 96.44 416 GLU B O 1
ATOM 10340 N N . ARG B 1 417 ? 12.562 41.375 -14.852 1 97.12 417 ARG B N 1
ATOM 10341 C CA . ARG B 1 417 ? 13.383 40.312 -14.305 1 97.12 417 ARG B CA 1
ATOM 10342 C C . ARG B 1 417 ? 12.648 38.969 -14.359 1 97.12 417 ARG B C 1
ATOM 10344 O O . ARG B 1 417 ? 11.43 38.906 -14.188 1 97.12 417 ARG B O 1
ATOM 10351 N N . VAL B 1 418 ? 13.453 37.906 -14.625 1 97.62 418 VAL B N 1
ATOM 10352 C CA . VAL B 1 418 ? 12.977 36.531 -14.633 1 97.62 418 VAL B CA 1
ATOM 10353 C C . VAL B 1 418 ? 13.734 35.719 -13.594 1 97.62 418 VAL B C 1
ATOM 10355 O O . VAL B 1 418 ? 14.945 35.875 -13.43 1 97.62 418 VAL B O 1
ATOM 10358 N N . GLY B 1 419 ? 12.961 34.906 -12.797 1 97.88 419 GLY B N 1
ATOM 10359 C CA . GLY B 1 419 ? 13.602 34 -11.852 1 97.88 419 GLY B CA 1
ATOM 10360 C C . GLY B 1 419 ? 13.688 32.594 -12.352 1 97.88 419 GLY B C 1
ATOM 10361 O O . GLY B 1 419 ? 12.805 32.125 -13.086 1 97.88 419 GLY B O 1
ATOM 10362 N N . LEU B 1 420 ? 14.742 31.844 -12.008 1 97.75 420 LEU B N 1
ATOM 10363 C CA . LEU B 1 420 ? 14.992 30.453 -12.328 1 97.75 420 LEU B CA 1
ATOM 10364 C C . LEU B 1 420 ? 15.492 29.688 -11.102 1 97.75 420 LEU B C 1
ATOM 10366 O O . LEU B 1 420 ? 16.484 30.078 -10.492 1 97.75 420 LEU B O 1
ATOM 10370 N N . SER B 1 421 ? 14.75 28.625 -10.781 1 98.62 421 SER B N 1
ATOM 10371 C CA . SER B 1 421 ? 15.219 27.781 -9.695 1 98.62 421 SER B CA 1
ATOM 10372 C C . SER B 1 421 ? 15.43 26.344 -10.164 1 98.62 421 SER B C 1
ATOM 10374 O O . SER B 1 421 ? 14.531 25.75 -10.766 1 98.62 421 SER B O 1
ATOM 10376 N N . VAL B 1 422 ? 16.578 25.797 -9.945 1 98.25 422 VAL B N 1
ATOM 10377 C CA . VAL B 1 422 ? 16.953 24.422 -10.25 1 98.25 422 VAL B CA 1
ATOM 10378 C C . VAL B 1 422 ? 16.703 23.531 -9.031 1 98.25 422 VAL B C 1
ATOM 10380 O O . VAL B 1 422 ? 16.875 23.969 -7.895 1 98.25 422 VAL B O 1
ATOM 10383 N N . ASP B 1 423 ? 16.203 22.344 -9.281 1 98.38 423 ASP B N 1
ATOM 10384 C CA . ASP B 1 423 ? 15.906 21.469 -8.156 1 98.38 423 ASP B CA 1
ATOM 10385 C C . ASP B 1 423 ? 16.359 20.031 -8.438 1 98.38 423 ASP B C 1
ATOM 10387 O O . ASP B 1 423 ? 17.125 19.781 -9.375 1 98.38 423 ASP B O 1
ATOM 10391 N N . GLU B 1 424 ? 15.953 19.062 -7.582 1 98.06 424 GLU B N 1
ATOM 10392 C CA . GLU B 1 424 ? 16.406 17.688 -7.605 1 98.06 424 GLU B CA 1
ATOM 10393 C C . GLU B 1 424 ? 16.078 17.016 -8.93 1 98.06 424 GLU B C 1
ATOM 10395 O O . GLU B 1 424 ? 16.781 16.094 -9.367 1 98.06 424 GLU B O 1
ATOM 10400 N N . THR B 1 425 ? 15.055 17.453 -9.617 1 97.69 425 THR B N 1
ATOM 10401 C CA . THR B 1 425 ? 14.555 16.766 -10.797 1 97.69 425 THR B CA 1
ATOM 10402 C C . THR B 1 425 ? 15.211 17.297 -12.062 1 97.69 425 THR B C 1
ATOM 10404 O O . THR B 1 425 ? 14.969 16.797 -13.164 1 97.69 425 THR B O 1
ATOM 10407 N N . THR B 1 426 ? 16.078 18.344 -11.953 1 97.88 426 THR B N 1
ATOM 10408 C CA . THR B 1 426 ? 16.703 18.984 -13.109 1 97.88 426 THR B CA 1
ATOM 10409 C C . THR B 1 426 ? 17.844 18.125 -13.648 1 97.88 426 THR B C 1
ATOM 10411 O O . THR B 1 426 ? 18.625 17.562 -12.875 1 97.88 426 THR B O 1
ATOM 10414 N N . THR B 1 427 ? 17.938 18.016 -14.945 1 96.25 427 THR B N 1
ATOM 10415 C CA . THR B 1 427 ? 18.969 17.234 -15.617 1 96.25 427 THR B CA 1
ATOM 10416 C C . THR B 1 427 ? 19.797 18.109 -16.531 1 96.25 427 THR B C 1
ATOM 10418 O O . THR B 1 427 ? 19.5 19.297 -16.703 1 96.25 427 THR B O 1
ATOM 10421 N N . GLN B 1 428 ? 20.906 17.531 -17.109 1 96.38 428 GLN B N 1
ATOM 10422 C CA . GLN B 1 428 ? 21.703 18.234 -18.094 1 96.38 428 GLN B CA 1
ATOM 10423 C C . GLN B 1 428 ? 20.859 18.688 -19.281 1 96.38 428 GLN B C 1
ATOM 10425 O O . GLN B 1 428 ? 21 19.828 -19.75 1 96.38 428 GLN B O 1
ATOM 10430 N N . ALA B 1 429 ? 19.969 17.812 -19.719 1 96.25 429 ALA B N 1
ATOM 10431 C CA . ALA B 1 429 ? 19.094 18.156 -20.859 1 96.25 429 ALA B CA 1
ATOM 10432 C C . ALA B 1 429 ? 18.219 19.359 -20.531 1 96.25 429 ALA B C 1
ATOM 10434 O O . ALA B 1 429 ? 17.922 20.156 -21.422 1 96.25 429 ALA B O 1
ATOM 10435 N N . ASP B 1 430 ? 17.859 19.5 -19.328 1 97.38 430 ASP B N 1
ATOM 10436 C CA . ASP B 1 430 ? 17.047 20.625 -18.891 1 97.38 430 ASP B CA 1
ATOM 10437 C C . ASP B 1 430 ? 17.844 21.938 -18.953 1 97.38 430 ASP B C 1
ATOM 10439 O O . ASP B 1 430 ? 17.312 22.969 -19.344 1 97.38 430 ASP B O 1
ATOM 10443 N N . ILE B 1 431 ? 19.062 21.891 -18.484 1 97.88 431 ILE B N 1
ATOM 10444 C CA . ILE B 1 431 ? 19.938 23.062 -18.516 1 97.88 431 ILE B CA 1
ATOM 10445 C C . ILE B 1 431 ? 20.125 23.516 -19.969 1 97.88 431 ILE B C 1
ATOM 10447 O O . ILE B 1 431 ? 20.031 24.703 -20.266 1 97.88 431 ILE B O 1
ATOM 10451 N N . GLU B 1 432 ? 20.328 22.578 -20.828 1 97.38 432 GLU B N 1
ATOM 10452 C CA . GLU B 1 432 ? 20.516 22.875 -22.25 1 97.38 432 GLU B CA 1
ATOM 10453 C C . GLU B 1 432 ? 19.25 23.469 -22.859 1 97.38 432 GLU B C 1
ATOM 10455 O O . GLU B 1 432 ? 19.312 24.391 -23.672 1 97.38 432 GLU B O 1
ATOM 10460 N N . THR B 1 433 ? 18.141 22.953 -22.422 1 97.12 433 THR B N 1
ATOM 10461 C CA . THR B 1 433 ? 16.859 23.484 -22.891 1 97.12 433 THR B CA 1
ATOM 10462 C C . THR B 1 433 ? 16.672 24.922 -22.406 1 97.12 433 THR B C 1
ATOM 10464 O O . THR B 1 433 ? 16.188 25.766 -23.156 1 97.12 433 THR B O 1
ATOM 10467 N N . LEU B 1 434 ? 17.016 25.188 -21.172 1 97.56 434 LEU B N 1
ATOM 10468 C CA . LEU B 1 434 ? 16.922 26.547 -20.625 1 97.56 434 LEU B CA 1
ATOM 10469 C C . LEU B 1 434 ? 17.844 27.5 -21.375 1 97.56 434 LEU B C 1
ATOM 10471 O O . LEU B 1 434 ? 17.438 28.609 -21.734 1 97.56 434 LEU B O 1
ATOM 10475 N N . TRP B 1 435 ? 19.109 27.109 -21.703 1 97.62 435 TRP B N 1
ATOM 10476 C CA . TRP B 1 435 ? 20.016 27.922 -22.5 1 97.62 435 TRP B CA 1
ATOM 10477 C C . TRP B 1 435 ? 19.391 28.25 -23.859 1 97.62 435 TRP B C 1
ATOM 10479 O O . TRP B 1 435 ? 19.5 29.375 -24.344 1 97.62 435 TRP B O 1
ATOM 10489 N N . ALA B 1 436 ? 18.75 27.25 -24.391 1 96.88 436 ALA B N 1
ATOM 10490 C CA . ALA B 1 436 ? 18.172 27.438 -25.719 1 96.88 436 ALA B CA 1
ATOM 10491 C C . ALA B 1 436 ? 17.078 28.5 -25.703 1 96.88 436 ALA B C 1
ATOM 10493 O O . ALA B 1 436 ? 16.922 29.25 -26.656 1 96.88 436 ALA B O 1
ATOM 10494 N N . ILE B 1 437 ? 16.312 28.516 -24.625 1 96.5 437 ILE B N 1
ATOM 10495 C CA . ILE B 1 437 ? 15.25 29.5 -24.484 1 96.5 437 ILE B CA 1
ATOM 10496 C C . ILE B 1 437 ? 15.844 30.906 -24.438 1 96.5 437 ILE B C 1
ATOM 10498 O O . ILE B 1 437 ? 15.273 31.828 -25.016 1 96.5 437 ILE B O 1
ATOM 10502 N N . PHE B 1 438 ? 17.031 31.094 -23.859 1 96.06 438 PHE B N 1
ATOM 10503 C CA . PHE B 1 438 ? 17.641 32.406 -23.656 1 96.06 438 PHE B CA 1
ATOM 10504 C C . PHE B 1 438 ? 18.594 32.75 -24.797 1 96.06 438 PHE B C 1
ATOM 10506 O O . PHE B 1 438 ? 18.969 33.906 -24.969 1 96.06 438 PHE B O 1
ATOM 10513 N N . ALA B 1 439 ? 19.062 31.797 -25.562 1 94.38 439 ALA B N 1
ATOM 10514 C CA . ALA B 1 439 ? 20.125 31.984 -26.562 1 94.38 439 ALA B CA 1
ATOM 10515 C C . ALA B 1 439 ? 19.625 32.781 -27.75 1 94.38 439 ALA B C 1
ATOM 10517 O O . ALA B 1 439 ? 20.406 33.438 -28.453 1 94.38 439 ALA B O 1
ATOM 10518 N N . ASP B 1 440 ? 18.297 32.906 -28 1 85.12 440 ASP B N 1
ATOM 10519 C CA . ASP B 1 440 ? 17.75 33.656 -29.125 1 85.12 440 ASP B CA 1
ATOM 10520 C C . ASP B 1 440 ? 18.547 33.406 -30.391 1 85.12 440 ASP B C 1
ATOM 10522 O O . ASP B 1 440 ? 19.016 34.344 -31.031 1 85.12 440 ASP B O 1
ATOM 10526 N N . GLY B 1 441 ? 18.828 32.188 -30.75 1 85.06 441 GLY B N 1
ATOM 10527 C CA . GLY B 1 441 ? 19.469 31.812 -32 1 85.06 441 GLY B CA 1
ATOM 10528 C C . GLY B 1 441 ? 20.984 31.672 -31.875 1 85.06 441 GLY B C 1
ATOM 10529 O O . GLY B 1 441 ? 21.641 31.141 -32.781 1 85.06 441 GLY B O 1
ATOM 10530 N N . LYS B 1 442 ? 21.625 32.062 -30.891 1 92.19 442 LYS B N 1
ATOM 10531 C CA . LYS B 1 442 ? 23.047 31.891 -30.656 1 92.19 442 LYS B CA 1
ATOM 10532 C C . LYS B 1 442 ? 23.391 30.422 -30.359 1 92.19 442 LYS B C 1
ATOM 10534 O O . LYS B 1 442 ? 22.516 29.641 -30 1 92.19 442 LYS B O 1
ATOM 10539 N N . ALA B 1 443 ? 24.594 30.141 -30.578 1 94.62 443 ALA B N 1
ATOM 10540 C CA . ALA B 1 443 ? 25.078 28.812 -30.219 1 94.62 443 ALA B CA 1
ATOM 10541 C C . ALA B 1 443 ? 25.016 28.594 -28.703 1 94.62 443 ALA B C 1
ATOM 10543 O O . ALA B 1 443 ? 25.328 29.5 -27.922 1 94.62 443 ALA B O 1
ATOM 10544 N N . LEU B 1 444 ? 24.641 27.406 -28.328 1 95.94 444 LEU B N 1
ATOM 10545 C CA . LEU B 1 444 ? 24.547 27.094 -26.922 1 95.94 444 LEU B CA 1
ATOM 10546 C C . LEU B 1 444 ? 25.938 26.953 -26.297 1 95.94 444 LEU B C 1
ATOM 10548 O O . LEU B 1 444 ? 26.875 26.5 -26.969 1 95.94 444 LEU B O 1
ATOM 10552 N N . PRO B 1 445 ? 26.078 27.297 -25.078 1 95.12 445 PRO B N 1
ATOM 10553 C CA . PRO B 1 445 ? 27.359 27.094 -24.359 1 95.12 445 PRO B CA 1
ATOM 10554 C C . PRO B 1 445 ? 27.703 25.625 -24.188 1 95.12 445 PRO B C 1
ATOM 10556 O O . PRO B 1 445 ? 26.828 24.75 -24.281 1 95.12 445 PRO B O 1
ATOM 10559 N N . ALA B 1 446 ? 29.016 25.391 -24.016 1 94.38 446 ALA B N 1
ATOM 10560 C CA . ALA B 1 446 ? 29.438 24.031 -23.688 1 94.38 446 ALA B CA 1
ATOM 10561 C C . ALA B 1 446 ? 29.031 23.656 -22.266 1 94.38 446 ALA B C 1
ATOM 10563 O O . ALA B 1 446 ? 29.156 24.469 -21.344 1 94.38 446 ALA B O 1
ATOM 10564 N N . PHE B 1 447 ? 28.547 22.5 -22.172 1 94.69 447 PHE B N 1
ATOM 10565 C CA . PHE B 1 447 ? 28.188 22 -20.844 1 94.69 447 PHE B CA 1
ATOM 10566 C C . PHE B 1 447 ? 29.422 21.5 -20.109 1 94.69 447 PHE B C 1
ATOM 10568 O O . PHE B 1 447 ? 29.969 20.438 -20.438 1 94.69 447 PHE B O 1
ATOM 10575 N N . ALA B 1 448 ? 29.922 22.203 -19.219 1 92.19 448 ALA B N 1
ATOM 10576 C CA . ALA B 1 448 ? 31.125 21.875 -18.453 1 92.19 448 ALA B CA 1
ATOM 10577 C C . ALA B 1 448 ? 30.984 22.297 -17 1 92.19 448 ALA B C 1
ATOM 10579 O O . ALA B 1 448 ? 30.281 23.266 -16.688 1 92.19 448 ALA B O 1
ATOM 10580 N N . GLN B 1 449 ? 31.656 21.609 -16.188 1 91.12 449 GLN B N 1
ATOM 10581 C CA . GLN B 1 449 ? 31.625 21.922 -14.758 1 91.12 449 GLN B CA 1
ATOM 10582 C C . GLN B 1 449 ? 32 23.391 -14.516 1 91.12 449 GLN B C 1
ATOM 10584 O O . GLN B 1 449 ? 32.812 23.953 -15.25 1 91.12 449 GLN B O 1
ATOM 10589 N N . ALA B 1 450 ? 31.328 23.938 -13.5 1 93.25 450 ALA B N 1
ATOM 10590 C CA . ALA B 1 450 ? 31.562 25.344 -13.133 1 93.25 450 ALA B CA 1
ATOM 10591 C C . ALA B 1 450 ? 32.062 25.453 -11.695 1 93.25 450 ALA B C 1
ATOM 10593 O O . ALA B 1 450 ? 31.844 24.547 -10.883 1 93.25 450 ALA B O 1
ATOM 10594 N N . GLU B 1 451 ? 32.719 26.547 -11.461 1 93.62 451 GLU B N 1
ATOM 10595 C CA . GLU B 1 451 ? 33.156 26.812 -10.086 1 93.62 451 GLU B CA 1
ATOM 10596 C C . GLU B 1 451 ? 31.938 27.062 -9.172 1 93.62 451 GLU B C 1
ATOM 10598 O O . GLU B 1 451 ? 30.922 27.609 -9.609 1 93.62 451 GLU B O 1
ATOM 10603 N N . SER B 1 452 ? 32.125 26.609 -7.906 1 95.5 452 SER B N 1
ATOM 10604 C CA . SER B 1 452 ? 31.078 26.859 -6.926 1 95.5 452 SER B CA 1
ATOM 10605 C C . SER B 1 452 ? 30.828 28.359 -6.742 1 95.5 452 SER B C 1
ATOM 10607 O O . SER B 1 452 ? 31.781 29.141 -6.719 1 95.5 452 SER B O 1
ATOM 10609 N N . ALA B 1 453 ? 29.531 28.688 -6.633 1 97 453 ALA B N 1
ATOM 10610 C CA . ALA B 1 453 ? 29.156 30.078 -6.418 1 97 453 ALA B CA 1
ATOM 10611 C C . ALA B 1 453 ? 28.734 30.312 -4.969 1 97 453 ALA B C 1
ATOM 10613 O O . ALA B 1 453 ? 28.203 31.375 -4.633 1 97 453 ALA B O 1
ATOM 10614 N N . LEU B 1 454 ? 28.953 29.406 -4.121 1 98.12 454 LEU B N 1
ATOM 10615 C CA . LEU B 1 454 ? 28.688 29.594 -2.697 1 98.12 454 LEU B CA 1
ATOM 10616 C C . LEU B 1 454 ? 29.797 30.422 -2.041 1 98.12 454 LEU B C 1
ATOM 10618 O O . LEU B 1 454 ? 30.969 30.25 -2.355 1 98.12 454 LEU B O 1
ATOM 10622 N N . PRO B 1 455 ? 29.406 31.344 -1.209 1 97.38 455 PRO B N 1
ATOM 10623 C CA . PRO B 1 455 ? 30.453 32.125 -0.538 1 97.38 455 PRO B CA 1
ATOM 10624 C C . PRO B 1 455 ? 31.328 31.25 0.363 1 97.38 455 PRO B C 1
ATOM 10626 O O . PRO B 1 455 ? 30.828 30.562 1.249 1 97.38 455 PRO B O 1
ATOM 10629 N N . ALA B 1 456 ? 32.562 31.359 0.216 1 96.5 456 ALA B N 1
ATOM 10630 C CA . ALA B 1 456 ? 33.5 30.531 0.946 1 96.5 456 ALA B CA 1
ATOM 10631 C C . ALA B 1 456 ? 33.312 30.672 2.453 1 96.5 456 ALA B C 1
ATOM 10633 O O . ALA B 1 456 ? 33.438 29.688 3.195 1 96.5 456 ALA B O 1
ATOM 10634 N N . ALA B 1 457 ? 33 31.844 2.836 1 96.56 457 ALA B N 1
ATOM 10635 C CA . ALA B 1 457 ? 32.875 32.156 4.258 1 96.56 457 ALA B CA 1
ATOM 10636 C C . ALA B 1 457 ? 31.641 31.516 4.875 1 96.56 457 ALA B C 1
ATOM 10638 O O . ALA B 1 457 ? 31.516 31.453 6.098 1 96.56 457 ALA B O 1
ATOM 10639 N N . LEU B 1 458 ? 30.781 31.062 4.047 1 98.06 458 LEU B N 1
ATOM 10640 C CA . LEU B 1 458 ? 29.516 30.531 4.555 1 98.06 458 LEU B CA 1
ATOM 10641 C C . LEU B 1 458 ? 29.406 29.031 4.297 1 98.06 458 LEU B C 1
ATOM 10643 O O . LEU B 1 458 ? 28.344 28.453 4.516 1 98.06 458 LEU B O 1
ATOM 10647 N N . LEU B 1 459 ? 30.453 28.438 3.807 1 98.19 459 LEU B N 1
ATOM 10648 C CA . LEU B 1 459 ? 30.422 27 3.631 1 98.19 459 LEU B CA 1
ATOM 10649 C C . LEU B 1 459 ? 30.328 26.281 4.977 1 98.19 459 LEU B C 1
ATOM 10651 O O . LEU B 1 459 ? 31.031 26.641 5.922 1 98.19 459 LEU B O 1
ATOM 10655 N N . ARG B 1 460 ? 29.438 25.391 5.066 1 97.62 460 ARG B N 1
ATOM 10656 C CA . ARG B 1 460 ? 29.203 24.672 6.32 1 97.62 460 ARG B CA 1
ATOM 10657 C C . ARG B 1 460 ? 30.438 23.875 6.73 1 97.62 460 ARG B C 1
ATOM 10659 O O . ARG B 1 460 ? 31.078 23.25 5.887 1 97.62 460 ARG B O 1
ATOM 10666 N N . GLN B 1 461 ? 30.672 23.859 7.984 1 96.44 461 GLN B N 1
ATOM 10667 C CA . GLN B 1 461 ? 31.797 23.109 8.523 1 96.44 461 GLN B CA 1
ATOM 10668 C C . GLN B 1 461 ? 31.344 22.031 9.508 1 96.44 461 GLN B C 1
ATOM 10670 O O . GLN B 1 461 ? 32.062 21.078 9.773 1 96.44 461 GLN B O 1
ATOM 10675 N N . SER B 1 462 ? 30.203 22.203 10.062 1 96.94 462 SER B N 1
ATOM 10676 C CA . SER B 1 462 ? 29.688 21.281 11.07 1 96.94 462 SER B CA 1
ATOM 10677 C C . SER B 1 462 ? 29.141 20.016 10.43 1 96.94 462 SER B C 1
ATOM 10679 O O . SER B 1 462 ? 28.594 20.047 9.328 1 96.94 462 SER B O 1
ATOM 10681 N N . PRO B 1 463 ? 29.344 18.859 11.125 1 96.31 463 PRO B N 1
ATOM 10682 C CA . PRO B 1 463 ? 28.719 17.641 10.609 1 96.31 463 PRO B CA 1
ATOM 10683 C C . PRO B 1 463 ? 27.203 17.672 10.703 1 96.31 463 PRO B C 1
ATOM 10685 O O . PRO B 1 463 ? 26.641 18.422 11.5 1 96.31 463 PRO B O 1
ATOM 10688 N N . ILE B 1 464 ? 26.578 16.906 9.859 1 97.19 464 ILE B N 1
ATOM 10689 C CA . ILE B 1 464 ? 25.125 16.844 9.898 1 97.19 464 ILE B CA 1
ATOM 10690 C C . ILE B 1 464 ? 24.688 15.375 9.969 1 97.19 464 ILE B C 1
ATOM 10692 O O . ILE B 1 464 ? 25.328 14.5 9.398 1 97.19 464 ILE B O 1
ATOM 10696 N N . LEU B 1 465 ? 23.547 15.094 10.711 1 97.94 465 LEU B N 1
ATOM 10697 C CA . LEU B 1 465 ? 22.828 13.828 10.742 1 97.94 465 LEU B CA 1
ATOM 10698 C C . LEU B 1 465 ? 23.766 12.672 11.062 1 97.94 465 LEU B C 1
ATOM 10700 O O . LEU B 1 465 ? 23.797 11.68 10.336 1 97.94 465 LEU B O 1
ATOM 10704 N N . SER B 1 466 ? 24.469 12.828 12.109 1 96.69 466 SER B N 1
ATOM 10705 C CA . SER B 1 466 ? 25.469 11.852 12.516 1 96.69 466 SER B CA 1
ATOM 10706 C C . SER B 1 466 ? 24.812 10.664 13.219 1 96.69 466 SER B C 1
ATOM 10708 O O . SER B 1 466 ? 25.422 9.594 13.336 1 96.69 466 SER B O 1
ATOM 10710 N N . HIS B 1 467 ? 23.578 10.859 13.734 1 96.19 467 HIS B N 1
ATOM 10711 C CA . HIS B 1 467 ? 22.906 9.773 14.43 1 96.19 467 HIS B CA 1
ATOM 10712 C C . HIS B 1 467 ? 22.766 8.539 13.547 1 96.19 467 HIS B C 1
ATOM 10714 O O . HIS B 1 467 ? 22.5 8.664 12.344 1 96.19 467 HIS B O 1
ATOM 10720 N N . PRO B 1 468 ? 22.844 7.348 14.094 1 95.38 468 PRO B N 1
ATOM 10721 C CA . PRO B 1 468 ? 22.844 6.105 13.312 1 95.38 468 PRO B CA 1
ATOM 10722 C C . PRO B 1 468 ? 21.578 5.926 12.484 1 95.38 468 PRO B C 1
ATOM 10724 O O . PRO B 1 468 ? 21.609 5.305 11.422 1 95.38 468 PRO B O 1
ATOM 10727 N N . VAL B 1 469 ? 20.516 6.457 12.945 1 96.81 469 VAL B N 1
ATOM 10728 C CA . VAL B 1 469 ? 19.25 6.262 12.242 1 96.81 469 VAL B CA 1
ATOM 10729 C C . VAL B 1 469 ? 19.359 6.848 10.836 1 96.81 469 VAL B C 1
ATOM 10731 O O . VAL B 1 469 ? 18.719 6.348 9.898 1 96.81 469 VAL B O 1
ATOM 10734 N N . PHE B 1 470 ? 20.188 7.883 10.617 1 97.81 470 PHE B N 1
ATOM 10735 C CA . PHE B 1 470 ? 20.328 8.523 9.32 1 97.81 470 PHE B CA 1
ATOM 10736 C C . PHE B 1 470 ? 21.453 7.875 8.516 1 97.81 470 PHE B C 1
ATOM 10738 O O . PHE B 1 470 ? 21.766 8.312 7.406 1 97.81 470 PHE B O 1
ATOM 10745 N N . ASN B 1 471 ? 22.062 6.793 9 1 95.56 471 ASN B N 1
ATOM 10746 C CA . ASN B 1 471 ? 23.25 6.211 8.367 1 95.56 471 ASN B CA 1
ATOM 10747 C C . ASN B 1 471 ? 23.094 4.699 8.195 1 95.56 471 ASN B C 1
ATOM 10749 O O . ASN B 1 471 ? 24.047 4.023 7.785 1 95.56 471 ASN B O 1
ATOM 10753 N N . ARG B 1 472 ? 21.938 4.223 8.438 1 94 472 ARG B N 1
ATOM 10754 C CA . ARG B 1 472 ? 21.781 2.773 8.492 1 94 472 ARG B CA 1
ATOM 10755 C C . ARG B 1 472 ? 20.797 2.291 7.426 1 94 472 ARG B C 1
ATOM 10757 O O . ARG B 1 472 ? 20.953 1.188 6.895 1 94 472 ARG B O 1
ATOM 10764 N N . TYR B 1 473 ? 19.797 2.965 7 1 96.75 473 TYR B N 1
ATOM 10765 C CA . TYR B 1 473 ? 18.641 2.477 6.246 1 96.75 473 TYR B CA 1
ATOM 10766 C C . TYR B 1 473 ? 18.688 2.986 4.809 1 96.75 473 TYR B C 1
ATOM 10768 O O . TYR B 1 473 ? 17.672 3.461 4.285 1 96.75 473 TYR B O 1
ATOM 10776 N N . HIS B 1 474 ? 19.828 2.812 4.117 1 95.81 474 HIS B N 1
ATOM 10777 C CA . HIS B 1 474 ? 20.016 3.379 2.785 1 95.81 474 HIS B CA 1
ATOM 10778 C C . HIS B 1 474 ? 19.547 2.406 1.704 1 95.81 474 HIS B C 1
ATOM 10780 O O . HIS B 1 474 ? 19.266 2.814 0.577 1 95.81 474 HIS B O 1
ATOM 10786 N N . SER B 1 475 ? 19.547 1.07 1.965 1 96.94 475 SER B N 1
ATOM 10787 C CA . SER B 1 475 ? 18.953 0.124 1.022 1 96.94 475 SER B CA 1
ATOM 10788 C C . SER B 1 475 ? 17.453 0.054 1.182 1 96.94 475 SER B C 1
ATOM 10790 O O . SER B 1 475 ? 16.922 0.264 2.277 1 96.94 475 SER B O 1
ATOM 10792 N N . GLU B 1 476 ? 16.719 -0.22 0.078 1 97.12 476 GLU B N 1
ATOM 10793 C CA . GLU B 1 476 ? 15.266 -0.264 0.134 1 97.12 476 GLU B CA 1
ATOM 10794 C C . GLU B 1 476 ? 14.781 -1.373 1.063 1 97.12 476 GLU B C 1
ATOM 10796 O O . GLU B 1 476 ? 13.773 -1.214 1.758 1 97.12 476 GLU B O 1
ATOM 10801 N N . THR B 1 477 ? 15.484 -2.486 1.114 1 96.62 477 THR B N 1
ATOM 10802 C CA . THR B 1 477 ? 15.094 -3.594 1.98 1 96.62 477 THR B CA 1
ATOM 10803 C C . THR B 1 477 ? 15.109 -3.168 3.445 1 96.62 477 THR B C 1
ATOM 10805 O O . THR B 1 477 ? 14.164 -3.436 4.188 1 96.62 477 THR B O 1
ATOM 10808 N N . GLU B 1 478 ? 16.141 -2.494 3.852 1 96.81 478 GLU B N 1
ATOM 10809 C CA . GLU B 1 478 ? 16.25 -2.049 5.234 1 96.81 478 GLU B CA 1
ATOM 10810 C C . GLU B 1 478 ? 15.219 -0.983 5.566 1 96.81 478 GLU B C 1
ATOM 10812 O O . GLU B 1 478 ? 14.641 -0.987 6.656 1 96.81 478 GLU B O 1
ATOM 10817 N N . LEU B 1 479 ? 15.008 -0.063 4.629 1 98.06 479 LEU B N 1
ATOM 10818 C CA . LEU B 1 479 ? 14.008 0.969 4.875 1 98.06 479 LEU B CA 1
ATOM 10819 C C . LEU B 1 479 ? 12.617 0.358 4.996 1 98.06 479 LEU B C 1
ATOM 10821 O O . LEU B 1 479 ? 11.836 0.75 5.871 1 98.06 479 LEU B O 1
ATOM 10825 N N . MET B 1 480 ? 12.273 -0.561 4.066 1 97.31 480 MET B N 1
ATOM 10826 C CA . MET B 1 480 ? 10.977 -1.233 4.098 1 97.31 480 MET B CA 1
ATOM 10827 C C . MET B 1 480 ? 10.742 -1.899 5.449 1 97.31 480 MET B C 1
ATOM 10829 O O . MET B 1 480 ? 9.672 -1.754 6.035 1 97.31 480 MET B O 1
ATOM 10833 N N . ARG B 1 481 ? 11.727 -2.576 5.98 1 96.94 481 ARG B N 1
ATOM 10834 C CA . ARG B 1 481 ? 11.609 -3.275 7.258 1 96.94 481 ARG B CA 1
ATOM 10835 C C . ARG B 1 481 ? 11.523 -2.289 8.414 1 96.94 481 ARG B C 1
ATOM 10837 O O . ARG B 1 481 ? 10.82 -2.533 9.398 1 96.94 481 ARG B O 1
ATOM 10844 N N . TYR B 1 482 ? 12.281 -1.186 8.32 1 97.44 482 TYR B N 1
ATOM 10845 C CA . TYR B 1 482 ? 12.211 -0.147 9.336 1 97.44 482 TYR B CA 1
ATOM 10846 C C . TYR B 1 482 ? 10.805 0.449 9.414 1 97.44 482 TYR B C 1
ATOM 10848 O O . TYR B 1 482 ? 10.242 0.581 10.508 1 97.44 482 TYR B O 1
ATOM 10856 N N . LEU B 1 483 ? 10.242 0.772 8.273 1 98.06 483 LEU B N 1
ATOM 10857 C CA . LEU B 1 483 ? 8.898 1.335 8.219 1 98.06 483 LEU B CA 1
ATOM 10858 C C . LEU B 1 483 ? 7.875 0.347 8.766 1 98.06 483 LEU B C 1
ATOM 10860 O O . LEU B 1 483 ? 6.945 0.738 9.477 1 98.06 483 LEU B O 1
ATOM 10864 N N . ARG B 1 484 ? 8.016 -0.903 8.438 1 97 484 ARG B N 1
ATOM 10865 C CA . ARG B 1 484 ? 7.125 -1.938 8.953 1 97 484 ARG B CA 1
ATOM 10866 C C . ARG B 1 484 ? 7.219 -2.037 10.469 1 97 484 ARG B C 1
ATOM 10868 O O . ARG B 1 484 ? 6.199 -2.102 11.156 1 97 484 ARG B O 1
ATOM 10875 N N . LYS B 1 485 ? 8.414 -2.02 10.969 1 97 485 LYS B N 1
ATOM 10876 C CA . LYS B 1 485 ? 8.641 -2.096 12.414 1 97 485 LYS B CA 1
ATOM 10877 C C . LYS B 1 485 ? 7.957 -0.942 13.141 1 97 485 LYS B C 1
ATOM 10879 O O . LYS B 1 485 ? 7.289 -1.151 14.156 1 97 485 LYS B O 1
ATOM 10884 N N . LEU B 1 486 ? 8.133 0.25 12.625 1 97.19 486 LEU B N 1
ATOM 10885 C CA . LEU B 1 486 ? 7.531 1.42 13.258 1 97.19 486 LEU B CA 1
ATOM 10886 C C . LEU B 1 486 ? 6.012 1.347 13.195 1 97.19 486 LEU B C 1
ATOM 10888 O O . LEU B 1 486 ? 5.328 1.644 14.18 1 97.19 486 LEU B O 1
ATOM 10892 N N . ALA B 1 487 ? 5.438 0.976 12.07 1 96.12 487 ALA B N 1
ATOM 10893 C CA . ALA B 1 487 ? 3.988 0.871 11.914 1 96.12 487 ALA B CA 1
ATOM 10894 C C . ALA B 1 487 ? 3.402 -0.153 12.883 1 96.12 487 ALA B C 1
ATOM 10896 O O . ALA B 1 487 ? 2.289 0.021 13.383 1 96.12 487 ALA B O 1
ATOM 10897 N N . ASP B 1 488 ? 4.148 -1.205 13.172 1 95.62 488 ASP B N 1
ATOM 10898 C CA . ASP B 1 488 ? 3.668 -2.277 14.039 1 95.62 488 ASP B CA 1
ATOM 10899 C C . ASP B 1 488 ? 3.602 -1.82 15.5 1 95.62 488 ASP B C 1
ATOM 10901 O O . ASP B 1 488 ? 2.891 -2.418 16.312 1 95.62 488 ASP B O 1
ATOM 10905 N N .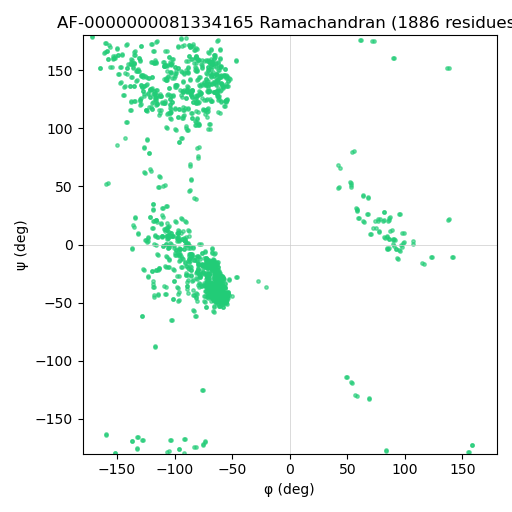 LYS B 1 489 ? 4.324 -0.776 15.836 1 96.12 489 LYS B N 1
ATOM 10906 C CA . LYS B 1 489 ? 4.32 -0.25 17.203 1 96.12 489 LYS B CA 1
ATOM 10907 C C . LYS B 1 489 ? 3.09 0.614 17.453 1 96.12 489 LYS B C 1
ATOM 10909 O O . LYS B 1 489 ? 2.787 0.953 18.594 1 96.12 489 LYS B O 1
ATOM 10914 N N . ASP B 1 490 ? 2.35 0.923 16.453 1 95.19 490 ASP B N 1
ATOM 10915 C CA . ASP B 1 490 ? 1.246 1.873 16.562 1 95.19 490 ASP B CA 1
ATOM 10916 C C . ASP B 1 490 ? -0.101 1.165 16.438 1 95.19 490 ASP B C 1
ATOM 10918 O O . ASP B 1 490 ? -0.174 0.036 15.953 1 95.19 490 ASP B O 1
ATOM 10922 N N . LEU B 1 491 ? -1.142 1.774 16.969 1 93.44 491 LEU B N 1
ATOM 10923 C CA . LEU B 1 491 ? -2.535 1.399 16.75 1 93.44 491 LEU B CA 1
ATOM 10924 C C . LEU B 1 491 ? -3.244 2.422 15.867 1 93.44 491 LEU B C 1
ATOM 10926 O O . LEU B 1 491 ? -3.207 3.623 16.156 1 93.44 491 LEU B O 1
ATOM 10930 N N . ALA B 1 492 ? -3.811 1.987 14.75 1 92.94 492 ALA B N 1
ATOM 10931 C CA . ALA B 1 492 ? -4.508 2.855 13.805 1 92.94 492 ALA B CA 1
ATOM 10932 C C . ALA B 1 492 ? -5.852 2.254 13.398 1 92.94 492 ALA B C 1
ATOM 10934 O O . ALA B 1 492 ? -6.266 1.222 13.938 1 92.94 492 ALA B O 1
ATOM 10935 N N . LEU B 1 493 ? -6.57 2.877 12.477 1 93.38 493 LEU B N 1
ATOM 10936 C CA . LEU B 1 493 ? -7.902 2.457 12.055 1 93.38 493 LEU B CA 1
ATOM 10937 C C . LEU B 1 493 ? -7.848 1.106 11.352 1 93.38 493 LEU B C 1
ATOM 10939 O O . LEU B 1 493 ? -8.859 0.413 11.25 1 93.38 493 LEU B O 1
ATOM 10943 N N . ASP B 1 494 ? -6.707 0.724 10.875 1 93.81 494 ASP B N 1
ATOM 10944 C CA . ASP B 1 494 ? -6.594 -0.553 10.18 1 93.81 494 ASP B CA 1
ATOM 10945 C C . ASP B 1 494 ? -6.652 -1.723 11.156 1 93.81 494 ASP B C 1
ATOM 10947 O O . ASP B 1 494 ? -6.797 -2.877 10.75 1 93.81 494 ASP B O 1
ATOM 10951 N N . ARG B 1 495 ? -6.664 -1.393 12.523 1 94.19 495 ARG B N 1
ATOM 10952 C CA . ARG B 1 495 ? -6.711 -2.457 13.523 1 94.19 495 ARG B CA 1
ATOM 10953 C C . ARG B 1 495 ? -7.977 -2.359 14.367 1 94.19 495 ARG B C 1
ATOM 10955 O O . ARG B 1 495 ? -8.5 -3.373 14.836 1 94.19 495 ARG B O 1
ATOM 10962 N N . THR B 1 496 ? -8.383 -1.101 14.656 1 93.81 496 THR B N 1
ATOM 10963 C CA . THR B 1 496 ? -9.438 -0.952 15.656 1 93.81 496 THR B CA 1
ATOM 10964 C C . THR B 1 496 ? -10.133 0.396 15.508 1 93.81 496 THR B C 1
ATOM 10966 O O . THR B 1 496 ? -9.656 1.275 14.789 1 93.81 496 THR B O 1
ATOM 10969 N N . MET B 1 497 ? -11.344 0.497 16.219 1 92.19 497 MET B N 1
ATOM 10970 C CA . MET B 1 497 ? -12.094 1.748 16.219 1 92.19 497 MET B CA 1
ATOM 10971 C C . MET B 1 497 ? -11.562 2.709 17.281 1 92.19 497 MET B C 1
ATOM 10973 O O . MET B 1 497 ? -10.734 2.328 18.109 1 92.19 497 MET B O 1
ATOM 10977 N N . ILE B 1 498 ? -11.992 3.898 17.281 1 73.38 498 ILE B N 1
ATOM 10978 C CA . ILE B 1 498 ? -11.992 5.016 18.219 1 73.38 498 ILE B CA 1
ATOM 10979 C C . ILE B 1 498 ? -10.562 5.336 18.641 1 73.38 498 ILE B C 1
ATOM 10981 O O . ILE B 1 498 ? -10.141 4.977 19.734 1 73.38 498 ILE B O 1
ATOM 10985 N N . PRO B 1 499 ? -9.75 6.027 17.938 1 63.69 499 PRO B N 1
ATOM 10986 C CA . PRO B 1 499 ? -8.469 6.383 18.547 1 63.69 499 PRO B CA 1
ATOM 10987 C C . PRO B 1 499 ? -8.555 7.629 19.422 1 63.69 499 PRO B C 1
ATOM 10989 O O . PRO B 1 499 ? -7.863 7.719 20.453 1 63.69 499 PRO B O 1
ATOM 10992 N N . LEU B 1 500 ? -9.414 8.859 19.016 1 65 500 LEU B N 1
ATOM 10993 C CA . LEU B 1 500 ? -9.531 10.109 19.75 1 65 500 LEU B CA 1
ATOM 10994 C C . LEU B 1 500 ? -10.906 10.742 19.531 1 65 500 LEU B C 1
ATOM 10996 O O . LEU B 1 500 ? -11.25 11.117 18.422 1 65 500 LEU B O 1
ATOM 11000 N N . GLY B 1 501 ? -11.977 10.305 20.391 1 65.88 501 GLY B N 1
ATOM 11001 C CA . GLY B 1 501 ? -13.391 10.648 20.359 1 65.88 501 GLY B CA 1
ATOM 11002 C C . GLY B 1 501 ? -13.672 11.938 19.609 1 65.88 501 GLY B C 1
ATOM 11003 O O . GLY B 1 501 ? -14.555 11.992 18.75 1 65.88 501 GLY B O 1
ATOM 11004 N N . SER B 1 502 ? -12.828 13.031 19.656 1 72.94 502 SER B N 1
ATOM 11005 C CA . SER B 1 502 ? -13.203 14.312 19.078 1 72.94 502 SER B CA 1
ATOM 11006 C C . SER B 1 502 ? -12.641 14.484 17.672 1 72.94 502 SER B C 1
ATOM 11008 O O . SER B 1 502 ? -12.922 15.477 17 1 72.94 502 SER B O 1
ATOM 11010 N N . CYS B 1 503 ? -12.016 13.508 17.156 1 78.69 503 CYS B N 1
ATOM 11011 C CA . CYS B 1 503 ? -11.383 13.656 15.844 1 78.69 503 CYS B CA 1
ATOM 11012 C C . CYS B 1 503 ? -12.172 12.906 14.781 1 78.69 503 CYS B C 1
ATOM 11014 O O . CYS B 1 503 ? -11.773 12.883 13.609 1 78.69 503 CYS B O 1
ATOM 11016 N N . THR B 1 504 ? -13.328 12.367 15.055 1 79.44 504 THR B N 1
ATOM 11017 C CA . THR B 1 504 ? -14.195 11.688 14.094 1 79.44 504 THR B CA 1
ATOM 11018 C C . THR B 1 504 ? -13.383 10.797 13.164 1 79.44 504 THR B C 1
ATOM 11020 O O . THR B 1 504 ? -13.336 11.039 11.953 1 79.44 504 THR B O 1
ATOM 11023 N N . MET B 1 505 ? -12.82 9.75 13.656 1 84.94 505 MET B N 1
ATOM 11024 C CA . MET B 1 505 ? -12 8.859 12.844 1 84.94 505 MET B CA 1
ATOM 11025 C C . MET B 1 505 ? -12.867 7.895 12.047 1 84.94 505 MET B C 1
ATOM 11027 O O . MET B 1 505 ? -13 6.723 12.414 1 84.94 505 MET B O 1
ATOM 11031 N N . LYS B 1 506 ? -13.336 8.492 10.875 1 91.31 506 LYS B N 1
ATOM 11032 C CA . LYS B 1 506 ? -14.141 7.656 9.992 1 91.31 506 LYS B CA 1
ATOM 11033 C C . LYS B 1 506 ? -13.281 7.012 8.906 1 91.31 506 LYS B C 1
ATOM 11035 O O . LYS B 1 506 ? -12.055 7.172 8.906 1 91.31 506 LYS B O 1
ATOM 11040 N N . LEU B 1 507 ? -13.867 6.211 8.109 1 92.06 507 LEU B N 1
ATOM 11041 C CA . LEU B 1 507 ? -13.172 5.555 7.008 1 92.06 507 LEU B CA 1
ATOM 11042 C C . LEU B 1 507 ? -12.633 6.586 6.02 1 92.06 507 LEU B C 1
ATOM 11044 O O . LEU B 1 507 ? -13.367 7.469 5.57 1 92.06 507 LEU B O 1
ATOM 11048 N N . ASN B 1 508 ? -11.359 6.559 5.746 1 94.69 508 ASN B N 1
ATOM 11049 C CA . ASN B 1 508 ? -10.734 7.148 4.566 1 94.69 508 ASN B CA 1
ATOM 11050 C C . ASN B 1 508 ? -10.594 6.129 3.439 1 94.69 508 ASN B C 1
ATOM 11052 O O . ASN B 1 508 ? -9.562 5.453 3.336 1 94.69 508 ASN B O 1
ATOM 11056 N N . ALA B 1 509 ? -11.57 6.098 2.629 1 97.19 509 ALA B N 1
ATOM 11057 C CA . ALA B 1 509 ? -11.68 4.992 1.681 1 97.19 509 ALA B CA 1
ATOM 11058 C C . ALA B 1 509 ? -10.508 4.984 0.702 1 97.19 509 ALA B C 1
ATOM 11060 O O . ALA B 1 509 ? -9.992 6.043 0.339 1 97.19 509 ALA B O 1
ATOM 11061 N N . ALA B 1 510 ? -10.125 3.779 0.313 1 97.5 510 ALA B N 1
ATOM 11062 C CA . ALA B 1 510 ? -9.039 3.619 -0.655 1 97.5 510 ALA B CA 1
ATOM 11063 C C . ALA B 1 510 ? -9.32 4.414 -1.927 1 97.5 510 ALA B C 1
ATOM 11065 O O . ALA B 1 510 ? -8.422 5.047 -2.482 1 97.5 510 ALA B O 1
ATOM 11066 N N . SER B 1 511 ? -10.562 4.398 -2.4 1 98 511 SER B N 1
ATOM 11067 C CA . SER B 1 511 ? -10.938 5.121 -3.611 1 98 511 SER B CA 1
ATOM 11068 C C . SER B 1 511 ? -10.773 6.629 -3.432 1 98 511 SER B C 1
ATOM 11070 O O . SER B 1 511 ? -10.523 7.348 -4.398 1 98 511 SER B O 1
ATOM 11072 N N . GLU B 1 512 ? -10.945 7.082 -2.209 1 98.19 512 GLU B N 1
ATOM 11073 C CA . GLU B 1 512 ? -10.758 8.5 -1.909 1 98.19 512 GLU B CA 1
ATOM 11074 C C . GLU B 1 512 ? -9.281 8.875 -1.946 1 98.19 512 GLU B C 1
ATOM 11076 O O . GLU B 1 512 ? -8.93 9.992 -2.336 1 98.19 512 GLU B O 1
ATOM 11081 N N . MET B 1 513 ? -8.414 7.961 -1.584 1 97.69 513 MET B N 1
ATOM 11082 C CA . MET B 1 513 ? -6.988 8.219 -1.424 1 97.69 513 MET B CA 1
ATOM 11083 C C . MET B 1 513 ? -6.258 8.078 -2.754 1 97.69 513 MET B C 1
ATOM 11085 O O . MET B 1 513 ? -5.188 8.656 -2.943 1 97.69 513 MET B O 1
ATOM 11089 N N . ILE B 1 514 ? -6.781 7.379 -3.719 1 97.69 514 ILE B N 1
ATOM 11090 C CA . ILE B 1 514 ? -6.113 7.004 -4.961 1 97.69 514 ILE B CA 1
ATOM 11091 C C . ILE B 1 514 ? -5.715 8.258 -5.73 1 97.69 514 ILE B C 1
ATOM 11093 O O . ILE B 1 514 ? -4.562 8.398 -6.145 1 97.69 514 ILE B O 1
ATOM 11097 N N . PRO B 1 515 ? -6.566 9.312 -5.871 1 97.94 515 PRO B N 1
ATOM 11098 C CA . PRO B 1 515 ? -6.191 10.469 -6.684 1 97.94 515 PRO B CA 1
ATOM 11099 C C . PRO B 1 515 ? -5.086 11.312 -6.047 1 97.94 515 PRO B C 1
ATOM 11101 O O . PRO B 1 515 ? -4.426 12.094 -6.738 1 97.94 515 PRO B O 1
ATOM 11104 N N . VAL B 1 516 ? -4.859 11.156 -4.723 1 96.94 516 VAL B N 1
ATOM 11105 C CA . VAL B 1 516 ? -3.924 11.977 -3.959 1 96.94 516 VAL B CA 1
ATOM 11106 C C . VAL B 1 516 ? -2.514 11.812 -4.52 1 96.94 516 VAL B C 1
ATOM 11108 O O . VAL B 1 516 ? -1.706 12.742 -4.469 1 96.94 516 VAL B O 1
ATOM 11111 N N . THR B 1 517 ? -2.188 10.672 -5.113 1 95.94 517 THR B N 1
ATOM 11112 C CA . THR B 1 517 ? -0.823 10.398 -5.551 1 95.94 517 THR B CA 1
ATOM 11113 C C . THR B 1 517 ? -0.708 10.516 -7.066 1 95.94 517 THR B C 1
ATOM 11115 O O . THR B 1 517 ? 0.308 10.125 -7.648 1 95.94 517 THR B O 1
ATOM 11118 N N . TRP B 1 518 ? -1.769 11.008 -7.781 1 97 518 TRP B N 1
ATOM 11119 C CA . TRP B 1 518 ? -1.672 11.281 -9.211 1 97 518 TRP B CA 1
ATOM 11120 C C . TRP B 1 518 ? -0.821 12.516 -9.477 1 97 518 TRP B C 1
ATOM 11122 O O . TRP B 1 518 ? -0.933 13.516 -8.766 1 97 518 TRP B O 1
ATOM 11132 N N . ALA B 1 519 ? 0.04 12.492 -10.477 1 96.56 519 ALA B N 1
ATOM 11133 C CA . ALA B 1 519 ? 0.917 13.609 -10.82 1 96.56 519 ALA B CA 1
ATOM 11134 C C . ALA B 1 519 ? 0.108 14.852 -11.18 1 96.56 519 ALA B C 1
ATOM 11136 O O . ALA B 1 519 ? 0.528 15.977 -10.898 1 96.56 519 ALA B O 1
ATOM 11137 N N . GLU B 1 520 ? -1.063 14.656 -11.75 1 97.62 520 GLU B N 1
ATOM 11138 C CA . GLU B 1 520 ? -1.903 15.766 -12.195 1 97.62 520 GLU B CA 1
ATOM 11139 C C . GLU B 1 520 ? -2.316 16.656 -11.016 1 97.62 520 GLU B C 1
ATOM 11141 O O . GLU B 1 520 ? -2.494 17.859 -11.18 1 97.62 520 GLU B O 1
ATOM 11146 N N . PHE B 1 521 ? -2.414 16.062 -9.836 1 97.94 521 PHE B N 1
ATOM 11147 C CA . PHE B 1 521 ? -2.723 16.828 -8.633 1 97.94 521 PHE B CA 1
ATOM 11148 C C . PHE B 1 521 ? -1.457 17.109 -7.832 1 97.94 521 PHE B C 1
ATOM 11150 O O . PHE B 1 521 ? -1.325 18.188 -7.234 1 97.94 521 PHE B O 1
ATOM 11157 N N . GLY B 1 522 ? -0.514 16.234 -7.891 1 96.62 522 GLY B N 1
ATOM 11158 C CA . GLY B 1 522 ? 0.64 16.312 -7.012 1 96.62 522 GLY B CA 1
ATOM 11159 C C . GLY B 1 522 ? 1.76 17.172 -7.566 1 96.62 522 GLY B C 1
ATOM 11160 O O . GLY B 1 522 ? 2.578 17.703 -6.809 1 96.62 522 GLY B O 1
ATOM 11161 N N . ALA B 1 523 ? 1.824 17.422 -8.859 1 96.5 523 ALA B N 1
ATOM 11162 C CA . ALA B 1 523 ? 3.051 17.953 -9.445 1 96.5 523 ALA B CA 1
ATOM 11163 C C . ALA B 1 523 ? 2.877 19.422 -9.836 1 96.5 523 ALA B C 1
ATOM 11165 O O . ALA B 1 523 ? 3.832 20.062 -10.273 1 96.5 523 ALA B O 1
ATOM 11166 N N . LEU B 1 524 ? 1.757 20.031 -9.625 1 97.62 524 LEU B N 1
ATOM 11167 C CA . LEU B 1 524 ? 1.52 21.406 -10.047 1 97.62 524 LEU B CA 1
ATOM 11168 C C . LEU B 1 524 ? 2.033 22.391 -9.008 1 97.62 524 LEU B C 1
ATOM 11170 O O . LEU B 1 524 ? 1.827 22.188 -7.805 1 97.62 524 LEU B O 1
ATOM 11174 N N . HIS B 1 525 ? 2.779 23.406 -9.5 1 97.94 525 HIS B N 1
ATOM 11175 C CA . HIS B 1 525 ? 3.25 24.484 -8.633 1 97.94 525 HIS B CA 1
ATOM 11176 C C . HIS B 1 525 ? 2.105 25.422 -8.234 1 97.94 525 HIS B C 1
ATOM 11178 O O . HIS B 1 525 ? 1.238 25.719 -9.055 1 97.94 525 HIS B O 1
ATOM 11184 N N . PRO B 1 526 ? 2.018 25.844 -6.969 1 97.25 526 PRO B N 1
ATOM 11185 C CA . PRO B 1 526 ? 0.875 26.656 -6.539 1 97.25 526 PRO B CA 1
ATOM 11186 C C . PRO B 1 526 ? 0.818 28.016 -7.234 1 97.25 526 PRO B C 1
ATOM 11188 O O . PRO B 1 526 ? -0.23 28.672 -7.238 1 97.25 526 PRO B O 1
ATOM 11191 N N . PHE B 1 527 ? 1.961 28.469 -7.824 1 97 527 PHE B N 1
ATOM 11192 C CA . PHE B 1 527 ? 1.989 29.766 -8.484 1 97 527 PHE B CA 1
ATOM 11193 C C . PHE B 1 527 ? 2.146 29.609 -9.992 1 97 527 PHE B C 1
ATOM 11195 O O . PHE B 1 527 ? 2.627 30.516 -10.672 1 97 527 PHE B O 1
ATOM 11202 N N . ALA B 1 528 ? 1.854 28.438 -10.5 1 96.5 528 ALA B N 1
ATOM 11203 C CA . ALA B 1 528 ? 1.777 28.25 -11.945 1 96.5 528 ALA B CA 1
ATOM 11204 C C . ALA B 1 528 ? 0.705 29.141 -12.562 1 96.5 528 ALA B C 1
ATOM 11206 O O . ALA B 1 528 ? -0.245 29.531 -11.883 1 96.5 528 ALA B O 1
ATOM 11207 N N . PRO B 1 529 ? 0.893 29.484 -13.852 1 94.94 529 PRO B N 1
ATOM 11208 C CA . PRO B 1 529 ? -0.157 30.25 -14.523 1 94.94 529 PRO B CA 1
ATOM 11209 C C . PRO B 1 529 ? -1.535 29.609 -14.391 1 94.94 529 PRO B C 1
ATOM 11211 O O . PRO B 1 529 ? -1.656 28.391 -14.453 1 94.94 529 PRO B O 1
ATOM 11214 N N . ALA B 1 530 ? -2.502 30.469 -14.242 1 93.69 530 ALA B N 1
ATOM 11215 C CA . ALA B 1 530 ? -3.863 30.047 -13.938 1 93.69 530 ALA B CA 1
ATOM 11216 C C . ALA B 1 530 ? -4.375 29.062 -14.992 1 93.69 530 ALA B C 1
ATOM 11218 O O . ALA B 1 530 ? -5.137 28.141 -14.68 1 93.69 530 ALA B O 1
ATOM 11219 N N . GLU B 1 531 ? -3.961 29.234 -16.25 1 95.56 531 GLU B N 1
ATOM 11220 C CA . GLU B 1 531 ? -4.461 28.406 -17.344 1 95.56 531 GLU B CA 1
ATOM 11221 C C . GLU B 1 531 ? -3.986 26.969 -17.203 1 95.56 531 GLU B C 1
ATOM 11223 O O . GLU B 1 531 ? -4.57 26.062 -17.797 1 95.56 531 GLU B O 1
ATOM 11228 N N . GLN B 1 532 ? -2.951 26.766 -16.453 1 97.44 532 GLN B N 1
ATOM 11229 C CA . GLN B 1 532 ? -2.375 25.438 -16.297 1 97.44 532 GLN B CA 1
ATOM 11230 C C . GLN B 1 532 ? -3.082 24.656 -15.188 1 97.44 532 GLN B C 1
ATOM 11232 O O . GLN B 1 532 ? -2.85 23.469 -15.023 1 97.44 532 GLN B O 1
ATOM 11237 N N . SER B 1 533 ? -3.971 25.266 -14.398 1 97.81 533 SER B N 1
ATOM 11238 C CA . SER B 1 533 ? -4.59 24.641 -13.234 1 97.81 533 SER B CA 1
ATOM 11239 C C . SER B 1 533 ? -6.105 24.562 -13.391 1 97.81 533 SER B C 1
ATOM 11241 O O . SER B 1 533 ? -6.848 24.734 -12.422 1 97.81 533 SER B O 1
ATOM 11243 N N . ALA B 1 534 ? -6.59 24.344 -14.641 1 98.25 534 ALA B N 1
ATOM 11244 C CA . ALA B 1 534 ? -8.023 24.281 -14.922 1 98.25 534 ALA B CA 1
ATOM 11245 C C . ALA B 1 534 ? -8.688 23.156 -14.133 1 98.25 534 ALA B C 1
ATOM 11247 O O . ALA B 1 534 ? -9.844 23.281 -13.711 1 98.25 534 ALA B O 1
ATOM 11248 N N . GLY B 1 535 ? -8.016 22.047 -13.977 1 98.56 535 GLY B N 1
ATOM 11249 C CA . GLY B 1 535 ? -8.547 20.953 -13.18 1 98.56 535 GLY B CA 1
ATOM 11250 C C . GLY B 1 535 ? -8.758 21.328 -11.727 1 98.56 535 GLY B C 1
ATOM 11251 O O . GLY B 1 535 ? -9.805 21.016 -11.148 1 98.56 535 GLY B O 1
ATOM 11252 N N . TYR B 1 536 ? -7.809 22.016 -11.133 1 98.19 536 TYR B N 1
ATOM 11253 C CA . TYR B 1 536 ? -7.945 22.469 -9.758 1 98.19 536 TYR B CA 1
ATOM 11254 C C . TYR B 1 536 ? -9.062 23.5 -9.641 1 98.19 536 TYR B C 1
ATOM 11256 O O . TYR B 1 536 ? -9.789 23.516 -8.641 1 98.19 536 TYR B O 1
ATOM 11264 N N . LEU B 1 537 ? -9.141 24.359 -10.609 1 97.12 537 LEU B N 1
ATOM 11265 C CA . LEU B 1 537 ? -10.219 25.344 -10.578 1 97.12 537 LEU B CA 1
ATOM 11266 C C . LEU B 1 537 ? -11.578 24.656 -10.555 1 97.12 537 LEU B C 1
ATOM 11268 O O . LEU B 1 537 ? -12.453 25.047 -9.773 1 97.12 537 LEU B O 1
ATOM 11272 N N . GLN B 1 538 ? -11.727 23.688 -11.391 1 98.44 538 GLN B N 1
ATOM 11273 C CA . GLN B 1 538 ? -12.984 22.953 -11.398 1 98.44 538 GLN B CA 1
ATOM 11274 C C . GLN B 1 538 ? -13.195 22.203 -10.086 1 98.44 538 GLN B C 1
ATOM 11276 O O . GLN B 1 538 ? -14.289 22.219 -9.516 1 98.44 538 GLN B O 1
ATOM 11281 N N . LEU B 1 539 ? -12.195 21.531 -9.609 1 98.62 539 LEU B N 1
ATOM 11282 C CA . LEU B 1 539 ? -12.273 20.766 -8.367 1 98.62 539 LEU B CA 1
ATOM 11283 C C . LEU B 1 539 ? -12.695 21.672 -7.211 1 98.62 539 LEU B C 1
ATOM 11285 O O . LEU B 1 539 ? -13.578 21.297 -6.43 1 98.62 539 LEU B O 1
ATOM 11289 N N . THR B 1 540 ? -12.07 22.844 -7.059 1 97.94 540 THR B N 1
ATOM 11290 C CA . THR B 1 540 ? -12.352 23.734 -5.941 1 97.94 540 THR B CA 1
ATOM 11291 C C . THR B 1 540 ? -13.742 24.359 -6.074 1 97.94 540 THR B C 1
ATOM 11293 O O . THR B 1 540 ? -14.453 24.516 -5.082 1 97.94 540 THR B O 1
ATOM 11296 N N . ALA B 1 541 ? -14.125 24.656 -7.297 1 98.12 541 ALA B N 1
ATOM 11297 C CA . ALA B 1 541 ? -15.477 25.172 -7.508 1 98.12 541 ALA B CA 1
ATOM 11298 C C . ALA B 1 541 ? -16.531 24.141 -7.105 1 98.12 541 ALA B C 1
ATOM 11300 O O . ALA B 1 541 ? -17.5 24.469 -6.438 1 98.12 541 ALA B O 1
ATOM 11301 N N . ASP B 1 542 ? -16.297 22.906 -7.551 1 98.5 542 ASP B N 1
ATOM 11302 C CA . ASP B 1 542 ? -17.203 21.828 -7.184 1 98.5 542 ASP B CA 1
ATOM 11303 C C . ASP B 1 542 ? -17.281 21.672 -5.668 1 98.5 542 ASP B C 1
ATOM 11305 O O . ASP B 1 542 ? -18.375 21.547 -5.109 1 98.5 542 ASP B O 1
ATOM 11309 N N . LEU B 1 543 ? -16.172 21.641 -5.059 1 98.5 543 LEU B N 1
ATOM 11310 C CA . LEU B 1 543 ? -16.109 21.375 -3.623 1 98.5 543 LEU B CA 1
ATOM 11311 C C . LEU B 1 543 ? -16.766 22.516 -2.836 1 98.5 543 LEU B C 1
ATOM 11313 O O . LEU B 1 543 ? -17.438 22.281 -1.831 1 98.5 543 LEU B O 1
ATOM 11317 N N . GLU B 1 544 ? -16.469 23.766 -3.25 1 98.44 544 GLU B N 1
ATOM 11318 C CA . GLU B 1 544 ? -17.125 24.906 -2.617 1 98.44 544 GLU B CA 1
ATOM 11319 C C . GLU B 1 544 ? -18.656 24.797 -2.709 1 98.44 544 GLU B C 1
ATOM 11321 O O . GLU B 1 544 ? -19.359 25 -1.718 1 98.44 544 GLU B O 1
ATOM 11326 N N . ALA B 1 545 ? -19.141 24.406 -3.84 1 98.5 545 ALA B N 1
ATOM 11327 C CA . ALA B 1 545 ? -20.578 24.234 -4.016 1 98.5 545 ALA B CA 1
ATOM 11328 C C . ALA B 1 545 ? -21.094 23.094 -3.139 1 98.5 545 ALA B C 1
ATOM 11330 O O . ALA B 1 545 ? -22.172 23.203 -2.549 1 98.5 545 ALA B O 1
ATOM 11331 N N . MET B 1 546 ? -20.391 22.047 -3.117 1 98.56 546 MET B N 1
ATOM 11332 C CA . MET B 1 546 ? -20.766 20.891 -2.301 1 98.56 546 MET B CA 1
ATOM 11333 C C . MET B 1 546 ? -20.859 21.281 -0.829 1 98.56 546 MET B C 1
ATOM 11335 O O . MET B 1 546 ? -21.812 20.891 -0.144 1 98.56 546 MET B O 1
ATOM 11339 N N . LEU B 1 547 ? -19.891 22 -0.344 1 98.62 547 LEU B N 1
ATOM 11340 C CA . LEU B 1 547 ? -19.859 22.391 1.062 1 98.62 547 LEU B CA 1
ATOM 11341 C C . LEU B 1 547 ? -20.938 23.422 1.368 1 98.62 547 LEU B C 1
ATOM 11343 O O . LEU B 1 547 ? -21.484 23.438 2.467 1 98.62 547 LEU B O 1
ATOM 11347 N N . CYS B 1 548 ? -21.203 24.344 0.448 1 98.62 548 CYS B N 1
ATOM 11348 C CA . CYS B 1 548 ? -22.344 25.234 0.603 1 98.62 548 CYS B CA 1
ATOM 11349 C C . CYS B 1 548 ? -23.641 24.453 0.769 1 98.62 548 CYS B C 1
ATOM 11351 O O . CYS B 1 548 ? -24.453 24.75 1.649 1 98.62 548 CYS B O 1
ATOM 11353 N N . ALA B 1 549 ? -23.781 23.422 -0.004 1 98.31 549 ALA B N 1
ATOM 11354 C CA . ALA B 1 549 ? -24.984 22.609 0.051 1 98.31 549 ALA B CA 1
ATOM 11355 C C . ALA B 1 549 ? -25.094 21.875 1.383 1 98.31 549 ALA B C 1
ATOM 11357 O O . ALA B 1 549 ? -26.188 21.656 1.9 1 98.31 549 ALA B O 1
ATOM 11358 N N . ALA B 1 550 ? -24.016 21.5 1.922 1 97.94 550 ALA B N 1
ATOM 11359 C CA . ALA B 1 550 ? -23.984 20.75 3.168 1 97.94 550 ALA B CA 1
ATOM 11360 C C . ALA B 1 550 ? -24.219 21.656 4.371 1 97.94 550 ALA B C 1
ATOM 11362 O O . ALA B 1 550 ? -24.766 21.219 5.387 1 97.94 550 ALA B O 1
ATOM 11363 N N . THR B 1 551 ? -23.859 22.984 4.281 1 98.31 551 THR B N 1
ATOM 11364 C CA . THR B 1 551 ? -23.797 23.828 5.473 1 98.31 551 THR B CA 1
ATOM 11365 C C . THR B 1 551 ? -24.859 24.922 5.43 1 98.31 551 THR B C 1
ATOM 11367 O O . THR B 1 551 ? -25.172 25.516 6.453 1 98.31 551 THR B O 1
ATOM 11370 N N . GLY B 1 552 ? -25.344 25.203 4.305 1 98.25 552 GLY B N 1
ATOM 11371 C CA . GLY B 1 552 ? -26.328 26.266 4.152 1 98.25 552 GLY B CA 1
ATOM 11372 C C . GLY B 1 552 ? -25.703 27.641 4.055 1 98.25 552 GLY B C 1
ATOM 11373 O O . GLY B 1 552 ? -26.422 28.656 4.023 1 98.25 552 GLY B O 1
ATOM 11374 N N . TYR B 1 553 ? -24.422 27.766 4.004 1 98.69 553 TYR B N 1
ATOM 11375 C CA . TYR B 1 553 ? -23.734 29.031 3.828 1 98.69 553 TYR B CA 1
ATOM 11376 C C . TYR B 1 553 ? -23.719 29.453 2.361 1 98.69 553 TYR B C 1
ATOM 11378 O O . TYR B 1 553 ? -24.031 28.641 1.479 1 98.69 553 TYR B O 1
ATOM 11386 N N . ASP B 1 554 ? -23.344 30.688 2.125 1 98.56 554 ASP B N 1
ATOM 11387 C CA . ASP B 1 554 ? -23.453 31.25 0.788 1 98.56 554 ASP B CA 1
ATOM 11388 C C . ASP B 1 554 ? -22.141 31.156 0.029 1 98.56 554 ASP B C 1
ATOM 11390 O O . ASP B 1 554 ? -22.125 31.156 -1.204 1 98.56 554 ASP B O 1
ATOM 11394 N N . ALA B 1 555 ? -21.047 31.141 0.741 1 98.38 555 ALA B N 1
ATOM 11395 C CA . ALA B 1 555 ? -19.719 31.062 0.139 1 98.38 555 ALA B CA 1
ATOM 11396 C C . ALA B 1 555 ? -18.75 30.281 1.022 1 98.38 555 ALA B C 1
ATOM 11398 O O . ALA B 1 555 ? -18.938 30.203 2.24 1 98.38 555 ALA B O 1
ATOM 11399 N N . ILE B 1 556 ? -17.781 29.688 0.351 1 98.31 556 ILE B N 1
ATOM 11400 C CA . ILE B 1 556 ? -16.781 28.875 1.042 1 98.31 556 ILE B CA 1
ATOM 11401 C C . ILE B 1 556 ? -15.375 29.344 0.639 1 98.31 556 ILE B C 1
ATOM 11403 O O . ILE B 1 556 ? -15.125 29.641 -0.529 1 98.31 556 ILE B O 1
ATOM 11407 N N . SER B 1 557 ? -14.461 29.484 1.601 1 98.12 557 SER B N 1
ATOM 11408 C CA . SER B 1 557 ? -13.023 29.578 1.329 1 98.12 557 SER B CA 1
ATOM 11409 C C . SER B 1 557 ? -12.312 28.281 1.713 1 98.12 557 SER B C 1
ATOM 11411 O O . SER B 1 557 ? -12.461 27.797 2.836 1 98.12 557 SER B O 1
ATOM 11413 N N . LEU B 1 558 ? -11.508 27.734 0.816 1 97.94 558 LEU B N 1
ATOM 11414 C CA . LEU B 1 558 ? -10.805 26.484 1.048 1 97.94 558 LEU B CA 1
ATOM 11415 C C . LEU B 1 558 ? -9.367 26.734 1.496 1 97.94 558 LEU B C 1
ATOM 11417 O O . LEU B 1 558 ? -8.602 25.797 1.695 1 97.94 558 LEU B O 1
ATOM 11421 N N . GLN B 1 559 ? -8.922 27.938 1.738 1 97.56 559 GLN B N 1
ATOM 11422 C CA . GLN B 1 559 ? -7.531 28.328 1.908 1 97.56 559 GLN B CA 1
ATOM 11423 C C . GLN B 1 559 ? -6.965 27.812 3.227 1 97.56 559 GLN B C 1
ATOM 11425 O O . GLN B 1 559 ? -5.836 27.312 3.271 1 97.56 559 GLN B O 1
ATOM 11430 N N . PRO B 1 560 ? -7.742 27.797 4.387 1 97.31 560 PRO B N 1
ATOM 11431 C CA . PRO B 1 560 ? -7.133 27.453 5.676 1 97.31 560 PRO B CA 1
ATOM 11432 C C . PRO B 1 560 ? -6.691 25.984 5.75 1 97.31 560 PRO B C 1
ATOM 11434 O O . PRO B 1 560 ? -7.461 25.094 5.402 1 97.31 560 PRO B O 1
ATOM 11437 N N . ASN B 1 561 ? -5.512 25.75 6.32 1 96 561 ASN B N 1
ATOM 11438 C CA . ASN B 1 561 ? -4.863 24.438 6.312 1 96 561 ASN B CA 1
ATOM 11439 C C . ASN B 1 561 ? -5.395 23.547 7.43 1 96 561 ASN B C 1
ATOM 11441 O O . ASN B 1 561 ? -5.121 22.344 7.453 1 96 561 ASN B O 1
ATOM 11445 N N . ALA B 1 562 ? -6.141 24.141 8.398 1 94 562 ALA B N 1
ATOM 11446 C CA . ALA B 1 562 ? -6.641 23.391 9.555 1 94 562 ALA B CA 1
ATOM 11447 C C . ALA B 1 562 ? -7.859 24.078 10.164 1 94 562 ALA B C 1
ATOM 11449 O O . ALA B 1 562 ? -8.188 25.219 9.812 1 94 562 ALA B O 1
ATOM 11450 N N . GLY B 1 563 ? -8.484 23.391 11.102 1 93.44 563 GLY B N 1
ATOM 11451 C CA . GLY B 1 563 ? -9.648 23.953 11.766 1 93.44 563 GLY B CA 1
ATOM 11452 C C . GLY B 1 563 ? -9.336 25.219 12.531 1 93.44 563 GLY B C 1
ATOM 11453 O O . GLY B 1 563 ? -10.094 26.203 12.469 1 93.44 563 GLY B O 1
ATOM 11454 N N . SER B 1 564 ? -8.219 25.234 13.25 1 93.62 564 SER B N 1
ATOM 11455 C CA . SER B 1 564 ? -7.848 26.406 14.016 1 93.62 564 SER B CA 1
ATOM 11456 C C . SER B 1 564 ? -7.547 27.594 13.109 1 93.62 564 SER B C 1
ATOM 11458 O O . SER B 1 564 ? -7.824 28.734 13.461 1 93.62 564 SER B O 1
ATOM 11460 N N . GLN B 1 565 ? -6.992 27.297 11.961 1 95.69 565 GLN B N 1
ATOM 11461 C CA . GLN B 1 565 ? -6.762 28.359 10.984 1 95.69 565 GLN B CA 1
ATOM 11462 C C . GLN B 1 565 ? -8.078 28.844 10.391 1 95.69 565 GLN B C 1
ATOM 11464 O O . GLN B 1 565 ? -8.219 30.031 10.062 1 95.69 565 GLN B O 1
ATOM 11469 N N . GLY B 1 566 ? -9 27.875 10.234 1 97.38 566 GLY B N 1
ATOM 11470 C CA . GLY B 1 566 ? -10.336 28.281 9.836 1 97.38 566 GLY B CA 1
ATOM 11471 C C . GLY B 1 566 ? -11.016 29.188 10.844 1 97.38 566 GLY B C 1
ATOM 11472 O O . GLY B 1 566 ? -11.688 30.156 10.461 1 97.38 566 GLY B O 1
ATOM 11473 N N . GLU B 1 567 ? -10.859 28.891 12.148 1 97.38 567 GLU B N 1
ATOM 11474 C CA . GLU B 1 567 ? -11.352 29.781 13.195 1 97.38 567 GLU B CA 1
ATOM 11475 C C . GLU B 1 567 ? -10.797 31.203 13.039 1 97.38 567 GLU B C 1
ATOM 11477 O O . GLU B 1 567 ? -11.547 32.188 13.086 1 97.38 567 GLU B O 1
ATOM 11482 N N . TYR B 1 568 ? -9.516 31.203 12.812 1 97.5 568 TYR B N 1
ATOM 11483 C CA . TYR B 1 568 ? -8.828 32.469 12.664 1 97.5 568 TYR B CA 1
ATOM 11484 C C . TYR B 1 568 ? -9.352 33.25 11.461 1 97.5 568 TYR B C 1
ATOM 11486 O O . TYR B 1 568 ? -9.672 34.438 11.562 1 97.5 568 TYR B O 1
ATOM 11494 N N . ALA B 1 569 ? -9.469 32.562 10.336 1 98.19 569 ALA B N 1
ATOM 11495 C CA . ALA B 1 569 ? -9.977 33.188 9.117 1 98.19 569 ALA B CA 1
ATOM 11496 C C . ALA B 1 569 ? -11.398 33.719 9.32 1 98.19 569 ALA B C 1
ATOM 11498 O O . ALA B 1 569 ? -11.742 34.781 8.836 1 98.19 569 ALA B O 1
ATOM 11499 N N . GLY B 1 570 ? -12.227 32.906 9.977 1 98.5 570 GLY B N 1
ATOM 11500 C CA . GLY B 1 570 ? -13.594 33.344 10.258 1 98.5 570 GLY B CA 1
ATOM 11501 C C . GLY B 1 570 ? -13.672 34.562 11.117 1 98.5 570 GLY B C 1
ATOM 11502 O O . GLY B 1 570 ? -14.469 35.469 10.836 1 98.5 570 GLY B O 1
ATOM 11503 N N . LEU B 1 571 ? -12.906 34.625 12.18 1 98.31 571 LEU B N 1
ATOM 11504 C CA . LEU B 1 571 ? -12.922 35.781 13.062 1 98.31 571 LEU B CA 1
ATOM 11505 C C . LEU B 1 571 ? -12.375 37 12.359 1 98.31 571 LEU B C 1
ATOM 11507 O O . LEU B 1 571 ? -12.82 38.125 12.617 1 98.31 571 LEU B O 1
ATOM 11511 N N . LEU B 1 572 ? -11.352 36.812 11.477 1 98 572 LEU B N 1
ATOM 11512 C CA . LEU B 1 572 ? -10.852 37.906 10.688 1 98 572 LEU B CA 1
ATOM 11513 C C . LEU B 1 572 ? -11.945 38.469 9.781 1 98 572 LEU B C 1
ATOM 11515 O O . LEU B 1 572 ? -12.031 39.688 9.578 1 98 572 LEU B O 1
ATOM 11519 N N . ALA B 1 573 ? -12.711 37.594 9.188 1 98.19 573 ALA B N 1
ATOM 11520 C CA . ALA B 1 573 ? -13.828 38.031 8.352 1 98.19 573 ALA B CA 1
ATOM 11521 C C . ALA B 1 573 ? -14.82 38.875 9.156 1 98.19 573 ALA B C 1
ATOM 11523 O O . ALA B 1 573 ? -15.289 39.906 8.68 1 98.19 573 ALA B O 1
ATOM 11524 N N . ILE B 1 574 ? -15.172 38.469 10.367 1 98.56 574 ILE B N 1
ATOM 11525 C CA . ILE B 1 574 ? -16.078 39.188 11.242 1 98.56 574 ILE B CA 1
ATOM 11526 C C . ILE B 1 574 ? -15.484 40.531 11.586 1 98.56 574 ILE B C 1
ATOM 11528 O O . ILE B 1 574 ? -16.172 41.562 11.531 1 98.56 574 ILE B O 1
ATOM 11532 N N . ARG B 1 575 ? -14.227 40.562 12 1 97.94 575 ARG B N 1
ATOM 11533 C CA . ARG B 1 575 ? -13.531 41.781 12.336 1 97.94 575 ARG B CA 1
ATOM 11534 C C . ARG B 1 575 ? -13.594 42.781 11.18 1 97.94 575 ARG B C 1
ATOM 11536 O O . ARG B 1 575 ? -13.906 43.969 11.383 1 97.94 575 ARG B O 1
ATOM 11543 N N . ALA B 1 576 ? -13.227 42.281 10.008 1 97.25 576 ALA B N 1
ATOM 11544 C CA . ALA B 1 576 ? -13.234 43.125 8.828 1 97.25 576 ALA B CA 1
ATOM 11545 C C . ALA B 1 576 ? -14.633 43.656 8.539 1 97.25 576 ALA B C 1
ATOM 11547 O O . ALA B 1 576 ? -14.789 44.812 8.094 1 97.25 576 ALA B O 1
ATOM 11548 N N . TYR B 1 577 ? -15.664 42.875 8.742 1 97.75 577 TYR B N 1
ATOM 11549 C CA . TYR B 1 577 ? -17.047 43.281 8.555 1 97.75 577 TYR B CA 1
ATOM 11550 C C . TYR B 1 577 ? -17.406 44.438 9.484 1 97.75 577 TYR B C 1
ATOM 11552 O O . TYR B 1 577 ? -17.969 45.469 9.039 1 97.75 577 TYR B O 1
ATOM 11560 N N . HIS B 1 578 ? -17.078 44.281 10.781 1 98.12 578 HIS B N 1
ATOM 11561 C CA . HIS B 1 578 ? -17.344 45.344 11.742 1 98.12 578 HIS B CA 1
ATOM 11562 C C . HIS B 1 578 ? -16.609 46.625 11.352 1 98.12 578 HIS B C 1
ATOM 11564 O O . HIS B 1 578 ? -17.172 47.719 11.438 1 98.12 578 HIS B O 1
ATOM 11570 N N . GLN B 1 579 ? -15.344 46.469 10.977 1 97.25 579 GLN B N 1
ATOM 11571 C CA . GLN B 1 579 ? -14.547 47.625 10.57 1 97.25 579 GLN B CA 1
ATOM 11572 C C . GLN B 1 579 ? -15.164 48.344 9.359 1 97.25 579 GLN B C 1
ATOM 11574 O O . GLN B 1 579 ? -15.18 49.562 9.289 1 97.25 579 GLN B O 1
ATOM 11579 N N . SER B 1 580 ? -15.648 47.562 8.469 1 97.31 580 SER B N 1
ATOM 11580 C CA . SER B 1 580 ? -16.25 48.125 7.254 1 97.31 580 SER B CA 1
ATOM 11581 C C . SER B 1 580 ? -17.484 48.938 7.574 1 97.31 580 SER B C 1
ATOM 11583 O O . SER B 1 580 ? -17.875 49.812 6.793 1 97.31 580 SER B O 1
ATOM 11585 N N . ARG B 1 581 ? -18.078 48.75 8.75 1 97.25 581 ARG B N 1
ATOM 11586 C CA . ARG B 1 581 ? -19.266 49.469 9.172 1 97.25 581 ARG B CA 1
ATOM 11587 C C . ARG B 1 581 ? -18.922 50.562 10.156 1 97.25 581 ARG B C 1
ATOM 11589 O O . ARG B 1 581 ? -19.812 51.156 10.789 1 97.25 581 ARG B O 1
ATOM 11596 N N . GLY B 1 582 ? -17.656 50.844 10.344 1 96.62 582 GLY B N 1
ATOM 11597 C CA . GLY B 1 582 ? -17.203 51.875 11.258 1 96.62 582 GLY B CA 1
ATOM 11598 C C . GLY B 1 582 ? -17.328 51.469 12.719 1 96.62 582 GLY B C 1
ATOM 11599 O O . GLY B 1 582 ? -17.344 52.344 13.602 1 96.62 582 GLY B O 1
ATOM 11600 N N . GLU B 1 583 ? -17.406 50.219 12.977 1 97.31 583 GLU B N 1
ATOM 11601 C CA . GLU B 1 583 ? -17.594 49.719 14.336 1 97.31 583 GLU B CA 1
ATOM 11602 C C . GLU B 1 583 ? -16.359 48.938 14.805 1 97.31 583 GLU B C 1
ATOM 11604 O O . GLU B 1 583 ? -16.469 47.844 15.328 1 97.31 583 GLU B O 1
ATOM 11609 N N . ALA B 1 584 ? -15.227 49.531 14.641 1 94 584 ALA B N 1
ATOM 11610 C CA . ALA B 1 584 ? -13.953 48.875 14.984 1 94 584 ALA B CA 1
ATOM 11611 C C . ALA B 1 584 ? -13.844 48.656 16.484 1 94 584 ALA B C 1
ATOM 11613 O O . ALA B 1 584 ? -13.016 47.875 16.938 1 94 584 ALA B O 1
ATOM 11614 N N . ARG B 1 585 ? -14.719 49.281 17.234 1 95.44 585 ARG B N 1
ATOM 11615 C CA . ARG B 1 585 ? -14.68 49.156 18.688 1 95.44 585 ARG B CA 1
ATOM 11616 C C . ARG B 1 585 ? -15.195 47.781 19.125 1 95.44 585 ARG B C 1
ATOM 11618 O O . ARG B 1 585 ? -14.984 47.375 20.266 1 95.44 585 ARG B O 1
ATOM 11625 N N . ARG B 1 586 ? -15.922 47.094 18.25 1 97.62 586 ARG B N 1
ATOM 11626 C CA . ARG B 1 586 ? -16.438 45.75 18.562 1 97.62 586 ARG B CA 1
ATOM 11627 C C . ARG B 1 586 ? -15.305 44.75 18.625 1 97.62 586 ARG B C 1
ATOM 11629 O O . ARG B 1 586 ? -14.867 44.219 17.594 1 97.62 586 ARG B O 1
ATOM 11636 N N . ASP B 1 587 ? -14.836 44.406 19.828 1 97.62 587 ASP B N 1
ATOM 11637 C CA . ASP B 1 587 ? -13.68 43.531 19.984 1 97.62 587 ASP B CA 1
ATOM 11638 C C . ASP B 1 587 ? -13.914 42.469 21.062 1 97.62 587 ASP B C 1
ATOM 11640 O O . ASP B 1 587 ? -12.961 41.906 21.594 1 97.62 587 ASP B O 1
ATOM 11644 N N . ILE B 1 588 ? -15.172 42.281 21.453 1 98.31 588 ILE B N 1
ATOM 11645 C CA . ILE B 1 588 ? -15.469 41.25 22.469 1 98.31 588 ILE B CA 1
ATOM 11646 C C . ILE B 1 588 ? -16.016 40 21.797 1 98.31 588 ILE B C 1
ATOM 11648 O O . ILE B 1 588 ? -16.922 40.094 20.969 1 98.31 588 ILE B O 1
ATOM 11652 N N . CYS B 1 589 ? -15.43 38.875 22.125 1 98.31 589 CYS B N 1
ATOM 11653 C CA . CYS B 1 589 ? -15.898 37.594 21.672 1 98.31 589 CYS B CA 1
ATOM 11654 C C . CYS B 1 589 ? -16.422 36.75 22.844 1 98.31 589 CYS B C 1
ATOM 11656 O O . CYS B 1 589 ? -15.688 36.469 23.781 1 98.31 589 CYS B O 1
ATOM 11658 N N . LEU B 1 590 ? -17.703 36.438 22.859 1 98.38 590 LEU B N 1
ATOM 11659 C CA . LEU B 1 590 ? -18.281 35.562 23.859 1 98.38 590 LEU B CA 1
ATOM 11660 C C . LEU B 1 590 ? -17.984 34.094 23.531 1 98.38 590 LEU B C 1
ATOM 11662 O O . LEU B 1 590 ? -18.109 33.656 22.375 1 98.38 590 LEU B O 1
ATOM 11666 N N . ILE B 1 591 ? -17.531 33.344 24.469 1 96.75 591 ILE B N 1
ATOM 11667 C CA . ILE B 1 591 ? -17.172 31.953 24.266 1 96.75 591 ILE B CA 1
ATOM 11668 C C . ILE B 1 591 ? -17.672 31.125 25.453 1 96.75 591 ILE B C 1
ATOM 11670 O O . ILE B 1 591 ? -17.281 31.359 26.594 1 96.75 591 ILE B O 1
ATOM 11674 N N . PRO B 1 592 ? -18.484 30.141 25.172 1 94 592 PRO B N 1
ATOM 11675 C CA . PRO B 1 592 ? -18.922 29.266 26.266 1 94 592 PRO B CA 1
ATOM 11676 C C . PRO B 1 592 ? -17.75 28.562 26.953 1 94 592 PRO B C 1
ATOM 11678 O O . PRO B 1 592 ? -16.766 28.219 26.312 1 94 592 PRO B O 1
ATOM 11681 N N . SER B 1 593 ? -17.906 28.219 28.188 1 88 593 SER B N 1
ATOM 11682 C CA . SER B 1 593 ? -16.859 27.578 28.984 1 88 593 SER B CA 1
ATOM 11683 C C . SER B 1 593 ? -16.531 26.188 28.453 1 88 593 SER B C 1
ATOM 11685 O O . SER B 1 593 ? -15.422 25.688 28.656 1 88 593 SER B O 1
ATOM 11687 N N . SER B 1 594 ? -17.391 25.609 27.703 1 83.81 594 SER B N 1
ATOM 11688 C CA . SER B 1 594 ? -17.203 24.25 27.203 1 83.81 594 SER B CA 1
ATOM 11689 C C . SER B 1 594 ? -16.5 24.25 25.859 1 83.81 594 SER B C 1
ATOM 11691 O O . SER B 1 594 ? -16.172 23.188 25.312 1 83.81 594 SER B O 1
ATOM 11693 N N . ALA B 1 595 ? -16.188 25.375 25.375 1 86.94 595 ALA B N 1
ATOM 11694 C CA . ALA B 1 595 ? -15.633 25.469 24.016 1 86.94 595 ALA B CA 1
ATOM 11695 C C . ALA B 1 595 ? -14.219 24.906 23.969 1 86.94 595 ALA B C 1
ATOM 11697 O O . ALA B 1 595 ? -13.508 24.906 24.969 1 86.94 595 ALA B O 1
ATOM 11698 N N . HIS B 1 596 ? -13.883 24.391 22.812 1 85.31 596 HIS B N 1
ATOM 11699 C CA . HIS B 1 596 ? -12.523 23.922 22.562 1 85.31 596 HIS B CA 1
ATOM 11700 C C . HIS B 1 596 ? -11.5 25.016 22.812 1 85.31 596 HIS B C 1
ATOM 11702 O O . HIS B 1 596 ? -11.781 26.203 22.562 1 85.31 596 HIS B O 1
ATOM 11708 N N . GLY B 1 597 ? -10.297 24.594 23.203 1 84.38 597 GLY B N 1
ATOM 11709 C CA . GLY B 1 597 ? -9.25 25.531 23.562 1 84.38 597 GLY B CA 1
ATOM 11710 C C . GLY B 1 597 ? -8.797 26.406 22.422 1 84.38 597 GLY B C 1
ATOM 11711 O O . GLY B 1 597 ? -8.32 27.531 22.625 1 84.38 597 GLY B O 1
ATOM 11712 N N . THR B 1 598 ? -8.969 25.953 21.234 1 90.75 598 THR B N 1
ATOM 11713 C CA . THR B 1 598 ? -8.531 26.75 20.078 1 90.75 598 THR B CA 1
ATOM 11714 C C . THR B 1 598 ? -9.414 27.969 19.906 1 90.75 598 THR B C 1
ATOM 11716 O O . THR B 1 598 ? -8.992 28.969 19.328 1 90.75 598 THR B O 1
ATOM 11719 N N . ASN B 1 599 ? -10.633 27.969 20.391 1 94.12 599 ASN B N 1
ATOM 11720 C CA . ASN B 1 599 ? -11.547 29.078 20.188 1 94.12 599 ASN B CA 1
ATOM 11721 C C . ASN B 1 599 ? -11.062 30.344 20.906 1 94.12 599 ASN B C 1
ATOM 11723 O O . ASN B 1 599 ? -10.797 31.359 20.266 1 94.12 599 ASN B O 1
ATOM 11727 N N . PRO B 1 600 ? -10.867 30.234 22.219 1 94.19 600 PRO B N 1
ATOM 11728 C CA . PRO B 1 600 ? -10.367 31.438 22.875 1 94.19 600 PRO B CA 1
ATOM 11729 C C . PRO B 1 600 ? -8.984 31.859 22.391 1 94.19 600 PRO B C 1
ATOM 11731 O O . PRO B 1 600 ? -8.695 33.062 22.281 1 94.19 600 PRO B O 1
ATOM 11734 N N . ALA B 1 601 ? -8.102 30.875 22.094 1 93.5 601 ALA B N 1
ATOM 11735 C CA . ALA B 1 601 ? -6.781 31.203 21.547 1 93.5 601 ALA B CA 1
ATOM 11736 C C . ALA B 1 601 ? -6.902 31.969 20.234 1 93.5 601 ALA B C 1
ATOM 11738 O O . ALA B 1 601 ? -6.152 32.906 20 1 93.5 601 ALA B O 1
ATOM 11739 N N . THR B 1 602 ? -7.793 31.562 19.453 1 95.69 602 THR B N 1
ATOM 11740 C CA . THR B 1 602 ? -8.008 32.188 18.156 1 95.69 602 THR B CA 1
ATOM 11741 C C . THR B 1 602 ? -8.562 33.594 18.312 1 95.69 602 THR B C 1
ATOM 11743 O O . THR B 1 602 ? -8.164 34.5 17.578 1 95.69 602 THR B O 1
ATOM 11746 N N . ALA B 1 603 ? -9.5 33.781 19.188 1 96.12 603 ALA B N 1
ATOM 11747 C CA . ALA B 1 603 ? -10.07 35.094 19.453 1 96.12 603 ALA B CA 1
ATOM 11748 C C . ALA B 1 603 ? -8.984 36.094 19.844 1 96.12 603 ALA B C 1
ATOM 11750 O O . ALA B 1 603 ? -8.945 37.219 19.344 1 96.12 603 ALA B O 1
ATOM 11751 N N . ASN B 1 604 ? -8.141 35.625 20.688 1 94.25 604 ASN B N 1
ATOM 11752 C CA . ASN B 1 604 ? -7.02 36.469 21.094 1 94.25 604 ASN B CA 1
ATOM 11753 C C . ASN B 1 604 ? -6.117 36.812 19.906 1 94.25 604 ASN B C 1
ATOM 11755 O O . ASN B 1 604 ? -5.641 37.938 19.797 1 94.25 604 ASN B O 1
ATOM 11759 N N . MET B 1 605 ? -5.824 35.875 19.141 1 93.88 605 MET B N 1
ATOM 11760 C CA . MET B 1 605 ? -4.977 36.062 17.953 1 93.88 605 MET B CA 1
ATOM 11761 C C . MET B 1 605 ? -5.602 37.062 16.984 1 93.88 605 MET B C 1
ATOM 11763 O O . MET B 1 605 ? -4.887 37.75 16.266 1 93.88 605 MET B O 1
ATOM 11767 N N . ALA B 1 606 ? -6.934 37.125 17 1 95.5 606 ALA B N 1
ATOM 11768 C CA . ALA B 1 606 ? -7.664 38 16.094 1 95.5 606 ALA B CA 1
ATOM 11769 C C . ALA B 1 606 ? -7.867 39.375 16.719 1 95.5 606 ALA B C 1
ATOM 11771 O O . ALA B 1 606 ? -8.594 40.219 16.172 1 95.5 606 ALA B O 1
ATOM 11772 N N . GLY B 1 607 ? -7.27 39.625 17.875 1 94.06 607 GLY B N 1
ATOM 11773 C CA . GLY B 1 607 ? -7.348 40.938 18.516 1 94.06 607 GLY B CA 1
ATOM 11774 C C . GLY B 1 607 ? -8.633 41.125 19.297 1 94.06 607 GLY B C 1
ATOM 11775 O O . GLY B 1 607 ? -9.039 42.25 19.562 1 94.06 607 GLY B O 1
ATOM 11776 N N . MET B 1 608 ? -9.25 40.062 19.641 1 96.81 608 MET B N 1
ATOM 11777 C CA . MET B 1 608 ? -10.508 40.188 20.375 1 96.81 608 MET B CA 1
ATOM 11778 C C . MET B 1 608 ? -10.305 39.812 21.844 1 96.81 608 MET B C 1
ATOM 11780 O O . MET B 1 608 ? -9.438 39 22.172 1 96.81 608 MET B O 1
ATOM 11784 N N . ARG B 1 609 ? -11.078 40.438 22.719 1 96.62 609 ARG B N 1
ATOM 11785 C CA . ARG B 1 609 ? -11.117 40.094 24.125 1 96.62 609 ARG B CA 1
ATOM 11786 C C . ARG B 1 609 ? -12.148 39 24.391 1 96.62 609 ARG B C 1
ATOM 11788 O O . ARG B 1 609 ? -13.266 39.062 23.875 1 96.62 609 ARG B O 1
ATOM 11795 N N . VAL B 1 610 ? -11.719 38.031 25.203 1 96.75 610 VAL B N 1
ATOM 11796 C CA . VAL B 1 610 ? -12.57 36.875 25.438 1 96.75 610 VAL B CA 1
ATOM 11797 C C . VAL B 1 610 ? -13.406 37.094 26.703 1 96.75 610 VAL B C 1
ATOM 11799 O O . VAL B 1 610 ? -12.883 37.5 27.734 1 96.75 610 VAL B O 1
ATOM 11802 N N . VAL B 1 611 ? -14.672 36.906 26.578 1 97.5 611 VAL B N 1
ATOM 11803 C CA . VAL B 1 611 ? -15.578 36.875 27.719 1 97.5 611 VAL B CA 1
ATOM 11804 C C . VAL B 1 611 ? -16.266 35.5 27.766 1 97.5 611 VAL B C 1
ATOM 11806 O O . VAL B 1 611 ? -16.922 35.094 26.812 1 97.5 611 VAL B O 1
ATOM 11809 N N . VAL B 1 612 ? -16.109 34.812 28.859 1 96.06 612 VAL B N 1
ATOM 11810 C CA . VAL B 1 612 ? -16.609 33.438 29 1 96.06 612 VAL B CA 1
ATOM 11811 C C . VAL B 1 612 ? -18.062 33.469 29.453 1 96.06 612 VAL B C 1
ATOM 11813 O O . VAL B 1 612 ? -18.438 34.25 30.328 1 96.06 612 VAL B O 1
ATOM 11816 N N . THR B 1 613 ? -18.812 32.75 28.766 1 96.38 613 THR B N 1
ATOM 11817 C CA . THR B 1 613 ? -20.203 32.562 29.188 1 96.38 613 THR B CA 1
ATOM 11818 C C . THR B 1 613 ? -20.359 31.234 29.922 1 96.38 613 THR B C 1
ATOM 11820 O O . THR B 1 613 ? -19.719 30.234 29.578 1 96.38 613 THR B O 1
ATOM 11823 N N . ALA B 1 614 ? -21.234 31.141 30.828 1 94.62 614 ALA B N 1
ATOM 11824 C CA . ALA B 1 614 ? -21.406 29.984 31.719 1 94.62 614 ALA B CA 1
ATOM 11825 C C . ALA B 1 614 ? -22.234 28.906 31.047 1 94.62 614 ALA B C 1
ATOM 11827 O O . ALA B 1 614 ? -22.953 29.172 30.078 1 94.62 614 ALA B O 1
ATOM 11828 N N . CYS B 1 615 ? -22.031 27.766 31.516 1 92.06 615 CYS B N 1
ATOM 11829 C CA . CYS B 1 615 ? -22.906 26.656 31.188 1 92.06 615 CYS B CA 1
ATOM 11830 C C . CYS B 1 615 ? -23.844 26.344 32.344 1 92.06 615 CYS B C 1
ATOM 11832 O O . CYS B 1 615 ? -23.5 26.547 33.5 1 92.06 615 CYS B O 1
ATOM 11834 N N . ASP B 1 616 ? -24.969 25.906 32.031 1 91.12 616 ASP B N 1
ATOM 11835 C CA . ASP B 1 616 ? -25.891 25.516 33.094 1 91.12 616 ASP B CA 1
ATOM 11836 C C . ASP B 1 616 ? -25.594 24.125 33.625 1 91.12 616 ASP B C 1
ATOM 11838 O O . ASP B 1 616 ? -24.594 23.5 33.219 1 91.12 616 ASP B O 1
ATOM 11842 N N . ALA B 1 617 ? -26.422 23.625 34.5 1 85.44 617 ALA B N 1
ATOM 11843 C CA . ALA B 1 617 ? -26.156 22.375 35.188 1 85.44 617 ALA B CA 1
ATOM 11844 C C . ALA B 1 617 ? -26.312 21.188 34.219 1 85.44 617 ALA B C 1
ATOM 11846 O O . ALA B 1 617 ? -25.766 20.109 34.469 1 85.44 617 ALA B O 1
ATOM 11847 N N . ARG B 1 618 ? -26.938 21.406 33.188 1 86.06 618 ARG B N 1
ATOM 11848 C CA . ARG B 1 618 ? -27.172 20.328 32.25 1 86.06 618 ARG B CA 1
ATOM 11849 C C . ARG B 1 618 ? -26.141 20.375 31.109 1 86.06 618 ARG B C 1
ATOM 11851 O O . ARG B 1 618 ? -26.219 19.609 30.156 1 86.06 618 ARG B O 1
ATOM 11858 N N . GLY B 1 619 ? -25.219 21.344 31.266 1 87.69 619 GLY B N 1
ATOM 11859 C CA . GLY B 1 619 ? -24.125 21.406 30.312 1 87.69 619 GLY B CA 1
ATOM 11860 C C . GLY B 1 619 ? -24.438 22.297 29.125 1 87.69 619 GLY B C 1
ATOM 11861 O O . GLY B 1 619 ? -23.609 22.438 28.219 1 87.69 619 GLY B O 1
ATOM 11862 N N . ASN B 1 620 ? -25.562 22.859 29.047 1 92.19 620 ASN B N 1
ATOM 11863 C CA . ASN B 1 620 ? -25.922 23.781 27.969 1 92.19 620 ASN B CA 1
ATOM 11864 C C . ASN B 1 620 ? -25.375 25.188 28.234 1 92.19 620 ASN B C 1
ATOM 11866 O O . ASN B 1 620 ? -25.031 25.516 29.375 1 92.19 620 ASN B O 1
ATOM 11870 N N . VAL B 1 621 ? -25.344 25.938 27.203 1 94.94 621 VAL B N 1
ATOM 11871 C CA . VAL B 1 621 ? -25.031 27.344 27.375 1 94.94 621 VAL B CA 1
ATOM 11872 C C . VAL B 1 621 ? -26.094 28 28.25 1 94.94 621 VAL B C 1
ATOM 11874 O O . VAL B 1 621 ? -27.297 27.812 28.031 1 94.94 621 VAL B O 1
ATOM 11877 N N . ASP B 1 622 ? -25.672 28.703 29.328 1 96.19 622 ASP B N 1
ATOM 11878 C CA . ASP B 1 622 ? -26.594 29.484 30.125 1 96.19 622 ASP B CA 1
ATOM 11879 C C . ASP B 1 622 ? -27.094 30.703 29.344 1 96.19 622 ASP B C 1
ATOM 11881 O O . ASP B 1 622 ? -26.438 31.75 29.312 1 96.19 622 ASP B O 1
ATOM 11885 N N . ILE B 1 623 ? -28.281 30.625 28.875 1 97.25 623 ILE B N 1
ATOM 11886 C CA . ILE B 1 623 ? -28.828 31.625 27.953 1 97.25 623 ILE B CA 1
ATOM 11887 C C . ILE B 1 623 ? -28.969 32.969 28.672 1 97.25 623 ILE B C 1
ATOM 11889 O O . ILE B 1 623 ? -28.719 34.031 28.094 1 97.25 623 ILE B O 1
ATOM 11893 N N . GLU B 1 624 ? -29.328 32.906 29.938 1 97.31 624 GLU B N 1
ATOM 11894 C CA . GLU B 1 624 ? -29.484 34.156 30.688 1 97.31 624 GLU B CA 1
ATOM 11895 C C . GLU B 1 624 ? -28.141 34.844 30.922 1 97.31 624 GLU B C 1
ATOM 11897 O O . GLU B 1 624 ? -28.031 36.062 30.828 1 97.31 624 GLU B O 1
ATOM 11902 N N . ASP B 1 625 ? -27.234 34.031 31.266 1 97.88 625 ASP B N 1
ATOM 11903 C CA . ASP B 1 625 ? -25.906 34.562 31.406 1 97.88 625 ASP B CA 1
ATOM 11904 C C . ASP B 1 625 ? -25.406 35.156 30.078 1 97.88 625 ASP B C 1
ATOM 11906 O O . ASP B 1 625 ? -24.812 36.219 30.047 1 97.88 625 ASP B O 1
ATOM 11910 N N . LEU B 1 626 ? -25.656 34.438 29.016 1 98.12 626 LEU B N 1
ATOM 11911 C CA . LEU B 1 626 ? -25.281 34.906 27.688 1 98.12 626 LEU B CA 1
ATOM 11912 C C . LEU B 1 626 ? -25.984 36.219 27.344 1 98.12 626 LEU B C 1
ATOM 11914 O O . LEU B 1 626 ? -25.359 37.156 26.828 1 98.12 626 LEU B O 1
ATOM 11918 N N . ARG B 1 627 ? -27.234 36.281 27.609 1 98.06 627 ARG B N 1
ATOM 11919 C CA . ARG B 1 627 ? -28.016 37.5 27.359 1 98.06 627 ARG B CA 1
ATOM 11920 C C . ARG B 1 627 ? -27.469 38.656 28.156 1 98.06 627 ARG B C 1
ATOM 11922 O O . ARG B 1 627 ? -27.281 39.75 27.609 1 98.06 627 ARG B O 1
ATOM 11929 N N . ALA B 1 628 ? -27.203 38.406 29.391 1 98.44 628 ALA B N 1
ATOM 11930 C CA . ALA B 1 628 ? -26.672 39.469 30.25 1 98.44 628 ALA B CA 1
ATOM 11931 C C . ALA B 1 628 ? -25.344 40 29.719 1 98.44 628 ALA B C 1
ATOM 11933 O O . ALA B 1 628 ? -25.125 41.219 29.672 1 98.44 628 ALA B O 1
ATOM 11934 N N . LYS B 1 629 ? -24.547 39.156 29.344 1 98.38 629 LYS B N 1
ATOM 11935 C CA . LYS B 1 629 ? -23.234 39.531 28.844 1 98.38 629 LYS B CA 1
ATOM 11936 C C . LYS B 1 629 ? -23.328 40.219 27.484 1 98.38 629 LYS B C 1
ATOM 11938 O O . LYS B 1 629 ? -22.578 41.125 27.188 1 98.38 629 LYS B O 1
ATOM 11943 N N . ALA B 1 630 ? -24.219 39.688 26.656 1 98.5 630 ALA B N 1
ATOM 11944 C CA . ALA B 1 630 ? -24.438 40.344 25.359 1 98.5 630 ALA B CA 1
ATOM 11945 C C . ALA B 1 630 ? -24.906 41.781 25.516 1 98.5 630 ALA B C 1
ATOM 11947 O O . ALA B 1 630 ? -24.453 42.656 24.797 1 98.5 630 ALA B O 1
ATOM 11948 N N . ILE B 1 631 ? -25.766 41.969 26.484 1 98.19 631 ILE B N 1
ATOM 11949 C CA . ILE B 1 631 ? -26.297 43.312 26.75 1 98.19 631 ILE B CA 1
ATOM 11950 C C . ILE B 1 631 ? -25.203 44.188 27.359 1 98.19 631 ILE B C 1
ATOM 11952 O O . ILE B 1 631 ? -25.016 45.344 26.969 1 98.19 631 ILE B O 1
ATOM 11956 N N . GLU B 1 632 ? -24.547 43.594 28.297 1 98.25 632 GLU B N 1
ATOM 11957 C CA . GLU B 1 632 ? -23.469 44.344 28.969 1 98.25 632 GLU B CA 1
ATOM 11958 C C . GLU B 1 632 ? -22.438 44.844 27.969 1 98.25 632 GLU B C 1
ATOM 11960 O O . GLU B 1 632 ? -21.953 45.969 28.094 1 98.25 632 GLU B O 1
ATOM 11965 N N . HIS B 1 633 ? -22.141 44.062 26.969 1 98.12 633 HIS B N 1
ATOM 11966 C CA . HIS B 1 633 ? -21.062 44.406 26.047 1 98.12 633 HIS B CA 1
ATOM 11967 C C . HIS B 1 633 ? -21.625 44.781 24.672 1 98.12 633 HIS B C 1
ATOM 11969 O O . HIS B 1 633 ? -20.938 44.656 23.656 1 98.12 633 HIS B O 1
ATOM 11975 N N . ARG B 1 634 ? -22.781 45.188 24.609 1 97.75 634 ARG B N 1
ATOM 11976 C CA . ARG B 1 634 ? -23.531 45.438 23.375 1 97.75 634 ARG B CA 1
ATOM 11977 C C . ARG B 1 634 ? -22.719 46.312 22.422 1 97.75 634 ARG B C 1
ATOM 11979 O O . ARG B 1 634 ? -22.641 46.031 21.234 1 97.75 634 ARG B O 1
ATOM 11986 N N . GLU B 1 635 ? -22.094 47.344 22.859 1 97.12 635 GLU B N 1
ATOM 11987 C CA . GLU B 1 635 ? -21.391 48.312 22.031 1 97.12 635 GLU B CA 1
ATOM 11988 C C . GLU B 1 635 ? -20.047 47.75 21.562 1 97.12 635 GLU B C 1
ATOM 11990 O O . GLU B 1 635 ? -19.469 48.25 20.594 1 97.12 635 GLU B O 1
ATOM 11995 N N . HIS B 1 636 ? -19.609 46.688 22.234 1 98.25 636 HIS B N 1
ATOM 11996 C CA . HIS B 1 636 ? -18.297 46.125 21.938 1 98.25 636 HIS B CA 1
ATOM 11997 C C . HIS B 1 636 ? -18.406 44.688 21.438 1 98.25 636 HIS B C 1
ATOM 11999 O O . HIS B 1 636 ? -17.406 44.094 21.047 1 98.25 636 HIS B O 1
ATOM 12005 N N . LEU B 1 637 ? -19.625 44.156 21.328 1 98.69 637 LEU B N 1
ATOM 12006 C CA . LEU B 1 637 ? -19.828 42.781 21 1 98.69 637 LEU B CA 1
ATOM 12007 C C . LEU B 1 637 ? -19.484 42.5 19.531 1 98.69 637 LEU B C 1
ATOM 12009 O O . LEU B 1 637 ? -20.109 43.062 18.625 1 98.69 637 LEU B O 1
ATOM 12013 N N . ALA B 1 638 ? -18.422 41.688 19.344 1 98.56 638 ALA B N 1
ATOM 12014 C CA . ALA B 1 638 ? -17.984 41.344 17.984 1 98.56 638 ALA B CA 1
ATOM 12015 C C . ALA B 1 638 ? -18.562 40 17.547 1 98.56 638 ALA B C 1
ATOM 12017 O O . ALA B 1 638 ? -19.062 39.875 16.422 1 98.56 638 ALA B O 1
ATOM 12018 N N . ALA B 1 639 ? -18.438 39.062 18.406 1 98.62 639 ALA B N 1
ATOM 12019 C CA . ALA B 1 639 ? -18.766 37.719 17.938 1 98.62 639 ALA B CA 1
ATOM 12020 C C . ALA B 1 639 ? -19.109 36.781 19.109 1 98.62 639 ALA B C 1
ATOM 12022 O O . ALA B 1 639 ? -18.766 37.094 20.266 1 98.62 639 ALA B O 1
ATOM 12023 N N . LEU B 1 640 ? -19.797 35.719 18.828 1 98.44 640 LEU B N 1
ATOM 12024 C CA . LEU B 1 640 ? -19.922 34.5 19.625 1 98.44 640 LEU B CA 1
ATOM 12025 C C . LEU B 1 640 ? -19.25 33.312 18.922 1 98.44 640 LEU B C 1
ATOM 12027 O O . LEU B 1 640 ? -19.406 33.156 17.703 1 98.44 640 LEU B O 1
ATOM 12031 N N . MET B 1 641 ? -18.391 32.625 19.609 1 98.06 641 MET B N 1
ATOM 12032 C CA . MET B 1 641 ? -17.922 31.328 19.109 1 98.06 641 MET B CA 1
ATOM 12033 C C . MET B 1 641 ? -18.594 30.188 19.859 1 98.06 641 MET B C 1
ATOM 12035 O O . MET B 1 641 ? -18.438 30.047 21.078 1 98.06 641 MET B O 1
ATOM 12039 N N . ILE B 1 642 ? -19.344 29.406 19.156 1 96.75 642 ILE B N 1
ATOM 12040 C CA . ILE B 1 642 ? -20.078 28.328 19.797 1 96.75 642 ILE B CA 1
ATOM 12041 C C . ILE B 1 642 ? -19.938 27.047 18.984 1 96.75 642 ILE B C 1
ATOM 12043 O O . ILE B 1 642 ? -19.891 27.094 17.75 1 96.75 642 ILE B O 1
ATOM 12047 N N . THR B 1 643 ? -19.703 25.922 19.641 1 94.88 643 THR B N 1
ATOM 12048 C CA . THR B 1 643 ? -19.672 24.609 19 1 94.88 643 THR B CA 1
ATOM 12049 C C . THR B 1 643 ? -21.047 23.984 18.984 1 94.88 643 THR B C 1
ATOM 12051 O O . THR B 1 643 ? -21.75 23.969 20 1 94.88 643 THR B O 1
ATOM 12054 N N . TYR B 1 644 ? -21.484 23.469 17.859 1 94.44 644 TYR B N 1
ATOM 12055 C CA . TYR B 1 644 ? -22.812 22.859 17.75 1 94.44 644 TYR B CA 1
ATOM 12056 C C . TYR B 1 644 ? -22.797 21.656 16.828 1 94.44 644 TYR B C 1
ATOM 12058 O O . TYR B 1 644 ? -22.297 21.734 15.703 1 94.44 644 TYR B O 1
ATOM 12066 N N . PRO B 1 645 ? -23.469 20.422 17.156 1 94.12 645 PRO B N 1
ATOM 12067 C CA . PRO B 1 645 ? -23.844 20.156 18.547 1 94.12 645 PRO B CA 1
ATOM 12068 C C . PRO B 1 645 ? -22.719 20.438 19.531 1 94.12 645 PRO B C 1
ATOM 12070 O O . PRO B 1 645 ? -21.547 20.516 19.141 1 94.12 645 PRO B O 1
ATOM 12073 N N . SER B 1 646 ? -23.094 20.641 20.766 1 92 646 SER B N 1
ATOM 12074 C CA . SER B 1 646 ? -22.109 21.078 21.75 1 92 646 SER B CA 1
ATOM 12075 C C . SER B 1 646 ? -21.047 20.016 21.984 1 92 646 SER B C 1
ATOM 12077 O O . SER B 1 646 ? -21.234 18.844 21.641 1 92 646 SER B O 1
ATOM 12079 N N . THR B 1 647 ? -19.906 20.391 22.578 1 87.5 647 THR B N 1
ATOM 12080 C CA . THR B 1 647 ? -18.812 19.469 22.922 1 87.5 647 THR B CA 1
ATOM 12081 C C . THR B 1 647 ? -19.266 18.484 23.984 1 87.5 647 THR B C 1
ATOM 12083 O O . THR B 1 647 ? -18.578 17.484 24.25 1 87.5 647 THR B O 1
ATOM 12086 N N . HIS B 1 648 ? -20.469 18.75 24.5 1 90 648 HIS B N 1
ATOM 12087 C CA . HIS B 1 648 ? -21.031 17.828 25.469 1 90 648 HIS B CA 1
ATOM 12088 C C . HIS B 1 648 ? -21.828 16.719 24.797 1 90 648 HIS B C 1
ATOM 12090 O O . HIS B 1 648 ? -22.391 15.844 25.469 1 90 648 HIS B O 1
ATOM 12096 N N . GLY B 1 649 ? -21.891 16.75 23.469 1 90.88 649 GLY B N 1
ATOM 12097 C CA . GLY B 1 649 ? -22.484 15.672 22.688 1 90.88 649 GLY B CA 1
ATOM 12098 C C . GLY B 1 649 ? -23.984 15.797 22.531 1 90.88 649 GLY B C 1
ATOM 12099 O O . GLY B 1 649 ? -24.672 14.812 22.25 1 90.88 649 GLY B O 1
ATOM 12100 N N . VAL B 1 650 ? -24.531 17.016 22.719 1 94.69 650 VAL B N 1
ATOM 12101 C CA . VAL B 1 650 ? -25.984 17.172 22.688 1 94.69 650 VAL B CA 1
ATOM 12102 C C . VAL B 1 650 ? -26.344 18.359 21.812 1 94.69 650 VAL B C 1
ATOM 12104 O O . VAL B 1 650 ? -25.562 19.312 21.672 1 94.69 650 VAL B O 1
ATOM 12107 N N . PHE B 1 651 ? -27.547 18.266 21.172 1 95.5 651 PHE B N 1
ATOM 12108 C CA . PHE B 1 651 ? -28.141 19.406 20.484 1 95.5 651 PHE B CA 1
ATOM 12109 C C . PHE B 1 651 ? -28.844 20.328 21.484 1 95.5 651 PHE B C 1
ATOM 12111 O O . PHE B 1 651 ? -29.938 20 21.969 1 95.5 651 PHE B O 1
ATOM 12118 N N . GLU B 1 652 ? -28.188 21.453 21.672 1 93 652 GLU B N 1
ATOM 12119 C CA . GLU B 1 652 ? -28.844 22.406 22.562 1 93 652 GLU B CA 1
ATOM 12120 C C . GLU B 1 652 ? -30.094 23 21.922 1 93 652 GLU B C 1
ATOM 12122 O O . GLU B 1 652 ? -30.047 23.469 20.781 1 93 652 GLU B O 1
ATOM 12127 N N . GLU B 1 653 ? -31.125 23.031 22.578 1 93.31 653 GLU B N 1
ATOM 12128 C CA . GLU B 1 653 ? -32.406 23.422 22.031 1 93.31 653 GLU B CA 1
ATOM 12129 C C . GLU B 1 653 ? -32.469 24.922 21.781 1 93.31 653 GLU B C 1
ATOM 12131 O O . GLU B 1 653 ? -33.188 25.391 20.875 1 93.31 653 GLU B O 1
ATOM 12136 N N . GLY B 1 654 ? -31.75 25.688 22.469 1 94.25 654 GLY B N 1
ATOM 12137 C CA . GLY B 1 654 ? -31.859 27.141 22.438 1 94.25 654 GLY B CA 1
ATOM 12138 C C . GLY B 1 654 ? -30.938 27.781 21.406 1 94.25 654 GLY B C 1
ATOM 12139 O O . GLY B 1 654 ? -30.641 28.969 21.5 1 94.25 654 GLY B O 1
ATOM 12140 N N . ILE B 1 655 ? -30.5 27.062 20.453 1 96.56 655 ILE B N 1
ATOM 12141 C CA . ILE B 1 655 ? -29.453 27.547 19.562 1 96.56 655 ILE B CA 1
ATOM 12142 C C . ILE B 1 655 ? -29.984 28.734 18.75 1 96.56 655 ILE B C 1
ATOM 12144 O O . ILE B 1 655 ? -29.266 29.703 18.516 1 96.56 655 ILE B O 1
ATOM 12148 N N . ARG B 1 656 ? -31.219 28.734 18.297 1 96.88 656 ARG B N 1
ATOM 12149 C CA . ARG B 1 656 ? -31.781 29.859 17.547 1 96.88 656 ARG B CA 1
ATOM 12150 C C . ARG B 1 656 ? -31.891 31.094 18.406 1 96.88 656 ARG B C 1
ATOM 12152 O O . ARG B 1 656 ? -31.625 32.219 17.938 1 96.88 656 ARG B O 1
ATOM 12159 N N . GLU B 1 657 ? -32.344 30.875 19.609 1 97.25 657 GLU B N 1
ATOM 12160 C CA . GLU B 1 657 ? -32.406 31.984 20.547 1 97.25 657 GLU B CA 1
ATOM 12161 C C . GLU B 1 657 ? -31.031 32.562 20.844 1 97.25 657 GLU B C 1
ATOM 12163 O O . GLU B 1 657 ? -30.875 33.781 20.891 1 97.25 657 GLU B O 1
ATOM 12168 N N . ILE B 1 658 ? -30.125 31.688 21.062 1 97.75 658 ILE B N 1
ATOM 12169 C CA . ILE B 1 658 ? -28.75 32.094 21.312 1 97.75 658 ILE B CA 1
ATOM 12170 C C . ILE B 1 658 ? -28.25 32.969 20.172 1 97.75 658 ILE B C 1
ATOM 12172 O O . ILE B 1 658 ? -27.688 34.031 20.391 1 97.75 658 ILE B O 1
ATOM 12176 N N . CYS B 1 659 ? -28.469 32.562 18.953 1 98.19 659 CYS B N 1
ATOM 12177 C CA . CYS B 1 659 ? -28.031 33.281 17.781 1 98.19 659 CYS B CA 1
ATOM 12178 C C . CYS B 1 659 ? -28.719 34.656 17.703 1 98.19 659 CYS B C 1
ATOM 12180 O O . CYS B 1 659 ? -28.094 35.656 17.391 1 98.19 659 CYS B O 1
ATOM 12182 N N . ALA B 1 660 ? -29.969 34.656 18.016 1 98.12 660 ALA B N 1
ATOM 12183 C CA . ALA B 1 660 ? -30.75 35.906 17.969 1 98.12 660 ALA B CA 1
ATOM 12184 C C . ALA B 1 660 ? -30.234 36.906 18.984 1 98.12 660 ALA B C 1
ATOM 12186 O O . ALA B 1 660 ? -30.156 38.125 18.688 1 98.12 660 ALA B O 1
ATOM 12187 N N . ILE B 1 661 ? -29.953 36.438 20.172 1 98.56 661 ILE B N 1
ATOM 12188 C CA . ILE B 1 661 ? -29.438 37.281 21.219 1 98.56 661 ILE B CA 1
ATOM 12189 C C . ILE B 1 661 ? -28.172 38 20.734 1 98.56 661 ILE B C 1
ATOM 12191 O O . ILE B 1 661 ? -28.016 39.219 20.953 1 98.56 661 ILE B O 1
ATOM 12195 N N . ILE B 1 662 ? -27.297 37.312 20.094 1 98.69 662 ILE B N 1
ATOM 12196 C CA . ILE B 1 662 ? -26.031 37.844 19.609 1 98.69 662 ILE B CA 1
ATOM 12197 C C . ILE B 1 662 ? -26.297 38.875 18.5 1 98.69 662 ILE B C 1
ATOM 12199 O O . ILE B 1 662 ? -25.734 39.969 18.516 1 98.69 662 ILE B O 1
ATOM 12203 N N . HIS B 1 663 ? -27.156 38.531 17.547 1 98.44 663 HIS B N 1
ATOM 12204 C CA . HIS B 1 663 ? -27.5 39.406 16.438 1 98.44 663 HIS B CA 1
ATOM 12205 C C . HIS B 1 663 ? -28.172 40.688 16.938 1 98.44 663 HIS B C 1
ATOM 12207 O O . HIS B 1 663 ? -27.859 41.781 16.453 1 98.44 663 HIS B O 1
ATOM 12213 N N . ASP B 1 664 ? -29.016 40.531 17.891 1 98.12 664 ASP B N 1
ATOM 12214 C CA . ASP B 1 664 ? -29.766 41.656 18.438 1 98.12 664 ASP B CA 1
ATOM 12215 C C . ASP B 1 664 ? -28.828 42.656 19.109 1 98.12 664 ASP B C 1
ATOM 12217 O O . ASP B 1 664 ? -29.156 43.844 19.266 1 98.12 664 ASP B O 1
ATOM 12221 N N . ASN B 1 665 ? -27.766 42.156 19.516 1 98.31 665 ASN B N 1
ATOM 12222 C CA . ASN B 1 665 ? -26.812 43.031 20.203 1 98.31 665 ASN B CA 1
ATOM 12223 C C . ASN B 1 665 ? -25.625 43.375 19.312 1 98.31 665 ASN B C 1
ATOM 12225 O O . ASN B 1 665 ? -24.562 43.75 19.812 1 98.31 665 ASN B O 1
ATOM 12229 N N . GLY B 1 666 ? -25.734 43.156 18.016 1 97.5 666 GLY B N 1
ATOM 12230 C CA . GLY B 1 666 ? -24.812 43.688 17.016 1 97.5 666 GLY B CA 1
ATOM 12231 C C . GLY B 1 666 ? -23.672 42.75 16.688 1 97.5 666 GLY B C 1
ATOM 12232 O O . GLY B 1 666 ? -22.859 43.031 15.82 1 97.5 666 GLY B O 1
ATOM 12233 N N . GLY B 1 667 ? -23.562 41.625 17.359 1 98.56 667 GLY B N 1
ATOM 12234 C CA . GLY B 1 667 ? -22.484 40.688 17.125 1 98.56 667 GLY B CA 1
ATOM 12235 C C . GLY B 1 667 ? -22.781 39.719 15.992 1 98.56 667 GLY B C 1
ATOM 12236 O O . GLY B 1 667 ? -23.859 39.75 15.406 1 98.56 667 GLY B O 1
ATOM 12237 N N . GLN B 1 668 ? -21.781 38.938 15.578 1 98.75 668 GLN B N 1
ATOM 12238 C CA . GLN B 1 668 ? -21.891 37.844 14.602 1 98.75 668 GLN B CA 1
ATOM 12239 C C . GLN B 1 668 ? -21.734 36.469 15.273 1 98.75 668 GLN B C 1
ATOM 12241 O O . GLN B 1 668 ? -21.062 36.375 16.297 1 98.75 668 GLN B O 1
ATOM 12246 N N . VAL B 1 669 ? -22.328 35.438 14.68 1 98.81 669 VAL B N 1
ATOM 12247 C CA . VAL B 1 669 ? -22.297 34.125 15.273 1 98.81 669 VAL B CA 1
ATOM 12248 C C . VAL B 1 669 ? -21.328 33.219 14.5 1 98.81 669 VAL B C 1
ATOM 12250 O O . VAL B 1 669 ? -21.547 32.969 13.312 1 98.81 669 VAL B O 1
ATOM 12253 N N . TYR B 1 670 ? -20.266 32.844 15.133 1 98.56 670 TYR B N 1
ATOM 12254 C CA . TYR B 1 670 ? -19.344 31.828 14.656 1 98.56 670 TYR B CA 1
ATOM 12255 C C . TYR B 1 670 ? -19.719 30.453 15.211 1 98.56 670 TYR B C 1
ATOM 12257 O O . TYR B 1 670 ? -19.688 30.25 16.422 1 98.56 670 TYR B O 1
ATOM 12265 N N . ILE B 1 671 ? -20.047 29.531 14.312 1 97.81 671 ILE B N 1
ATOM 12266 C CA . ILE B 1 671 ? -20.359 28.172 14.742 1 97.81 671 ILE B CA 1
ATOM 12267 C C . ILE B 1 671 ? -19.172 27.25 14.438 1 97.81 671 ILE B C 1
ATOM 12269 O O . ILE B 1 671 ? -18.797 27.062 13.281 1 97.81 671 ILE B O 1
ATOM 12273 N N . ASP B 1 672 ? -18.547 26.766 15.508 1 95.75 672 ASP B N 1
ATOM 12274 C CA . ASP B 1 672 ? -17.531 25.734 15.344 1 95.75 672 ASP B CA 1
ATOM 12275 C C . ASP B 1 672 ? -18.109 24.469 14.703 1 95.75 672 ASP B C 1
ATOM 12277 O O . ASP B 1 672 ? -18.922 23.781 15.32 1 95.75 672 ASP B O 1
ATOM 12281 N N . GLY B 1 673 ? -17.641 24.203 13.453 1 94.19 673 GLY B N 1
ATOM 12282 C CA . GLY B 1 673 ? -18.25 23.156 12.656 1 94.19 673 GLY B CA 1
ATOM 12283 C C . GLY B 1 673 ? -17.531 21.828 12.781 1 94.19 673 GLY B C 1
ATOM 12284 O O . GLY B 1 673 ? -17.641 20.969 11.898 1 94.19 673 GLY B O 1
ATOM 12285 N N . ALA B 1 674 ? -16.75 21.562 13.891 1 92.56 674 ALA B N 1
ATOM 12286 C CA . ALA B 1 674 ? -16.031 20.312 14.117 1 92.56 674 ALA B CA 1
ATOM 12287 C C . ALA B 1 674 ? -16.984 19.141 14.211 1 92.56 674 ALA B C 1
ATOM 12289 O O . ALA B 1 674 ? -16.609 18 13.93 1 92.56 674 ALA B O 1
ATOM 12290 N N . ASN B 1 675 ? -18.25 19.391 14.586 1 95 675 ASN B N 1
ATOM 12291 C CA . ASN B 1 675 ? -19.203 18.312 14.844 1 95 675 ASN B CA 1
ATOM 12292 C C . ASN B 1 675 ? -20.234 18.203 13.727 1 95 675 ASN B C 1
ATOM 12294 O O . ASN B 1 675 ? -21.391 17.875 13.984 1 95 675 ASN B O 1
ATOM 12298 N N . MET B 1 676 ? -19.766 18.516 12.531 1 96.12 676 MET B N 1
ATOM 12299 C CA . MET B 1 676 ? -20.656 18.453 11.375 1 96.12 676 MET B CA 1
ATOM 12300 C C . MET B 1 676 ? -21.125 17.031 11.109 1 96.12 676 MET B C 1
ATOM 12302 O O . MET B 1 676 ? -22.094 16.812 10.391 1 96.12 676 MET B O 1
ATOM 12306 N N . ASN B 1 677 ? -20.469 16.062 11.688 1 95.69 677 ASN B N 1
ATOM 12307 C CA . ASN B 1 677 ? -20.828 14.664 11.438 1 95.69 677 ASN B CA 1
ATOM 12308 C C . ASN B 1 677 ? -22.25 14.352 11.898 1 95.69 677 ASN B C 1
ATOM 12310 O O . ASN B 1 677 ? -22.859 13.391 11.43 1 95.69 677 ASN B O 1
ATOM 12314 N N . ALA B 1 678 ? -22.812 15.188 12.773 1 96.38 678 ALA B N 1
ATOM 12315 C CA . ALA B 1 678 ? -24.156 14.992 13.297 1 96.38 678 ALA B CA 1
ATOM 12316 C C . ALA B 1 678 ? -25.188 15.789 12.492 1 96.38 678 ALA B C 1
ATOM 12318 O O . ALA B 1 678 ? -26.391 15.602 12.656 1 96.38 678 ALA B O 1
ATOM 12319 N N . MET B 1 679 ? -24.734 16.562 11.539 1 97.62 679 MET B N 1
ATOM 12320 C CA . MET B 1 679 ? -25.672 17.562 11.039 1 97.62 679 MET B CA 1
ATOM 12321 C C . MET B 1 679 ? -25.875 17.422 9.539 1 97.62 679 MET B C 1
ATOM 12323 O O . MET B 1 679 ? -26.922 17.797 9.016 1 97.62 679 MET B O 1
ATOM 12327 N N . VAL B 1 680 ? -24.922 16.906 8.773 1 98 680 VAL B N 1
ATOM 12328 C CA . VAL B 1 680 ? -24.969 16.906 7.312 1 98 680 VAL B CA 1
ATOM 12329 C C . VAL B 1 680 ? -26.234 16.219 6.836 1 98 680 VAL B C 1
ATOM 12331 O O . VAL B 1 680 ? -26.453 15.031 7.129 1 98 680 VAL B O 1
ATOM 12334 N N . GLY B 1 681 ? -27.047 16.953 6.133 1 97.75 681 GLY B N 1
ATOM 12335 C CA . GLY B 1 681 ? -28.281 16.406 5.602 1 97.75 681 GLY B CA 1
ATOM 12336 C C . GLY B 1 681 ? -29.422 16.453 6.598 1 97.75 681 GLY B C 1
ATOM 12337 O O . GLY B 1 681 ? -30.562 16.125 6.254 1 97.75 681 GLY B O 1
ATOM 12338 N N . LEU B 1 682 ? -29.203 16.891 7.84 1 97.81 682 LEU B N 1
ATOM 12339 C CA . LEU B 1 682 ? -30.219 16.922 8.883 1 97.81 682 LEU B CA 1
ATOM 12340 C C . LEU B 1 682 ? -30.547 18.359 9.289 1 97.81 682 LEU B C 1
ATOM 12342 O O . LEU B 1 682 ? -31.719 18.688 9.508 1 97.81 682 LEU B O 1
ATOM 12346 N N . CYS B 1 683 ? -29.625 19.156 9.438 1 97.19 683 CYS B N 1
ATOM 12347 C CA . CYS B 1 683 ? -29.75 20.578 9.711 1 97.19 683 CYS B CA 1
ATOM 12348 C C . CYS B 1 683 ? -28.516 21.328 9.195 1 97.19 683 CYS B C 1
ATOM 12350 O O . CYS B 1 683 ? -27.484 20.719 8.906 1 97.19 683 CYS B O 1
ATOM 12352 N N . ALA B 1 684 ? -28.656 22.672 8.992 1 97.94 684 ALA B N 1
ATOM 12353 C CA . ALA B 1 684 ? -27.609 23.469 8.375 1 97.94 684 ALA B CA 1
ATOM 12354 C C . ALA B 1 684 ? -27.297 24.703 9.219 1 97.94 684 ALA B C 1
ATOM 12356 O O . ALA B 1 684 ? -28.156 25.562 9.414 1 97.94 684 ALA B O 1
ATOM 12357 N N . PRO B 1 685 ? -26.078 24.812 9.648 1 98.12 685 PRO B N 1
ATOM 12358 C CA . PRO B 1 685 ? -25.719 25.953 10.5 1 98.12 685 PRO B CA 1
ATOM 12359 C C . PRO B 1 685 ? -26 27.297 9.828 1 98.12 685 PRO B C 1
ATOM 12361 O O . PRO B 1 685 ? -26.438 28.25 10.492 1 98.12 685 PRO B O 1
ATOM 12364 N N . GLY B 1 686 ? -25.812 27.406 8.547 1 98.19 686 GLY B N 1
ATOM 12365 C CA . GLY B 1 686 ? -26.062 28.641 7.828 1 98.19 686 GLY B CA 1
ATOM 12366 C C . GLY B 1 686 ? -27.531 29.016 7.777 1 98.19 686 GLY B C 1
ATOM 12367 O O . GLY B 1 686 ? -27.875 30.141 7.41 1 98.19 686 GLY B O 1
ATOM 12368 N N . LYS B 1 687 ? -28.406 28.141 8.234 1 97.69 687 LYS B N 1
ATOM 12369 C CA . LYS B 1 687 ? -29.844 28.375 8.117 1 97.69 687 LYS B CA 1
ATOM 12370 C C . LYS B 1 687 ? -30.484 28.516 9.484 1 97.69 687 LYS B C 1
ATOM 12372 O O . LYS B 1 687 ? -31.641 28.938 9.586 1 97.69 687 LYS B O 1
ATOM 12377 N N . PHE B 1 688 ? -29.734 28.25 10.555 1 97.25 688 PHE B N 1
ATOM 12378 C CA . PHE B 1 688 ? -30.406 28.391 11.836 1 97.25 688 PHE B CA 1
ATOM 12379 C C . PHE B 1 688 ? -29.75 29.484 12.672 1 97.25 688 PHE B C 1
ATOM 12381 O O . PHE B 1 688 ? -30.031 29.625 13.867 1 97.25 688 PHE B O 1
ATOM 12388 N N . GLY B 1 689 ? -28.844 30.188 12.047 1 97.38 689 GLY B N 1
ATOM 12389 C CA . GLY B 1 689 ? -28.391 31.375 12.734 1 97.38 689 GLY B CA 1
ATOM 12390 C C . GLY B 1 689 ? -26.891 31.625 12.594 1 97.38 689 GLY B C 1
ATOM 12391 O O . GLY B 1 689 ? -26.406 32.719 12.922 1 97.38 689 GLY B O 1
ATOM 12392 N N . GLY B 1 690 ? -26.125 30.703 12.086 1 98.31 690 GLY B N 1
ATOM 12393 C CA . GLY B 1 690 ? -24.688 30.875 11.906 1 98.31 690 GLY B CA 1
ATOM 12394 C C . GLY B 1 690 ? -24.328 31.859 10.82 1 98.31 690 GLY B C 1
ATOM 12395 O O . GLY B 1 690 ? -24.969 31.891 9.766 1 98.31 690 GLY B O 1
ATOM 12396 N N . ASP B 1 691 ? -23.312 32.719 11.086 1 98.81 691 ASP B N 1
ATOM 12397 C CA . ASP B 1 691 ? -22.797 33.625 10.086 1 98.81 691 ASP B CA 1
ATOM 12398 C C . ASP B 1 691 ? -21.547 33.062 9.414 1 98.81 691 ASP B C 1
ATOM 12400 O O . ASP B 1 691 ? -21.281 33.344 8.25 1 98.81 691 ASP B O 1
ATOM 12404 N N . VAL B 1 692 ? -20.797 32.438 10.172 1 98.62 692 VAL B N 1
ATOM 12405 C CA . VAL B 1 692 ? -19.578 31.797 9.68 1 98.62 692 VAL B CA 1
ATOM 12406 C C . VAL B 1 692 ? -19.312 30.516 10.469 1 98.62 692 VAL B C 1
ATOM 12408 O O . VAL B 1 692 ? -19.625 30.438 11.656 1 98.62 692 VAL B O 1
ATOM 12411 N N . SER B 1 693 ? -18.875 29.484 9.781 1 98.44 693 SER B N 1
ATOM 12412 C CA . SER B 1 693 ? -18.375 28.25 10.375 1 98.44 693 SER B CA 1
ATOM 12413 C C . SER B 1 693 ? -17.062 27.812 9.727 1 98.44 693 SER B C 1
ATOM 12415 O O . SER B 1 693 ? -16.844 28.062 8.539 1 98.44 693 SER B O 1
ATOM 12417 N N . HIS B 1 694 ? -16.172 27.328 10.523 1 97.5 694 HIS B N 1
ATOM 12418 C CA . HIS B 1 694 ? -15.148 26.5 9.883 1 97.5 694 HIS B CA 1
ATOM 12419 C C . HIS B 1 694 ? -15.594 25.031 9.812 1 97.5 694 HIS B C 1
ATOM 12421 O O . HIS B 1 694 ? -16.516 24.625 10.516 1 97.5 694 HIS B O 1
ATOM 12427 N N . LEU B 1 695 ? -15.016 24.297 8.914 1 97.19 695 LEU B N 1
ATOM 12428 C CA . LEU B 1 695 ? -15.203 22.844 8.805 1 97.19 695 LEU B CA 1
ATOM 12429 C C . LEU B 1 695 ? -13.875 22.109 8.977 1 97.19 695 LEU B C 1
ATOM 12431 O O . LEU B 1 695 ? -12.812 22.672 8.703 1 97.19 695 LEU B O 1
ATOM 12435 N N . ASN B 1 696 ? -13.891 20.984 9.594 1 95.25 696 ASN B N 1
ATOM 12436 C CA . ASN B 1 696 ? -12.75 20.078 9.586 1 95.25 696 ASN B CA 1
ATOM 12437 C C . ASN B 1 696 ? -12.914 18.969 8.555 1 95.25 696 ASN B C 1
ATOM 12439 O O . ASN B 1 696 ? -13.547 17.953 8.828 1 95.25 696 ASN B O 1
ATOM 12443 N N . LEU B 1 697 ? -12.258 19.188 7.387 1 96.62 697 LEU B N 1
ATOM 12444 C CA . LEU B 1 697 ? -12.383 18.156 6.367 1 96.62 697 LEU B CA 1
ATOM 12445 C C . LEU B 1 697 ? -11.656 16.875 6.789 1 96.62 697 LEU B C 1
ATOM 12447 O O . LEU B 1 697 ? -11.938 15.797 6.262 1 96.62 697 LEU B O 1
ATOM 12451 N N . HIS B 1 698 ? -10.75 16.969 7.734 1 91.56 698 HIS B N 1
ATOM 12452 C CA . HIS B 1 698 ? -10.047 15.805 8.258 1 91.56 698 HIS B CA 1
ATOM 12453 C C . HIS B 1 698 ? -10.812 15.172 9.406 1 91.56 698 HIS B C 1
ATOM 12455 O O . HIS B 1 698 ? -10.258 14.367 10.164 1 91.56 698 HIS B O 1
ATOM 12461 N N . LYS B 1 699 ? -12.031 15.523 9.641 1 91.69 699 LYS B N 1
ATOM 12462 C CA . LYS B 1 699 ? -12.992 14.859 10.516 1 91.69 699 LYS B CA 1
ATOM 12463 C C . LYS B 1 699 ? -14.195 14.344 9.734 1 91.69 699 LYS B C 1
ATOM 12465 O O . LYS B 1 699 ? -14.117 13.305 9.078 1 91.69 699 LYS B O 1
ATOM 12470 N N . THR B 1 700 ? -15.195 15.133 9.531 1 94.44 700 THR B N 1
ATOM 12471 C CA . THR B 1 700 ? -16.5 14.781 8.961 1 94.44 700 THR B CA 1
ATOM 12472 C C . THR B 1 700 ? -16.359 14.367 7.504 1 94.44 700 THR B C 1
ATOM 12474 O O . THR B 1 700 ? -17.109 13.516 7.02 1 94.44 700 THR B O 1
ATOM 12477 N N . PHE B 1 701 ? -15.336 14.875 6.785 1 96.94 701 PHE B N 1
ATOM 12478 C CA . PHE B 1 701 ? -15.344 14.734 5.332 1 96.94 701 PHE B CA 1
ATOM 12479 C C . PHE B 1 701 ? -14.18 13.867 4.867 1 96.94 701 PHE B C 1
ATOM 12481 O O . PHE B 1 701 ? -13.68 14.047 3.754 1 96.94 701 PHE B O 1
ATOM 12488 N N . CYS B 1 702 ? -13.578 13.086 5.625 1 95.44 702 CYS B N 1
ATOM 12489 C CA . CYS B 1 702 ? -12.883 11.836 5.348 1 95.44 702 CYS B CA 1
ATOM 12490 C C . CYS B 1 702 ? -11.406 12.094 5.059 1 95.44 702 CYS B C 1
ATOM 12492 O O . CYS B 1 702 ? -10.664 11.156 4.746 1 95.44 702 CYS B O 1
ATOM 12494 N N . ILE B 1 703 ? -10.844 13.344 5.145 1 95.94 703 ILE B N 1
ATOM 12495 C CA . ILE B 1 703 ? -9.398 13.508 5.078 1 95.94 703 ILE B CA 1
ATOM 12496 C C . ILE B 1 703 ? -8.742 12.859 6.297 1 95.94 703 ILE B C 1
ATOM 12498 O O . ILE B 1 703 ? -9.203 13.055 7.426 1 95.94 703 ILE B O 1
ATOM 12502 N N . PRO B 1 704 ? -7.727 12.047 6.109 1 91.62 704 PRO B N 1
ATOM 12503 C CA . PRO B 1 704 ? -7.16 11.312 7.242 1 91.62 704 PRO B CA 1
ATOM 12504 C C . PRO B 1 704 ? -6.5 12.227 8.273 1 91.62 704 PRO B C 1
ATOM 12506 O O . PRO B 1 704 ? -6.062 13.328 7.93 1 91.62 704 PRO B O 1
ATOM 12509 N N . HIS B 1 705 ? -6.352 11.742 9.406 1 86.62 705 HIS B N 1
ATOM 12510 C CA . HIS B 1 705 ? -5.715 12.492 10.484 1 86.62 705 HIS B CA 1
ATOM 12511 C C . HIS B 1 705 ? -4.195 12.43 10.375 1 86.62 705 HIS B C 1
ATOM 12513 O O . HIS B 1 705 ? -3.5 13.344 10.828 1 86.62 705 HIS B O 1
ATOM 12519 N N . GLY B 1 706 ? -3.678 11.297 9.781 1 84.25 706 GLY B N 1
ATOM 12520 C CA . GLY B 1 706 ? -2.26 11.141 9.5 1 84.25 706 GLY B CA 1
ATOM 12521 C C . GLY B 1 706 ? -1.395 11.219 10.75 1 84.25 706 GLY B C 1
ATOM 12522 O O . GLY B 1 706 ? -0.248 11.664 10.688 1 84.25 706 GLY B O 1
ATOM 12523 N N . GLY B 1 707 ? -1.935 10.953 12.008 1 83.44 707 GLY B N 1
ATOM 12524 C CA . GLY B 1 707 ? -1.18 11.047 13.25 1 83.44 707 GLY B CA 1
ATOM 12525 C C . GLY B 1 707 ? -1.168 12.445 13.836 1 83.44 707 GLY B C 1
ATOM 12526 O O . GLY B 1 707 ? -0.473 12.711 14.82 1 83.44 707 GLY B O 1
ATOM 12527 N N . GLY B 1 708 ? -1.854 13.414 13.305 1 84.19 708 GLY B N 1
ATOM 12528 C CA . GLY B 1 708 ? -1.872 14.82 13.688 1 84.19 708 GLY B CA 1
ATOM 12529 C C . GLY B 1 708 ? -1.875 15.758 12.5 1 84.19 708 GLY B C 1
ATOM 12530 O O . GLY B 1 708 ? -1.453 16.906 12.609 1 84.19 708 GLY B O 1
ATOM 12531 N N . GLY B 1 709 ? -2.295 15.25 11.375 1 88.62 709 GLY B N 1
ATOM 12532 C CA . GLY B 1 709 ? -2.355 15.961 10.109 1 88.62 709 GLY B CA 1
ATOM 12533 C C . GLY B 1 709 ? -1.86 15.141 8.938 1 88.62 709 GLY B C 1
ATOM 12534 O O . GLY B 1 709 ? -1.116 14.172 9.117 1 88.62 709 GLY B O 1
ATOM 12535 N N . PRO B 1 710 ? -2.439 15.484 7.648 1 89.56 710 PRO B N 1
ATOM 12536 C CA . PRO B 1 710 ? -2.756 16.891 7.34 1 89.56 710 PRO B CA 1
ATOM 12537 C C . PRO B 1 710 ? -4.223 17.219 7.598 1 89.56 710 PRO B C 1
ATOM 12539 O O . PRO B 1 710 ? -5.012 16.344 7.945 1 89.56 710 PRO B O 1
ATOM 12542 N N . GLY B 1 711 ? -4.461 18.656 7.496 1 92 711 GLY B N 1
ATOM 12543 C CA . GLY B 1 711 ? -5.832 19.109 7.648 1 92 711 GLY B CA 1
ATOM 12544 C C . GLY B 1 711 ? -6.223 20.188 6.648 1 92 711 GLY B C 1
ATOM 12545 O O . GLY B 1 711 ? -5.363 20.75 5.969 1 92 711 GLY B O 1
ATOM 12546 N N . VAL B 1 712 ? -7.496 20.359 6.426 1 96.06 712 VAL B N 1
ATOM 12547 C CA . VAL B 1 712 ? -8.133 21.453 5.703 1 96.06 712 VAL B CA 1
ATOM 12548 C C . VAL B 1 712 ? -9.266 22.031 6.543 1 96.06 712 VAL B C 1
ATOM 12550 O O . VAL B 1 712 ? -10.125 21.297 7.039 1 96.06 712 VAL B O 1
ATOM 12553 N N . GLY B 1 713 ? -9.195 23.312 6.777 1 96.81 713 GLY B N 1
ATOM 12554 C CA . GLY B 1 713 ? -10.203 23.969 7.605 1 96.81 713 GLY B CA 1
ATOM 12555 C C . GLY B 1 713 ? -10.945 25.078 6.887 1 96.81 713 GLY B C 1
ATOM 12556 O O . GLY B 1 713 ? -10.859 26.234 7.281 1 96.81 713 GLY B O 1
ATOM 12557 N N . PRO B 1 714 ? -11.664 24.766 5.871 1 98 714 PRO B N 1
ATOM 12558 C CA . PRO B 1 714 ? -12.398 25.797 5.141 1 98 714 PRO B CA 1
ATOM 12559 C C . PRO B 1 714 ? -13.406 26.531 6.016 1 98 714 PRO B C 1
ATOM 12561 O O . PRO B 1 714 ? -13.789 26.047 7.082 1 98 714 PRO B O 1
ATOM 12564 N N . ILE B 1 715 ? -13.789 27.719 5.547 1 98.56 715 ILE B N 1
ATOM 12565 C CA . ILE B 1 715 ? -14.844 28.438 6.254 1 98.56 715 ILE B CA 1
ATOM 12566 C C . ILE B 1 715 ? -16.016 28.688 5.305 1 98.56 715 ILE B C 1
ATOM 12568 O O . ILE B 1 715 ? -15.812 28.953 4.117 1 98.56 715 ILE B O 1
ATOM 12572 N N . GLY B 1 716 ? -17.188 28.422 5.766 1 98.69 716 GLY B N 1
ATOM 12573 C CA . GLY B 1 716 ? -18.422 28.844 5.125 1 98.69 716 GLY B CA 1
ATOM 12574 C C . GLY B 1 716 ? -19.016 30.094 5.75 1 98.69 716 GLY B C 1
ATOM 12575 O O . GLY B 1 716 ? -19 30.25 6.973 1 98.69 716 GLY B O 1
ATOM 12576 N N . VAL B 1 717 ? -19.516 31.062 4.883 1 98.81 717 VAL B N 1
ATOM 12577 C CA . VAL B 1 717 ? -20 32.344 5.41 1 98.81 717 VAL B CA 1
ATOM 12578 C C . VAL B 1 717 ? -21.312 32.719 4.734 1 98.81 717 VAL B C 1
ATOM 12580 O O . VAL B 1 717 ? -21.594 32.281 3.625 1 98.81 717 VAL B O 1
ATOM 12583 N N . LYS B 1 718 ? -22.047 33.438 5.469 1 98.62 718 LYS B N 1
ATOM 12584 C CA . LYS B 1 718 ? -23.203 34.094 4.867 1 98.62 718 LYS B CA 1
ATOM 12585 C C . LYS B 1 718 ? -22.781 35.219 3.922 1 98.62 718 LYS B C 1
ATOM 12587 O O . LYS B 1 718 ? -21.641 35.688 4 1 98.62 718 LYS B O 1
ATOM 12592 N N . SER B 1 719 ? -23.688 35.688 3.094 1 98.44 719 SER B N 1
ATOM 12593 C CA . SER B 1 719 ? -23.391 36.594 1.975 1 98.44 719 SER B CA 1
ATOM 12594 C C . SER B 1 719 ? -22.734 37.875 2.451 1 98.44 719 SER B C 1
ATOM 12596 O O . SER B 1 719 ? -21.844 38.406 1.779 1 98.44 719 SER B O 1
ATOM 12598 N N . HIS B 1 720 ? -23.109 38.406 3.619 1 98 720 HIS B N 1
ATOM 12599 C CA . HIS B 1 720 ? -22.578 39.656 4.086 1 98 720 HIS B CA 1
ATOM 12600 C C . HIS B 1 720 ? -21.109 39.562 4.488 1 98 720 HIS B C 1
ATOM 12602 O O . HIS B 1 720 ? -20.406 40.562 4.578 1 98 720 HIS B O 1
ATOM 12608 N N . LEU B 1 721 ? -20.609 38.375 4.719 1 98.44 721 LEU B N 1
ATOM 12609 C CA . LEU B 1 721 ? -19.219 38.156 5.105 1 98.44 721 LEU B CA 1
ATOM 12610 C C . LEU B 1 721 ? -18.375 37.719 3.904 1 98.44 721 LEU B C 1
ATOM 12612 O O . LEU B 1 721 ? -17.141 37.688 3.984 1 98.44 721 LEU B O 1
ATOM 12616 N N . THR B 1 722 ? -18.938 37.438 2.734 1 98 722 THR B N 1
ATOM 12617 C CA . THR B 1 722 ? -18.281 36.906 1.545 1 98 722 THR B CA 1
ATOM 12618 C C . THR B 1 722 ? -17.141 37.812 1.101 1 98 722 THR B C 1
ATOM 12620 O O . THR B 1 722 ? -16.062 37.375 0.747 1 98 722 THR B O 1
ATOM 12623 N N . PRO B 1 723 ? -17.328 39.156 1.142 1 97.12 723 PRO B N 1
ATOM 12624 C CA . PRO B 1 723 ? -16.266 40.062 0.667 1 97.12 723 PRO B CA 1
ATOM 12625 C C . PRO B 1 723 ? -15.023 40 1.556 1 97.12 723 PRO B C 1
ATOM 12627 O O . PRO B 1 723 ? -13.969 40.531 1.174 1 97.12 723 PRO B O 1
ATOM 12630 N N . PHE B 1 724 ? -15.172 39.438 2.742 1 97.12 724 PHE B N 1
ATOM 12631 C CA . PHE B 1 724 ? -14.102 39.531 3.727 1 97.12 724 PHE B CA 1
ATOM 12632 C C . PHE B 1 724 ? -13.406 38.188 3.895 1 97.12 724 PHE B C 1
ATOM 12634 O O . PHE B 1 724 ? -12.695 37.969 4.871 1 97.12 724 PHE B O 1
ATOM 12641 N N . LEU B 1 725 ? -13.688 37.25 2.947 1 97.62 725 LEU B N 1
ATOM 12642 C CA . LEU B 1 725 ? -12.969 36 2.938 1 97.62 725 LEU B CA 1
ATOM 12643 C C . LEU B 1 725 ? -11.477 36.219 2.709 1 97.62 725 LEU B C 1
ATOM 12645 O O . LEU B 1 725 ? -11.07 37.25 2.168 1 97.62 725 LEU B O 1
ATOM 12649 N N . PRO B 1 726 ? -10.633 35.219 3.154 1 96.31 726 PRO B N 1
ATOM 12650 C CA . PRO B 1 726 ? -9.195 35.375 2.928 1 96.31 726 PRO B CA 1
ATOM 12651 C C . PRO B 1 726 ? -8.852 35.594 1.456 1 96.31 726 PRO B C 1
ATOM 12653 O O . PRO B 1 726 ? -9.438 34.938 0.579 1 96.31 726 PRO B O 1
ATOM 12656 N N . GLY B 1 727 ? -7.949 36.5 1.292 1 95.06 727 GLY B N 1
ATOM 12657 C CA . GLY B 1 727 ? -7.449 36.75 -0.051 1 95.06 727 GLY B CA 1
ATOM 12658 C C . GLY B 1 727 ? -6.047 36.219 -0.273 1 95.06 727 GLY B C 1
ATOM 12659 O O . GLY B 1 727 ? -5.492 35.531 0.597 1 95.06 727 GLY B O 1
ATOM 12660 N N . HIS B 1 728 ? -5.512 36.438 -1.476 1 92.75 728 HIS B N 1
ATOM 12661 C CA . HIS B 1 728 ? -4.164 36.062 -1.896 1 92.75 728 HIS B CA 1
ATOM 12662 C C . HIS B 1 728 ? -3.766 36.781 -3.176 1 92.75 728 HIS B C 1
ATOM 12664 O O . HIS B 1 728 ? -4.625 37.125 -3.992 1 92.75 728 HIS B O 1
ATOM 12670 N N . ALA B 1 729 ? -2.477 36.969 -3.287 1 86.12 729 ALA B N 1
ATOM 12671 C CA . ALA B 1 729 ? -1.98 37.688 -4.465 1 86.12 729 ALA B CA 1
ATOM 12672 C C . ALA B 1 729 ? -2.506 37.062 -5.75 1 86.12 729 ALA B C 1
ATOM 12674 O O . ALA B 1 729 ? -2.721 37.75 -6.75 1 86.12 729 ALA B O 1
ATOM 12675 N N . ALA B 1 730 ? -2.758 35.75 -5.715 1 81.69 730 ALA B N 1
ATOM 12676 C CA . ALA B 1 730 ? -3.186 35 -6.891 1 81.69 730 ALA B CA 1
ATOM 12677 C C . ALA B 1 730 ? -4.707 34.969 -6.992 1 81.69 730 ALA B C 1
ATOM 12679 O O . ALA B 1 730 ? -5.262 34.344 -7.902 1 81.69 730 ALA B O 1
ATOM 12680 N N . MET B 1 731 ? -5.367 35.656 -6.082 1 86.75 731 MET B N 1
ATOM 12681 C CA . MET B 1 731 ? -6.828 35.656 -6.047 1 86.75 731 MET B CA 1
ATOM 12682 C C . MET B 1 731 ? -7.383 37.031 -6.312 1 86.75 731 MET B C 1
ATOM 12684 O O . MET B 1 731 ? -6.621 38 -6.512 1 86.75 731 MET B O 1
ATOM 12688 N N . GLU B 1 732 ? -8.742 37.094 -6.418 1 82.62 732 GLU B N 1
ATOM 12689 C CA . GLU B 1 732 ? -9.398 38.375 -6.641 1 82.62 732 GLU B CA 1
ATOM 12690 C C . GLU B 1 732 ? -9.117 39.344 -5.5 1 82.62 732 GLU B C 1
ATOM 12692 O O . GLU B 1 732 ? -8.711 40.469 -5.738 1 82.62 732 GLU B O 1
ATOM 12697 N N . ARG B 1 733 ? -9.414 38.812 -4.309 1 89.06 733 ARG B N 1
ATOM 12698 C CA . ARG B 1 733 ? -9.008 39.594 -3.145 1 89.06 733 ARG B CA 1
ATOM 12699 C C . ARG B 1 733 ? -7.527 39.375 -2.828 1 89.06 733 ARG B C 1
ATOM 12701 O O . ARG B 1 733 ? -7.102 38.219 -2.588 1 89.06 733 ARG B O 1
ATOM 12708 N N . LYS B 1 734 ? -6.766 40.375 -2.812 1 90 734 LYS B N 1
ATOM 12709 C CA . LYS B 1 734 ? -5.312 40.25 -2.756 1 90 734 LYS B CA 1
ATOM 12710 C C . LYS B 1 734 ? -4.82 40.219 -1.313 1 90 734 LYS B C 1
ATOM 12712 O O . LYS B 1 734 ? -3.727 39.719 -1.036 1 90 734 LYS B O 1
ATOM 12717 N N . GLU B 1 735 ? -5.57 40.812 -0.379 1 90.44 735 GLU B N 1
ATOM 12718 C CA . GLU B 1 735 ? -5.102 40.938 0.996 1 90.44 735 GLU B CA 1
ATOM 12719 C C . GLU B 1 735 ? -5.766 39.938 1.919 1 90.44 735 GLU B C 1
ATOM 12721 O O . GLU B 1 735 ? -6.816 39.375 1.591 1 90.44 735 GLU B O 1
ATOM 12726 N N . GLY B 1 736 ? -5.066 39.688 2.943 1 94.94 736 GLY B N 1
ATOM 12727 C CA . GLY B 1 736 ? -5.691 38.906 3.9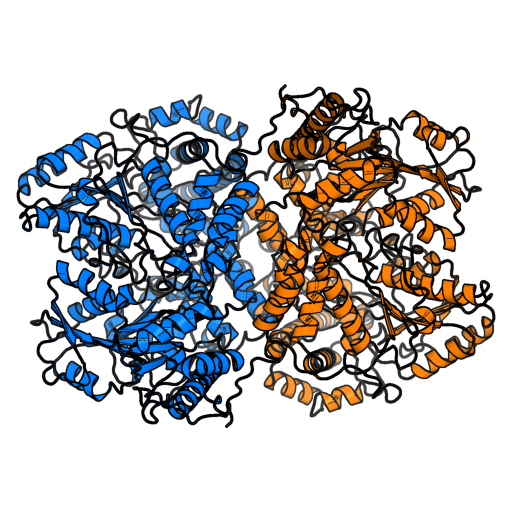92 1 94.94 736 GLY B CA 1
ATOM 12728 C C . GLY B 1 736 ? -5.371 37.406 3.896 1 94.94 736 GLY B C 1
ATOM 12729 O O . GLY B 1 736 ? -6.156 36.594 4.344 1 94.94 736 GLY B O 1
ATOM 12730 N N . ALA B 1 737 ? -4.215 37.062 3.291 1 97 737 ALA B N 1
ATOM 12731 C CA . ALA B 1 737 ? -3.82 35.656 3.193 1 97 737 ALA B CA 1
ATOM 12732 C C . ALA B 1 737 ? -3.596 35.062 4.578 1 97 737 ALA B C 1
ATOM 12734 O O . ALA B 1 737 ? -2.982 35.688 5.441 1 97 737 ALA B O 1
ATOM 12735 N N . VAL B 1 738 ? -4.188 33.906 4.777 1 97.06 738 VAL B N 1
ATOM 12736 C CA . VAL B 1 738 ? -3.996 33.25 6.066 1 97.06 738 VAL B CA 1
ATOM 12737 C C . VAL B 1 738 ? -3.072 32.031 5.895 1 97.06 738 VAL B C 1
ATOM 12739 O O . VAL B 1 738 ? -2.592 31.484 6.875 1 97.06 738 VAL B O 1
ATOM 12742 N N . CYS B 1 739 ? -2.799 31.672 4.633 1 96.12 739 CYS B N 1
ATOM 12743 C CA . CYS B 1 739 ? -1.865 30.609 4.293 1 96.12 739 CYS B CA 1
ATOM 12744 C C . CYS B 1 739 ? -0.94 31.031 3.16 1 96.12 739 CYS B C 1
ATOM 12746 O O . CYS B 1 739 ? -1.208 32 2.471 1 96.12 739 CYS B O 1
ATOM 12748 N N . ALA B 1 740 ? 0.157 30.188 3.006 1 97.31 740 ALA B N 1
ATOM 12749 C CA . ALA B 1 740 ? 1.16 30.531 2.002 1 97.31 740 ALA B CA 1
ATOM 12750 C C . ALA B 1 740 ? 0.61 30.344 0.59 1 97.31 740 ALA B C 1
ATOM 12752 O O . ALA B 1 740 ? 0.872 31.156 -0.299 1 97.31 740 ALA B O 1
ATOM 12753 N N . ALA B 1 741 ? -0.084 29.234 0.363 1 96.94 741 ALA B N 1
ATOM 12754 C CA . ALA B 1 741 ? -0.648 28.953 -0.953 1 96.94 741 ALA B CA 1
ATOM 12755 C C . ALA B 1 741 ? -2.115 29.359 -1.025 1 96.94 741 ALA B C 1
ATOM 12757 O O . ALA B 1 741 ? -2.834 29.312 -0.025 1 96.94 741 ALA B O 1
ATOM 12758 N N . PRO B 1 742 ? -2.6 29.719 -2.234 1 95.44 742 PRO B N 1
ATOM 12759 C CA . PRO B 1 742 ? -3.961 30.234 -2.371 1 95.44 742 PRO B CA 1
ATOM 12760 C C . PRO B 1 742 ? -5.023 29.25 -1.91 1 95.44 742 PRO B C 1
ATOM 12762 O O . PRO B 1 742 ? -6.074 29.641 -1.407 1 95.44 742 PRO B O 1
ATOM 12765 N N . PHE B 1 743 ? -4.754 27.953 -2.059 1 95.81 743 PHE B N 1
ATOM 12766 C CA . PHE B 1 743 ? -5.746 26.969 -1.681 1 95.81 743 PHE B CA 1
ATOM 12767 C C . PHE B 1 743 ? -5.191 26.016 -0.618 1 95.81 743 PHE B C 1
ATOM 12769 O O . PHE B 1 743 ? -5.637 24.875 -0.5 1 95.81 743 PHE B O 1
ATOM 12776 N N . GLY B 1 744 ? -4.18 26.531 0.095 1 95.88 744 GLY B N 1
ATOM 12777 C CA . GLY B 1 744 ? -3.629 25.781 1.22 1 95.88 744 GLY B CA 1
ATOM 12778 C C . GLY B 1 744 ? -3.209 24.375 0.857 1 95.88 744 GLY B C 1
ATOM 12779 O O . GLY B 1 744 ? -2.352 24.172 -0.007 1 95.88 744 GLY B O 1
ATOM 12780 N N . SER B 1 745 ? -3.871 23.391 1.519 1 96.81 745 SER B N 1
ATOM 12781 C CA . SER B 1 745 ? -3.6 21.969 1.32 1 96.81 745 SER B CA 1
ATOM 12782 C C . SER B 1 745 ? -4.406 21.406 0.154 1 96.81 745 SER B C 1
ATOM 12784 O O . SER B 1 745 ? -5.172 20.453 0.323 1 96.81 745 SER B O 1
ATOM 12786 N N . ALA B 1 746 ? -4.078 21.844 -1.047 1 97.88 746 ALA B N 1
ATOM 12787 C CA . ALA B 1 746 ? -4.922 21.625 -2.219 1 97.88 746 ALA B CA 1
ATOM 12788 C C . ALA B 1 746 ? -4.883 20.156 -2.658 1 97.88 746 ALA B C 1
ATOM 12790 O O . ALA B 1 746 ? -5.891 19.609 -3.119 1 97.88 746 ALA B O 1
ATOM 12791 N N . SER B 1 747 ? -3.809 19.5 -2.496 1 97.69 747 SER B N 1
ATOM 12792 C CA . SER B 1 747 ? -3.594 18.172 -3.08 1 97.69 747 SER B CA 1
ATOM 12793 C C . SER B 1 747 ? -4.418 17.109 -2.363 1 97.69 747 SER B C 1
ATOM 12795 O O . SER B 1 747 ? -4.574 16 -2.863 1 97.69 747 SER B O 1
ATOM 12797 N N . ILE B 1 748 ? -5.027 17.438 -1.192 1 97.69 748 ILE B N 1
ATOM 12798 C CA . ILE B 1 748 ? -5.812 16.422 -0.494 1 97.69 748 ILE B CA 1
ATOM 12799 C C . ILE B 1 748 ? -7.297 16.781 -0.552 1 97.69 748 ILE B C 1
ATOM 12801 O O . ILE B 1 748 ? -8.141 16.094 0.017 1 97.69 748 ILE B O 1
ATOM 12805 N N . LEU B 1 749 ? -7.688 17.828 -1.303 1 98.5 749 LEU B N 1
ATOM 12806 C CA . LEU B 1 749 ? -9.078 18.188 -1.523 1 98.5 749 LEU B CA 1
ATOM 12807 C C . LEU B 1 749 ? -9.82 17.094 -2.287 1 98.5 749 LEU B C 1
ATOM 12809 O O . LEU B 1 749 ? -11.023 16.906 -2.088 1 98.5 749 LEU B O 1
ATOM 12813 N N . PRO B 1 750 ? -9.102 16.312 -3.166 1 98.56 750 PRO B N 1
ATOM 12814 C CA . PRO B 1 750 ? -9.773 15.242 -3.889 1 98.56 750 PRO B CA 1
ATOM 12815 C C . PRO B 1 750 ? -10.43 14.227 -2.953 1 98.56 750 PRO B C 1
ATOM 12817 O O . PRO B 1 750 ? -11.445 13.617 -3.311 1 98.56 750 PRO B O 1
ATOM 12820 N N . ILE B 1 751 ? -9.93 14.039 -1.772 1 98.31 751 ILE B N 1
ATOM 12821 C CA . ILE B 1 751 ? -10.469 13.055 -0.841 1 98.31 751 ILE B CA 1
ATOM 12822 C C . ILE B 1 751 ? -11.914 13.406 -0.505 1 98.31 751 ILE B C 1
ATOM 12824 O O . ILE B 1 751 ? -12.805 12.555 -0.608 1 98.31 751 ILE B O 1
ATOM 12828 N N . THR B 1 752 ? -12.148 14.672 -0.156 1 98.56 752 THR B N 1
ATOM 12829 C CA . THR B 1 752 ? -13.477 15.133 0.213 1 98.56 752 THR B CA 1
ATOM 12830 C C . THR B 1 752 ? -14.398 15.148 -1.003 1 98.56 752 THR B C 1
ATOM 12832 O O . THR B 1 752 ? -15.578 14.797 -0.902 1 98.56 752 THR B O 1
ATOM 12835 N N . TRP B 1 753 ? -13.844 15.57 -2.135 1 98.75 753 TRP B N 1
ATOM 12836 C CA . TRP B 1 753 ? -14.617 15.562 -3.371 1 98.75 753 TRP B CA 1
ATOM 12837 C C . TRP B 1 753 ? -15.133 14.164 -3.684 1 98.75 753 TRP B C 1
ATOM 12839 O O . TRP B 1 753 ? -16.312 13.984 -4 1 98.75 753 TRP B O 1
ATOM 12849 N N . MET B 1 754 ? -14.289 13.195 -3.574 1 98.81 754 MET B N 1
ATOM 12850 C CA . MET B 1 754 ? -14.648 11.805 -3.814 1 98.81 754 MET B CA 1
ATOM 12851 C C . MET B 1 754 ? -15.719 11.344 -2.836 1 98.81 754 MET B C 1
ATOM 12853 O O . MET B 1 754 ? -16.703 10.711 -3.236 1 98.81 754 MET B O 1
ATOM 12857 N N . TYR B 1 755 ? -15.531 11.664 -1.605 1 98.44 755 TYR B N 1
ATOM 12858 C CA . TYR B 1 755 ? -16.469 11.25 -0.56 1 98.44 755 TYR B CA 1
ATOM 12859 C C . TYR B 1 755 ? -17.875 11.758 -0.855 1 98.44 755 TYR B C 1
ATOM 12861 O O . TYR B 1 755 ? -18.828 10.969 -0.92 1 98.44 755 TYR B O 1
ATOM 12869 N N . ILE B 1 756 ? -17.969 13.047 -1.07 1 98.75 756 ILE B N 1
ATOM 12870 C CA . ILE B 1 756 ? -19.281 13.664 -1.278 1 98.75 756 ILE B CA 1
ATOM 12871 C C . ILE B 1 756 ? -19.906 13.141 -2.574 1 98.75 756 ILE B C 1
ATOM 12873 O O . ILE B 1 756 ? -21.094 12.82 -2.615 1 98.75 756 ILE B O 1
ATOM 12877 N N . SER B 1 757 ? -19.078 12.969 -3.596 1 98.69 757 SER B N 1
ATOM 12878 C CA . SER B 1 757 ? -19.562 12.523 -4.898 1 98.69 757 SER B CA 1
ATOM 12879 C C . SER B 1 757 ? -20.078 11.094 -4.836 1 98.69 757 SER B C 1
ATOM 12881 O O . SER B 1 757 ? -21.062 10.758 -5.504 1 98.69 757 SER B O 1
ATOM 12883 N N . MET B 1 758 ? -19.469 10.219 -4.078 1 98.56 758 MET B N 1
ATOM 12884 C CA . MET B 1 758 ? -19.859 8.812 -4.027 1 98.56 758 MET B CA 1
ATOM 12885 C C . MET B 1 758 ? -21 8.594 -3.051 1 98.56 758 MET B C 1
ATOM 12887 O O . MET B 1 758 ? -21.859 7.727 -3.268 1 98.56 758 MET B O 1
ATOM 12891 N N . MET B 1 759 ? -21.078 9.383 -2.008 1 98.38 759 MET B N 1
ATOM 12892 C CA . MET B 1 759 ? -22.141 9.234 -1.021 1 98.38 759 MET B CA 1
ATOM 12893 C C . MET B 1 759 ? -23.453 9.812 -1.55 1 98.38 759 MET B C 1
ATOM 12895 O O . MET B 1 759 ? -24.531 9.289 -1.255 1 98.38 759 MET B O 1
ATOM 12899 N N . GLY B 1 760 ? -23.406 10.961 -2.361 1 98 760 GLY B N 1
ATOM 12900 C CA . GLY B 1 760 ? -24.609 11.695 -2.709 1 98 760 GLY B CA 1
ATOM 12901 C C . GLY B 1 760 ? -25.328 12.273 -1.502 1 98 760 GLY B C 1
ATOM 12902 O O . GLY B 1 760 ? -24.891 12.094 -0.366 1 98 760 GLY B O 1
ATOM 12903 N N . GLY B 1 761 ? -26.391 13.031 -1.77 1 97.88 761 GLY B N 1
ATOM 12904 C CA . GLY B 1 761 ? -27.125 13.648 -0.679 1 97.88 761 GLY B CA 1
ATOM 12905 C C . GLY B 1 761 ? -27.75 12.641 0.266 1 97.88 761 GLY B C 1
ATOM 12906 O O . GLY B 1 761 ? -27.672 12.789 1.486 1 97.88 761 GLY B O 1
ATOM 12907 N N . ALA B 1 762 ? -28.297 11.586 -0.302 1 96.06 762 ALA B N 1
ATOM 12908 C CA . ALA B 1 762 ? -28.938 10.555 0.516 1 96.06 762 ALA B CA 1
ATOM 12909 C C . ALA B 1 762 ? -27.906 9.844 1.393 1 96.06 762 ALA B C 1
ATOM 12911 O O . ALA B 1 762 ? -28.172 9.547 2.561 1 96.06 762 ALA B O 1
ATOM 12912 N N . GLY B 1 763 ? -26.781 9.547 0.785 1 97.94 763 GLY B N 1
ATOM 12913 C CA . GLY B 1 763 ? -25.734 8.875 1.54 1 97.94 763 GLY B CA 1
ATOM 12914 C C . GLY B 1 763 ? -25.172 9.734 2.664 1 97.94 763 GLY B C 1
ATOM 12915 O O . GLY B 1 763 ? -24.891 9.227 3.752 1 97.94 763 GLY B O 1
ATOM 12916 N N . LEU B 1 764 ? -25 11 2.422 1 98.5 764 LEU B N 1
ATOM 12917 C CA . LEU B 1 764 ? -24.484 11.922 3.43 1 98.5 764 LEU B CA 1
ATOM 12918 C C . LEU B 1 764 ? -25.453 12.031 4.605 1 98.5 764 LEU B C 1
ATOM 12920 O O . LEU B 1 764 ? -25.031 12.047 5.762 1 98.5 764 LEU B O 1
ATOM 12924 N N . LYS B 1 765 ? -26.719 12.164 4.301 1 98.19 765 LYS B N 1
ATOM 12925 C CA . LYS B 1 765 ? -27.734 12.203 5.355 1 98.19 765 LYS B CA 1
ATOM 12926 C C . LYS B 1 765 ? -27.703 10.93 6.191 1 98.19 765 LYS B C 1
ATOM 12928 O O . LYS B 1 765 ? -27.703 10.984 7.422 1 98.19 765 LYS B O 1
ATOM 12933 N N . ARG B 1 766 ? -27.656 9.828 5.523 1 97.75 766 ARG B N 1
ATOM 12934 C CA . ARG B 1 766 ? -27.625 8.539 6.203 1 97.75 766 ARG B CA 1
ATOM 12935 C C . ARG B 1 766 ? -26.391 8.414 7.094 1 97.75 766 ARG B C 1
ATOM 12937 O O . ARG B 1 766 ? -26.469 7.848 8.188 1 97.75 766 ARG B O 1
ATOM 12944 N N . ALA B 1 767 ? -25.281 8.914 6.578 1 97.88 767 ALA B N 1
ATOM 12945 C CA . ALA B 1 767 ? -24.047 8.883 7.367 1 97.88 767 ALA B CA 1
ATOM 12946 C C . ALA B 1 767 ? -24.234 9.586 8.711 1 97.88 767 ALA B C 1
ATOM 12948 O O . ALA B 1 767 ? -23.828 9.062 9.75 1 97.88 767 ALA B O 1
ATOM 12949 N N . SER B 1 768 ? -24.812 10.742 8.695 1 97.88 768 SER B N 1
ATOM 12950 C CA . SER B 1 768 ? -25.078 11.484 9.93 1 97.88 768 SER B CA 1
ATOM 12951 C C . SER B 1 768 ? -26.047 10.727 10.828 1 97.88 768 SER B C 1
ATOM 12953 O O . SER B 1 768 ? -25.859 10.664 12.047 1 97.88 768 SER B O 1
ATOM 12955 N N . GLN B 1 769 ? -27.078 10.164 10.25 1 98.25 769 GLN B N 1
ATOM 12956 C CA . GLN B 1 769 ? -28.078 9.406 11.008 1 98.25 769 GLN B CA 1
ATOM 12957 C C . GLN B 1 769 ? -27.438 8.203 11.695 1 98.25 769 GLN B C 1
ATOM 12959 O O . GLN B 1 769 ? -27.75 7.898 12.844 1 98.25 769 GLN B O 1
ATOM 12964 N N . LEU B 1 770 ? -26.562 7.562 10.992 1 98.31 770 LEU B N 1
ATOM 12965 C CA . LEU B 1 770 ? -25.938 6.371 11.547 1 98.31 770 LEU B CA 1
ATOM 12966 C C . LEU B 1 770 ? -24.906 6.75 12.617 1 98.31 770 LEU B C 1
ATOM 12968 O O . LEU B 1 770 ? -24.719 6.004 13.578 1 98.31 770 LEU B O 1
ATOM 12972 N N . ALA B 1 771 ? -24.25 7.891 12.438 1 96.88 771 ALA B N 1
ATOM 12973 C CA . ALA B 1 771 ? -23.375 8.375 13.5 1 96.88 771 ALA B CA 1
ATOM 12974 C C . ALA B 1 771 ? -24.156 8.578 14.797 1 96.88 771 ALA B C 1
ATOM 12976 O O . ALA B 1 771 ? -23.688 8.203 15.875 1 96.88 771 ALA B O 1
ATOM 12977 N N . ILE B 1 772 ? -25.328 9.148 14.695 1 97.56 772 ILE B N 1
ATOM 12978 C CA . ILE B 1 772 ? -26.203 9.383 15.844 1 97.56 772 ILE B CA 1
ATOM 12979 C C . ILE B 1 772 ? -26.656 8.047 16.422 1 97.56 772 ILE B C 1
ATOM 12981 O O . ILE B 1 772 ? -26.641 7.855 17.641 1 97.56 772 ILE B O 1
ATOM 12985 N N . LEU B 1 773 ? -27.031 7.152 15.531 1 98.5 773 LEU B N 1
ATOM 12986 C CA . LEU B 1 773 ? -27.453 5.832 15.984 1 98.5 773 LEU B CA 1
ATOM 12987 C C . LEU B 1 773 ? -26.344 5.137 16.75 1 98.5 773 LEU B C 1
ATOM 12989 O O . LEU B 1 773 ? -26.578 4.598 17.844 1 98.5 773 LEU B O 1
ATOM 12993 N N . ASN B 1 774 ? -25.141 5.113 16.172 1 97.31 774 ASN B N 1
ATOM 12994 C CA . ASN B 1 774 ? -24 4.434 16.797 1 97.31 774 ASN B CA 1
ATOM 12995 C C . ASN B 1 774 ? -23.688 5.012 18.172 1 97.31 774 ASN B C 1
ATOM 12997 O O . ASN B 1 774 ? -23.406 4.266 19.109 1 97.31 774 ASN B O 1
ATOM 13001 N N . ALA B 1 775 ? -23.719 6.309 18.281 1 96.62 775 ALA B N 1
ATOM 13002 C CA . ALA B 1 775 ? -23.438 6.961 19.562 1 96.62 775 ALA B CA 1
ATOM 13003 C C . ALA B 1 775 ? -24.5 6.598 20.609 1 96.62 775 ALA B C 1
ATOM 13005 O O . ALA B 1 775 ? -24.172 6.32 21.75 1 96.62 775 ALA B O 1
ATOM 13006 N N . ASN B 1 776 ? -25.75 6.625 20.234 1 98 776 ASN B N 1
ATOM 13007 C CA . ASN B 1 776 ? -26.828 6.297 21.156 1 98 776 ASN B CA 1
ATOM 13008 C C . ASN B 1 776 ? -26.828 4.816 21.531 1 98 776 ASN B C 1
ATOM 13010 O O . ASN B 1 776 ? -27.172 4.445 22.641 1 98 776 ASN B O 1
ATOM 13014 N N . TYR B 1 777 ? -26.469 3.988 20.562 1 98.12 777 TYR B N 1
ATOM 13015 C CA . TYR B 1 777 ? -26.344 2.562 20.844 1 98.12 777 TYR B CA 1
ATOM 13016 C C . TYR B 1 777 ? -25.281 2.312 21.906 1 98.12 777 TYR B C 1
ATOM 13018 O O . TYR B 1 777 ? -25.531 1.574 22.859 1 98.12 777 TYR B O 1
ATOM 13026 N N . ILE B 1 778 ? -24.141 2.906 21.797 1 97.06 778 ILE B N 1
ATOM 13027 C CA . ILE B 1 778 ? -23.062 2.764 22.766 1 97.06 778 ILE B CA 1
ATOM 13028 C C . ILE B 1 778 ? -23.516 3.311 24.125 1 97.06 778 ILE B C 1
ATOM 13030 O O . ILE B 1 778 ? -23.312 2.676 25.156 1 97.06 778 ILE B O 1
ATOM 13034 N N . SER B 1 779 ? -24.125 4.516 24.078 1 97.5 779 SER B N 1
ATOM 13035 C CA . SER B 1 779 ? -24.625 5.125 25.312 1 97.5 779 SER B CA 1
ATOM 13036 C C . SER B 1 779 ? -25.562 4.188 26.047 1 97.5 779 SER B C 1
ATOM 13038 O O . SER B 1 779 ? -25.438 3.996 27.25 1 97.5 779 SER B O 1
ATOM 13040 N N . ARG B 1 780 ? -26.453 3.602 25.312 1 97.44 780 ARG B N 1
ATOM 13041 C CA . ARG B 1 780 ? -27.453 2.705 25.891 1 97.44 780 ARG B CA 1
ATOM 13042 C C . ARG B 1 780 ? -26.797 1.448 26.453 1 97.44 780 ARG B C 1
ATOM 13044 O O . ARG B 1 780 ? -27.141 1.003 27.547 1 97.44 780 ARG B O 1
ATOM 13051 N N . ARG B 1 781 ? -25.891 0.879 25.734 1 97.75 781 ARG B N 1
ATOM 13052 C CA . ARG B 1 781 ? -25.219 -0.35 26.156 1 97.75 781 ARG B CA 1
ATOM 13053 C C . ARG B 1 781 ? -24.391 -0.124 27.406 1 97.75 781 ARG B C 1
ATOM 13055 O O . ARG B 1 781 ? -24.219 -1.041 28.219 1 97.75 781 ARG B O 1
ATOM 13062 N N . LEU B 1 782 ? -23.891 1.08 27.594 1 97.94 782 LEU B N 1
ATOM 13063 C CA . LEU B 1 782 ? -22.906 1.311 28.641 1 97.94 782 LEU B CA 1
ATOM 13064 C C . LEU B 1 782 ? -23.531 2.027 29.828 1 97.94 782 LEU B C 1
ATOM 13066 O O . LEU B 1 782 ? -22.969 2.053 30.922 1 97.94 782 LEU B O 1
ATOM 13070 N N . GLU B 1 783 ? -24.75 2.592 29.75 1 96.56 783 GLU B N 1
ATOM 13071 C CA . GLU B 1 783 ? -25.344 3.471 30.734 1 96.56 783 GLU B CA 1
ATOM 13072 C C . GLU B 1 783 ? -25.547 2.748 32.062 1 96.56 783 GLU B C 1
ATOM 13074 O O . GLU B 1 783 ? -25.516 3.375 33.125 1 96.56 783 GLU B O 1
ATOM 13079 N N . GLU B 1 784 ? -25.719 1.455 32.062 1 96.19 784 GLU B N 1
ATOM 13080 C CA . GLU B 1 784 ? -25.906 0.703 33.281 1 96.19 784 GLU B CA 1
ATOM 13081 C C . GLU B 1 784 ? -24.594 0.541 34.031 1 96.19 784 GLU B C 1
ATOM 13083 O O . GLU B 1 784 ? -24.578 0.253 35.25 1 96.19 784 GLU B O 1
ATOM 13088 N N . HIS B 1 785 ? -23.562 0.749 33.375 1 97.25 785 HIS B N 1
ATOM 13089 C CA . HIS B 1 785 ? -22.25 0.496 33.938 1 97.25 785 HIS B CA 1
ATOM 13090 C C . HIS B 1 785 ? -21.516 1.8 34.219 1 97.25 785 HIS B C 1
ATOM 13092 O O . HIS B 1 785 ? -20.719 1.873 35.156 1 97.25 785 HIS B O 1
ATOM 13098 N N . TYR B 1 786 ? -21.688 2.771 33.406 1 97.69 786 TYR B N 1
ATOM 13099 C CA . TYR B 1 786 ? -21.094 4.098 33.5 1 97.69 786 TYR B CA 1
ATOM 13100 C C . TYR B 1 786 ? -22.156 5.184 33.375 1 97.69 786 TYR B C 1
ATOM 13102 O O . TYR B 1 786 ? -22.906 5.219 32.406 1 97.69 786 TYR B O 1
ATOM 13110 N N . PRO B 1 787 ? -22.172 6.051 34.344 1 96.44 787 PRO B N 1
ATOM 13111 C CA . PRO B 1 787 ? -23.141 7.145 34.188 1 96.44 787 PRO B CA 1
ATOM 13112 C C . PRO B 1 787 ? -22.875 7.98 32.938 1 96.44 787 PRO B C 1
ATOM 13114 O O . PRO B 1 787 ? -21.719 8.305 32.625 1 96.44 787 PRO B O 1
ATOM 13117 N N . VAL B 1 788 ? -23.906 8.25 32.156 1 96.25 788 VAL B N 1
ATOM 13118 C CA . VAL B 1 788 ? -23.828 9.188 31.047 1 96.25 788 VAL B CA 1
ATOM 13119 C C . VAL B 1 788 ? -24.031 10.617 31.562 1 96.25 788 VAL B C 1
ATOM 13121 O O . VAL B 1 788 ? -25.078 10.93 32.125 1 96.25 788 VAL B O 1
ATOM 13124 N N . LEU B 1 789 ? -23.094 11.484 3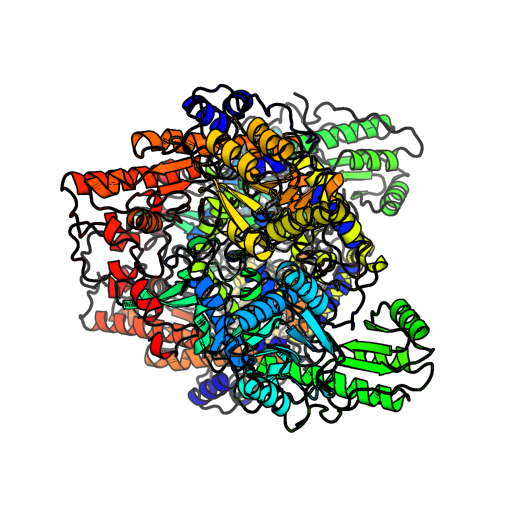1.328 1 95.25 789 LEU B N 1
ATOM 13125 C CA . LEU B 1 789 ? -23.031 12.773 32 1 95.25 789 LEU B CA 1
ATOM 13126 C C . LEU B 1 789 ? -24.094 13.719 31.469 1 95.25 789 LEU B C 1
ATOM 13128 O O . LEU B 1 789 ? -24.766 14.422 32.219 1 95.25 789 LEU B O 1
ATOM 13132 N N . TYR B 1 790 ? -24.188 13.859 30.172 1 94.38 790 TYR B N 1
ATOM 13133 C CA . TYR B 1 790 ? -25.125 14.781 29.562 1 94.38 790 TYR B CA 1
ATOM 13134 C C . TYR B 1 790 ? -26 14.062 28.531 1 94.38 790 TYR B C 1
ATOM 13136 O O . TYR B 1 790 ? -25.531 13.195 27.797 1 94.38 790 TYR B O 1
ATOM 13144 N N . THR B 1 791 ? -27.25 14.312 28.516 1 94.81 791 THR B N 1
ATOM 13145 C CA . THR B 1 791 ? -28.188 13.883 27.484 1 94.81 791 THR B CA 1
ATOM 13146 C C . THR B 1 791 ? -29.156 15 27.125 1 94.81 791 THR B C 1
ATOM 13148 O O . THR B 1 791 ? -29.297 15.977 27.875 1 94.81 791 THR B O 1
ATOM 13151 N N . GLY B 1 792 ? -29.703 14.93 25.969 1 90.5 792 GLY B N 1
ATOM 13152 C CA . GLY B 1 792 ? -30.75 15.875 25.578 1 90.5 792 GLY B CA 1
ATOM 13153 C C . GLY B 1 792 ? -32.094 15.594 26.219 1 90.5 792 GLY B C 1
ATOM 13154 O O . GLY B 1 792 ? -32.188 14.789 27.156 1 90.5 792 GLY B O 1
ATOM 13155 N N . SER B 1 793 ? -33.156 16.312 25.797 1 82.44 793 SER B N 1
ATOM 13156 C CA . SER B 1 793 ? -34.469 16.281 26.422 1 82.44 793 SER B CA 1
ATOM 13157 C C . SER B 1 793 ? -35.094 14.883 26.344 1 82.44 793 SER B C 1
ATOM 13159 O O . SER B 1 793 ? -35.844 14.477 27.219 1 82.44 793 SER B O 1
ATOM 13161 N N . ASN B 1 794 ? -34.719 14.078 25.422 1 88.62 794 ASN B N 1
ATOM 13162 C CA . ASN B 1 794 ? -35.312 12.742 25.266 1 88.62 794 ASN B CA 1
ATOM 13163 C C . ASN B 1 794 ? -34.344 11.664 25.734 1 88.62 794 ASN B C 1
ATOM 13165 O O . ASN B 1 794 ? -34.5 10.492 25.391 1 88.62 794 ASN B O 1
ATOM 13169 N N . GLY B 1 795 ? -33.375 12.109 26.438 1 92.94 795 GLY B N 1
ATOM 13170 C CA . GLY B 1 795 ? -32.406 11.164 26.953 1 92.94 795 GLY B CA 1
ATOM 13171 C C . GLY B 1 795 ? -31.453 10.656 25.891 1 92.94 795 GLY B C 1
ATOM 13172 O O . GLY B 1 795 ? -30.797 9.625 26.094 1 92.94 795 GLY B O 1
ATOM 13173 N N . LEU B 1 796 ? -31.453 11.305 24.828 1 96.69 796 LEU B N 1
ATOM 13174 C CA . LEU B 1 796 ? -30.609 10.891 23.703 1 96.69 796 LEU B CA 1
ATOM 13175 C C . LEU B 1 796 ? -29.422 11.828 23.531 1 96.69 796 LEU B C 1
ATOM 13177 O O . LEU B 1 796 ? -29.453 12.961 24.031 1 96.69 796 LEU B O 1
ATOM 13181 N N . VAL B 1 797 ? -28.406 11.312 22.984 1 96.69 797 VAL B N 1
ATOM 13182 C CA . VAL B 1 797 ? -27.234 12.125 22.656 1 96.69 797 VAL B CA 1
ATOM 13183 C C . VAL B 1 797 ? -27.172 12.344 21.156 1 96.69 797 VAL B C 1
ATOM 13185 O O . VAL B 1 797 ? -27.922 11.742 20.391 1 96.69 797 VAL B O 1
ATOM 13188 N N . ALA B 1 798 ? -26.344 13.266 20.719 1 96.19 798 ALA B N 1
ATOM 13189 C CA . ALA B 1 798 ? -26.109 13.469 19.281 1 96.19 798 ALA B CA 1
ATOM 13190 C C . ALA B 1 798 ? -25.203 12.367 18.719 1 96.19 798 ALA B C 1
ATOM 13192 O O . ALA B 1 798 ? -25.5 11.18 18.875 1 96.19 798 ALA B O 1
ATOM 13193 N N . HIS B 1 799 ? -24.031 12.727 18.047 1 95.38 799 HIS B N 1
ATOM 13194 C CA . HIS B 1 799 ? -23.141 11.742 17.422 1 95.38 799 HIS B CA 1
ATOM 13195 C C . HIS B 1 799 ? -22.062 11.281 18.406 1 95.38 799 HIS B C 1
ATOM 13197 O O . HIS B 1 799 ? -21.156 10.539 18.016 1 95.38 799 HIS B O 1
ATOM 13203 N N . GLU B 1 800 ? -22.062 11.75 19.734 1 95 800 GLU B N 1
ATOM 13204 C CA . GLU B 1 800 ? -21.078 11.344 20.734 1 95 800 GLU B CA 1
ATOM 13205 C C . GLU B 1 800 ? -21.703 11.359 22.141 1 95 800 GLU B C 1
ATOM 13207 O O . GLU B 1 800 ? -22.781 11.93 22.344 1 95 800 GLU B O 1
ATOM 13212 N N . CYS B 1 801 ? -21.078 10.711 23.094 1 94.88 801 CYS B N 1
ATOM 13213 C CA . CYS B 1 801 ? -21.562 10.695 24.469 1 94.88 801 CYS B CA 1
ATOM 13214 C C . CYS B 1 801 ? -20.391 10.797 25.453 1 94.88 801 CYS B C 1
ATOM 13216 O O . CYS B 1 801 ? -19.25 10.516 25.094 1 94.88 801 CYS B O 1
ATOM 13218 N N . ILE B 1 802 ? -20.672 11.273 26.609 1 95.44 802 ILE B N 1
ATOM 13219 C CA . ILE B 1 802 ? -19.672 11.461 27.641 1 95.44 802 ILE B CA 1
ATOM 13220 C C . ILE B 1 802 ? -19.984 10.539 28.828 1 95.44 802 ILE B C 1
ATOM 13222 O O . ILE B 1 802 ? -21.062 10.617 29.422 1 95.44 802 ILE B O 1
ATOM 13226 N N . LEU B 1 803 ? -19.062 9.711 29.141 1 96.19 803 LEU B N 1
ATOM 13227 C CA . LEU B 1 803 ? -19.156 8.859 30.328 1 96.19 803 LEU B CA 1
ATOM 13228 C C . LEU B 1 803 ? -18.469 9.508 31.516 1 96.19 803 LEU B C 1
ATOM 13230 O O . LEU B 1 803 ? -17.344 10.008 31.391 1 96.19 803 LEU B O 1
ATOM 13234 N N . ASP B 1 804 ? -19.125 9.531 32.656 1 96.38 804 ASP B N 1
ATOM 13235 C CA . ASP B 1 804 ? -18.625 10.141 33.875 1 96.38 804 ASP B CA 1
ATOM 13236 C C . ASP B 1 804 ? -17.906 9.102 34.75 1 96.38 804 ASP B C 1
ATOM 13238 O O . ASP B 1 804 ? -18.547 8.25 35.344 1 96.38 804 ASP B O 1
ATOM 13242 N N . LEU B 1 805 ? -16.641 9.188 34.844 1 97 805 LEU B N 1
ATOM 13243 C CA . LEU B 1 805 ? -15.875 8.203 35.594 1 97 805 LEU B CA 1
ATOM 13244 C C . LEU B 1 805 ? -15.5 8.75 36.969 1 97 805 LEU B C 1
ATOM 13246 O O . LEU B 1 805 ? -14.867 8.047 37.781 1 97 805 LEU B O 1
ATOM 13250 N N . ARG B 1 806 ? -15.93 9.961 37.562 1 95 806 ARG B N 1
ATOM 13251 C CA . ARG B 1 806 ? -15.57 10.609 38.812 1 95 806 ARG B CA 1
ATOM 13252 C C . ARG B 1 806 ? -16.109 9.836 40 1 95 806 ARG B C 1
ATOM 13254 O O . ARG B 1 806 ? -15.383 9.586 40.969 1 95 806 ARG B O 1
ATOM 13261 N N . PRO B 1 807 ? -17.266 9.469 39.75 1 95.5 807 PRO B N 1
ATOM 13262 C CA . PRO B 1 807 ? -17.75 8.688 40.906 1 95.5 807 PRO B CA 1
ATOM 13263 C C . PRO B 1 807 ? -16.984 7.387 41.094 1 95.5 807 PRO B C 1
ATOM 13265 O O . PRO B 1 807 ? -16.828 6.926 42.219 1 95.5 807 PRO B O 1
ATOM 13268 N N . LEU B 1 808 ? -16.594 6.824 40.062 1 95.44 808 LEU B N 1
ATOM 13269 C CA . LEU B 1 808 ? -15.828 5.582 40.156 1 95.44 808 LEU B CA 1
ATOM 13270 C C . LEU B 1 808 ? -14.461 5.82 40.781 1 95.44 808 LEU B C 1
ATOM 13272 O O . LEU B 1 808 ? -13.961 4.969 41.5 1 95.44 808 LEU B O 1
ATOM 13276 N N . LYS B 1 809 ? -13.898 6.953 40.406 1 96.25 809 LYS B N 1
ATOM 13277 C CA . LYS B 1 809 ? -12.633 7.312 41.031 1 96.25 809 LYS B CA 1
ATOM 13278 C C . LYS B 1 809 ? -12.805 7.473 42.531 1 96.25 809 LYS B C 1
ATOM 13280 O O . LYS B 1 809 ? -11.969 7.008 43.312 1 96.25 809 LYS B O 1
ATOM 13285 N N . ASP B 1 810 ? -13.883 8.031 43.031 1 95.25 810 ASP B N 1
ATOM 13286 C CA . ASP B 1 810 ? -14.156 8.281 44.438 1 95.25 810 ASP B CA 1
ATOM 13287 C C . ASP B 1 810 ? -14.352 6.965 45.188 1 95.25 810 ASP B C 1
ATOM 13289 O O . ASP B 1 810 ? -13.883 6.82 46.312 1 95.25 810 ASP B O 1
ATOM 13293 N N . SER B 1 811 ? -14.953 6.09 44.562 1 95.94 811 SER B N 1
ATOM 13294 C CA . SER B 1 811 ? -15.328 4.852 45.25 1 95.94 811 SER B CA 1
ATOM 13295 C C . SER B 1 811 ? -14.18 3.844 45.219 1 95.94 811 SER B C 1
ATOM 13297 O O . SER B 1 811 ? -14.094 2.98 46.094 1 95.94 811 SER B O 1
ATOM 13299 N N . SER B 1 812 ? -13.344 3.91 44.25 1 96.44 812 SER B N 1
ATOM 13300 C CA . SER B 1 812 ? -12.398 2.822 44.062 1 96.44 812 SER B CA 1
ATOM 13301 C C . SER B 1 812 ? -10.961 3.346 44 1 96.44 812 SER B C 1
ATOM 13303 O O . SER B 1 812 ? -10.008 2.58 44.156 1 96.44 812 SER B O 1
ATOM 13305 N N . GLY B 1 813 ? -10.789 4.594 43.688 1 96.5 813 GLY B N 1
ATOM 13306 C CA . GLY B 1 813 ? -9.461 5.141 43.469 1 96.5 813 GLY B CA 1
ATOM 13307 C C . GLY B 1 813 ? -8.977 4.957 42.031 1 96.5 813 GLY B C 1
ATOM 13308 O O . GLY B 1 813 ? -7.902 5.438 41.656 1 96.5 813 GLY B O 1
ATOM 13309 N N . ILE B 1 814 ? -9.75 4.285 41.156 1 97.81 814 ILE B N 1
ATOM 13310 C CA . ILE B 1 814 ? -9.391 4.078 39.75 1 97.81 814 ILE B CA 1
ATOM 13311 C C . ILE B 1 814 ? -9.734 5.328 38.969 1 97.81 814 ILE B C 1
ATOM 13313 O O . ILE B 1 814 ? -10.898 5.742 38.906 1 97.81 814 ILE B O 1
ATOM 13317 N N . SER B 1 815 ? -8.75 5.922 38.281 1 96.38 815 SER B N 1
ATOM 13318 C CA . SER B 1 815 ? -8.93 7.172 37.562 1 96.38 815 SER B CA 1
ATOM 13319 C C . SER B 1 815 ? -9.297 6.918 36.094 1 96.38 815 SER B C 1
ATOM 13321 O O . SER B 1 815 ? -9.242 5.781 35.625 1 96.38 815 SER B O 1
ATOM 13323 N N . VAL B 1 816 ? -9.672 8.016 35.406 1 96 816 VAL B N 1
ATOM 13324 C CA . VAL B 1 816 ? -9.945 7.965 33.969 1 96 816 VAL B CA 1
ATOM 13325 C C . VAL B 1 816 ? -8.695 7.539 33.219 1 96 816 VAL B C 1
ATOM 13327 O O . VAL B 1 816 ? -8.781 6.832 32.219 1 96 816 VAL B O 1
ATOM 13330 N N . ASP B 1 817 ? -7.543 7.914 33.688 1 95.19 817 ASP B N 1
ATOM 13331 C CA . ASP B 1 817 ? -6.273 7.531 33.062 1 95.19 817 ASP B CA 1
ATOM 13332 C C . ASP B 1 817 ? -6.051 6.023 33.156 1 95.19 817 ASP B C 1
ATOM 13334 O O . ASP B 1 817 ? -5.574 5.406 32.188 1 95.19 817 ASP B O 1
ATOM 13338 N N . ASP B 1 818 ? -6.391 5.477 34.312 1 97.44 818 ASP B N 1
ATOM 13339 C CA . ASP B 1 818 ? -6.258 4.035 34.5 1 97.44 818 ASP B CA 1
ATOM 13340 C C . ASP B 1 818 ? -7.133 3.273 33.5 1 97.44 818 ASP B C 1
ATOM 13342 O O . ASP B 1 818 ? -6.707 2.266 32.938 1 97.44 818 ASP B O 1
ATOM 13346 N N . VAL B 1 819 ? -8.328 3.74 33.312 1 97.31 819 VAL B N 1
ATOM 13347 C CA . VAL B 1 819 ? -9.258 3.111 32.375 1 97.31 819 VAL B CA 1
ATOM 13348 C C . VAL B 1 819 ? -8.703 3.227 30.969 1 97.31 819 VAL B C 1
ATOM 13350 O O . VAL B 1 819 ? -8.758 2.266 30.188 1 97.31 819 VAL B O 1
ATOM 13353 N N . ALA B 1 820 ? -8.219 4.41 30.641 1 95.12 820 ALA B N 1
ATOM 13354 C CA . ALA B 1 820 ? -7.641 4.656 29.328 1 95.12 820 ALA B CA 1
ATOM 13355 C C . ALA B 1 820 ? -6.469 3.717 29.047 1 95.12 820 ALA B C 1
ATOM 13357 O O . ALA B 1 820 ? -6.348 3.168 27.953 1 95.12 820 ALA B O 1
ATOM 13358 N N . LYS B 1 821 ? -5.609 3.557 30.031 1 96.94 821 LYS B N 1
ATOM 13359 C CA . LYS B 1 821 ? -4.465 2.664 29.891 1 96.94 821 LYS B CA 1
ATOM 13360 C C . LYS B 1 821 ? -4.91 1.209 29.781 1 96.94 821 LYS B C 1
ATOM 13362 O O . LYS B 1 821 ? -4.34 0.437 29 1 96.94 821 LYS B O 1
ATOM 13367 N N . ARG B 1 822 ? -5.891 0.823 30.547 1 98.06 822 ARG B N 1
ATOM 13368 C CA . ARG B 1 822 ? -6.383 -0.55 30.516 1 98.06 822 ARG B CA 1
ATOM 13369 C C . ARG B 1 822 ? -6.992 -0.887 29.156 1 98.06 822 ARG B C 1
ATOM 13371 O O . ARG B 1 822 ? -6.883 -2.021 28.688 1 98.06 822 ARG B O 1
ATOM 13378 N N . LEU B 1 823 ? -7.609 0.022 28.5 1 96.75 823 LEU B N 1
ATOM 13379 C CA . LEU B 1 823 ? -8.172 -0.17 27.172 1 96.75 823 LEU B CA 1
ATOM 13380 C C . LEU B 1 823 ? -7.098 -0.602 26.188 1 96.75 823 LEU B C 1
ATOM 13382 O O . LEU B 1 823 ? -7.383 -1.332 25.234 1 96.75 823 LEU B O 1
ATOM 13386 N N . ILE B 1 824 ? -5.848 -0.192 26.422 1 96.38 824 ILE B N 1
ATOM 13387 C CA . ILE B 1 824 ? -4.738 -0.565 25.547 1 96.38 824 ILE B CA 1
ATOM 13388 C C . ILE B 1 824 ? -4.562 -2.082 25.562 1 96.38 824 ILE B C 1
ATOM 13390 O O . ILE B 1 824 ? -4.324 -2.691 24.516 1 96.38 824 ILE B O 1
ATOM 13394 N N . ASP B 1 825 ? -4.75 -2.652 26.719 1 97.69 825 ASP B N 1
ATOM 13395 C CA . ASP B 1 825 ? -4.625 -4.102 26.844 1 97.69 825 ASP B CA 1
ATOM 13396 C C . ASP B 1 825 ? -5.723 -4.812 26.047 1 97.69 825 ASP B C 1
ATOM 13398 O O . ASP B 1 825 ? -5.578 -5.98 25.688 1 97.69 825 ASP B O 1
ATOM 13402 N N . PHE B 1 826 ? -6.852 -4.133 25.828 1 97.06 826 PHE B N 1
ATOM 13403 C CA . PHE B 1 826 ? -7.965 -4.68 25.047 1 97.06 826 PHE B CA 1
ATOM 13404 C C . PHE B 1 826 ? -7.801 -4.371 23.562 1 97.06 826 PHE B C 1
ATOM 13406 O O . PHE B 1 826 ? -8.641 -4.754 22.75 1 97.06 826 PHE B O 1
ATOM 13413 N N . GLY B 1 827 ? -6.699 -3.699 23.188 1 94.81 827 GLY B N 1
ATOM 13414 C CA . GLY B 1 827 ? -6.445 -3.377 21.797 1 94.81 827 GLY B CA 1
ATOM 13415 C C . GLY B 1 827 ? -7.191 -2.146 21.328 1 94.81 827 GLY B C 1
ATOM 13416 O O . GLY B 1 827 ? -7.531 -2.037 20.141 1 94.81 827 GLY B O 1
ATOM 13417 N N . PHE B 1 828 ? -7.484 -1.209 22.25 1 95 828 PHE B N 1
ATOM 13418 C CA . PHE B 1 828 ? -8.18 0.02 21.891 1 95 828 PHE B CA 1
ATOM 13419 C C . PHE B 1 828 ? -7.359 1.243 22.281 1 95 828 PHE B C 1
ATOM 13421 O O . PHE B 1 828 ? -6.648 1.221 23.297 1 95 828 PHE B O 1
ATOM 13428 N N . HIS B 1 829 ? -7.422 2.262 21.438 1 91.81 829 HIS B N 1
ATOM 13429 C CA . HIS B 1 829 ? -7.09 3.609 21.891 1 91.81 829 HIS B CA 1
ATOM 13430 C C . HIS B 1 829 ? -8.18 4.172 22.797 1 91.81 829 HIS B C 1
ATOM 13432 O O . HIS B 1 829 ? -9.367 3.928 22.578 1 91.81 829 HIS B O 1
ATOM 13438 N N . ALA B 1 830 ? -7.766 4.895 23.797 1 91.38 830 ALA B N 1
ATOM 13439 C CA . ALA B 1 830 ? -8.766 5.512 24.656 1 91.38 830 ALA B CA 1
ATOM 13440 C C . ALA B 1 830 ? -9.531 6.605 23.922 1 91.38 830 ALA B C 1
ATOM 13442 O O . ALA B 1 830 ? -8.953 7.328 23.109 1 91.38 830 ALA B O 1
ATOM 13443 N N . PRO B 1 831 ? -10.859 6.707 24.266 1 92 831 PRO B N 1
ATOM 13444 C CA . PRO B 1 831 ? -11.562 7.898 23.781 1 92 831 PRO B CA 1
ATOM 13445 C C . PRO B 1 831 ? -10.992 9.195 24.359 1 92 831 PRO B C 1
ATOM 13447 O O . PRO B 1 831 ? -10.023 9.164 25.109 1 92 831 PRO B O 1
ATOM 13450 N N . THR B 1 832 ? -11.516 10.32 23.891 1 90.31 832 THR B N 1
ATOM 13451 C CA . THR B 1 832 ? -11.039 11.602 24.406 1 90.31 832 THR B CA 1
ATOM 13452 C C . THR B 1 832 ? -11.164 11.656 25.922 1 90.31 832 THR B C 1
ATOM 13454 O O . THR B 1 832 ? -12.242 11.438 26.469 1 90.31 832 THR B O 1
ATOM 13457 N N . MET B 1 833 ? -10.016 11.922 26.547 1 89.88 833 MET B N 1
ATOM 13458 C CA . MET B 1 833 ? -9.961 11.93 28 1 89.88 833 MET B CA 1
ATOM 13459 C C . MET B 1 833 ? -10.047 13.352 28.547 1 89.88 833 MET B C 1
ATOM 13461 O O . MET B 1 833 ? -9.43 14.266 28 1 89.88 833 MET B O 1
ATOM 13465 N N . SER B 1 834 ? -10.836 13.492 29.547 1 87.69 834 SER B N 1
ATOM 13466 C CA . SER B 1 834 ? -10.852 14.688 30.391 1 87.69 834 SER B CA 1
ATOM 13467 C C . SER B 1 834 ? -11.141 15.938 29.578 1 87.69 834 SER B C 1
ATOM 13469 O O . SER B 1 834 ? -10.523 16.984 29.797 1 87.69 834 SER B O 1
ATOM 13471 N N . PHE B 1 835 ? -11.82 15.852 28.562 1 83.44 835 PHE B N 1
ATOM 13472 C CA . PHE B 1 835 ? -12.375 16.922 27.734 1 83.44 835 PHE B CA 1
ATOM 13473 C C . PHE B 1 835 ? -13.742 16.531 27.188 1 83.44 835 PHE B C 1
ATOM 13475 O O . PHE B 1 835 ? -13.945 15.406 26.75 1 83.44 835 PHE B O 1
ATOM 13482 N N . PRO B 1 836 ? -14.68 17.391 27.391 1 84.69 836 PRO B N 1
ATOM 13483 C CA . PRO B 1 836 ? -14.656 18.766 27.906 1 84.69 836 PRO B CA 1
ATOM 13484 C C . PRO B 1 836 ? -14.703 18.828 29.422 1 84.69 836 PRO B C 1
ATOM 13486 O O . PRO B 1 836 ? -14.562 19.906 30 1 84.69 836 PRO B O 1
ATOM 13489 N N . VAL B 1 837 ? -14.977 17.688 30 1 88.12 837 VAL B N 1
ATOM 13490 C CA . VAL B 1 837 ? -15.062 17.656 31.453 1 88.12 837 VAL B CA 1
ATOM 13491 C C . VAL B 1 837 ? -13.953 16.75 32 1 88.12 837 VAL B C 1
ATOM 13493 O O . VAL B 1 837 ? -13.781 15.617 31.562 1 88.12 837 VAL B O 1
ATOM 13496 N N . ALA B 1 838 ? -13.25 17.266 33.031 1 90.81 838 ALA B N 1
ATOM 13497 C CA . ALA B 1 838 ? -12.164 16.5 33.656 1 90.81 838 ALA B CA 1
ATOM 13498 C C . ALA B 1 838 ? -12.695 15.211 34.281 1 90.81 838 ALA B C 1
ATOM 13500 O O . ALA B 1 838 ? -13.758 15.203 34.906 1 90.81 838 ALA B O 1
ATOM 13501 N N . GLY B 1 839 ? -12 14.141 34 1 94 839 GLY B N 1
ATOM 13502 C CA . GLY B 1 839 ? -12.344 12.867 34.625 1 94 839 GLY B CA 1
ATOM 13503 C C . GLY B 1 839 ? -13.375 12.086 33.844 1 94 839 GLY B C 1
ATOM 13504 O O . GLY B 1 839 ? -13.938 11.117 34.344 1 94 839 GLY B O 1
ATOM 13505 N N . THR B 1 840 ? -13.656 12.484 32.625 1 94 840 THR B N 1
ATOM 13506 C CA . THR B 1 840 ? -14.656 11.812 31.812 1 94 840 THR B CA 1
ATOM 13507 C C . THR B 1 840 ? -14.023 11.242 30.547 1 94 840 THR B C 1
ATOM 13509 O O . THR B 1 840 ? -12.852 11.5 30.25 1 94 840 THR B O 1
ATOM 13512 N N . LEU B 1 841 ? -14.75 10.406 29.891 1 94.31 841 LEU B N 1
ATOM 13513 C CA . LEU B 1 841 ? -14.422 9.898 28.562 1 94.31 841 LEU B CA 1
ATOM 13514 C C . LEU B 1 841 ? -15.484 10.32 27.547 1 94.31 841 LEU B C 1
ATOM 13516 O O . LEU B 1 841 ? -16.672 10.125 27.766 1 94.31 841 LEU B O 1
ATOM 13520 N N . MET B 1 842 ? -15.07 10.977 26.484 1 94.12 842 MET B N 1
ATOM 13521 C CA . MET B 1 842 ? -15.977 11.312 25.391 1 94.12 842 MET B CA 1
ATOM 13522 C C . MET B 1 842 ? -15.828 10.336 24.234 1 94.12 842 MET B C 1
ATOM 13524 O O . MET B 1 842 ? -14.734 10.172 23.688 1 94.12 842 MET B O 1
ATOM 13528 N N . ILE B 1 843 ? -16.859 9.594 23.906 1 94.69 843 ILE B N 1
ATOM 13529 C CA . ILE B 1 843 ? -16.828 8.547 22.891 1 94.69 843 ILE B CA 1
ATOM 13530 C C . ILE B 1 843 ? -17.625 9 21.656 1 94.69 843 ILE B C 1
ATOM 13532 O O . ILE B 1 843 ? -18.797 9.359 21.766 1 94.69 843 ILE B O 1
ATOM 13536 N N . GLU B 1 844 ? -17 9.039 20.531 1 93.69 844 GLU B N 1
ATOM 13537 C CA . GLU B 1 844 ? -17.625 9.391 19.266 1 93.69 844 GLU B CA 1
ATOM 13538 C C . GLU B 1 844 ? -17.422 8.289 18.234 1 93.69 844 GLU B C 1
ATOM 13540 O O . GLU B 1 844 ? -16.469 8.352 17.438 1 93.69 844 GLU B O 1
ATOM 13545 N N . PRO B 1 845 ? -18.406 7.387 18.234 1 93.38 845 PRO B N 1
ATOM 13546 C CA . PRO B 1 845 ? -18.328 6.375 17.188 1 93.38 845 PRO B CA 1
ATOM 13547 C C . PRO B 1 845 ? -18.766 6.91 15.82 1 93.38 845 PRO B C 1
ATOM 13549 O O . PRO B 1 845 ? -19.672 7.738 15.742 1 93.38 845 PRO B O 1
ATOM 13552 N N . THR B 1 846 ? -18.016 6.723 14.742 1 94 846 THR B N 1
ATOM 13553 C CA . THR B 1 846 ? -18.391 7.191 13.414 1 94 846 THR B CA 1
ATOM 13554 C C . THR B 1 846 ? -19.344 6.207 12.75 1 94 846 THR B C 1
ATOM 13556 O O . THR B 1 846 ? -19.594 5.113 13.266 1 94 846 THR B O 1
ATOM 13559 N N . GLU B 1 847 ? -19.969 6.598 11.672 1 96.88 847 GLU B N 1
ATOM 13560 C CA . GLU B 1 847 ? -20.922 5.785 10.922 1 96.88 847 GLU B CA 1
ATOM 13561 C C . GLU B 1 847 ? -20.234 4.598 10.258 1 96.88 847 GLU B C 1
ATOM 13563 O O . GLU B 1 847 ? -20.906 3.648 9.828 1 96.88 847 GLU B O 1
ATOM 13568 N N . SER B 1 848 ? -18.938 4.562 10.172 1 96.62 848 SER B N 1
ATOM 13569 C CA . SER B 1 848 ? -18.219 3.543 9.422 1 96.62 848 SER B CA 1
ATOM 13570 C C . SER B 1 848 ? -17.953 2.305 10.281 1 96.62 848 SER B C 1
ATOM 13572 O O . SER B 1 848 ? -17.531 1.27 9.766 1 96.62 848 SER B O 1
ATOM 13574 N N . GLU B 1 849 ? -18.234 2.355 11.578 1 96.62 849 GLU B N 1
ATOM 13575 C CA . GLU B 1 849 ? -17.969 1.228 12.469 1 96.62 849 GLU B CA 1
ATOM 13576 C C . GLU B 1 849 ? -19.125 0.226 12.453 1 96.62 849 GLU B C 1
ATOM 13578 O O . GLU B 1 849 ? -20.297 0.612 12.523 1 96.62 849 GLU B O 1
ATOM 13583 N N . SER B 1 850 ? -18.812 -1.012 12.312 1 96.56 850 SER B N 1
ATOM 13584 C CA . SER B 1 850 ? -19.812 -2.068 12.32 1 96.56 850 SER B CA 1
ATOM 13585 C C . SER B 1 850 ? -20.375 -2.291 13.719 1 96.56 850 SER B C 1
ATOM 13587 O O . SER B 1 850 ? -19.766 -1.89 14.711 1 96.56 850 SER B O 1
ATOM 13589 N N . ARG B 1 851 ? -21.547 -2.869 13.766 1 97.38 851 ARG B N 1
ATOM 13590 C CA . ARG B 1 851 ? -22.109 -3.209 15.07 1 97.38 851 ARG B CA 1
ATOM 13591 C C . ARG B 1 851 ? -21.172 -4.129 15.844 1 97.38 851 ARG B C 1
ATOM 13593 O O . ARG B 1 851 ? -21.016 -3.984 17.062 1 97.38 851 ARG B O 1
ATOM 13600 N N . GLU B 1 852 ? -20.484 -5.059 15.117 1 96.12 852 GLU B N 1
ATOM 13601 C CA . GLU B 1 852 ? -19.562 -5.996 15.742 1 96.12 852 GLU B CA 1
ATOM 13602 C C . GLU B 1 852 ? -18.438 -5.262 16.469 1 96.12 852 GLU B C 1
ATOM 13604 O O . GLU B 1 852 ? -18.062 -5.629 17.578 1 96.12 852 GLU B O 1
ATOM 13609 N N . GLU B 1 853 ? -17.891 -4.277 15.859 1 96.25 853 GLU B N 1
ATOM 13610 C CA . GLU B 1 853 ? -16.812 -3.512 16.469 1 96.25 853 GLU B CA 1
ATOM 13611 C C . GLU B 1 853 ? -17.312 -2.672 17.641 1 96.25 853 GLU B C 1
ATOM 13613 O O . GLU B 1 853 ? -16.625 -2.51 18.641 1 96.25 853 GLU B O 1
ATOM 13618 N N . LEU B 1 854 ? -18.547 -2.076 17.484 1 97 854 LEU B N 1
ATOM 13619 C CA . LEU B 1 854 ? -19.156 -1.353 18.594 1 97 854 LEU B CA 1
ATOM 13620 C C . LEU B 1 854 ? -19.344 -2.266 19.812 1 97 854 LEU B C 1
ATOM 13622 O O . LEU B 1 854 ? -19.047 -1.874 20.938 1 97 854 LEU B O 1
ATOM 13626 N N . ASP B 1 855 ? -19.828 -3.463 19.5 1 97.31 855 ASP B N 1
ATOM 13627 C CA . ASP B 1 855 ? -20.016 -4.441 20.562 1 97.31 855 ASP B CA 1
ATOM 13628 C C . ASP B 1 855 ? -18.688 -4.809 21.219 1 97.31 855 ASP B C 1
ATOM 13630 O O . ASP B 1 855 ? -18.609 -4.949 22.438 1 97.31 855 ASP B O 1
ATOM 13634 N N . ARG B 1 856 ? -17.672 -4.988 20.406 1 96.25 856 ARG B N 1
ATOM 13635 C CA . ARG B 1 856 ? -16.344 -5.297 20.953 1 96.25 856 ARG B CA 1
ATOM 13636 C C . ARG B 1 856 ? -15.883 -4.207 21.906 1 96.25 856 ARG B C 1
ATOM 13638 O O . ARG B 1 856 ? -15.336 -4.5 22.969 1 96.25 856 ARG B O 1
ATOM 13645 N N . PHE B 1 857 ? -16.078 -2.988 21.609 1 96.06 857 PHE B N 1
ATOM 13646 C CA . PHE B 1 857 ? -15.695 -1.859 22.453 1 96.06 857 PHE B CA 1
ATOM 13647 C C . PHE B 1 857 ? -16.516 -1.832 23.734 1 96.06 857 PHE B C 1
ATOM 13649 O O . PHE B 1 857 ? -15.961 -1.675 24.828 1 96.06 857 PHE B O 1
ATOM 13656 N N . CYS B 1 858 ? -17.812 -1.968 23.594 1 97.25 858 CYS B N 1
ATOM 13657 C CA . CYS B 1 858 ? -18.688 -1.969 24.75 1 97.25 858 CYS B CA 1
ATOM 13658 C C . CYS B 1 858 ? -18.344 -3.115 25.703 1 97.25 858 CYS B C 1
ATOM 13660 O O . CYS B 1 858 ? -18.312 -2.936 26.922 1 97.25 858 CYS B O 1
ATOM 13662 N N . ASP B 1 859 ? -18.062 -4.27 25.109 1 97.69 859 ASP B N 1
ATOM 13663 C CA . ASP B 1 859 ? -17.688 -5.422 25.922 1 97.69 859 ASP B CA 1
ATOM 13664 C C . ASP B 1 859 ? -16.391 -5.148 26.703 1 97.69 859 ASP B C 1
ATOM 13666 O O . ASP B 1 859 ? -16.25 -5.566 27.844 1 97.69 859 ASP B O 1
ATOM 13670 N N . ALA B 1 860 ? -15.469 -4.516 26.078 1 97.25 860 ALA B N 1
ATOM 13671 C CA . ALA B 1 860 ? -14.227 -4.141 26.766 1 97.25 860 ALA B CA 1
ATOM 13672 C C . ALA B 1 860 ? -14.508 -3.184 27.922 1 97.25 860 ALA B C 1
ATOM 13674 O O . ALA B 1 860 ? -13.992 -3.373 29.016 1 97.25 860 ALA B O 1
ATOM 13675 N N . MET B 1 861 ? -15.32 -2.15 27.672 1 97.62 861 MET B N 1
ATOM 13676 C CA . MET B 1 861 ? -15.664 -1.176 28.703 1 97.62 861 MET B CA 1
ATOM 13677 C C . MET B 1 861 ? -16.391 -1.846 29.859 1 97.62 861 MET B C 1
ATOM 13679 O O . MET B 1 861 ? -16.141 -1.523 31.031 1 97.62 861 MET B O 1
ATOM 13683 N N . ILE B 1 862 ? -17.266 -2.756 29.578 1 98.31 862 ILE B N 1
ATOM 13684 C CA . ILE B 1 862 ? -18.016 -3.475 30.594 1 98.31 862 ILE B CA 1
ATOM 13685 C C . ILE B 1 862 ? -17.078 -4.355 31.406 1 98.31 862 ILE B C 1
ATOM 13687 O O . ILE B 1 862 ? -17.172 -4.422 32.625 1 98.31 862 ILE B O 1
ATOM 13691 N N . ALA B 1 863 ? -16.156 -4.996 30.688 1 98.19 863 ALA B N 1
ATOM 13692 C CA . ALA B 1 863 ? -15.156 -5.805 31.375 1 98.19 863 ALA B CA 1
ATOM 13693 C C . ALA B 1 863 ? -14.32 -4.949 32.312 1 98.19 863 ALA B C 1
ATOM 13695 O O . ALA B 1 863 ? -14.008 -5.371 33.438 1 98.19 863 ALA B O 1
ATOM 13696 N N . ILE B 1 864 ? -13.922 -3.842 31.953 1 98.38 864 ILE B N 1
ATOM 13697 C CA . ILE B 1 864 ? -13.133 -2.928 32.75 1 98.38 864 ILE B CA 1
ATOM 13698 C C . ILE B 1 864 ? -13.945 -2.479 33.969 1 98.38 864 ILE B C 1
ATOM 13700 O O . ILE B 1 864 ? -13.422 -2.385 35.094 1 98.38 864 ILE B O 1
ATOM 13704 N N . ARG B 1 865 ? -15.242 -2.184 33.781 1 98.38 865 ARG B N 1
ATOM 13705 C CA . ARG B 1 865 ? -16.109 -1.826 34.906 1 98.38 865 ARG B CA 1
ATOM 13706 C C . ARG B 1 865 ? -16.156 -2.943 35.938 1 98.38 865 ARG B C 1
ATOM 13708 O O . ARG B 1 865 ? -16.203 -2.68 37.156 1 98.38 865 ARG B O 1
ATOM 13715 N N . GLU B 1 866 ? -16.203 -4.152 35.438 1 98.19 866 GLU B N 1
ATOM 13716 C CA . GLU B 1 866 ? -16.203 -5.297 36.344 1 98.19 866 GLU B CA 1
ATOM 13717 C C . GLU B 1 866 ? -14.891 -5.367 37.156 1 98.19 866 GLU B C 1
ATOM 13719 O O . GLU B 1 866 ? -14.891 -5.742 38.312 1 98.19 866 GLU B O 1
ATOM 13724 N N . GLU B 1 867 ? -13.797 -5.047 36.531 1 98.44 867 GLU B N 1
ATOM 13725 C CA . GLU B 1 867 ? -12.531 -4.973 37.25 1 98.44 867 GLU B CA 1
ATOM 13726 C C . GLU B 1 867 ? -12.57 -3.885 38.312 1 98.44 867 GLU B C 1
ATOM 13728 O O . GLU B 1 867 ? -12.039 -4.066 39.406 1 98.44 867 GLU B O 1
ATOM 13733 N N . ILE B 1 868 ? -13.203 -2.773 38.031 1 98.44 868 ILE B N 1
ATOM 13734 C CA . ILE B 1 868 ? -13.344 -1.69 39 1 98.44 868 ILE B CA 1
ATOM 13735 C C . ILE B 1 868 ? -14.203 -2.154 40.156 1 98.44 868 ILE B C 1
ATOM 13737 O O . ILE B 1 868 ? -13.883 -1.88 41.312 1 98.44 868 ILE B O 1
ATOM 13741 N N . ARG B 1 869 ? -15.266 -2.834 39.844 1 98.12 869 ARG B N 1
ATOM 13742 C CA . ARG B 1 869 ? -16.125 -3.389 40.906 1 98.12 869 ARG B CA 1
ATOM 13743 C C . ARG B 1 869 ? -15.336 -4.336 41.812 1 98.12 869 ARG B C 1
ATOM 13745 O O . ARG B 1 869 ? -15.578 -4.395 43 1 98.12 869 ARG B O 1
ATOM 13752 N N . ALA B 1 870 ? -14.453 -5.102 41.188 1 98.25 870 ALA B N 1
ATOM 13753 C CA . ALA B 1 870 ? -13.609 -6.02 41.938 1 98.25 870 ALA B CA 1
ATOM 13754 C C . ALA B 1 870 ? -12.664 -5.262 42.875 1 98.25 870 ALA B C 1
ATOM 13756 O O . ALA B 1 870 ? -12.367 -5.727 43.969 1 98.25 870 ALA B O 1
ATOM 13757 N N . VAL B 1 871 ? -12.172 -4.172 42.469 1 98.19 871 VAL B N 1
ATOM 13758 C CA . VAL B 1 871 ? -11.359 -3.322 43.312 1 98.19 871 VAL B CA 1
ATOM 13759 C C . VAL B 1 871 ? -12.219 -2.762 44.469 1 98.19 871 VAL B C 1
ATOM 13761 O O . VAL B 1 871 ? -11.805 -2.762 45.625 1 98.19 871 VAL B O 1
ATOM 13764 N N . GLU B 1 872 ? -13.461 -2.291 44.156 1 97.69 872 GLU B N 1
ATOM 13765 C CA . GLU B 1 872 ? -14.391 -1.719 45.125 1 97.69 872 GLU B CA 1
ATOM 13766 C C . GLU B 1 872 ? -14.734 -2.727 46.219 1 97.69 872 GLU B C 1
ATOM 13768 O O . GLU B 1 872 ? -14.844 -2.363 47.406 1 97.69 872 GLU B O 1
ATOM 13773 N N . ASN B 1 873 ? -14.844 -3.969 45.812 1 97.38 873 ASN B N 1
ATOM 13774 C CA . ASN B 1 873 ? -15.297 -4.969 46.781 1 97.38 873 ASN B CA 1
ATOM 13775 C C . ASN B 1 873 ? -14.117 -5.73 47.406 1 97.38 873 ASN B C 1
ATOM 13777 O O . ASN B 1 873 ? -14.312 -6.66 48.188 1 97.38 873 ASN B O 1
ATOM 13781 N N . GLY B 1 874 ? -12.898 -5.469 46.938 1 96.38 874 GLY B N 1
ATOM 13782 C CA . GLY B 1 874 ? -11.711 -6 47.594 1 96.38 874 GLY B CA 1
ATOM 13783 C C . GLY B 1 874 ? -11.195 -7.27 46.938 1 96.38 874 GLY B C 1
ATOM 13784 O O . GLY B 1 874 ? -10.141 -7.781 47.312 1 96.38 874 GLY B O 1
ATOM 13785 N N . THR B 1 875 ? -11.828 -7.789 45.938 1 97.25 875 THR B N 1
ATOM 13786 C CA . THR B 1 875 ? -11.375 -8.977 45.219 1 97.25 875 THR B CA 1
ATOM 13787 C C . THR B 1 875 ? -10.086 -8.688 44.438 1 97.25 875 THR B C 1
ATOM 13789 O O . THR B 1 875 ? -9.266 -9.586 44.25 1 97.25 875 THR B O 1
ATOM 13792 N N . LEU B 1 876 ? -9.922 -7.496 43.938 1 97.69 876 LEU B N 1
ATOM 13793 C CA . LEU B 1 876 ? -8.664 -7.02 43.375 1 97.69 876 LEU B CA 1
ATOM 13794 C C . LEU B 1 876 ? -8.008 -5.992 44.312 1 97.69 876 LEU B C 1
ATOM 13796 O O . LEU B 1 876 ? -8.695 -5.184 44.938 1 97.69 876 LEU B O 1
ATOM 13800 N N . ASP B 1 877 ? -6.703 -6.062 44.375 1 97.38 877 ASP B N 1
ATOM 13801 C CA . ASP B 1 877 ? -5.949 -5.125 45.188 1 97.38 877 ASP B CA 1
ATOM 13802 C C . ASP B 1 877 ? -6.117 -3.691 44.688 1 97.38 877 ASP B C 1
ATOM 13804 O O . ASP B 1 877 ? -6.105 -3.449 43.5 1 97.38 877 ASP B O 1
ATOM 13808 N N . LYS B 1 878 ? -6.227 -2.77 45.594 1 95.75 878 LYS B N 1
ATOM 13809 C CA . LYS B 1 878 ? -6.504 -1.377 45.25 1 95.75 878 LYS B CA 1
ATOM 13810 C C . LYS B 1 878 ? -5.324 -0.739 44.531 1 95.75 878 LYS B C 1
ATOM 13812 O O . LYS B 1 878 ? -5.512 0.132 43.688 1 95.75 878 LYS B O 1
ATOM 13817 N N . ASP B 1 879 ? -4.152 -1.145 44.906 1 95.44 879 ASP B N 1
ATOM 13818 C CA . ASP B 1 879 ? -2.963 -0.47 44.375 1 95.44 879 ASP B CA 1
ATOM 13819 C C . ASP B 1 879 ? -2.223 -1.353 43.375 1 95.44 879 ASP B C 1
ATOM 13821 O O . ASP B 1 879 ? -1.391 -0.865 42.625 1 95.44 879 ASP B O 1
ATOM 13825 N N . ASP B 1 880 ? -2.469 -2.584 43.406 1 97.81 880 ASP B N 1
ATOM 13826 C CA . ASP B 1 880 ? -1.846 -3.553 42.531 1 97.81 880 ASP B CA 1
ATOM 13827 C C . ASP B 1 880 ? -2.898 -4.395 41.812 1 97.81 880 ASP B C 1
ATOM 13829 O O . ASP B 1 880 ? -3.191 -5.516 42.219 1 97.81 880 ASP B O 1
ATOM 13833 N N . ASN B 1 881 ? -3.391 -3.926 40.812 1 98.19 881 ASN B N 1
ATOM 13834 C CA . ASN B 1 881 ? -4.43 -4.543 40 1 98.19 881 ASN B CA 1
ATOM 13835 C C . ASN B 1 881 ? -4.199 -4.285 38.5 1 98.19 881 ASN B C 1
ATOM 13837 O O . ASN B 1 881 ? -3.311 -3.514 38.125 1 98.19 881 ASN B O 1
ATOM 13841 N N . PRO B 1 882 ? -4.918 -4.879 37.531 1 98.38 882 PRO B N 1
ATOM 13842 C CA . PRO B 1 882 ? -4.668 -4.758 36.094 1 98.38 882 PRO B CA 1
ATOM 13843 C C . PRO B 1 882 ? -4.832 -3.328 35.594 1 98.38 882 PRO B C 1
ATOM 13845 O O . PRO B 1 882 ? -4.191 -2.943 34.594 1 98.38 882 PRO B O 1
ATOM 13848 N N . LEU B 1 883 ? -5.695 -2.535 36.188 1 98.5 883 LEU B N 1
ATOM 13849 C CA . LEU B 1 883 ? -5.957 -1.17 35.75 1 98.5 883 LEU B CA 1
ATOM 13850 C C . LEU B 1 883 ? -4.777 -0.258 36.062 1 98.5 883 LEU B C 1
ATOM 13852 O O . LEU B 1 883 ? -4.336 0.515 35.219 1 98.5 883 LEU B O 1
ATOM 13856 N N . LYS B 1 884 ? -4.23 -0.393 37.25 1 97.81 884 LYS B N 1
ATOM 13857 C CA . LYS B 1 884 ? -3.137 0.453 37.719 1 97.81 884 LYS B CA 1
ATOM 13858 C C . LYS B 1 884 ? -1.835 0.115 37 1 97.81 884 LYS B C 1
ATOM 13860 O O . LYS B 1 884 ? -0.98 0.983 36.812 1 97.81 884 LYS B O 1
ATOM 13865 N N . ASN B 1 885 ? -1.711 -1.117 36.562 1 97.88 885 ASN B N 1
ATOM 13866 C CA . ASN B 1 885 ? -0.448 -1.561 35.969 1 97.88 885 ASN B CA 1
ATOM 13867 C C . ASN B 1 885 ? -0.52 -1.624 34.438 1 97.88 885 ASN B C 1
ATOM 13869 O O . ASN B 1 885 ? 0.463 -1.968 33.781 1 97.88 885 ASN B O 1
ATOM 13873 N N . ALA B 1 886 ? -1.65 -1.275 33.906 1 97.94 886 ALA B N 1
ATOM 13874 C CA . ALA B 1 886 ? -1.812 -1.272 32.438 1 97.94 886 ALA B CA 1
ATOM 13875 C C . ALA B 1 886 ? -1.016 -0.138 31.797 1 97.94 886 ALA B C 1
ATOM 13877 O O . ALA B 1 886 ? -0.821 0.914 32.406 1 97.94 886 ALA B O 1
ATOM 13878 N N . PRO B 1 887 ? -0.614 -0.301 30.578 1 97.75 887 PRO B N 1
ATOM 13879 C CA . PRO B 1 887 ? -0.738 -1.507 29.766 1 97.75 887 PRO B CA 1
ATOM 13880 C C . PRO B 1 887 ? 0.344 -2.541 30.062 1 97.75 887 PRO B C 1
ATOM 13882 O O . PRO B 1 887 ? 1.367 -2.211 30.672 1 97.75 887 PRO B O 1
ATOM 13885 N N . HIS B 1 888 ? 0.083 -3.775 29.672 1 97.69 888 HIS B N 1
ATOM 13886 C CA . HIS B 1 888 ? 1.025 -4.863 29.906 1 97.69 888 HIS B CA 1
ATOM 13887 C C . HIS B 1 888 ? 1.765 -5.238 28.625 1 97.69 888 HIS B C 1
ATOM 13889 O O . HIS B 1 888 ? 1.14 -5.473 27.578 1 97.69 888 HIS B O 1
ATOM 13895 N N . THR B 1 889 ? 3.088 -5.242 28.609 1 96.38 889 THR B N 1
ATOM 13896 C CA . THR B 1 889 ? 3.906 -5.605 27.469 1 96.38 889 THR B CA 1
ATOM 13897 C C . THR B 1 889 ? 4.156 -7.113 27.438 1 96.38 889 THR B C 1
ATOM 13899 O O . THR B 1 889 ? 4 -7.793 28.453 1 96.38 889 THR B O 1
ATOM 13902 N N . ALA B 1 890 ? 4.559 -7.641 26.297 1 95.94 890 ALA B N 1
ATOM 13903 C CA . ALA B 1 890 ? 4.906 -9.055 26.188 1 95.94 890 ALA B CA 1
ATOM 13904 C C . ALA B 1 890 ? 6.137 -9.383 27.031 1 95.94 890 ALA B C 1
ATOM 13906 O O . ALA B 1 890 ? 6.23 -10.461 27.609 1 95.94 890 ALA B O 1
ATOM 13907 N N . ALA B 1 891 ? 7.043 -8.492 27.078 1 94.88 891 ALA B N 1
ATOM 13908 C CA . ALA B 1 891 ? 8.297 -8.703 27.781 1 94.88 891 ALA B CA 1
ATOM 13909 C C . ALA B 1 891 ? 8.055 -8.945 29.281 1 94.88 891 ALA B C 1
ATOM 13911 O O . ALA B 1 891 ? 8.781 -9.711 29.906 1 94.88 891 ALA B O 1
ATOM 13912 N N . GLU B 1 892 ? 7.074 -8.375 29.828 1 94.31 892 GLU B N 1
ATOM 13913 C CA . GLU B 1 892 ? 6.812 -8.5 31.25 1 94.31 892 GLU B CA 1
ATOM 13914 C C . GLU B 1 892 ? 6.293 -9.898 31.594 1 94.31 892 GLU B C 1
ATOM 13916 O O . GLU B 1 892 ? 6.398 -10.344 32.75 1 94.31 892 GLU B O 1
ATOM 13921 N N . LEU B 1 893 ? 5.797 -10.609 30.625 1 95.06 893 LEU B N 1
ATOM 13922 C CA . LEU B 1 893 ? 5.195 -11.922 30.844 1 95.06 893 LEU B CA 1
ATOM 13923 C C . LEU B 1 893 ? 6.266 -12.961 31.156 1 95.06 893 LEU B C 1
ATOM 13925 O O . LEU B 1 893 ? 5.965 -14 31.766 1 95.06 893 LEU B O 1
ATOM 13929 N N . VAL B 1 894 ? 7.488 -12.734 30.719 1 94.38 894 VAL B N 1
ATOM 13930 C CA . VAL B 1 894 ? 8.492 -13.789 30.781 1 94.38 894 VAL B CA 1
ATOM 13931 C C . VAL B 1 894 ? 9.273 -13.68 32.094 1 94.38 894 VAL B C 1
ATOM 13933 O O . VAL B 1 894 ? 9.961 -14.625 32.5 1 94.38 894 VAL B O 1
ATOM 13936 N N . GLY B 1 895 ? 9.109 -12.586 32.781 1 88.81 895 GLY B N 1
ATOM 13937 C CA . GLY B 1 895 ? 9.82 -12.398 34.031 1 88.81 895 GLY B CA 1
ATOM 13938 C C . GLY B 1 895 ? 9.039 -12.875 35.25 1 88.81 895 GLY B C 1
ATOM 13939 O O . GLY B 1 895 ? 8.078 -13.641 35.094 1 88.81 895 GLY B O 1
ATOM 13940 N N . GLU B 1 896 ? 9.547 -12.484 36.344 1 91 896 GLU B N 1
ATOM 13941 C CA . GLU B 1 896 ? 8.852 -12.773 37.594 1 91 896 GLU B CA 1
ATOM 13942 C C . GLU B 1 896 ? 7.504 -12.062 37.656 1 91 896 GLU B C 1
ATOM 13944 O O . GLU B 1 896 ? 7.395 -10.898 37.25 1 91 896 GLU B O 1
ATOM 13949 N N . TRP B 1 897 ? 6.461 -12.805 38.031 1 95.12 897 TRP B N 1
ATOM 13950 C CA . TRP B 1 897 ? 5.125 -12.234 38.156 1 95.12 897 TRP B CA 1
ATOM 13951 C C . TRP B 1 897 ? 4.723 -12.109 39.625 1 95.12 897 TRP B C 1
ATOM 13953 O O . TRP B 1 897 ? 4.348 -13.094 40.25 1 95.12 897 TRP B O 1
ATOM 13963 N N . SER B 1 898 ? 4.805 -10.977 40.156 1 93.94 898 SER B N 1
ATOM 13964 C CA . SER B 1 898 ? 4.586 -10.742 41.594 1 93.94 898 SER B CA 1
ATOM 13965 C C . SER B 1 898 ? 3.217 -10.117 41.844 1 93.94 898 SER B C 1
ATOM 13967 O O . SER B 1 898 ? 2.877 -9.805 43 1 93.94 898 SER B O 1
ATOM 13969 N N . HIS B 1 899 ? 2.361 -9.992 40.875 1 96.56 899 HIS B N 1
ATOM 13970 C CA . HIS B 1 899 ? 1.043 -9.383 41.031 1 96.56 899 HIS B CA 1
ATOM 13971 C C . HIS B 1 899 ? 0.041 -10.375 41.625 1 96.56 899 HIS B C 1
ATOM 13973 O O . HIS B 1 899 ? 0.157 -11.586 41.406 1 96.56 899 HIS B O 1
ATOM 13979 N N . PRO B 1 900 ? -0.865 -9.906 42.312 1 97 900 PRO B N 1
ATOM 13980 C CA . PRO B 1 900 ? -1.894 -10.797 42.844 1 97 900 PRO B CA 1
ATOM 13981 C C . PRO B 1 900 ? -2.912 -11.234 41.781 1 97 900 PRO B C 1
ATOM 13983 O O . PRO B 1 900 ? -3.811 -12.023 42.094 1 97 900 PRO B O 1
ATOM 13986 N N . TYR B 1 901 ? -2.906 -10.727 40.594 1 97.19 901 TYR B N 1
ATOM 13987 C CA . TYR B 1 901 ? -3.73 -11.164 39.469 1 97.19 901 TYR B CA 1
ATOM 13988 C C . TYR B 1 901 ? -2.904 -11.945 38.469 1 97.19 901 TYR B C 1
ATOM 13990 O O . TYR B 1 901 ? -1.674 -11.883 38.469 1 97.19 901 TYR B O 1
ATOM 13998 N N . SER B 1 902 ? -3.564 -12.695 37.625 1 96.81 902 SER B N 1
ATOM 13999 C CA . SER B 1 902 ? -2.877 -13.641 36.75 1 96.81 902 SER B CA 1
ATOM 14000 C C . SER B 1 902 ? -2.334 -12.945 35.5 1 96.81 902 SER B C 1
ATOM 14002 O O . SER B 1 902 ? -2.781 -11.852 35.156 1 96.81 902 SER B O 1
ATOM 14004 N N . ARG B 1 903 ? -1.346 -13.594 34.812 1 97.19 903 ARG B N 1
ATOM 14005 C CA . ARG B 1 903 ? -0.856 -13.133 33.531 1 97.19 903 ARG B CA 1
ATOM 14006 C C . ARG B 1 903 ? -1.981 -13.094 32.5 1 97.19 903 ARG B C 1
ATOM 14008 O O . ARG B 1 903 ? -2.037 -12.188 31.672 1 97.19 903 ARG B O 1
ATOM 14015 N N . GLU B 1 904 ? -2.854 -14.07 32.531 1 96.81 904 GLU B N 1
ATOM 14016 C CA . GLU B 1 904 ? -3.969 -14.156 31.609 1 96.81 904 GLU B CA 1
ATOM 14017 C C . GLU B 1 904 ? -4.906 -12.961 31.75 1 96.81 904 GLU B C 1
ATOM 14019 O O . GLU B 1 904 ? -5.316 -12.359 30.766 1 96.81 904 GLU B O 1
ATOM 14024 N N . GLN B 1 905 ? -5.242 -12.664 32.969 1 96.94 905 GLN B N 1
ATOM 14025 C CA . GLN B 1 905 ? -6.094 -11.508 33.219 1 96.94 905 GLN B CA 1
ATOM 14026 C C . GLN B 1 905 ? -5.438 -10.227 32.688 1 96.94 905 GLN B C 1
ATOM 14028 O O . GLN B 1 905 ? -6.121 -9.32 32.219 1 96.94 905 GLN B O 1
ATOM 14033 N N . ALA B 1 906 ? -4.148 -10.164 32.812 1 97.69 906 ALA B N 1
ATOM 14034 C CA . ALA B 1 906 ? -3.395 -8.984 32.406 1 97.69 906 ALA B CA 1
ATOM 14035 C C . ALA B 1 906 ? -3.477 -8.766 30.906 1 97.69 906 ALA B C 1
ATOM 14037 O O . ALA B 1 906 ? -3.758 -7.652 30.438 1 97.69 906 ALA B O 1
ATOM 14038 N N . VAL B 1 907 ? -3.26 -9.875 30.141 1 97.62 907 VAL B N 1
ATOM 14039 C CA . VAL B 1 907 ? -3.014 -9.625 28.719 1 97.62 907 VAL B CA 1
ATOM 14040 C C . VAL B 1 907 ? -4.16 -10.195 27.891 1 97.62 907 VAL B C 1
ATOM 14042 O O . VAL B 1 907 ? -4.355 -9.797 26.734 1 97.62 907 VAL B O 1
ATOM 14045 N N . TYR B 1 908 ? -4.938 -11.141 28.391 1 97.06 908 TYR B N 1
ATOM 14046 C CA . TYR B 1 908 ? -6.098 -11.711 27.719 1 97.06 908 TYR B CA 1
ATOM 14047 C C . TYR B 1 908 ? -7.34 -11.625 28.594 1 97.06 908 TYR B C 1
ATOM 14049 O O . TYR B 1 908 ? -7.984 -12.641 28.859 1 97.06 908 TYR B O 1
ATOM 14057 N N . PRO B 1 909 ? -7.703 -10.383 28.906 1 95.94 909 PRO B N 1
ATOM 14058 C CA . PRO B 1 909 ? -8.891 -10.219 29.75 1 95.94 909 PRO B CA 1
ATOM 14059 C C . PRO B 1 909 ? -10.156 -10.758 29.094 1 95.94 909 PRO B C 1
ATOM 14061 O O . PRO B 1 909 ? -11.148 -11.031 29.781 1 95.94 909 PRO B O 1
ATOM 14064 N N . VAL B 1 910 ? -10.141 -10.859 27.797 1 95 910 VAL B N 1
ATOM 14065 C CA . VAL B 1 910 ? -11.195 -11.539 27.047 1 95 910 VAL B CA 1
ATOM 14066 C C . VAL B 1 910 ? -10.57 -12.492 26.031 1 95 910 VAL B C 1
ATOM 14068 O O . VAL B 1 910 ? -9.516 -12.203 25.469 1 95 910 VAL B O 1
ATOM 14071 N N . ALA B 1 911 ? -11.227 -13.531 25.719 1 91.19 911 ALA B N 1
ATOM 14072 C CA . ALA B 1 911 ? -10.672 -14.625 24.922 1 91.19 911 ALA B CA 1
ATOM 14073 C C . ALA B 1 911 ? -10.469 -14.195 23.469 1 91.19 911 ALA B C 1
ATOM 14075 O O . ALA B 1 911 ? -9.562 -14.68 22.797 1 91.19 911 ALA B O 1
ATOM 14076 N N . SER B 1 912 ? -11.242 -13.289 22.984 1 90 912 SER B N 1
ATOM 14077 C CA . SER B 1 912 ? -11.219 -12.875 21.594 1 90 912 SER B CA 1
ATOM 14078 C C . SER B 1 912 ? -9.906 -12.188 21.234 1 90 912 SER B C 1
ATOM 14080 O O . SER B 1 912 ? -9.578 -12.031 20.062 1 90 912 SER B O 1
ATOM 14082 N N . LEU B 1 913 ? -9.133 -11.828 22.219 1 93.5 913 LEU B N 1
ATOM 14083 C CA . LEU B 1 913 ? -7.887 -11.109 21.984 1 93.5 913 LEU B CA 1
ATOM 14084 C C . LEU B 1 913 ? -6.789 -12.062 21.531 1 93.5 913 LEU B C 1
ATOM 14086 O O . LEU B 1 913 ? -5.781 -11.625 20.969 1 93.5 913 LEU B O 1
ATOM 14090 N N . ILE B 1 914 ? -6.961 -13.312 21.734 1 91.5 914 ILE B N 1
ATOM 14091 C CA . ILE B 1 914 ? -5.906 -14.289 21.484 1 91.5 914 ILE B CA 1
ATOM 14092 C C . ILE B 1 914 ? -5.562 -14.297 20 1 91.5 914 ILE B C 1
ATOM 14094 O O . ILE B 1 914 ? -4.391 -14.391 19.625 1 91.5 914 ILE B O 1
ATOM 14098 N N . GLU B 1 915 ? -6.527 -14.203 19.047 1 87.25 915 GLU B N 1
ATOM 14099 C CA . GLU B 1 915 ? -6.316 -14.336 17.609 1 87.25 915 GLU B CA 1
ATOM 14100 C C . GLU B 1 915 ? -5.734 -13.055 17.016 1 87.25 915 GLU B C 1
ATOM 14102 O O . GLU B 1 915 ? -5.133 -13.078 15.938 1 87.25 915 GLU B O 1
ATOM 14107 N N . GLY B 1 916 ? -5.676 -12.008 17.688 1 88.44 916 GLY B N 1
ATOM 14108 C CA . GLY B 1 916 ? -5.207 -10.75 17.125 1 88.44 916 GLY B CA 1
ATOM 14109 C C . GLY B 1 916 ? -4.754 -9.758 18.172 1 88.44 916 GLY B C 1
ATOM 14110 O O . GLY B 1 916 ? -5.148 -8.594 18.156 1 88.44 916 GLY B O 1
ATOM 14111 N N . LYS B 1 917 ? -3.9 -10.25 19 1 94.44 917 LYS B N 1
ATOM 14112 C CA . LYS B 1 917 ? -3.443 -9.438 20.125 1 94.44 917 LYS B CA 1
ATOM 14113 C C . LYS B 1 917 ? -2.512 -8.328 19.641 1 94.44 917 LYS B C 1
ATOM 14115 O O . LYS B 1 917 ? -1.567 -8.578 18.891 1 94.44 917 LYS B O 1
ATOM 14120 N N . TYR B 1 918 ? -2.82 -7.059 19.969 1 94.88 918 TYR B N 1
ATOM 14121 C CA . TYR B 1 918 ? -1.859 -5.965 19.875 1 94.88 918 TYR B CA 1
ATOM 14122 C C . TYR B 1 918 ? -1.011 -5.875 21.125 1 94.88 918 TYR B C 1
ATOM 14124 O O . TYR B 1 918 ? -1.544 -5.816 22.25 1 94.88 918 TYR B O 1
ATOM 14132 N N . TRP B 1 919 ? 0.271 -5.867 21.016 1 96.19 919 TRP B N 1
ATOM 14133 C CA . TRP B 1 919 ? 1.186 -5.773 22.156 1 96.19 919 TRP B CA 1
ATOM 14134 C C . TRP B 1 919 ? 1.776 -4.371 22.266 1 96.19 919 TRP B C 1
ATOM 14136 O O . TRP B 1 919 ? 2.502 -3.926 21.375 1 96.19 919 TRP B O 1
ATOM 14146 N N . PRO B 1 920 ? 1.435 -3.641 23.328 1 96.38 920 PRO B N 1
ATOM 14147 C CA . PRO B 1 920 ? 2.088 -2.34 23.484 1 96.38 920 PRO B CA 1
ATOM 14148 C C . PRO B 1 920 ? 3.609 -2.451 23.578 1 96.38 920 PRO B C 1
ATOM 14150 O O . PRO B 1 920 ? 4.129 -3.316 24.297 1 96.38 920 PRO B O 1
ATOM 14153 N N . PRO B 1 921 ? 4.293 -1.596 22.891 1 96 921 PRO B N 1
ATOM 14154 C CA . PRO B 1 921 ? 5.754 -1.694 22.859 1 96 921 PRO B CA 1
ATOM 14155 C C . PRO B 1 921 ? 6.402 -1.317 24.188 1 96 921 PRO B C 1
ATOM 14157 O O . PRO B 1 921 ? 7.535 -1.719 24.469 1 96 921 PRO B O 1
ATOM 14160 N N . VAL B 1 922 ? 5.719 -0.485 24.969 1 96.81 922 VAL B N 1
ATOM 14161 C CA . VAL B 1 922 ? 6.23 -0.04 26.266 1 96.81 922 VAL B CA 1
ATOM 14162 C C . VAL B 1 922 ? 5.125 -0.11 27.312 1 96.81 922 VAL B C 1
ATOM 14164 O O . VAL B 1 922 ? 3.939 -0.158 26.969 1 96.81 922 VAL B O 1
ATOM 14167 N N . GLY B 1 923 ? 5.559 -0.213 28.578 1 97.12 923 GLY B N 1
ATOM 14168 C CA . GLY B 1 923 ? 4.598 -0.092 29.672 1 97.12 923 GLY B CA 1
ATOM 14169 C C . GLY B 1 923 ? 4.133 1.334 29.891 1 97.12 923 GLY B C 1
ATOM 14170 O O . GLY B 1 923 ? 4.359 2.209 29.047 1 97.12 923 GLY B O 1
ATOM 14171 N N . ARG B 1 924 ? 3.424 1.531 31 1 97 924 ARG B N 1
ATOM 14172 C CA . ARG B 1 924 ? 2.893 2.846 31.344 1 97 924 ARG B CA 1
ATOM 14173 C C . ARG B 1 924 ? 4.004 3.891 31.391 1 97 924 ARG B C 1
ATOM 14175 O O . ARG B 1 924 ? 4.973 3.744 32.125 1 97 924 ARG B O 1
ATOM 14182 N N . VAL B 1 925 ? 3.885 4.953 30.625 1 96.19 925 VAL B N 1
ATOM 14183 C CA . VAL B 1 925 ? 4.926 5.965 30.469 1 96.19 925 VAL B CA 1
ATOM 14184 C C . VAL B 1 925 ? 4.914 6.914 31.656 1 96.19 925 VAL B C 1
ATOM 14186 O O . VAL B 1 925 ? 3.844 7.297 32.125 1 96.19 925 VAL B O 1
ATOM 14189 N N . ASP B 1 926 ? 6.059 7.301 32.062 1 93.69 926 ASP B N 1
ATOM 14190 C CA . ASP B 1 926 ? 6.23 8.281 33.125 1 93.69 926 ASP B CA 1
ATOM 14191 C C . ASP B 1 926 ? 6.289 9.695 32.562 1 93.69 926 ASP B C 1
ATOM 14193 O O . ASP B 1 926 ? 7.363 10.188 32.219 1 93.69 926 ASP B O 1
ATOM 14197 N N . ASN B 1 927 ? 5.191 10.344 32.656 1 87.44 927 ASN B N 1
ATOM 14198 C CA . ASN B 1 927 ? 5.102 11.688 32.094 1 87.44 927 ASN B CA 1
ATOM 14199 C C . ASN B 1 927 ? 5.926 12.688 32.906 1 87.44 927 ASN B C 1
ATOM 14201 O O . ASN B 1 927 ? 6.539 13.594 32.344 1 87.44 927 ASN B O 1
ATOM 14205 N N . VAL B 1 928 ? 5.945 12.531 34.188 1 85.06 928 VAL B N 1
ATOM 14206 C CA . VAL B 1 928 ? 6.66 13.453 35.062 1 85.06 928 VAL B CA 1
ATOM 14207 C C . VAL B 1 928 ? 8.164 13.367 34.781 1 85.06 928 VAL B C 1
ATOM 14209 O O . VAL B 1 928 ? 8.836 14.391 34.656 1 85.06 928 VAL B O 1
ATOM 14212 N N . PHE B 1 929 ? 8.625 12.203 34.625 1 86.75 929 PHE B N 1
ATOM 14213 C CA . PHE B 1 929 ? 10.031 12.008 34.312 1 86.75 929 PHE B CA 1
ATOM 14214 C C . PHE B 1 929 ? 10.406 12.719 33.031 1 86.75 929 PHE B C 1
ATOM 14216 O O . PHE B 1 929 ? 11.422 13.406 32.969 1 86.75 929 PHE B O 1
ATOM 14223 N N . GLY B 1 930 ? 9.68 12.555 32.062 1 85.06 930 GLY B N 1
ATOM 14224 C CA . GLY B 1 930 ? 9.961 13.148 30.75 1 85.06 930 GLY B CA 1
ATOM 14225 C C . GLY B 1 930 ? 10.008 14.664 30.781 1 85.06 930 GLY B C 1
ATOM 14226 O O . GLY B 1 930 ? 10.828 15.281 30.109 1 85.06 930 GLY B O 1
ATOM 14227 N N . ASP B 1 931 ? 9.094 15.219 31.516 1 82.5 931 ASP B N 1
ATOM 14228 C CA . ASP B 1 931 ? 9.023 16.672 31.594 1 82.5 931 ASP B CA 1
ATOM 14229 C C . ASP B 1 931 ? 10.211 17.25 32.344 1 82.5 931 ASP B C 1
ATOM 14231 O O . ASP B 1 931 ? 10.68 18.344 32.062 1 82.5 931 ASP B O 1
ATOM 14235 N N . ARG B 1 932 ? 10.672 16.5 33.281 1 81.25 932 ARG B N 1
ATOM 14236 C CA . ARG B 1 932 ? 11.805 16.938 34.094 1 81.25 932 ARG B CA 1
ATOM 14237 C C . ARG B 1 932 ? 13.125 16.703 33.375 1 81.25 932 ARG B C 1
ATOM 14239 O O . ARG B 1 932 ? 14.133 17.344 33.656 1 81.25 932 ARG B O 1
ATOM 14246 N N . ASN B 1 933 ? 13.086 15.781 32.469 1 81.88 933 ASN B N 1
ATOM 14247 C CA . ASN B 1 933 ? 14.258 15.43 31.672 1 81.88 933 ASN B CA 1
ATOM 14248 C C . ASN B 1 933 ? 13.984 15.586 30.172 1 81.88 933 ASN B C 1
ATOM 14250 O O . ASN B 1 933 ? 13.93 14.594 29.453 1 81.88 933 ASN B O 1
ATOM 14254 N N . LEU B 1 934 ? 14.039 16.781 29.812 1 83.81 934 LEU B N 1
ATOM 14255 C CA . LEU B 1 934 ? 13.586 17.062 28.453 1 83.81 934 LEU B CA 1
ATOM 14256 C C . LEU B 1 934 ? 14.688 16.766 27.438 1 83.81 934 LEU B C 1
ATOM 14258 O O . LEU B 1 934 ? 15.719 17.453 27.438 1 83.81 934 LEU B O 1
ATOM 14262 N N . VAL B 1 935 ? 14.547 15.625 26.672 1 79.5 935 VAL B N 1
ATOM 14263 C CA . VAL B 1 935 ? 15.383 15.266 25.531 1 79.5 935 VAL B CA 1
ATOM 14264 C C . VAL B 1 935 ? 14.516 15.156 24.281 1 79.5 935 VAL B C 1
ATOM 14266 O O . VAL B 1 935 ? 13.633 14.297 24.203 1 79.5 935 VAL B O 1
ATOM 14269 N N . CYS B 1 936 ? 14.805 16.031 23.312 1 82.94 936 CYS B N 1
ATOM 14270 C CA . CYS B 1 936 ? 13.906 16.125 22.172 1 82.94 936 CYS B CA 1
ATOM 14271 C C . CYS B 1 936 ? 14.633 15.766 20.875 1 82.94 936 CYS B C 1
ATOM 14273 O O . CYS B 1 936 ? 14.281 16.266 19.797 1 82.94 936 CYS B O 1
ATOM 14275 N N . ALA B 1 937 ? 15.719 15.07 20.969 1 83.19 937 ALA B N 1
ATOM 14276 C CA . ALA B 1 937 ? 16.469 14.539 19.844 1 83.19 937 ALA B CA 1
ATOM 14277 C C . ALA B 1 937 ? 16.797 13.055 20.031 1 83.19 937 ALA B C 1
ATOM 14279 O O . ALA B 1 937 ? 16.656 12.531 21.141 1 83.19 937 ALA B O 1
ATOM 14280 N N . CYS B 1 938 ? 17.109 12.398 18.906 1 80.5 938 CYS B N 1
ATOM 14281 C CA . CYS B 1 938 ? 17.422 10.977 18.984 1 80.5 938 CYS B CA 1
ATOM 14282 C C . CYS B 1 938 ? 18.562 10.727 19.969 1 80.5 938 CYS B C 1
ATOM 14284 O O . CYS B 1 938 ? 19.625 11.344 19.875 1 80.5 938 CYS B O 1
ATOM 14286 N N . PRO B 1 939 ? 18.281 9.875 20.969 1 69.25 939 PRO B N 1
ATOM 14287 C CA . PRO B 1 939 ? 19.344 9.562 21.922 1 69.25 939 PRO B CA 1
ATOM 14288 C C . PRO B 1 939 ? 20.469 8.742 21.297 1 69.25 939 PRO B C 1
ATOM 14290 O O . PRO B 1 939 ? 20.328 8.219 20.188 1 69.25 939 PRO B O 1
ATOM 14293 N N . SER B 1 940 ? 21.625 8.867 21.984 1 63.94 940 SER B N 1
ATOM 14294 C CA . SER B 1 940 ? 22.734 8.055 21.516 1 63.94 940 SER B CA 1
ATOM 14295 C C . SER B 1 940 ? 22.375 6.578 21.469 1 63.94 940 SER B C 1
ATOM 14297 O O . SER B 1 940 ? 21.469 6.133 22.172 1 63.94 940 SER B O 1
ATOM 14299 N N . ILE B 1 941 ? 22.875 5.848 20.469 1 54.53 941 ILE B N 1
ATOM 14300 C CA . ILE B 1 941 ? 22.609 4.426 20.266 1 54.53 941 ILE B CA 1
ATOM 14301 C C . ILE B 1 941 ? 22.75 3.682 21.594 1 54.53 941 ILE B C 1
ATOM 14303 O O . ILE B 1 941 ? 22.047 2.699 21.844 1 54.53 941 ILE B O 1
ATOM 14307 N N . GLU B 1 942 ? 23.594 4.27 22.406 1 50.19 942 GLU B N 1
ATOM 14308 C CA . GLU B 1 942 ? 23.844 3.619 23.688 1 50.19 942 GLU B CA 1
ATOM 14309 C C . GLU B 1 942 ? 22.609 3.672 24.578 1 50.19 942 GLU B C 1
ATOM 14311 O O . GLU B 1 942 ? 22.453 2.834 25.469 1 50.19 942 GLU B O 1
ATOM 14316 N N . SER B 1 943 ? 21.781 4.555 24.266 1 52.44 943 SER B N 1
ATOM 14317 C CA . SER B 1 943 ? 20.609 4.738 25.109 1 52.44 943 SER B CA 1
ATOM 14318 C C . SER B 1 943 ? 19.547 3.682 24.812 1 52.44 943 SER B C 1
ATOM 14320 O O . SER B 1 943 ? 18.625 3.479 25.609 1 52.44 943 SER B O 1
ATOM 14322 N N . TYR B 1 944 ? 19.734 3.082 23.734 1 43.28 944 TYR B N 1
ATOM 14323 C CA . TYR B 1 944 ? 18.766 2.055 23.359 1 43.28 944 TYR B CA 1
ATOM 14324 C C . TYR B 1 944 ? 19.25 0.669 23.766 1 43.28 944 TYR B C 1
ATOM 14326 O O . TYR B 1 944 ? 18.516 -0.312 23.672 1 43.28 944 TYR B O 1
ATOM 14334 N N . ALA B 1 945 ? 20.594 0.656 24.203 1 44.03 945 ALA B N 1
ATOM 14335 C CA . ALA B 1 945 ? 21.188 -0.607 24.625 1 44.03 945 ALA B CA 1
ATOM 14336 C C . ALA B 1 945 ? 20.781 -0.943 26.062 1 44.03 945 ALA B C 1
ATOM 14338 O O . ALA B 1 945 ? 20.781 -0.069 26.938 1 44.03 945 ALA B O 1
#

pLDDT: mean 95.05, std 6.13, range [42.59, 98.88]